Protein 6Z6F (pdb70)

Radius of gyration: 52.32 Å; Cα contacts (8 Å, |Δi|>4): 3720; chains: 4; bounding box: 107×127×201 Å

B-factor: mean 136.45, std 52.04, range [83.24, 354.69]

Organism: Saccharomyces cerevisiae (strain ATCC 204508 / S288c) (NCBI:txid559292)

Foldseek 3Di:
DDPPDDDDDDDDQAPVFAAEEADAPVLADWAADDDDPVCVVDLRFFHRVLLLLLVVLCCVVPLFPDDPSHDDQCGDDHYGYFDWDFDDPVLQVLFAPPVLLVVVVVLLDDDDVVQVVVCVPAANEHGDNPCNRSQRGLQRRLLRQLVCLQVSNHQEYEYSHDAAALQQARHGGHDHHRGHRPLSNVSCCCVPDVPQFQAEEEEEEAQADRPRSCNRCQADQRYAYEYEHAACQPDPPPRDPCLDQQSQGDHNNGNRYGHFHDPDAAEELVLLVCCCVPPVLVVLQVSQGRAYEYADEQCQDDPHDRRNYHYYLLSLLVSLLSVCVRHVRYYYYYYHGDRDSVRSSSNSVSSVVSNSPDHGDDDPDPDDPDDPVSVVSSVVSLQVSVLPDPVSDQQQARPNDDDDPCVVVDDPCQCVQLVVVVVVCCVVQVWDFDDLPPDPDDRRFKTWHPPLLPFAEEEEEEEEGFDKAWPADRRHDDTDPVPIDTPDQCPVVVVVCVVVPHIYMYGYFYADPPDPDRPVSLVVLLVVLLSCCPPPDVPSDRYAEYEYEYEAPSCLNVLNCLAVDPDVVGYFAYEYEHFADDFHFHDHDPDCVSLVSQLVHYEYEYEQPYPPPCPPDSRRHDYDYDPHHDRRVSCVVCVVVVVVSSVVRPD/DDDVDDDDDDDDDDDDDDDDDPDQAPVAAAEEEDAPCLQVDDFDPPDDPPVVDGDLQHSCLLLLLLVLCCVVLVFVDPVSHDDACGDDHYGYFYWDFDDPCLLCLQAPPVLVVVLVVLLADDDVVQVVVCVPAANEHDDNHDNRSQRGLLRQLLRQLVCLQVRNHQEYEYSHDDFAQQQARYGGYDHHRGRRVLSNVSVCCVVPVPQFQAEEEEEEPAADRVRSCNRCQQPQRYAYEYEYAAQQQDAPPRDPCQDQQSQGDHVNGNRYGYQHDDDAAEELVLLVVCCVPPVQVVLLQSQGRAYEYSDAQQQDPPHDSRNYHYYLLSLLVSLVSVCVRHVRYYYYYYHYDRDNVRSSSNSVSSVCSNSPDHGDDDPDPPDPDDPVSVVSSVVSLQVSVLPDPVSALQQQAQQDRVVFPADDDPSGPHHFPVVVVLVVVCVVCCVPQNWAWDAPPPDDDDGSFKIK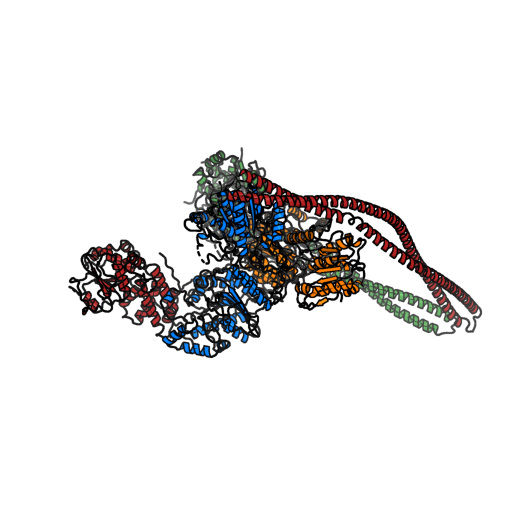HPPLLPFLEEEEEAEEDWDKDFDQDRRHRDTDPVGIDTDPLSCVVVVVCVVVVGMYMYGYQYPPRVHPNPDDSLVVLLVVLVSCCPPPPVDRDNYAEYEYEYEEPSVLSVLSVVQEDVPVPHYQAYEYQHEQPDFHQRHHDPDDCSQVSQQVGYYYEYALPRPDSSRHHYDHADDGRVVSSVPCVVVVVVSSVVSVD/DQEAEDAWFAAPVLLVVLQVLCVVCVVLVLCVAPHDDDDPPVNVVSLVVSLVVQLQSQLPVCSPVPVVDDPDLPDDCLLVVRLVHGTLSVLVLLVVLLQQVAAEEAEEEDADDVVVVSVCSNVVPNFEAEDELQPDDDDDDDDGHYHYYYAHQPDRPCVVRPDDRVDAHAEYEYEGLPHDCVDDVNCCNCPPPPVPHHYYYHAYPLALRLLLVQLCPVDPDDDPVSSVQSSQSHQVSSQVGGDDDPVCVVCVVVSNPVCSVCVVPVVDDDDDDHRDDDDGDHSVVSVVSVVDDHDDDDVCVVVVVLVVVLVVLVVVLVVLVVVLVVLVVVLVCLLPPQLPPDQVVVLCVVVVVLVVVLVVLVVCLVVLVVVLVVLVVVLVVVVVVLVVLLVVLVVLLVVLVVLVVQLVPDPDDDPRHDVVVVVSVVSNVVSVVSNVVSVVVSVVSVVVSVVSNVVSVVSVVVSVVSVVVVVVVVVVVVVSVVVSVVRVVVSVVSSVVSVVVSVVSVVVSVVSVVVSVVSVVVSVVVVVVVVVPD/DEAEAEFEWDQLLLQLLLLLLLVQLQVLCVVPCVFPDVVVSLVCNQVLNVCSQQQVLSNFPDADPLPLLLQADLCLLPLRHRLSVVVVVQVVLVFPADDVADQAEEEEEEADVRSLSNVCSNCVLDQAAEDEPDPDDRPDDDDDDDVCCPDPPDDDPPVPVVVVVVDDDGRHHYYYYYYLVVPQVDAPPDVVPLHAEYEYQDQPSPCDGRNVVSNCVNDDAHHYYYYYDHNQGLVLVVVLVVVPVVCVVVSSSVSVVFCLWCSPPPDDDDDQDRNVVVVCNRVPHDDDSHDDCSDDDGVPRSARDRDDADPQDDGRPSPNDGGHDVRSLVSSQVVLVVVLVSLVVSLVPLVVVLVVLVVVLVVLVVVLVVLVVVLVVLVVVLVVLVVVLVVLVVVLVVLVVVLVVLVVLLVVLVVVVVVCPVVHPDDCSVVVSVVSVVVSVVSVVVSVVSVVVSVVSVVVSVVSVVVSVVSVVVSVVSVVVSVVSVVVSVVSVVVSVVSVSVSVSSLVSQARSHGPDVPPHPPPSNSPPPDDCDVVSNVPD

CATH classification: 3.40.800.20

InterPro domains:
  IPR000286 Histone deacetylase HDAC [PR01270] (202-225)
  IPR000286 Histone deacetylase HDAC [PR01270] (238-253)
  IPR000286 Histone deacetylase HDAC [PR01270] (328-338)
  IPR017321 Histone deacetylase class II, yeast [PIRSF037919] (17-706)
  IPR019154 Arb2-like domain [PF09757] (456-702)
  IPR023696 Ureohydrolase domain superfamily [SSF52768] (55-432)
  IPR023801 Histone deacetylase domain [PF00850] (83-393)
  IPR037138 Histone deacetylase domain superfamily [G3DSA:3.40.800.20] (52-450)

Solvent-accessible surface area: 109582 Å² total; per-residue (Å²): 218,126,94,71,13,92,92,44,137,61,122,32,128,16,47,87,73,71,2,0,1,0,10,26,30,60,5,24,10,2,11,70,16,62,78,48,44,105,33,6,76,75,55,33,56,8,11,8,64,0,8,19,34,3,4,20,32,2,4,76,20,8,3,6,64,4,47,28,9,24,48,39,126,116,6,32,118,48,2,65,41,9,98,21,77,36,3,81,47,116,33,0,64,67,23,10,54,146,126,4,18,112,76,0,87,53,0,71,174,36,61,76,111,84,0,52,128,30,22,130,150,32,91,41,10,6,6,13,13,39,0,33,21,2,4,54,3,2,0,0,1,1,5,33,0,0,63,1,6,29,91,45,121,5,21,0,0,13,0,4,2,1,6,13,0,6,15,1,40,25,104,48,18,5,3,54,0,2,5,1,3,1,0,0,1,0,65,4,4,32,119,78,50,76,154,70,4,151,70,0,0,0,0,0,2,2,0,20,4,0,21,0,2,5,76,22,6,41,117,29,56,73,0,0,4,0,0,0,1,21,38,64,104,69,200,37,81,36,24,57,104,65,4,52,52,63,40,15,11,80,49,161,1,68,5,47,4,0,2,0,4,0,56,63,19,21,0,14,23,15,11,2,14,24,0,0,11,19,1,0,9,22,0,0,44,22,15,85,4,22,0,0,1,0,2,0,0,4,2,1,3,65,48,10,99,61,0,106,1,103,1,25,43,16,0,3,0,4,0,0,7,31,1,16,13,14,4,97,1,39,0,0,7,2,12,0,14,4,48,48,23,73,2,0,8,121,1,5,29,17,2,2,60,4,2,15,25,8,5,2,65,45,20,100,79,27,88,62,32,3,68,29,60,0,6,71,19,4,49,90,1,10,149,54,2,2,131,85,26,27,6,1,76,135,31,46,17,28,95,71,188,80,66,134,89,35,58,111,88,43,23,68,11,21,120,2,6,11,53,34,10,27,53,29,2,24,79,105,44,84,1,0,6,6,25,20,47,89,69,146,63,52,90,28,9,1,0,0,23,35,105,1,9,116,28,90,18,2,1,0,0,3,7,16,12,7,39,1,2,0,37,92,32,22,91,66,36,81,20,35,12,3,3,4,2,8,2,5,9,1,6,44,2,2,68,41,0,34,118,107,168,32,2,0,2,0,2,13,1,56,36,40,81,99,64,137,82,16,135,49,5,46,69,34,1,44,85,0,5,34,34,1,19,34,29,7,6,122,37,8,77,43,50,39,67,2,0,3,0,0,6,0,7,0,3,12,0,0,6,45,0,2,0,76,82,85,4,80,99,26,2,72,1,0,0,1,0,2,1,87,84,120,36,19,64,8,84,43,128,79,52,123,83,4,34,83,49,2,11,125,37,0,0,4,0,2,13,55,57,6,115,33,72,196,212,20,157,97,82,34,0,18,11,24,130,4,90,53,30,32,29,8,45,0,0,75,67,11,53,71,6,0,13,58,28,1,59,114,36,24,193,238,51,47,5,47,68,79,37,196,75,165,81,63,103,33,17,93,91,52,123,41,137,16,71,13,52,75,35,74,1,0,1,0,1,7,6,46,0,9,10,5,13,57,44,54,69,92,137,73,55,31,68,105,65,41,51,6,22,24,68,2,0,23,68,4,2,59,27,3,4,72,21,6,3,4,57,3,41,18,1,1,3,22,105,122,3,27,127,52,3,68,33,2,73,16,52,20,4,74,58,108,22,2,53,56,17,9,60,143,134,7,13,119,66,2,92,63,1,67,182,45,56,147,87,72,8,48,123,49,26,123,162,33,87,53,8,9,8,4,69,20,2,39,37,1,4,55,4,1,0,0,0,1,9,23,1,1,34,0,3,6,13,4,55,6,21,0,1,10,2,1,2,0,6,8,0,5,22,1,40,24,90,47,22,5,4,45,0,3,4,1,2,2,0,0,1,0,60,8,4,18,39,40,3,11,19,6,4,56,63,0,0,0,0,1,3,2,0,18,4,0,23,0,1,6,82,19,3,47,107,36,54,52,0,0,2,0,0,0,0,19,31,62,119,42,163,33,84,42,28,42,96,71,2,50,30,52,42,18,15,77,47,162,1,81,4,48,3,1,3,0,14,0,55,68,25,22,0,12,20,19,10,3,10,33,0,0,19,17,0,0,9,21,0,0,35,17,15,63,1,2,0,0,1,0,1,1,0,4,0,1,3,65,53,22,107,70,0,109,4,108,0,25,48,16,0,3,1,8,0,0,8,29,1,13,8,7,1,45,2,22,0,2,2,4,7,1,1,0,45,53,36,81,1,0,4,121,1,6,30,21,1,0,61,5,2,15,29,14,18,3,95,49,22,87,76,31,107,50,51,5,70,63,66,0,11,68,9,5,32,79,3,7,22,38,5,2,54,67,27,39,10,1,74,35,41,55,11,5,16,5,8,33,23,81,47,89,37,71,82,43,23,145,1,31,1,7,18,4,26,56,2,27,11,57,39,14,34,54,76,2,43,111,92,70,101,7,35,7,4,6,23,51,103,64,142,43,52,75,21,11,0,0,1,25,53,116,8,42,110,20,87,3,0,4,5,0,0,4,23,31,25,32,4,75,26,144,49,65,51,21,18,0,32,14,68,14,14,40,7,8,6,23,21,10,3,28,42,12,2,76,44,0,38,97,98,170,50,4,0,4,2,0,8,6,13,39,54,38,57,115,57,70,127,42,38,13,75,101,23,0,43,95,2,4,34,33,6,26,35,28,6,15,87,48,22,111,58,38,41,83,5,0,6,2,0,5,12,24,6,1,14,0,0,13,43,2,8,1,57,77,77,4,80,92,37,10,54,0,0,1,0,0,2,6,100,93,132,18,17,79,9,78,32,126,96,57,122,74,10,21,91,42,2,57,143,40,0,17,0,0,2,23,45,101,41,158,126,143,97,77,1,116,55,55,154,0,101,64,54,51,18,64,1,6,112,77,66,41,122,74,2,25,60,47,8,56,94,41,12,185,146,26,76,43,16,2,8,1,52,10,37,74,72,1,26,68,2,3,27,65,0,5,21,37,10,10,5,27,0,1,7,16,38,8,11,64,142,64,106,85,96,19,13,28,81,15,0,94,34,0,9,88,13,0,2,34,0,5,4,0,0,16,23,16,0,62,102,116,54,35,199,49,18,56,78,178,94,11,14,54,80,1,2,130,26,4,6,2,6,34,13,0,74,32,9,5,60,28,16,30,134,75,135,42,22,6,2,0,1,0,49,56,48,82,11,4,40,0,0,12,1,0,0,64,36,17,144,12,81,41,78,24,4,69,41,128,65,55,84,103,212,185,120,87,54,3,34,0,3,0,3,15,23,129,46,15,88,60,131,137,54,98,21,101,24,160,47,142,16,52,13,6,3,5,3,4,45,61,15,70,32,97,93,158,22,8,55,102,9,14,88,48,90,230,194,185,15,14,14,1,49,5,2,1,4,24,3,5,4,1,0,62,39,16,3,23,130,125,51,107,155,101,46,102,89,36,18,69,17,3,1,3,1,6,0,10,1,15,56,128,7,3,66,20,27,119,98,7,123,75,28,34,83,102,121,5,100,127,2,62,96,12,29,96,72,72,130,58,111,31,46,8,58,121,50,72,111,34,140,123,33,84,35,16,29,1,11,76,1,16,8,39,78,30,161,37,166,198,125,52,51,60,7,48,151,26,15,45,62,11,26,118,18,18,98,93,33,40,65,44,28,87,74,78,87,93,48,35,54,89,43,14,81,44,43,36,91,42,30,38,23,131,38,32,66,35,32,48,110,88,41,50,69,35,78,84,105,36,87,94,16,91,71,48,17,122,132,61,46,81,72,12,73,59,102,32,101,104,11,103,85,48,7,85,93,23,89,60,59,58,99,84,27,84,130,42,59,89,72,9,96,38,33,77,124,48,40,57,128,61,139,64,192,111,142,34,12,38,91,123,19,74,94,12,57,86,69,56,62,111,11,86,132,41,32,91,55,97,62,46,82,3,80,116,46,22,70,93,30,95,148,33,43,64,50,9,112,106,44,39,71,75,6,81,115,4,38,106,102,67,91,32,21,80,63,65,43,122,95,32,106,109,89,22,89,82,29,64,109,104,34,92,101,88,56,30,120,16,89,132,53,14,123,111,20,72,83,86,32,132,120,19,84,38,104,29,57,126,22,30,94,53,19,59,118,49,10,79,67,38,82,198,95,173,107,55,16,38,3,23,4,39,51,42,74,21,2,98,18,15,10,18,5,0,1,0,11,6,2,80,31,12,61,68,44,52,146,165,78,50,57,87,146,85,15,11,107,54,3,7,57,29,10,93,23,4,18,26,22,2,21,23,34,21,118,132,122,47,86,83,80,60,23,83,53,55,6,24,70,47,31,19,33,9,0,56,6,3,73,17,2,21,68,3,4,17,17,7,23,103,41,138,98,152,92,86,54,24,33,2,3,3,2,0,71,30,70,61,21,0,13,14,2,10,18,13,6,26,13,23,57,14,36,27,59,31,26,11,58,103,44,5,69,91,27,126,29,173,37,98,178,56,112,55,44,84,197,44,129,58,69,28,49,88,104,76,81,117,146,137,160,173,119,78,52,36,9,4,3,3,1,2,5,19,117,67,2,99,152,72,109,153,37,5,26,110,32,80,9,49,3,4,6,0,8,18,14,72,5,107,58,141,7,64,2,20,106,40,4,111,123,86,28,151,132,85,10,9,6,2,8,0,8,12,15,20,9,3,17,3,75,54,6,17,70,92,47,110,177,116,129,87,44,103,95,38,62,51,1,0,61,18,14,2,86,7,62,139,21,116,107,60,62,84,146,42,47,32,117,123,3,8,116,17,3,41,89,34,123,105,11,129,52,30,35,120,50,87,61,36,153,132,126,56,55,20,94,17,135,40,46,175,19,133,110,28,111,68,149,33,99,57,87,95,32,118,30,34,68,118,58,15,33,33,32,18,7,90,14,16,12,105,21,10,125,27,8,79,75,9,75,72,96,13,76,88,65,28,109,100,85,59,27,82,6,4,78,36,18,43,102,11,32,105,8,60,82,33,0,3,114,27,26,89,121,36,79,100,37,78,122,49,30,79,62,15,75,128,120,30,124,112,8,92,86,77,4,67,133,37,99,87,109,51,66,112,38,82,110,32,72,119,56,14,96,93,154,88,148,121,52,76,49,21,105,47,0,77,75,74,45,103,80,4,70,41,92,44,76,113,29,114,77,98,59,89,124,22,55,71,31,108,107,135,21,102,113,24,66,118,38,2,54,91,43,37,147,71,13,92,99,21,58,60,114,1,72,98,67,12,66,136,13,33,108,32,22,81,78,16,52,107,33,50,76,26,25,95,18,22,46,62,36,12,85,30,35,47,29,103,126,88,80,90,68,153,62,73,50,86,21,6,47,29,99,10,28,18,98,100,20,15,96,85,179

Structure (mmCIF, N/CA/C/O backbone):
data_6Z6F
#
_entry.id   6Z6F
#
_cell.length_a   1.00
_cell.length_b   1.00
_cell.length_c   1.00
_cell.angle_alpha   90.00
_cell.angle_beta   90.00
_cell.angle_gamma   90.00
#
_symmetry.space_group_name_H-M   'P 1'
#
loop_
_entity.id
_entity.type
_entity.pdbx_description
1 polymer 'Histone deacetylase HDA1'
2 polymer 'Histone deacetylase HDA1'
3 polymer 'HDA1 complex subunit 3,HDA1 complex subunit 3'
4 polymer 'HDA1 complex subunit 2'
5 non-polymer 'ZINC ION'
#
loop_
_atom_site.group_PDB
_atom_site.id
_atom_site.type_symbol
_atom_site.label_atom_id
_atom_site.label_alt_id
_atom_site.label_comp_id
_atom_site.label_asym_id
_atom_site.label_entity_id
_atom_site.label_seq_id
_atom_site.pdbx_PDB_ins_code
_atom_site.Cartn_x
_atom_site.Cartn_y
_atom_site.Cartn_z
_atom_site.occupancy
_atom_site.B_iso_or_equiv
_atom_site.auth_seq_id
_atom_site.auth_comp_id
_atom_site.auth_asym_id
_atom_site.auth_atom_id
_atom_site.pdbx_PDB_model_num
ATOM 1 N N . ARG A 1 1 ? 188.10800 121.04300 183.10800 1.000 137.81270 40 ARG A N 1
ATOM 2 C CA . ARG A 1 1 ? 189.17200 120.42300 183.88500 1.000 137.81270 40 ARG A CA 1
ATOM 3 C C . ARG A 1 1 ? 190.50000 121.13100 183.66600 1.000 137.81270 40 ARG A C 1
ATOM 4 O O . ARG A 1 1 ? 191.39100 121.06200 184.51300 1.000 137.81270 40 ARG A O 1
ATOM 12 N N . GLN A 1 2 ? 190.62700 121.77800 182.50800 1.000 134.19718 41 GLN A N 1
ATOM 13 C CA . GLN A 1 2 ? 191.87900 122.39800 182.08200 1.000 134.19718 41 GLN A CA 1
ATOM 14 C C . GLN A 1 2 ? 192.22700 123.56600 182.99500 1.000 134.19718 41 GLN A C 1
ATOM 15 O O . GLN A 1 2 ? 191.57100 124.61100 182.96000 1.000 134.19718 41 GLN A O 1
ATOM 21 N N . VAL A 1 3 ? 193.26400 123.39200 183.81100 1.000 124.89596 42 VAL A N 1
ATOM 22 C CA . VAL A 1 3 ? 193.73600 124.45000 184.69200 1.000 124.89596 42 VAL A CA 1
ATOM 23 C C . VAL A 1 3 ? 194.48600 125.46800 183.84800 1.000 124.89596 42 VAL A C 1
ATOM 24 O O . VAL A 1 3 ? 195.65200 125.26200 183.49900 1.000 124.89596 42 VAL A O 1
ATOM 28 N N . ILE A 1 4 ? 193.81900 126.56800 183.50700 1.000 118.68333 43 ILE A N 1
ATOM 29 C CA . ILE A 1 4 ? 194.42400 127.55000 182.61700 1.000 118.68333 43 ILE A CA 1
ATOM 30 C C . ILE A 1 4 ? 195.41200 128.42700 183.37300 1.000 118.68333 43 ILE A C 1
ATOM 31 O O . ILE A 1 4 ? 196.53600 128.66200 182.91600 1.000 118.68333 43 ILE A O 1
ATOM 36 N N . VAL A 1 5 ? 195.02200 128.90700 184.54500 1.000 115.36947 44 VAL A N 1
ATOM 37 C CA . VAL A 1 5 ? 195.83500 129.80800 185.34700 1.000 115.36947 44 VAL A CA 1
ATOM 38 C C . VAL A 1 5 ? 196.05400 129.16900 186.71100 1.000 115.36947 44 VAL A C 1
ATOM 39 O O . VAL A 1 5 ? 195.14600 129.13200 187.54100 1.000 115.36947 44 VAL A O 1
ATOM 43 N N . PRO A 1 6 ? 197.23700 128.60800 186.95900 1.000 118.57741 45 PRO A N 1
ATOM 44 C CA . PRO A 1 6 ? 197.50900 127.98900 188.26200 1.000 118.57741 45 PRO A CA 1
ATOM 45 C C . PRO A 1 6 ? 197.53000 129.01100 189.38900 1.000 118.57741 45 PRO A C 1
ATOM 46 O O . PRO A 1 6 ? 197.79900 130.19500 189.18000 1.000 118.57741 45 PRO A O 1
ATOM 50 N N . VAL A 1 7 ? 197.20800 128.53200 190.59400 1.000 121.00092 46 VAL A N 1
ATOM 51 C CA . VAL A 1 7 ? 197.11600 129.39400 191.76600 1.000 121.00092 46 VAL A CA 1
ATOM 52 C C . VAL A 1 7 ? 198.50000 129.91800 192.13800 1.000 121.00092 46 VAL A C 1
ATOM 53 O O . VAL A 1 7 ? 199.52500 129.26800 191.89700 1.000 121.00092 46 VAL A O 1
ATOM 57 N N . CYS A 1 8 ? 198.53400 131.11000 192.73100 1.000 124.22826 47 CYS A N 1
ATOM 58 C CA . CYS A 1 8 ? 199.76900 131.71300 193.20800 1.000 124.22826 47 CYS A CA 1
ATOM 59 C C . CYS A 1 8 ? 199.44800 132.57600 194.42200 1.000 124.22826 47 CYS A C 1
ATOM 60 O O . CYS A 1 8 ? 198.30500 132.63900 194.88000 1.000 124.22826 47 CYS A O 1
ATOM 63 N N . MET A 1 9 ? 200.46700 133.23800 194.94400 1.000 125.00494 48 MET A N 1
ATOM 64 C CA . MET A 1 9 ? 200.27800 134.16500 196.04500 1.000 125.00494 48 MET A CA 1
ATOM 65 C C . MET A 1 9 ? 200.21500 135.59300 195.50800 1.000 125.00494 48 MET A C 1
ATOM 66 O O . MET A 1 9 ? 200.76300 135.86500 194.43500 1.000 125.00494 48 MET A O 1
ATOM 71 N N . PRO A 1 10 ? 199.48100 136.50000 196.17600 1.000 114.43318 49 PRO A N 1
ATOM 72 C CA . PRO A 1 10 ? 199.30400 137.86000 195.64100 1.000 114.43318 49 PRO A CA 1
ATOM 73 C C . PRO A 1 10 ? 200.60800 138.62700 195.49000 1.000 114.43318 49 PRO A C 1
ATOM 74 O O . PRO A 1 10 ? 201.57100 138.41200 196.22700 1.000 114.43318 49 PRO A O 1
ATOM 78 N N . LYS A 1 11 ? 200.63000 139.52800 194.51300 1.000 109.94682 50 LYS A N 1
ATOM 79 C CA . LYS A 1 11 ? 201.81000 140.32700 194.21000 1.000 109.94682 50 LYS A CA 1
ATOM 80 C C . LYS A 1 11 ? 201.50800 141.77800 194.56700 1.000 109.94682 50 LYS A C 1
ATOM 81 O O . LYS A 1 11 ? 201.15700 142.59200 193.71500 1.000 109.94682 50 LYS A O 1
ATOM 87 N N . ILE A 1 12 ? 201.68900 142.10000 195.84800 1.000 109.62471 51 ILE A N 1
ATOM 88 C CA . ILE A 1 12 ? 201.57000 143.44800 196.39200 1.000 109.62471 51 ILE A CA 1
ATOM 89 C C . ILE A 1 12 ? 202.59700 143.57200 197.51000 1.000 109.62471 51 ILE A C 1
ATOM 90 O O . ILE A 1 12 ? 203.18200 142.58400 197.95500 1.000 109.62471 51 ILE A O 1
ATOM 95 N N . HIS A 1 13 ? 202.82000 144.79800 197.97300 1.000 110.87381 52 HIS A N 1
ATOM 96 C CA . HIS A 1 13 ? 203.76500 145.01300 199.06000 1.000 110.87381 52 HIS A CA 1
ATOM 97 C C . HIS A 1 13 ? 203.13200 145.85000 200.15800 1.000 110.87381 52 HIS A C 1
ATOM 98 O O . HIS A 1 13 ? 203.52300 145.75800 201.32500 1.000 110.87381 52 HIS A O 1
ATOM 105 N N . TYR A 1 14 ? 202.15300 146.66800 199.79600 1.000 101.77678 53 TYR A N 1
ATOM 106 C CA . TYR A 1 14 ? 201.46400 147.52000 200.75200 1.000 101.77678 53 TYR A CA 1
ATOM 107 C C . TYR A 1 14 ? 200.23900 146.77500 201.25600 1.000 101.77678 53 TYR A C 1
ATOM 108 O O . TYR A 1 14 ? 199.50500 146.17500 200.46900 1.000 101.77678 53 TYR A O 1
ATOM 117 N N . SER A 1 15 ? 200.07700 146.74300 202.57100 1.000 100.67021 54 SER A N 1
ATOM 118 C CA . SER A 1 15 ? 199.02400 146.07300 203.33400 1.000 100.67021 54 SER A CA 1
ATOM 119 C C . SER A 1 15 ? 198.86100 144.55600 203.18200 1.000 100.67021 54 SER A C 1
ATOM 120 O O . SER A 1 15 ? 197.72400 144.08300 203.07800 1.000 100.67021 54 SER A O 1
ATOM 123 N N . PRO A 1 16 ? 199.94000 143.75200 203.14900 1.000 100.88336 55 PRO A N 1
ATOM 124 C CA . PRO A 1 16 ? 199.89400 142.49900 203.90600 1.000 100.88336 55 PRO A CA 1
ATOM 125 C C . PRO A 1 16 ? 200.60800 142.72800 205.22400 1.000 100.88336 55 PRO A C 1
ATOM 126 O O . PRO A 1 16 ? 200.61200 141.87300 206.11300 1.000 100.88336 55 PRO A O 1
ATOM 130 N N . LEU A 1 17 ? 201.22400 143.90500 205.34100 1.000 96.54293 56 LEU A N 1
ATOM 131 C CA . LEU A 1 17 ? 202.06900 144.27400 206.46000 1.000 96.54293 56 LEU A CA 1
ATOM 132 C C . LEU A 1 17 ? 201.26800 145.06600 207.48600 1.000 96.54293 56 LEU A C 1
ATOM 133 O O . LEU A 1 17 ? 200.06000 145.26400 207.35900 1.000 96.54293 56 LEU A O 1
ATOM 138 N N . LYS A 1 18 ? 201.96300 145.53200 208.51400 1.000 94.98607 57 LYS A N 1
ATOM 139 C CA . LYS A 1 18 ? 201.37200 146.28000 209.60900 1.000 94.98607 57 LYS A CA 1
ATOM 140 C C . LYS A 1 18 ? 202.03400 147.64700 209.71100 1.000 94.98607 57 LYS A C 1
ATOM 141 O O . LYS A 1 18 ? 203.01800 147.93200 209.03200 1.000 94.98607 57 LYS A O 1
ATOM 147 N N . THR A 1 19 ? 201.46900 148.50900 210.54900 1.000 91.18324 58 THR A N 1
ATOM 148 C CA . THR A 1 19 ? 201.94600 149.87600 210.72200 1.000 91.18324 58 THR A CA 1
ATOM 149 C C . THR A 1 19 ? 202.87100 149.94800 211.92800 1.000 91.18324 58 THR A C 1
ATOM 150 O O . THR A 1 19 ? 202.50200 149.52100 213.02100 1.000 91.18324 58 THR A O 1
ATOM 154 N N . GLY A 1 20 ? 204.07200 150.48600 211.73000 1.000 91.12581 59 GLY A N 1
ATOM 155 C CA . GLY A 1 20 ? 205.02000 150.58700 212.82400 1.000 91.12581 59 GLY A CA 1
ATOM 156 C C . GLY A 1 20 ? 204.65100 151.70400 213.78100 1.000 91.12581 59 GLY A C 1
ATOM 157 O O . GLY A 1 20 ? 204.30900 152.81400 213.36000 1.000 91.12581 59 GLY A O 1
ATOM 158 N N . LEU A 1 21 ? 204.71300 151.40900 215.07600 1.000 93.63466 60 LEU A N 1
ATOM 159 C CA . LEU A 1 21 ? 204.45600 152.38600 216.12400 1.000 93.63466 60 LEU A CA 1
ATOM 160 C C . LEU A 1 21 ? 205.64300 152.42000 217.07000 1.000 93.63466 60 LEU A C 1
ATOM 161 O O . LEU A 1 21 ? 206.09300 151.37300 217.54100 1.000 93.63466 60 LEU A O 1
ATOM 166 N N . CYS A 1 22 ? 206.13800 153.62100 217.35100 1.000 99.61275 61 CYS A N 1
ATOM 167 C CA . CYS A 1 22 ? 207.30200 153.82000 218.20600 1.000 99.61275 61 CYS A CA 1
ATOM 168 C C . CYS A 1 22 ? 206.88300 154.58600 219.45300 1.000 99.61275 61 CYS A C 1
ATOM 169 O O . CYS A 1 22 ? 206.37500 155.70600 219.35200 1.000 99.61275 61 CYS A O 1
ATOM 172 N N . TYR A 1 23 ? 207.12200 153.99500 220.62300 1.000 98.17680 62 TYR A N 1
ATOM 173 C CA . TYR A 1 23 ? 206.73900 154.59800 221.89200 1.000 98.17680 62 TYR A CA 1
ATOM 174 C C . TYR A 1 23 ? 207.53900 153.93300 223.00000 1.000 98.17680 62 TYR A C 1
ATOM 175 O O . TYR A 1 23 ? 207.87400 152.75100 222.91200 1.000 98.17680 62 TYR A O 1
ATOM 184 N N . ASP A 1 24 ? 207.83200 154.70300 224.04600 1.000 100.64002 63 ASP A N 1
ATOM 185 C CA . ASP A 1 24 ? 208.57200 154.18300 225.18600 1.000 100.64002 63 ASP A CA 1
ATOM 186 C C . ASP A 1 24 ? 208.24200 155.03500 226.40100 1.000 100.64002 63 ASP A C 1
ATOM 187 O O . ASP A 1 24 ? 208.03000 156.24300 226.28800 1.000 100.64002 63 ASP A O 1
ATOM 192 N N . VAL A 1 25 ? 208.20500 154.38700 227.57000 1.000 100.60765 64 VAL A N 1
ATOM 193 C CA . VAL A 1 25 ? 207.84100 155.07300 228.80300 1.000 100.60765 64 VAL A CA 1
ATOM 194 C C . VAL A 1 25 ? 209.03100 155.72000 229.48800 1.000 100.60765 64 VAL A C 1
ATOM 195 O O . VAL A 1 25 ? 208.86200 156.34000 230.54600 1.000 100.60765 64 VAL A O 1
ATOM 199 N N . ARG A 1 26 ? 210.22700 155.60400 228.92400 1.000 98.18903 65 ARG A N 1
ATOM 200 C CA . ARG A 1 26 ? 211.39800 156.27100 229.46900 1.000 98.18903 65 ARG A CA 1
ATOM 201 C C . ARG A 1 26 ? 211.53600 157.70000 228.97900 1.000 98.18903 65 ARG A C 1
ATOM 202 O O . ARG A 1 26 ? 212.51400 158.36700 229.32200 1.000 98.18903 65 ARG A O 1
ATOM 210 N N . MET A 1 27 ? 210.58400 158.18400 228.19000 1.000 98.45473 66 MET A N 1
ATOM 211 C CA . MET A 1 27 ? 210.63600 159.51100 227.59000 1.000 98.45473 66 MET A CA 1
ATOM 212 C C . MET A 1 27 ? 209.77500 160.50800 228.34700 1.000 98.45473 66 MET A C 1
ATOM 213 O O . MET A 1 27 ? 209.14900 161.37400 227.74500 1.000 98.45473 66 MET A O 1
ATOM 218 N N . ARG A 1 28 ? 209.70600 160.40400 229.67100 1.000 97.56147 67 ARG A N 1
ATOM 219 C CA . ARG A 1 28 ? 208.78100 161.24500 230.41800 1.000 97.56147 67 ARG A CA 1
ATOM 220 C C . ARG A 1 28 ? 209.41600 161.85400 231.66000 1.000 97.56147 67 ARG A C 1
ATOM 221 O O . ARG A 1 28 ? 208.69400 162.26800 232.57200 1.000 97.56147 67 ARG A O 1
ATOM 229 N N . TYR A 1 29 ? 210.73500 161.99300 231.69700 1.000 96.38105 68 TYR A N 1
ATOM 230 C CA . TYR A 1 29 ? 211.39200 162.51400 232.88100 1.000 96.38105 68 TYR A CA 1
ATOM 231 C C . TYR A 1 29 ? 212.11100 163.83600 232.66500 1.000 96.38105 68 TYR A C 1
ATOM 232 O O . TYR A 1 29 ? 212.50700 164.46700 233.64900 1.000 96.38105 68 TYR A O 1
ATOM 241 N N . HIS A 1 30 ? 212.29700 164.26800 231.42600 1.000 96.57725 69 HIS A N 1
ATOM 242 C CA . HIS A 1 30 ? 212.86300 165.58000 231.12700 1.000 96.57725 69 HIS A CA 1
ATOM 243 C C . HIS A 1 30 ? 211.80900 166.64200 231.41500 1.000 96.57725 69 HIS A C 1
ATOM 244 O O . HIS A 1 30 ? 210.89300 166.85600 230.61900 1.000 96.57725 69 HIS A O 1
ATOM 251 N N . ALA A 1 31 ? 211.92000 167.30000 232.57000 1.000 97.63804 70 ALA A N 1
ATOM 252 C CA . ALA A 1 31 ? 210.90500 168.23900 233.02800 1.000 97.63804 70 ALA A CA 1
ATOM 253 C C . ALA A 1 31 ? 211.55700 169.44800 233.68300 1.000 97.63804 70 ALA A C 1
ATOM 254 O O . ALA A 1 31 ? 212.72900 169.42000 234.06100 1.000 97.63804 70 ALA A O 1
ATOM 256 N N . LYS A 1 32 ? 210.76400 170.50900 233.83100 1.000 100.19662 71 LYS A N 1
ATOM 257 C CA . LYS A 1 32 ? 211.23800 171.79200 234.33300 1.000 100.19662 71 LYS A CA 1
ATOM 258 C C . LYS A 1 32 ? 211.46600 171.72200 235.84700 1.000 100.19662 71 LYS A C 1
ATOM 259 O O . LYS A 1 32 ? 211.24200 170.69800 236.49500 1.000 100.19662 71 LYS A O 1
ATOM 265 N N . ILE A 1 33 ? 211.91000 172.83900 236.42000 1.000 100.20511 72 ILE A N 1
ATOM 266 C CA . ILE A 1 33 ? 212.07300 173.01500 237.85600 1.000 100.20511 72 ILE A CA 1
ATOM 267 C C . ILE A 1 33 ? 211.15500 174.15400 238.27500 1.000 100.20511 72 ILE A C 1
ATOM 268 O O . ILE A 1 33 ? 210.97300 175.11600 237.52100 1.000 100.20511 72 ILE A O 1
ATOM 273 N N . PHE A 1 34 ? 210.56300 174.04200 239.46400 1.000 106.43868 73 PHE A N 1
ATOM 274 C CA . PHE A 1 34 ? 209.55300 174.99800 239.89900 1.000 106.43868 73 PHE A CA 1
ATOM 275 C C . PHE A 1 34 ? 210.18000 176.34500 240.24100 1.000 106.43868 73 PHE A C 1
ATOM 276 O O . PHE A 1 34 ? 211.11200 176.42200 241.04700 1.000 106.43868 73 PHE A O 1
ATOM 284 N N . THR A 1 35 ? 209.65900 177.41000 239.63000 1.000 109.15829 74 THR A N 1
ATOM 285 C CA . THR A 1 35 ? 210.14500 178.76800 239.84300 1.000 109.15829 74 THR A CA 1
ATOM 286 C C . THR A 1 35 ? 209.11700 179.67500 240.50000 1.000 109.15829 74 THR A C 1
ATOM 287 O O . THR A 1 35 ? 209.40800 180.28300 241.53600 1.000 109.15829 74 THR A O 1
ATOM 291 N N . SER A 1 36 ? 207.92100 179.79200 239.92700 1.000 110.89496 75 SER A N 1
ATOM 292 C CA . SER A 1 36 ? 206.90000 180.69700 240.43400 1.000 110.89496 75 SER A CA 1
ATOM 293 C C . SER A 1 36 ? 205.53100 180.05500 240.28800 1.000 110.89496 75 SER A C 1
ATOM 294 O O . SER A 1 36 ? 205.35000 179.10700 239.52000 1.000 110.89496 75 SER A O 1
ATOM 297 N N . TYR A 1 37 ? 204.56200 180.59200 241.04200 1.000 110.57438 76 TYR A N 1
ATOM 298 C CA . TYR A 1 37 ? 203.19400 180.07300 241.03600 1.000 110.57438 76 TYR A CA 1
ATOM 299 C C . TYR A 1 37 ? 202.51800 180.19300 239.67600 1.000 110.57438 76 TYR A C 1
ATOM 300 O O . TYR A 1 37 ? 201.58700 179.42800 239.39400 1.000 110.57438 76 TYR A O 1
ATOM 309 N N . PHE A 1 38 ? 202.98100 181.12100 238.82500 1.000 111.49591 77 PHE A N 1
ATOM 310 C CA . PHE A 1 38 ? 202.40600 181.34900 237.50100 1.000 111.49591 77 PHE A CA 1
ATOM 311 C C . PHE A 1 38 ? 202.42500 180.11700 236.60600 1.000 111.49591 77 PHE A C 1
ATOM 312 O O . PHE A 1 38 ? 201.67800 180.07100 235.62700 1.000 111.49591 77 PHE A O 1
ATOM 320 N N . GLU A 1 39 ? 203.22700 179.10500 236.93600 1.000 110.37466 78 GLU A N 1
ATOM 321 C CA . GLU A 1 39 ? 203.28900 177.89300 236.13900 1.000 110.37466 78 GLU A CA 1
ATOM 322 C C . GLU A 1 39 ? 202.03600 177.04800 236.30200 1.000 110.37466 78 GLU A C 1
ATOM 323 O O . GLU A 1 39 ? 201.77200 176.18700 235.45700 1.000 110.37466 78 GLU A O 1
ATOM 329 N N . TYR A 1 40 ? 201.25900 177.27100 237.36500 1.000 107.44493 79 TYR A N 1
ATOM 330 C CA . TYR A 1 40 ? 200.07700 176.45700 237.60100 1.000 107.44493 79 TYR A CA 1
ATOM 331 C C . TYR A 1 40 ? 198.89700 176.84500 236.72300 1.000 107.44493 79 TYR A C 1
ATOM 332 O O . TYR A 1 40 ? 197.98200 176.03500 236.55700 1.000 107.44493 79 TYR A O 1
ATOM 341 N N . ILE A 1 41 ? 198.88500 178.05500 236.16200 1.000 109.01942 80 ILE A N 1
ATOM 342 C CA . ILE A 1 41 ? 197.73300 178.54900 235.41900 1.000 109.01942 80 ILE A CA 1
ATOM 343 C C . ILE A 1 41 ? 198.08900 178.82100 233.95500 1.000 109.01942 80 ILE A C 1
ATOM 344 O O . ILE A 1 41 ? 197.38500 179.54300 233.26200 1.000 109.01942 80 ILE A O 1
ATOM 349 N N . ASP A 1 42 ? 199.17600 178.24400 233.46900 1.000 111.39702 81 ASP A N 1
ATOM 350 C CA . ASP A 1 42 ? 199.64400 178.46600 232.11300 1.000 111.39702 81 ASP A CA 1
ATOM 351 C C . ASP A 1 42 ? 199.74000 177.13200 231.37900 1.000 111.39702 81 ASP A C 1
ATOM 352 O O . ASP A 1 42 ? 199.78800 176.07500 232.01900 1.000 111.39702 81 ASP A O 1
ATOM 357 N N . PRO A 1 43 ? 199.75000 177.13200 230.03700 1.000 113.12826 82 PRO A N 1
ATOM 358 C CA . PRO A 1 43 ? 199.67700 175.85800 229.30300 1.000 113.12826 82 PRO A CA 1
ATOM 359 C C . PRO A 1 43 ? 200.89100 174.93500 229.40200 1.000 113.12826 82 PRO A C 1
ATOM 360 O O . PRO A 1 43 ? 200.84900 173.89100 228.74000 1.000 113.12826 82 PRO A O 1
ATOM 364 N N . HIS A 1 44 ? 201.93700 175.24600 230.21700 1.000 107.98459 83 HIS A N 1
ATOM 365 C CA . HIS A 1 44 ? 203.11600 174.40100 230.44600 1.000 107.98459 83 HIS A CA 1
ATOM 366 C C . HIS A 1 44 ? 203.78800 174.02100 229.13100 1.000 107.98459 83 HIS A C 1
ATOM 367 O O . HIS A 1 44 ? 203.54400 172.90700 228.65200 1.000 107.98459 83 HIS A O 1
ATOM 374 N N . PRO A 1 45 ? 204.63900 174.93100 228.54400 1.000 105.88397 84 PRO A N 1
ATOM 375 C CA . PRO A 1 45 ? 205.09000 174.88100 227.13100 1.000 105.88397 84 PRO A CA 1
ATOM 376 C C . PRO A 1 45 ? 205.28600 173.52500 226.46700 1.000 105.88397 84 PRO A C 1
ATOM 377 O O . PRO A 1 45 ? 204.91100 173.33300 225.30700 1.000 105.88397 84 PRO A O 1
ATOM 381 N N . GLU A 1 46 ? 205.88300 172.58100 227.18600 1.000 105.44302 85 GLU A N 1
ATOM 382 C CA . GLU A 1 46 ? 206.01100 171.22600 226.66800 1.000 105.44302 85 GLU A CA 1
ATOM 383 C C . GLU A 1 46 ? 206.01000 170.31500 227.88700 1.000 105.44302 85 GLU A C 1
ATOM 384 O O . GLU A 1 46 ? 206.97600 170.31200 228.65500 1.000 105.44302 85 GLU A O 1
ATOM 390 N N . ASP A 1 47 ? 204.92800 169.54000 228.06300 1.000 105.64853 86 ASP A N 1
ATOM 391 C CA . ASP A 1 47 ? 204.69600 168.70000 229.23300 1.000 105.64853 86 ASP A CA 1
ATOM 392 C C . ASP A 1 47 ? 204.72900 167.22000 228.85800 1.000 105.64853 86 ASP A C 1
ATOM 393 O O . ASP A 1 47 ? 204.41800 166.86900 227.71800 1.000 105.64853 86 ASP A O 1
ATOM 398 N N . PRO A 1 48 ? 205.12100 166.33100 229.78400 1.000 97.53240 87 PRO A N 1
ATOM 399 C CA . PRO A 1 48 ? 205.28100 164.91400 229.40800 1.000 97.53240 87 PRO A CA 1
ATOM 400 C C . PRO A 1 48 ? 203.98600 164.20400 229.06100 1.000 97.53240 87 PRO A C 1
ATOM 401 O O . PRO A 1 48 ? 203.94900 163.46500 228.05900 1.000 97.53240 87 PRO A O 1
ATOM 405 N N . ARG A 1 49 ? 202.92700 164.43000 229.85400 1.000 101.17179 88 ARG A N 1
ATOM 406 C CA . ARG A 1 49 ? 201.65400 163.70700 229.84900 1.000 101.17179 88 ARG A CA 1
ATOM 407 C C . ARG A 1 49 ? 201.07100 163.43900 228.47000 1.000 101.17179 88 ARG A C 1
ATOM 408 O O . ARG A 1 49 ? 200.42200 162.39800 228.29600 1.000 101.17179 88 ARG A O 1
ATOM 416 N N . ARG A 1 50 ? 201.30200 164.38300 227.53200 1.000 99.61569 89 ARG A N 1
ATOM 417 C CA . ARG A 1 50 ? 200.89500 164.32400 226.12600 1.000 99.61569 89 ARG A CA 1
ATOM 418 C C . ARG A 1 50 ? 201.02300 162.91600 225.58700 1.000 99.61569 89 ARG A C 1
ATOM 419 O O . ARG A 1 50 ? 200.02200 162.31900 225.15600 1.000 99.61569 89 ARG A O 1
ATOM 427 N N . ILE A 1 51 ? 202.25100 162.37500 225.72700 1.000 95.32912 90 ILE A N 1
ATOM 428 C CA . ILE A 1 51 ? 202.62400 161.06400 225.18500 1.000 95.32912 90 ILE A CA 1
ATOM 429 C C . ILE A 1 51 ? 201.61500 160.00300 225.60500 1.000 95.32912 90 ILE A C 1
ATOM 430 O O . ILE A 1 51 ? 200.95600 159.39800 224.74600 1.000 95.32912 90 ILE A O 1
ATOM 435 N N . TYR A 1 52 ? 201.43100 159.82500 226.93500 1.000 95.58988 91 TYR A N 1
ATOM 436 C CA . TYR A 1 52 ? 200.62400 158.71000 227.42600 1.000 95.58988 91 TYR A CA 1
ATOM 437 C C . TYR A 1 52 ? 199.19200 158.83700 226.94600 1.000 95.58988 91 TYR A C 1
ATOM 438 O O . TYR A 1 52 ? 198.56600 157.82300 226.59900 1.000 95.58988 91 TYR A O 1
ATOM 447 N N . ARG A 1 53 ? 198.70000 160.08800 226.85900 1.000 95.95310 92 ARG A N 1
ATOM 448 C CA . ARG A 1 53 ? 197.34300 160.36700 226.40300 1.000 95.95310 92 ARG A CA 1
ATOM 449 C C . ARG A 1 53 ? 197.10900 159.75100 225.04100 1.000 95.95310 92 ARG A C 1
ATOM 450 O O . ARG A 1 53 ? 196.15000 158.98700 224.85800 1.000 95.95310 92 ARG A O 1
ATOM 458 N N . ILE A 1 54 ? 198.02900 160.03300 224.10200 1.000 92.06171 93 ILE A N 1
ATOM 459 C CA . ILE A 1 54 ? 197.95600 159.49000 222.74600 1.000 92.06171 93 ILE A CA 1
ATOM 460 C C . ILE A 1 54 ? 197.88800 157.97400 222.79300 1.000 92.06171 93 ILE A C 1
ATOM 461 O O . ILE A 1 54 ? 197.01100 157.35800 222.17400 1.000 92.06171 93 ILE A O 1
ATOM 466 N N . TYR A 1 55 ? 198.79700 157.36700 223.56900 1.000 98.03793 94 TYR A N 1
ATOM 467 C CA . TYR A 1 55 ? 198.82700 155.91700 223.71700 1.000 98.03793 94 TYR A CA 1
ATOM 468 C C . TYR A 1 55 ? 197.48000 155.40700 224.20100 1.000 98.03793 94 TYR A C 1
ATOM 469 O O . TYR A 1 55 ? 196.89100 154.50600 223.58500 1.000 98.03793 94 TYR A O 1
ATOM 478 N N . LYS A 1 56 ? 196.94500 156.04800 225.25300 1.000 93.35948 95 LYS A N 1
ATOM 479 C CA . LYS A 1 56 ? 195.66300 155.64200 225.81200 1.000 93.35948 95 LYS A CA 1
ATOM 480 C C . LYS A 1 56 ? 194.53700 155.72800 224.79200 1.000 93.35948 95 LYS A C 1
ATOM 481 O O . LYS A 1 56 ? 193.73300 154.79000 224.69100 1.000 93.35948 95 LYS A O 1
ATOM 487 N N . ILE A 1 57 ? 194.48800 156.81600 223.99700 1.000 91.10700 96 ILE A N 1
ATOM 488 C CA . ILE A 1 57 ? 193.37000 156.99000 223.05900 1.000 91.10700 96 ILE A CA 1
ATOM 489 C C . ILE A 1 57 ? 193.40400 155.88800 221.99800 1.000 91.10700 96 ILE A C 1
ATOM 490 O O . ILE A 1 57 ? 192.36000 155.49800 221.46500 1.000 91.10700 96 ILE A O 1
ATOM 495 N N . LEU A 1 58 ? 194.58100 155.30100 221.75000 1.000 91.04705 97 LEU A N 1
ATOM 496 C CA . LEU A 1 58 ? 194.63100 154.19400 220.80700 1.000 91.04705 97 LEU A CA 1
ATOM 497 C C . LEU A 1 58 ? 194.07300 152.93500 221.45100 1.000 91.04705 97 LEU A C 1
ATOM 498 O O . LEU A 1 58 ? 193.28900 152.21400 220.82200 1.000 91.04705 97 LEU A O 1
ATOM 503 N N . ALA A 1 59 ? 194.47100 152.66300 222.70300 1.000 97.07275 98 ALA A N 1
ATOM 504 C CA . ALA A 1 59 ? 194.07100 151.43200 223.38200 1.000 97.07275 98 ALA A CA 1
ATOM 505 C C . ALA A 1 59 ? 192.56200 151.35200 223.54800 1.000 97.07275 98 ALA A C 1
ATOM 506 O O . ALA A 1 59 ? 191.98500 150.26300 223.47500 1.000 97.07275 98 ALA A O 1
ATOM 508 N N . GLU A 1 60 ? 191.90900 152.49500 223.76300 1.000 102.86101 99 GLU A N 1
ATOM 509 C CA . GLU A 1 60 ? 190.46300 152.54100 223.92300 1.000 102.86101 99 GLU A CA 1
ATOM 510 C C . GLU A 1 60 ? 189.71200 152.31700 222.62000 1.000 102.86101 99 GLU A C 1
ATOM 511 O O . GLU A 1 60 ? 188.48100 152.23100 222.65000 1.000 102.86101 99 GLU A O 1
ATOM 517 N N . ASN A 1 61 ? 190.40000 152.23900 221.48000 1.000 98.68095 100 ASN A N 1
ATOM 518 C CA . ASN A 1 61 ? 189.73000 152.07600 220.19700 1.000 98.68095 100 ASN A CA 1
ATOM 519 C C . ASN A 1 61 ? 190.10500 150.78000 219.49800 1.000 98.68095 100 ASN A C 1
ATOM 520 O O . ASN A 1 61 ? 189.79500 150.61700 218.31400 1.000 98.68095 100 ASN A O 1
ATOM 525 N N . GLY A 1 62 ? 190.76600 149.85700 220.18800 1.000 100.08726 101 GLY A N 1
ATOM 526 C CA . GLY A 1 62 ? 191.03000 148.55100 219.63400 1.000 100.08726 101 GLY A CA 1
ATOM 527 C C . GLY A 1 62 ? 192.19700 148.45000 218.68000 1.000 100.08726 101 GLY A C 1
ATOM 528 O O . GLY A 1 62 ? 192.58500 147.32800 218.33100 1.000 100.08726 101 GLY A O 1
ATOM 529 N N . LEU A 1 63 ? 192.78300 149.56800 218.24300 1.000 91.08081 102 LEU A N 1
ATOM 530 C CA . LEU A 1 63 ? 193.96500 149.53000 217.38200 1.000 91.08081 102 LEU A CA 1
ATOM 531 C C . LEU A 1 63 ? 195.22400 149.02200 218.08500 1.000 91.08081 102 LEU A C 1
ATOM 532 O O . LEU A 1 63 ? 196.26500 148.92100 217.43500 1.000 91.08081 102 LEU A O 1
ATOM 537 N N . ILE A 1 64 ? 195.14600 148.67700 219.36600 1.000 102.00603 103 ILE A N 1
ATOM 538 C CA . ILE A 1 64 ? 196.26500 148.20800 220.17000 1.000 102.00603 103 ILE A CA 1
ATOM 539 C C . ILE A 1 64 ? 195.69500 147.22000 221.18000 1.000 102.00603 103 ILE A C 1
ATOM 540 O O . ILE A 1 64 ? 194.60800 147.43300 221.72000 1.000 102.00603 103 ILE A O 1
ATOM 545 N N . ASN A 1 65 ? 196.41400 146.13100 221.42900 1.000 109.99129 104 ASN A N 1
ATOM 546 C CA . ASN A 1 65 ? 196.00400 145.13300 222.41100 1.000 109.99129 104 ASN A CA 1
ATOM 547 C C . ASN A 1 65 ? 196.91700 145.28500 223.62000 1.000 109.99129 104 ASN A C 1
ATOM 548 O O . ASN A 1 65 ? 197.94400 144.61600 223.73200 1.000 109.99129 104 ASN A O 1
ATOM 553 N N . ASP A 1 66 ? 196.52900 146.16900 224.52900 1.000 113.51708 105 ASP A N 1
ATOM 554 C CA . ASP A 1 66 ? 197.31800 146.44400 225.72800 1.000 113.51708 105 ASP A CA 1
ATOM 555 C C . ASP A 1 66 ? 196.37900 146.82800 226.85500 1.000 113.51708 105 ASP A C 1
ATOM 556 O O . ASP A 1 66 ? 195.86000 147.95400 226.88900 1.000 113.51708 105 ASP A O 1
ATOM 561 N N . PRO A 1 67 ? 196.12800 145.92500 227.79300 1.000 111.71658 106 PRO A N 1
ATOM 562 C CA . PRO A 1 67 ? 195.20300 146.24100 228.88500 1.000 111.71658 106 PRO A CA 1
ATOM 563 C C . PRO A 1 67 ? 195.80700 147.10700 229.97600 1.000 111.71658 106 PRO A C 1
ATOM 564 O O . PRO A 1 67 ? 195.09500 147.89900 230.59900 1.000 111.71658 106 PRO A O 1
ATOM 568 N N . THR A 1 68 ? 197.10600 146.97600 230.22400 1.000 110.52234 107 THR A N 1
ATOM 569 C CA . THR A 1 68 ? 197.73000 147.62500 231.36700 1.000 110.52234 107 THR A CA 1
ATOM 570 C C . THR A 1 68 ? 198.53800 148.86200 231.00900 1.000 110.52234 107 THR A C 1
ATOM 571 O O . THR A 1 68 ? 199.14900 149.45300 231.90500 1.000 110.52234 107 THR A O 1
ATOM 575 N N . LEU A 1 69 ? 198.49800 149.28900 229.74600 1.000 107.71430 108 LEU A N 1
ATOM 576 C CA . LEU A 1 69 ? 199.16700 150.48500 229.21600 1.000 107.71430 108 LEU A CA 1
ATOM 577 C C . LEU A 1 69 ? 200.64500 150.56700 229.61200 1.000 107.71430 108 LEU A C 1
ATOM 578 O O . LEU A 1 69 ? 201.08600 151.47300 230.31700 1.000 107.71430 108 LEU A O 1
ATOM 583 N N . SER A 1 70 ? 201.40300 149.57600 229.15100 1.000 111.58328 109 SER A N 1
ATOM 584 C CA . SER A 1 70 ? 202.85000 149.54400 229.29800 1.000 111.58328 109 SER A CA 1
ATOM 585 C C . SER A 1 70 ? 203.43600 148.93900 228.03500 1.000 111.58328 109 SER A C 1
ATOM 586 O O . SER A 1 70 ? 202.76600 148.17000 227.34500 1.000 111.58328 109 SER A O 1
ATOM 589 N N . GLY A 1 71 ? 204.67700 149.30900 227.72400 1.000 116.67235 110 GLY A N 1
ATOM 590 C CA . GLY A 1 71 ? 205.34000 148.83200 226.52200 1.000 116.67235 110 GLY A CA 1
ATOM 591 C C . GLY A 1 71 ? 205.49200 147.32500 226.43000 1.000 116.67235 110 GLY A C 1
ATOM 592 O O . GLY A 1 71 ? 206.32600 146.72900 227.11700 1.000 116.67235 110 GLY A O 1
ATOM 593 N N . VAL A 1 72 ? 204.68600 146.70300 225.57100 1.000 120.83205 111 VAL A N 1
ATOM 594 C CA . VAL A 1 72 ? 204.71600 145.25900 225.37400 1.000 120.83205 111 VAL A CA 1
ATOM 595 C C . VAL A 1 72 ? 205.13300 144.97200 223.94300 1.000 120.83205 111 VAL A C 1
ATOM 596 O O . VAL A 1 72 ? 205.33200 145.89600 223.14800 1.000 120.83205 111 VAL A O 1
ATOM 600 N N . ASP A 1 73 ? 205.26600 143.69500 223.60200 1.000 126.07239 112 ASP A N 1
ATOM 601 C CA . ASP A 1 73 ? 205.67300 143.30800 222.25900 1.000 126.07239 112 ASP A CA 1
ATOM 602 C C . ASP A 1 73 ? 204.52600 142.78500 221.40800 1.000 126.07239 112 ASP A C 1
ATOM 603 O O . ASP A 1 73 ? 204.45900 143.09500 220.21500 1.000 126.07239 112 ASP A O 1
ATOM 608 N N . ASP A 1 74 ? 203.61700 142.00100 221.98600 1.000 127.63191 113 ASP A N 1
ATOM 609 C CA . ASP A 1 74 ? 202.45100 141.49100 221.26100 1.000 127.63191 113 ASP A CA 1
ATOM 610 C C . ASP A 1 74 ? 201.38700 142.58000 221.08600 1.000 127.63191 113 ASP A C 1
ATOM 611 O O . ASP A 1 74 ? 200.30000 142.55600 221.66500 1.000 127.63191 113 ASP A O 1
ATOM 616 N N . LEU A 1 75 ? 201.68800 143.52400 220.19500 1.000 114.04600 114 LEU A N 1
ATOM 617 C CA . LEU A 1 75 ? 200.86200 144.71300 220.01100 1.000 114.04600 114 LEU A CA 1
ATOM 618 C C . LEU A 1 75 ? 199.58100 144.45400 219.21700 1.000 114.04600 114 LEU A C 1
ATOM 619 O O . LEU A 1 75 ? 198.92700 145.41200 218.79700 1.000 114.04600 114 LEU A O 1
ATOM 624 N N . GLY A 1 76 ? 199.19800 143.20400 218.99100 1.000 110.19024 115 GLY A N 1
ATOM 625 C CA . GLY A 1 76 ? 197.92500 142.93600 218.36200 1.000 110.19024 115 GLY A CA 1
ATOM 626 C C . GLY A 1 76 ? 198.07300 142.44700 216.94200 1.000 110.19024 115 GLY A C 1
ATOM 627 O O . GLY A 1 76 ? 198.89200 141.57000 216.65400 1.000 110.19024 115 GLY A O 1
ATOM 628 N N . ASP A 1 77 ? 197.28000 143.01600 216.04300 1.000 107.16837 116 ASP A N 1
ATOM 629 C CA . ASP A 1 77 ? 197.22400 142.56600 214.66300 1.000 107.16837 116 ASP A CA 1
ATOM 630 C C . ASP A 1 77 ? 197.31900 143.72500 213.68600 1.000 107.16837 116 ASP A C 1
ATOM 631 O O . ASP A 1 77 ? 197.75000 143.51500 212.54800 1.000 107.16837 116 ASP A O 1
ATOM 636 N N . LEU A 1 78 ? 197.07000 144.95200 214.12700 1.000 96.67821 117 LEU A N 1
ATOM 637 C CA . LEU A 1 78 ? 197.05100 146.10500 213.24600 1.000 96.67821 117 LEU A CA 1
ATOM 638 C C . LEU A 1 78 ? 198.32300 146.93200 213.30900 1.000 96.67821 117 LEU A C 1
ATOM 639 O O . LEU A 1 78 ? 198.49600 147.82500 212.47600 1.000 96.67821 117 LEU A O 1
ATOM 644 N N . MET A 1 79 ? 199.21700 146.66500 214.25900 1.000 97.79306 118 MET A N 1
ATOM 645 C CA . MET A 1 79 ? 200.41100 147.47600 214.44000 1.000 97.79306 118 MET A CA 1
ATOM 646 C C . MET A 1 79 ? 201.59000 146.58000 214.78900 1.000 97.79306 118 MET A C 1
ATOM 647 O O . MET A 1 79 ? 201.44400 145.37200 214.97800 1.000 97.79306 118 MET A O 1
ATOM 652 N N . LEU A 1 80 ? 202.77000 147.18700 214.88900 1.000 95.12435 119 LEU A N 1
ATOM 653 C CA . LEU A 1 80 ? 204.00100 146.44700 215.13200 1.000 95.12435 119 LEU A CA 1
ATOM 654 C C . LEU A 1 80 ? 204.95000 147.30400 215.95300 1.000 95.12435 119 LEU A C 1
ATOM 655 O O . LEU A 1 80 ? 205.21000 148.45500 215.59700 1.000 95.12435 119 LEU A O 1
ATOM 660 N N . LYS A 1 81 ? 205.46600 146.74100 217.04000 1.000 97.55853 120 LYS A N 1
ATOM 661 C CA . LYS A 1 81 ? 206.34800 147.47500 217.93300 1.000 97.55853 120 LYS A CA 1
ATOM 662 C C . LYS A 1 81 ? 207.73400 147.62500 217.32200 1.000 97.55853 120 LYS A C 1
ATOM 663 O O . LYS A 1 81 ? 208.30000 146.67100 216.78600 1.000 97.55853 120 LYS A O 1
ATOM 669 N N . ILE A 1 82 ? 208.28000 148.83300 217.41900 1.000 99.68720 121 ILE A N 1
ATOM 670 C CA . ILE A 1 82 ? 209.64200 149.12800 216.98400 1.000 99.68720 121 ILE A CA 1
ATOM 671 C C . ILE A 1 82 ? 210.44200 149.56000 218.20600 1.000 99.68720 121 ILE A C 1
ATOM 672 O O . ILE A 1 82 ? 210.18700 150.64200 218.75400 1.000 99.68720 121 ILE A O 1
ATOM 677 N N . PRO A 1 83 ? 211.37700 148.74500 218.69000 1.000 102.56691 122 PRO A N 1
ATOM 678 C CA . PRO A 1 83 ? 212.10600 149.09700 219.91200 1.000 102.56691 122 PRO A CA 1
ATOM 679 C C . PRO A 1 83 ? 213.06100 150.25800 219.69400 1.000 102.56691 122 PRO A C 1
ATOM 680 O O . PRO A 1 83 ? 213.60600 150.45000 218.60600 1.000 102.56691 122 PRO A O 1
ATOM 684 N N . VAL A 1 84 ? 213.25800 151.03900 220.75100 1.000 103.02897 123 VAL A N 1
ATOM 685 C CA . VAL A 1 84 ? 214.10800 152.21400 220.69100 1.000 103.02897 123 VAL A CA 1
ATOM 686 C C . VAL A 1 84 ? 215.43900 151.90800 221.36200 1.000 103.02897 123 VAL A C 1
ATOM 687 O O . VAL A 1 84 ? 215.58900 150.93300 222.10300 1.000 103.02897 123 VAL A O 1
ATOM 691 N N . ARG A 1 85 ? 216.42300 152.75900 221.08800 1.000 102.37160 124 ARG A N 1
ATOM 692 C CA . ARG A 1 85 ? 217.74400 152.65100 221.68200 1.000 102.37160 124 ARG A CA 1
ATOM 693 C C . ARG A 1 85 ? 218.41700 154.00800 221.57400 1.000 102.37160 124 ARG A C 1
ATOM 694 O O . ARG A 1 85 ? 218.19200 154.73400 220.60300 1.000 102.37160 124 ARG A O 1
ATOM 702 N N . ALA A 1 86 ? 219.19000 154.36000 222.60100 1.000 102.91924 125 ALA A N 1
ATOM 703 C CA . ALA A 1 86 ? 219.86900 155.64900 222.64600 1.000 102.91924 125 ALA A CA 1
ATOM 704 C C . ALA A 1 86 ? 220.87500 155.75800 221.51100 1.000 102.91924 125 ALA A C 1
ATOM 705 O O . ALA A 1 86 ? 221.65400 154.83300 221.26800 1.000 102.91924 125 ALA A O 1
ATOM 707 N N . ALA A 1 87 ? 220.84800 156.88600 220.80900 1.000 104.26183 126 ALA A N 1
ATOM 708 C CA . ALA A 1 87 ? 221.69100 157.05200 219.63600 1.000 104.26183 126 ALA A CA 1
ATOM 709 C C . ALA A 1 87 ? 223.15500 157.22500 220.02100 1.000 104.26183 126 ALA A C 1
ATOM 710 O O . ALA A 1 87 ? 223.48800 157.74800 221.08600 1.000 104.26183 126 ALA A O 1
ATOM 712 N N . THR A 1 88 ? 224.03300 156.77400 219.13100 1.000 108.57276 127 THR A N 1
ATOM 713 C CA . THR A 1 88 ? 225.46600 156.88500 219.32900 1.000 108.57276 127 THR A CA 1
ATOM 714 C C . THR A 1 88 ? 225.89300 158.31200 218.99700 1.000 108.57276 127 THR A C 1
ATOM 715 O O . THR A 1 88 ? 225.16400 159.05800 218.33900 1.000 108.57276 127 THR A O 1
ATOM 719 N N . SER A 1 89 ? 227.07600 158.69700 219.49000 1.000 110.14409 128 SER A N 1
ATOM 720 C CA . SER A 1 89 ? 227.56300 160.06400 219.33000 1.000 110.14409 128 SER A CA 1
ATOM 721 C C . SER A 1 89 ? 227.80800 160.43800 217.87200 1.000 110.14409 128 SER A C 1
ATOM 722 O O . SER A 1 89 ? 227.71200 161.61500 217.52100 1.000 110.14409 128 SER A O 1
ATOM 725 N N . GLU A 1 90 ? 228.08900 159.46000 217.00700 1.000 111.20183 129 GLU A N 1
ATOM 726 C CA . GLU A 1 90 ? 228.37000 159.76700 215.60500 1.000 111.20183 129 GLU A CA 1
ATOM 727 C C . GLU A 1 90 ? 227.11900 160.24100 214.87700 1.000 111.20183 129 GLU A C 1
ATOM 728 O O . GLU A 1 90 ? 227.18200 161.19500 214.08500 1.000 111.20183 129 GLU A O 1
ATOM 734 N N . GLU A 1 91 ? 225.98800 159.56000 215.10700 1.000 106.68878 130 GLU A N 1
ATOM 735 C CA . GLU A 1 91 ? 224.71300 159.97000 214.52500 1.000 106.68878 130 GLU A CA 1
ATOM 736 C C . GLU A 1 91 ? 224.32900 161.38500 214.93700 1.000 106.68878 130 GLU A C 1
ATOM 737 O O . GLU A 1 91 ? 223.69200 162.10500 214.16200 1.000 106.68878 130 GLU A O 1
ATOM 743 N N . ILE A 1 92 ? 224.71300 161.80000 216.14300 1.000 104.12510 131 ILE A N 1
ATOM 744 C CA . ILE A 1 92 ? 224.39100 163.14200 216.60400 1.000 104.12510 131 ILE A CA 1
ATOM 745 C C . ILE A 1 92 ? 225.35100 164.15800 215.99500 1.000 104.12510 131 ILE A C 1
ATOM 746 O O . ILE A 1 92 ? 224.92200 165.19200 215.47200 1.000 104.12510 131 ILE A O 1
ATOM 751 N N . LEU A 1 93 ? 226.66600 163.88100 216.04200 1.000 103.87120 132 LEU A N 1
ATOM 752 C CA . LEU A 1 93 ? 227.67600 164.74500 215.41600 1.000 103.87120 132 LEU A CA 1
ATOM 753 C C . LEU A 1 93 ? 227.52200 164.88600 213.90600 1.000 103.87120 132 LEU A C 1
ATOM 754 O O . LEU A 1 93 ? 228.19200 165.74500 213.32300 1.000 103.87120 132 LEU A O 1
ATOM 759 N N . GLU A 1 94 ? 226.70800 164.04800 213.25400 1.000 104.38848 133 GLU A N 1
ATOM 760 C CA . GLU A 1 94 ? 226.39800 164.22600 211.83800 1.000 104.38848 133 GLU A CA 1
ATOM 761 C C . GLU A 1 94 ? 225.74500 165.57100 211.51900 1.000 104.38848 133 GLU A C 1
ATOM 762 O O . GLU A 1 94 ? 225.76700 165.98800 210.35800 1.000 104.38848 133 GLU A O 1
ATOM 768 N N . VAL A 1 95 ? 225.15800 166.25500 212.50500 1.000 101.52913 134 VAL A N 1
ATOM 769 C CA . VAL A 1 95 ? 224.48900 167.53500 212.30200 1.000 101.52913 134 VAL A CA 1
ATOM 770 C C . VAL A 1 95 ? 225.06100 168.61100 213.21800 1.000 101.52913 134 VAL A C 1
ATOM 771 O O . VAL A 1 95 ? 225.47700 169.67800 212.75800 1.000 101.52913 134 VAL A O 1
ATOM 775 N N . HIS A 1 96 ? 225.09000 168.34700 214.52100 1.000 101.88492 135 HIS A N 1
ATOM 776 C CA . HIS A 1 96 ? 225.50500 169.33900 215.50000 1.000 101.88492 135 HIS A CA 1
ATOM 777 C C . HIS A 1 96 ? 227.01500 169.56700 215.44400 1.000 101.88492 135 HIS A C 1
ATOM 778 O O . HIS A 1 96 ? 227.75600 168.87600 214.74300 1.000 101.88492 135 HIS A O 1
ATOM 785 N N . THR A 1 97 ? 227.47100 170.55800 216.20400 1.000 105.07480 136 THR A N 1
ATOM 786 C CA . THR A 1 97 ? 228.89600 170.80600 216.36500 1.000 105.07480 136 THR A CA 1
ATOM 787 C C . THR A 1 97 ? 229.45600 169.86400 217.42400 1.000 105.07480 136 THR A C 1
ATOM 788 O O . THR A 1 97 ? 228.79800 168.92400 217.87100 1.000 105.07480 136 THR A O 1
ATOM 792 N N . LYS A 1 98 ? 230.68500 170.11500 217.85500 1.000 108.10938 137 LYS A N 1
ATOM 793 C CA . LYS A 1 98 ? 231.29400 169.31500 218.90300 1.000 108.10938 137 LYS A CA 1
ATOM 794 C C . LYS A 1 98 ? 231.29000 170.01600 220.25600 1.000 108.10938 137 LYS A C 1
ATOM 795 O O . LYS A 1 98 ? 231.65400 169.39800 221.25900 1.000 108.10938 137 LYS A O 1
ATOM 801 N N . GLU A 1 99 ? 230.86600 171.27600 220.31300 1.000 111.47040 138 GLU A N 1
ATOM 802 C CA . GLU A 1 99 ? 230.73800 171.98100 221.58300 1.000 111.47040 138 GLU A CA 1
ATOM 803 C C . GLU A 1 99 ? 229.35400 171.84100 222.19000 1.000 111.47040 138 GLU A C 1
ATOM 804 O O . GLU A 1 99 ? 229.21700 171.91900 223.41800 1.000 111.47040 138 GLU A O 1
ATOM 810 N N . HIS A 1 100 ? 228.32900 171.67700 221.35000 1.000 108.87988 139 HIS A N 1
ATOM 811 C CA . HIS A 1 100 ? 226.98100 171.39500 221.83200 1.000 108.87988 139 HIS A CA 1
ATOM 812 C C . HIS A 1 100 ? 226.94200 170.10400 222.63900 1.000 108.87988 139 HIS A C 1
ATOM 813 O O . HIS A 1 100 ? 226.28900 170.03700 223.69100 1.000 108.87988 139 HIS A O 1
ATOM 820 N N . LEU A 1 101 ? 227.62000 169.06500 222.14300 1.000 108.28053 140 LEU A N 1
ATOM 821 C CA . LEU A 1 101 ? 227.68400 167.78200 222.83800 1.000 108.28053 140 LEU A CA 1
ATOM 822 C C . LEU A 1 101 ? 228.33900 167.93000 224.20000 1.000 108.28053 140 LEU A C 1
ATOM 823 O O . LEU A 1 101 ? 227.87400 167.34700 225.18500 1.000 108.28053 140 LEU A O 1
ATOM 828 N N . GLU A 1 102 ? 229.42400 168.70500 224.26900 1.000 111.24087 141 GLU A N 1
ATOM 829 C CA . GLU A 1 102 ? 230.09400 168.95400 225.53900 1.000 111.24087 141 GLU A CA 1
ATOM 830 C C . GLU A 1 102 ? 229.20100 169.74900 226.47900 1.000 111.24087 141 GLU A C 1
ATOM 831 O O . GLU A 1 102 ? 229.24600 169.54700 227.69700 1.000 111.24087 141 GLU A O 1
ATOM 837 N N . PHE A 1 103 ? 228.41400 170.68000 225.92800 1.000 106.62244 142 PHE A N 1
ATOM 838 C CA . PHE A 1 103 ? 227.46700 171.45200 226.72800 1.000 106.62244 142 PHE A CA 1
ATOM 839 C C . PHE A 1 103 ? 226.44500 170.53600 227.40300 1.000 106.62244 142 PHE A C 1
ATOM 840 O O . PHE A 1 103 ? 226.20500 170.64600 228.61100 1.000 106.62244 142 PHE A O 1
ATOM 848 N N . ILE A 1 104 ? 225.82900 169.63200 226.63300 1.000 104.65031 143 ILE A N 1
ATOM 849 C CA . ILE A 1 104 ? 224.84000 168.72000 227.21600 1.000 104.65031 143 ILE A CA 1
ATOM 850 C C . ILE A 1 104 ? 225.50600 167.73900 228.18400 1.000 104.65031 143 ILE A C 1
ATOM 851 O O . ILE A 1 104 ? 224.92600 167.37100 229.21800 1.000 104.65031 143 ILE A O 1
ATOM 856 N N . GLU A 1 105 ? 226.72200 167.28800 227.86000 1.000 110.24880 144 GLU A N 1
ATOM 857 C CA . GLU A 1 105 ? 227.45300 166.39300 228.75200 1.000 110.24880 144 GLU A CA 1
ATOM 858 C C . GLU A 1 105 ? 227.78200 167.07300 230.07600 1.000 110.24880 144 GLU A C 1
ATOM 859 O O . GLU A 1 105 ? 227.78600 166.42300 231.12700 1.000 110.24880 144 GLU A O 1
ATOM 865 N N . SER A 1 106 ? 228.03700 168.38100 230.04900 1.000 106.66723 145 SER A N 1
ATOM 866 C CA . SER A 1 106 ? 228.21600 169.12500 231.28900 1.000 106.66723 145 SER A CA 1
ATOM 867 C C . SER A 1 106 ? 226.90000 169.26500 232.03900 1.000 106.66723 145 SER A C 1
ATOM 868 O O . SER A 1 106 ? 226.87600 169.12100 233.26600 1.000 106.66723 145 SER A O 1
ATOM 871 N N . THR A 1 107 ? 225.81700 169.59800 231.31100 1.000 106.21756 146 THR A N 1
ATOM 872 C CA . THR A 1 107 ? 224.45100 169.67600 231.85200 1.000 106.21756 146 THR A CA 1
ATOM 873 C C . THR A 1 107 ? 224.07300 168.44100 232.66700 1.000 106.21756 146 THR A C 1
ATOM 874 O O . THR A 1 107 ? 223.42900 168.55700 233.71800 1.000 106.21756 146 THR A O 1
ATOM 878 N N . GLU A 1 108 ? 224.49500 167.26000 232.19800 1.000 110.85081 147 GLU A N 1
ATOM 879 C CA . GLU A 1 108 ? 224.29400 165.98300 232.89300 1.000 110.85081 147 GLU A CA 1
ATOM 880 C C . GLU A 1 108 ? 224.71500 165.99700 234.36900 1.000 110.85081 147 GLU A C 1
ATOM 881 O O . GLU A 1 108 ? 224.07000 165.35400 235.20400 1.000 110.85081 147 GLU A O 1
ATOM 887 N N . LYS A 1 109 ? 225.73800 166.77500 234.72700 1.000 114.07261 148 LYS A N 1
ATOM 888 C CA . LYS A 1 109 ? 226.39700 166.62500 236.02100 1.000 114.07261 148 LYS A CA 1
ATOM 889 C C . LYS A 1 109 ? 226.37300 167.89000 236.88400 1.000 114.07261 148 LYS A C 1
ATOM 890 O O . LYS A 1 109 ? 227.08500 167.95000 237.89300 1.000 114.07261 148 LYS A O 1
ATOM 896 N N . MET A 1 110 ? 225.57000 168.89500 236.53800 1.000 114.15054 149 MET A N 1
ATOM 897 C CA . MET A 1 110 ? 225.58300 170.15800 237.27000 1.000 114.15054 149 MET A CA 1
ATOM 898 C C . MET A 1 110 ? 224.89700 170.02800 238.62900 1.000 114.15054 149 MET A C 1
ATOM 899 O O . MET A 1 110 ? 224.33400 168.99200 238.99000 1.000 114.15054 149 MET A O 1
ATOM 904 N N . SER A 1 111 ? 224.95600 171.11700 239.38800 1.000 116.70163 150 SER A N 1
ATOM 905 C CA . SER A 1 111 ? 224.24800 171.25500 240.64900 1.000 116.70163 150 SER A CA 1
ATOM 906 C C . SER A 1 111 ? 222.89500 171.90600 240.37600 1.000 116.70163 150 SER A C 1
ATOM 907 O O . SER A 1 111 ? 222.47300 172.03100 239.22800 1.000 116.70163 150 SER A O 1
ATOM 910 N N . ARG A 1 112 ? 222.21200 172.36000 241.42300 1.000 115.78935 151 ARG A N 1
ATOM 911 C CA . ARG A 1 112 ? 220.85200 172.86700 241.26900 1.000 115.78935 151 ARG A CA 1
ATOM 912 C C . ARG A 1 112 ? 220.82700 174.32600 240.81400 1.000 115.78935 151 ARG A C 1
ATOM 913 O O . ARG A 1 112 ? 220.10800 174.67800 239.86500 1.000 115.78935 151 ARG A O 1
ATOM 921 N N . GLU A 1 113 ? 221.58100 175.18900 241.50600 1.000 118.88636 152 GLU A N 1
ATOM 922 C CA . GLU A 1 113 ? 221.65300 176.60600 241.15000 1.000 118.88636 152 GLU A CA 1
ATOM 923 C C . GLU A 1 113 ? 222.21100 176.81400 239.74700 1.000 118.88636 152 GLU A C 1
ATOM 924 O O . GLU A 1 113 ? 221.77200 177.72200 239.02700 1.000 118.88636 152 GLU A O 1
ATOM 930 N N . GLU A 1 114 ? 223.19400 176.00000 239.35200 1.000 117.48099 153 GLU A N 1
ATOM 931 C CA . GLU A 1 114 ? 223.72100 176.07900 237.99500 1.000 117.48099 153 GLU A CA 1
ATOM 932 C C . GLU A 1 114 ? 222.66200 175.70900 236.96700 1.000 117.48099 153 GLU A C 1
ATOM 933 O O . GLU A 1 114 ? 222.59400 176.32400 235.89500 1.000 117.48099 153 GLU A O 1
ATOM 939 N N . LEU A 1 115 ? 221.82900 174.70700 237.27900 1.000 113.64340 154 LEU A N 1
ATOM 940 C CA . LEU A 1 115 ? 220.71000 174.36000 236.40500 1.000 113.64340 154 LEU A CA 1
ATOM 941 C C . LEU A 1 115 ? 219.74800 175.52700 236.25800 1.000 113.64340 154 LEU A C 1
ATOM 942 O O . LEU A 1 115 ? 219.28100 175.81000 235.14800 1.000 113.64340 154 LEU A O 1
ATOM 947 N N . LEU A 1 116 ? 219.45000 176.21400 237.36800 1.000 114.02703 155 LEU A N 1
ATOM 948 C CA . LEU A 1 116 ? 218.55900 177.37400 237.31500 1.000 114.02703 155 LEU A CA 1
ATOM 949 C C . LEU A 1 116 ? 219.14700 178.48900 236.45500 1.000 114.02703 155 LEU A C 1
ATOM 950 O O . LEU A 1 116 ? 218.42300 179.12400 235.67400 1.000 114.02703 155 LEU A O 1
ATOM 955 N N . LYS A 1 117 ? 220.45000 178.75700 236.61300 1.000 115.01484 156 LYS A N 1
ATOM 956 C CA . LYS A 1 117 ? 221.13800 179.74100 235.77800 1.000 115.01484 156 LYS A CA 1
ATOM 957 C C . LYS A 1 117 ? 221.04400 179.38200 234.29900 1.000 115.01484 156 LYS A C 1
ATOM 958 O O . LYS A 1 117 ? 220.84600 180.26400 233.45400 1.000 115.01484 156 LYS A O 1
ATOM 964 N N . GLU A 1 118 ? 221.23400 178.09700 233.97000 1.000 117.04210 157 GLU A N 1
ATOM 965 C CA . GLU A 1 118 ? 221.14300 177.65200 232.57900 1.000 117.04210 157 GLU A CA 1
ATOM 966 C C . GLU A 1 118 ? 219.74500 177.87300 232.01500 1.000 117.04210 157 GLU A C 1
ATOM 967 O O . GLU A 1 118 ? 219.59800 178.33100 230.87700 1.000 117.04210 157 GLU A O 1
ATOM 973 N N . THR A 1 119 ? 218.70800 177.48200 232.77000 1.000 114.87176 158 THR A N 1
ATOM 974 C CA . THR A 1 119 ? 217.33500 177.71500 232.31500 1.000 114.87176 158 THR A CA 1
ATOM 975 C C . THR A 1 119 ? 217.02600 179.19800 232.16600 1.000 114.87176 158 THR A C 1
ATOM 976 O O . THR A 1 119 ? 216.21900 179.57800 231.31100 1.000 114.87176 158 THR A O 1
ATOM 980 N N . GLU A 1 120 ? 217.65500 180.04800 232.97700 1.000 120.35760 159 GLU A N 1
ATOM 981 C CA . GLU A 1 120 ? 217.35200 181.47200 232.90700 1.000 120.35760 159 GLU A CA 1
ATOM 982 C C . GLU A 1 120 ? 218.05600 182.14500 231.73200 1.000 120.35760 159 GLU A C 1
ATOM 983 O O . GLU A 1 120 ? 217.46700 183.01200 231.07700 1.000 120.35760 159 GLU A O 1
ATOM 989 N N . LYS A 1 121 ? 219.31600 181.78200 231.47000 1.000 118.55464 160 LYS A N 1
ATOM 990 C CA . LYS A 1 121 ? 220.08400 182.42100 230.40000 1.000 118.55464 160 LYS A CA 1
ATOM 991 C C . LYS A 1 121 ? 219.51400 182.11500 229.01900 1.000 118.55464 160 LYS A C 1
ATOM 992 O O . LYS A 1 121 ? 219.22000 183.03000 228.24400 1.000 118.55464 160 LYS A O 1
ATOM 998 N N . GLY A 1 122 ? 219.38700 180.82700 228.68800 1.000 115.58876 161 GLY A N 1
ATOM 999 C CA . GLY A 1 122 ? 219.06800 180.35100 227.35100 1.000 115.58876 161 GLY A CA 1
ATOM 1000 C C . GLY A 1 122 ? 217.82100 180.87500 226.66600 1.000 115.58876 161 GLY A C 1
ATOM 1001 O O . GLY A 1 122 ? 216.92700 181.42900 227.31200 1.000 115.58876 161 GLY A O 1
ATOM 1002 N N . ASP A 1 123 ? 217.75400 180.69600 225.34600 1.000 111.65531 162 ASP A N 1
ATOM 1003 C CA . ASP A 1 123 ? 216.64400 181.18600 224.52900 1.000 111.65531 162 ASP A CA 1
ATOM 1004 C C . ASP A 1 123 ? 215.45500 180.24200 224.70400 1.000 111.65531 162 ASP A C 1
ATOM 1005 O O . ASP A 1 123 ? 215.16200 179.40500 223.84500 1.000 111.65531 162 ASP A O 1
ATOM 1010 N N . SER A 1 124 ? 214.77300 180.38600 225.84700 1.000 104.06934 163 SER A N 1
ATOM 1011 C CA . SER A 1 124 ? 213.54600 179.65500 226.19400 1.000 104.06934 163 SER A CA 1
ATOM 1012 C C . SER A 1 124 ? 213.75100 178.13800 226.16400 1.000 104.06934 163 SER A C 1
ATOM 1013 O O . SER A 1 124 ? 213.13600 177.41600 225.38000 1.000 104.06934 163 SER A O 1
ATOM 1016 N N . VAL A 1 125 ? 214.64700 177.66400 227.02700 1.000 102.00149 164 VAL A N 1
ATOM 1017 C CA . VAL A 1 125 ? 214.86700 176.24100 227.23600 1.000 102.00149 164 VAL A CA 1
ATOM 1018 C C . VAL A 1 125 ? 214.84700 175.96700 228.72800 1.000 102.00149 164 VAL A C 1
ATOM 1019 O O . VAL A 1 125 ? 214.92100 176.87600 229.55300 1.000 102.00149 164 VAL A O 1
ATOM 1023 N N . TYR A 1 126 ? 214.74700 174.68800 229.06700 1.000 99.21961 165 TYR A N 1
ATOM 1024 C CA . TYR A 1 126 ? 214.84800 174.27100 230.45400 1.000 99.21961 165 TYR A CA 1
ATOM 1025 C C . TYR A 1 126 ? 215.57500 172.94400 230.52900 1.000 99.21961 165 TYR A C 1
ATOM 1026 O O . TYR A 1 126 ? 215.28200 172.02300 229.76400 1.000 99.21961 165 TYR A O 1
ATOM 1035 N N . PHE A 1 127 ? 216.55500 172.87300 231.41500 1.000 102.81651 166 PHE A N 1
ATOM 1036 C CA . PHE A 1 127 ? 217.35300 171.68000 231.59100 1.000 102.81651 166 PHE A CA 1
ATOM 1037 C C . PHE A 1 127 ? 216.92700 170.98300 232.87200 1.000 102.81651 166 PHE A C 1
ATOM 1038 O O . PHE A 1 127 ? 216.08800 171.47500 233.62600 1.000 102.81651 166 PHE A O 1
ATOM 1046 N N . ASN A 1 128 ? 217.56100 169.84900 233.13900 1.000 102.52059 167 ASN A N 1
ATOM 1047 C CA . ASN A 1 128 ? 217.25200 168.97600 234.26000 1.000 102.52059 167 ASN A CA 1
ATOM 1048 C C . ASN A 1 128 ? 218.36900 167.94700 234.28400 1.000 102.52059 167 ASN A C 1
ATOM 1049 O O . ASN A 1 128 ? 219.09000 167.79300 233.29700 1.000 102.52059 167 ASN A O 1
ATOM 1054 N N . ASN A 1 129 ? 218.56000 167.31200 235.44200 1.000 106.58849 168 ASN A N 1
ATOM 1055 C CA . ASN A 1 129 ? 219.65000 166.35400 235.60800 1.000 106.58849 168 ASN A CA 1
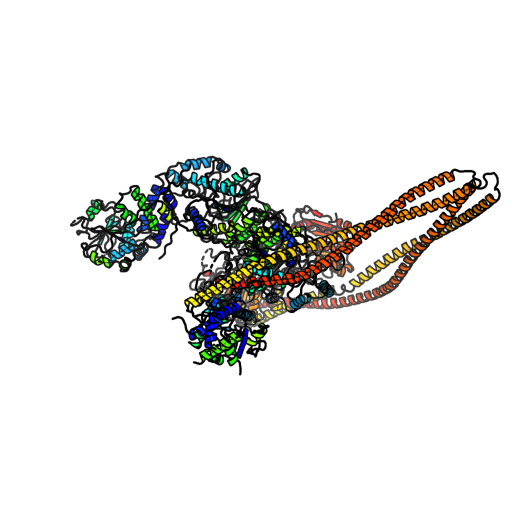ATOM 1056 C C . ASN A 1 129 ? 219.51800 165.17500 234.64900 1.000 106.58849 168 ASN A C 1
ATOM 1057 O O . ASN A 1 129 ? 220.52200 164.65600 234.15200 1.000 106.58849 168 ASN A O 1
ATOM 1062 N N . ASP A 1 130 ? 218.29400 164.73700 234.38200 1.000 108.37782 169 ASP A N 1
ATOM 1063 C CA . ASP A 1 130 ? 218.03200 163.66800 233.41700 1.000 108.37782 169 ASP A CA 1
ATOM 1064 C C . ASP A 1 130 ? 217.68400 164.22000 232.04000 1.000 108.37782 169 ASP A C 1
ATOM 1065 O O . ASP A 1 130 ? 216.65000 163.88400 231.47500 1.000 108.37782 169 ASP A O 1
ATOM 1070 N N . SER A 1 131 ? 218.53000 165.08000 231.47900 1.000 105.15957 170 SER A N 1
ATOM 1071 C CA . SER A 1 131 ? 218.28100 165.65500 230.16300 1.000 105.15957 170 SER A CA 1
ATOM 1072 C C . SER A 1 131 ? 219.31900 165.24200 229.13600 1.000 105.15957 170 SER A C 1
ATOM 1073 O O . SER A 1 131 ? 219.37800 165.84200 228.06000 1.000 105.15957 170 SER A O 1
ATOM 1076 N N . TYR A 1 132 ? 220.16900 164.27300 229.45400 1.000 106.46215 171 TYR A N 1
ATOM 1077 C CA . TYR A 1 132 ? 221.13200 163.75000 228.49800 1.000 106.46215 171 TYR A CA 1
ATOM 1078 C C . TYR A 1 132 ? 220.57500 162.50900 227.80600 1.000 106.46215 171 TYR A C 1
ATOM 1079 O O . TYR A 1 132 ? 220.42600 162.48700 226.57900 1.000 106.46215 171 TYR A O 1
ATOM 1088 N N . ALA A 1 133 ? 220.24900 161.47500 228.58800 1.000 103.21734 172 ALA A N 1
ATOM 1089 C CA . ALA A 1 133 ? 219.71500 160.23800 228.02800 1.000 103.21734 172 ALA A CA 1
ATOM 1090 C C . ALA A 1 133 ? 218.33300 160.44700 227.42400 1.000 103.21734 172 ALA A C 1
ATOM 1091 O O . ALA A 1 133 ? 218.03400 159.91700 226.34400 1.000 103.21734 172 ALA A O 1
ATOM 1093 N N . SER A 1 134 ? 217.47500 161.20800 228.10700 1.000 101.88041 173 SER A N 1
ATOM 1094 C CA . SER A 1 134 ? 216.14900 161.50700 227.57900 1.000 101.88041 173 SER A CA 1
ATOM 1095 C C . SER A 1 134 ? 216.20300 162.40500 226.35300 1.000 101.88041 173 SER A C 1
ATOM 1096 O O . SER A 1 134 ? 215.19700 162.53700 225.65500 1.000 101.88041 173 SER A O 1
ATOM 1099 N N . ALA A 1 135 ? 217.33600 163.04900 226.10000 1.000 100.31602 174 ALA A N 1
ATOM 1100 C CA . ALA A 1 135 ? 217.54800 163.76200 224.85400 1.000 100.31602 174 ALA A CA 1
ATOM 1101 C C . ALA A 1 135 ? 218.09600 162.84900 223.77400 1.000 100.31602 174 ALA A C 1
ATOM 1102 O O . ALA A 1 135 ? 217.83300 163.07700 222.58900 1.000 100.31602 174 ALA A O 1
ATOM 1104 N N . ARG A 1 136 ? 218.86600 161.82500 224.15600 1.000 102.55870 175 ARG A N 1
ATOM 1105 C CA . ARG A 1 136 ? 219.41100 160.91600 223.15400 1.000 102.55870 175 ARG A CA 1
ATOM 1106 C C . ARG A 1 136 ? 218.35900 159.95800 222.61400 1.000 102.55870 175 ARG A C 1
ATOM 1107 O O . ARG A 1 136 ? 218.46200 159.54000 221.45600 1.000 102.55870 175 ARG A O 1
ATOM 1115 N N . LEU A 1 137 ? 217.38700 159.56600 223.44500 1.000 98.49190 176 LEU A N 1
ATOM 1116 C CA . LEU A 1 137 ? 216.36400 158.60400 223.01500 1.000 98.49190 176 LEU A CA 1
ATOM 1117 C C . LEU A 1 137 ? 215.52600 159.01900 221.79200 1.000 98.49190 176 LEU A C 1
ATOM 1118 O O . LEU A 1 137 ? 215.24900 158.13000 220.96500 1.000 98.49190 176 LEU A O 1
ATOM 1123 N N . PRO A 1 138 ? 215.03100 160.27600 221.64400 1.000 95.50553 177 PRO A N 1
ATOM 1124 C CA . PRO A 1 138 ? 214.23500 160.60700 220.44500 1.000 95.50553 177 PRO A CA 1
ATOM 1125 C C . PRO A 1 138 ? 214.93900 160.40600 219.12000 1.000 95.50553 177 PRO A C 1
ATOM 1126 O O . PRO A 1 138 ? 214.30200 159.97200 218.15000 1.000 95.50553 177 PRO A O 1
ATOM 1130 N N . CYS A 1 139 ? 216.23100 160.73500 219.05400 1.000 99.94522 178 CYS A N 1
ATOM 1131 C CA . CYS A 1 139 ? 216.98400 160.60600 217.81200 1.000 99.94522 178 CYS A CA 1
ATOM 1132 C C . CYS A 1 139 ? 217.07800 159.14900 217.38000 1.000 99.94522 178 CYS A C 1
ATOM 1133 O O . CYS A 1 139 ? 216.80700 158.81800 216.22000 1.000 99.94522 178 CYS A O 1
ATOM 1136 N N . GLY A 1 140 ? 217.43700 158.26500 218.31600 1.000 96.89288 179 GLY A N 1
ATOM 1137 C CA . GLY A 1 140 ? 217.50000 156.84300 218.01600 1.000 96.89288 179 GLY A CA 1
ATOM 1138 C C . GLY A 1 140 ? 216.15100 156.26100 217.64800 1.000 96.89288 179 GLY A C 1
ATOM 1139 O O . GLY A 1 140 ? 216.05500 155.41500 216.75400 1.000 96.89288 179 GLY A O 1
ATOM 1140 N N . GLY A 1 141 ? 215.09400 156.70600 218.33700 1.000 96.79139 180 GLY A N 1
ATOM 1141 C CA . GLY A 1 141 ? 213.75000 156.24300 218.01700 1.000 96.79139 180 GLY A CA 1
ATOM 1142 C C . GLY A 1 141 ? 213.33100 156.60900 216.60700 1.000 96.79139 180 GLY A C 1
ATOM 1143 O O . GLY A 1 141 ? 212.79600 155.77500 215.86500 1.000 96.79139 180 GLY A O 1
ATOM 1144 N N . ALA A 1 142 ? 213.56000 157.87100 216.22800 1.000 93.59665 181 ALA A N 1
ATOM 1145 C CA . ALA A 1 142 ? 213.25400 158.32100 214.87500 1.000 93.59665 181 ALA A CA 1
ATOM 1146 C C . ALA A 1 142 ? 214.07300 157.56300 213.83700 1.000 93.59665 181 ALA A C 1
ATOM 1147 O O . ALA A 1 142 ? 213.53500 157.17200 212.79100 1.000 93.59665 181 ALA A O 1
ATOM 1149 N N . ILE A 1 143 ? 215.37200 157.35500 214.10800 1.000 92.82380 182 ILE A N 1
ATOM 1150 C CA . ILE A 1 143 ? 216.24700 156.62300 213.18700 1.000 92.82380 182 ILE A CA 1
ATOM 1151 C C . ILE A 1 143 ? 215.71800 155.21200 212.95200 1.000 92.82380 182 ILE A C 1
ATOM 1152 O O . ILE A 1 143 ? 215.62200 154.75600 211.80800 1.000 92.82380 182 ILE A O 1
ATOM 1157 N N . GLU A 1 144 ? 215.31800 154.52500 214.02900 1.000 97.45078 183 GLU A N 1
ATOM 1158 C CA . GLU A 1 144 ? 214.82800 153.15600 213.89100 1.000 97.45078 183 GLU A CA 1
ATOM 1159 C C . GLU A 1 144 ? 213.49700 153.09900 213.15100 1.000 97.45078 183 GLU A C 1
ATOM 1160 O O . GLU A 1 144 ? 213.27900 152.18400 212.34700 1.000 97.45078 183 GLU A O 1
ATOM 1166 N N . ALA A 1 145 ? 212.58800 154.04600 213.42600 1.000 93.64678 184 ALA A N 1
ATOM 1167 C CA . ALA A 1 145 ? 211.29700 154.06400 212.73400 1.000 93.64678 184 ALA A CA 1
ATOM 1168 C C . ALA A 1 145 ? 211.46700 154.26800 211.23200 1.000 93.64678 184 ALA A C 1
ATOM 1169 O O . ALA A 1 145 ? 210.89300 153.52400 210.42100 1.000 93.64678 184 ALA A O 1
ATOM 1171 N N . CYS A 1 146 ? 212.27100 155.26100 210.84300 1.000 95.89252 185 CYS A N 1
ATOM 1172 C CA . CYS A 1 146 ? 212.48600 155.50800 209.41900 1.000 95.89252 185 CYS A CA 1
ATOM 1173 C C . CYS A 1 146 ? 213.27000 154.37400 208.75800 1.000 95.89252 185 CYS A C 1
ATOM 1174 O O . CYS A 1 146 ? 213.02900 154.05800 207.58500 1.000 95.89252 185 CYS A O 1
ATOM 1177 N N . LYS A 1 147 ? 214.21500 153.76400 209.48800 1.000 96.52243 186 LYS A N 1
ATOM 1178 C CA . LYS A 1 147 ? 214.91600 152.57000 209.01400 1.000 96.52243 186 LYS A CA 1
ATOM 1179 C C . LYS A 1 147 ? 213.94000 151.45200 208.67800 1.000 96.52243 186 LYS A C 1
ATOM 1180 O O . LYS A 1 147 ? 214.03900 150.83000 207.61200 1.000 96.52243 186 LYS A O 1
ATOM 1186 N N . ALA A 1 148 ? 213.04700 151.13400 209.62700 1.000 94.76458 187 ALA A N 1
ATOM 1187 C CA . ALA A 1 148 ? 212.01900 150.11600 209.42100 1.000 94.76458 187 ALA A CA 1
ATOM 1188 C C . ALA A 1 148 ? 211.16700 150.42100 208.19700 1.000 94.76458 187 ALA A C 1
ATOM 1189 O O . ALA A 1 148 ? 210.78600 149.50300 207.46200 1.000 94.76458 187 ALA A O 1
ATOM 1191 N N . VAL A 1 149 ? 210.80500 151.69500 208.00100 1.000 92.58556 188 VAL A N 1
ATOM 1192 C CA . VAL A 1 149 ? 210.01000 152.06900 206.82900 1.000 92.58556 188 VAL A CA 1
ATOM 1193 C C . VAL A 1 149 ? 210.78300 151.79900 205.54400 1.000 92.58556 188 VAL A C 1
ATOM 1194 O O . VAL A 1 149 ? 210.23900 151.23100 204.58900 1.000 92.58556 188 VAL A O 1
ATOM 1198 N N . VAL A 1 150 ? 212.07000 152.16800 205.51200 1.000 94.69395 189 VAL A N 1
ATOM 1199 C CA . VAL A 1 150 ? 212.84700 152.05100 204.27600 1.000 94.69395 189 VAL A CA 1
ATOM 1200 C C . VAL A 1 150 ? 213.11200 150.58700 203.93200 1.000 94.69395 189 VAL A C 1
ATOM 1201 O O . VAL A 1 150 ? 212.94800 150.16900 202.77900 1.000 94.69395 189 VAL A O 1
ATOM 1205 N N . GLU A 1 151 ? 213.47200 149.77000 204.92200 1.000 98.66280 190 GLU A N 1
ATOM 1206 C CA . GLU A 1 151 ? 213.79800 148.37700 204.63300 1.000 98.66280 190 GLU A CA 1
ATOM 1207 C C . GLU A 1 151 ? 212.57300 147.48600 204.47200 1.000 98.66280 190 GLU A C 1
ATOM 1208 O O . GLU A 1 151 ? 212.73200 146.26900 204.34800 1.000 98.66280 190 GLU A O 1
ATOM 1214 N N . GLY A 1 152 ? 211.36900 148.04700 204.47700 1.000 95.93192 191 GLY A N 1
ATOM 1215 C CA . GLY A 1 152 ? 210.18100 147.28700 204.14500 1.000 95.93192 191 GLY A CA 1
ATOM 1216 C C . GLY A 1 152 ? 209.69900 146.33000 205.20800 1.000 95.93192 191 GLY A C 1
ATOM 1217 O O . GLY A 1 152 ? 209.03900 145.34100 204.88100 1.000 95.93192 191 GLY A O 1
ATOM 1218 N N . ARG A 1 153 ? 210.00100 146.59100 206.47500 1.000 95.56776 192 ARG A N 1
ATOM 1219 C CA . ARG A 1 153 ? 209.42400 145.76800 207.52700 1.000 95.56776 192 ARG A CA 1
ATOM 1220 C C . ARG A 1 153 ? 207.99200 146.17000 207.83200 1.000 95.56776 192 ARG A C 1
ATOM 1221 O O . ARG A 1 153 ? 207.20600 145.33900 208.29500 1.000 95.56776 192 ARG A O 1
ATOM 1229 N N . VAL A 1 154 ? 207.63500 147.43200 207.58200 1.000 91.47720 193 VAL A N 1
ATOM 1230 C CA . VAL A 1 154 ? 206.29100 147.95600 207.80300 1.000 91.47720 193 VAL A CA 1
ATOM 1231 C C . VAL A 1 154 ? 205.90600 148.79900 206.59300 1.000 91.47720 193 VAL A C 1
ATOM 1232 O O . VAL A 1 154 ? 206.71300 149.04800 205.69900 1.000 91.47720 193 VAL A O 1
ATOM 1236 N N . LYS A 1 155 ? 204.64900 149.23900 206.57200 1.000 92.82143 194 LYS A N 1
ATOM 1237 C CA . LYS A 1 155 ? 204.18300 150.10300 205.49400 1.000 92.82143 194 LYS A CA 1
ATOM 1238 C C . LYS A 1 155 ? 204.55500 151.55300 205.75500 1.000 92.82143 194 LYS A C 1
ATOM 1239 O O . LYS A 1 155 ? 205.27900 152.17700 204.97500 1.000 92.82143 194 LYS A O 1
ATOM 1245 N N . ASN A 1 156 ? 204.04300 152.10200 206.85100 1.000 93.78191 195 ASN A N 1
ATOM 1246 C CA . ASN A 1 156 ? 204.31200 153.45900 207.29100 1.000 93.78191 195 ASN A CA 1
ATOM 1247 C C . ASN A 1 156 ? 204.35400 153.49600 208.81300 1.000 93.78191 195 ASN A C 1
ATOM 1248 O O . ASN A 1 156 ? 203.81500 152.61300 209.47900 1.000 93.78191 195 ASN A O 1
ATOM 1253 N N . SER A 1 157 ? 205.01500 154.50700 209.37000 1.000 92.29835 196 SER A N 1
ATOM 1254 C CA . SER A 1 157 ? 205.27900 154.50800 210.80200 1.000 92.29835 196 SER A CA 1
ATOM 1255 C C . SER A 1 157 ? 204.81400 155.78800 211.47700 1.000 92.29835 196 SER A C 1
ATOM 1256 O O . SER A 1 157 ? 204.75700 156.85800 210.86700 1.000 92.29835 196 SER A O 1
ATOM 1259 N N . LEU A 1 158 ? 204.51600 155.66000 212.76600 1.000 89.21934 197 LEU A N 1
ATOM 1260 C CA . LEU A 1 158 ? 204.13800 156.77600 213.62000 1.000 89.21934 197 LEU A CA 1
ATOM 1261 C C . LEU A 1 158 ? 204.92800 156.66100 214.91200 1.000 89.21934 197 LEU A C 1
ATOM 1262 O O . LEU A 1 158 ? 205.00300 155.57700 215.49800 1.000 89.21934 197 LEU A O 1
ATOM 1267 N N . ALA A 1 159 ? 205.52900 157.76400 215.35000 1.000 91.29011 198 ALA A N 1
ATOM 1268 C CA . ALA A 1 159 ? 206.44000 157.75900 216.49200 1.000 91.29011 198 ALA A CA 1
ATOM 1269 C C . ALA A 1 159 ? 205.98800 158.78600 217.52700 1.000 91.29011 198 ALA A C 1
ATOM 1270 O O . ALA A 1 159 ? 206.24800 159.98100 217.37300 1.000 91.29011 198 ALA A O 1
ATOM 1272 N N . VAL A 1 160 ? 205.32200 158.32600 218.58200 1.000 92.34794 199 VAL A N 1
ATOM 1273 C CA . VAL A 1 160 ? 204.95600 159.19200 219.69800 1.000 92.34794 199 VAL A CA 1
ATOM 1274 C C . VAL A 1 160 ? 206.22200 159.40400 220.52000 1.000 92.34794 199 VAL A C 1
ATOM 1275 O O . VAL A 1 160 ? 206.67600 158.49400 221.21600 1.000 92.34794 199 VAL A O 1
ATOM 1279 N N . VAL A 1 161 ? 206.80200 160.60300 220.44100 1.000 90.73672 200 VAL A N 1
ATOM 1280 C CA . VAL A 1 161 ? 208.16400 160.87900 220.90800 1.000 90.73672 200 VAL A CA 1
ATOM 1281 C C . VAL A 1 161 ? 208.22500 162.30800 221.45400 1.000 90.73672 200 VAL A C 1
ATOM 1282 O O . VAL A 1 161 ? 207.62200 163.22200 220.88800 1.000 90.73672 200 VAL A O 1
ATOM 1286 N N . ARG A 1 162 ? 208.96600 162.50400 222.54700 1.000 92.16686 201 ARG A N 1
ATOM 1287 C CA . ARG A 1 162 ? 209.25300 163.81600 223.11200 1.000 92.16686 201 ARG A CA 1
ATOM 1288 C C . ARG A 1 162 ? 210.64900 163.75400 223.72200 1.000 92.16686 201 ARG A C 1
ATOM 1289 O O . ARG A 1 162 ? 211.14000 162.66400 224.03400 1.000 92.16686 201 ARG A O 1
ATOM 1297 N N . PRO A 1 163 ? 211.34300 164.90200 223.85900 1.000 90.05276 202 PRO A N 1
ATOM 1298 C CA . PRO A 1 163 ? 211.06300 166.30500 223.53500 1.000 90.05276 202 PRO A CA 1
ATOM 1299 C C . PRO A 1 163 ? 211.15800 166.58000 222.03900 1.000 90.05276 202 PRO A C 1
ATOM 1300 O O . PRO A 1 163 ? 211.80700 165.80900 221.34400 1.000 90.05276 202 PRO A O 1
ATOM 1304 N N . PRO A 1 164 ? 210.50900 167.65100 221.54800 1.000 93.69723 203 PRO A N 1
ATOM 1305 C CA . PRO A 1 164 ? 210.56600 167.95600 220.11300 1.000 93.69723 203 PRO A CA 1
ATOM 1306 C C . PRO A 1 164 ? 211.94400 168.34600 219.60600 1.000 93.69723 203 PRO A C 1
ATOM 1307 O O . PRO A 1 164 ? 212.89500 168.45000 220.38500 1.000 93.69723 203 PRO A O 1
ATOM 1311 N N . GLY A 1 165 ? 212.07700 168.54700 218.29900 1.000 102.11896 204 GLY A N 1
ATOM 1312 C CA . GLY A 1 165 ? 213.38600 168.85200 217.76200 1.000 102.11896 204 GLY A CA 1
ATOM 1313 C C . GLY A 1 165 ? 213.43300 169.81000 216.59000 1.000 102.11896 204 GLY A C 1
ATOM 1314 O O . GLY A 1 165 ? 214.50100 169.99800 216.00400 1.000 102.11896 204 GLY A O 1
ATOM 1315 N N . HIS A 1 166 ? 212.31600 170.43400 216.22200 1.000 98.84683 205 HIS A N 1
ATOM 1316 C CA . HIS A 1 166 ? 212.32600 171.33100 215.07600 1.000 98.84683 205 HIS A CA 1
ATOM 1317 C C . HIS A 1 166 ? 212.67300 172.76900 215.44700 1.000 98.84683 205 HIS A C 1
ATOM 1318 O O . HIS A 1 166 ? 212.40800 173.68000 214.66500 1.000 98.84683 205 HIS A O 1
ATOM 1325 N N . HIS A 1 167 ? 213.28700 172.99200 216.60300 1.000 100.17287 206 HIS A N 1
ATOM 1326 C CA . HIS A 1 167 ? 213.69400 174.32400 217.01900 1.000 100.17287 206 HIS A CA 1
ATOM 1327 C C . HIS A 1 167 ? 215.17800 174.44100 217.30600 1.000 100.17287 206 HIS A C 1
ATOM 1328 O O . HIS A 1 167 ? 215.69900 175.55900 217.30400 1.000 100.17287 206 HIS A O 1
ATOM 1335 N N . ALA A 1 168 ? 215.86500 173.33400 217.56600 1.000 102.51346 207 ALA A N 1
ATOM 1336 C CA . ALA A 1 168 ? 217.26400 173.37600 217.95800 1.000 102.51346 207 ALA A CA 1
ATOM 1337 C C . ALA A 1 168 ? 218.14200 173.62900 216.74600 1.000 102.51346 207 ALA A C 1
ATOM 1338 O O . ALA A 1 168 ? 217.99600 172.96900 215.71500 1.000 102.51346 207 ALA A O 1
ATOM 1340 N N . GLU A 1 169 ? 219.05700 174.56000 216.88000 1.000 107.67337 208 GLU A N 1
ATOM 1341 C CA . GLU A 1 169 ? 219.98400 174.92200 215.82500 1.000 107.67337 208 GLU A CA 1
ATOM 1342 C C . GLU A 1 169 ? 221.28000 174.14000 215.97800 1.000 107.67337 208 GLU A C 1
ATOM 1343 O O . GLU A 1 169 ? 221.53100 173.56200 217.04000 1.000 107.67337 208 GLU A O 1
ATOM 1349 N N . PRO A 1 170 ? 222.07400 174.01600 214.89800 1.000 103.36148 209 PRO A N 1
ATOM 1350 C CA . PRO A 1 170 ? 223.39800 173.37400 215.02000 1.000 103.36148 209 PRO A CA 1
ATOM 1351 C C . PRO A 1 170 ? 224.30700 173.96700 216.08700 1.000 103.36148 209 PRO A C 1
ATOM 1352 O O . PRO A 1 170 ? 224.92400 173.21000 216.84500 1.000 103.36148 209 PRO A O 1
ATOM 1356 N N . GLN A 1 171 ? 224.43000 175.29700 216.13700 1.000 107.25098 210 GLN A N 1
ATOM 1357 C CA . GLN A 1 171 ? 225.30500 175.95500 217.10400 1.000 107.25098 210 GLN A CA 1
ATOM 1358 C C . GLN A 1 171 ? 224.86600 175.67400 218.53500 1.000 107.25098 210 GLN A C 1
ATOM 1359 O O . GLN A 1 171 ? 225.60700 175.07600 219.32000 1.000 107.25098 210 GLN A O 1
ATOM 1365 N N . ALA A 1 172 ? 223.65700 176.09400 218.89000 1.000 106.53706 211 ALA A N 1
ATOM 1366 C CA . ALA A 1 172 ? 223.16500 175.92800 220.24700 1.000 106.53706 211 ALA A CA 1
ATOM 1367 C C . ALA A 1 172 ? 221.67600 175.63100 220.21100 1.000 106.53706 211 ALA A C 1
ATOM 1368 O O . ALA A 1 172 ? 221.00100 175.84900 219.20300 1.000 106.53706 211 ALA A O 1
ATOM 1370 N N . ALA A 1 173 ? 221.17100 175.13100 221.33200 1.000 104.37720 212 ALA A N 1
ATOM 1371 C CA . ALA A 1 173 ? 219.76600 174.78700 221.43600 1.000 104.37720 212 ALA A CA 1
ATOM 1372 C C . ALA A 1 173 ? 218.93700 176.02400 221.74700 1.000 104.37720 212 ALA A C 1
ATOM 1373 O O . ALA A 1 173 ? 219.43700 177.03200 222.24900 1.000 104.37720 212 ALA A O 1
ATOM 1375 N N . GLY A 1 174 ? 217.64900 175.93400 221.44100 1.000 103.01168 213 GLY A N 1
ATOM 1376 C CA . GLY A 1 174 ? 216.74100 177.02800 221.70700 1.000 103.01168 213 GLY A CA 1
ATOM 1377 C C . GLY A 1 174 ? 215.31200 176.67600 221.36900 1.000 103.01168 213 GLY A C 1
ATOM 1378 O O . GLY A 1 174 ? 215.05900 176.10000 220.31200 1.000 103.01168 213 GLY A O 1
ATOM 1379 N N . GLY A 1 175 ? 214.37300 177.00100 222.24900 1.000 98.88021 214 GLY A N 1
ATOM 1380 C CA . GLY A 1 175 ? 212.97400 176.75000 222.00100 1.000 98.88021 214 GLY A CA 1
ATOM 1381 C C . GLY A 1 175 ? 212.39500 175.51000 222.63300 1.000 98.88021 214 GLY A C 1
ATOM 1382 O O . GLY A 1 175 ? 211.56100 174.85800 221.99400 1.000 98.88021 214 GLY A O 1
ATOM 1383 N N . PHE A 1 176 ? 212.86200 175.13000 223.82900 1.000 96.96851 215 PHE A N 1
ATOM 1384 C CA . PHE A 1 176 ? 212.47700 173.96700 224.63600 1.000 96.96851 215 PHE A CA 1
ATOM 1385 C C . PHE A 1 176 ? 212.94500 172.65700 224.02100 1.000 96.96851 215 PHE A C 1
ATOM 1386 O O . PHE A 1 176 ? 212.57900 171.58600 224.50900 1.000 96.96851 215 PHE A O 1
ATOM 1394 N N . CYS A 1 177 ? 213.73800 172.72200 222.96100 1.000 101.59358 216 CYS A N 1
ATOM 1395 C CA . CYS A 1 177 ? 214.33600 171.58400 222.28800 1.000 101.59358 216 CYS A CA 1
ATOM 1396 C C . CYS A 1 177 ? 215.76700 171.39700 222.77400 1.000 101.59358 216 CYS A C 1
ATOM 1397 O O . CYS A 1 177 ? 216.39900 172.33000 223.27000 1.000 101.59358 216 CYS A O 1
ATOM 1400 N N . LEU A 1 178 ? 216.28000 170.18100 222.62700 1.000 96.31526 217 LEU A N 1
ATOM 1401 C CA . LEU A 1 178 ? 217.67200 169.91600 222.96400 1.000 96.31526 217 LEU A CA 1
ATOM 1402 C C . LEU A 1 178 ? 218.48500 169.47800 221.75900 1.000 96.31526 217 LEU A C 1
ATOM 1403 O O . LEU A 1 178 ? 219.50300 170.10200 221.44700 1.000 96.31526 217 LEU A O 1
ATOM 1408 N N . PHE A 1 179 ? 218.05100 168.43400 221.06000 1.000 96.75346 218 PHE A N 1
ATOM 1409 C CA . PHE A 1 179 ? 218.66600 167.96800 219.82700 1.000 96.75346 218 PHE A CA 1
ATOM 1410 C C . PHE A 1 179 ? 217.62600 167.95200 218.72000 1.000 96.75346 218 PHE A C 1
ATOM 1411 O O . PHE A 1 179 ? 216.44500 167.70300 218.96400 1.000 96.75346 218 PHE A O 1
ATOM 1419 N N . SER A 1 180 ? 218.06700 168.23900 217.50400 1.000 97.90356 219 SER A N 1
ATOM 1420 C CA . SER A 1 180 ? 217.18900 168.09900 216.35500 1.000 97.90356 219 SER A CA 1
ATOM 1421 C C . SER A 1 180 ? 216.98800 166.62100 216.04500 1.000 97.90356 219 SER A C 1
ATOM 1422 O O . SER A 1 180 ? 217.94900 165.85100 216.01200 1.000 97.90356 219 SER A O 1
ATOM 1425 N N . ASN A 1 181 ? 215.73600 166.22000 215.83400 1.000 98.97347 220 ASN A N 1
ATOM 1426 C CA . ASN A 1 181 ? 215.39000 164.83100 215.55400 1.000 98.97347 220 ASN A CA 1
ATOM 1427 C C . ASN A 1 181 ? 215.28300 164.54200 214.06500 1.000 98.97347 220 ASN A C 1
ATOM 1428 O O . ASN A 1 181 ? 215.91100 163.59800 213.56400 1.000 98.97347 220 ASN A O 1
ATOM 1433 N N . VAL A 1 182 ? 214.47300 165.33700 213.36200 1.000 93.85495 221 VAL A N 1
ATOM 1434 C CA . VAL A 1 182 ? 214.19300 165.10900 211.94800 1.000 93.85495 221 VAL A CA 1
ATOM 1435 C C . VAL A 1 182 ? 215.45400 165.25300 211.10600 1.000 93.85495 221 VAL A C 1
ATOM 1436 O O . VAL A 1 182 ? 215.69500 164.45600 210.19000 1.000 93.85495 221 VAL A O 1
ATOM 1440 N N . ALA A 1 183 ? 216.26700 166.27400 211.39700 1.000 93.47021 222 ALA A N 1
ATOM 1441 C CA . ALA A 1 183 ? 217.49600 166.50000 210.64100 1.000 93.47021 222 ALA A CA 1
ATOM 1442 C C . ALA A 1 183 ? 218.47800 165.35100 210.82200 1.000 93.47021 222 ALA A C 1
ATOM 1443 O O . ALA A 1 183 ? 219.10500 164.90600 209.85200 1.000 93.47021 222 ALA A O 1
ATOM 1445 N N . VAL A 1 184 ? 218.63000 164.87700 212.06100 1.000 91.92726 223 VAL A N 1
ATOM 1446 C CA . VAL A 1 184 ? 219.55100 163.78300 212.35800 1.000 91.92726 223 VAL A CA 1
ATOM 1447 C C . VAL A 1 184 ? 219.11000 162.51200 211.64100 1.000 91.92726 223 VAL A C 1
ATOM 1448 O O . VAL A 1 184 ? 219.92800 161.81900 211.01600 1.000 91.92726 223 VAL A O 1
ATOM 1452 N N . ALA A 1 185 ? 217.80600 162.20100 211.70900 1.000 91.57077 224 ALA A N 1
ATOM 1453 C CA . ALA A 1 185 ? 217.28000 161.01300 211.03800 1.000 91.57077 224 ALA A CA 1
ATOM 1454 C C . ALA A 1 185 ? 217.47900 161.08700 209.52900 1.000 91.57077 224 ALA A C 1
ATOM 1455 O O . ALA A 1 185 ? 217.90700 160.10400 208.90600 1.000 91.57077 224 ALA A O 1
ATOM 1457 N N . ALA A 1 186 ? 217.18300 162.24800 208.93200 1.000 90.68080 225 ALA A N 1
ATOM 1458 C CA . ALA A 1 186 ? 217.32300 162.41400 207.48900 1.000 90.68080 225 ALA A CA 1
ATOM 1459 C C . ALA A 1 186 ? 218.77700 162.29400 207.04500 1.000 90.68080 225 ALA A C 1
ATOM 1460 O O . ALA A 1 186 ? 219.06800 161.66200 206.02200 1.000 90.68080 225 ALA A O 1
ATOM 1462 N N . LYS A 1 187 ? 219.70800 162.87300 207.81400 0.940 92.12639 226 LYS A N 1
ATOM 1463 C CA . LYS A 1 187 ? 221.11500 162.81300 207.43400 0.940 92.12639 226 LYS A CA 1
ATOM 1464 C C . LYS A 1 187 ? 221.67200 161.40300 207.56500 0.940 92.12639 226 LYS A C 1
ATOM 1465 O O . LYS A 1 187 ? 222.41300 160.94400 206.68400 0.940 92.12639 226 LYS A O 1
ATOM 1471 N N . ASN A 1 188 ? 221.30800 160.68700 208.63400 1.000 95.91897 227 ASN A N 1
ATOM 1472 C CA . ASN A 1 188 ? 221.81600 159.32900 208.79100 1.000 95.91897 227 ASN A CA 1
ATOM 1473 C C . ASN A 1 188 ? 221.21900 158.37000 207.77200 1.000 95.91897 227 ASN A C 1
ATOM 1474 O O . ASN A 1 188 ? 221.90700 157.43200 207.34700 1.000 95.91897 227 ASN A O 1
ATOM 1479 N N . ILE A 1 189 ? 219.96600 158.57800 207.35800 1.000 92.06742 228 ILE A N 1
ATOM 1480 C CA . ILE A 1 189 ? 219.43300 157.78700 206.25100 1.000 92.06742 228 ILE A CA 1
ATOM 1481 C C . ILE A 1 189 ? 220.18800 158.09600 204.96700 1.000 92.06742 228 ILE A C 1
ATOM 1482 O O . ILE A 1 189 ? 220.71500 157.18500 204.31900 1.000 92.06742 228 ILE A O 1
ATOM 1487 N N . LEU A 1 190 ? 220.22500 159.37700 204.56700 1.000 93.09076 229 LEU A N 1
ATOM 1488 C CA . LEU A 1 190 ? 220.83700 159.77800 203.30100 1.000 93.09076 229 LEU A CA 1
ATOM 1489 C C . LEU A 1 190 ? 222.31500 159.40700 203.20400 1.000 93.09076 229 LEU A C 1
ATOM 1490 O O . LEU A 1 190 ? 222.84100 159.30200 202.09200 1.000 93.09076 229 LEU A O 1
ATOM 1495 N N . LYS A 1 191 ? 222.99200 159.20700 204.33600 1.000 93.14121 230 LYS A N 1
ATOM 1496 C CA . LYS A 1 191 ? 224.35400 158.69700 204.32800 1.000 93.14121 230 LYS A CA 1
ATOM 1497 C C . LYS A 1 191 ? 224.40000 157.17400 204.44100 1.000 93.14121 230 LYS A C 1
ATOM 1498 O O . LYS A 1 191 ? 225.40200 156.56300 204.05600 1.000 93.14121 230 LYS A O 1
ATOM 1504 N N . ASN A 1 192 ? 223.31900 156.53600 204.89600 1.000 97.79523 231 ASN A N 1
ATOM 1505 C CA . ASN A 1 192 ? 223.35100 155.09100 205.10100 1.000 97.79523 231 ASN A CA 1
ATOM 1506 C C . ASN A 1 192 ? 222.88100 154.28800 203.89400 1.000 97.79523 231 ASN A C 1
ATOM 1507 O O . ASN A 1 192 ? 223.46600 153.24400 203.59300 1.000 97.79523 231 ASN A O 1
ATOM 1512 N N . TYR A 1 193 ? 221.81700 154.71800 203.21500 1.000 100.61470 232 TYR A N 1
ATOM 1513 C CA . TYR A 1 193 ? 221.22800 153.97900 202.09700 1.000 100.61470 232 TYR A CA 1
ATOM 1514 C C . TYR A 1 193 ? 221.31000 154.80800 200.82000 1.000 100.61470 232 TYR A C 1
ATOM 1515 O O . TYR A 1 193 ? 220.28800 155.33000 200.35800 1.000 100.61470 232 TYR A O 1
ATOM 1524 N N . PRO A 1 194 ? 222.49700 154.95000 200.21100 1.000 107.83218 233 PRO A N 1
ATOM 1525 C CA . PRO A 1 194 ? 222.56600 155.73100 198.97000 1.000 107.83218 233 PRO A CA 1
ATOM 1526 C C . PRO A 1 194 ? 222.23000 154.92300 197.72600 1.000 107.83218 233 PRO A C 1
ATOM 1527 O O . PRO A 1 194 ? 222.89400 155.06900 196.69600 1.000 107.83218 233 PRO A O 1
ATOM 1531 N N . GLU A 1 195 ? 221.21100 154.09000 197.79400 1.000 116.09334 234 GLU A N 1
ATOM 1532 C CA . GLU A 1 195 ? 220.71300 153.35400 196.64000 1.000 116.09334 234 GLU A CA 1
ATOM 1533 C C . GLU A 1 195 ? 219.20800 153.46700 196.48300 1.000 116.09334 234 GLU A C 1
ATOM 1534 O O . GLU A 1 195 ? 218.71800 153.55600 195.35600 1.000 116.09334 234 GLU A O 1
ATOM 1540 N N . SER A 1 196 ? 218.46500 153.46800 197.58500 1.000 111.68381 235 SER A N 1
ATOM 1541 C CA . SER A 1 196 ? 217.01500 153.57200 197.54900 1.000 111.68381 235 SER A CA 1
ATOM 1542 C C . SER A 1 196 ? 216.51600 154.95600 197.92700 1.000 111.68381 235 SER A C 1
ATOM 1543 O O . SER A 1 196 ? 215.59500 155.47100 197.29000 1.000 111.68381 235 SER A O 1
ATOM 1546 N N . VAL A 1 197 ? 217.10900 155.57400 198.94000 1.000 105.21536 236 VAL A N 1
ATOM 1547 C CA . VAL A 1 197 ? 216.72000 156.90100 199.39200 1.000 105.21536 236 VAL A CA 1
ATOM 1548 C C . VAL A 1 197 ? 217.72800 157.89400 198.84200 1.000 105.21536 236 VAL A C 1
ATOM 1549 O O . VAL A 1 197 ? 218.88500 157.91600 199.27000 1.000 105.21536 236 VAL A O 1
ATOM 1553 N N . ARG A 1 198 ? 217.29800 158.72100 197.89400 1.000 107.61088 237 ARG A N 1
ATOM 1554 C CA . ARG A 1 198 ? 218.15600 159.75300 197.34400 1.000 107.61088 237 ARG A CA 1
ATOM 1555 C C . ARG A 1 198 ? 217.56700 161.15000 197.44600 1.000 107.61088 237 ARG A C 1
ATOM 1556 O O . ARG A 1 198 ? 218.29800 162.12100 197.22900 1.000 107.61088 237 ARG A O 1
ATOM 1564 N N . ARG A 1 199 ? 216.28500 161.27900 197.77500 1.000 95.88562 238 ARG A N 1
ATOM 1565 C CA . ARG A 1 199 ? 215.63400 162.56000 198.00500 1.000 95.88562 238 ARG A CA 1
ATOM 1566 C C . ARG A 1 199 ? 214.62000 162.37900 199.12100 1.000 95.88562 238 ARG A C 1
ATOM 1567 O O . ARG A 1 199 ? 213.93500 161.35700 199.17800 1.000 95.88562 238 ARG A O 1
ATOM 1575 N N . ILE A 1 200 ? 214.52400 163.36800 200.00900 1.000 89.45948 239 ILE A N 1
ATOM 1576 C CA . ILE A 1 200 ? 213.64800 163.31000 201.17300 1.000 89.45948 239 ILE A CA 1
ATOM 1577 C C . ILE A 1 200 ? 212.85800 164.61300 201.22300 1.000 89.45948 239 ILE A C 1
ATOM 1578 O O . ILE A 1 200 ? 213.39000 165.68400 200.90100 1.000 89.45948 239 ILE A O 1
ATOM 1583 N N . MET A 1 201 ? 211.58800 164.52800 201.62100 1.000 89.21269 240 MET A N 1
ATOM 1584 C CA . MET A 1 201 ? 210.70800 165.69000 201.68400 1.000 89.21269 240 MET A CA 1
ATOM 1585 C C . MET A 1 201 ? 210.20100 165.84900 203.10900 1.000 89.21269 240 MET A C 1
ATOM 1586 O O . MET A 1 201 ? 209.45000 165.00100 203.60100 1.000 89.21269 240 MET A O 1
ATOM 1591 N N . ILE A 1 202 ? 210.59800 166.93300 203.76800 1.000 84.91169 241 ILE A N 1
ATOM 1592 C CA . ILE A 1 202 ? 210.18800 167.22100 205.13600 1.000 84.91169 241 ILE A CA 1
ATOM 1593 C C . ILE A 1 202 ? 209.08500 168.26500 205.10800 1.000 84.91169 241 ILE A C 1
ATOM 1594 O O . ILE A 1 202 ? 209.21500 169.30300 204.44400 1.000 84.91169 241 ILE A O 1
ATOM 1599 N N . LEU A 1 203 ? 208.00000 167.99200 205.82800 1.000 87.26326 242 LEU A N 1
ATOM 1600 C CA . LEU A 1 203 ? 206.85700 168.89000 205.89900 1.000 87.26326 242 LEU A CA 1
ATOM 1601 C C . LEU A 1 203 ? 206.57300 169.22100 207.35700 1.000 87.26326 242 LEU A C 1
ATOM 1602 O O . LEU A 1 203 ? 206.60200 168.33900 208.21600 1.000 87.26326 242 LEU A O 1
ATOM 1607 N N . ASP A 1 204 ? 206.30000 170.49300 207.63400 1.000 93.24130 243 ASP A N 1
ATOM 1608 C CA . ASP A 1 204 ? 206.08500 170.96500 208.99700 1.000 93.24130 243 ASP A CA 1
ATOM 1609 C C . ASP A 1 204 ? 204.78500 171.75400 209.02200 1.000 93.24130 243 ASP A C 1
ATOM 1610 O O . ASP A 1 204 ? 204.66000 172.77200 208.32800 1.000 93.24130 243 ASP A O 1
ATOM 1615 N N . TRP A 1 205 ? 203.82300 171.29100 209.82500 1.000 91.29797 244 TRP A N 1
ATOM 1616 C CA . TRP A 1 205 ? 202.54200 171.97300 209.95600 1.000 91.29797 244 TRP A CA 1
ATOM 1617 C C . TRP A 1 205 ? 202.26000 172.47200 211.36800 1.000 91.29797 244 TRP A C 1
ATOM 1618 O O . TRP A 1 205 ? 201.12900 172.88300 211.64500 1.000 91.29797 244 TRP A O 1
ATOM 1629 N N . ASP A 1 206 ? 203.23200 172.39600 212.27600 1.000 96.97776 245 ASP A N 1
ATOM 1630 C CA . ASP A 1 206 ? 203.12800 173.07900 213.55800 1.000 96.97776 245 ASP A CA 1
ATOM 1631 C C . ASP A 1 206 ? 203.03500 174.57900 213.30600 1.000 96.97776 245 ASP A C 1
ATOM 1632 O O . ASP A 1 206 ? 203.58200 175.10000 212.33300 1.000 96.97776 245 ASP A O 1
ATOM 1637 N N . ILE A 1 207 ? 202.35600 175.28400 214.21100 1.000 95.26531 246 ILE A N 1
ATOM 1638 C CA . ILE A 1 207 ? 202.06600 176.69400 213.97400 1.000 95.26531 246 ILE A CA 1
ATOM 1639 C C . ILE A 1 207 ? 203.28400 177.58500 214.19900 1.000 95.26531 246 ILE A C 1
ATOM 1640 O O . ILE A 1 207 ? 203.28300 178.73800 213.76000 1.000 95.26531 246 ILE A O 1
ATOM 1645 N N . HIS A 1 208 ? 204.31800 177.10100 214.87800 1.000 97.41098 247 HIS A N 1
ATOM 1646 C CA . HIS A 1 208 ? 205.56700 177.83700 214.95300 1.000 97.41098 247 HIS A CA 1
ATOM 1647 C C . HIS A 1 208 ? 206.43000 177.50000 213.74100 1.000 97.41098 247 HIS A C 1
ATOM 1648 O O . HIS A 1 208 ? 206.06100 176.68900 212.89200 1.000 97.41098 247 HIS A O 1
ATOM 1655 N N . HIS A 1 209 ? 207.60600 178.11000 213.66200 1.000 95.15683 248 HIS A N 1
ATOM 1656 C CA . HIS A 1 209 ? 208.48700 177.95900 212.51400 1.000 95.15683 248 HIS A CA 1
ATOM 1657 C C . HIS A 1 209 ? 209.66500 177.07100 212.88000 1.000 95.15683 248 HIS A C 1
ATOM 1658 O O . HIS A 1 209 ? 210.22100 177.18400 213.97300 1.000 95.15683 248 HIS A O 1
ATOM 1665 N N . GLY A 1 210 ? 210.05200 176.19900 211.95700 1.000 97.63785 249 GLY A N 1
ATOM 1666 C CA . GLY A 1 210 ? 211.16100 175.29900 212.18500 1.000 97.63785 249 GLY A CA 1
ATOM 1667 C C . GLY A 1 210 ? 212.50800 175.82500 211.73900 1.000 97.63785 249 GLY A C 1
ATOM 1668 O O . GLY A 1 210 ? 213.03400 175.37100 210.72000 1.000 97.63785 249 GLY A O 1
ATOM 1669 N N . ASN A 1 211 ? 213.05500 176.80400 212.46900 1.000 95.22408 250 ASN A N 1
ATOM 1670 C CA . ASN A 1 211 ? 214.32800 177.41600 212.09200 1.000 95.22408 250 ASN A CA 1
ATOM 1671 C C . ASN A 1 211 ? 215.48500 176.42500 212.11600 1.000 95.22408 250 ASN A C 1
ATOM 1672 O O . ASN A 1 211 ? 216.40400 176.53500 211.29600 1.000 95.22408 250 ASN A O 1
ATOM 1677 N N . GLY A 1 212 ? 215.46400 175.46900 213.04100 1.000 92.29126 251 GLY A N 1
ATOM 1678 C CA . GLY A 1 212 ? 216.52900 174.49400 213.18500 1.000 92.29126 251 GLY A CA 1
ATOM 1679 C C . GLY A 1 212 ? 216.71900 173.60600 211.97500 1.000 92.29126 251 GLY A C 1
ATOM 1680 O O . GLY A 1 212 ? 217.82100 173.52900 211.41500 1.000 92.29126 251 GLY A O 1
ATOM 1681 N N . THR A 1 213 ? 215.64500 172.90800 211.59200 1.000 91.83393 252 THR A N 1
ATOM 1682 C CA . THR A 1 213 ? 215.68900 172.02000 210.43500 1.000 91.83393 252 THR A CA 1
ATOM 1683 C C . THR A 1 213 ? 215.98600 172.79000 209.15700 1.000 91.83393 252 THR A C 1
ATOM 1684 O O . THR A 1 213 ? 216.67200 172.27600 208.26700 1.000 91.83393 252 THR A O 1
ATOM 1688 N N . GLN A 1 214 ? 215.42400 173.99700 209.02400 1.000 89.87730 253 GLN A N 1
ATOM 1689 C CA . GLN A 1 214 ? 215.68300 174.82900 207.85200 1.000 89.87730 253 GLN A CA 1
ATOM 1690 C C . GLN A 1 214 ? 217.16000 175.18500 207.74900 1.000 89.87730 253 GLN A C 1
ATOM 1691 O O . GLN A 1 214 ? 217.75800 175.07900 206.67200 1.000 89.87730 253 GLN A O 1
ATOM 1697 N N . LYS A 1 215 ? 217.76400 175.61200 208.86400 1.000 90.05068 254 LYS A N 1
ATOM 1698 C CA . LYS A 1 215 ? 219.18600 175.94200 208.87000 1.000 90.05068 254 LYS A CA 1
ATOM 1699 C C . LYS A 1 215 ? 220.04800 174.71500 208.59800 1.000 90.05068 254 LYS A C 1
ATOM 1700 O O . LYS A 1 215 ? 221.12600 174.83700 208.00200 1.000 90.05068 254 LYS A O 1
ATOM 1706 N N . SER A 1 216 ? 219.58900 173.53100 209.01800 1.000 88.84623 255 SER A N 1
ATOM 1707 C CA . SER A 1 216 ? 220.33600 172.30000 208.76700 1.000 88.84623 255 SER A CA 1
ATOM 1708 C C . SER A 1 216 ? 220.46800 172.01700 207.27300 1.000 88.84623 255 SER A C 1
ATOM 1709 O O . SER A 1 216 ? 221.55700 171.70000 206.78500 1.000 88.84623 255 SER A O 1
ATOM 1712 N N . PHE A 1 217 ? 219.37000 172.13000 206.53200 1.000 92.47216 256 PHE A N 1
ATOM 1713 C CA . PHE A 1 217 ? 219.33400 171.82900 205.10500 1.000 92.47216 256 PHE A CA 1
ATOM 1714 C C . PHE A 1 217 ? 219.14500 173.08400 204.26200 1.000 92.47216 256 PHE A C 1
ATOM 1715 O O . PHE A 1 217 ? 218.44400 173.06800 203.25000 1.000 92.47216 256 PHE A O 1
ATOM 1723 N N . TYR A 1 218 ? 219.76200 174.18800 204.67100 1.000 96.13124 257 TYR A N 1
ATOM 1724 C CA . TYR A 1 218 ? 219.62900 175.41600 203.90300 1.000 96.13124 257 TYR A CA 1
ATOM 1725 C C . TYR A 1 218 ? 220.48800 175.39900 202.65200 1.000 96.13124 257 TYR A C 1
ATOM 1726 O O . TYR A 1 218 ? 220.12300 176.01700 201.64800 1.000 96.13124 257 TYR A O 1
ATOM 1735 N N . GLN A 1 219 ? 221.61500 174.70000 202.68600 1.000 98.68298 258 GLN A N 1
ATOM 1736 C CA . GLN A 1 219 ? 222.55700 174.64600 201.57700 1.000 98.68298 258 GLN A CA 1
ATOM 1737 C C . GLN A 1 219 ? 222.65400 173.23500 201.02000 1.000 98.68298 258 GLN A C 1
ATOM 1738 O O . GLN A 1 219 ? 223.74300 172.73200 200.74300 1.000 98.68298 258 GLN A O 1
ATOM 1744 N N . ASP A 1 220 ? 221.51200 172.57700 200.85100 1.000 103.70183 259 ASP A N 1
ATOM 1745 C CA . ASP A 1 220 ? 221.47600 171.19900 200.39000 1.000 103.70183 259 ASP A CA 1
ATOM 1746 C C . ASP A 1 220 ? 220.32300 171.05200 199.41300 1.000 103.70183 259 ASP A C 1
ATOM 1747 O O . ASP A 1 220 ? 219.27400 171.67600 199.58300 1.000 103.70183 259 ASP A O 1
ATOM 1752 N N . ASP A 1 221 ? 220.51800 170.22100 198.39300 1.000 102.85026 260 ASP A N 1
ATOM 1753 C CA . ASP A 1 221 ? 219.51600 170.02300 197.35600 1.000 102.85026 260 ASP A CA 1
ATOM 1754 C C . ASP A 1 221 ? 218.92500 168.62300 197.36700 1.000 102.85026 260 ASP A C 1
ATOM 1755 O O . ASP A 1 221 ? 218.23700 168.24300 196.41500 1.000 102.85026 260 ASP A O 1
ATOM 1760 N N . GLN A 1 222 ? 219.16800 167.85000 198.41700 1.000 94.32826 261 GLN A N 1
ATOM 1761 C CA . GLN A 1 222 ? 218.59800 166.52100 198.54200 1.000 94.32826 261 GLN A CA 1
ATOM 1762 C C . GLN A 1 222 ? 217.48100 166.45200 199.56600 1.000 94.32826 261 GLN A C 1
ATOM 1763 O O . GLN A 1 222 ? 216.93100 165.37100 199.78200 1.000 94.32826 261 GLN A O 1
ATOM 1769 N N . VAL A 1 223 ? 217.13600 167.56400 200.21100 1.000 86.48307 262 VAL A N 1
ATOM 1770 C CA . VAL A 1 223 ? 216.10100 167.59900 201.24000 1.000 86.48307 262 VAL A CA 1
ATOM 1771 C C . VAL A 1 223 ? 215.24800 168.82900 200.98600 1.000 86.48307 262 VAL A C 1
ATOM 1772 O O . VAL A 1 223 ? 215.72800 169.95700 201.12900 1.000 86.48307 262 VAL A O 1
ATOM 1776 N N . LEU A 1 224 ? 213.99200 168.62000 200.61300 1.000 85.34417 263 LEU A N 1
ATOM 1777 C CA . LEU A 1 224 ? 213.07000 169.72200 200.36200 1.000 85.34417 263 LEU A CA 1
ATOM 1778 C C . LEU A 1 224 ? 212.25000 169.99000 201.61600 1.000 85.34417 263 LEU A C 1
ATOM 1779 O O . LEU A 1 224 ? 211.53700 169.10300 202.09200 1.000 85.34417 263 LEU A O 1
ATOM 1784 N N . TYR A 1 225 ? 212.34800 171.20300 202.14800 1.000 86.91008 264 TYR A N 1
ATOM 1785 C CA . TYR A 1 225 ? 211.69300 171.56400 203.39700 1.000 86.91008 264 TYR A CA 1
ATOM 1786 C C . TYR A 1 225 ? 210.54200 172.51700 203.10900 1.000 86.91008 264 TYR A C 1
ATOM 1787 O O . TYR A 1 225 ? 210.74600 173.57400 202.50100 1.000 86.91008 264 TYR A O 1
ATOM 1796 N N . VAL A 1 226 ? 209.34000 172.15100 203.55600 1.000 86.28915 265 VAL A N 1
ATOM 1797 C CA . VAL A 1 226 ? 208.15200 172.98600 203.41600 1.000 86.28915 265 VAL A CA 1
ATOM 1798 C C . VAL A 1 226 ? 207.55900 173.20200 204.80100 1.000 86.28915 265 VAL A C 1
ATOM 1799 O O . VAL A 1 226 ? 207.45400 172.25600 205.59000 1.000 86.28915 265 VAL A O 1
ATOM 1803 N N . SER A 1 227 ? 207.16000 174.43800 205.09900 1.000 86.31252 266 SER A N 1
ATOM 1804 C CA . SER A 1 227 ? 206.65200 174.75400 206.42500 1.000 86.31252 266 SER A CA 1
ATOM 1805 C C . SER A 1 227 ? 205.50200 175.74100 206.33400 1.000 86.31252 266 SER A C 1
ATOM 1806 O O . SER A 1 227 ? 205.54400 176.68100 205.53600 1.000 86.31252 266 SER A O 1
ATOM 1809 N N . LEU A 1 228 ? 204.48400 175.52800 207.16500 1.000 88.61907 267 LEU A N 1
ATOM 1810 C CA . LEU A 1 228 ? 203.36300 176.45300 207.28600 1.000 88.61907 267 LEU A CA 1
ATOM 1811 C C . LEU A 1 228 ? 203.30400 176.95300 208.71800 1.000 88.61907 267 LEU A C 1
ATOM 1812 O O . LEU A 1 228 ? 203.30700 176.14400 209.64800 1.000 88.61907 267 LEU A O 1
ATOM 1817 N N . HIS A 1 229 ? 203.21000 178.26900 208.89800 1.000 88.89506 268 HIS A N 1
ATOM 1818 C CA . HIS A 1 229 ? 203.22400 178.83400 210.24500 1.000 88.89506 268 HIS A CA 1
ATOM 1819 C C . HIS A 1 229 ? 202.63300 180.23800 210.22400 1.000 88.89506 268 HIS A C 1
ATOM 1820 O O . HIS A 1 229 ? 202.07000 180.68000 209.22000 1.000 88.89506 268 HIS A O 1
ATOM 1827 N N . ARG A 1 230 ? 202.75400 180.93300 211.35200 1.000 97.90679 269 ARG A N 1
ATOM 1828 C CA . ARG A 1 230 ? 202.33900 182.32000 211.51000 1.000 97.90679 269 ARG A CA 1
ATOM 1829 C C . ARG A 1 230 ? 203.58700 183.16700 211.66700 1.000 97.90679 269 ARG A C 1
ATOM 1830 O O . ARG A 1 230 ? 204.46700 182.82300 212.46000 1.000 97.90679 269 ARG A O 1
ATOM 1838 N N . PHE A 1 231 ? 203.67200 184.27400 210.93400 1.000 105.58465 270 PHE A N 1
ATOM 1839 C CA . PHE A 1 231 ? 204.92200 185.03500 210.95400 1.000 105.58465 270 PHE A CA 1
ATOM 1840 C C . PHE A 1 231 ? 204.87600 186.12600 212.01800 1.000 105.58465 270 PHE A C 1
ATOM 1841 O O . PHE A 1 231 ? 205.50100 185.96800 213.07100 1.000 105.58465 270 PHE A O 1
ATOM 1849 N N . GLU A 1 232 ? 204.02500 187.13800 211.80900 1.000 110.85917 271 GLU A N 1
ATOM 1850 C CA . GLU A 1 232 ? 203.82700 188.30900 212.68300 1.000 110.85917 271 GLU A CA 1
ATOM 1851 C C . GLU A 1 232 ? 205.14000 188.82600 213.27700 1.000 110.85917 271 GLU A C 1
ATOM 1852 O O . GLU A 1 232 ? 205.34700 188.80200 214.48900 1.000 110.85917 271 GLU A O 1
ATOM 1858 N N . MET A 1 233 ? 206.01600 189.28800 212.37200 1.000 113.71852 272 MET A N 1
ATOM 1859 C CA . MET A 1 233 ? 207.45900 189.52400 212.51700 1.000 113.71852 272 MET A CA 1
ATOM 1860 C C . MET A 1 233 ? 207.93500 190.03300 213.87500 1.000 113.71852 272 MET A C 1
ATOM 1861 O O . MET A 1 233 ? 208.94000 189.54700 214.40700 1.000 113.71852 272 MET A O 1
ATOM 1866 N N . GLY A 1 234 ? 207.21800 191.00500 214.43600 1.000 116.19592 273 GLY A N 1
ATOM 1867 C CA . GLY A 1 234 ? 207.65700 191.62300 215.67600 1.000 116.19592 273 GLY A CA 1
ATOM 1868 C C . GLY A 1 234 ? 207.60700 190.68500 216.87000 1.000 116.19592 273 GLY A C 1
ATOM 1869 O O . GLY A 1 234 ? 208.61400 190.47800 217.55200 1.000 116.19592 273 GLY A O 1
ATOM 1870 N N . LYS A 1 235 ? 206.44500 190.08900 217.12600 1.000 116.97898 274 LYS A N 1
ATOM 1871 C CA . LYS A 1 235 ? 206.16100 189.48700 218.42400 1.000 116.97898 274 LYS A CA 1
ATOM 1872 C C . LYS A 1 235 ? 206.09100 187.96800 218.43200 1.000 116.97898 274 LYS A C 1
ATOM 1873 O O . LYS A 1 235 ? 206.59300 187.35600 219.37600 1.000 116.97898 274 LYS A O 1
ATOM 1879 N N . TYR A 1 236 ? 205.43700 187.34800 217.44500 1.000 107.35815 275 TYR A N 1
ATOM 1880 C CA . TYR A 1 236 ? 205.17500 185.91100 217.48400 1.000 107.35815 275 TYR A CA 1
ATOM 1881 C C . TYR A 1 236 ? 206.47100 185.11600 217.38700 1.000 107.35815 275 TYR A C 1
ATOM 1882 O O . TYR A 1 236 ? 207.28200 185.35800 216.48800 1.000 107.35815 275 TYR A O 1
ATOM 1891 N N . TYR A 1 237 ? 206.67400 184.20900 218.34800 1.000 104.86585 276 TYR A N 1
ATOM 1892 C CA . TYR A 1 237 ? 207.89400 183.41300 218.43100 1.000 104.86585 276 TYR A CA 1
ATOM 1893 C C . TYR A 1 237 ? 208.07700 182.57400 217.16500 1.000 104.86585 276 TYR A C 1
ATOM 1894 O O . TYR A 1 237 ? 207.10100 182.02600 216.64300 1.000 104.86585 276 TYR A O 1
ATOM 1903 N N . PRO A 1 238 ? 209.31300 182.43700 216.64700 1.000 101.45338 277 PRO A N 1
ATOM 1904 C CA . PRO A 1 238 ? 210.59100 182.98900 217.11400 1.000 101.45338 277 PRO A CA 1
ATOM 1905 C C . PRO A 1 238 ? 210.83800 184.44700 216.74900 1.000 101.45338 277 PRO A C 1
ATOM 1906 O O . PRO A 1 238 ? 211.69900 185.06700 217.36900 1.000 101.45338 277 PRO A O 1
ATOM 1910 N N . GLY A 1 239 ? 210.08300 184.97900 215.78900 1.000 103.26875 278 GLY A N 1
ATOM 1911 C CA . GLY A 1 239 ? 210.19600 186.36800 215.38800 1.000 103.26875 278 GLY A CA 1
ATOM 1912 C C . GLY A 1 239 ? 211.55100 186.76600 214.84600 1.000 103.26875 278 GLY A C 1
ATOM 1913 O O . GLY A 1 239 ? 212.21400 187.64100 215.40800 1.000 103.26875 278 GLY A O 1
ATOM 1914 N N . THR A 1 240 ? 211.97800 186.13300 213.76000 1.000 103.96963 279 THR A N 1
ATOM 1915 C CA . THR A 1 240 ? 213.21400 186.48700 213.08400 1.000 103.96963 279 THR A CA 1
ATOM 1916 C C . THR A 1 240 ? 212.92200 186.68900 211.60600 1.000 103.96963 279 THR A C 1
ATOM 1917 O O . THR A 1 240 ? 211.78000 186.59400 211.16000 1.000 103.96963 279 THR A O 1
ATOM 1921 N N . ILE A 1 241 ? 213.97300 186.96700 210.83600 1.000 105.01597 280 ILE A N 1
ATOM 1922 C CA . ILE A 1 241 ? 213.81200 187.22900 209.41100 1.000 105.01597 280 ILE A CA 1
ATOM 1923 C C . ILE A 1 241 ? 213.86800 185.93800 208.60200 1.000 105.01597 280 ILE A C 1
ATOM 1924 O O . ILE A 1 241 ? 213.47200 185.93000 207.42600 1.000 105.01597 280 ILE A O 1
ATOM 1929 N N . GLN A 1 242 ? 214.31900 184.83500 209.20600 1.000 103.65357 281 GLN A N 1
ATOM 1930 C CA . GLN A 1 242 ? 214.40600 183.56500 208.49300 1.000 103.65357 281 GLN A CA 1
ATOM 1931 C C . GLN A 1 242 ? 213.02900 183.01600 208.14700 1.000 103.65357 281 GLN A C 1
ATOM 1932 O O . GLN A 1 242 ? 212.82700 182.48400 207.05200 1.000 103.65357 281 GLN A O 1
ATOM 1938 N N . GLY A 1 243 ? 212.07200 183.12500 209.06800 1.000 99.98536 282 GLY A N 1
ATOM 1939 C CA . GLY A 1 243 ? 210.72200 182.63000 208.84300 1.000 99.98536 282 GLY A CA 1
ATOM 1940 C C . GLY A 1 243 ? 209.92400 183.35700 207.77800 1.000 99.98536 282 GLY A C 1
ATOM 1941 O O . GLY A 1 243 ? 208.81900 182.90700 207.45900 1.000 99.98536 282 GLY A O 1
ATOM 1942 N N . GLN A 1 244 ? 210.43200 184.47200 207.25500 1.000 104.77640 283 GLN A N 1
ATOM 1943 C CA . GLN A 1 244 ? 209.76300 185.26000 206.23000 1.000 104.77640 283 GLN A CA 1
ATOM 1944 C C . GLN A 1 244 ? 209.56800 184.43100 204.95700 1.000 104.77640 283 GLN A C 1
ATOM 1945 O O . GLN A 1 244 ? 210.24400 183.42800 204.73000 1.000 104.77640 283 GLN A O 1
ATOM 1951 N N . TYR A 1 245 ? 208.64100 184.87000 204.10900 1.000 105.29288 284 TYR A N 1
ATOM 1952 C CA . TYR A 1 245 ? 208.25300 184.07000 202.95800 1.000 105.29288 284 TYR A CA 1
ATOM 1953 C C . TYR A 1 245 ? 209.21300 184.18900 201.78400 1.000 105.29288 284 TYR A C 1
ATOM 1954 O O . TYR A 1 245 ? 209.06300 183.44000 200.81600 1.000 105.29288 284 TYR A O 1
ATOM 1963 N N . ASP A 1 246 ? 210.19300 185.08700 201.83500 1.000 108.19535 285 ASP A N 1
ATOM 1964 C CA . ASP A 1 246 ? 211.09600 185.29400 200.70900 1.000 108.19535 285 ASP A CA 1
ATOM 1965 C C . ASP A 1 246 ? 212.40000 184.51800 200.81600 1.000 108.19535 285 ASP A C 1
ATOM 1966 O O . ASP A 1 246 ? 213.25600 184.65900 199.93900 1.000 108.19535 285 ASP A O 1
ATOM 1971 N N . GLN A 1 247 ? 212.58000 183.71600 201.85900 1.000 104.73981 286 GLN A N 1
ATOM 1972 C CA . GLN A 1 247 ? 213.79400 182.91900 202.01800 1.000 104.73981 286 GLN A CA 1
ATOM 1973 C C . GLN A 1 247 ? 213.61000 181.62100 201.24500 1.000 104.73981 286 GLN A C 1
ATOM 1974 O O . GLN A 1 247 ? 212.91400 180.71200 201.69500 1.000 104.73981 286 GLN A O 1
ATOM 1980 N N . THR A 1 248 ? 214.24200 181.53200 200.07400 1.000 100.44546 287 THR A N 1
ATOM 1981 C CA . THR A 1 248 ? 214.05500 180.38900 199.18700 1.000 100.44546 287 THR A CA 1
ATOM 1982 C C . THR A 1 248 ? 215.36100 179.66500 198.90100 1.000 100.44546 287 THR A C 1
ATOM 1983 O O . THR A 1 248 ? 215.64200 179.32800 197.74900 1.000 100.44546 287 THR A O 1
ATOM 1987 N N . GLY A 1 249 ? 216.15800 179.41100 199.92600 1.000 99.94181 288 GLY A N 1
ATOM 1988 C CA . GLY A 1 249 ? 217.40100 178.68400 199.76200 1.000 99.94181 288 GLY A CA 1
ATOM 1989 C C . GLY A 1 249 ? 218.59200 179.61500 199.66800 1.000 99.94181 288 GLY A C 1
ATOM 1990 O O . GLY A 1 249 ? 218.46900 180.84300 199.63900 1.000 99.94181 288 GLY A O 1
ATOM 1991 N N . GLU A 1 250 ? 219.77100 178.99700 199.59600 1.000 102.61749 289 GLU A N 1
ATOM 1992 C CA . GLU A 1 250 ? 221.03000 179.72800 199.52100 1.000 102.61749 289 GLU A CA 1
ATOM 1993 C C . GLU A 1 250 ? 222.10900 178.78300 199.02100 1.000 102.61749 289 GLU A C 1
ATOM 1994 O O . GLU A 1 250 ? 222.24500 177.67400 199.54100 1.000 102.61749 289 GLU A O 1
ATOM 2000 N N . GLY A 1 251 ? 222.87800 179.22600 198.03100 1.000 102.29772 290 GLY A N 1
ATOM 2001 C CA . GLY A 1 251 ? 223.96300 178.40500 197.53100 1.000 102.29772 290 GLY A CA 1
ATOM 2002 C C . GLY A 1 251 ? 223.46800 177.34200 196.56700 1.000 102.29772 290 GLY A C 1
ATOM 2003 O O . GLY A 1 251 ? 222.54700 177.56000 195.78500 1.000 102.29772 290 GLY A O 1
ATOM 2004 N N . LYS A 1 252 ? 224.12700 176.17900 196.60700 1.000 105.76252 291 LYS A N 1
ATOM 2005 C CA . LYS A 1 252 ? 223.77800 175.06700 195.72700 1.000 105.76252 291 LYS A CA 1
ATOM 2006 C C . LYS A 1 252 ? 222.37200 174.51700 195.97200 1.000 105.76252 291 LYS A C 1
ATOM 2007 O O . LYS A 1 252 ? 221.81200 173.86100 195.08600 1.000 105.76252 291 LYS A O 1
ATOM 2013 N N . GLY A 1 253 ? 221.75600 174.83500 197.10500 1.000 101.04221 292 GLY A N 1
ATOM 2014 C CA . GLY A 1 253 ? 220.42000 174.36800 197.39700 1.000 101.04221 292 GLY A CA 1
ATOM 2015 C C . GLY A 1 253 ? 219.36000 175.44000 197.26700 1.000 101.04221 292 GLY A C 1
ATOM 2016 O O . GLY A 1 253 ? 218.44900 175.50800 198.09600 1.000 101.04221 292 GLY A O 1
ATOM 2017 N N . GLU A 1 254 ? 219.47200 176.29400 196.25400 1.000 99.99291 293 GLU A N 1
ATOM 2018 C CA . GLU A 1 254 ? 218.46400 177.32000 196.03400 1.000 99.99291 293 GLU A CA 1
ATOM 2019 C C . GLU A 1 254 ? 217.17200 176.69600 195.52900 1.000 99.99291 293 GLU A C 1
ATOM 2020 O O . GLU A 1 254 ? 217.17900 175.69700 194.80900 1.000 99.99291 293 GLU A O 1
ATOM 2026 N N . GLY A 1 255 ? 216.05300 177.30300 195.90900 1.000 96.38935 294 GLY A N 1
ATOM 2027 C CA . GLY A 1 255 ? 214.76400 176.81200 195.47500 1.000 96.38935 294 GLY A CA 1
ATOM 2028 C C . GLY A 1 255 ? 214.29900 175.54600 196.14900 1.000 96.38935 294 GLY A C 1
ATOM 2029 O O . GLY A 1 255 ? 213.34400 174.92600 195.67800 1.000 96.38935 294 GLY A O 1
ATOM 2030 N N . PHE A 1 256 ? 214.94200 175.14200 197.24100 1.000 91.83928 295 PHE A N 1
ATOM 2031 C CA . PHE A 1 256 ? 214.56400 173.93400 197.95800 1.000 91.83928 295 PHE A CA 1
ATOM 2032 C C . PHE A 1 256 ? 214.17500 174.27900 199.38300 1.000 91.83928 295 PHE A C 1
ATOM 2033 O O . PHE A 1 256 ? 214.61900 173.62700 200.33100 1.000 91.83928 295 PHE A O 1
ATOM 2041 N N . ASN A 1 257 ? 213.36200 175.31900 199.53500 1.000 91.60313 296 ASN A N 1
ATOM 2042 C CA . ASN A 1 257 ? 212.86700 175.75000 200.83100 1.000 91.60313 296 ASN A CA 1
ATOM 2043 C C . ASN A 1 257 ? 211.59000 176.52500 200.55200 1.000 91.60313 296 ASN A C 1
ATOM 2044 O O . ASN A 1 257 ? 211.54100 177.32000 199.61300 1.000 91.60313 296 ASN A O 1
ATOM 2049 N N . CYS A 1 258 ? 210.55900 176.28400 201.35700 1.000 91.28221 297 CYS A N 1
ATOM 2050 C CA . CYS A 1 258 ? 209.26400 176.91400 201.12700 1.000 91.28221 297 CYS A CA 1
ATOM 2051 C C . CYS A 1 258 ? 208.63500 177.26800 202.46300 1.000 91.28221 297 CYS A C 1
ATOM 2052 O O . CYS A 1 258 ? 208.46800 176.39700 203.32300 1.000 91.28221 297 CYS A O 1
ATOM 2055 N N . ASN A 1 259 ? 208.28400 178.53700 202.63200 1.000 89.60702 298 ASN A N 1
ATOM 2056 C CA . ASN A 1 259 ? 207.60500 179.01600 203.82400 1.000 89.60702 298 ASN A CA 1
ATOM 2057 C C . ASN A 1 259 ? 206.23800 179.55300 203.43800 1.000 89.60702 298 ASN A C 1
ATOM 2058 O O . ASN A 1 259 ? 206.08300 180.16500 202.37900 1.000 89.60702 298 ASN A O 1
ATOM 2063 N N . ILE A 1 260 ? 205.24500 179.32600 204.29400 1.000 87.85193 299 ILE A N 1
ATOM 2064 C CA . ILE A 1 260 ? 203.88400 179.80300 204.06900 1.000 87.85193 299 ILE A CA 1
ATOM 2065 C C . ILE A 1 260 ? 203.41700 180.44400 205.36600 1.000 87.85193 299 ILE A C 1
ATOM 2066 O O . ILE A 1 260 ? 203.16100 179.74400 206.35400 1.000 87.85193 299 ILE A O 1
ATOM 2071 N N . THR A 1 261 ? 203.27200 181.76300 205.35500 1.000 89.88285 300 THR A N 1
ATOM 2072 C CA . THR A 1 261 ? 203.03000 182.54500 206.55600 1.000 89.88285 300 THR A CA 1
ATOM 2073 C C . THR A 1 261 ? 201.59200 183.03400 206.58500 1.000 89.88285 300 THR A C 1
ATOM 2074 O O . THR A 1 261 ? 201.11300 183.60900 205.60700 1.000 89.88285 300 THR A O 1
ATOM 2078 N N . TRP A 1 262 ? 200.91300 182.82200 207.70100 1.000 94.90081 301 TRP A N 1
ATOM 2079 C CA . TRP A 1 262 ? 199.58900 183.39600 207.88500 1.000 94.90081 301 TRP A CA 1
ATOM 2080 C C . TRP A 1 262 ? 199.72200 184.81600 208.41400 1.000 94.90081 301 TRP A C 1
ATOM 2081 O O . TRP A 1 262 ? 200.34800 185.01800 209.45800 1.000 94.90081 301 TRP A O 1
ATOM 2092 N N . PRO A 1 263 ? 199.16700 185.82000 207.73000 1.000 98.97471 302 PRO A N 1
ATOM 2093 C CA . PRO A 1 263 ? 199.30100 187.20500 208.20500 1.000 98.97471 302 PRO A CA 1
ATOM 2094 C C . PRO A 1 263 ? 198.52400 187.50700 209.47400 1.000 98.97471 302 PRO A C 1
ATOM 2095 O O . PRO A 1 263 ? 198.79400 188.53800 210.10200 1.000 98.97471 302 PRO A O 1
ATOM 2099 N N . VAL A 1 264 ? 197.58900 186.65000 209.88200 1.000 102.07697 303 VAL A N 1
ATOM 2100 C CA . VAL A 1 264 ? 196.77300 186.90500 211.06100 1.000 102.07697 303 VAL A CA 1
ATOM 2101 C C . VAL A 1 264 ? 196.28600 185.56300 211.58700 1.000 102.07697 303 VAL A C 1
ATOM 2102 O O . VAL A 1 264 ? 196.10300 184.61100 210.82500 1.000 102.07697 303 VAL A O 1
ATOM 2106 N N . GLY A 1 265 ? 196.14100 185.46900 212.90700 1.000 105.21639 304 GLY A N 1
ATOM 2107 C CA . GLY A 1 265 ? 195.65700 184.25100 213.51500 1.000 105.21639 304 GLY A CA 1
ATOM 2108 C C . GLY A 1 265 ? 194.16800 184.06400 213.33400 1.000 105.21639 304 GLY A C 1
ATOM 2109 O O . GLY A 1 265 ? 193.43400 184.97200 212.94900 1.000 105.21639 304 GLY A O 1
ATOM 2110 N N . GLY A 1 266 ? 193.71800 182.85300 213.62200 1.000 104.41074 305 GLY A N 1
ATOM 2111 C CA . GLY A 1 266 ? 192.32700 182.50100 213.49200 1.000 104.41074 305 GLY A CA 1
ATOM 2112 C C . GLY A 1 266 ? 191.94800 181.79600 212.21100 1.000 104.41074 305 GLY A C 1
ATOM 2113 O O . GLY A 1 266 ? 190.78400 181.87400 211.80800 1.000 104.41074 305 GLY A O 1
ATOM 2114 N N . VAL A 1 267 ? 192.87900 181.11300 211.56400 1.000 103.78379 306 VAL A N 1
ATOM 2115 C CA . VAL A 1 267 ? 192.58200 180.38800 210.33500 1.000 103.78379 306 VAL A CA 1
ATOM 2116 C C . VAL A 1 267 ? 192.10700 178.99000 210.69900 1.000 103.78379 306 VAL A C 1
ATOM 2117 O O . VAL A 1 267 ? 192.42300 178.46000 211.76700 1.000 103.78379 306 VAL A O 1
ATOM 2121 N N . GLY A 1 268 ? 191.32100 178.39200 209.81300 1.000 104.26020 307 GLY A N 1
ATOM 2122 C CA . GLY A 1 268 ? 190.69300 177.11200 210.07500 1.000 104.26020 307 GLY A CA 1
ATOM 2123 C C . GLY A 1 268 ? 191.01800 176.10000 208.99400 1.000 104.26020 307 GLY A C 1
ATOM 2124 O O . GLY A 1 268 ? 192.14300 176.00100 208.51900 1.000 104.26020 307 GLY A O 1
ATOM 2125 N N . ASP A 1 269 ? 189.99400 175.34300 208.60400 1.000 103.31016 308 ASP A N 1
ATOM 2126 C CA . ASP A 1 269 ? 190.18600 174.22300 207.69100 1.000 103.31016 308 ASP A CA 1
ATOM 2127 C C . ASP A 1 269 ? 190.36100 174.66300 206.24600 1.000 103.31016 308 ASP A C 1
ATOM 2128 O O . ASP A 1 269 ? 191.17500 174.07900 205.52000 1.000 103.31016 308 ASP A O 1
ATOM 2133 N N . ALA A 1 270 ? 189.57900 175.65800 205.81300 1.000 102.49832 309 ALA A N 1
ATOM 2134 C CA . ALA A 1 270 ? 189.56200 176.06800 204.41100 1.000 102.49832 309 ALA A CA 1
ATOM 2135 C C . ALA A 1 270 ? 190.91400 176.59400 203.95300 1.000 102.49832 309 ALA A C 1
ATOM 2136 O O . ALA A 1 270 ? 191.33800 176.32100 202.82500 1.000 102.49832 309 ALA A O 1
ATOM 2138 N N . GLU A 1 271 ? 191.59400 177.35600 204.81300 1.000 102.46050 310 GLU A N 1
ATOM 2139 C CA . GLU A 1 271 ? 192.90800 177.89900 204.48200 1.000 102.46050 310 GLU A CA 1
ATOM 2140 C C . GLU A 1 271 ? 193.92200 176.78600 204.26300 1.000 102.46050 310 GLU A C 1
ATOM 2141 O O . GLU A 1 271 ? 194.69500 176.81800 203.29900 1.000 102.46050 310 GLU A O 1
ATOM 2147 N N . TYR A 1 272 ? 193.94700 175.80200 205.16800 1.000 93.53953 311 TYR A N 1
ATOM 2148 C CA . TYR A 1 272 ? 194.88900 174.69500 205.04600 1.000 93.53953 311 TYR A CA 1
ATOM 2149 C C . TYR A 1 272 ? 194.59700 173.84700 203.81800 1.000 93.53953 311 TYR A C 1
ATOM 2150 O O . TYR A 1 272 ? 195.52800 173.41900 203.12800 1.000 93.53953 311 TYR A O 1
ATOM 2159 N N . MET A 1 273 ? 193.31400 173.58800 203.53800 1.000 97.11623 312 MET A N 1
ATOM 2160 C CA . MET A 1 273 ? 192.95700 172.81700 202.34900 1.000 97.11623 312 MET A CA 1
ATOM 2161 C C . MET A 1 273 ? 193.34500 173.55400 201.07600 1.000 97.11623 312 MET A C 1
ATOM 2162 O O . MET A 1 273 ? 193.83800 172.93800 200.12600 1.000 97.11623 312 MET A O 1
ATOM 2167 N N . TRP A 1 274 ? 193.12700 174.87100 201.04400 1.000 94.90771 313 TRP A N 1
ATOM 2168 C CA . TRP A 1 274 ? 193.50500 175.68400 199.89200 1.000 94.90771 313 TRP A CA 1
ATOM 2169 C C . TRP A 1 274 ? 195.01500 175.67300 199.68300 1.000 94.90771 313 TRP A C 1
ATOM 2170 O O . TRP A 1 274 ? 195.49500 175.51100 198.55300 1.000 94.90771 313 TRP A O 1
ATOM 2181 N N . ALA A 1 275 ? 195.77500 175.86100 200.77000 1.000 92.73480 314 ALA A N 1
ATOM 2182 C CA . ALA A 1 275 ? 197.23400 175.86000 200.69500 1.000 92.73480 314 ALA A CA 1
ATOM 2183 C C . ALA A 1 275 ? 197.77100 174.51400 200.22800 1.000 92.73480 314 ALA A C 1
ATOM 2184 O O . ALA A 1 275 ? 198.69600 174.46100 199.41200 1.000 92.73480 314 ALA A O 1
ATOM 2186 N N . PHE A 1 276 ? 197.22200 173.41800 200.75700 1.000 94.63485 315 PHE A N 1
ATOM 2187 C CA . PHE A 1 276 ? 197.68100 172.09000 200.36300 1.000 94.63485 315 PHE A CA 1
ATOM 2188 C C . PHE A 1 276 ? 197.31900 171.77600 198.92100 1.000 94.63485 315 PHE A C 1
ATOM 2189 O O . PHE A 1 276 ? 198.13300 171.21600 198.18200 1.000 94.63485 315 PHE A O 1
ATOM 2197 N N . GLU A 1 277 ? 196.10700 172.12300 198.50100 1.000 99.05966 316 GLU A N 1
ATOM 2198 C CA . GLU A 1 277 ? 195.66900 171.79600 197.15800 1.000 99.05966 316 GLU A CA 1
ATOM 2199 C C . GLU A 1 277 ? 196.30600 172.69000 196.10900 1.000 99.05966 316 GLU A C 1
ATOM 2200 O O . GLU A 1 277 ? 196.34200 172.31500 194.93400 1.000 99.05966 316 GLU A O 1
ATOM 2206 N N . GLN A 1 278 ? 196.82600 173.85000 196.50200 1.000 96.74912 317 GLN A N 1
ATOM 2207 C CA . GLN A 1 278 ? 197.34000 174.80000 195.52800 1.000 96.74912 317 GLN A CA 1
ATOM 2208 C C . GLN A 1 278 ? 198.85800 174.86400 195.45900 1.000 96.74912 317 GLN A C 1
ATOM 2209 O O . GLN A 1 278 ? 199.39500 175.19000 194.39900 1.000 96.74912 317 GLN A O 1
ATOM 2215 N N . VAL A 1 279 ? 199.57000 174.56300 196.54400 1.000 93.97164 318 VAL A N 1
ATOM 2216 C CA . VAL A 1 279 ? 201.00700 174.79300 196.63100 1.000 93.97164 318 VAL A CA 1
ATOM 2217 C C . VAL A 1 279 ? 201.77500 173.50700 196.91300 1.000 93.97164 318 VAL A C 1
ATOM 2218 O O . VAL A 1 279 ? 202.73200 173.18000 196.20600 1.000 93.97164 318 VAL A O 1
ATOM 2222 N N . VAL A 1 280 ? 201.36800 172.76000 197.94200 1.000 92.31405 319 VAL A N 1
ATOM 2223 C CA . VAL A 1 280 ? 202.20100 171.66800 198.44200 1.000 92.31405 319 VAL A CA 1
ATOM 2224 C C . VAL A 1 280 ? 202.19100 170.48200 197.48400 1.000 92.31405 319 VAL A C 1
ATOM 2225 O O . VAL A 1 280 ? 203.24500 169.91200 197.18100 1.000 92.31405 319 VAL A O 1
ATOM 2229 N N . MET A 1 281 ? 201.01000 170.10300 196.98200 1.000 98.38237 320 MET A N 1
ATOM 2230 C CA . MET A 1 281 ? 200.90500 168.88300 196.17800 1.000 98.38237 320 MET A CA 1
ATOM 2231 C C . MET A 1 281 ? 201.60900 168.96400 194.82000 1.000 98.38237 320 MET A C 1
ATOM 2232 O O . MET A 1 281 ? 202.29100 167.98600 194.46400 1.000 98.38237 320 MET A O 1
ATOM 2237 N N . PRO A 1 282 ? 201.46700 170.03300 193.99500 1.000 95.68089 321 PRO A N 1
ATOM 2238 C CA . PRO A 1 282 ? 202.22100 170.04400 192.72400 1.000 95.68089 321 PRO A CA 1
ATOM 2239 C C . PRO A 1 282 ? 203.72600 170.07700 192.91300 1.000 95.68089 321 PRO A C 1
ATOM 2240 O O . PRO A 1 282 ? 204.45600 169.40300 192.17300 1.000 95.68089 321 PRO A O 1
ATOM 2244 N N . MET A 1 283 ? 204.19900 170.89100 193.86100 1.000 95.52205 322 MET A N 1
ATOM 2245 C CA . MET A 1 283 ? 205.61700 170.93800 194.20500 1.000 95.52205 322 MET A CA 1
ATOM 2246 C C . MET A 1 283 ? 206.12200 169.57100 194.64600 1.000 95.52205 322 MET A C 1
ATOM 2247 O O . MET A 1 283 ? 207.21300 169.14400 194.24600 1.000 95.52205 322 MET A O 1
ATOM 2252 N N . GLY A 1 284 ? 205.33400 168.87000 195.46500 1.000 94.86485 323 GLY A N 1
ATOM 2253 C CA . GLY A 1 284 ? 205.72700 167.54800 195.92100 1.000 94.86485 323 GLY A CA 1
ATOM 2254 C C . GLY A 1 284 ? 205.78700 166.53900 194.79200 1.000 94.86485 323 GLY A C 1
ATOM 2255 O O . GLY A 1 284 ? 206.68900 165.70000 194.75100 1.000 94.86485 323 GLY A O 1
ATOM 2256 N N . ARG A 1 285 ? 204.81000 166.58300 193.88200 1.000 97.93265 324 ARG A N 1
ATOM 2257 C CA . ARG A 1 285 ? 204.81800 165.66200 192.75000 1.000 97.93265 324 ARG A CA 1
ATOM 2258 C C . ARG A 1 285 ? 205.96400 165.95300 191.79200 1.000 97.93265 324 ARG A C 1
ATOM 2259 O O . ARG A 1 285 ? 206.51000 165.02600 191.18900 1.000 97.93265 324 ARG A O 1
ATOM 2267 N N . GLU A 1 286 ? 206.36200 167.22000 191.66000 1.000 98.39927 325 GLU A N 1
ATOM 2268 C CA . GLU A 1 286 ? 207.46300 167.54300 190.75800 1.000 98.39927 325 GLU A CA 1
ATOM 2269 C C . GLU A 1 286 ? 208.81100 167.18100 191.36500 1.000 98.39927 325 GLU A C 1
ATOM 2270 O O . GLU A 1 286 ? 209.69400 166.68500 190.65400 1.000 98.39927 325 GLU A O 1
ATOM 2276 N N . PHE A 1 287 ? 208.97400 167.38600 192.67800 1.000 91.29912 326 PHE A N 1
ATOM 2277 C CA . PHE A 1 287 ? 210.24400 167.07900 193.33400 1.000 91.29912 326 PHE A CA 1
ATOM 2278 C C . PHE A 1 287 ? 210.56600 165.59000 193.29300 1.000 91.29912 326 PHE A C 1
ATOM 2279 O O . PHE A 1 287 ? 211.74500 165.21900 193.27300 1.000 91.29912 326 PHE A O 1
ATOM 2287 N N . LYS A 1 288 ? 209.53200 164.73500 193.24700 1.000 94.35488 327 LYS A N 1
ATOM 2288 C CA . LYS A 1 288 ? 209.59400 163.28000 193.10700 1.000 94.35488 327 LYS A CA 1
ATOM 2289 C C . LYS A 1 288 ? 210.42500 162.68100 194.24300 1.000 94.35488 327 LYS A C 1
ATOM 2290 O O . LYS A 1 288 ? 211.56100 162.24600 194.02200 1.000 94.35488 327 LYS A O 1
ATOM 2296 N N . PRO A 1 289 ? 209.94000 162.70700 195.48100 1.000 90.50423 328 PRO A N 1
ATOM 2297 C CA . PRO A 1 289 ? 210.74900 162.22100 196.59700 1.000 90.50423 328 PRO A CA 1
ATOM 2298 C C . PRO A 1 289 ? 210.68000 160.70700 196.71500 1.000 90.50423 328 PRO A C 1
ATOM 2299 O O . PRO A 1 289 ? 209.93000 160.03200 196.01500 1.000 90.50423 328 PRO A O 1
ATOM 2303 N N . ASP A 1 290 ? 211.49500 160.18200 197.62900 1.000 99.03221 329 ASP A N 1
ATOM 2304 C CA . ASP A 1 290 ? 211.52300 158.76100 197.94300 1.000 99.03221 329 ASP A CA 1
ATOM 2305 C C . ASP A 1 290 ? 211.19600 158.46600 199.39600 1.000 99.03221 329 ASP A C 1
ATOM 2306 O O . ASP A 1 290 ? 211.16100 157.29100 199.77500 1.000 99.03221 329 ASP A O 1
ATOM 2311 N N . LEU A 1 291 ? 210.93200 159.49300 200.20600 1.000 90.49068 330 LEU A N 1
ATOM 2312 C CA . LEU A 1 291 ? 210.51100 159.35300 201.59500 1.000 90.49068 330 LEU A CA 1
ATOM 2313 C C . LEU A 1 291 ? 209.96900 160.68200 202.09700 1.000 90.49068 330 LEU A C 1
ATOM 2314 O O . LEU A 1 291 ? 210.62200 161.72300 201.95200 1.000 90.49068 330 LEU A O 1
ATOM 2319 N N . VAL A 1 292 ? 208.78100 160.65500 202.69100 1.000 87.80266 331 VAL A N 1
ATOM 2320 C CA . VAL A 1 292 ? 208.10100 161.84900 203.17300 1.000 87.80266 331 VAL A CA 1
ATOM 2321 C C . VAL A 1 292 ? 208.08000 161.79600 204.68900 1.000 87.80266 331 VAL A C 1
ATOM 2322 O O . VAL A 1 292 ? 207.54400 160.84900 205.27300 1.000 87.80266 331 VAL A O 1
ATOM 2326 N N . ILE A 1 293 ? 208.65600 162.80500 205.32700 1.000 87.52538 332 ILE A N 1
ATOM 2327 C CA . ILE A 1 293 ? 208.69800 162.89300 206.77900 1.000 87.52538 332 ILE A CA 1
ATOM 2328 C C . ILE A 1 293 ? 207.84200 164.07500 207.20900 1.000 87.52538 332 ILE A C 1
ATOM 2329 O O . ILE A 1 293 ? 207.86400 165.13500 206.57000 1.000 87.52538 332 ILE A O 1
ATOM 2334 N N . ILE A 1 294 ? 207.08400 163.89300 208.28600 1.000 88.96967 333 ILE A N 1
ATOM 2335 C CA . ILE A 1 294 ? 206.16200 164.90100 208.78500 1.000 88.96967 333 ILE A CA 1
ATOM 2336 C C . ILE A 1 294 ? 206.60200 165.26900 210.18700 1.000 88.96967 333 ILE A C 1
ATOM 2337 O O . ILE A 1 294 ? 206.68600 164.40300 211.06400 1.000 88.96967 333 ILE A O 1
ATOM 2342 N N . SER A 1 295 ? 206.86900 166.55100 210.40300 1.000 93.49538 334 SER A N 1
ATOM 2343 C CA . SER A 1 295 ? 207.17100 167.05500 211.73600 1.000 93.49538 334 SER A CA 1
ATOM 2344 C C . SER A 1 295 ? 205.87600 167.57700 212.35200 1.000 93.49538 334 SER A C 1
ATOM 2345 O O . SER A 1 295 ? 205.63700 168.77900 212.45300 1.000 93.49538 334 SER A O 1
ATOM 2348 N N . SER A 1 296 ? 205.02000 166.62100 212.71600 1.000 93.11087 335 SER A N 1
ATOM 2349 C CA . SER A 1 296 ? 203.67000 166.91200 213.18300 1.000 93.11087 335 SER A CA 1
ATOM 2350 C C . SER A 1 296 ? 203.66800 167.74600 214.45600 1.000 93.11087 335 SER A C 1
ATOM 2351 O O . SER A 1 296 ? 204.60100 167.70900 215.25700 1.000 93.11087 335 SER A O 1
ATOM 2354 N N . GLY A 1 297 ? 202.58800 168.48800 214.64000 1.000 97.89249 336 GLY A N 1
ATOM 2355 C CA . GLY A 1 297 ? 202.41100 169.32600 215.80200 1.000 97.89249 336 GLY A CA 1
ATOM 2356 C C . GLY A 1 297 ? 200.97400 169.77700 215.87800 1.000 97.89249 336 GLY A C 1
ATOM 2357 O O . GLY A 1 297 ? 200.41000 170.24000 214.88400 1.000 97.89249 336 GLY A O 1
ATOM 2358 N N . PHE A 1 298 ? 200.36300 169.64400 217.04300 1.000 98.63061 337 PHE A N 1
ATOM 2359 C CA . PHE A 1 298 ? 198.93600 169.86600 217.19300 1.000 98.63061 337 PHE A CA 1
ATOM 2360 C C . PHE A 1 298 ? 198.66200 171.03700 218.12300 1.000 98.63061 337 PHE A C 1
ATOM 2361 O O . PHE A 1 298 ? 197.74100 171.00900 218.93900 1.000 98.63061 337 PHE A O 1
ATOM 2369 N N . ASP A 1 299 ? 199.47100 172.08500 218.00700 1.000 101.79452 338 ASP A N 1
ATOM 2370 C CA . ASP A 1 299 ? 199.19700 173.34700 218.67200 1.000 101.79452 338 ASP A CA 1
ATOM 2371 C C . ASP A 1 299 ? 198.41000 174.30100 217.78900 1.000 101.79452 338 ASP A C 1
ATOM 2372 O O . ASP A 1 299 ? 198.31200 175.48800 218.10900 1.000 101.79452 338 ASP A O 1
ATOM 2377 N N . ALA A 1 300 ? 197.85100 173.80400 216.68700 1.000 103.15677 339 ALA A N 1
ATOM 2378 C CA . ALA A 1 300 ? 196.99300 174.59100 215.81300 1.000 103.15677 339 ALA A CA 1
ATOM 2379 C C . ALA A 1 300 ? 195.59500 173.99900 215.71900 1.000 103.15677 339 ALA A C 1
ATOM 2380 O O . ALA A 1 300 ? 194.83500 174.35600 214.81900 1.000 103.15677 339 ALA A O 1
ATOM 2382 N N . ALA A 1 301 ? 195.24000 173.10500 216.63300 1.000 103.46893 340 ALA A N 1
ATOM 2383 C CA . ALA A 1 301 ? 193.94400 172.45500 216.58500 1.000 103.46893 340 ALA A CA 1
ATOM 2384 C C . ALA A 1 301 ? 192.88400 173.33100 217.23800 1.000 103.46893 340 ALA A C 1
ATOM 2385 O O . ALA A 1 301 ? 193.18600 174.24200 218.01300 1.000 103.46893 340 ALA A O 1
ATOM 2387 N N . ASP A 1 302 ? 191.63200 173.06400 216.86900 1.000 109.24239 341 ASP A N 1
ATOM 2388 C CA . ASP A 1 302 ? 190.48400 173.80600 217.37600 1.000 109.24239 341 ASP A CA 1
ATOM 2389 C C . ASP A 1 302 ? 190.37300 173.60700 218.88300 1.000 109.24239 341 ASP A C 1
ATOM 2390 O O . ASP A 1 302 ? 190.14100 172.49200 219.35600 1.000 109.24239 341 ASP A O 1
ATOM 2395 N N . GLY A 1 303 ? 190.54000 174.69000 219.63200 1.000 106.55393 342 GLY A N 1
ATOM 2396 C CA . GLY A 1 303 ? 190.46800 174.61800 221.07500 1.000 106.55393 342 GLY A CA 1
ATOM 2397 C C . GLY A 1 303 ? 191.80900 174.84500 221.73600 1.000 106.55393 342 GLY A C 1
ATOM 2398 O O . GLY A 1 303 ? 192.05200 174.37000 222.84800 1.000 106.55393 342 GLY A O 1
ATOM 2399 N N . ASP A 1 304 ? 192.68900 175.57200 221.05900 1.000 109.80136 343 ASP A N 1
ATOM 2400 C CA . ASP A 1 304 ? 194.01000 175.89000 221.57600 1.000 109.80136 343 ASP A CA 1
ATOM 2401 C C . ASP A 1 304 ? 194.09500 177.36900 221.92400 1.000 109.80136 343 ASP A C 1
ATOM 2402 O O . ASP A 1 304 ? 193.55600 178.21600 221.20600 1.000 109.80136 343 ASP A O 1
ATOM 2407 N N . THR A 1 305 ? 194.77400 177.67800 223.02700 1.000 109.03197 344 THR A N 1
ATOM 2408 C CA . THR A 1 305 ? 194.86300 179.04500 223.51900 1.000 109.03197 344 THR A CA 1
ATOM 2409 C C . THR A 1 305 ? 196.19900 179.70500 223.21500 1.000 109.03197 344 THR A C 1
ATOM 2410 O O . THR A 1 305 ? 196.46400 180.79900 223.72000 1.000 109.03197 344 THR A O 1
ATOM 2414 N N . ILE A 1 306 ? 197.04500 179.07400 222.40300 1.000 107.87700 345 ILE A N 1
ATOM 2415 C CA . ILE A 1 306 ? 198.32000 179.64400 221.98700 1.000 107.87700 345 ILE A CA 1
ATOM 2416 C C . ILE A 1 306 ? 198.36400 179.85400 220.47900 1.000 107.87700 345 ILE A C 1
ATOM 2417 O O . ILE A 1 306 ? 198.75600 180.92100 219.99800 1.000 107.87700 345 ILE A O 1
ATOM 2422 N N . GLY A 1 307 ? 197.93700 178.85600 219.71800 1.000 105.56568 346 GLY A N 1
ATOM 2423 C CA . GLY A 1 307 ? 197.83700 179.00700 218.28500 1.000 105.56568 346 GLY A CA 1
ATOM 2424 C C . GLY A 1 307 ? 196.63400 179.83700 217.90200 1.000 105.56568 346 GLY A C 1
ATOM 2425 O O . GLY A 1 307 ? 196.70300 180.62500 216.95300 1.000 105.56568 346 GLY A O 1
ATOM 2426 N N . GLN A 1 308 ? 195.53000 179.63400 218.63100 1.000 108.09625 347 GLN A N 1
ATOM 2427 C CA . GLN A 1 308 ? 194.26000 180.34600 218.44500 1.000 108.09625 347 GLN A CA 1
ATOM 2428 C C . GLN A 1 308 ? 193.69600 180.11900 217.04600 1.000 108.09625 347 GLN A C 1
ATOM 2429 O O . GLN A 1 308 ? 193.29100 181.05300 216.35500 1.000 108.09625 347 GLN A O 1
ATOM 2435 N N . CYS A 1 309 ? 193.67600 178.86000 216.63000 1.000 110.14550 348 CYS A N 1
ATOM 2436 C CA . CYS A 1 309 ? 193.15100 178.46800 215.33200 1.000 110.14550 348 CYS A CA 1
ATOM 2437 C C . CYS A 1 309 ? 191.98600 177.50600 215.52500 1.000 110.14550 348 CYS A C 1
ATOM 2438 O O . CYS A 1 309 ? 191.62900 177.15000 216.64800 1.000 110.14550 348 CYS A O 1
ATOM 2441 N N . HIS A 1 310 ? 191.38100 177.08800 214.41600 1.000 109.85649 349 HIS A N 1
ATOM 2442 C CA . HIS A 1 310 ? 190.16900 176.27800 214.46700 1.000 109.85649 349 HIS A CA 1
ATOM 2443 C C . HIS A 1 310 ? 190.24500 175.11300 213.48900 1.000 109.85649 349 HIS A C 1
ATOM 2444 O O . HIS A 1 310 ? 189.31000 174.85000 212.73400 1.000 109.85649 349 HIS A O 1
ATOM 2451 N N . VAL A 1 311 ? 191.35900 174.39300 213.48500 1.000 101.43104 350 VAL A N 1
ATOM 2452 C CA . VAL A 1 311 ? 191.51400 173.24500 212.60000 1.000 101.43104 350 VAL A CA 1
ATOM 2453 C C . VAL A 1 311 ? 190.90600 172.02400 213.27700 1.000 101.43104 350 VAL A C 1
ATOM 2454 O O . VAL A 1 311 ? 191.30900 1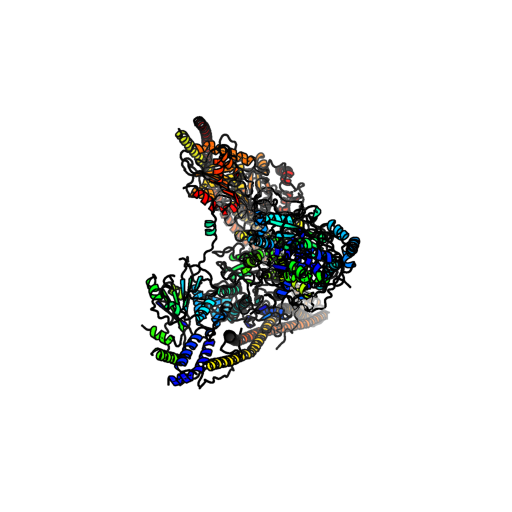71.65100 214.38200 1.000 101.43104 350 VAL A O 1
ATOM 2458 N N . THR A 1 312 ? 189.93700 171.39600 212.60700 1.000 99.15157 351 THR A N 1
ATOM 2459 C CA . THR A 1 312 ? 189.16900 170.24100 213.03900 1.000 99.15157 351 THR A CA 1
ATOM 2460 C C . THR A 1 312 ? 189.91900 168.95800 212.70100 1.000 99.15157 351 THR A C 1
ATOM 2461 O O . THR A 1 312 ? 190.69400 168.92900 211.74200 1.000 99.15157 351 THR A O 1
ATOM 2465 N N . PRO A 1 313 ? 189.72200 167.86300 213.47000 1.000 94.63498 352 PRO A N 1
ATOM 2466 C CA . PRO A 1 313 ? 190.46300 166.61600 213.20700 1.000 94.63498 352 PRO A CA 1
ATOM 2467 C C . PRO A 1 313 ? 190.20200 165.91700 211.87300 1.000 94.63498 352 PRO A C 1
ATOM 2468 O O . PRO A 1 313 ? 190.77900 164.85700 211.62600 1.000 94.63498 352 PRO A O 1
ATOM 2472 N N . SER A 1 314 ? 189.36000 166.46900 211.00500 1.000 100.05027 353 SER A N 1
ATOM 2473 C CA . SER A 1 314 ? 189.14600 165.88600 209.68900 1.000 100.05027 353 SER A CA 1
ATOM 2474 C C . SER A 1 314 ? 190.08900 166.46500 208.64400 1.000 100.05027 353 SER A C 1
ATOM 2475 O O . SER A 1 314 ? 190.44300 165.77000 207.67800 1.000 100.05027 353 SER A O 1
ATOM 2478 N N . CYS A 1 315 ? 190.50400 167.72200 208.82000 1.000 98.43835 354 CYS A N 1
ATOM 2479 C CA . CYS A 1 315 ? 191.48600 168.31300 207.91900 1.000 98.43835 354 CYS A CA 1
ATOM 2480 C C . CYS A 1 315 ? 192.83200 167.61300 208.03400 1.000 98.43835 354 CYS A C 1
ATOM 2481 O O . CYS A 1 315 ? 193.52500 167.43600 207.02700 1.000 98.43835 354 CYS A O 1
ATOM 2484 N N . TYR A 1 316 ? 193.20900 167.20700 209.25300 1.000 92.61712 355 TYR A N 1
ATOM 2485 C CA . TYR A 1 316 ? 194.41900 166.41200 209.45500 1.000 92.61712 355 TYR A CA 1
ATOM 2486 C C . TYR A 1 316 ? 194.35400 165.10000 208.68600 1.000 92.61712 355 TYR A C 1
ATOM 2487 O O . TYR A 1 316 ? 195.34500 164.67900 208.07600 1.000 92.61712 355 TYR A O 1
ATOM 2496 N N . GLY A 1 317 ? 193.19100 164.44700 208.70900 1.000 92.65027 356 GLY A N 1
ATOM 2497 C CA . GLY A 1 317 ? 193.01700 163.21600 207.95700 1.000 92.65027 356 GLY A CA 1
ATOM 2498 C C . GLY A 1 317 ? 193.14100 163.42500 206.46100 1.000 92.65027 356 GLY A C 1
ATOM 2499 O O . GLY A 1 317 ? 193.76300 162.61700 205.76600 1.000 92.65027 356 GLY A O 1
ATOM 2500 N N . HIS A 1 318 ? 192.53800 164.50300 205.94700 1.000 94.06389 357 HIS A N 1
ATOM 2501 C CA . HIS A 1 318 ? 192.63300 164.80300 204.51700 1.000 94.06389 357 HIS A CA 1
ATOM 2502 C C . HIS A 1 318 ? 194.07500 165.07300 204.08800 1.000 94.06389 357 HIS A C 1
ATOM 2503 O O . HIS A 1 318 ? 194.52200 164.58900 203.03400 1.000 94.06389 357 HIS A O 1
ATOM 2510 N N . MET A 1 319 ? 194.81300 165.84900 204.89100 1.000 96.32125 358 MET A N 1
ATOM 2511 C CA . MET A 1 319 ? 196.21100 166.13600 204.57800 1.000 96.32125 358 MET A CA 1
ATOM 2512 C C . MET A 1 319 ? 197.06300 164.87300 204.61500 1.000 96.32125 358 MET A C 1
ATOM 2513 O O . MET A 1 319 ? 197.93200 164.67900 203.75400 1.000 96.32125 358 MET A O 1
ATOM 2518 N N . THR A 1 320 ? 196.82900 164.00700 205.60900 1.000 90.17564 359 THR A N 1
ATOM 2519 C CA . THR A 1 320 ? 197.56100 162.74700 205.69400 1.000 90.17564 359 THR A CA 1
ATOM 2520 C C . THR A 1 320 ? 197.25600 161.84600 204.50600 1.000 90.17564 359 THR A C 1
ATOM 2521 O O . THR A 1 320 ? 198.14400 161.14600 204.01000 1.000 90.17564 359 THR A O 1
ATOM 2525 N N . HIS A 1 321 ? 196.00500 161.86100 204.03700 1.000 90.67747 360 HIS A N 1
ATOM 2526 C CA . HIS A 1 321 ? 195.62200 161.09000 202.85700 1.000 90.67747 360 HIS A CA 1
ATOM 2527 C C . HIS A 1 321 ? 196.38700 161.54800 201.61900 1.000 90.67747 360 HIS A C 1
ATOM 2528 O O . HIS A 1 321 ? 196.93000 160.72200 200.86900 1.000 90.67747 360 HIS A O 1
ATOM 2535 N N . MET A 1 322 ? 196.41000 162.86500 201.37400 1.000 94.04593 361 MET A N 1
ATOM 2536 C CA . MET A 1 322 ? 197.14600 163.40900 200.22700 1.000 94.04593 361 MET A CA 1
ATOM 2537 C C . MET A 1 322 ? 198.63600 163.07400 200.30500 1.000 94.04593 361 MET A C 1
ATOM 2538 O O . MET A 1 322 ? 199.25800 162.69300 199.30100 1.000 94.04593 361 MET A O 1
ATOM 2543 N N . LEU A 1 323 ? 199.23300 163.25600 201.48500 1.000 90.25574 362 LEU A N 1
ATOM 2544 C CA . LEU A 1 323 ? 200.65700 162.98400 201.64300 1.000 90.25574 362 LEU A CA 1
ATOM 2545 C C . LEU A 1 323 ? 200.96900 161.50400 201.46400 1.000 90.25574 362 LEU A C 1
ATOM 2546 O O . LEU A 1 323 ? 202.05100 161.15800 200.98200 1.000 90.25574 362 LEU A O 1
ATOM 2551 N N . LYS A 1 324 ? 200.05400 160.62200 201.87900 1.000 92.29931 363 LYS A N 1
ATOM 2552 C CA . LYS A 1 324 ? 200.18800 159.20300 201.56900 1.000 92.29931 363 LYS A CA 1
ATOM 2553 C C . LYS A 1 324 ? 200.14100 158.96000 200.06600 1.000 92.29931 363 LYS A C 1
ATOM 2554 O O . LYS A 1 324 ? 200.82300 158.06700 199.55200 1.000 92.29931 363 LYS A O 1
ATOM 2560 N N . SER A 1 325 ? 199.33400 159.74200 199.34500 1.000 92.41845 364 SER A N 1
ATOM 2561 C CA . SER A 1 325 ? 199.30900 159.61500 197.88900 1.000 92.41845 364 SER A CA 1
ATOM 2562 C C . SER A 1 325 ? 200.61100 160.05900 197.23700 1.000 92.41845 364 SER A C 1
ATOM 2563 O O . SER A 1 325 ? 200.93500 159.57900 196.14600 1.000 92.41845 364 SER A O 1
ATOM 2566 N N . LEU A 1 326 ? 201.33700 160.99300 197.86200 1.000 95.38913 365 LEU A N 1
ATOM 2567 C CA . LEU A 1 326 ? 202.50200 161.63500 197.24200 1.000 95.38913 365 LEU A CA 1
ATOM 2568 C C . LEU A 1 326 ? 203.62900 160.69400 196.82900 1.000 95.38913 365 LEU A C 1
ATOM 2569 O O . LEU A 1 326 ? 203.89900 160.53400 195.63700 1.000 95.38913 365 LEU A O 1
ATOM 2574 N N . ALA A 1 327 ? 204.28700 160.06500 197.79400 1.000 98.55535 366 ALA A N 1
ATOM 2575 C CA . ALA A 1 327 ? 205.41000 159.17900 197.51700 1.000 98.55535 366 ALA A CA 1
ATOM 2576 C C . ALA A 1 327 ? 204.87100 157.80100 197.15100 1.000 98.55535 366 ALA A C 1
ATOM 2577 O O . ALA A 1 327 ? 203.67900 157.62000 196.89100 1.000 98.55535 366 ALA A O 1
ATOM 2579 N N . ARG A 1 328 ? 205.74200 156.80300 197.12500 1.000 104.05189 367 ARG A N 1
ATOM 2580 C CA . ARG A 1 328 ? 205.27300 155.43800 196.88100 1.000 104.05189 367 ARG A CA 1
ATOM 2581 C C . ARG A 1 328 ? 204.52700 154.82100 198.08600 1.000 104.05189 367 ARG A C 1
ATOM 2582 O O . ARG A 1 328 ? 204.19400 153.63700 198.04500 1.000 104.05189 367 ARG A O 1
ATOM 2590 N N . GLY A 1 329 ? 204.24400 155.56300 199.15100 1.000 97.61528 368 GLY A N 1
ATOM 2591 C CA . GLY A 1 329 ? 203.59100 155.04400 200.33300 1.000 97.61528 368 GLY A CA 1
ATOM 2592 C C . GLY A 1 329 ? 204.41000 155.17400 201.59700 1.000 97.61528 368 GLY A C 1
ATOM 2593 O O . GLY A 1 329 ? 203.83400 155.13100 202.69300 1.000 97.61528 368 GLY A O 1
ATOM 2594 N N . ASN A 1 330 ? 205.73900 155.26500 201.48100 1.000 95.42996 369 ASN A N 1
ATOM 2595 C CA . ASN A 1 330 ? 206.60800 155.46600 202.63500 1.000 95.42996 369 ASN A CA 1
ATOM 2596 C C . ASN A 1 330 ? 206.26200 156.77300 203.33000 1.000 95.42996 369 ASN A C 1
ATOM 2597 O O . ASN A 1 330 ? 206.18600 157.82100 202.68700 1.000 95.42996 369 ASN A O 1
ATOM 2602 N N . LEU A 1 331 ? 206.08100 156.71600 204.64600 1.000 92.33470 370 LEU A N 1
ATOM 2603 C CA . LEU A 1 331 ? 205.64500 157.89300 205.38900 1.000 92.33470 370 LEU A CA 1
ATOM 2604 C C . LEU A 1 331 ? 205.94400 157.65500 206.85900 1.000 92.33470 370 LEU A C 1
ATOM 2605 O O . LEU A 1 331 ? 205.50500 156.65000 207.42400 1.000 92.33470 370 LEU A O 1
ATOM 2610 N N . CYS A 1 332 ? 206.68500 158.56500 207.47700 1.000 93.64628 371 CYS A N 1
ATOM 2611 C CA . CYS A 1 332 ? 207.00900 158.47900 208.89400 1.000 93.64628 371 CYS A CA 1
ATOM 2612 C C . CYS A 1 332 ? 206.54300 159.75200 209.58300 1.000 93.64628 371 CYS A C 1
ATOM 2613 O O . CYS A 1 332 ? 206.91500 160.85200 209.16700 1.000 93.64628 371 CYS A O 1
ATOM 2616 N N . VAL A 1 333 ? 205.73000 159.60800 210.62500 1.000 88.34983 372 VAL A N 1
ATOM 2617 C CA . VAL A 1 333 ? 205.14400 160.74900 211.32100 1.000 88.34983 372 VAL A CA 1
ATOM 2618 C C . VAL A 1 333 ? 205.80400 160.85700 212.68600 1.000 88.34983 372 VAL A C 1
ATOM 2619 O O . VAL A 1 333 ? 205.57000 160.02000 213.56400 1.000 88.34983 372 VAL A O 1
ATOM 2623 N N . VAL A 1 334 ? 206.61400 161.89100 212.87700 1.000 92.42963 373 VAL A N 1
ATOM 2624 C CA . VAL A 1 334 ? 207.17400 162.20500 214.17800 1.000 92.42963 373 VAL A CA 1
ATOM 2625 C C . VAL A 1 334 ? 206.29800 163.29400 214.78600 1.000 92.42963 373 VAL A C 1
ATOM 2626 O O . VAL A 1 334 ? 205.64800 164.05900 214.07700 1.000 92.42963 373 VAL A O 1
ATOM 2630 N N . LEU A 1 335 ? 206.28500 163.38500 216.11400 1.000 98.41462 374 LEU A N 1
ATOM 2631 C CA . LEU A 1 335 ? 205.40300 164.29800 216.83100 1.000 98.41462 374 LEU A CA 1
ATOM 2632 C C . LEU A 1 335 ? 206.22100 165.30200 217.62900 1.000 98.41462 374 LEU A C 1
ATOM 2633 O O . LEU A 1 335 ? 207.15200 164.91700 218.34100 1.000 98.41462 374 LEU A O 1
ATOM 2638 N N . GLU A 1 336 ? 205.87800 166.58900 217.51100 1.000 103.90707 375 GLU A N 1
ATOM 2639 C CA . GLU A 1 336 ? 206.66100 167.63700 218.15900 1.000 103.90707 375 GLU A CA 1
ATOM 2640 C C . GLU A 1 336 ? 205.90000 168.40400 219.23400 1.000 103.90707 375 GLU A C 1
ATOM 2641 O O . GLU A 1 336 ? 206.34200 168.42500 220.38600 1.000 103.90707 375 GLU A O 1
ATOM 2647 N N . GLY A 1 337 ? 204.76500 169.02200 218.91500 1.000 101.53587 376 GLY A N 1
ATOM 2648 C CA . GLY A 1 337 ? 204.20200 170.01300 219.81700 1.000 101.53587 376 GLY A CA 1
ATOM 2649 C C . GLY A 1 337 ? 202.86500 169.69500 220.45300 1.000 101.53587 376 GLY A C 1
ATOM 2650 O O . GLY A 1 337 ? 202.52300 168.52700 220.64800 1.000 101.53587 376 GLY A O 1
ATOM 2651 N N . GLY A 1 338 ? 202.10300 170.73500 220.78900 1.000 102.87099 377 GLY A N 1
ATOM 2652 C CA . GLY A 1 338 ? 200.80600 170.56700 221.41800 1.000 102.87099 377 GLY A CA 1
ATOM 2653 C C . GLY A 1 338 ? 200.67100 171.31300 222.73100 1.000 102.87099 377 GLY A C 1
ATOM 2654 O O . GLY A 1 338 ? 201.63400 171.40200 223.49600 1.000 102.87099 377 GLY A O 1
ATOM 2655 N N . TYR A 1 339 ? 199.48300 171.85700 223.00700 1.000 101.87042 378 TYR A N 1
ATOM 2656 C CA . TYR A 1 339 ? 199.24000 172.59900 224.24000 1.000 101.87042 378 TYR A CA 1
ATOM 2657 C C . TYR A 1 339 ? 197.97200 172.20800 224.98000 1.000 101.87042 378 TYR A C 1
ATOM 2658 O O . TYR A 1 339 ? 197.89900 172.44400 226.19100 1.000 101.87042 378 TYR A O 1
ATOM 2667 N N . ASN A 1 340 ? 196.97900 171.62900 224.31400 1.000 101.84492 379 ASN A N 1
ATOM 2668 C CA . ASN A 1 340 ? 195.71800 171.24500 224.94000 1.000 101.84492 379 ASN A CA 1
ATOM 2669 C C . ASN A 1 340 ? 195.50300 169.77000 224.64300 1.000 101.84492 379 ASN A C 1
ATOM 2670 O O . ASN A 1 340 ? 195.28800 169.40400 223.48500 1.000 101.84492 379 ASN A O 1
ATOM 2675 N N . LEU A 1 341 ? 195.53800 168.94400 225.69700 1.000 100.38945 380 LEU A N 1
ATOM 2676 C CA . LEU A 1 341 ? 195.69600 167.49400 225.56200 1.000 100.38945 380 LEU A CA 1
ATOM 2677 C C . LEU A 1 341 ? 194.55400 166.83500 224.79000 1.000 100.38945 380 LEU A C 1
ATOM 2678 O O . LEU A 1 341 ? 194.78200 165.87900 224.03700 1.000 100.38945 380 LEU A O 1
ATOM 2683 N N . ASP A 1 342 ? 193.32200 167.32000 224.97300 1.000 105.14663 381 ASP A N 1
ATOM 2684 C CA . ASP A 1 342 ? 192.16500 166.69800 224.33100 1.000 105.14663 381 ASP A CA 1
ATOM 2685 C C . ASP A 1 342 ? 192.21300 166.85000 222.81700 1.000 105.14663 381 ASP A C 1
ATOM 2686 O O . ASP A 1 342 ? 191.92300 165.89400 222.08200 1.000 105.14663 381 ASP A O 1
ATOM 2691 N N . ALA A 1 343 ? 192.56300 168.04800 222.33800 1.000 99.15037 382 ALA A N 1
ATOM 2692 C CA . ALA A 1 343 ? 192.62400 168.30100 220.90200 1.000 99.15037 382 ALA A CA 1
ATOM 2693 C C . ALA A 1 343 ? 193.71600 167.47300 220.23800 1.000 99.15037 382 ALA A C 1
ATOM 2694 O O . ALA A 1 343 ? 193.50400 166.91900 219.15100 1.000 99.15037 382 ALA A O 1
ATOM 2696 N N . ILE A 1 344 ? 194.88600 167.37400 220.87800 1.000 95.65125 383 ILE A N 1
ATOM 2697 C CA . ILE A 1 344 ? 195.96300 166.57800 220.30200 1.000 95.65125 383 ILE A CA 1
ATOM 2698 C C . ILE A 1 344 ? 195.61200 165.09500 220.35200 1.000 95.65125 383 ILE A C 1
ATOM 2699 O O . ILE A 1 344 ? 196.01600 164.34000 219.46200 1.000 95.65125 383 ILE A O 1
ATOM 2704 N N . ALA A 1 345 ? 194.83500 164.65900 221.35500 1.000 95.77228 384 ALA A N 1
ATOM 2705 C CA . ALA A 1 345 ? 194.38800 163.27000 221.40300 1.000 95.77228 384 ALA A CA 1
ATOM 2706 C C . ALA A 1 345 ? 193.46800 162.94500 220.23300 1.000 95.77228 384 ALA A C 1
ATOM 2707 O O . ALA A 1 345 ? 193.66800 161.93800 219.54000 1.000 95.77228 384 ALA A O 1
ATOM 2709 N N . ARG A 1 346 ? 192.44700 163.78700 220.01300 1.000 98.77890 385 ARG A N 1
ATOM 2710 C CA . ARG A 1 346 ? 191.53200 163.59900 218.88400 1.000 98.77890 385 ARG A CA 1
ATOM 2711 C C . ARG A 1 346 ? 192.26900 163.62500 217.55300 1.000 98.77890 385 ARG A C 1
ATOM 2712 O O . ARG A 1 346 ? 192.01900 162.78700 216.67300 1.000 98.77890 385 ARG A O 1
ATOM 2720 N N . SER A 1 347 ? 193.19000 164.57800 217.39600 1.000 92.98118 386 SER A N 1
ATOM 2721 C CA . SER A 1 347 ? 193.90900 164.72700 216.13900 1.000 92.98118 386 SER A CA 1
ATOM 2722 C C . SER A 1 347 ? 194.83700 163.54700 215.87800 1.000 92.98118 386 SER A C 1
ATOM 2723 O O . SER A 1 347 ? 194.91500 163.05400 214.74600 1.000 92.98118 386 SER A O 1
ATOM 2726 N N . ALA A 1 348 ? 195.53200 163.07200 216.91800 1.000 89.49612 387 ALA A N 1
ATOM 2727 C CA . ALA A 1 348 ? 196.40800 161.91600 216.77700 1.000 89.49612 387 ALA A CA 1
ATOM 2728 C C . ALA A 1 348 ? 195.61500 160.66300 216.44500 1.000 89.49612 387 ALA A C 1
ATOM 2729 O O . ALA A 1 348 ? 196.07300 159.82700 215.65700 1.000 89.49612 387 ALA A O 1
ATOM 2731 N N . LEU A 1 349 ? 194.43000 160.51500 217.04900 1.000 86.90739 388 LEU A N 1
ATOM 2732 C CA . LEU A 1 349 ? 193.54700 159.40100 216.71700 1.000 86.90739 388 LEU A CA 1
ATOM 2733 C C . LEU A 1 349 ? 193.15000 159.43100 215.24700 1.000 86.90739 388 LEU A C 1
ATOM 2734 O O . LEU A 1 349 ? 193.15100 158.38900 214.57700 1.000 86.90739 388 LEU A O 1
ATOM 2739 N N . SER A 1 350 ? 192.79700 160.61600 214.73900 1.000 86.65721 389 SER A N 1
ATOM 2740 C CA . SER A 1 350 ? 192.41900 160.74100 213.33300 1.000 86.65721 389 SER A CA 1
ATOM 2741 C C . SER A 1 350 ? 193.57600 160.39400 212.40000 1.000 86.65721 389 SER A C 1
ATOM 2742 O O . SER A 1 350 ? 193.38600 159.67100 211.41100 1.000 86.65721 389 SER A O 1
ATOM 2745 N N . VAL A 1 351 ? 194.77800 160.90300 212.69900 1.000 83.68757 390 VAL A N 1
ATOM 2746 C CA . VAL A 1 351 ? 195.95000 160.62400 211.86200 1.000 83.68757 390 VAL A CA 1
ATOM 2747 C C . VAL A 1 351 ? 196.28500 159.13600 211.88300 1.000 83.68757 390 VAL A C 1
ATOM 2748 O O . VAL A 1 351 ? 196.62400 158.54900 210.84700 1.000 83.68757 390 VAL A O 1
ATOM 2752 N N . ALA A 1 352 ? 196.16200 158.49900 213.05300 1.000 83.24265 391 ALA A N 1
ATOM 2753 C CA . ALA A 1 352 ? 196.42300 157.06600 213.16200 1.000 83.24265 391 ALA A CA 1
ATOM 2754 C C . ALA A 1 352 ? 195.43200 156.25500 212.33700 1.000 83.24265 391 ALA A C 1
ATOM 2755 O O . ALA A 1 352 ? 195.82700 155.31400 211.63600 1.000 83.24265 391 ALA A O 1
ATOM 2757 N N . LYS A 1 353 ? 194.13800 156.59500 212.43000 1.000 86.17328 392 LYS A N 1
ATOM 2758 C CA . LYS A 1 353 ? 193.11300 155.91000 211.63900 1.000 86.17328 392 LYS A CA 1
ATOM 2759 C C . LYS A 1 353 ? 193.37700 156.03500 210.14500 1.000 86.17328 392 LYS A C 1
ATOM 2760 O O . LYS A 1 353 ? 193.16700 155.07800 209.39300 1.000 86.17328 392 LYS A O 1
ATOM 2766 N N . VAL A 1 354 ? 193.80600 157.21500 209.68900 1.000 86.68053 393 VAL A N 1
ATOM 2767 C CA . VAL A 1 354 ? 194.10100 157.36500 208.26500 1.000 86.68053 393 VAL A CA 1
ATOM 2768 C C . VAL A 1 354 ? 195.36400 156.58800 207.89200 1.000 86.68053 393 VAL A C 1
ATOM 2769 O O . VAL A 1 354 ? 195.46900 156.05400 206.78000 1.000 86.68053 393 VAL A O 1
ATOM 2773 N N . LEU A 1 355 ? 196.31700 156.46000 208.82200 1.000 87.94615 394 LEU A N 1
ATOM 2774 C CA . LEU A 1 355 ? 197.52300 155.68500 208.53300 1.000 87.94615 394 LEU A CA 1
ATOM 2775 C C . LEU A 1 355 ? 197.23200 154.19400 208.43200 1.000 87.94615 394 LEU A C 1
ATOM 2776 O O . LEU A 1 355 ? 197.94000 153.47900 207.71700 1.000 87.94615 394 LEU A O 1
ATOM 2781 N N . ILE A 1 356 ? 196.22000 153.70100 209.14900 1.000 88.57249 395 ILE A N 1
ATOM 2782 C CA . ILE A 1 356 ? 195.94200 152.26600 209.12100 1.000 88.57249 395 ILE A CA 1
ATOM 2783 C C . ILE A 1 356 ? 195.30100 151.86800 207.79000 1.000 88.57249 395 ILE A C 1
ATOM 2784 O O . ILE A 1 356 ? 195.55300 150.77300 207.27200 1.000 88.57249 395 ILE A O 1
ATOM 2789 N N . GLY A 1 357 ? 194.56900 152.77700 207.15200 1.000 93.07478 396 GLY A N 1
ATOM 2790 C CA . GLY A 1 357 ? 193.97500 152.44800 205.87100 1.000 93.07478 396 GLY A CA 1
ATOM 2791 C C . GLY A 1 357 ? 192.61700 153.05400 205.58700 1.000 93.07478 396 GLY A C 1
ATOM 2792 O O . GLY A 1 357 ? 192.12200 152.94400 204.46400 1.000 93.07478 396 GLY A O 1
ATOM 2793 N N . GLU A 1 358 ? 191.99500 153.67000 206.58900 1.000 97.63705 397 GLU A N 1
ATOM 2794 C CA . GLU A 1 358 ? 190.69300 154.29400 206.41400 1.000 97.63705 397 GLU A CA 1
ATOM 2795 C C . GLU A 1 358 ? 190.74500 155.49100 205.47000 1.000 97.63705 397 GLU A C 1
ATOM 2796 O O . GLU A 1 358 ? 191.80800 156.06500 205.23400 1.000 97.63705 397 GLU A O 1
ATOM 2802 N N . PRO A 1 359 ? 189.60400 155.87900 204.91100 1.000 93.64852 398 PRO A N 1
ATOM 2803 C CA . PRO A 1 359 ? 189.51900 157.16300 204.24000 1.000 93.64852 398 PRO A CA 1
ATOM 2804 C C . PRO A 1 359 ? 189.10500 158.22900 205.23500 1.000 93.64852 398 PRO A C 1
ATOM 2805 O O . PRO A 1 359 ? 188.46000 157.91600 206.24600 1.000 93.64852 398 PRO A O 1
ATOM 2809 N N . PRO A 1 360 ? 189.48400 159.48400 205.01500 1.000 96.13144 399 PRO A N 1
ATOM 2810 C CA . PRO A 1 360 ? 189.17300 160.52900 205.99200 1.000 96.13144 399 PRO A CA 1
ATOM 2811 C C . PRO A 1 360 ? 187.68900 160.84900 206.02500 1.000 96.13144 399 PRO A C 1
ATOM 2812 O O . PRO A 1 360 ? 186.95300 160.62800 205.06300 1.000 96.13144 399 PRO A O 1
ATOM 2816 N N . ASP A 1 361 ? 187.25200 161.37200 207.16600 1.000 107.19267 400 ASP A N 1
ATOM 2817 C CA . ASP A 1 361 ? 185.86100 161.76200 207.33200 1.000 107.19267 400 ASP A CA 1
ATOM 2818 C C . ASP A 1 361 ? 185.57500 163.05800 206.57800 1.000 107.19267 400 ASP A C 1
ATOM 2819 O O . ASP A 1 361 ? 186.43800 163.63800 205.91600 1.000 107.19267 400 ASP A O 1
ATOM 2824 N N . GLU A 1 362 ? 184.34400 163.53300 206.69900 1.000 111.16963 401 GLU A N 1
ATOM 2825 C CA . GLU A 1 362 ? 183.94800 164.76000 206.03300 1.000 111.16963 401 GLU A CA 1
ATOM 2826 C C . GLU A 1 362 ? 184.15100 165.95400 206.95200 1.000 111.16963 401 GLU A C 1
ATOM 2827 O O . GLU A 1 362 ? 184.03500 165.85100 208.17500 1.000 111.16963 401 GLU A O 1
ATOM 2833 N N . LEU A 1 363 ? 184.46800 167.09300 206.34500 1.000 107.33453 402 LEU A N 1
ATOM 2834 C CA . LEU A 1 363 ? 184.66500 168.31600 207.09800 1.000 107.33453 402 LEU A CA 1
ATOM 2835 C C . LEU A 1 363 ? 183.31800 168.83500 207.59700 1.000 107.33453 402 LEU A C 1
ATOM 2836 O O . LEU A 1 363 ? 182.28700 168.60500 206.96300 1.000 107.33453 402 LEU A O 1
ATOM 2841 N N . PRO A 1 364 ? 183.29300 169.52000 208.74400 1.000 109.96217 403 PRO A N 1
ATOM 2842 C CA . PRO A 1 364 ? 182.00700 169.98900 209.27800 1.000 109.96217 403 PRO A CA 1
ATOM 2843 C C . PRO A 1 364 ? 181.38800 171.12700 208.49000 1.000 109.96217 403 PRO A C 1
ATOM 2844 O O . PRO A 1 364 ? 180.18400 171.36600 208.64100 1.000 109.96217 403 PRO A O 1
ATOM 2848 N N . ASP A 1 365 ? 182.14900 171.83100 207.65400 1.000 115.15350 404 ASP A N 1
ATOM 2849 C CA . ASP A 1 365 ? 181.56200 172.93300 206.90700 1.000 115.15350 404 ASP A CA 1
ATOM 2850 C C . ASP A 1 365 ? 182.35500 173.08300 205.61300 1.000 115.15350 404 ASP A C 1
ATOM 2851 O O . ASP A 1 365 ? 183.48500 173.58500 205.63100 1.000 115.15350 404 ASP A O 1
ATOM 2856 N N . PRO A 1 366 ? 181.79700 172.67500 204.47400 1.000 111.67042 405 PRO A N 1
ATOM 2857 C CA . PRO A 1 366 ? 182.48900 172.83300 203.19100 1.000 111.67042 405 PRO A CA 1
ATOM 2858 C C . PRO A 1 366 ? 182.30000 174.19000 202.53100 1.000 111.67042 405 PRO A C 1
ATOM 2859 O O . PRO A 1 366 ? 182.74800 174.36700 201.39500 1.000 111.67042 405 PRO A O 1
ATOM 2863 N N . LEU A 1 367 ? 181.65700 175.14400 203.19800 1.000 112.54828 406 LEU A N 1
ATOM 2864 C CA . LEU A 1 367 ? 181.42600 176.48800 202.67000 1.000 112.54828 406 LEU A CA 1
ATOM 2865 C C . LEU A 1 367 ? 182.03100 177.45500 203.67700 1.000 112.54828 406 LEU A C 1
ATOM 2866 O O . LEU A 1 367 ? 181.36700 177.87100 204.62800 1.000 112.54828 406 LEU A O 1
ATOM 2871 N N . SER A 1 368 ? 183.28900 177.82900 203.46600 1.000 116.15547 407 SER A N 1
ATOM 2872 C CA . SER A 1 368 ? 183.94500 178.67500 204.45100 1.000 116.15547 407 SER A CA 1
ATOM 2873 C C . SER A 1 368 ? 184.54400 179.93800 203.84800 1.000 116.15547 407 SER A C 1
ATOM 2874 O O . SER A 1 368 ? 184.54500 180.97500 204.52000 1.000 116.15547 407 SER A O 1
ATOM 2877 N N . ASP A 1 369 ? 185.01400 179.87100 202.57900 1.000 113.55497 408 ASP A N 1
ATOM 2878 C CA . ASP A 1 369 ? 185.55800 181.00300 201.82100 1.000 113.55497 408 ASP A CA 1
ATOM 2879 C C . ASP A 1 369 ? 186.66700 181.74100 202.56300 1.000 113.55497 408 ASP A C 1
ATOM 2880 O O . ASP A 1 369 ? 186.37500 182.75900 203.20300 1.000 113.55497 408 ASP A O 1
ATOM 2885 N N . PRO A 1 370 ? 187.89300 181.18700 202.58700 1.000 107.47111 409 PRO A N 1
ATOM 2886 C CA . PRO A 1 370 ? 188.99000 181.71600 203.42400 1.000 107.47111 409 PRO A CA 1
ATOM 2887 C C . PRO A 1 370 ? 189.23300 183.21700 203.32000 1.000 107.47111 409 PRO A C 1
ATOM 2888 O O . PRO A 1 370 ? 188.90600 183.85000 202.31400 1.000 107.47111 409 PRO A O 1
ATOM 2892 N N . LYS A 1 371 ? 189.80600 183.77200 204.39800 1.000 107.39440 410 LYS A N 1
ATOM 2893 C CA . LYS A 1 371 ? 190.09700 185.18400 204.62700 1.000 107.39440 410 LYS A CA 1
ATOM 2894 C C . LYS A 1 371 ? 190.84200 185.81900 203.46000 1.000 107.39440 410 LYS A C 1
ATOM 2895 O O . LYS A 1 371 ? 191.62600 185.13500 202.79100 1.000 107.39440 410 LYS A O 1
ATOM 2901 N N . PRO A 1 372 ? 190.60500 187.10200 203.16400 1.000 104.43850 411 PRO A N 1
ATOM 2902 C CA . PRO A 1 372 ? 191.24500 187.71600 201.98900 1.000 104.43850 411 PRO A CA 1
ATOM 2903 C C . PRO A 1 372 ? 192.75700 187.84100 202.08000 1.000 104.43850 411 PRO A C 1
ATOM 2904 O O . PRO A 1 372 ? 193.40100 187.98400 201.03500 1.000 104.43850 411 PRO A O 1
ATOM 2908 N N . GLU A 1 373 ? 193.34300 187.80100 203.28000 1.000 106.95376 412 GLU A N 1
ATOM 2909 C CA . GLU A 1 373 ? 194.79400 187.92200 203.39800 1.000 106.95376 412 GLU A CA 1
ATOM 2910 C C . GLU A 1 373 ? 195.50400 186.68700 202.86400 1.000 106.95376 412 GLU A C 1
ATOM 2911 O O . GLU A 1 373 ? 196.56600 186.80100 202.23300 1.000 106.95376 412 GLU A O 1
ATOM 2917 N N . VAL A 1 374 ? 194.94100 185.50500 203.14000 1.000 102.89987 413 VAL A N 1
ATOM 2918 C CA . VAL A 1 374 ? 195.56800 184.23400 202.78400 1.000 102.89987 413 VAL A CA 1
ATOM 2919 C C . VAL A 1 374 ? 195.71600 184.10400 201.27400 1.000 102.89987 413 VAL A C 1
ATOM 2920 O O . VAL A 1 374 ? 196.72800 183.59500 200.77500 1.000 102.89987 413 VAL A O 1
ATOM 2924 N N . ILE A 1 375 ? 194.74100 184.61700 200.52400 1.000 101.22016 414 ILE A N 1
ATOM 2925 C CA . ILE A 1 375 ? 194.76100 184.48900 199.07100 1.000 101.22016 414 ILE A CA 1
ATOM 2926 C C . ILE A 1 375 ? 195.87100 185.34000 198.45600 1.000 101.22016 414 ILE A C 1
ATOM 2927 O O . ILE A 1 375 ? 196.61100 184.87500 197.57300 1.000 101.22016 414 ILE A O 1
ATOM 2932 N N . GLU A 1 376 ? 196.01100 186.59100 198.91600 1.000 106.72922 415 GLU A N 1
ATOM 2933 C CA . GLU A 1 376 ? 197.11000 187.43300 198.45100 1.000 106.72922 415 GLU A CA 1
ATOM 2934 C C . GLU A 1 376 ? 198.45600 186.85500 198.85800 1.000 106.72922 415 GLU A C 1
ATOM 2935 O O . GLU A 1 376 ? 199.42200 186.91500 198.08500 1.000 106.72922 415 GLU A O 1
ATOM 2941 N N . MET A 1 377 ? 198.53400 186.30900 200.07800 1.000 103.01829 416 MET A N 1
ATOM 2942 C CA . MET A 1 377 ? 199.76100 185.67400 200.54900 1.000 103.01829 416 MET A CA 1
ATOM 2943 C C . MET A 1 377 ? 200.15900 184.50500 199.66000 1.000 103.01829 416 MET A C 1
ATOM 2944 O O . MET A 1 377 ? 201.33400 184.35800 199.29800 1.000 103.01829 416 MET A O 1
ATOM 2949 N N . ILE A 1 378 ? 199.18100 183.69100 199.26500 1.000 98.30029 417 ILE A N 1
ATOM 2950 C CA . ILE A 1 378 ? 199.46200 182.51700 198.45100 1.000 98.30029 417 ILE A CA 1
ATOM 2951 C C . ILE A 1 378 ? 199.88800 182.93200 197.04900 1.000 98.30029 417 ILE A C 1
ATOM 2952 O O . ILE A 1 378 ? 200.80200 182.33100 196.47100 1.000 98.30029 417 ILE A O 1
ATOM 2957 N N . ASP A 1 379 ? 199.29300 184.00400 196.51200 1.000 104.20051 418 ASP A N 1
ATOM 2958 C CA . ASP A 1 379 ? 199.72800 184.52500 195.21300 1.000 104.20051 418 ASP A CA 1
ATOM 2959 C C . ASP A 1 379 ? 201.17400 185.01300 195.25900 1.000 104.20051 418 ASP A C 1
ATOM 2960 O O . ASP A 1 379 ? 201.96800 184.73100 194.34500 1.000 104.20051 418 ASP A O 1
ATOM 2965 N N . LYS A 1 380 ? 201.51700 185.77800 196.30100 1.000 101.36070 419 LYS A N 1
ATOM 2966 C CA . LYS A 1 380 ? 202.89000 186.24900 196.47500 1.000 101.36070 419 LYS A CA 1
ATOM 2967 C C . LYS A 1 380 ? 203.87000 185.08500 196.58200 1.000 101.36070 419 LYS A C 1
ATOM 2968 O O . LYS A 1 380 ? 204.98100 185.15900 196.04600 1.000 101.36070 419 LYS A O 1
ATOM 2974 N N . VAL A 1 381 ? 203.49000 184.02300 197.30100 1.000 97.51619 420 VAL A N 1
ATOM 2975 C CA . VAL A 1 381 ? 204.34800 182.84100 197.41700 1.000 97.51619 420 VAL A CA 1
ATOM 2976 C C . VAL A 1 381 ? 204.53700 182.17500 196.05500 1.000 97.51619 420 VAL A C 1
ATOM 2977 O O . VAL A 1 381 ? 205.66500 181.81800 195.67200 1.000 97.51619 420 VAL A O 1
ATOM 2981 N N . ILE A 1 382 ? 203.44000 182.03000 195.29800 1.000 98.51271 421 ILE A N 1
ATOM 2982 C CA . ILE A 1 382 ? 203.46300 181.39800 193.97900 1.000 98.51271 421 ILE A CA 1
ATOM 2983 C C . ILE A 1 382 ? 204.35700 182.17000 193.01000 1.000 98.51271 421 ILE A C 1
ATOM 2984 O O . ILE A 1 382 ? 204.98400 181.56500 192.13600 1.000 98.51271 421 ILE A O 1
ATOM 2989 N N . ARG A 1 383 ? 204.49000 183.49000 193.19500 1.000 101.85872 422 ARG A N 1
ATOM 2990 C CA . ARG A 1 383 ? 205.39800 184.29500 192.36600 1.000 101.85872 422 ARG A CA 1
ATOM 2991 C C . ARG A 1 383 ? 206.85300 183.81100 192.45400 1.000 101.85872 422 ARG A C 1
ATOM 2992 O O . ARG A 1 383 ? 207.46500 183.44200 191.43700 1.000 101.85872 422 ARG A O 1
ATOM 3000 N N . LEU A 1 384 ? 207.42900 183.84200 193.66500 1.000 96.86046 423 LEU A N 1
ATOM 3001 C CA . LEU A 1 384 ? 208.80700 183.39400 193.87500 1.000 96.86046 423 LEU A CA 1
ATOM 3002 C C . LEU A 1 384 ? 208.97700 181.93000 193.48900 1.000 96.86046 423 LEU A C 1
ATOM 3003 O O . LEU A 1 384 ? 209.95700 181.55000 192.82600 1.000 96.86046 423 LEU A O 1
ATOM 3008 N N . GLN A 1 385 ? 208.06400 181.07600 193.95600 1.000 97.36449 424 GLN A N 1
ATOM 3009 C CA . GLN A 1 385 ? 208.19700 179.66100 193.64500 1.000 97.36449 424 GLN A CA 1
ATOM 3010 C C . GLN A 1 385 ? 208.02300 179.37900 192.15300 1.000 97.36449 424 GLN A C 1
ATOM 3011 O O . GLN A 1 385 ? 208.53600 178.37200 191.66800 1.000 97.36449 424 GLN A O 1
ATOM 3017 N N . SER A 1 386 ? 207.36200 180.27000 191.40800 1.000 100.16123 425 SER A N 1
ATOM 3018 C CA . SER A 1 386 ? 207.33700 180.15900 189.95900 1.000 100.16123 425 SER A CA 1
ATOM 3019 C C . SER A 1 386 ? 208.66200 180.55500 189.35300 1.000 100.16123 425 SER A C 1
ATOM 3020 O O . SER A 1 386 ? 209.01700 180.04600 188.28400 1.000 100.16123 425 SER A O 1
ATOM 3023 N N . LYS A 1 387 ? 209.34100 181.53700 189.95000 1.000 98.26651 426 LYS A N 1
ATOM 3024 C CA . LYS A 1 387 ? 210.71300 181.82600 189.53000 1.000 98.26651 426 LYS A CA 1
ATOM 3025 C C . LYS A 1 387 ? 211.59200 180.58200 189.64700 1.000 98.26651 426 LYS A C 1
ATOM 3026 O O . LYS A 1 387 ? 212.38500 180.28600 188.74500 1.000 98.26651 426 LYS A O 1
ATOM 3032 N N . TYR A 1 388 ? 211.41900 179.80200 190.71700 1.000 99.58708 427 TYR A N 1
ATOM 3033 C CA . TYR A 1 388 ? 212.31000 178.65600 190.91200 1.000 99.58708 427 TYR A CA 1
ATOM 3034 C C . TYR A 1 388 ? 211.77500 177.32100 190.39300 1.000 99.58708 427 TYR A C 1
ATOM 3035 O O . TYR A 1 388 ? 212.55500 176.53100 189.85800 1.000 99.58708 427 TYR A O 1
ATOM 3044 N N . TRP A 1 389 ? 210.48600 177.02500 190.53800 1.000 99.54447 428 TRP A N 1
ATOM 3045 C CA . TRP A 1 389 ? 209.93800 175.74800 190.09900 1.000 99.54447 428 TRP A CA 1
ATOM 3046 C C . TRP A 1 389 ? 209.34900 175.88000 188.69900 1.000 99.54447 428 TRP A C 1
ATOM 3047 O O . TRP A 1 389 ? 209.47900 176.91200 188.04300 1.000 99.54447 428 TRP A O 1
ATOM 3058 N N . ASN A 1 390 ? 208.67900 174.82900 188.23800 1.000 103.00618 429 ASN A N 1
ATOM 3059 C CA . ASN A 1 390 ? 208.09600 174.80700 186.90400 1.000 103.00618 429 ASN A CA 1
ATOM 3060 C C . ASN A 1 390 ? 206.59000 174.61600 186.90700 1.000 103.00618 429 ASN A C 1
ATOM 3061 O O . ASN A 1 390 ? 205.91100 175.16500 186.03700 1.000 103.00618 429 ASN A O 1
ATOM 3066 N N . CYS A 1 391 ? 206.03800 173.90900 187.89300 1.000 102.52845 430 CYS A N 1
ATOM 3067 C CA . CYS A 1 391 ? 204.59700 173.69300 188.00700 1.000 102.52845 430 CYS A CA 1
ATOM 3068 C C . CYS A 1 391 ? 203.80600 174.94800 188.36900 1.000 102.52845 430 CYS A C 1
ATOM 3069 O O . CYS A 1 391 ? 202.58800 174.85000 188.53700 1.000 102.52845 430 CYS A O 1
ATOM 3072 N N . PHE A 1 392 ? 204.44600 176.10700 188.49700 1.000 99.14347 431 PHE A N 1
ATOM 3073 C CA . PHE A 1 392 ? 203.77100 177.36500 188.75400 1.000 99.14347 431 PHE A CA 1
ATOM 3074 C C . PHE A 1 392 ? 203.88700 178.34100 187.59600 1.000 99.14347 431 PHE A C 1
ATOM 3075 O O . PHE A 1 392 ? 203.25100 179.39700 187.63300 1.000 99.14347 431 PHE A O 1
ATOM 3083 N N . ARG A 1 393 ? 204.68500 178.02500 186.58300 1.000 105.99385 432 ARG A N 1
ATOM 3084 C CA . ARG A 1 393 ? 204.73400 178.82200 185.37200 1.000 105.99385 432 ARG A CA 1
ATOM 3085 C C . ARG A 1 393 ? 203.71700 178.25600 184.39800 1.000 105.99385 432 ARG A C 1
ATOM 3086 O O . ARG A 1 393 ? 203.32400 177.09200 184.50900 1.000 105.99385 432 ARG A O 1
ATOM 3094 N N . ARG A 1 394 ? 203.21000 179.12500 183.51100 1.000 112.88822 433 ARG A N 1
ATOM 3095 C CA . ARG A 1 394 ? 202.35100 178.79900 182.36600 1.000 112.88822 433 ARG A CA 1
ATOM 3096 C C . ARG A 1 394 ? 200.95900 178.30600 182.79400 1.000 112.88822 433 ARG A C 1
ATOM 3097 O O . ARG A 1 394 ? 200.04300 178.20200 181.97200 1.000 112.88822 433 ARG A O 1
ATOM 3105 N N . ARG A 1 395 ? 200.73500 178.12900 184.09000 1.000 109.01693 434 ARG A N 1
ATOM 3106 C CA . ARG A 1 395 ? 199.44200 177.74300 184.63100 1.000 109.01693 434 ARG A CA 1
ATOM 3107 C C . ARG A 1 395 ? 198.81300 178.83200 185.47500 1.000 109.01693 434 ARG A C 1
ATOM 3108 O O . ARG A 1 395 ? 197.59900 179.02600 185.41800 1.000 109.01693 434 ARG A O 1
ATOM 3116 N N . HIS A 1 396 ? 199.61400 179.54700 186.25900 1.000 108.55834 435 HIS A N 1
ATOM 3117 C CA . HIS A 1 396 ? 199.14700 180.71700 186.98100 1.000 108.55834 435 HIS A CA 1
ATOM 3118 C C . HIS A 1 396 ? 199.56100 182.01300 186.30000 1.000 108.55834 435 HIS A C 1
ATOM 3119 O O . HIS A 1 396 ? 199.49500 183.07400 186.93000 1.000 108.55834 435 HIS A O 1
ATOM 3126 N N . ALA A 1 397 ? 199.97900 181.93200 185.03000 1.000 112.40776 436 ALA A N 1
ATOM 3127 C CA . ALA A 1 397 ? 200.34200 183.07000 184.17600 1.000 112.40776 436 ALA A CA 1
ATOM 3128 C C . ALA A 1 397 ? 201.44800 183.92400 184.80000 1.000 112.40776 436 ALA A C 1
ATOM 3129 O O . ALA A 1 397 ? 201.26100 185.10100 185.10600 1.000 112.40776 436 ALA A O 1
ATOM 3131 N N . ASN A 1 398 ? 202.61000 183.30800 184.99500 1.000 117.07532 437 ASN A N 1
ATOM 3132 C CA . ASN A 1 398 ? 203.74700 184.01200 185.57400 1.000 117.07532 437 ASN A CA 1
ATOM 3133 C C . ASN A 1 398 ? 204.91100 184.15000 184.60800 1.000 117.07532 437 ASN A C 1
ATOM 3134 O O . ASN A 1 398 ? 205.37800 185.27300 184.37900 1.000 117.07532 437 ASN A O 1
ATOM 3139 N N . SER A 1 399 ? 205.35600 183.04300 184.00700 1.000 124.27580 438 SER A N 1
ATOM 3140 C CA . SER A 1 399 ? 206.43900 182.97300 183.01200 1.000 124.27580 438 SER A CA 1
ATOM 3141 C C . SER A 1 399 ? 207.72600 183.62500 183.52400 1.000 124.27580 438 SER A C 1
ATOM 3142 O O . SER A 1 399 ? 208.22200 184.61100 182.97600 1.000 124.27580 438 SER A O 1
ATOM 3145 N N . GLY A 1 400 ? 208.25800 183.05400 184.59900 1.000 124.83330 439 GLY A N 1
ATOM 3146 C CA . GLY A 1 400 ? 209.49300 183.53900 185.18700 1.000 124.83330 439 GLY A CA 1
ATOM 3147 C C . GLY A 1 400 ? 209.30800 184.75000 186.08000 1.000 124.83330 439 GLY A C 1
ATOM 3148 O O . GLY A 1 400 ? 210.27700 185.30400 186.59900 1.000 124.83330 439 GLY A O 1
ATOM 3149 N N . PRO A 1 406 ? 206.45800 200.18400 187.26500 1.000 160.10479 445 PRO A N 1
ATOM 3150 C CA . PRO A 1 406 ? 207.20300 200.97400 186.27900 1.000 160.10479 445 PRO A CA 1
ATOM 3151 C C . PRO A 1 406 ? 206.38100 201.29200 185.03100 1.000 160.10479 445 PRO A C 1
ATOM 3152 O O . PRO A 1 406 ? 206.61300 200.71100 183.97000 1.000 160.10479 445 PRO A O 1
ATOM 3156 N N . ILE A 1 407 ? 205.43400 202.22000 185.15100 1.000 156.36438 446 ILE A N 1
ATOM 3157 C CA . ILE A 1 407 ? 204.54300 202.49800 184.03300 1.000 156.36438 446 ILE A CA 1
ATOM 3158 C C . ILE A 1 407 ? 205.12000 203.64700 183.21500 1.000 156.36438 446 ILE A C 1
ATOM 3159 O O . ILE A 1 407 ? 205.61900 203.42200 182.10500 1.000 156.36438 446 ILE A O 1
ATOM 3164 N N . ASN A 1 408 ? 205.12200 204.85600 183.79000 1.000 159.07051 447 ASN A N 1
ATOM 3165 C CA . ASN A 1 408 ? 205.70400 206.09900 183.28100 1.000 159.07051 447 ASN A CA 1
ATOM 3166 C C . ASN A 1 408 ? 205.36400 207.17000 184.31300 1.000 159.07051 447 ASN A C 1
ATOM 3167 O O . ASN A 1 408 ? 204.63400 206.91500 185.27500 1.000 159.07051 447 ASN A O 1
ATOM 3172 N N . ASP A 1 409 ? 205.90200 208.37400 184.10400 1.000 159.49319 448 ASP A N 1
ATOM 3173 C CA . ASP A 1 409 ? 205.41600 209.54400 184.82400 1.000 159.49319 448 ASP A CA 1
ATOM 3174 C C . ASP A 1 409 ? 205.37100 210.78400 183.93800 1.000 159.49319 448 ASP A C 1
ATOM 3175 O O . ASP A 1 409 ? 205.15900 211.88900 184.45500 1.000 159.49319 448 ASP A O 1
ATOM 3180 N N . SER A 1 410 ? 205.55400 210.63900 182.62600 1.000 155.14493 449 SER A N 1
ATOM 3181 C CA . SER A 1 410 ? 205.54000 211.76100 181.69900 1.000 155.14493 449 SER A CA 1
ATOM 3182 C C . SER A 1 410 ? 204.38600 211.72100 180.70900 1.000 155.14493 449 SER A C 1
ATOM 3183 O O . SER A 1 410 ? 204.15100 212.71800 180.01800 1.000 155.14493 449 SER A O 1
ATOM 3186 N N . ILE A 1 411 ? 203.66000 210.60600 180.62400 1.000 147.43780 450 ILE A N 1
ATOM 3187 C CA . ILE A 1 411 ? 202.59700 210.44200 179.64300 1.000 147.43780 450 ILE A CA 1
ATOM 3188 C C . ILE A 1 411 ? 201.21400 210.63900 180.27000 1.000 147.43780 450 ILE A C 1
ATOM 3189 O O . ILE A 1 411 ? 200.19100 210.47500 179.59400 1.000 147.43780 450 ILE A O 1
ATOM 3194 N N . ILE A 1 412 ? 201.16400 211.04800 181.54100 1.000 140.35302 451 ILE A N 1
ATOM 3195 C CA . ILE A 1 412 ? 199.91600 211.26400 182.27000 1.000 140.35302 451 ILE A CA 1
ATOM 3196 C C . ILE A 1 412 ? 199.05300 212.38300 181.67600 1.000 140.35302 451 ILE A C 1
ATOM 3197 O O . ILE A 1 412 ? 197.84600 212.43700 181.93300 1.000 140.35302 451 ILE A O 1
ATOM 3202 N N . SER A 1 413 ? 199.61800 213.23000 180.81500 1.000 138.84343 452 SER A N 1
ATOM 3203 C CA . SER A 1 413 ? 198.81300 214.24200 180.14500 1.000 138.84343 452 SER A CA 1
ATOM 3204 C C . SER A 1 413 ? 198.08500 213.67500 178.93300 1.000 138.84343 452 SER A C 1
ATOM 3205 O O . SER A 1 413 ? 197.03900 214.20000 178.53900 1.000 138.84343 452 SER A O 1
ATOM 3208 N N . LYS A 1 414 ? 198.62000 212.61600 178.33400 1.000 134.21271 453 LYS A N 1
ATOM 3209 C CA . LYS A 1 414 ? 197.96800 211.90900 177.23500 1.000 134.21271 453 LYS A CA 1
ATOM 3210 C C . LYS A 1 414 ? 197.29400 210.69200 177.85500 1.000 134.21271 453 LYS A C 1
ATOM 3211 O O . LYS A 1 414 ? 197.85900 209.60100 177.89400 1.000 134.21271 453 LYS A O 1
ATOM 3217 N N . ASN A 1 415 ? 196.07600 210.88400 178.34800 1.000 124.49946 454 ASN A N 1
ATOM 3218 C CA . ASN A 1 415 ? 195.37800 209.83100 179.06900 1.000 124.49946 454 ASN A CA 1
ATOM 3219 C C . ASN A 1 415 ? 193.92400 209.81000 178.62900 1.000 124.49946 454 ASN A C 1
ATOM 3220 O O . ASN A 1 415 ? 193.27200 210.85600 178.56900 1.000 124.49946 454 ASN A O 1
ATOM 3225 N N . PHE A 1 416 ? 193.43900 208.62100 178.30900 1.000 117.45990 455 PHE A N 1
ATOM 3226 C CA . PHE A 1 416 ? 192.02800 208.40200 178.02100 1.000 117.45990 455 PHE A CA 1
ATOM 3227 C C . PHE A 1 416 ? 191.23500 208.63800 179.29800 1.000 117.45990 455 PHE A C 1
ATOM 3228 O O . PHE A 1 416 ? 191.51600 207.98400 180.31100 1.000 117.45990 455 PHE A O 1
ATOM 3236 N N . PRO A 1 417 ? 190.28100 209.58900 179.31400 1.000 115.50301 456 PRO A N 1
ATOM 3237 C CA . PRO A 1 417 ? 189.57100 209.94400 180.55700 1.000 115.50301 456 PRO A CA 1
ATOM 3238 C C . PRO A 1 417 ? 188.78300 208.81800 181.21800 1.000 115.50301 456 PRO A C 1
ATOM 3239 O O . PRO A 1 417 ? 188.98900 208.52400 182.40000 1.000 115.50301 456 PRO A O 1
ATOM 3243 N N . LEU A 1 418 ? 187.82700 208.26600 180.47000 1.000 109.61509 457 LEU A N 1
ATOM 3244 C CA . LEU A 1 418 ? 186.98100 207.10000 180.72900 1.000 109.61509 457 LEU A CA 1
ATOM 3245 C C . LEU A 1 418 ? 185.91500 207.30800 181.80100 1.000 109.61509 457 LEU A C 1
ATOM 3246 O O . LEU A 1 418 ? 184.81000 206.77000 181.64800 1.000 109.61509 457 LEU A O 1
ATOM 3251 N N . GLN A 1 419 ? 186.12000 208.27600 182.70000 1.000 104.06664 458 GLN A N 1
ATOM 3252 C CA . GLN A 1 419 ? 185.17700 208.52200 183.78800 1.000 104.06664 458 GLN A CA 1
ATOM 3253 C C . GLN A 1 419 ? 183.87400 209.05700 183.23700 1.000 104.06664 458 GLN A C 1
ATOM 3254 O O . GLN A 1 419 ? 182.83200 208.38400 183.32100 1.000 104.06664 458 GLN A O 1
ATOM 3260 N N . LYS A 1 420 ? 183.95200 210.25100 182.62200 1.000 103.21259 459 LYS A N 1
ATOM 3261 C CA . LYS A 1 420 ? 182.91300 210.84000 181.78100 1.000 103.21259 459 LYS A CA 1
ATOM 3262 C C . LYS A 1 420 ? 182.23900 209.80600 180.89900 1.000 103.21259 459 LYS A C 1
ATOM 3263 O O . LYS A 1 420 ? 181.00100 209.73800 180.86600 1.000 103.21259 459 LYS A O 1
ATOM 3269 N N . ALA A 1 421 ? 183.07100 208.95100 180.26100 1.000 102.18207 460 ALA A N 1
ATOM 3270 C CA . ALA A 1 421 ? 182.63800 207.92500 179.31500 1.000 102.18207 460 ALA A CA 1
ATOM 3271 C C . ALA A 1 421 ? 181.51500 207.10400 179.91200 1.000 102.18207 460 ALA A C 1
ATOM 3272 O O . ALA A 1 421 ? 180.39600 207.09300 179.37600 1.000 102.18207 460 ALA A O 1
ATOM 3274 N N . ILE A 1 422 ? 181.80900 206.48500 181.07200 1.000 98.65122 461 ILE A N 1
ATOM 3275 C CA . ILE A 1 422 ? 180.84600 205.67800 181.82600 1.000 98.65122 461 ILE A CA 1
ATOM 3276 C C . ILE A 1 422 ? 179.55800 206.46100 182.02100 1.000 98.65122 461 ILE A C 1
ATOM 3277 O O . ILE A 1 422 ? 178.49700 206.06200 181.51500 1.000 98.65122 461 ILE A O 1
ATOM 3282 N N . ARG A 1 423 ? 179.67900 207.63000 182.68300 1.000 100.78627 462 ARG A N 1
ATOM 3283 C CA . ARG A 1 423 ? 178.53600 208.47200 183.02300 1.000 100.78627 462 ARG A CA 1
ATOM 3284 C C . ARG A 1 423 ? 177.73700 208.80900 181.78200 1.000 100.78627 462 ARG A C 1
ATOM 3285 O O . ARG A 1 423 ? 176.50100 208.71500 181.80400 1.000 100.78627 462 ARG A O 1
ATOM 3293 N N . GLN A 1 424 ? 178.44800 209.12800 180.68400 1.000 101.30234 463 GLN A N 1
ATOM 3294 C CA . GLN A 1 424 ? 177.83200 209.48300 179.41000 1.000 101.30234 463 GLN A CA 1
ATOM 3295 C C . GLN A 1 424 ? 176.85800 208.40000 178.99500 1.000 101.30234 463 GLN A C 1
ATOM 3296 O O . GLN A 1 424 ? 175.64700 208.65600 178.88300 1.000 101.30234 463 GLN A O 1
ATOM 3302 N N . GLN A 1 425 ? 177.39500 207.17100 178.85300 1.000 101.97356 464 GLN A N 1
ATOM 3303 C CA . GLN A 1 425 ? 176.62900 205.97000 178.52100 1.000 101.97356 464 GLN A CA 1
ATOM 3304 C C . GLN A 1 425 ? 175.39800 205.87200 179.39400 1.000 101.97356 464 GLN A C 1
ATOM 3305 O O . GLN A 1 425 ? 174.26800 205.80400 178.88100 1.000 101.97356 464 GLN A O 1
ATOM 3311 N N . GLN A 1 426 ? 175.63000 205.97700 180.71800 1.000 101.51160 465 GLN A N 1
ATOM 3312 C CA . GLN A 1 426 ? 174.60900 205.90700 181.75900 1.000 101.51160 465 GLN A CA 1
ATOM 3313 C C . GLN A 1 426 ? 173.43100 206.78900 181.40900 1.000 101.51160 465 GLN A C 1
ATOM 3314 O O . GLN A 1 426 ? 172.32300 206.27700 181.16100 1.000 101.51160 465 GLN A O 1
ATOM 3320 N N . GLN A 1 427 ? 173.72200 208.10400 181.28300 1.000 105.35245 466 GLN A N 1
ATOM 3321 C CA . GLN A 1 427 ? 172.73500 209.15600 181.04300 1.000 105.35245 466 GLN A CA 1
ATOM 3322 C C . GLN A 1 427 ? 171.79100 208.74900 179.93400 1.000 105.35245 466 GLN A C 1
ATOM 3323 O O . GLN A 1 427 ? 170.56500 208.73300 180.13600 1.000 105.35245 466 GLN A O 1
ATOM 3329 N N . HIS A 1 428 ? 172.38900 208.29400 178.80900 1.000 104.37934 467 HIS A N 1
ATOM 3330 C CA . HIS A 1 428 ? 171.68300 207.94000 177.57900 1.000 104.37934 467 HIS A CA 1
ATOM 3331 C C . HIS A 1 428 ? 170.51200 207.03100 177.87700 1.000 104.37934 467 HIS A C 1
ATOM 3332 O O . HIS A 1 428 ? 169.35100 207.43800 177.71200 1.000 104.37934 467 HIS A O 1
ATOM 3339 N N . TYR A 1 429 ? 170.81400 205.84100 178.43100 1.000 102.09953 468 TYR A N 1
ATOM 3340 C CA . TYR A 1 429 ? 169.77500 204.82900 178.58300 1.000 102.09953 468 TYR A CA 1
ATOM 3341 C C . TYR A 1 429 ? 168.69400 205.31000 179.53500 1.000 102.09953 468 TYR A C 1
ATOM 3342 O O . TYR A 1 429 ? 167.50100 205.12700 179.24300 1.000 102.09953 468 TYR A O 1
ATOM 3351 N N . LEU A 1 430 ? 169.10800 206.01500 180.61000 1.000 102.39605 469 LEU A N 1
ATOM 3352 C CA . LEU A 1 430 ? 168.19200 206.61500 181.57800 1.000 102.39605 469 LEU A CA 1
ATOM 3353 C C . LEU A 1 430 ? 167.15400 207.45100 180.86000 1.000 102.39605 469 LEU A C 1
ATOM 3354 O O . LEU A 1 430 ? 165.94900 207.16000 180.94300 1.000 102.39605 469 LEU A O 1
ATOM 3359 N N . SER A 1 431 ? 167.64500 208.44000 180.09100 1.000 108.32879 470 SER A N 1
ATOM 3360 C CA . SER A 1 431 ? 166.81200 209.30300 179.26000 1.000 108.32879 470 SER A CA 1
ATOM 3361 C C . SER A 1 431 ? 165.86400 208.46100 178.42500 1.000 108.32879 470 SER A C 1
ATOM 3362 O O . SER A 1 431 ? 164.64200 208.50000 178.62800 1.000 108.32879 470 SER A O 1
ATOM 3365 N N . ASP A 1 432 ? 166.43600 207.56100 177.61000 1.000 112.48713 471 ASP A N 1
ATOM 3366 C CA . ASP A 1 432 ? 165.67000 206.84300 176.59800 1.000 112.48713 471 ASP A CA 1
ATOM 3367 C C . ASP A 1 432 ? 164.62000 205.90800 177.18100 1.000 112.48713 471 ASP A C 1
ATOM 3368 O O . ASP A 1 432 ? 163.81600 205.36800 176.41700 1.000 112.48713 471 ASP A O 1
ATOM 3373 N N . GLU A 1 433 ? 164.58600 205.71500 178.50900 1.000 110.94916 472 GLU A N 1
ATOM 3374 C CA . GLU A 1 433 ? 163.52800 204.92400 179.10600 1.000 110.94916 472 GLU A CA 1
ATOM 3375 C C . GLU A 1 433 ? 162.81600 205.62200 180.24400 1.000 110.94916 472 GLU A C 1
ATOM 3376 O O . GLU A 1 433 ? 161.73200 205.17200 180.62400 1.000 110.94916 472 GLU A O 1
ATOM 3382 N N . PHE A 1 434 ? 163.35200 206.72100 180.77300 1.000 106.50643 473 PHE A N 1
ATOM 3383 C CA . PHE A 1 434 ? 162.69700 207.38800 181.88800 1.000 106.50643 473 PHE A CA 1
ATOM 3384 C C . PHE A 1 434 ? 162.52500 208.88100 181.69500 1.000 106.50643 473 PHE A C 1
ATOM 3385 O O . PHE A 1 434 ? 161.89400 209.51300 182.54900 1.000 106.50643 473 PHE A O 1
ATOM 3393 N N . ASN A 1 435 ? 163.08800 209.45700 180.62600 1.000 110.45789 474 ASN A N 1
ATOM 3394 C CA . ASN A 1 435 ? 162.93500 210.86600 180.25700 1.000 110.45789 474 ASN A CA 1
ATOM 3395 C C . ASN A 1 435 ? 163.45800 211.80300 181.33900 1.000 110.45789 474 ASN A C 1
ATOM 3396 O O . ASN A 1 435 ? 162.82700 212.80700 181.65700 1.000 110.45789 474 ASN A O 1
ATOM 3401 N N . PHE A 1 436 ? 164.63200 211.48700 181.88900 1.000 106.76861 475 PHE A N 1
ATOM 3402 C CA . PHE A 1 436 ? 165.26900 212.36600 182.86200 1.000 106.76861 475 PHE A CA 1
ATOM 3403 C C . PHE A 1 436 ? 165.68100 213.68700 182.21400 1.000 106.76861 475 PHE A C 1
ATOM 3404 O O . PHE A 1 436 ? 165.73600 213.82900 180.99000 1.000 106.76861 475 PHE A O 1
ATOM 3412 N N . VAL A 1 437 ? 165.99800 214.66600 183.06100 1.000 111.30943 476 VAL A N 1
ATOM 3413 C CA . VAL A 1 437 ? 166.30400 216.02300 182.62500 1.000 111.30943 476 VAL A CA 1
ATOM 3414 C C . VAL A 1 437 ? 167.54800 216.47900 183.36400 1.000 111.30943 476 VAL A C 1
ATOM 3415 O O . VAL A 1 437 ? 167.73800 216.15200 184.53800 1.000 111.30943 476 VAL A O 1
ATOM 3419 N N . THR A 1 438 ? 168.39100 217.23800 182.67500 1.000 116.27969 477 THR A N 1
ATOM 3420 C CA . THR A 1 438 ? 169.56300 217.82800 183.29700 1.000 116.27969 477 THR A CA 1
ATOM 3421 C C . THR A 1 438 ? 169.13500 218.95000 184.24000 1.000 116.27969 477 THR A C 1
ATOM 3422 O O . THR A 1 438 ? 168.24200 219.73800 183.92300 1.000 116.27969 477 THR A O 1
ATOM 3426 N N . LEU A 1 439 ? 169.76900 219.01700 185.41200 1.000 116.16799 478 LEU A N 1
ATOM 3427 C CA . LEU A 1 439 ? 169.47800 220.05500 186.38900 1.000 116.16799 478 LEU A CA 1
ATOM 3428 C C . LEU A 1 439 ? 170.69700 220.95700 186.50000 1.000 116.16799 478 LEU A C 1
ATOM 3429 O O . LEU A 1 439 ? 171.79100 220.46600 186.80400 1.000 116.16799 478 LEU A O 1
ATOM 3434 N N . PRO A 1 440 ? 170.58200 222.24600 186.23900 1.000 114.81429 479 PRO A N 1
ATOM 3435 C CA . PRO A 1 440 ? 171.78400 223.08500 186.17500 1.000 114.81429 479 PRO A CA 1
ATOM 3436 C C . PRO A 1 440 ? 172.26300 223.64200 187.50800 1.000 114.81429 479 PRO A C 1
ATOM 3437 O O . PRO A 1 440 ? 171.51500 224.31100 188.22600 1.000 114.81429 479 PRO A O 1
ATOM 3441 N N . LEU A 1 441 ? 173.51800 223.35800 187.85800 1.000 118.57929 480 LEU A N 1
ATOM 3442 C CA . LEU A 1 441 ? 174.16600 223.96400 189.02200 1.000 118.57929 480 LEU A CA 1
ATOM 3443 C C . LEU A 1 441 ? 175.06100 225.11300 188.56600 1.000 118.57929 480 LEU A C 1
ATOM 3444 O O . LEU A 1 441 ? 176.28200 224.98600 188.49500 1.000 118.57929 480 LEU A O 1
ATOM 3449 N N . VAL A 1 442 ? 174.43500 226.24800 188.23500 1.000 123.38990 481 VAL A N 1
ATOM 3450 C CA . VAL A 1 442 ? 175.12500 227.40900 187.66400 1.000 123.38990 481 VAL A CA 1
ATOM 3451 C C . VAL A 1 442 ? 176.09500 228.01100 188.68100 1.000 123.38990 481 VAL A C 1
ATOM 3452 O O . VAL A 1 442 ? 176.03700 227.67800 189.87100 1.000 123.38990 481 VAL A O 1
ATOM 3456 N N . SER A 1 443 ? 177.00200 228.87800 188.20400 1.000 124.07395 482 SER A N 1
ATOM 3457 C CA . SER A 1 443 ? 178.08800 229.48700 188.98600 1.000 124.07395 482 SER A CA 1
ATOM 3458 C C . SER A 1 443 ? 179.03700 228.43200 189.54600 1.000 124.07395 482 SER A C 1
ATOM 3459 O O . SER A 1 443 ? 179.60100 228.59900 190.62900 1.000 124.07395 482 SER A O 1
ATOM 3462 N N . MET A 1 444 ? 179.22000 227.35100 188.78900 1.000 126.51350 483 MET A N 1
ATOM 3463 C CA . MET A 1 444 ? 180.10600 226.24900 189.14200 1.000 126.51350 483 MET A CA 1
ATOM 3464 C C . MET A 1 444 ? 180.60500 225.63500 187.84500 1.000 126.51350 483 MET A C 1
ATOM 3465 O O . MET A 1 444 ? 179.80400 225.32300 186.96100 1.000 126.51350 483 MET A O 1
ATOM 3470 N N . ASP A 1 445 ? 181.91900 225.45800 187.73400 1.000 130.42883 484 ASP A N 1
ATOM 3471 C CA . ASP A 1 445 ? 182.52200 224.85400 186.54700 1.000 130.42883 484 ASP A CA 1
ATOM 3472 C C . ASP A 1 445 ? 182.57800 223.35600 186.81300 1.000 130.42883 484 ASP A C 1
ATOM 3473 O O . ASP A 1 445 ? 183.46400 222.87600 187.52300 1.000 130.42883 484 ASP A O 1
ATOM 3478 N N . LEU A 1 446 ? 181.67000 222.61500 186.18600 1.000 120.58009 485 LEU A N 1
ATOM 3479 C CA . LEU A 1 446 ? 181.55400 221.17200 186.34800 1.000 120.58009 485 LEU A CA 1
ATOM 3480 C C . LEU A 1 446 ? 180.87500 220.61000 185.10300 1.000 120.58009 485 LEU A C 1
ATOM 3481 O O . LEU A 1 446 ? 180.27800 221.37500 184.33500 1.000 120.58009 485 LEU A O 1
ATOM 3486 N N . PRO A 1 447 ? 181.01900 219.30100 184.82700 1.000 113.98000 486 PRO A N 1
ATOM 3487 C CA . PRO A 1 447 ? 180.30000 218.71200 183.69000 1.000 113.98000 486 PRO A CA 1
ATOM 3488 C C . PRO A 1 447 ? 178.79600 218.82900 183.85900 1.000 113.98000 486 PRO A C 1
ATOM 3489 O O . PRO A 1 447 ? 178.27800 218.74400 184.97300 1.000 113.98000 486 PRO A O 1
ATOM 3493 N N . ASP A 1 448 ? 178.11900 219.10700 182.74200 1.000 114.47229 487 ASP A N 1
ATOM 3494 C CA . ASP A 1 448 ? 176.68600 219.39000 182.74400 1.000 114.47229 487 ASP A CA 1
ATOM 3495 C C . ASP A 1 448 ? 175.86800 218.23300 183.30800 1.000 114.47229 487 ASP A C 1
ATOM 3496 O O . ASP A 1 448 ? 174.92400 218.45100 184.07500 1.000 114.47229 487 ASP A O 1
ATOM 3501 N N . ASN A 1 449 ? 176.21500 216.99900 182.95200 1.000 107.38976 488 ASN A N 1
ATOM 3502 C CA . ASN A 1 449 ? 175.47700 215.83700 183.43600 1.000 107.38976 488 ASN A CA 1
ATOM 3503 C C . ASN A 1 449 ? 175.93600 215.38700 184.81800 1.000 107.38976 488 ASN A C 1
ATOM 3504 O O . ASN A 1 449 ? 176.27800 214.21800 185.01100 1.000 107.38976 488 ASN A O 1
ATOM 3509 N N . THR A 1 450 ? 175.93300 216.29700 185.78700 1.000 107.07401 489 THR A N 1
ATOM 3510 C CA . THR A 1 450 ? 176.25500 215.95600 187.16400 1.000 107.07401 489 THR A CA 1
ATOM 3511 C C . THR A 1 450 ? 175.01900 215.59500 187.97700 1.000 107.07401 489 THR A C 1
ATOM 3512 O O . THR A 1 450 ? 175.12100 214.81500 188.93200 1.000 107.07401 489 THR A O 1
ATOM 3516 N N . VAL A 1 451 ? 173.84600 216.08600 187.58800 1.000 107.75649 490 VAL A N 1
ATOM 3517 C CA . VAL A 1 451 ? 172.60800 215.77500 188.29500 1.000 107.75649 490 VAL A CA 1
ATOM 3518 C C . VAL A 1 451 ? 171.45400 215.72500 187.29800 1.000 107.75649 490 VAL A C 1
ATOM 3519 O O . VAL A 1 451 ? 171.30100 216.61700 186.46000 1.000 107.75649 490 VAL A O 1
ATOM 3523 N N . LEU A 1 452 ? 170.66100 214.65600 187.37100 1.000 108.30264 491 LEU A N 1
ATOM 3524 C CA . LEU A 1 452 ? 169.49900 214.47400 186.50900 1.000 108.30264 491 LEU A CA 1
ATOM 3525 C C . LEU A 1 452 ? 168.27300 214.17400 187.35600 1.000 108.30264 491 LEU A C 1
ATOM 3526 O O . LEU A 1 452 ? 168.32400 213.35400 188.27500 1.000 108.30264 491 LEU A O 1
ATOM 3531 N N . CYS A 1 453 ? 167.16900 214.83200 187.02600 1.000 111.50907 492 CYS A N 1
ATOM 3532 C CA . CYS A 1 453 ? 165.93300 214.73600 187.78300 1.000 111.50907 492 CYS A CA 1
ATOM 3533 C C . CYS A 1 453 ? 164.78500 214.26900 186.90000 1.000 111.50907 492 CYS A C 1
ATOM 3534 O O . CYS A 1 453 ? 164.83200 214.37400 185.67400 1.000 111.50907 492 CYS A O 1
ATOM 3537 N N . THR A 1 454 ? 163.76000 213.72700 187.55300 1.000 107.22139 493 THR A N 1
ATOM 3538 C CA . THR A 1 454 ? 162.56400 213.28000 186.86100 1.000 107.22139 493 THR A CA 1
ATOM 3539 C C . THR A 1 454 ? 161.80900 214.49500 186.31300 1.000 107.22139 493 THR A C 1
ATOM 3540 O O . THR A 1 454 ? 161.83500 215.56300 186.92900 1.000 107.22139 493 THR A O 1
ATOM 3544 N N . PRO A 1 455 ? 161.16500 214.38300 185.14100 1.000 109.20412 494 PRO A N 1
ATOM 3545 C CA . PRO A 1 455 ? 160.42800 215.53500 184.61200 1.000 109.20412 494 PRO A CA 1
ATOM 3546 C C . PRO A 1 455 ? 159.20200 215.82400 185.45600 1.000 109.20412 494 PRO A C 1
ATOM 3547 O O . PRO A 1 455 ? 158.53200 214.90200 185.93100 1.000 109.20412 494 PRO A O 1
ATOM 3551 N N . ASN A 1 456 ? 158.93700 217.11800 185.65200 1.000 116.45914 495 ASN A N 1
ATOM 3552 C CA . ASN A 1 456 ? 157.93600 217.62700 186.59400 1.000 116.45914 495 ASN A CA 1
ATOM 3553 C C . ASN A 1 456 ? 158.23700 217.12400 188.00800 1.000 116.45914 495 ASN A C 1
ATOM 3554 O O . ASN A 1 456 ? 157.45100 216.41900 188.64300 1.000 116.45914 495 ASN A O 1
ATOM 3559 N N . ILE A 1 457 ? 159.43500 217.48700 188.47500 1.000 113.21646 496 ILE A N 1
ATOM 3560 C CA . ILE A 1 457 ? 159.82600 217.25000 189.85900 1.000 113.21646 496 ILE A CA 1
ATOM 3561 C C . ILE A 1 457 ? 159.22400 218.30100 190.77400 1.000 113.21646 496 ILE A C 1
ATOM 3562 O O . ILE A 1 457 ? 159.17500 218.10300 191.99300 1.000 113.21646 496 ILE A O 1
ATOM 3567 N N . SER A 1 458 ? 158.70900 219.39500 190.21400 1.000 114.05546 497 SER A N 1
ATOM 3568 C CA . SER A 1 458 ? 158.12400 220.47700 190.98900 1.000 114.05546 497 SER A CA 1
ATOM 3569 C C . SER A 1 458 ? 156.67000 220.22300 191.36300 1.000 114.05546 497 SER A C 1
ATOM 3570 O O . SER A 1 458 ? 155.96400 221.16900 191.72400 1.000 114.05546 497 SER A O 1
ATOM 3573 N N . GLU A 1 459 ? 156.19900 218.98300 191.27400 1.000 119.78364 498 GLU A N 1
ATOM 3574 C CA . GLU A 1 459 ? 154.83100 218.66600 191.64700 1.000 119.78364 498 GLU A CA 1
ATOM 3575 C C . GLU A 1 459 ? 154.72000 217.37800 192.45300 1.000 119.78364 498 GLU A C 1
ATOM 3576 O O . GLU A 1 459 ? 153.62500 217.05700 192.92300 1.000 119.78364 498 GLU A O 1
ATOM 3582 N N . SER A 1 460 ? 155.80900 216.65200 192.65900 1.000 118.94492 499 SER A N 1
ATOM 3583 C CA . SER A 1 460 ? 155.75800 215.41900 193.42500 1.000 118.94492 499 SER A CA 1
ATOM 3584 C C . SER A 1 460 ? 155.88800 215.71300 194.90900 1.000 118.94492 499 SER A C 1
ATOM 3585 O O . SER A 1 460 ? 156.53400 216.68000 195.31700 1.000 118.94492 499 SER A O 1
ATOM 3588 N N . ASN A 1 461 ? 155.25600 214.86700 195.72000 1.000 118.51411 500 ASN A N 1
ATOM 3589 C CA . ASN A 1 461 ? 155.42000 214.98700 197.16100 1.000 118.51411 500 ASN A CA 1
ATOM 3590 C C . ASN A 1 461 ? 156.72700 214.35600 197.61100 1.000 118.51411 500 ASN A C 1
ATOM 3591 O O . ASN A 1 461 ? 157.64900 215.05500 198.03500 1.000 118.51411 500 ASN A O 1
ATOM 3596 N N . THR A 1 462 ? 156.85900 213.05000 197.42100 1.000 114.21988 501 THR A N 1
ATOM 3597 C CA . THR A 1 462 ? 158.03900 212.32700 197.86500 1.000 114.21988 501 THR A CA 1
ATOM 3598 C C . THR A 1 462 ? 159.18300 212.50700 196.88100 1.000 114.21988 501 THR A C 1
ATOM 3599 O O . THR A 1 462 ? 158.96900 212.58300 195.66900 1.000 114.21988 501 THR A O 1
ATOM 3603 N N . ILE A 1 463 ? 160.40800 212.57600 197.40500 1.000 105.56731 502 ILE A N 1
ATOM 3604 C CA . ILE A 1 463 ? 161.61300 212.74000 196.59500 1.000 105.56731 502 ILE A CA 1
ATOM 3605 C C . ILE A 1 463 ? 162.69200 211.82200 197.15800 1.000 105.56731 502 ILE A C 1
ATOM 3606 O O . ILE A 1 463 ? 162.92400 211.79100 198.37300 1.000 105.56731 502 ILE A O 1
ATOM 3611 N N . ILE A 1 464 ? 163.34500 211.07600 196.26900 1.000 104.52975 503 ILE A N 1
ATOM 3612 C CA . ILE A 1 464 ? 164.47200 210.21200 196.58900 1.000 104.52975 503 ILE A CA 1
ATOM 3613 C C . ILE A 1 464 ? 165.69500 210.79700 195.90000 1.000 104.52975 503 ILE A C 1
ATOM 3614 O O . ILE A 1 464 ? 165.70200 210.97200 194.67300 1.000 104.52975 503 ILE A O 1
ATOM 3619 N N . ILE A 1 465 ? 166.72900 211.09200 196.67900 1.000 99.54172 504 ILE A N 1
ATOM 3620 C CA . ILE A 1 465 ? 167.95100 211.70200 196.17100 1.000 99.54172 504 ILE A CA 1
ATOM 3621 C C . ILE A 1 465 ? 169.07200 210.68500 196.29400 1.000 99.54172 504 ILE A C 1
ATOM 3622 O O . ILE A 1 465 ? 169.49300 210.34500 197.40500 1.000 99.54172 504 ILE A O 1
ATOM 3627 N N . VAL A 1 466 ? 169.56600 210.20500 195.15700 1.000 100.64949 505 VAL A N 1
ATOM 3628 C CA . VAL A 1 466 ? 170.57800 209.15600 195.11400 1.000 100.64949 505 VAL A CA 1
ATOM 3629 C C . VAL A 1 466 ? 171.90100 209.78600 194.70600 1.000 100.64949 505 VAL A C 1
ATOM 3630 O O . VAL A 1 466 ? 172.07100 210.20300 193.55400 1.000 100.64949 505 VAL A O 1
ATOM 3634 N N . VAL A 1 467 ? 172.84000 209.85000 195.64500 1.000 101.82104 506 VAL A N 1
ATOM 3635 C CA . VAL A 1 467 ? 174.17300 210.39100 195.41100 1.000 101.82104 506 VAL A CA 1
ATOM 3636 C C . VAL A 1 467 ? 175.15400 209.23200 195.35700 1.000 101.82104 506 VAL A C 1
ATOM 3637 O O . VAL A 1 467 ? 175.19700 208.41200 196.28400 1.000 101.82104 506 VAL A O 1
ATOM 3641 N N . HIS A 1 468 ? 175.94900 209.16100 194.28900 1.000 103.05956 507 HIS A N 1
ATOM 3642 C CA . HIS A 1 468 ? 176.87300 208.04200 194.17700 1.000 103.05956 507 HIS A CA 1
ATOM 3643 C C . HIS A 1 468 ? 178.08300 208.45900 193.35700 1.000 103.05956 507 HIS A C 1
ATOM 3644 O O . HIS A 1 468 ? 178.04600 209.44100 192.61400 1.000 103.05956 507 HIS A O 1
ATOM 3651 N N . ASP A 1 469 ? 179.16500 207.70000 193.51300 1.000 109.96879 508 ASP A N 1
ATOM 3652 C CA . ASP A 1 469 ? 180.38800 207.90000 192.75100 1.000 109.96879 508 ASP A CA 1
ATOM 3653 C C . ASP A 1 469 ? 180.30700 207.10600 191.45100 1.000 109.96879 508 ASP A C 1
ATOM 3654 O O . ASP A 1 469 ? 179.24200 206.62900 191.06400 1.000 109.96879 508 ASP A O 1
ATOM 3659 N N . THR A 1 470 ? 181.42300 206.97000 190.74600 1.000 109.04230 509 THR A N 1
ATOM 3660 C CA . THR A 1 470 ? 181.40500 206.26900 189.47100 1.000 109.04230 509 THR A CA 1
ATOM 3661 C C . THR A 1 470 ? 181.25000 204.76900 189.71500 1.000 109.04230 509 THR A C 1
ATOM 3662 O O . THR A 1 470 ? 181.81200 204.22500 190.66900 1.000 109.04230 509 THR A O 1
ATOM 3666 N N . SER A 1 471 ? 180.44800 204.11400 188.87100 1.000 109.17023 510 SER A N 1
ATOM 3667 C CA . SER A 1 471 ? 180.16900 202.68900 188.98200 1.000 109.17023 510 SER A CA 1
ATOM 3668 C C . SER A 1 471 ? 181.43800 201.86300 188.79900 1.000 109.17023 510 SER A C 1
ATOM 3669 O O . SER A 1 471 ? 182.42800 202.31400 188.22000 1.000 109.17023 510 SER A O 1
ATOM 3672 N N . ASP A 1 472 ? 181.39100 200.62400 189.27800 1.000 107.02995 511 ASP A N 1
ATOM 3673 C CA . ASP A 1 472 ? 182.58100 199.79200 189.31500 1.000 107.02995 511 ASP A CA 1
ATOM 3674 C C . ASP A 1 472 ? 182.87900 199.19200 187.94500 1.000 107.02995 511 ASP A C 1
ATOM 3675 O O . ASP A 1 472 ? 182.16200 199.40200 186.96400 1.000 107.02995 511 ASP A O 1
ATOM 3680 N N . ILE A 1 473 ? 183.97300 198.43700 187.88600 1.000 98.68042 512 ILE A N 1
ATOM 3681 C CA . ILE A 1 473 ? 184.42600 197.73200 186.69300 1.000 98.68042 512 ILE A CA 1
ATOM 3682 C C . ILE A 1 473 ? 184.87600 196.35200 187.13400 1.000 98.68042 512 ILE A C 1
ATOM 3683 O O . ILE A 1 473 ? 185.52900 196.21500 188.16900 1.000 98.68042 512 ILE A O 1
ATOM 3688 N N . TRP A 1 474 ? 184.52700 195.32400 186.36700 1.000 97.34441 513 TRP A N 1
ATOM 3689 C CA . TRP A 1 474 ? 185.06500 193.98700 186.57500 1.000 97.34441 513 TRP A CA 1
ATOM 3690 C C . TRP A 1 474 ? 185.81700 193.59400 185.31700 1.000 97.34441 513 TRP A C 1
ATOM 3691 O O . TRP A 1 474 ? 185.23700 193.57100 184.22600 1.000 97.34441 513 TRP A O 1
ATOM 3702 N N . ALA A 1 475 ? 187.10300 193.29900 185.46500 1.000 99.60720 514 ALA A N 1
ATOM 3703 C CA . ALA A 1 475 ? 187.98200 193.06100 184.33300 1.000 99.60720 514 ALA A CA 1
ATOM 3704 C C . ALA A 1 475 ? 188.47200 191.62300 184.32200 1.000 99.60720 514 ALA A C 1
ATOM 3705 O O . ALA A 1 475 ? 188.96000 191.12200 185.33700 1.000 99.60720 514 ALA A O 1
ATOM 3707 N N . LYS A 1 476 ? 188.35900 190.97400 183.16800 1.000 104.92426 515 LYS A N 1
ATOM 3708 C CA . LYS A 1 476 ? 188.80700 189.60000 183.01200 1.000 104.92426 515 LYS A CA 1
ATOM 3709 C C . LYS A 1 476 ? 190.28800 189.57600 182.66000 1.000 104.92426 515 LYS A C 1
ATOM 3710 O O . LYS A 1 476 ? 190.73700 190.31700 181.78100 1.000 104.92426 515 LYS A O 1
ATOM 3716 N N . ARG A 1 477 ? 191.04300 188.74600 183.36900 1.000 111.45379 516 ARG A N 1
ATOM 3717 C CA . ARG A 1 477 ? 192.47500 188.58800 183.15300 1.000 111.45379 516 ARG A CA 1
ATOM 3718 C C . ARG A 1 477 ? 192.69300 187.34400 182.30300 1.000 111.45379 516 ARG A C 1
ATOM 3719 O O . ARG A 1 477 ? 192.40500 186.23300 182.75700 1.000 111.45379 516 ARG A O 1
ATOM 3727 N N . ASN A 1 478 ? 193.14500 187.53300 181.05900 1.000 113.49658 517 ASN A N 1
ATOM 3728 C CA . ASN A 1 478 ? 193.41200 186.40100 180.17500 1.000 113.49658 517 ASN A CA 1
ATOM 3729 C C . ASN A 1 478 ? 194.51800 185.51900 180.75000 1.000 113.49658 517 ASN A C 1
ATOM 3730 O O . ASN A 1 478 ? 195.53000 186.01100 181.25600 1.000 113.49658 517 ASN A O 1
ATOM 3735 N N . VAL A 1 479 ? 194.28400 184.20700 180.72700 1.000 114.03899 518 VAL A N 1
ATOM 3736 C CA . VAL A 1 479 ? 195.08500 183.28200 181.51900 1.000 114.03899 518 VAL A CA 1
ATOM 3737 C C . VAL A 1 479 ? 196.36000 182.82900 180.81000 1.000 114.03899 518 VAL A C 1
ATOM 3738 O O . VAL A 1 479 ? 197.32800 182.45100 181.48600 1.000 114.03899 518 VAL A O 1
ATOM 3742 N N . ILE A 1 480 ? 196.39900 182.87600 179.47400 1.000 115.86222 519 ILE A N 1
ATOM 3743 C CA . ILE A 1 480 ? 197.54800 182.35600 178.73300 1.000 115.86222 519 ILE A CA 1
ATOM 3744 C C . ILE A 1 480 ? 198.80000 183.19200 179.00000 1.000 115.86222 519 ILE A C 1
ATOM 3745 O O . ILE A 1 480 ? 199.89100 182.64600 179.20300 1.000 115.86222 519 ILE A O 1
ATOM 3750 N N . SER A 1 481 ? 198.66100 184.51700 179.07200 1.000 115.54517 520 SER A N 1
ATOM 3751 C CA . SER A 1 481 ? 199.83000 185.37100 179.27100 1.000 115.54517 520 SER A CA 1
ATOM 3752 C C . SER A 1 481 ? 199.40800 186.66600 179.95700 1.000 115.54517 520 SER A C 1
ATOM 3753 O O . SER A 1 481 ? 198.94400 187.59400 179.29100 1.000 115.54517 520 SER A O 1
ATOM 3756 N N . GLY A 1 482 ? 199.58700 186.72200 181.27600 1.000 113.41773 521 GLY A N 1
ATOM 3757 C CA . GLY A 1 482 ? 199.70000 187.98800 181.97600 1.000 113.41773 521 GLY A CA 1
ATOM 3758 C C . GLY A 1 482 ? 198.51300 188.93100 182.02300 1.000 113.41773 521 GLY A C 1
ATOM 3759 O O . GLY A 1 482 ? 197.57200 188.72900 182.79300 1.000 113.41773 521 GLY A O 1
ATOM 3760 N N . THR A 1 483 ? 198.61300 189.99600 181.22400 1.000 117.06420 522 THR A N 1
ATOM 3761 C CA . THR A 1 483 ? 197.92500 191.27700 181.36100 1.000 117.06420 522 THR A CA 1
ATOM 3762 C C . THR A 1 483 ? 196.39800 191.16100 181.35700 1.000 117.06420 522 THR A C 1
ATOM 3763 O O . THR A 1 483 ? 195.81300 190.12500 181.05700 1.000 117.06420 522 THR A O 1
ATOM 3767 N N . ILE A 1 484 ? 195.75900 192.27900 181.69000 1.000 112.87591 523 ILE A N 1
ATOM 3768 C CA . ILE A 1 484 ? 194.30600 192.36900 181.73900 1.000 112.87591 523 ILE A CA 1
ATOM 3769 C C . ILE A 1 484 ? 193.76300 192.50100 180.32000 1.000 112.87591 523 ILE A C 1
ATOM 3770 O O . ILE A 1 484 ? 194.39300 193.11300 179.45100 1.000 112.87591 523 ILE A O 1
ATOM 3775 N N . ASP A 1 485 ? 192.58100 191.93100 180.07000 1.000 117.10527 524 ASP A N 1
ATOM 3776 C CA . ASP A 1 485 ? 191.90700 192.03900 178.78000 1.000 117.10527 524 ASP A CA 1
ATOM 3777 C C . ASP A 1 485 ? 190.74700 193.01600 178.92800 1.000 117.10527 524 ASP A C 1
ATOM 3778 O O . ASP A 1 485 ? 189.73600 192.69500 179.55800 1.000 117.10527 524 ASP A O 1
ATOM 3783 N N . LEU A 1 486 ? 190.88800 194.20100 178.34300 1.000 114.11497 525 LEU A N 1
ATOM 3784 C CA . LEU A 1 486 ? 189.87600 195.23400 178.51000 1.000 114.11497 525 LEU A CA 1
ATOM 3785 C C . LEU A 1 486 ? 188.67600 195.06000 177.58700 1.000 114.11497 525 LEU A C 1
ATOM 3786 O O . LEU A 1 486 ? 187.61000 195.61700 177.86300 1.000 114.11497 525 LEU A O 1
ATOM 3791 N N . SER A 1 487 ? 188.79400 194.26500 176.53200 1.000 120.47059 526 SER A N 1
ATOM 3792 C CA . SER A 1 487 ? 187.70400 194.14000 175.57500 1.000 120.47059 526 SER A CA 1
ATOM 3793 C C . SER A 1 487 ? 186.59500 193.21400 176.04200 1.000 120.47059 526 SER A C 1
ATOM 3794 O O . SER A 1 487 ? 185.60900 193.04700 175.31900 1.000 120.47059 526 SER A O 1
ATOM 3797 N N . SER A 1 488 ? 186.72600 192.61200 177.21700 1.000 113.40670 527 SER A N 1
ATOM 3798 C CA . SER A 1 488 ? 185.74500 191.67400 177.73700 1.000 113.40670 527 SER A CA 1
ATOM 3799 C C . SER A 1 488 ? 185.46600 191.97600 179.19800 1.000 113.40670 527 SER A C 1
ATOM 3800 O O . SER A 1 488 ? 185.41800 191.07500 180.03900 1.000 113.40670 527 SER A O 1
ATOM 3803 N N . SER A 1 489 ? 185.29200 193.25100 179.51900 1.000 102.39980 528 SER A N 1
ATOM 3804 C CA . SER A 1 489 ? 185.05100 193.70100 180.87800 1.000 102.39980 528 SER A CA 1
ATOM 3805 C C . SER A 1 489 ? 183.60100 194.13200 181.02800 1.000 102.39980 528 SER A C 1
ATOM 3806 O O . SER A 1 489 ? 182.92500 194.44700 180.04900 1.000 102.39980 528 SER A O 1
ATOM 3809 N N . VAL A 1 490 ? 183.12100 194.15700 182.27000 1.000 96.30895 529 VAL A N 1
ATOM 3810 C CA . VAL A 1 490 ? 181.73000 194.51100 182.53300 1.000 96.30895 529 VAL A CA 1
ATOM 3811 C C . VAL A 1 490 ? 181.67500 195.69700 183.48700 1.000 96.30895 529 VAL A C 1
ATOM 3812 O O . VAL A 1 490 ? 182.61100 195.96000 184.25000 1.000 96.30895 529 VAL A O 1
ATOM 3816 N N . ILE A 1 491 ? 180.57400 196.43900 183.40600 1.000 95.02937 530 ILE A N 1
ATOM 3817 C CA . ILE A 1 491 ? 180.32400 197.61300 184.23300 1.000 95.02937 530 ILE A CA 1
ATOM 3818 C C . ILE A 1 491 ? 179.20700 197.25700 185.20000 1.000 95.02937 530 ILE A C 1
ATOM 3819 O O . ILE A 1 491 ? 178.06600 197.02600 184.78600 1.000 95.02937 530 ILE A O 1
ATOM 3824 N N . ILE A 1 492 ? 179.52500 197.21400 186.49100 1.000 102.45237 531 ILE A N 1
ATOM 3825 C CA . ILE A 1 492 ? 178.55800 196.82700 187.51800 1.000 102.45237 531 ILE A CA 1
ATOM 3826 C C . ILE A 1 492 ? 177.85200 198.10400 187.96300 1.000 102.45237 531 ILE A C 1
ATOM 3827 O O . ILE A 1 492 ? 178.28400 198.77900 188.89600 1.000 102.45237 531 ILE A O 1
ATOM 3832 N N . ASP A 1 493 ? 176.78300 198.46800 187.25600 1.000 109.07631 532 ASP A N 1
ATOM 3833 C CA . ASP A 1 493 ? 175.95600 199.58900 187.68800 1.000 109.07631 532 ASP A CA 1
ATOM 3834 C C . ASP A 1 493 ? 175.28600 199.24200 189.01200 1.000 109.07631 532 ASP A C 1
ATOM 3835 O O . ASP A 1 493 ? 174.63800 198.20200 189.13900 1.000 109.07631 532 ASP A O 1
ATOM 3840 N N . ASN A 1 494 ? 175.43800 200.12300 189.99600 1.000 113.15405 533 ASN A N 1
ATOM 3841 C CA . ASN A 1 494 ? 175.05100 199.81000 191.36100 1.000 113.15405 533 ASN A CA 1
ATOM 3842 C C . ASN A 1 494 ? 173.88800 200.64300 191.87700 1.000 113.15405 533 ASN A C 1
ATOM 3843 O O . ASN A 1 494 ? 173.34300 200.32100 192.93700 1.000 113.15405 533 ASN A O 1
ATOM 3848 N N . SER A 1 495 ? 173.49600 201.69500 191.17000 1.000 113.19028 534 SER A N 1
ATOM 3849 C CA . SER A 1 495 ? 172.40800 202.57200 191.58200 1.000 113.19028 534 SER A CA 1
ATOM 3850 C C . SER A 1 495 ? 171.27100 202.54900 190.57300 1.000 113.19028 534 SER A C 1
ATOM 3851 O O . SER A 1 495 ? 170.66200 203.57500 190.27600 1.000 113.19028 534 SER A O 1
ATOM 3854 N N . LEU A 1 496 ? 170.97800 201.37600 190.02300 1.000 111.70652 535 LEU A N 1
ATOM 3855 C CA . LEU A 1 496 ? 169.88200 201.22000 189.07700 1.000 111.70652 535 LEU A CA 1
ATOM 3856 C C . LEU A 1 496 ? 168.62400 200.65700 189.71700 1.000 111.70652 535 LEU A C 1
ATOM 3857 O O . LEU A 1 496 ? 167.51500 201.09300 189.38100 1.000 111.70652 535 LEU A O 1
ATOM 3862 N N . ASP A 1 497 ? 168.78000 199.69400 190.63000 1.000 117.33916 536 ASP A N 1
ATOM 3863 C CA . ASP A 1 497 ? 167.63100 199.05800 191.26600 1.000 117.33916 536 ASP A CA 1
ATOM 3864 C C . ASP A 1 497 ? 166.84400 200.03300 192.13400 1.000 117.33916 536 ASP A C 1
ATOM 3865 O O . ASP A 1 497 ? 165.61100 199.96000 192.18100 1.000 117.33916 536 ASP A O 1
ATOM 3870 N N . PHE A 1 498 ? 167.53400 200.93900 192.83500 1.000 109.13391 537 PHE A N 1
ATOM 3871 C CA . PHE A 1 498 ? 166.83600 201.94800 193.62700 1.000 109.13391 537 PHE A CA 1
ATOM 3872 C C . PHE A 1 498 ? 166.03500 202.89000 192.74300 1.000 109.13391 537 PHE A C 1
ATOM 3873 O O . PHE A 1 498 ? 164.91300 203.26700 193.09500 1.000 109.13391 537 PHE A O 1
ATOM 3881 N N . ILE A 1 499 ? 166.60300 203.28700 191.60100 1.000 108.10840 538 ILE A N 1
ATOM 3882 C CA . ILE A 1 499 ? 165.90400 204.16200 190.66300 1.000 108.10840 538 ILE A CA 1
ATOM 3883 C C . ILE A 1 499 ? 164.65600 203.47500 190.12400 1.000 108.10840 538 ILE A C 1
ATOM 3884 O O . ILE A 1 499 ? 163.57600 204.08100 190.05400 1.000 108.10840 538 ILE A O 1
ATOM 3889 N N . LYS A 1 500 ? 164.77400 202.19000 189.76800 1.000 108.77401 539 LYS A N 1
ATOM 3890 C CA . LYS A 1 500 ? 163.62000 201.46100 189.24900 1.000 108.77401 539 LYS A CA 1
ATOM 3891 C C . LYS A 1 500 ? 162.55100 201.27700 190.32000 1.000 108.77401 539 LYS A C 1
ATOM 3892 O O . LYS A 1 500 ? 161.35700 201.45300 190.03900 1.000 108.77401 539 LYS A O 1
ATOM 3898 N N . TRP A 1 501 ? 162.95700 200.90400 191.54200 1.000 111.21183 540 TRP A N 1
ATOM 3899 C CA . TRP A 1 501 ? 162.00300 200.74400 192.63700 1.000 111.21183 540 TRP A CA 1
ATOM 3900 C C . TRP A 1 501 ? 161.30100 202.05600 192.96000 1.000 111.21183 540 TRP A C 1
ATOM 3901 O O . TRP A 1 501 ? 160.10800 202.06700 193.28100 1.000 111.21183 540 TRP A O 1
ATOM 3912 N N . GLY A 1 502 ? 162.01800 203.17400 192.87300 1.000 111.86527 541 GLY A N 1
ATOM 3913 C CA . GLY A 1 502 ? 161.39100 204.44400 193.15900 1.000 111.86527 541 GLY A CA 1
ATOM 3914 C C . GLY A 1 502 ? 160.51800 204.95500 192.04600 1.000 111.86527 541 GLY A C 1
ATOM 3915 O O . GLY A 1 502 ? 159.60500 205.74400 192.30300 1.000 111.86527 541 GLY A O 1
ATOM 3916 N N . LEU A 1 503 ? 160.76800 204.52600 190.81600 1.000 110.80694 542 LEU A N 1
ATOM 3917 C CA . LEU A 1 503 ? 159.90000 204.94000 189.73000 1.000 110.80694 542 LEU A CA 1
ATOM 3918 C C . LEU A 1 503 ? 158.67900 204.04800 189.57200 1.000 110.80694 542 LEU A C 1
ATOM 3919 O O . LEU A 1 503 ? 157.68600 204.48800 188.98500 1.000 110.80694 542 LEU A O 1
ATOM 3924 N N . ASP A 1 504 ? 158.71900 202.81500 190.07200 1.000 115.43076 543 ASP A N 1
ATOM 3925 C CA . ASP A 1 504 ? 157.52600 201.97800 190.01200 1.000 115.43076 543 ASP A CA 1
ATOM 3926 C C . ASP A 1 504 ? 156.51900 202.27500 191.11600 1.000 115.43076 543 ASP A C 1
ATOM 3927 O O . ASP A 1 504 ? 155.43300 201.68900 191.10600 1.000 115.43076 543 ASP A O 1
ATOM 3932 N N . ARG A 1 505 ? 156.83600 203.16100 192.06000 1.000 111.86884 544 ARG A N 1
ATOM 3933 C CA . ARG A 1 505 ? 155.88100 203.57000 193.08300 1.000 111.86884 544 ARG A CA 1
ATOM 3934 C C . ARG A 1 505 ? 155.52400 205.04500 192.98700 1.000 111.86884 544 ARG A C 1
ATOM 3935 O O . ARG A 1 505 ? 154.94500 205.58700 193.93600 1.000 111.86884 544 ARG A O 1
ATOM 3943 N N . LYS A 1 506 ? 155.87400 205.69400 191.87200 1.000 115.10955 545 LYS A N 1
ATOM 3944 C CA . LYS A 1 506 ? 155.57000 207.09700 191.57100 1.000 115.10955 545 LYS A CA 1
ATOM 3945 C C . LYS A 1 506 ? 156.15000 208.04100 192.62600 1.000 115.10955 545 LYS A C 1
ATOM 3946 O O . LYS A 1 506 ? 155.43700 208.77700 193.30900 1.000 115.10955 545 LYS A O 1
ATOM 3952 N N . TYR A 1 507 ? 157.47100 208.00500 192.74300 1.000 111.19177 546 TYR A N 1
ATOM 3953 C CA . TYR A 1 507 ? 158.22000 208.93600 193.56900 1.000 111.19177 546 TYR A CA 1
ATOM 3954 C C . TYR A 1 507 ? 159.04600 209.84400 192.67200 1.000 111.19177 546 TYR A C 1
ATOM 3955 O O . TYR A 1 507 ? 159.44900 209.45200 191.57600 1.000 111.19177 546 TYR A O 1
ATOM 3964 N N . GLY A 1 508 ? 159.28200 211.06600 193.13400 1.000 107.86052 547 GLY A N 1
ATOM 3965 C CA . GLY A 1 508 ? 160.24400 211.91900 192.46200 1.000 107.86052 547 GLY A CA 1
ATOM 3966 C C . GLY A 1 508 ? 161.65500 211.39900 192.66500 1.000 107.86052 547 GLY A C 1
ATOM 3967 O O . GLY A 1 508 ? 162.00900 210.91700 193.74000 1.000 107.86052 547 GLY A O 1
ATOM 3968 N N . ILE A 1 509 ? 162.46900 211.48500 191.61600 1.000 105.92337 548 ILE A N 1
ATOM 3969 C CA . ILE A 1 509 ? 163.81400 210.92200 191.63000 1.000 105.92337 548 ILE A CA 1
ATOM 3970 C C . ILE A 1 509 ? 164.78600 212.01800 191.21400 1.000 105.92337 548 ILE A C 1
ATOM 3971 O O . ILE A 1 509 ? 164.54000 212.73200 190.23400 1.000 105.92337 548 ILE A O 1
ATOM 3976 N N . ILE A 1 510 ? 165.88600 212.15100 191.95900 1.000 104.90246 549 ILE A N 1
ATOM 3977 C CA . ILE A 1 510 ? 167.00200 213.01400 191.58900 1.000 104.90246 549 ILE A CA 1
ATOM 3978 C C . ILE A 1 510 ? 168.26900 212.19300 191.77600 1.000 104.90246 549 ILE A C 1
ATOM 3979 O O . ILE A 1 510 ? 168.42400 211.51100 192.79600 1.000 104.90246 549 ILE A O 1
ATOM 3984 N N . ASP A 1 511 ? 169.16800 212.25400 190.79600 1.000 108.42294 550 ASP A N 1
ATOM 3985 C CA . ASP A 1 511 ? 170.38200 211.46000 190.78300 1.000 108.42294 550 ASP A CA 1
ATOM 3986 C C . ASP A 1 511 ? 171.56800 212.40300 190.64700 1.000 108.42294 550 ASP A C 1
ATOM 3987 O O . ASP A 1 511 ? 171.55100 213.32200 189.82200 1.000 108.42294 550 ASP A O 1
ATOM 3992 N N . VAL A 1 512 ? 172.60300 212.14500 191.44700 1.000 103.57115 551 VAL A N 1
ATOM 3993 C CA . VAL A 1 512 ? 173.79500 212.98000 191.52400 1.000 103.57115 551 VAL A CA 1
ATOM 3994 C C . VAL A 1 512 ? 175.02200 212.08300 191.40100 1.000 103.57115 551 VAL A C 1
ATOM 3995 O O . VAL A 1 512 ? 175.16600 211.10800 192.15300 1.000 103.57115 551 VAL A O 1
ATOM 3999 N N . ASN A 1 513 ? 175.89400 212.40600 190.44700 1.000 105.00188 552 ASN A N 1
ATOM 4000 C CA . ASN A 1 513 ? 177.13600 211.68400 190.21100 1.000 105.00188 552 ASN A CA 1
ATOM 4001 C C . ASN A 1 513 ? 178.27700 212.58800 190.64200 1.000 105.00188 552 ASN A C 1
ATOM 4002 O O . ASN A 1 513 ? 178.23000 213.80100 190.43100 1.000 105.00188 552 ASN A O 1
ATOM 4007 N N . ILE A 1 514 ? 179.31300 211.99000 191.21900 1.000 105.09768 553 ILE A N 1
ATOM 4008 C CA . ILE A 1 514 ? 180.44200 212.74600 191.75200 1.000 105.09768 553 ILE A CA 1
ATOM 4009 C C . ILE A 1 514 ? 181.70400 211.94600 191.45300 1.000 105.09768 553 ILE A C 1
ATOM 4010 O O . ILE A 1 514 ? 181.80400 210.77700 191.84900 1.000 105.09768 553 ILE A O 1
ATOM 4015 N N . PRO A 1 515 ? 182.66600 212.51200 190.73100 1.000 104.71868 554 PRO A N 1
ATOM 4016 C CA . PRO A 1 515 ? 183.78600 211.70700 190.22700 1.000 104.71868 554 PRO A CA 1
ATOM 4017 C C . PRO A 1 515 ? 184.80400 211.32800 191.28800 1.000 104.71868 554 PRO A C 1
ATOM 4018 O O . PRO A 1 515 ? 184.65800 211.67300 192.46200 1.000 104.71868 554 PRO A O 1
ATOM 4022 N N . LEU A 1 516 ? 185.84400 210.61300 190.87300 1.000 115.22164 555 LEU A N 1
ATOM 4023 C CA . LEU A 1 516 ? 186.94800 210.23700 191.74100 1.000 115.22164 555 LEU A CA 1
ATOM 4024 C C . LEU A 1 516 ? 188.20200 210.96800 191.28500 1.000 115.22164 555 LEU A C 1
ATOM 4025 O O . LEU A 1 516 ? 188.48300 211.04300 190.08500 1.000 115.22164 555 LEU A O 1
ATOM 4030 N N . THR A 1 517 ? 188.95300 211.50800 192.23900 1.000 121.85123 556 THR A N 1
ATOM 4031 C CA . THR A 1 517 ? 190.16600 212.23900 191.90300 1.000 121.85123 556 THR A CA 1
ATOM 4032 C C . THR A 1 517 ? 191.27200 211.26700 191.51700 1.000 121.85123 556 THR A C 1
ATOM 4033 O O . THR A 1 517 ? 191.58200 210.34100 192.27100 1.000 121.85123 556 THR A O 1
ATOM 4037 N N . LEU A 1 518 ? 191.85000 211.46600 190.33300 1.000 125.79040 557 LEU A N 1
ATOM 4038 C CA . LEU A 1 518 ? 192.87600 210.55800 189.83900 1.000 125.79040 557 LEU A CA 1
ATOM 4039 C C . LEU A 1 518 ? 194.16400 210.72600 190.63200 1.000 125.79040 557 LEU A C 1
ATOM 4040 O O . LEU A 1 518 ? 194.52400 211.84200 191.01800 1.000 125.79040 557 LEU A O 1
ATOM 4045 N N . PHE A 1 519 ? 194.85600 209.60200 190.85000 1.000 129.58094 558 PHE A N 1
ATOM 4046 C CA . PHE A 1 519 ? 196.14600 209.52300 191.54500 1.000 129.58094 558 PHE A CA 1
ATOM 4047 C C . PHE A 1 519 ? 196.06400 210.12500 192.94700 1.000 129.58094 558 PHE A C 1
ATOM 4048 O O . PHE A 1 519 ? 196.72800 211.10700 193.27900 1.000 129.58094 558 PHE A O 1
ATOM 4056 N N . GLU A 1 520 ? 195.22400 209.50400 193.77000 1.000 134.97466 559 GLU A N 1
ATOM 4057 C CA . GLU A 1 520 ? 195.01100 209.92300 195.13100 1.000 134.97466 559 GLU A CA 1
ATOM 4058 C C . GLU A 1 520 ? 194.66500 208.68700 195.94100 1.000 134.97466 559 GLU A C 1
ATOM 4059 O O . GLU A 1 520 ? 193.89500 207.84300 195.46100 1.000 134.97466 559 GLU A O 1
ATOM 4065 N N . PRO A 1 521 ? 195.23800 208.53000 197.13400 1.000 138.36022 560 PRO A N 1
ATOM 4066 C CA . PRO A 1 521 ? 194.84500 207.41600 198.00500 1.000 138.36022 560 PRO A CA 1
ATOM 4067 C C . PRO A 1 521 ? 193.41300 207.56600 198.48400 1.000 138.36022 560 PRO A C 1
ATOM 4068 O O . PRO A 1 521 ? 192.61600 206.62700 198.40500 1.000 138.36022 560 PRO A O 1
ATOM 4072 N N . ASP A 1 522 ? 193.08100 208.75300 198.98100 1.000 137.81856 561 ASP A N 1
ATOM 4073 C CA . ASP A 1 522 ? 191.74300 209.06800 199.45200 1.000 137.81856 561 ASP A CA 1
ATOM 4074 C C . ASP A 1 522 ? 191.16100 210.19300 198.60900 1.000 137.81856 561 ASP A C 1
ATOM 4075 O O . ASP A 1 522 ? 191.86100 211.14300 198.24600 1.000 137.81856 561 ASP A O 1
ATOM 4080 N N . ASN A 1 523 ? 189.87800 210.06800 198.27900 1.000 127.47090 562 ASN A N 1
ATOM 4081 C CA . ASN A 1 523 ? 189.18700 211.00600 197.39400 1.000 127.47090 562 ASN A CA 1
ATOM 4082 C C . ASN A 1 523 ? 188.81800 212.29800 198.13000 1.000 127.47090 562 ASN A C 1
ATOM 4083 O O . ASN A 1 523 ? 187.64700 212.62500 198.31700 1.000 127.47090 562 ASN A O 1
ATOM 4088 N N . TYR A 1 524 ? 189.85400 213.02800 198.55800 1.000 127.63504 563 TYR A N 1
ATOM 4089 C CA . TYR A 1 524 ? 189.67200 214.23600 199.36100 1.000 127.63504 563 TYR A CA 1
ATOM 4090 C C . TYR A 1 524 ? 188.96000 215.33800 198.57700 1.000 127.63504 563 TYR A C 1
ATOM 4091 O O . TYR A 1 524 ? 187.92600 215.86900 199.02100 1.000 127.63504 563 TYR A O 1
ATOM 4100 N N . SER A 1 525 ? 189.53100 215.72700 197.42800 1.000 121.18506 564 SER A N 1
ATOM 4101 C CA . SER A 1 525 ? 188.90000 216.71300 196.55200 1.000 121.18506 564 SER A CA 1
ATOM 4102 C C . SER A 1 525 ? 187.51400 216.26700 196.09800 1.000 121.18506 564 SER A C 1
ATOM 4103 O O . SER A 1 525 ? 186.63500 217.10900 195.87300 1.000 121.18506 564 SER A O 1
ATOM 4106 N N . GLY A 1 526 ? 187.31000 214.95200 195.96100 1.000 119.48825 565 GLY A N 1
ATOM 4107 C CA . GLY A 1 526 ? 185.98300 214.42900 195.68500 1.000 119.48825 565 GLY A CA 1
ATOM 4108 C C . GLY A 1 526 ? 184.99300 214.74700 196.78800 1.000 119.48825 565 GLY A C 1
ATOM 4109 O O . GLY A 1 526 ? 183.85100 215.11900 196.51500 1.000 119.48825 565 GLY A O 1
ATOM 4110 N N . MET A 1 527 ? 185.41700 214.58800 198.04800 1.000 119.99877 566 MET A N 1
ATOM 4111 C CA . MET A 1 527 ? 184.56100 214.93300 199.18200 1.000 119.99877 566 MET A CA 1
ATOM 4112 C C . MET A 1 527 ? 184.23700 216.42000 199.20000 1.000 119.99877 566 MET A C 1
ATOM 4113 O O . MET A 1 527 ? 183.10400 216.81000 199.51300 1.000 119.99877 566 MET A O 1
ATOM 4118 N N . ILE A 1 528 ? 185.21500 217.26100 198.85000 1.000 117.85158 567 ILE A N 1
ATOM 4119 C CA . ILE A 1 528 ? 184.97900 218.70800 198.83400 1.000 117.85158 567 ILE A CA 1
ATOM 4120 C C . ILE A 1 528 ? 183.97200 219.07400 197.74200 1.000 117.85158 567 ILE A C 1
ATOM 4121 O O . ILE A 1 528 ? 183.03500 219.85900 197.97700 1.000 117.85158 567 ILE A O 1
ATOM 4126 N N . THR A 1 529 ? 184.13800 218.49400 196.54300 1.000 114.97301 568 THR A N 1
ATOM 4127 C CA . THR A 1 529 ? 183.20100 218.71000 195.44300 1.000 114.97301 568 THR A CA 1
ATOM 4128 C C . THR A 1 529 ? 181.80400 218.21700 195.80800 1.000 114.97301 568 THR A C 1
ATOM 4129 O O . THR A 1 529 ? 180.80000 218.87100 195.48800 1.000 114.97301 568 THR A O 1
ATOM 4133 N N . SER A 1 530 ? 181.73300 217.09500 196.53100 1.000 114.30883 569 SER A N 1
ATOM 4134 C CA . SER A 1 530 ? 180.45600 216.53600 196.96200 1.000 114.30883 569 SER A CA 1
ATOM 4135 C C . SER A 1 530 ? 179.71100 217.47300 197.90400 1.000 114.30883 569 SER A C 1
ATOM 4136 O O . SER A 1 530 ? 178.51000 217.72600 197.71900 1.000 114.30883 569 SER A O 1
ATOM 4139 N N . GLN A 1 531 ? 180.41300 217.98400 198.92800 1.000 111.76263 570 GLN A N 1
ATOM 4140 C CA . GLN A 1 531 ? 179.80300 218.92500 199.86700 1.000 111.76263 570 GLN A CA 1
ATOM 4141 C C . GLN A 1 531 ? 179.31100 220.18200 199.16700 1.000 111.76263 570 GLN A C 1
ATOM 4142 O O . GLN A 1 531 ? 178.18800 220.63900 199.42500 1.000 111.76263 570 GLN A O 1
ATOM 4148 N N . GLU A 1 532 ? 180.13600 220.74000 198.27000 1.000 116.76387 571 GLU A N 1
ATOM 4149 C CA . GLU A 1 532 ? 179.75100 221.94100 197.52800 1.000 116.76387 571 GLU A CA 1
ATOM 4150 C C . GLU A 1 532 ? 178.49900 221.72100 196.68200 1.000 116.76387 571 GLU A C 1
ATOM 4151 O O . GLU A 1 532 ? 177.55500 222.52300 196.74000 1.000 116.76387 571 GLU A O 1
ATOM 4157 N N . VAL A 1 533 ? 178.48300 220.64300 195.88400 1.000 112.73198 572 VAL A N 1
ATOM 4158 C CA . VAL A 1 533 ? 177.36400 220.38300 194.97900 1.000 112.73198 572 VAL A CA 1
ATOM 4159 C C . VAL A 1 533 ? 176.07100 220.13800 195.74100 1.000 112.73198 572 VAL A C 1
ATOM 4160 O O . VAL A 1 533 ? 175.01900 220.68700 195.38300 1.000 112.73198 572 VAL A O 1
ATOM 4164 N N . LEU A 1 534 ? 176.13000 219.34400 196.81800 1.000 115.03346 573 LEU A N 1
ATOM 4165 C CA . LEU A 1 534 ? 174.91900 219.04500 197.58000 1.000 115.03346 573 LEU A CA 1
ATOM 4166 C C . LEU A 1 534 ? 174.37500 220.30200 198.26500 1.000 115.03346 573 LEU A C 1
ATOM 4167 O O . LEU A 1 534 ? 173.16000 220.55000 198.24400 1.000 115.03346 573 LEU A O 1
ATOM 4172 N N . ILE A 1 535 ? 175.26100 221.07400 198.92000 1.000 111.22599 574 ILE A N 1
ATOM 4173 C CA . ILE A 1 535 ? 174.87100 222.31600 199.59000 1.000 111.22599 574 ILE A CA 1
ATOM 4174 C C . ILE A 1 535 ? 174.20500 223.26200 198.59800 1.000 111.22599 574 ILE A C 1
ATOM 4175 O O . ILE A 1 535 ? 173.16500 223.86400 198.90200 1.000 111.22599 574 ILE A O 1
ATOM 4180 N N . TYR A 1 536 ? 174.78100 223.39300 197.39600 1.000 114.85951 575 TYR A N 1
ATOM 4181 C CA . TYR A 1 536 ? 174.21800 224.28800 196.38700 1.000 114.85951 575 TYR A CA 1
ATOM 4182 C C . TYR A 1 536 ? 172.84300 223.79200 195.94700 1.000 114.85951 575 TYR A C 1
ATOM 4183 O O . TYR A 1 536 ? 171.90400 224.58900 195.79700 1.000 114.85951 575 TYR A O 1
ATOM 4192 N N . LEU A 1 537 ? 172.73600 222.48400 195.68200 1.000 112.84755 576 LEU A N 1
ATOM 4193 C CA . LEU A 1 537 ? 171.48900 221.88200 195.21800 1.000 112.84755 576 LEU A CA 1
ATOM 4194 C C . LEU A 1 537 ? 170.37800 222.05600 196.24000 1.000 112.84755 576 LEU A C 1
ATOM 4195 O O . LEU A 1 537 ? 169.20900 222.22100 195.87400 1.000 112.84755 576 LEU A O 1
ATOM 4200 N N . TRP A 1 538 ? 170.72200 222.00400 197.52700 1.000 109.48128 577 TRP A N 1
ATOM 4201 C CA . TRP A 1 538 ? 169.73300 222.28600 198.56000 1.000 109.48128 577 TRP A CA 1
ATOM 4202 C C . TRP A 1 538 ? 169.36100 223.76000 198.57300 1.000 109.48128 577 TRP A C 1
ATOM 4203 O O . TRP A 1 538 ? 168.17700 224.10100 198.66600 1.000 109.48128 577 TRP A O 1
ATOM 4214 N N . ASP A 1 539 ? 170.35600 224.64700 198.47800 1.000 111.28890 578 ASP A N 1
ATOM 4215 C CA . ASP A 1 539 ? 170.10600 226.06400 198.71400 1.000 111.28890 578 ASP A CA 1
ATOM 4216 C C . ASP A 1 539 ? 169.30500 226.70900 197.59600 1.000 111.28890 578 ASP A C 1
ATOM 4217 O O . ASP A 1 539 ? 168.51000 227.61600 197.85700 1.000 111.28890 578 ASP A O 1
ATOM 4222 N N . ASN A 1 540 ? 169.49100 226.27400 196.35400 1.000 114.43267 579 ASN A N 1
ATOM 4223 C CA . ASN A 1 540 ? 168.88500 227.00100 195.24700 1.000 114.43267 579 ASN A CA 1
ATOM 4224 C C . ASN A 1 540 ? 167.64400 226.33400 194.67100 1.000 114.43267 579 ASN A C 1
ATOM 4225 O O . ASN A 1 540 ? 166.91700 226.97800 193.90900 1.000 114.43267 579 ASN A O 1
ATOM 4230 N N . TYR A 1 541 ? 167.37800 225.07400 195.00100 1.000 116.76180 580 TYR A N 1
ATOM 4231 C CA . TYR A 1 541 ? 166.26800 224.37100 194.37800 1.000 116.76180 580 TYR A CA 1
ATOM 4232 C C . TYR A 1 541 ? 165.25100 223.81600 195.36100 1.000 116.76180 580 TYR A C 1
ATOM 4233 O O . TYR A 1 541 ? 164.04700 223.97300 195.13300 1.000 116.76180 580 TYR A O 1
ATOM 4242 N N . ILE A 1 542 ? 165.69000 223.17100 196.44800 1.000 113.12832 581 ILE A N 1
ATOM 4243 C CA . ILE A 1 542 ? 164.77000 222.34300 197.22700 1.000 113.12832 581 ILE A CA 1
ATOM 4244 C C . ILE A 1 542 ? 163.82500 223.19800 198.06500 1.000 113.12832 581 ILE A C 1
ATOM 4245 O O . ILE A 1 542 ? 162.63300 222.88700 198.18000 1.000 113.12832 581 ILE A O 1
ATOM 4250 N N . LYS A 1 543 ? 164.32300 224.29800 198.64300 1.000 114.19785 582 LYS A N 1
ATOM 4251 C CA . LYS A 1 543 ? 163.49900 225.17300 199.48300 1.000 114.19785 582 LYS A CA 1
ATOM 4252 C C . LYS A 1 543 ? 162.35800 225.86400 198.74200 1.000 114.19785 582 LYS A C 1
ATOM 4253 O O . LYS A 1 543 ? 161.54100 226.52300 199.39200 1.000 114.19785 582 LYS A O 1
ATOM 4259 N N . TYR A 1 544 ? 162.27700 225.74000 197.41600 1.000 121.61657 583 TYR A N 1
ATOM 4260 C CA . TYR A 1 544 ? 161.36800 226.53800 196.61300 1.000 121.61657 583 TYR A CA 1
ATOM 4261 C C . TYR A 1 544 ? 160.25600 225.74200 195.95300 1.000 121.61657 583 TYR A C 1
ATOM 4262 O O . TYR A 1 544 ? 159.28300 226.35300 195.50100 1.000 121.61657 583 TYR A O 1
ATOM 4271 N N . PHE A 1 545 ? 160.40600 224.42400 195.82000 1.000 116.05103 584 PHE A N 1
ATOM 4272 C CA . PHE A 1 545 ? 159.31500 223.57400 195.34800 1.000 116.05103 584 PHE A CA 1
ATOM 4273 C C . PHE A 1 545 ? 158.15600 223.69600 196.33000 1.000 116.05103 584 PHE A C 1
ATOM 4274 O O . PHE A 1 545 ? 158.35300 223.45600 197.53100 1.000 116.05103 584 PHE A O 1
ATOM 4282 N N . PRO A 1 546 ? 156.96900 224.11600 195.88600 1.000 120.14586 585 PRO A N 1
ATOM 4283 C CA . PRO A 1 546 ? 155.85300 224.34700 196.81600 1.000 120.14586 585 PRO A CA 1
ATOM 4284 C C . PRO A 1 546 ? 155.36400 223.10500 197.55600 1.000 120.14586 585 PRO A C 1
ATOM 4285 O O . PRO A 1 546 ? 155.35200 223.08700 198.79100 1.000 120.14586 585 PRO A O 1
ATOM 4289 N N . SER A 1 547 ? 154.98500 222.05900 196.82500 1.000 124.06683 586 SER A N 1
ATOM 4290 C CA . SER A 1 547 ? 154.47800 220.83000 197.42600 1.000 124.06683 586 SER A CA 1
ATOM 4291 C C . SER A 1 547 ? 155.65700 219.90100 197.68500 1.000 124.06683 586 SER A C 1
ATOM 4292 O O . SER A 1 547 ? 156.21700 219.32500 196.74600 1.000 124.06683 586 SER A O 1
ATOM 4295 N N . VAL A 1 548 ? 156.02600 219.74500 198.95400 1.000 115.73954 587 VAL A N 1
ATOM 4296 C CA . VAL A 1 548 ? 157.18800 218.94200 199.31500 1.000 115.73954 587 VAL A CA 1
ATOM 4297 C C . VAL A 1 548 ? 156.97200 218.36900 200.70900 1.000 115.73954 587 VAL A C 1
ATOM 4298 O O . VAL A 1 548 ? 156.45900 219.04900 201.60200 1.000 115.73954 587 VAL A O 1
ATOM 4302 N N . ALA A 1 549 ? 157.35700 217.10400 200.87600 1.000 112.45231 588 ALA A N 1
ATOM 4303 C CA . ALA A 1 549 ? 157.29800 216.33500 202.11200 1.000 112.45231 588 ALA A CA 1
ATOM 4304 C C . ALA A 1 549 ? 158.01500 215.01800 201.87600 1.000 112.45231 588 ALA A C 1
ATOM 4305 O O . ALA A 1 549 ? 158.02900 214.51000 200.75500 1.000 112.45231 588 ALA A O 1
ATOM 4307 N N . LYS A 1 550 ? 158.60500 214.47900 202.94700 1.000 118.75215 589 LYS A N 1
ATOM 4308 C CA . LYS A 1 550 ? 159.19200 213.13500 202.99000 1.000 118.75215 589 LYS A CA 1
ATOM 4309 C C . LYS A 1 550 ? 160.31300 212.95200 201.95700 1.000 118.75215 589 LYS A C 1
ATOM 4310 O O . LYS A 1 550 ? 160.19000 212.19500 200.99900 1.000 118.75215 589 LYS A O 1
ATOM 4316 N N . ILE A 1 551 ? 161.40000 213.68000 202.15500 1.000 112.85612 590 ILE A N 1
ATOM 4317 C CA . ILE A 1 551 ? 162.57800 213.48700 201.31500 1.000 112.85612 590 ILE A CA 1
ATOM 4318 C C . ILE A 1 551 ? 163.47600 212.42700 201.94500 1.000 112.85612 590 ILE A C 1
ATOM 4319 O O . ILE A 1 551 ? 163.57800 212.31000 203.17500 1.000 112.85612 590 ILE A O 1
ATOM 4324 N N . ALA A 1 552 ? 164.12900 211.63100 201.09300 1.000 108.39299 591 ALA A N 1
ATOM 4325 C CA . ALA A 1 552 ? 164.98100 210.53800 201.55100 1.000 108.39299 591 ALA A CA 1
ATOM 4326 C C . ALA A 1 552 ? 166.25300 210.47300 200.71800 1.000 108.39299 591 ALA A C 1
ATOM 4327 O O . ALA A 1 552 ? 166.19000 210.44300 199.48400 1.000 108.39299 591 ALA A O 1
ATOM 4329 N N . PHE A 1 553 ? 167.40000 210.43700 201.39500 1.000 105.09761 592 PHE A N 1
ATOM 4330 C CA . PHE A 1 553 ? 168.70600 210.38100 200.75600 1.000 105.09761 592 PHE A CA 1
ATOM 4331 C C . PHE A 1 553 ? 169.22100 208.95000 200.71700 1.000 105.09761 592 PHE A C 1
ATOM 4332 O O . PHE A 1 553 ? 168.92400 208.14600 201.60200 1.000 105.09761 592 PHE A O 1
ATOM 4340 N N . ILE A 1 554 ? 170.02500 208.64600 199.69600 1.000 100.02018 593 ILE A N 1
ATOM 4341 C CA . ILE A 1 554 ? 170.70500 207.35700 199.56600 1.000 100.02018 593 ILE A CA 1
ATOM 4342 C C . ILE A 1 554 ? 172.09700 207.63700 199.01300 1.000 100.02018 593 ILE A C 1
ATOM 4343 O O . ILE A 1 554 ? 172.23300 208.05800 197.85900 1.000 100.02018 593 ILE A O 1
ATOM 4348 N N . GLY A 1 555 ? 173.12300 207.42700 199.83200 1.000 106.16970 594 GLY A N 1
ATOM 4349 C CA . GLY A 1 555 ? 174.48700 207.64600 199.39000 1.000 106.16970 594 GLY A CA 1
ATOM 4350 C C . GLY A 1 555 ? 175.25800 206.35500 199.21500 1.000 106.16970 594 GLY A C 1
ATOM 4351 O O . GLY A 1 555 ? 175.37800 205.57200 200.15600 1.000 106.16970 594 GLY A O 1
ATOM 4352 N N . ILE A 1 556 ? 175.79900 206.11900 198.02700 1.000 107.73978 595 ILE A N 1
ATOM 4353 C CA . ILE A 1 556 ? 176.45100 204.85300 197.70500 1.000 107.73978 595 ILE A CA 1
ATOM 4354 C C . ILE A 1 556 ? 177.96000 205.04600 197.74600 1.000 107.73978 595 ILE A C 1
ATOM 4355 O O . ILE A 1 556 ? 178.49600 205.90700 197.04200 1.000 107.73978 595 ILE A O 1
ATOM 4360 N N . GLY A 1 557 ? 178.63900 204.25900 198.58100 1.000 114.49379 596 GLY A N 1
ATOM 4361 C CA . GLY A 1 557 ? 180.09600 204.32300 198.64800 1.000 114.49379 596 GLY A CA 1
ATOM 4362 C C . GLY A 1 557 ? 180.54100 205.59600 199.33000 1.000 114.49379 596 GLY A C 1
ATOM 4363 O O . GLY A 1 557 ? 180.08300 205.92500 200.42800 1.000 114.49379 596 GLY A O 1
ATOM 4364 N N . ASP A 1 558 ? 181.43900 206.33400 198.68400 1.000 115.59784 597 ASP A N 1
ATOM 4365 C CA . ASP A 1 558 ? 181.80700 207.66000 199.16200 1.000 115.59784 597 ASP A CA 1
ATOM 4366 C C . ASP A 1 558 ? 180.72300 208.65600 198.74400 1.000 115.59784 597 ASP A C 1
ATOM 4367 O O . ASP A 1 558 ? 179.60600 208.27700 198.38000 1.000 115.59784 597 ASP A O 1
ATOM 4372 N N . SER A 1 559 ? 181.02500 209.95200 198.86000 1.000 112.26587 598 SER A N 1
ATOM 4373 C CA . SER A 1 559 ? 180.11600 211.07800 198.63700 1.000 112.26587 598 SER A CA 1
ATOM 4374 C C . SER A 1 559 ? 178.93300 211.08400 199.60200 1.000 112.26587 598 SER A C 1
ATOM 4375 O O . SER A 1 559 ? 177.96000 211.80800 199.37500 1.000 112.26587 598 SER A O 1
ATOM 4378 N N . TYR A 1 560 ? 178.98400 210.27400 200.66100 1.000 112.92328 599 TYR A N 1
ATOM 4379 C CA . TYR A 1 560 ? 178.07600 210.38800 201.79000 1.000 112.92328 599 TYR A CA 1
ATOM 4380 C C . TYR A 1 560 ? 178.48900 211.52000 202.72000 1.000 112.92328 599 TYR A C 1
ATOM 4381 O O . TYR A 1 560 ? 177.65800 212.00500 203.50500 1.000 112.92328 599 TYR A O 1
ATOM 4390 N N . SER A 1 561 ? 179.75800 211.94100 202.63700 1.000 110.96899 600 SER A N 1
ATOM 4391 C CA . SER A 1 561 ? 180.24600 213.08100 203.40600 1.000 110.96899 600 SER A CA 1
ATOM 4392 C C . SER A 1 561 ? 179.46700 214.34100 203.06700 1.000 110.96899 600 SER A C 1
ATOM 4393 O O . SER A 1 561 ? 179.22900 215.18500 203.93700 1.000 110.96899 600 SER A O 1
ATOM 4396 N N . GLY A 1 562 ? 179.08500 214.48600 201.79700 1.000 107.11592 601 GLY A N 1
ATOM 4397 C CA . GLY A 1 562 ? 178.23800 215.59400 201.39400 1.000 107.11592 601 GLY A CA 1
ATOM 4398 C C . GLY A 1 562 ? 176.89800 215.58400 202.10200 1.000 107.11592 601 GLY A C 1
ATOM 4399 O O . GLY A 1 562 ? 176.41000 216.63100 202.53600 1.000 107.11592 601 GLY A O 1
ATOM 4400 N N . ILE A 1 563 ? 176.29700 214.39600 202.23700 1.000 106.41807 602 ILE A N 1
ATOM 4401 C CA . ILE A 1 563 ? 175.02100 214.24800 202.93700 1.000 106.41807 602 ILE A CA 1
ATOM 4402 C C . ILE A 1 563 ? 175.17300 214.63200 204.39900 1.000 106.41807 602 ILE A C 1
ATOM 4403 O O . ILE A 1 563 ? 174.35300 215.37900 204.95100 1.000 106.41807 602 ILE A O 1
ATOM 4408 N N . VAL A 1 564 ? 176.22700 214.11800 205.04200 1.000 106.38441 603 VAL A N 1
ATOM 4409 C CA . VAL A 1 564 ? 176.49400 214.41300 206.45000 1.000 106.38441 603 VAL A CA 1
ATOM 4410 C C . VAL A 1 564 ? 176.72000 215.91300 206.65200 1.000 106.38441 603 VAL A C 1
ATOM 4411 O O . VAL A 1 564 ? 176.26000 216.50500 207.64000 1.000 106.38441 603 VAL A O 1
ATOM 4415 N N . HIS A 1 565 ? 177.34700 216.56700 205.67100 1.000 105.71496 604 HIS A N 1
ATOM 4416 C CA . HIS A 1 565 ? 177.63200 217.99200 205.77700 1.000 105.71496 604 HIS A CA 1
ATOM 4417 C C . HIS A 1 565 ? 176.37600 218.82900 205.56700 1.000 105.71496 604 HIS A C 1
ATOM 4418 O O . HIS A 1 565 ? 176.22500 219.88600 206.19400 1.000 105.71496 604 HIS A O 1
ATOM 4425 N N . LEU A 1 566 ? 175.48900 218.39300 204.66800 1.000 105.70197 605 LEU A N 1
ATOM 4426 C CA . LEU A 1 566 ? 174.19000 219.04600 204.53200 1.000 105.70197 605 LEU A CA 1
ATOM 4427 C C . LEU A 1 566 ? 173.37100 218.90400 205.80600 1.000 105.70197 605 LEU A C 1
ATOM 4428 O O . LEU A 1 566 ? 172.65700 219.83400 206.20100 1.000 105.70197 605 LEU A O 1
ATOM 4433 N N . LEU A 1 567 ? 173.48000 217.75200 206.47300 1.000 107.77194 606 LEU A N 1
ATOM 4434 C CA . LEU A 1 567 ? 172.77000 217.55100 207.73400 1.000 107.77194 606 LEU A CA 1
ATOM 4435 C C . LEU A 1 567 ? 173.31600 218.46400 208.82300 1.000 107.77194 606 LEU A C 1
ATOM 4436 O O . LEU A 1 567 ? 172.55000 219.11000 209.54600 1.000 107.77194 606 LEU A O 1
ATOM 4441 N N . GLY A 1 568 ? 174.63500 218.51700 208.95900 1.000 108.25554 607 GLY A N 1
ATOM 4442 C CA . GLY A 1 568 ? 175.28400 219.36100 209.94200 1.000 108.25554 607 GLY A CA 1
ATOM 4443 C C . GLY A 1 568 ? 175.06400 220.84800 209.74900 1.000 108.25554 607 GLY A C 1
ATOM 4444 O O . GLY A 1 568 ? 174.41300 221.49300 210.57400 1.000 108.25554 607 GLY A O 1
ATOM 4445 N N . HIS A 1 569 ? 175.57800 221.40400 208.65100 1.000 113.34409 608 HIS A N 1
ATOM 4446 C CA . HIS A 1 569 ? 175.63200 222.85300 208.47500 1.000 113.34409 608 HIS A CA 1
ATOM 4447 C C . HIS A 1 569 ? 174.30100 223.49200 208.09000 1.000 113.34409 608 HIS A C 1
ATOM 4448 O O . HIS A 1 569 ? 174.28800 224.68600 207.78200 1.000 113.34409 608 HIS A O 1
ATOM 4455 N N . ARG A 1 570 ? 173.19200 222.75500 208.10000 1.000 115.63107 609 ARG A N 1
ATOM 4456 C CA . ARG A 1 570 ? 171.86500 223.31800 207.88800 1.000 115.63107 609 ARG A CA 1
ATOM 4457 C C . ARG A 1 570 ? 170.91900 222.68300 208.89500 1.000 115.63107 609 ARG A C 1
ATOM 4458 O O . ARG A 1 570 ? 171.33200 221.91000 209.76500 1.000 115.63107 609 ARG A O 1
ATOM 4466 N N . ASP A 1 571 ? 169.63700 223.01700 208.77700 1.000 125.74666 610 ASP A N 1
ATOM 4467 C CA . ASP A 1 571 ? 168.58300 222.40100 209.57600 1.000 125.74666 610 ASP A CA 1
ATOM 4468 C C . ASP A 1 571 ? 167.52500 221.94100 208.58600 1.000 125.74666 610 ASP A C 1
ATOM 4469 O O . ASP A 1 571 ? 166.82900 222.76600 207.98600 1.000 125.74666 610 ASP A O 1
ATOM 4474 N N . THR A 1 572 ? 167.41400 220.62900 208.41100 1.000 124.21090 611 THR A N 1
ATOM 4475 C CA . THR A 1 572 ? 166.55200 220.06900 207.38900 1.000 124.21090 611 THR A CA 1
ATOM 4476 C C . THR A 1 572 ? 165.64500 218.95200 207.88300 1.000 124.21090 611 THR A C 1
ATOM 4477 O O . THR A 1 572 ? 164.89200 218.39400 207.07600 1.000 124.21090 611 THR A O 1
ATOM 4481 N N . ARG A 1 573 ? 165.65200 218.63800 209.18500 1.000 126.26837 612 ARG A N 1
ATOM 4482 C CA . ARG A 1 573 ? 164.80600 217.58300 209.74600 1.000 126.26837 612 ARG A CA 1
ATOM 4483 C C . ARG A 1 573 ? 163.31000 217.89100 209.69500 1.000 126.26837 612 ARG A C 1
ATOM 4484 O O . ARG A 1 573 ? 162.51800 217.04600 210.12300 1.000 126.26837 612 ARG A O 1
ATOM 4492 N N . ALA A 1 574 ? 162.90000 219.06000 209.20400 1.000 119.12334 613 ALA A N 1
ATOM 4493 C CA . ALA A 1 574 ? 161.48400 219.35500 209.06800 1.000 119.12334 613 ALA A CA 1
ATOM 4494 C C . ALA A 1 574 ? 160.86200 218.57000 207.92400 1.000 119.12334 613 ALA A C 1
ATOM 4495 O O . ALA A 1 574 ? 159.67000 218.25300 207.97000 1.000 119.12334 613 ALA A O 1
ATOM 4497 N N . VAL A 1 575 ? 161.64400 218.25200 206.88900 1.000 115.81881 614 VAL A N 1
ATOM 4498 C CA . VAL A 1 575 ? 161.12500 217.61100 205.69100 1.000 115.81881 614 VAL A CA 1
ATOM 4499 C C . VAL A 1 575 ? 161.77100 216.25200 205.42100 1.000 115.81881 614 VAL A C 1
ATOM 4500 O O . VAL A 1 575 ? 161.07900 215.31300 205.01300 1.000 115.81881 614 VAL A O 1
ATOM 4504 N N . THR A 1 576 ? 163.07900 216.10300 205.64100 1.000 117.25068 615 THR A N 1
ATOM 4505 C CA . THR A 1 576 ? 163.72500 214.82900 205.36000 1.000 117.25068 615 THR A CA 1
ATOM 4506 C C . THR A 1 576 ? 163.43600 213.82500 206.47400 1.000 117.25068 615 THR A C 1
ATOM 4507 O O . THR A 1 576 ? 163.09200 214.19500 207.60000 1.000 117.25068 615 THR A O 1
ATOM 4511 N N . LYS A 1 577 ? 163.53600 212.52900 206.14200 1.000 114.21504 616 LYS A N 1
ATOM 4512 C CA . LYS A 1 577 ? 163.16600 211.52100 207.13100 1.000 114.21504 616 LYS A CA 1
ATOM 4513 C C . LYS A 1 577 ? 164.04800 210.28000 207.24100 1.000 114.21504 616 LYS A C 1
ATOM 4514 O O . LYS A 1 577 ? 163.80700 209.48800 208.15800 1.000 114.21504 616 LYS A O 1
ATOM 4520 N N . THR A 1 578 ? 165.08400 210.10600 206.41200 1.000 111.90773 617 THR A N 1
ATOM 4521 C CA . THR A 1 578 ? 165.90600 208.89500 206.43700 1.000 111.90773 617 THR A CA 1
ATOM 4522 C C . THR A 1 578 ? 167.17800 209.11500 205.62900 1.000 111.90773 617 THR A C 1
ATOM 4523 O O . THR A 1 578 ? 167.13400 209.71900 204.55700 1.000 111.90773 617 THR A O 1
ATOM 4527 N N . VAL A 1 579 ? 168.30600 208.61400 206.14900 1.000 108.72683 618 VAL A N 1
ATOM 4528 C CA . VAL A 1 579 ? 169.57500 208.57200 205.43300 1.000 108.72683 618 VAL A CA 1
ATOM 4529 C C . VAL A 1 579 ? 170.07000 207.12600 205.42500 1.000 108.72683 618 VAL A C 1
ATOM 4530 O O . VAL A 1 579 ? 169.97700 206.41300 206.43300 1.000 108.72683 618 VAL A O 1
ATOM 4534 N N . ILE A 1 580 ? 170.51100 206.66600 204.25600 1.000 107.33894 619 ILE A N 1
ATOM 4535 C CA . ILE A 1 580 ? 171.00100 205.30700 204.05600 1.000 107.33894 619 ILE A CA 1
ATOM 4536 C C . ILE A 1 580 ? 172.33000 205.39500 203.32400 1.000 107.33894 619 ILE A C 1
ATOM 4537 O O . ILE A 1 580 ? 172.47500 206.18100 202.38300 1.000 107.33894 619 ILE A O 1
ATOM 4542 N N . ASN A 1 581 ? 173.30000 204.58900 203.74900 1.000 113.32626 620 ASN A N 1
ATOM 4543 C CA . ASN A 1 581 ? 174.63500 204.66400 203.17700 1.000 113.32626 620 ASN A CA 1
ATOM 4544 C C . ASN A 1 581 ? 175.24200 203.27300 203.13200 1.000 113.32626 620 ASN A C 1
ATOM 4545 O O . ASN A 1 581 ? 175.42100 202.63500 204.17400 1.000 113.32626 620 ASN A O 1
ATOM 4550 N N . PHE A 1 582 ? 175.57100 202.82400 201.92500 1.000 113.95778 621 PHE A N 1
ATOM 4551 C CA . PHE A 1 582 ? 176.29900 201.57800 201.70500 1.000 113.95778 621 PHE A CA 1
ATOM 4552 C C . PHE A 1 582 ? 177.76900 201.94000 201.58800 1.000 113.95778 621 PHE A C 1
ATOM 4553 O O . PHE A 1 582 ? 178.23700 202.34600 200.52600 1.000 113.95778 621 PHE A O 1
ATOM 4561 N N . LEU A 1 583 ? 178.49100 201.84500 202.70800 1.000 119.54236 622 LEU A N 1
ATOM 4562 C CA . LEU A 1 583 ? 179.89900 202.23000 202.74000 1.000 119.54236 622 LEU A CA 1
ATOM 4563 C C . LEU A 1 583 ? 180.74500 201.34500 201.83800 1.000 119.54236 622 LEU A C 1
ATOM 4564 O O . LEU A 1 583 ? 181.37000 201.81800 200.88400 1.000 119.54236 622 LEU A O 1
ATOM 4569 N N . GLY A 1 584 ? 180.76800 200.05200 202.12100 1.000 122.66366 623 GLY A N 1
ATOM 4570 C CA . GLY A 1 584 ? 181.67500 199.16300 201.43500 1.000 122.66366 623 GLY A CA 1
ATOM 4571 C C . GLY A 1 584 ? 182.91500 198.93200 202.26800 1.000 122.66366 623 GLY A C 1
ATOM 4572 O O . GLY A 1 584 ? 182.87100 198.19000 203.24800 1.000 122.66366 623 GLY A O 1
ATOM 4573 N N . ASP A 1 585 ? 184.00900 199.61200 201.93900 1.000 129.28049 624 ASP A N 1
ATOM 4574 C CA . ASP A 1 585 ? 185.24800 199.45500 202.68500 1.000 129.28049 624 ASP A CA 1
ATOM 4575 C C . ASP A 1 585 ? 185.90600 200.75800 203.10700 1.000 129.28049 624 ASP A C 1
ATOM 4576 O O . ASP A 1 585 ? 186.88700 200.70800 203.85600 1.000 129.28049 624 ASP A O 1
ATOM 4581 N N . LYS A 1 586 ? 185.41800 201.91100 202.64900 1.000 125.82910 625 LYS A N 1
ATOM 4582 C CA . LYS A 1 586 ? 186.01800 203.19900 202.97300 1.000 125.82910 625 LYS A CA 1
ATOM 4583 C C . LYS A 1 586 ? 185.85200 203.53100 204.45700 1.000 125.82910 625 LYS A C 1
ATOM 4584 O O . LYS A 1 586 ? 185.19000 202.82400 205.22100 1.000 125.82910 625 LYS A O 1
ATOM 4590 N N . GLN A 1 587 ? 186.44700 204.64600 204.86400 1.000 124.92035 626 GLN A N 1
ATOM 4591 C CA . GLN A 1 587 ? 186.38000 205.05900 206.25500 1.000 124.92035 626 GLN A CA 1
ATOM 4592 C C . GLN A 1 587 ? 185.05700 205.75200 206.55700 1.000 124.92035 626 GLN A C 1
ATOM 4593 O O . GLN A 1 587 ? 184.39100 206.29600 205.67300 1.000 124.92035 626 GLN A O 1
ATOM 4599 N N . LEU A 1 588 ? 184.68200 205.71700 207.83100 1.000 117.98959 627 LEU A N 1
ATOM 4600 C CA . LEU A 1 588 ? 183.42500 206.29600 208.27400 1.000 117.98959 627 LEU A CA 1
ATOM 4601 C C . LEU A 1 588 ? 183.48700 207.81700 208.22200 1.000 117.98959 627 LEU A C 1
ATOM 4602 O O . LEU A 1 588 ? 184.54300 208.42500 208.40900 1.000 117.98959 627 LEU A O 1
ATOM 4607 N N . LYS A 1 589 ? 182.33500 208.43200 207.97000 1.000 118.52032 628 LYS A N 1
ATOM 4608 C CA . LYS A 1 589 ? 182.24800 209.88200 207.90900 1.000 118.52032 628 LYS A CA 1
ATOM 4609 C C . LYS A 1 589 ? 181.62000 210.40800 209.18600 1.000 118.52032 628 LYS A C 1
ATOM 4610 O O . LYS A 1 589 ? 180.50400 209.99100 209.52900 1.000 118.52032 628 LYS A O 1
ATOM 4616 N N . PRO A 1 590 ? 182.27100 211.31200 209.91100 1.000 115.23509 629 PRO A N 1
ATOM 4617 C CA . PRO A 1 590 ? 181.70300 211.80900 211.16300 1.000 115.23509 629 PRO A CA 1
ATOM 4618 C C . PRO A 1 590 ? 180.77900 212.99500 210.95200 1.000 115.23509 629 PRO A C 1
ATOM 4619 O O . PRO A 1 590 ? 180.93600 213.78900 210.02500 1.000 115.23509 629 PRO A O 1
ATOM 4623 N N . LEU A 1 591 ? 179.82100 213.12400 211.86300 1.000 118.52566 630 LEU A N 1
ATOM 4624 C CA . LEU A 1 591 ? 178.90700 214.25500 211.87000 1.000 118.52566 630 LEU A CA 1
ATOM 4625 C C . LEU A 1 591 ? 179.44300 215.34100 212.79100 1.000 118.52566 630 LEU A C 1
ATOM 4626 O O . LEU A 1 591 ? 179.92300 215.06000 213.89100 1.000 118.52566 630 LEU A O 1
ATOM 4631 N N . VAL A 1 592 ? 179.35800 216.58400 212.33200 1.000 123.27405 631 VAL A N 1
ATOM 4632 C CA . VAL A 1 592 ? 179.75100 217.73600 213.13400 1.000 123.27405 631 VAL A CA 1
ATOM 4633 C C . VAL A 1 592 ? 178.58100 218.71700 213.16200 1.000 123.27405 631 VAL A C 1
ATOM 4634 O O . VAL A 1 592 ? 178.29400 219.40300 212.16900 1.000 123.27405 631 VAL A O 1
ATOM 4638 N N . PRO A 1 593 ? 177.84700 218.78400 214.27100 1.000 125.14326 632 PRO A N 1
ATOM 4639 C CA . PRO A 1 593 ? 176.67500 219.65900 214.33800 1.000 125.14326 632 PRO A CA 1
ATOM 4640 C C . PRO A 1 593 ? 177.00100 221.04600 214.86700 1.000 125.14326 632 PRO A C 1
ATOM 4641 O O . PRO A 1 593 ? 177.84000 221.23400 215.75100 1.000 125.14326 632 PRO A O 1
ATOM 4645 N N . LEU A 1 594 ? 176.32700 222.03600 214.28900 1.000 128.73758 633 LEU A N 1
ATOM 4646 C CA . LEU A 1 594 ? 176.46700 223.42300 214.70800 1.000 128.73758 633 LEU A CA 1
ATOM 4647 C C . LEU A 1 594 ? 175.12500 224.05300 215.04700 1.000 128.73758 633 LEU A C 1
ATOM 4648 O O . LEU A 1 594 ? 175.04500 224.91200 215.93000 1.000 128.73758 633 LEU A O 1
ATOM 4653 N N . VAL A 1 595 ? 174.07100 223.64800 214.33500 1.000 134.19099 634 VAL A N 1
ATOM 4654 C CA . VAL A 1 595 ? 172.75100 224.22500 214.56800 1.000 134.19099 634 VAL A CA 1
ATOM 4655 C C . VAL A 1 595 ? 172.17700 223.78900 215.91100 1.000 134.19099 634 VAL A C 1
ATOM 4656 O O . VAL A 1 595 ? 171.67500 224.62800 216.67100 1.000 134.19099 634 VAL A O 1
ATOM 4660 N N . ASP A 1 596 ? 172.32200 222.51100 216.26900 1.000 136.86388 635 ASP A N 1
ATOM 4661 C CA . ASP A 1 596 ? 171.82200 221.98500 217.54100 1.000 136.86388 635 ASP A CA 1
ATOM 4662 C C . ASP A 1 596 ? 172.42600 220.58800 217.71500 1.000 136.86388 635 ASP A C 1
ATOM 4663 O O . ASP A 1 596 ? 173.13000 220.09100 216.83200 1.000 136.86388 635 ASP A O 1
ATOM 4668 N N . GLU A 1 597 ? 172.13600 219.95000 218.85400 1.000 133.90780 636 GLU A N 1
ATOM 4669 C CA . GLU A 1 597 ? 172.59200 218.60300 219.18100 1.000 133.90780 636 GLU A CA 1
ATOM 4670 C C . GLU A 1 597 ? 171.47300 217.57100 219.19000 1.000 133.90780 636 GLU A C 1
ATOM 4671 O O . GLU A 1 597 ? 171.74200 216.37600 218.98900 1.000 133.90780 636 GLU A O 1
ATOM 4677 N N . THR A 1 598 ? 170.23000 217.98800 219.47200 1.000 132.52809 637 THR A N 1
ATOM 4678 C CA . THR A 1 598 ? 169.06600 217.16700 219.13100 1.000 132.52809 637 THR A CA 1
ATOM 4679 C C . THR A 1 598 ? 169.07800 216.73100 217.66700 1.000 132.52809 637 THR A C 1
ATOM 4680 O O . THR A 1 598 ? 168.55100 215.66500 217.34000 1.000 132.52809 637 THR A O 1
ATOM 4684 N N . LEU A 1 599 ? 169.65800 217.54800 216.77900 1.000 128.28847 638 LEU A N 1
ATOM 4685 C CA . LEU A 1 599 ? 169.92800 217.12400 215.41100 1.000 128.28847 638 LEU A CA 1
ATOM 4686 C C . LEU A 1 599 ? 170.85000 215.90800 215.37300 1.000 128.28847 638 LEU A C 1
ATOM 4687 O O . LEU A 1 599 ? 170.63500 214.99100 214.57300 1.000 128.28847 638 LEU A O 1
ATOM 4692 N N . SER A 1 600 ? 171.89500 215.89400 216.21300 1.000 125.93116 639 SER A N 1
ATOM 4693 C CA . SER A 1 600 ? 172.80200 214.74600 216.26600 1.000 125.93116 639 SER A CA 1
ATOM 4694 C C . SER A 1 600 ? 172.07800 213.49300 216.74100 1.000 125.93116 639 SER A C 1
ATOM 4695 O O . SER A 1 600 ? 172.28200 212.39800 216.19300 1.000 125.93116 639 SER A O 1
ATOM 4698 N N . GLU A 1 601 ? 171.23200 213.63500 217.76500 1.000 124.02394 640 GLU A N 1
ATOM 4699 C CA . GLU A 1 601 ? 170.48300 212.47700 218.25200 1.000 124.02394 640 GLU A CA 1
ATOM 4700 C C . GLU A 1 601 ? 169.47400 211.98800 217.21600 1.000 124.02394 640 GLU A C 1
ATOM 4701 O O . GLU A 1 601 ? 169.28600 210.77300 217.04600 1.000 124.02394 640 GLU A O 1
ATOM 4707 N N . TRP A 1 602 ? 168.78900 212.93000 216.55400 1.000 121.09659 641 TRP A N 1
ATOM 4708 C CA . TRP A 1 602 ? 167.89300 212.62300 215.44500 1.000 121.09659 641 TRP A CA 1
ATOM 4709 C C . TRP A 1 602 ? 168.61800 211.85300 214.35500 1.000 121.09659 641 TRP A C 1
ATOM 4710 O O . TRP A 1 602 ? 168.05500 210.92600 213.76300 1.000 121.09659 641 TRP A O 1
ATOM 4721 N N . TYR A 1 603 ? 169.85500 212.25500 214.04900 1.000 118.52110 642 TYR A N 1
ATOM 4722 C CA . TYR A 1 603 ? 170.63800 211.55200 213.04200 1.000 118.52110 642 TYR A CA 1
ATOM 4723 C C . TYR A 1 603 ? 170.97300 210.14200 213.49300 1.000 118.52110 642 TYR A C 1
ATOM 4724 O O . TYR A 1 603 ? 170.99500 209.22500 212.67000 1.000 118.52110 642 TYR A O 1
ATOM 4733 N N . PHE A 1 604 ? 171.29000 209.95500 214.77900 1.000 120.94267 643 PHE A N 1
ATOM 4734 C CA . PHE A 1 604 ? 171.53900 208.59400 215.25700 1.000 120.94267 643 PHE A CA 1
ATOM 4735 C C . PHE A 1 604 ? 170.28200 207.74000 215.16200 1.000 120.94267 643 PHE A C 1
ATOM 4736 O O . PHE A 1 604 ? 170.37600 206.52700 214.94600 1.000 120.94267 643 PHE A O 1
ATOM 4744 N N . LYS A 1 605 ? 169.10400 208.34100 215.33300 1.000 119.42453 644 LYS A N 1
ATOM 4745 C CA . LYS A 1 605 ? 167.87700 207.54900 215.31800 1.000 119.42453 644 LYS A CA 1
ATOM 4746 C C . LYS A 1 605 ? 167.54100 207.06500 213.91000 1.000 119.42453 644 LYS A C 1
ATOM 4747 O O . LYS A 1 605 ? 167.46700 205.85800 213.66100 1.000 119.42453 644 LYS A O 1
ATOM 4753 N N . ASN A 1 606 ? 167.33100 207.98800 212.97400 1.000 115.98180 645 ASN A N 1
ATOM 4754 C CA . ASN A 1 606 ? 166.95100 207.63600 211.60500 1.000 115.98180 645 ASN A CA 1
ATOM 4755 C C . ASN A 1 606 ? 168.19600 207.63700 210.72700 1.000 115.98180 645 ASN A C 1
ATOM 4756 O O . ASN A 1 606 ? 168.54800 208.65400 210.13200 1.000 115.98180 645 ASN A O 1
ATOM 4761 N N . SER A 1 607 ? 168.84000 206.47700 210.61300 1.000 111.77248 646 SER A N 1
ATOM 4762 C CA . SER A 1 607 ? 170.02900 206.30700 209.78700 1.000 111.77248 646 SER A CA 1
ATOM 4763 C C . SER A 1 607 ? 170.32600 204.82900 209.62600 1.000 111.77248 646 SER A C 1
ATOM 4764 O O . SER A 1 607 ? 170.04200 204.02600 210.51600 1.000 111.77248 646 SER A O 1
ATOM 4767 N N . LEU A 1 608 ? 170.91100 204.48600 208.48400 1.000 111.85814 647 LEU A N 1
ATOM 4768 C CA . LEU A 1 608 ? 171.37400 203.12600 208.24800 1.000 111.85814 647 LEU A CA 1
ATOM 4769 C C . LEU A 1 608 ? 172.69200 203.18800 207.49900 1.000 111.85814 647 LEU A C 1
ATOM 4770 O O . LEU A 1 608 ? 172.79300 203.87200 206.47900 1.000 111.85814 647 LEU A O 1
ATOM 4775 N N . ILE A 1 609 ? 173.70100 202.49200 208.01400 1.000 113.10733 648 ILE A N 1
ATOM 4776 C CA . ILE A 1 609 ? 175.01300 202.40400 207.38500 1.000 113.10733 648 ILE A CA 1
ATOM 4777 C C . ILE A 1 609 ? 175.37300 200.92900 207.30200 1.000 113.10733 648 ILE A C 1
ATOM 4778 O O . ILE A 1 609 ? 175.32600 200.22300 208.31200 1.000 113.10733 648 ILE A O 1
ATOM 4783 N N . PHE A 1 610 ? 175.71900 200.46200 206.10500 1.000 119.26366 649 PHE A N 1
ATOM 4784 C CA . PHE A 1 610 ? 176.07400 199.06600 205.87800 1.000 119.26366 649 PHE A CA 1
ATOM 4785 C C . PHE A 1 610 ? 177.53000 198.97800 205.45600 1.000 119.26366 649 PHE A C 1
ATOM 4786 O O . PHE A 1 610 ? 177.92400 199.59700 204.46300 1.000 119.26366 649 PHE A O 1
ATOM 4794 N N . SER A 1 611 ? 178.32400 198.20600 206.19200 1.000 123.90001 650 SER A N 1
ATOM 4795 C CA . SER A 1 611 ? 179.74300 198.07500 205.90000 1.000 123.90001 650 SER A CA 1
ATOM 4796 C C . SER A 1 611 ? 180.10700 196.61200 205.67300 1.000 123.90001 650 SER A C 1
ATOM 4797 O O . SER A 1 611 ? 179.30000 195.70700 205.88500 1.000 123.90001 650 SER A O 1
ATOM 4800 N N . ASN A 1 612 ? 181.34300 196.39000 205.22500 1.000 127.03605 651 ASN A N 1
ATOM 4801 C CA . ASN A 1 612 ? 181.83900 195.04600 204.95300 1.000 127.03605 651 ASN A CA 1
ATOM 4802 C C . ASN A 1 612 ? 182.06600 194.27400 206.24800 1.000 127.03605 651 ASN A C 1
ATOM 4803 O O . ASN A 1 612 ? 181.91500 194.78800 207.35800 1.000 127.03605 651 ASN A O 1
ATOM 4808 N N . ASN A 1 613 ? 182.46400 193.01600 206.09400 1.000 127.50052 652 ASN A N 1
ATOM 4809 C CA . ASN A 1 613 ? 182.87400 192.21300 207.23400 1.000 127.50052 652 ASN A CA 1
ATOM 4810 C C . ASN A 1 613 ? 184.36500 192.35800 207.49800 1.000 127.50052 652 ASN A C 1
ATOM 4811 O O . ASN A 1 613 ? 184.81000 192.22000 208.64200 1.000 127.50052 652 ASN A O 1
ATOM 4816 N N . SER A 1 614 ? 185.14200 192.68100 206.46500 1.000 128.05167 653 SER A N 1
ATOM 4817 C CA . SER A 1 614 ? 186.58400 192.85000 206.57900 1.000 128.05167 653 SER A CA 1
ATOM 4818 C C . SER A 1 614 ? 186.98200 194.30800 206.76600 1.000 128.05167 653 SER A C 1
ATOM 4819 O O . SER A 1 614 ? 188.06000 194.71700 206.32700 1.000 128.05167 653 SER A O 1
ATOM 4822 N N . HIS A 1 615 ? 186.12600 195.10200 207.39600 1.000 130.14907 654 HIS A N 1
ATOM 4823 C CA . HIS A 1 615 ? 186.42400 196.50700 207.60400 1.000 130.14907 654 HIS A CA 1
ATOM 4824 C C . HIS A 1 615 ? 187.41000 196.67000 208.75500 1.000 130.14907 654 HIS A C 1
ATOM 4825 O O . HIS A 1 615 ? 187.63500 195.74900 209.54500 1.000 130.14907 654 HIS A O 1
ATOM 4832 N N . GLN A 1 616 ? 188.03000 197.85500 208.81600 1.000 134.59418 655 GLN A N 1
ATOM 4833 C CA . GLN A 1 616 ? 189.03600 198.13900 209.83700 1.000 134.59418 655 GLN A CA 1
ATOM 4834 C C . GLN A 1 616 ? 188.45300 198.11400 211.24400 1.000 134.59418 655 GLN A C 1
ATOM 4835 O O . GLN A 1 616 ? 189.17600 197.83600 212.20700 1.000 134.59418 655 GLN A O 1
ATOM 4841 N N . CYS A 1 617 ? 187.16300 198.41400 211.38500 1.000 132.23128 656 CYS A N 1
ATOM 4842 C CA . CYS A 1 617 ? 186.50600 198.43900 212.68300 1.000 132.23128 656 CYS A CA 1
ATOM 4843 C C . CYS A 1 617 ? 186.37700 197.02600 213.25700 1.000 132.23128 656 CYS A C 1
ATOM 4844 O O . CYS A 1 617 ? 186.68900 196.02300 212.60700 1.000 132.23128 656 CYS A O 1
ATOM 4847 N N . TRP A 1 618 ? 185.87700 196.97300 214.49900 1.000 132.23498 657 TRP A N 1
ATOM 4848 C CA . TRP A 1 618 ? 185.71000 195.74900 215.29700 1.000 132.23498 657 TRP A CA 1
ATOM 4849 C C . TRP A 1 618 ? 187.01500 194.96900 215.43900 1.000 132.23498 657 TRP A C 1
ATOM 4850 O O . TRP A 1 618 ? 187.02200 193.73700 215.42300 1.000 132.23498 657 TRP A O 1
ATOM 4861 N N . LYS A 1 619 ? 188.12700 195.68400 215.57000 1.000 130.80449 658 LYS A N 1
ATOM 4862 C CA . LYS A 1 619 ? 189.43000 195.06400 215.76000 1.000 130.80449 658 LYS A CA 1
ATOM 4863 C C . LYS A 1 619 ? 190.16400 195.73500 216.91300 1.000 130.80449 658 LYS A C 1
ATOM 4864 O O . LYS A 1 619 ? 190.13600 196.95900 217.04600 1.000 130.80449 658 LYS A O 1
ATOM 4870 N N . LYS A 1 625 ? 180.13200 199.33300 219.00100 1.000 129.68835 664 LYS A N 1
ATOM 4871 C CA . LYS A 1 625 ? 181.46200 199.80700 219.38700 1.000 129.68835 664 LYS A CA 1
ATOM 4872 C C . LYS A 1 625 ? 182.00200 201.06700 218.65900 1.000 129.68835 664 LYS A C 1
ATOM 4873 O O . LYS A 1 625 ? 182.76300 201.81100 219.27600 1.000 129.68835 664 LYS A O 1
ATOM 4879 N N . PRO A 1 626 ? 181.66300 201.31900 217.38300 1.000 130.84913 665 PRO A N 1
ATOM 4880 C CA . PRO A 1 626 ? 181.87500 202.67300 216.85800 1.000 130.84913 665 PRO A CA 1
ATOM 4881 C C . PRO A 1 626 ? 180.99200 203.68200 217.57500 1.000 130.84913 665 PRO A C 1
ATOM 4882 O O . PRO A 1 626 ? 179.89000 203.36000 218.02200 1.000 130.84913 665 PRO A O 1
ATOM 4886 N N . ARG A 1 627 ? 181.49400 204.91000 217.68800 1.000 132.33079 666 ARG A N 1
ATOM 4887 C CA . ARG A 1 627 ? 180.82600 205.92700 218.48500 1.000 132.33079 666 ARG A CA 1
ATOM 4888 C C . ARG A 1 627 ? 179.55200 206.41600 217.80300 1.000 132.33079 666 ARG A C 1
ATOM 4889 O O . ARG A 1 627 ? 179.30000 206.15300 216.62500 1.000 132.33079 666 ARG A O 1
ATOM 4897 N N . LYS A 1 628 ? 178.74200 207.14700 218.57000 1.000 129.38013 667 LYS A N 1
ATOM 4898 C CA . LYS A 1 628 ? 177.41100 207.51100 218.10900 1.000 129.38013 667 LYS A CA 1
ATOM 4899 C C . LYS A 1 628 ? 177.41300 208.64800 217.10000 1.000 129.38013 667 LYS A C 1
ATOM 4900 O O . LYS A 1 628 ? 176.36600 208.91700 216.50200 1.000 129.38013 667 LYS A O 1
ATOM 4906 N N . LYS A 1 629 ? 178.54300 209.31700 216.88200 1.000 125.07030 668 LYS A N 1
ATOM 4907 C CA . LYS A 1 629 ? 178.61100 210.35800 215.86300 1.000 125.07030 668 LYS A CA 1
ATOM 4908 C C . LYS A 1 629 ? 178.70100 209.80600 214.43800 1.000 125.07030 668 LYS A C 1
ATOM 4909 O O . LYS A 1 629 ? 178.83400 210.59300 213.49500 1.000 125.07030 668 LYS A O 1
ATOM 4915 N N . PHE A 1 630 ? 178.60300 208.48700 214.25400 1.000 121.64230 669 PHE A N 1
ATOM 4916 C CA . PHE A 1 630 ? 178.52200 207.88400 212.93300 1.000 121.64230 669 PHE A CA 1
ATOM 4917 C C . PHE A 1 630 ? 177.14300 207.32900 212.61400 1.000 121.64230 669 PHE A C 1
ATOM 4918 O O . PHE A 1 630 ? 176.83700 207.13300 211.43500 1.000 121.64230 669 PHE A O 1
ATOM 4926 N N . GLY A 1 631 ? 176.30600 207.08600 213.62100 1.000 121.72555 670 GLY A N 1
ATOM 4927 C CA . GLY A 1 631 ? 174.91400 206.76300 213.37700 1.000 121.72555 670 GLY A CA 1
ATOM 4928 C C . GLY A 1 631 ? 174.54300 205.34500 212.98900 1.000 121.72555 670 GLY A C 1
ATOM 4929 O O . GLY A 1 631 ? 174.07300 205.13000 211.86900 1.000 121.72555 670 GLY A O 1
ATOM 4930 N N . ARG A 1 632 ? 174.75200 204.38700 213.89800 1.000 120.10048 671 ARG A N 1
ATOM 4931 C CA . ARG A 1 632 ? 174.21300 203.02100 213.81500 1.000 120.10048 671 ARG A CA 1
ATOM 4932 C C . ARG A 1 632 ? 174.74300 202.26400 212.59300 1.000 120.10048 671 ARG A C 1
ATOM 4933 O O . ARG A 1 632 ? 174.00800 201.91800 211.66700 1.000 120.10048 671 ARG A O 1
ATOM 4941 N N . VAL A 1 633 ? 176.05900 202.05500 212.58100 1.000 116.32352 672 VAL A N 1
ATOM 4942 C CA . VAL A 1 633 ? 176.64500 201.21800 211.54400 1.000 116.32352 672 VAL A CA 1
ATOM 4943 C C . VAL A 1 633 ? 176.27500 199.75700 211.78000 1.000 116.32352 672 VAL A C 1
ATOM 4944 O O . VAL A 1 633 ? 175.94000 199.33300 212.89200 1.000 116.32352 672 VAL A O 1
ATOM 4948 N N . LEU A 1 634 ? 176.30200 198.98100 210.69900 1.000 117.84902 673 LEU A N 1
ATOM 4949 C CA . LEU A 1 634 ? 175.96600 197.56700 210.74100 1.000 117.84902 673 LEU A CA 1
ATOM 4950 C C . LEU A 1 634 ? 176.96800 196.79500 209.90100 1.000 117.84902 673 LEU A C 1
ATOM 4951 O O . LEU A 1 634 ? 177.51500 197.30700 208.91700 1.000 117.84902 673 LEU A O 1
ATOM 4956 N N . ARG A 1 635 ? 177.17700 195.54500 210.29400 1.000 126.32563 674 ARG A N 1
ATOM 4957 C CA . ARG A 1 635 ? 178.23800 194.69900 209.76800 1.000 126.32563 674 ARG A CA 1
ATOM 4958 C C . ARG A 1 635 ? 177.60300 193.55100 209.00100 1.000 126.32563 674 ARG A C 1
ATOM 4959 O O . ARG A 1 635 ? 176.89200 192.72500 209.58000 1.000 126.32563 674 ARG A O 1
ATOM 4967 N N . CYS A 1 636 ? 177.83200 193.52300 207.69300 1.000 133.50910 675 CYS A N 1
ATOM 4968 C CA . CYS A 1 636 ? 177.32300 192.45500 206.85100 1.000 133.50910 675 CYS A CA 1
ATOM 4969 C C . CYS A 1 636 ? 178.08000 191.15300 207.10800 1.000 133.50910 675 CYS A C 1
ATOM 4970 O O . CYS A 1 636 ? 179.01700 191.08100 207.90700 1.000 133.50910 675 CYS A O 1
ATOM 4973 N N . ASP A 1 637 ? 177.67800 190.10900 206.39100 1.000 133.27931 676 ASP A N 1
ATOM 4974 C CA . ASP A 1 637 ? 178.36900 188.83000 206.42800 1.000 133.27931 676 ASP A CA 1
ATOM 4975 C C . ASP A 1 637 ? 179.14600 188.54100 205.15100 1.000 133.27931 676 ASP A C 1
ATOM 4976 O O . ASP A 1 637 ? 179.70000 187.44700 205.01200 1.000 133.27931 676 ASP A O 1
ATOM 4981 N N . THR A 1 638 ? 179.19400 189.48800 204.21800 1.000 128.08353 677 THR A N 1
ATOM 4982 C CA . THR A 1 638 ? 179.91700 189.35100 202.96500 1.000 128.08353 677 THR A CA 1
ATOM 4983 C C . THR A 1 638 ? 180.72200 190.61900 202.72000 1.000 128.08353 677 THR A C 1
ATOM 4984 O O . THR A 1 638 ? 180.68400 191.56600 203.50700 1.000 128.08353 677 THR A O 1
ATOM 4988 N N . ASP A 1 639 ? 181.46300 190.63500 201.61500 1.000 127.61814 678 ASP A N 1
ATOM 4989 C CA . ASP A 1 639 ? 182.31600 191.75200 201.24200 1.000 127.61814 678 ASP A CA 1
ATOM 4990 C C . ASP A 1 639 ? 181.91300 192.28400 199.87400 1.000 127.61814 678 ASP A C 1
ATOM 4991 O O . ASP A 1 639 ? 181.20900 191.62200 199.10900 1.000 127.61814 678 ASP A O 1
ATOM 4996 N N . GLY A 1 640 ? 182.37600 193.48600 199.57300 1.000 118.14057 679 GLY A N 1
ATOM 4997 C CA . GLY A 1 640 ? 182.10200 194.10300 198.28400 1.000 118.14057 679 GLY A CA 1
ATOM 4998 C C . GLY A 1 640 ? 180.79100 194.85900 198.27600 1.000 118.14057 679 GLY A C 1
ATOM 4999 O O . GLY A 1 640 ? 179.86800 194.56700 199.03000 1.000 118.14057 679 GLY A O 1
ATOM 5000 N N . LEU A 1 641 ? 180.71500 195.85900 197.39500 1.000 112.94152 680 LEU A N 1
ATOM 5001 C CA . LEU A 1 641 ? 179.51900 196.69100 197.29700 1.000 112.94152 680 LEU A CA 1
ATOM 5002 C C . LEU A 1 641 ? 178.34500 195.91700 196.71600 1.000 112.94152 680 LEU A C 1
ATOM 5003 O O . LEU A 1 641 ? 177.22300 195.99500 197.23700 1.000 112.94152 680 LEU A O 1
ATOM 5008 N N . ASN A 1 642 ? 178.58800 195.20400 195.61000 1.000 113.02187 681 ASN A N 1
ATOM 5009 C CA . ASN A 1 642 ? 177.54100 194.48100 194.89300 1.000 113.02187 681 ASN A CA 1
ATOM 5010 C C . ASN A 1 642 ? 176.85400 193.46000 195.78800 1.000 113.02187 681 ASN A C 1
ATOM 5011 O O . ASN A 1 642 ? 175.62000 193.37200 195.80500 1.000 113.02187 681 ASN A O 1
ATOM 5016 N N . ASN A 1 643 ? 177.63900 192.70200 196.55500 1.000 114.71346 682 ASN A N 1
ATOM 5017 C CA . ASN A 1 643 ? 177.08700 191.63100 197.37700 1.000 114.71346 682 ASN A CA 1
ATOM 5018 C C . ASN A 1 643 ? 176.22300 192.18200 198.50500 1.000 114.71346 682 ASN A C 1
ATOM 5019 O O . ASN A 1 643 ? 175.11000 191.69300 198.73400 1.000 114.71346 682 ASN A O 1
ATOM 5024 N N . ILE A 1 644 ? 176.72900 193.18200 199.23900 1.000 113.53474 683 ILE A N 1
ATOM 5025 C CA . ILE A 1 644 ? 175.96500 193.72800 200.35800 1.000 113.53474 683 ILE A CA 1
ATOM 5026 C C . ILE A 1 644 ? 174.71300 194.44500 199.86000 1.000 113.53474 683 ILE A C 1
ATOM 5027 O O . ILE A 1 644 ? 173.67700 194.42100 200.53900 1.000 113.53474 683 ILE A O 1
ATOM 5032 N N . ILE A 1 645 ? 174.77000 195.06800 198.67300 1.000 113.41309 684 ILE A N 1
ATOM 5033 C CA . ILE A 1 645 ? 173.57700 195.69400 198.10800 1.000 113.41309 684 ILE A CA 1
ATOM 5034 C C . ILE A 1 645 ? 172.53500 194.63600 197.76800 1.000 113.41309 684 ILE A C 1
ATOM 5035 O O . ILE A 1 645 ? 171.38000 194.73600 198.19900 1.000 113.41309 684 ILE A O 1
ATOM 5040 N N . GLU A 1 646 ? 172.92200 193.61400 196.98600 1.000 115.53547 685 GLU A N 1
ATOM 5041 C CA . GLU A 1 646 ? 171.99700 192.53500 196.63200 1.000 115.53547 685 GLU A CA 1
ATOM 5042 C C . GLU A 1 646 ? 171.47400 191.77800 197.84900 1.000 115.53547 685 GLU A C 1
ATOM 5043 O O . GLU A 1 646 ? 170.41000 191.15700 197.76600 1.000 115.53547 685 GLU A O 1
ATOM 5049 N N . GLU A 1 647 ? 172.19600 191.81200 198.97000 1.000 122.10253 686 GLU A N 1
ATOM 5050 C CA . GLU A 1 647 ? 171.74100 191.12600 200.17000 1.000 122.10253 686 GLU A CA 1
ATOM 5051 C C . GLU A 1 647 ? 170.72900 191.97100 200.94000 1.000 122.10253 686 GLU A C 1
ATOM 5052 O O . GLU A 1 647 ? 169.60800 191.52600 201.20100 1.000 122.10253 686 GLU A O 1
ATOM 5058 N N . ARG A 1 648 ? 171.10300 193.19700 201.31300 1.000 121.72986 687 ARG A N 1
ATOM 5059 C CA . ARG A 1 648 ? 170.29600 194.00000 202.22300 1.000 121.72986 687 ARG A CA 1
ATOM 5060 C C . ARG A 1 648 ? 169.45000 195.05900 201.53600 1.000 121.72986 687 ARG A C 1
ATOM 5061 O O . ARG A 1 648 ? 168.99200 195.99000 202.21500 1.000 121.72986 687 ARG A O 1
ATOM 5069 N N . PHE A 1 649 ? 169.27100 194.96600 200.21000 1.000 117.37140 688 PHE A N 1
ATOM 5070 C CA . PHE A 1 649 ? 168.36000 195.86100 199.50100 1.000 117.37140 688 PHE A CA 1
ATOM 5071 C C . PHE A 1 649 ? 166.95700 195.79500 200.08600 1.000 117.37140 688 PHE A C 1
ATOM 5072 O O . PHE A 1 649 ? 166.26800 196.81700 200.17300 1.000 117.37140 688 PHE A O 1
ATOM 5080 N N . GLU A 1 650 ? 166.52700 194.59800 200.49200 1.000 125.70182 689 GLU A N 1
ATOM 5081 C CA . GLU A 1 650 ? 165.18700 194.40500 201.03500 1.000 125.70182 689 GLU A CA 1
ATOM 5082 C C . GLU A 1 650 ? 165.00900 195.15900 202.34500 1.000 125.70182 689 GLU A C 1
ATOM 5083 O O . GLU A 1 650 ? 164.00800 195.85600 202.54100 1.000 125.70182 689 GLU A O 1
ATOM 5089 N N . GLU A 1 651 ? 165.95300 194.98700 203.27300 1.000 127.34608 690 GLU A N 1
ATOM 5090 C CA . GLU A 1 651 ? 165.87800 195.67500 204.55800 1.000 127.34608 690 GLU A CA 1
ATOM 5091 C C . GLU A 1 651 ? 165.97500 197.18600 204.38200 1.000 127.34608 690 GLU A C 1
ATOM 5092 O O . GLU A 1 651 ? 165.27300 197.94200 205.07000 1.000 127.34608 690 GLU A O 1
ATOM 5098 N N . ALA A 1 652 ? 166.81500 197.63900 203.44200 1.000 120.68047 691 ALA A N 1
ATOM 5099 C CA . ALA A 1 652 ? 166.94400 199.06900 203.17000 1.000 120.68047 691 ALA A CA 1
ATOM 5100 C C . ALA A 1 652 ? 165.63200 199.65700 202.66300 1.000 120.68047 691 ALA A C 1
ATOM 5101 O O . ALA A 1 652 ? 165.15400 200.67900 203.17800 1.000 120.68047 691 ALA A O 1
ATOM 5103 N N . THR A 1 653 ? 165.04100 199.02700 201.64200 1.000 116.69569 692 THR A N 1
ATOM 5104 C CA . THR A 1 653 ? 163.79500 199.53600 201.08700 1.000 116.69569 692 THR A CA 1
ATOM 5105 C C . THR A 1 653 ? 162.64300 199.40900 202.07800 1.000 116.69569 692 THR A C 1
ATOM 5106 O O . THR A 1 653 ? 161.72100 200.23200 202.05500 1.000 116.69569 692 THR A O 1
ATOM 5110 N N . ASP A 1 654 ? 162.69900 198.42700 202.98500 1.000 122.02482 693 ASP A N 1
ATOM 5111 C CA . ASP A 1 654 ? 161.67300 198.30900 204.01100 1.000 122.02482 693 ASP A CA 1
ATOM 5112 C C . ASP A 1 654 ? 161.77200 199.43800 205.02600 1.000 122.02482 693 ASP A C 1
ATOM 5113 O O . ASP A 1 654 ? 160.74600 199.98000 205.44900 1.000 122.02482 693 ASP A O 1
ATOM 5118 N N . PHE A 1 655 ? 162.99600 199.77200 205.45400 1.000 114.38277 694 PHE A N 1
ATOM 5119 C CA . PHE A 1 655 ? 163.21600 200.92200 206.33200 1.000 114.38277 694 PHE A CA 1
ATOM 5120 C C . PHE A 1 655 ? 162.71000 202.21100 205.69200 1.000 114.38277 694 PHE A C 1
ATOM 5121 O O . PHE A 1 655 ? 162.08300 203.04200 206.36600 1.000 114.38277 694 PHE A O 1
ATOM 5129 N N . ILE A 1 656 ? 163.02900 202.41200 204.40500 1.000 115.88247 695 ILE A N 1
ATOM 5130 C CA . ILE A 1 656 ? 162.55000 203.58600 203.67000 1.000 115.88247 695 ILE A CA 1
ATOM 5131 C C . ILE A 1 656 ? 161.02500 203.63900 203.68400 1.000 115.88247 695 ILE A C 1
ATOM 5132 O O . ILE A 1 656 ? 160.43000 204.65300 204.06900 1.000 115.88247 695 ILE A O 1
ATOM 5137 N N . LEU A 1 657 ? 160.37400 202.55200 203.23700 1.000 116.41300 696 LEU A N 1
ATOM 5138 C CA . LEU A 1 657 ? 158.91600 202.51200 203.15500 1.000 116.41300 696 LEU A CA 1
ATOM 5139 C C . LEU A 1 657 ? 158.25300 202.64600 204.52000 1.000 116.41300 696 LEU A C 1
ATOM 5140 O O . LEU A 1 657 ? 157.12200 203.13300 204.61300 1.000 116.41300 696 LEU A O 1
ATOM 5145 N N . ASP A 1 658 ? 158.93600 202.22100 205.58400 1.000 120.88142 697 ASP A N 1
ATOM 5146 C CA . ASP A 1 658 ? 158.39000 202.35100 206.92800 1.000 120.88142 697 ASP A CA 1
ATOM 5147 C C . ASP A 1 658 ? 158.52500 203.77600 207.44300 1.000 120.88142 697 ASP A C 1
ATOM 5148 O O . ASP A 1 658 ? 157.70700 204.21100 208.26300 1.000 120.88142 697 ASP A O 1
ATOM 5153 N N . SER A 1 659 ? 159.55500 204.50200 206.99100 1.000 115.92925 698 SER A N 1
ATOM 5154 C CA . SER A 1 659 ? 159.73200 205.89300 207.40200 1.000 115.92925 698 SER A CA 1
ATOM 5155 C C . SER A 1 659 ? 158.58300 206.78400 206.95300 1.000 115.92925 698 SER A C 1
ATOM 5156 O O . SER A 1 659 ? 158.25600 207.76300 207.63100 1.000 115.92925 698 SER A O 1
ATOM 5159 N N . PHE A 1 660 ? 157.96700 206.47200 205.82000 1.000 119.74443 699 PHE A N 1
ATOM 5160 C CA . PHE A 1 660 ? 156.82200 207.22900 205.33600 1.000 119.74443 699 PHE A CA 1
ATOM 5161 C C . PHE A 1 660 ? 155.55900 206.72500 206.03100 1.000 119.74443 699 PHE A C 1
ATOM 5162 O O . PHE A 1 660 ? 155.61000 205.96200 206.99900 1.000 119.74443 699 PHE A O 1
ATOM 5170 N N . GLU A 1 661 ? 154.40100 207.14900 205.54400 1.000 131.69030 700 GLU A N 1
ATOM 5171 C CA . GLU A 1 661 ? 153.14000 206.69000 206.10800 1.000 131.69030 700 GLU A CA 1
ATOM 5172 C C . GLU A 1 661 ? 152.78100 205.30400 205.58700 1.000 131.69030 700 GLU A C 1
ATOM 5173 O O . GLU A 1 661 ? 153.49800 204.33400 205.82400 1.000 131.69030 700 GLU A O 1
ATOM 5179 N N . GLU B 2 1 ? 222.50500 149.47200 231.08700 1.000 144.00753 29 GLU B N 1
ATOM 5180 C CA . GLU B 2 1 ? 223.23400 150.59600 230.51300 1.000 144.00753 29 GLU B CA 1
ATOM 5181 C C . GLU B 2 1 ? 222.74600 151.92700 231.06300 1.000 144.00753 29 GLU B C 1
ATOM 5182 O O . GLU B 2 1 ? 223.51700 152.69000 231.64300 1.000 144.00753 29 GLU B O 1
ATOM 5188 N N . ASN B 2 2 ? 221.45900 152.20100 230.87500 1.000 134.23128 30 ASN B N 1
ATOM 5189 C CA . ASN B 2 2 ? 220.89300 153.49500 231.22600 1.000 134.23128 30 ASN B CA 1
ATOM 5190 C C . ASN B 2 2 ? 220.49400 153.49700 232.70100 1.000 134.23128 30 ASN B C 1
ATOM 5191 O O . ASN B 2 2 ? 220.68600 152.51800 233.42500 1.000 134.23128 30 ASN B O 1
ATOM 5196 N N . SER B 2 3 ? 219.92800 154.61000 233.16500 1.000 123.07762 31 SER B N 1
ATOM 5197 C CA . SER B 2 3 ? 219.49000 154.73600 234.54400 1.000 123.07762 31 SER B CA 1
ATOM 5198 C C . SER B 2 3 ? 218.00300 154.98700 234.70200 1.000 123.07762 31 SER B C 1
ATOM 5199 O O . SER B 2 3 ? 217.52800 155.01600 235.84200 1.000 123.07762 31 SER B O 1
ATOM 5202 N N . LEU B 2 4 ? 217.26800 155.21100 233.61000 1.000 117.83381 32 LEU B N 1
ATOM 5203 C CA . LEU B 2 4 ? 215.83100 155.45300 233.67500 1.000 117.83381 32 LEU B CA 1
ATOM 5204 C C . LEU B 2 4 ? 215.09800 154.22000 234.19200 1.000 117.83381 32 LEU B C 1
ATOM 5205 O O . LEU B 2 4 ? 214.47900 154.29300 235.25700 1.000 117.83381 32 LEU B O 1
ATOM 5210 N N . SER B 2 5 ? 215.12500 153.12000 233.42100 1.000 122.66461 33 SER B N 1
ATOM 5211 C CA . SER B 2 5 ? 215.16000 151.73200 233.89600 1.000 122.66461 33 SER B CA 1
ATOM 5212 C C . SER B 2 5 ? 214.21900 151.37000 235.04100 1.000 122.66461 33 SER B C 1
ATOM 5213 O O . SER B 2 5 ? 214.69100 151.18000 236.16500 1.000 122.66461 33 SER B O 1
ATOM 5216 N N . THR B 2 6 ? 212.90500 151.35000 234.79700 1.000 120.60842 34 THR B N 1
ATOM 5217 C CA . THR B 2 6 ? 211.91300 151.15400 235.85400 1.000 120.60842 34 THR B CA 1
ATOM 5218 C C . THR B 2 6 ? 212.05700 149.82500 236.58300 1.000 120.60842 34 THR B C 1
ATOM 5219 O O . THR B 2 6 ? 211.74300 148.76600 236.03600 1.000 120.60842 34 THR B O 1
ATOM 5223 N N . THR B 2 7 ? 212.51900 149.88300 237.82700 1.000 129.94455 35 THR B N 1
ATOM 5224 C CA . THR B 2 7 ? 212.78200 148.70100 238.64200 1.000 129.94455 35 THR B CA 1
ATOM 5225 C C . THR B 2 7 ? 211.72700 148.62000 239.74200 1.000 129.94455 35 THR B C 1
ATOM 5226 O O . THR B 2 7 ? 211.92400 149.11500 240.85200 1.000 129.94455 35 THR B O 1
ATOM 5230 N N . SER B 2 8 ? 210.60800 147.97800 239.42500 1.000 137.62013 36 SER B N 1
ATOM 5231 C CA . SER B 2 8 ? 209.56300 147.71300 240.40600 1.000 137.62013 36 SER B CA 1
ATOM 5232 C C . SER B 2 8 ? 208.98100 146.34600 240.09400 1.000 137.62013 36 SER B C 1
ATOM 5233 O O . SER B 2 8 ? 208.49600 146.11900 238.98100 1.000 137.62013 36 SER B O 1
ATOM 5236 N N . LYS B 2 9 ? 209.03000 145.44200 241.06700 1.000 141.74616 37 LYS B N 1
ATOM 5237 C CA . LYS B 2 9 ? 208.63600 144.05000 240.86000 1.000 141.74616 37 LYS B CA 1
ATOM 5238 C C . LYS B 2 9 ? 207.26400 143.84900 241.49500 1.000 141.74616 37 LYS B C 1
ATOM 5239 O O . LYS B 2 9 ? 207.14500 143.44000 242.65000 1.000 141.74616 37 LYS B O 1
ATOM 5245 N N . SER B 2 10 ? 206.22100 144.14300 240.72400 1.000 137.02990 38 SER B N 1
ATOM 5246 C CA . SER B 2 10 ? 204.84800 143.95600 241.16900 1.000 137.02990 38 SER B CA 1
ATOM 5247 C C . SER B 2 10 ? 203.97000 143.76700 239.94400 1.000 137.02990 38 SER B C 1
ATOM 5248 O O . SER B 2 10 ? 204.36200 144.09200 238.82100 1.000 137.02990 38 SER B O 1
ATOM 5251 N N . LYS B 2 11 ? 202.77500 143.23500 240.17500 1.000 128.72782 39 LYS B N 1
ATOM 5252 C CA . LYS B 2 11 ? 201.82000 142.98200 239.10500 1.000 128.72782 39 LYS B CA 1
ATOM 5253 C C . LYS B 2 11 ? 201.03400 144.25400 238.81900 1.000 128.72782 39 LYS B C 1
ATOM 5254 O O . LYS B 2 11 ? 200.51600 144.89100 239.74200 1.000 128.72782 39 LYS B O 1
ATOM 5260 N N . ARG B 2 12 ? 200.95000 144.62400 237.54700 1.000 115.74604 40 ARG B N 1
ATOM 5261 C CA . ARG B 2 12 ? 200.24800 145.83900 237.17800 1.000 115.74604 40 ARG B CA 1
ATOM 5262 C C . ARG B 2 12 ? 198.74400 145.58900 237.11700 1.000 115.74604 40 ARG B C 1
ATOM 5263 O O . ARG B 2 12 ? 198.26700 144.45600 237.21700 1.000 115.74604 40 ARG B O 1
ATOM 5271 N N . GLN B 2 13 ? 197.99100 146.67100 236.94700 1.000 113.39815 41 GLN B N 1
ATOM 5272 C CA . GLN B 2 13 ? 196.53700 146.63100 236.98500 1.000 113.39815 41 GLN B CA 1
ATOM 5273 C C . GLN B 2 13 ? 195.96400 147.00800 235.62800 1.000 113.39815 41 GLN B C 1
ATOM 5274 O O . GLN B 2 13 ? 196.50500 147.87700 234.93700 1.000 113.39815 41 GLN B O 1
ATOM 5280 N N . VAL B 2 14 ? 194.88400 146.32300 235.24500 1.000 110.11003 42 VAL B N 1
ATOM 5281 C CA . VAL B 2 14 ? 194.20000 146.59800 233.98700 1.000 110.11003 42 VAL B CA 1
ATOM 5282 C C . VAL B 2 14 ? 193.59600 147.99400 234.03900 1.000 110.11003 42 VAL B C 1
ATOM 5283 O O . VAL B 2 14 ? 193.03100 148.40700 235.05900 1.000 110.11003 42 VAL B O 1
ATOM 5287 N N . ILE B 2 15 ? 193.71900 148.73700 232.93800 1.000 109.18195 43 ILE B N 1
ATOM 5288 C CA . ILE B 2 15 ? 193.21400 150.10000 232.84100 1.000 109.18195 43 ILE B CA 1
ATOM 5289 C C . ILE B 2 15 ? 192.21300 150.24100 231.70300 1.000 109.18195 43 ILE B C 1
ATOM 5290 O O . ILE B 2 15 ? 191.12600 150.79900 231.87900 1.000 109.18195 43 ILE B O 1
ATOM 5295 N N . VAL B 2 16 ? 192.54800 149.71000 230.53200 1.000 110.15323 44 VAL B N 1
ATOM 5296 C CA . VAL B 2 16 ? 191.67800 149.77200 229.36100 1.000 110.15323 44 VAL B CA 1
ATOM 5297 C C . VAL B 2 16 ? 191.47900 148.35600 228.83800 1.000 110.15323 44 VAL B C 1
ATOM 5298 O O . VAL B 2 16 ? 192.38400 147.81900 228.18400 1.000 110.15323 44 VAL B O 1
ATOM 5302 N N . PRO B 2 17 ? 190.36400 147.69500 229.16800 1.000 111.25125 45 PRO B N 1
ATOM 5303 C CA . PRO B 2 17 ? 190.14000 146.31600 228.70900 1.000 111.25125 45 PRO B CA 1
ATOM 5304 C C . PRO B 2 17 ? 190.08400 146.21000 227.19200 1.000 111.25125 45 PRO B C 1
ATOM 5305 O O . PRO B 2 17 ? 189.73600 147.16600 226.49600 1.000 111.25125 45 PRO B O 1
ATOM 5309 N N . VAL B 2 18 ? 190.47900 145.03400 226.69000 1.000 112.80923 46 VAL B N 1
ATOM 5310 C CA . VAL B 2 18 ? 190.54400 144.79400 225.25400 1.000 112.80923 46 VAL B CA 1
ATOM 5311 C C . VAL B 2 18 ? 189.14000 144.86200 224.64800 1.000 112.80923 46 VAL B C 1
ATOM 5312 O O . VAL B 2 18 ? 188.15000 144.45600 225.26800 1.000 112.80923 46 VAL B O 1
ATOM 5316 N N . CYS B 2 19 ? 189.05400 145.37700 223.42300 1.000 118.88027 47 CYS B N 1
ATOM 5317 C CA . CYS B 2 19 ? 187.78400 145.48700 222.72500 1.000 118.88027 47 CYS B CA 1
ATOM 5318 C C . CYS B 2 19 ? 188.01800 145.26700 221.23900 1.000 118.88027 47 CYS B C 1
ATOM 5319 O O . CYS B 2 19 ? 189.15600 145.18600 220.77300 1.000 118.88027 47 CYS B O 1
ATOM 5322 N N . MET B 2 20 ? 186.92700 145.17300 220.50000 1.000 118.71351 48 MET B N 1
ATOM 5323 C CA . MET B 2 20 ? 187.04400 145.01600 219.06100 1.000 118.71351 48 MET B CA 1
ATOM 5324 C C . MET B 2 20 ? 187.35500 146.37800 218.44100 1.000 118.71351 48 MET B C 1
ATOM 5325 O O . MET B 2 20 ? 186.82000 147.39000 218.90000 1.000 118.71351 48 MET B O 1
ATOM 5330 N N . PRO B 2 21 ? 188.26000 146.43600 217.45800 1.000 108.43625 49 PRO B N 1
ATOM 5331 C CA . PRO B 2 21 ? 188.64000 147.72600 216.86300 1.000 108.43625 49 PRO B CA 1
ATOM 5332 C C . PRO B 2 21 ? 187.47700 148.42800 216.17900 1.000 108.43625 49 PRO B C 1
ATOM 5333 O O . PRO B 2 21 ? 186.76300 147.84000 215.36600 1.000 108.43625 49 PRO B O 1
ATOM 5337 N N . LYS B 2 22 ? 187.29900 149.70600 216.51700 1.000 107.83197 50 LYS B N 1
ATOM 5338 C CA . LYS B 2 22 ? 186.19700 150.51900 216.00300 1.000 107.83197 50 LYS B CA 1
ATOM 5339 C C . LYS B 2 22 ? 186.55000 151.11300 214.63900 1.000 107.83197 50 LYS B C 1
ATOM 5340 O O . LYS B 2 22 ? 186.59800 152.32400 214.43500 1.000 107.83197 50 LYS B O 1
ATOM 5346 N N . ILE B 2 23 ? 186.79500 150.21700 213.69200 1.000 105.52326 51 ILE B N 1
ATOM 5347 C CA . ILE B 2 23 ? 187.15100 150.57600 212.33100 1.000 105.52326 51 ILE B CA 1
ATOM 5348 C C . ILE B 2 23 ? 186.08800 150.03100 211.39000 1.000 105.52326 51 ILE B C 1
ATOM 5349 O O . ILE B 2 23 ? 185.57400 148.92600 211.59200 1.000 105.52326 51 ILE B O 1
ATOM 5354 N N . HIS B 2 24 ? 185.74200 150.81700 210.37200 1.000 107.64548 52 HIS B N 1
ATOM 5355 C CA . HIS B 2 24 ? 184.65700 150.46200 209.46900 1.000 107.64548 52 HIS B CA 1
ATOM 5356 C C . HIS B 2 24 ? 185.12400 150.22300 208.04000 1.000 107.64548 52 HIS B C 1
ATOM 5357 O O . HIS B 2 24 ? 184.28800 150.11200 207.13800 1.000 107.64548 52 HIS B O 1
ATOM 5364 N N . TYR B 2 25 ? 186.42700 150.10400 207.81000 1.000 100.64692 53 TYR B N 1
ATOM 5365 C CA . TYR B 2 25 ? 186.95200 150.03100 206.45500 1.000 100.64692 53 TYR B CA 1
ATOM 5366 C C . TYR B 2 25 ? 188.23500 149.22200 206.53300 1.000 100.64692 53 TYR B C 1
ATOM 5367 O O . TYR B 2 25 ? 189.08700 149.49000 207.38300 1.000 100.64692 53 TYR B O 1
ATOM 5376 N N . SER B 2 26 ? 188.33200 148.20700 205.68500 1.000 101.56697 54 SER B N 1
ATOM 5377 C CA . SER B 2 26 ? 189.35400 147.16100 205.61000 1.000 101.56697 54 SER B CA 1
ATOM 5378 C C . SER B 2 26 ? 189.55000 146.26000 206.83400 1.000 101.56697 54 SER B C 1
ATOM 5379 O O . SER B 2 26 ? 190.69900 145.97400 207.19300 1.000 101.56697 54 SER B O 1
ATOM 5382 N N . PRO B 2 27 ? 188.48400 145.79800 207.52100 1.000 100.16911 55 PRO B N 1
ATOM 5383 C CA . PRO B 2 27 ? 188.47400 144.39300 207.92600 1.000 100.16911 55 PRO B CA 1
ATOM 5384 C C . PRO B 2 27 ? 187.65900 143.62300 206.90400 1.000 100.16911 55 PRO B C 1
ATOM 5385 O O . PRO B 2 27 ? 187.58800 142.39200 206.93100 1.000 100.16911 55 PRO B O 1
ATOM 5389 N N . LEU B 2 28 ? 187.03500 144.37100 205.99300 1.000 96.42185 56 LEU B N 1
ATOM 5390 C CA . LEU B 2 28 ? 186.12200 143.83000 205.00200 1.000 96.42185 56 LEU B CA 1
ATOM 5391 C C . LEU B 2 28 ? 186.88300 143.45500 203.73600 1.000 96.42185 56 LEU B C 1
ATOM 5392 O O . LEU B 2 28 ? 188.11200 143.51700 203.68000 1.000 96.42185 56 LEU B O 1
ATOM 5397 N N . LYS B 2 29 ? 186.14900 143.06500 202.70200 1.000 97.54629 57 LYS B N 1
ATOM 5398 C CA . LYS B 2 29 ? 186.70400 142.70100 201.40700 1.000 97.54629 57 LYS B CA 1
ATOM 5399 C C . LYS B 2 29 ? 186.14000 143.62200 200.32900 1.000 97.54629 57 LYS B C 1
ATOM 5400 O O . LYS B 2 29 ? 185.41700 144.57600 200.61400 1.000 97.54629 57 LYS B O 1
ATOM 5406 N N . THR B 2 30 ? 186.47600 143.32400 199.07900 1.000 97.81058 58 THR B N 1
ATOM 5407 C CA . THR B 2 30 ? 186.02800 144.09600 197.93100 1.000 97.81058 58 THR B CA 1
ATOM 5408 C C . THR B 2 30 ? 185.15300 143.21000 197.06000 1.000 97.81058 58 THR B C 1
ATOM 5409 O O . THR B 2 30 ? 185.52100 142.07200 196.76800 1.000 97.81058 58 THR B O 1
ATOM 5413 N N . GLY B 2 31 ? 184.00200 143.72700 196.64100 1.000 96.06165 59 GLY B N 1
ATOM 5414 C CA . GLY B 2 31 ? 183.09700 142.93800 195.83400 1.000 96.06165 59 GLY B CA 1
ATOM 5415 C C . GLY B 2 31 ? 183.48700 142.92500 194.36900 1.000 96.06165 59 GLY B C 1
ATOM 5416 O O . GLY B 2 31 ? 184.02800 143.88900 193.83200 1.000 96.06165 59 GLY B O 1
ATOM 5417 N N . LEU B 2 32 ? 183.19400 141.80600 193.71300 1.000 94.61173 60 LEU B N 1
ATOM 5418 C CA . LEU B 2 32 ? 183.50800 141.62500 192.30100 1.000 94.61173 60 LEU B CA 1
ATOM 5419 C C . LEU B 2 32 ? 182.35400 140.90500 191.63000 1.000 94.61173 60 LEU B C 1
ATOM 5420 O O . LEU B 2 32 ? 182.01600 139.78300 192.01300 1.000 94.61173 60 LEU B O 1
ATOM 5425 N N . CYS B 2 33 ? 181.75600 141.54600 190.63400 1.000 102.75649 61 CYS B N 1
ATOM 5426 C CA . CYS B 2 33 ? 180.64200 140.96400 189.89700 1.000 102.75649 61 CYS B CA 1
ATOM 5427 C C . CYS B 2 33 ? 181.15100 140.36600 188.59500 1.000 102.75649 61 CYS B C 1
ATOM 5428 O O . CYS B 2 33 ? 181.86300 141.03600 187.84200 1.000 102.75649 61 CYS B O 1
ATOM 5431 N N . TYR B 2 34 ? 180.75900 139.12300 188.32100 1.000 104.60615 62 TYR B N 1
ATOM 5432 C CA . TYR B 2 34 ? 181.14900 138.43100 187.10000 1.000 104.60615 62 TYR B CA 1
ATOM 5433 C C . TYR B 2 34 ? 180.23600 137.23000 186.92600 1.000 104.60615 62 TYR B C 1
ATOM 5434 O O . TYR B 2 34 ? 179.87700 136.57000 187.90300 1.000 104.60615 62 TYR B O 1
ATOM 5443 N N . ASP B 2 35 ? 179.87300 136.95700 185.67700 1.000 106.84306 63 ASP B N 1
ATOM 5444 C CA . ASP B 2 35 ? 179.07900 135.78900 185.33400 1.000 106.84306 63 ASP B CA 1
ATOM 5445 C C . ASP B 2 35 ? 179.38100 135.43300 183.89000 1.000 106.84306 63 ASP B C 1
ATOM 5446 O O . ASP B 2 35 ? 179.51600 136.31900 183.04500 1.000 106.84306 63 ASP B O 1
ATOM 5451 N N . VAL B 2 36 ? 179.47400 134.13100 183.61100 1.000 104.35215 64 VAL B N 1
ATOM 5452 C CA . VAL B 2 36 ? 179.85600 133.67200 182.28100 1.000 104.35215 64 VAL B CA 1
ATOM 5453 C C . VAL B 2 36 ? 178.75400 133.86100 181.24700 1.000 104.35215 64 VAL B C 1
ATOM 5454 O O . VAL B 2 36 ? 179.02300 133.77000 180.04600 1.000 104.35215 64 VAL B O 1
ATOM 5458 N N . ARG B 2 37 ? 177.52100 134.14300 181.67500 1.000 104.92975 65 ARG B N 1
ATOM 5459 C CA . ARG B 2 37 ? 176.43500 134.34500 180.72500 1.000 104.92975 65 ARG B CA 1
ATOM 5460 C C . ARG B 2 37 ? 176.52500 135.68100 180.00600 1.000 104.92975 65 ARG B C 1
ATOM 5461 O O . ARG B 2 37 ? 175.85000 135.86500 178.99200 1.000 104.92975 65 ARG B O 1
ATOM 5469 N N . MET B 2 38 ? 177.32900 136.62000 180.50700 1.000 108.17071 66 MET B N 1
ATOM 5470 C CA . MET B 2 38 ? 177.45300 137.92200 179.86400 1.000 108.17071 66 MET B CA 1
ATOM 5471 C C . MET B 2 38 ? 178.26200 137.88400 178.57500 1.000 108.17071 66 MET B C 1
ATOM 5472 O O . MET B 2 38 ? 178.34600 138.90800 177.89300 1.000 108.17071 66 MET B O 1
ATOM 5477 N N . ARG B 2 39 ? 178.84800 136.74500 178.22300 1.000 109.04906 67 ARG B N 1
ATOM 5478 C CA . ARG B 2 39 ? 179.58200 136.58700 176.98000 1.000 109.04906 67 ARG B CA 1
ATOM 5479 C C . ARG B 2 39 ? 178.69400 136.09900 175.84800 1.000 109.04906 67 ARG B C 1
ATOM 5480 O O . ARG B 2 39 ? 179.20200 135.76400 174.77600 1.000 109.04906 67 ARG B O 1
ATOM 5488 N N . TYR B 2 40 ? 177.38300 136.06000 176.06200 1.000 112.89771 68 TYR B N 1
ATOM 5489 C CA . TYR B 2 40 ? 176.47000 135.53600 175.05700 1.000 112.89771 68 TYR B CA 1
ATOM 5490 C C . TYR B 2 40 ? 176.24200 136.52200 173.91900 1.000 112.89771 68 TYR B C 1
ATOM 5491 O O . TYR B 2 40 ? 176.23100 136.12800 172.74900 1.000 112.89771 68 TYR B O 1
ATOM 5500 N N . HIS B 2 41 ? 176.00200 137.79000 174.25000 1.000 116.25384 69 HIS B N 1
ATOM 5501 C CA . HIS B 2 41 ? 175.70100 138.81800 173.25900 1.000 116.25384 69 HIS B CA 1
ATOM 5502 C C . HIS B 2 41 ? 176.88400 139.03400 172.32400 1.000 116.25384 69 HIS B C 1
ATOM 5503 O O . HIS B 2 41 ? 177.97500 139.40200 172.76800 1.000 116.25384 69 HIS B O 1
ATOM 5510 N N . ALA B 2 42 ? 176.66900 138.80600 171.03100 1.000 117.85835 70 ALA B N 1
ATOM 5511 C CA . ALA B 2 42 ? 177.71300 138.98800 170.03400 1.000 117.85835 70 ALA B CA 1
ATOM 5512 C C . ALA B 2 42 ? 177.07200 139.39800 168.71900 1.000 117.85835 70 ALA B C 1
ATOM 5513 O O . ALA B 2 42 ? 175.87200 139.22000 168.51400 1.000 117.85835 70 ALA B O 1
ATOM 5515 N N . LYS B 2 43 ? 177.88700 139.95000 167.82300 1.000 120.22426 71 LYS B N 1
ATOM 5516 C CA . LYS B 2 43 ? 177.38400 140.43000 166.54300 1.000 120.22426 71 LYS B CA 1
ATOM 5517 C C . LYS B 2 43 ? 177.08100 139.25000 165.61000 1.000 120.22426 71 LYS B C 1
ATOM 5518 O O . LYS B 2 43 ? 177.29000 138.08100 165.94200 1.000 120.22426 71 LYS B O 1
ATOM 5524 N N . ILE B 2 44 ? 176.59600 139.56800 164.41400 1.000 126.15402 72 ILE B N 1
ATOM 5525 C CA . ILE B 2 44 ? 176.30300 138.59800 163.36700 1.000 126.15402 72 ILE B CA 1
ATOM 5526 C C . ILE B 2 44 ? 177.12000 139.01800 162.15500 1.000 126.15402 72 ILE B C 1
ATOM 5527 O O . ILE B 2 44 ? 176.79200 140.00900 161.49100 1.000 126.15402 72 ILE B O 1
ATOM 5532 N N . PHE B 2 45 ? 178.22500 138.31300 161.91100 1.000 133.06042 73 PHE B N 1
ATOM 5533 C CA . PHE B 2 45 ? 179.11700 138.59800 160.79100 1.000 133.06042 73 PHE B CA 1
ATOM 5534 C C . PHE B 2 45 ? 178.37200 138.38000 159.48300 1.000 133.06042 73 PHE B C 1
ATOM 5535 O O . PHE B 2 45 ? 178.06700 137.24100 159.11700 1.000 133.06042 73 PHE B O 1
ATOM 5543 N N . THR B 2 46 ? 178.07700 139.46500 158.77300 1.000 141.38885 74 THR B N 1
ATOM 5544 C CA . THR B 2 46 ? 177.09900 139.43100 157.69400 1.000 141.38885 74 THR B CA 1
ATOM 5545 C C . THR B 2 46 ? 177.67900 139.70900 156.31500 1.000 141.38885 74 THR B C 1
ATOM 5546 O O . THR B 2 46 ? 177.40100 138.94100 155.38600 1.000 141.38885 74 THR B O 1
ATOM 5550 N N . SER B 2 47 ? 178.41400 140.81500 156.13900 1.000 148.64673 75 SER B N 1
ATOM 5551 C CA . SER B 2 47 ? 178.86000 141.25700 154.81700 1.000 148.64673 75 SER B CA 1
ATOM 5552 C C . SER B 2 47 ? 179.78000 140.23200 154.16300 1.000 148.64673 75 SER B C 1
ATOM 5553 O O . SER B 2 47 ? 179.43800 139.63600 153.13500 1.000 148.64673 75 SER B O 1
ATOM 5556 N N . TYR B 2 48 ? 180.93900 139.99700 154.76700 1.000 146.78468 76 TYR B N 1
ATOM 5557 C CA . TYR B 2 48 ? 181.87600 138.98000 154.31200 1.000 146.78468 76 TYR B CA 1
ATOM 5558 C C . TYR B 2 48 ? 182.74300 138.59900 155.50400 1.000 146.78468 76 TYR B C 1
ATOM 5559 O O . TYR B 2 48 ? 182.43200 138.93800 156.65000 1.000 146.78468 76 TYR B O 1
ATOM 5568 N N . PHE B 2 49 ? 183.83500 137.89200 155.23700 1.000 139.21083 77 PHE B N 1
ATOM 5569 C CA . PHE B 2 49 ? 184.72600 137.40500 156.28000 1.000 139.21083 77 PHE B CA 1
ATOM 5570 C C . PHE B 2 49 ? 185.55400 138.53600 156.87700 1.000 139.21083 77 PHE B C 1
ATOM 5571 O O . PHE B 2 49 ? 186.77200 138.59000 156.68700 1.000 139.21083 77 PHE B O 1
ATOM 5579 N N . GLU B 2 50 ? 184.89900 139.44900 157.59700 1.000 136.19855 78 GLU B N 1
ATOM 5580 C CA . GLU B 2 50 ? 185.55700 140.48900 158.37300 1.000 136.19855 78 GLU B CA 1
ATOM 5581 C C . GLU B 2 50 ? 186.07900 139.99700 159.72000 1.000 136.19855 78 GLU B C 1
ATOM 5582 O O . GLU B 2 50 ? 186.36000 140.82600 160.59200 1.000 136.19855 78 GLU B O 1
ATOM 5588 N N . TYR B 2 51 ? 186.17800 138.67500 159.91100 1.000 130.40362 79 TYR B N 1
ATOM 5589 C CA . TYR B 2 51 ? 186.75400 138.05600 161.10400 1.000 130.40362 79 TYR B CA 1
ATOM 5590 C C . TYR B 2 51 ? 188.15100 138.56300 161.45900 1.000 130.40362 79 TYR B C 1
ATOM 5591 O O . TYR B 2 51 ? 188.56200 138.41300 162.61600 1.000 130.40362 79 TYR B O 1
ATOM 5600 N N . ILE B 2 52 ? 188.90900 139.07100 160.47500 1.000 133.63667 80 ILE B N 1
ATOM 5601 C CA . ILE B 2 52 ? 190.26100 139.58800 160.70300 1.000 133.63667 80 ILE B CA 1
ATOM 5602 C C . ILE B 2 52 ? 190.24300 140.70700 161.73700 1.000 133.63667 80 ILE B C 1
ATOM 5603 O O . ILE B 2 52 ? 190.88800 140.62000 162.78800 1.000 133.63667 80 ILE B O 1
ATOM 5608 N N . ASP B 2 53 ? 189.50900 141.77900 161.44600 1.000 137.84878 81 ASP B N 1
ATOM 5609 C CA . ASP B 2 53 ? 189.28200 142.83700 162.41700 1.000 137.84878 81 ASP B CA 1
ATOM 5610 C C . ASP B 2 53 ? 187.85800 142.73400 162.97600 1.000 137.84878 81 ASP B C 1
ATOM 5611 O O . ASP B 2 53 ? 186.88800 143.08000 162.28800 1.000 137.84878 81 ASP B O 1
ATOM 5616 N N . PRO B 2 54 ? 187.67200 142.19300 164.17400 1.000 133.24094 82 PRO B N 1
ATOM 5617 C CA . PRO B 2 54 ? 186.31000 142.05000 164.70300 1.000 133.24094 82 PRO B CA 1
ATOM 5618 C C . PRO B 2 54 ? 185.70100 143.36700 165.14600 1.000 133.24094 82 PRO B C 1
ATOM 5619 O O . PRO B 2 54 ? 186.32000 144.43000 165.02900 1.000 133.24094 82 PRO B O 1
ATOM 5623 N N . HIS B 2 55 ? 184.47400 143.29800 165.64200 1.000 124.48058 83 HIS B N 1
ATOM 5624 C CA . HIS B 2 55 ? 183.83000 144.47800 166.18300 1.000 124.48058 83 HIS B CA 1
ATOM 5625 C C . HIS B 2 55 ? 184.52600 144.88100 167.48200 1.000 124.48058 83 HIS B C 1
ATOM 5626 O O . HIS B 2 55 ? 184.95600 144.00600 168.24100 1.000 124.48058 83 HIS B O 1
ATOM 5633 N N . PRO B 2 56 ? 184.71600 146.18400 167.72800 1.000 123.95594 84 PRO B N 1
ATOM 5634 C CA . PRO B 2 56 ? 185.43900 146.61500 168.94000 1.000 123.95594 84 PRO B CA 1
ATOM 5635 C C . PRO B 2 56 ? 184.79100 146.20600 170.25300 1.000 123.95594 84 PRO B C 1
ATOM 5636 O O . PRO B 2 56 ? 185.50400 146.06700 171.25300 1.000 123.95594 84 PRO B O 1
ATOM 5640 N N . GLU B 2 57 ? 183.48500 145.96300 170.27900 1.000 119.57140 85 GLU B N 1
ATOM 5641 C CA . GLU B 2 57 ? 182.80500 145.53100 171.49600 1.000 119.57140 85 GLU B CA 1
ATOM 5642 C C . GLU B 2 57 ? 182.78000 144.01000 171.44200 1.000 119.57140 85 GLU B C 1
ATOM 5643 O O . GLU B 2 57 ? 181.96200 143.41000 170.74300 1.000 119.57140 85 GLU B O 1
ATOM 5649 N N . ASP B 2 58 ? 183.67900 143.38800 172.19700 1.000 116.39612 86 ASP B N 1
ATOM 5650 C CA . ASP B 2 58 ? 183.98000 141.97600 172.11500 1.000 116.39612 86 ASP B CA 1
ATOM 5651 C C . ASP B 2 58 ? 183.77000 141.31400 173.47200 1.000 116.39612 86 ASP B C 1
ATOM 5652 O O . ASP B 2 58 ? 184.00500 141.94900 174.50300 1.000 116.39612 86 ASP B O 1
ATOM 5657 N N . PRO B 2 59 ? 183.27800 140.06800 173.50300 1.000 110.47035 87 PRO B N 1
ATOM 5658 C CA . PRO B 2 59 ? 183.14500 139.35700 174.79000 1.000 110.47035 87 PRO B CA 1
ATOM 5659 C C . PRO B 2 59 ? 184.44600 139.15800 175.56200 1.000 110.47035 87 PRO B C 1
ATOM 5660 O O . PRO B 2 59 ? 184.45300 139.43200 176.78000 1.000 110.47035 87 PRO B O 1
ATOM 5664 N N . ARG B 2 60 ? 185.54500 138.73500 174.88100 1.000 110.25053 88 ARG B N 1
ATOM 5665 C CA . ARG B 2 60 ? 186.82600 138.37200 175.52100 1.000 110.25053 88 ARG B CA 1
ATOM 5666 C C . ARG B 2 60 ? 187.32100 139.37100 176.55000 1.000 110.25053 88 ARG B C 1
ATOM 5667 O O . ARG B 2 60 ? 188.02500 138.96800 177.48800 1.000 110.25053 88 ARG B O 1
ATOM 5675 N N . ARG B 2 61 ? 186.93300 140.65000 176.38500 1.000 107.85341 89 ARG B N 1
ATOM 5676 C CA . ARG B 2 61 ? 187.21900 141.77700 177.26400 1.000 107.85341 89 ARG B CA 1
ATOM 5677 C C . ARG B 2 61 ? 187.09000 141.37300 178.71500 1.000 107.85341 89 ARG B C 1
ATOM 5678 O O . ARG B 2 61 ? 188.10300 141.37500 179.43400 1.000 107.85341 89 ARG B O 1
ATOM 5686 N N . ILE B 2 62 ? 185.86700 140.94900 179.10600 1.000 104.06115 90 ILE B N 1
ATOM 5687 C CA . ILE B 2 62 ? 185.57800 140.51700 180.48300 1.000 104.06115 90 ILE B CA 1
ATOM 5688 C C . ILE B 2 62 ? 186.60600 139.49400 180.93000 1.000 104.06115 90 ILE B C 1
ATOM 5689 O O . ILE B 2 62 ? 187.32900 139.70500 181.91700 1.000 104.06115 90 ILE B O 1
ATOM 5694 N N . TYR B 2 63 ? 186.69800 138.40600 180.14500 1.000 104.61728 91 TYR B N 1
ATOM 5695 C CA . TYR B 2 63 ? 187.62700 137.29300 180.30000 1.000 104.61728 91 TYR B CA 1
ATOM 5696 C C . TYR B 2 63 ? 189.01800 137.79200 180.62600 1.000 104.61728 91 TYR B C 1
ATOM 5697 O O . TYR B 2 63 ? 189.55800 137.48000 181.69800 1.000 104.61728 91 TYR B O 1
ATOM 5706 N N . ARG B 2 64 ? 189.54400 138.64100 179.72000 1.000 103.26996 92 ARG B N 1
ATOM 5707 C CA . ARG B 2 64 ? 190.90800 139.15200 179.82000 1.000 103.26996 92 ARG B CA 1
ATOM 5708 C C . ARG B 2 64 ? 191.12900 139.82000 181.16000 1.000 103.26996 92 ARG B C 1
ATOM 5709 O O . ARG B 2 64 ? 192.07400 139.46700 181.87800 1.000 103.26996 92 ARG B O 1
ATOM 5717 N N . ILE B 2 65 ? 190.20500 140.72600 181.52800 1.000 99.05976 93 ILE B N 1
ATOM 5718 C CA . ILE B 2 65 ? 190.24100 141.43300 182.81000 1.000 99.05976 93 ILE B CA 1
ATOM 5719 C C . ILE B 2 65 ? 190.34400 140.43500 183.94600 1.000 99.05976 93 ILE B C 1
ATOM 5720 O O . ILE B 2 65 ? 191.29600 140.47400 184.74000 1.000 99.05976 93 ILE B O 1
ATOM 5725 N N . TYR B 2 66 ? 189.37600 139.50200 183.98400 1.000 101.61180 94 TYR B N 1
ATOM 5726 C CA . TYR B 2 66 ? 189.32700 138.43200 184.97600 1.000 101.61180 94 TYR B CA 1
ATOM 5727 C C . TYR B 2 66 ? 190.65000 137.69100 185.02900 1.000 101.61180 94 TYR B C 1
ATOM 5728 O O . TYR B 2 66 ? 191.23300 137.51700 186.11000 1.000 101.61180 94 TYR B O 1
ATOM 5737 N N . LYS B 2 67 ? 191.16000 137.31600 183.84300 1.000 98.62917 95 LYS B N 1
ATOM 5738 C CA . LYS B 2 67 ? 192.38200 136.52900 183.74400 1.000 98.62917 95 LYS B CA 1
ATOM 5739 C C . LYS B 2 67 ? 193.55400 137.25800 184.37500 1.000 98.62917 95 LYS B C 1
ATOM 5740 O O . LYS B 2 67 ? 194.34200 136.64000 185.10100 1.000 98.62917 95 LYS B O 1
ATOM 5746 N N . ILE B 2 68 ? 193.64000 138.58300 184.15300 1.000 98.15496 96 ILE B N 1
ATOM 5747 C CA . ILE B 2 68 ? 194.73200 139.38800 184.70400 1.000 98.15496 96 ILE B CA 1
ATOM 5748 C C . ILE B 2 68 ? 194.73600 139.30100 186.21800 1.000 98.15496 96 ILE B C 1
ATOM 5749 O O . ILE B 2 68 ? 195.79700 139.13200 186.83700 1.000 98.15496 96 ILE B O 1
ATOM 5754 N N . LEU B 2 69 ? 193.54000 139.36800 186.82400 1.000 96.98699 97 LEU B N 1
ATOM 5755 C CA . LEU B 2 69 ? 193.41600 139.22800 188.27000 1.000 96.98699 97 LEU B CA 1
ATOM 5756 C C . LEU B 2 69 ? 193.95900 137.88300 188.72100 1.000 96.98699 97 LEU B C 1
ATOM 5757 O O . LEU B 2 69 ? 194.76000 137.81500 189.66300 1.000 96.98699 97 LEU B O 1
ATOM 5762 N N . ALA B 2 70 ? 193.60000 136.81200 188.00300 1.000 98.16928 98 ALA B N 1
ATOM 5763 C CA . ALA B 2 70 ? 194.07500 135.48100 188.35200 1.000 98.16928 98 ALA B CA 1
ATOM 5764 C C . ALA B 2 70 ? 195.58000 135.32000 188.17500 1.000 98.16928 98 ALA B C 1
ATOM 5765 O O . ALA B 2 70 ? 196.14400 134.36400 188.71200 1.000 98.16928 98 ALA B O 1
ATOM 5767 N N . GLU B 2 71 ? 196.24700 136.23700 187.47300 1.000 104.45551 99 GLU B N 1
ATOM 5768 C CA . GLU B 2 71 ? 197.69000 136.16000 187.32800 1.000 104.45551 99 GLU B CA 1
ATOM 5769 C C . GLU B 2 71 ? 198.42200 136.98900 188.36400 1.000 104.45551 99 GLU B C 1
ATOM 5770 O O . GLU B 2 71 ? 199.65100 136.90300 188.44500 1.000 104.45551 99 GLU B O 1
ATOM 5776 N N . ASN B 2 72 ? 197.71100 137.79500 189.15100 1.000 102.48478 100 ASN B N 1
ATOM 5777 C CA . ASN B 2 72 ? 198.35500 138.58300 190.18900 1.000 102.48478 100 ASN B CA 1
ATOM 5778 C C . ASN B 2 72 ? 197.94200 138.13600 191.58000 1.000 102.48478 100 ASN B C 1
ATOM 5779 O O . ASN B 2 72 ? 198.06900 138.90200 192.53800 1.000 102.48478 100 ASN B O 1
ATOM 5784 N N . GLY B 2 73 ? 197.44700 136.90900 191.70900 1.000 105.42671 101 GLY B N 1
ATOM 5785 C CA . GLY B 2 73 ? 197.09300 136.35200 192.99500 1.000 105.42671 101 GLY B CA 1
ATOM 5786 C C . GLY B 2 73 ? 195.89200 136.95600 193.68400 1.000 105.42671 101 GLY B C 1
ATOM 5787 O O . GLY B 2 73 ? 195.56900 136.53100 194.79800 1.000 105.42671 101 GLY B O 1
ATOM 5788 N N . LEU B 2 74 ? 195.21600 137.93000 193.07700 1.000 99.98304 102 LEU B N 1
ATOM 5789 C CA . LEU B 2 74 ? 194.02100 138.49900 193.68400 1.000 99.98304 102 LEU B CA 1
ATOM 5790 C C . LEU B 2 74 ? 192.82200 137.55800 193.65000 1.000 99.98304 102 LEU B C 1
ATOM 5791 O O . LEU B 2 74 ? 191.84000 137.81800 194.35100 1.000 99.98304 102 LEU B O 1
ATOM 5796 N N . ILE B 2 75 ? 192.88500 136.46900 192.88500 1.000 103.32310 103 ILE B N 1
ATOM 5797 C CA . ILE B 2 75 ? 191.79000 135.51700 192.72600 1.000 103.32310 103 ILE B CA 1
ATOM 5798 C C . ILE B 2 75 ? 192.41400 134.13000 192.60400 1.000 103.32310 103 ILE B C 1
ATOM 5799 O O . ILE B 2 75 ? 193.44500 133.96300 191.94600 1.000 103.32310 103 ILE B O 1
ATOM 5804 N N . ASN B 2 76 ? 191.79200 133.13100 193.23400 1.000 109.61928 104 ASN B N 1
ATOM 5805 C CA . ASN B 2 76 ? 192.28100 131.75700 193.22700 1.000 109.61928 104 ASN B CA 1
ATOM 5806 C C . ASN B 2 76 ? 191.32300 130.83700 192.48100 1.000 109.61928 104 ASN B C 1
ATOM 5807 O O . ASN B 2 76 ? 191.02600 129.73000 192.93000 1.000 109.61928 104 ASN B O 1
ATOM 5812 N N . ASP B 2 77 ? 190.81800 131.29100 191.33800 1.000 114.29815 105 ASP B N 1
ATOM 5813 C CA . ASP B 2 77 ? 189.91600 130.49200 190.52200 1.000 114.29815 105 ASP B CA 1
ATOM 5814 C C . ASP B 2 77 ? 190.68000 129.96600 189.31000 1.000 114.29815 105 ASP B C 1
ATOM 5815 O O . ASP B 2 77 ? 190.94100 130.72800 188.36800 1.000 114.29815 105 ASP B O 1
ATOM 5820 N N . PRO B 2 78 ? 191.11200 128.70100 189.31200 1.000 113.79120 106 PRO B N 1
ATOM 5821 C CA . PRO B 2 78 ? 192.00700 128.23200 188.24300 1.000 113.79120 106 PRO B CA 1
ATOM 5822 C C . PRO B 2 78 ? 191.33100 128.03700 186.89900 1.000 113.79120 106 PRO B C 1
ATOM 5823 O O . PRO B 2 78 ? 191.90000 128.42100 185.87100 1.000 113.79120 106 PRO B O 1
ATOM 5827 N N . THR B 2 79 ? 190.13700 127.44700 186.86500 1.000 113.28743 107 THR B N 1
ATOM 5828 C CA . THR B 2 79 ? 189.48700 127.12100 185.59700 1.000 113.28743 107 THR B CA 1
ATOM 5829 C C . THR B 2 79 ? 188.90100 128.32500 184.87100 1.000 113.28743 107 THR B C 1
ATOM 5830 O O . THR B 2 79 ? 188.34900 128.12900 183.78300 1.000 113.28743 107 THR B O 1
ATOM 5834 N N . LEU B 2 80 ? 189.01900 129.53100 185.43500 1.000 112.01490 108 LEU B N 1
ATOM 5835 C CA . LEU B 2 80 ? 188.50300 130.78500 184.87300 1.000 112.01490 108 LEU B CA 1
ATOM 5836 C C . LEU B 2 80 ? 187.00500 130.71500 184.58300 1.000 112.01490 108 LEU B C 1
ATOM 5837 O O . LEU B 2 80 ? 186.52700 131.18100 183.54800 1.000 112.01490 108 LEU B O 1
ATOM 5842 N N . SER B 2 81 ? 186.26500 130.11300 185.50800 1.000 114.15209 109 SER B N 1
ATOM 5843 C CA . SER B 2 81 ? 184.81100 130.11300 185.51400 1.000 114.15209 109 SER B CA 1
ATOM 5844 C C . SER B 2 81 ? 184.37000 130.60500 186.88100 1.000 114.15209 109 SER B C 1
ATOM 5845 O O . SER B 2 81 ? 184.99800 130.26400 187.88600 1.000 114.15209 109 SER B O 1
ATOM 5848 N N . GLY B 2 82 ? 183.32800 131.43600 186.90600 1.000 114.07959 110 GLY B N 1
ATOM 5849 C CA . GLY B 2 82 ? 182.84200 132.06800 188.12200 1.000 114.07959 110 GLY B CA 1
ATOM 5850 C C . GLY B 2 82 ? 182.50000 131.12100 189.25400 1.000 114.07959 110 GLY B C 1
ATOM 5851 O O . GLY B 2 82 ? 181.51100 130.39000 189.18900 1.000 114.07959 110 GLY B O 1
ATOM 5852 N N . VAL B 2 83 ? 183.31700 131.12900 190.30300 1.000 117.19935 111 VAL B N 1
ATOM 5853 C CA . VAL B 2 83 ? 183.08100 130.30400 191.48100 1.000 117.19935 111 VAL B CA 1
ATOM 5854 C C . VAL B 2 83 ? 182.89300 131.21800 192.67900 1.000 117.19935 111 VAL B C 1
ATOM 5855 O O . VAL B 2 83 ? 182.94200 132.44400 192.54900 1.000 117.19935 111 VAL B O 1
ATOM 5859 N N . ASP B 2 84 ? 182.65700 130.63300 193.84900 1.000 122.41522 112 ASP B N 1
ATOM 5860 C CA . ASP B 2 84 ? 182.35500 131.42600 195.03100 1.000 122.41522 112 ASP B CA 1
ATOM 5861 C C . ASP B 2 84 ? 183.60000 131.71700 195.86000 1.000 122.41522 112 ASP B C 1
ATOM 5862 O O . ASP B 2 84 ? 183.85100 132.86900 196.22200 1.000 122.41522 112 ASP B O 1
ATOM 5867 N N . ASP B 2 85 ? 184.38600 130.68900 196.16900 1.000 122.68995 113 ASP B N 1
ATOM 5868 C CA . ASP B 2 85 ? 185.55700 130.82500 197.03700 1.000 122.68995 113 ASP B CA 1
ATOM 5869 C C . ASP B 2 85 ? 186.73000 131.44800 196.27200 1.000 122.68995 113 ASP B C 1
ATOM 5870 O O . ASP B 2 85 ? 187.71100 130.79700 195.90900 1.000 122.68995 113 ASP B O 1
ATOM 5875 N N . LEU B 2 86 ? 186.59800 132.75400 196.01700 1.000 110.74023 114 LEU B N 1
ATOM 5876 C CA . LEU B 2 86 ? 187.63600 133.50500 195.31400 1.000 110.74023 114 LEU B CA 1
ATOM 5877 C C . LEU B 2 86 ? 188.93700 133.53900 196.10700 1.000 110.74023 114 LEU B C 1
ATOM 5878 O O . LEU B 2 86 ? 189.95500 132.99200 195.67600 1.000 110.74023 114 LEU B O 1
ATOM 5883 N N . GLY B 2 87 ? 188.92400 134.17300 197.27200 1.000 111.34191 115 GLY B N 1
ATOM 5884 C CA . GLY B 2 87 ? 190.13700 134.23000 198.06100 1.000 111.34191 115 GLY B CA 1
ATOM 5885 C C . GLY B 2 87 ? 189.99700 134.98500 199.36200 1.000 111.34191 115 GLY B C 1
ATOM 5886 O O . GLY B 2 87 ? 188.93200 134.97700 199.98400 1.000 111.34191 115 GLY B O 1
ATOM 5887 N N . ASP B 2 88 ? 191.07500 135.63900 199.78400 1.000 109.89626 116 ASP B N 1
ATOM 5888 C CA . ASP B 2 88 ? 191.07500 136.42300 201.00700 1.000 109.89626 116 ASP B CA 1
ATOM 5889 C C . ASP B 2 88 ? 190.98400 137.91700 200.74900 1.000 109.89626 116 ASP B C 1
ATOM 5890 O O . ASP B 2 88 ? 190.84300 138.68600 201.70500 1.000 109.89626 116 ASP B O 1
ATOM 5895 N N . LEU B 2 89 ? 191.06000 138.34500 199.49000 1.000 99.35316 117 LEU B N 1
ATOM 5896 C CA . LEU B 2 89 ? 191.01600 139.75700 199.15600 1.000 99.35316 117 LEU B CA 1
ATOM 5897 C C . LEU B 2 89 ? 189.71000 140.20100 198.52300 1.000 99.35316 117 LEU B C 1
ATOM 5898 O O . LEU B 2 89 ? 189.43200 141.40100 198.51300 1.000 99.35316 117 LEU B O 1
ATOM 5903 N N . MET B 2 90 ? 188.90800 139.28100 197.99000 1.000 96.99520 118 MET B N 1
ATOM 5904 C CA . MET B 2 90 ? 187.67200 139.64500 197.31600 1.000 96.99520 118 MET B CA 1
ATOM 5905 C C . MET B 2 90 ? 186.54800 138.72500 197.76600 1.000 96.99520 118 MET B C 1
ATOM 5906 O O . MET B 2 90 ? 186.76600 137.73600 198.46800 1.000 96.99520 118 MET B O 1
ATOM 5911 N N . LEU B 2 91 ? 185.33200 139.06200 197.34900 1.000 95.75666 119 LEU B N 1
ATOM 5912 C CA . LEU B 2 91 ? 184.14200 138.31000 197.73300 1.000 95.75666 119 LEU B CA 1
ATOM 5913 C C . LEU B 2 91 ? 183.14800 138.36800 196.58700 1.000 95.75666 119 LEU B C 1
ATOM 5914 O O . LEU B 2 91 ? 182.73200 139.46000 196.19700 1.000 95.75666 119 LEU B O 1
ATOM 5919 N N . LYS B 2 92 ? 182.78500 137.20700 196.04500 1.000 102.00996 120 LYS B N 1
ATOM 5920 C CA . LYS B 2 92 ? 181.92700 137.16700 194.86900 1.000 102.00996 120 LYS B CA 1
ATOM 5921 C C . LYS B 2 92 ? 180.50800 137.59600 195.20700 1.000 102.00996 120 LYS B C 1
ATOM 5922 O O . LYS B 2 92 ? 179.94600 137.20100 196.23000 1.000 102.00996 120 LYS B O 1
ATOM 5928 N N . ILE B 2 93 ? 179.92900 138.40200 194.32900 1.000 104.83802 121 ILE B N 1
ATOM 5929 C CA . ILE B 2 93 ? 178.57100 138.91600 194.46400 1.000 104.83802 121 ILE B CA 1
ATOM 5930 C C . ILE B 2 93 ? 177.72800 138.29100 193.35900 1.000 104.83802 121 ILE B C 1
ATOM 5931 O O . ILE B 2 93 ? 178.09100 138.40400 192.18100 1.000 104.83802 121 ILE B O 1
ATOM 5936 N N . PRO B 2 94 ? 176.63700 137.60100 193.68300 1.000 106.03290 122 PRO B N 1
ATOM 5937 C CA . PRO B 2 94 ? 175.85100 136.92600 192.64700 1.000 106.03290 122 PRO B CA 1
ATOM 5938 C C . PRO B 2 94 ? 175.13200 137.90800 191.73700 1.000 106.03290 122 PRO B C 1
ATOM 5939 O O . PRO B 2 94 ? 174.71100 138.98900 192.15300 1.000 106.03290 122 PRO B O 1
ATOM 5943 N N . VAL B 2 95 ? 175.00400 137.51900 190.47400 1.000 110.78703 123 VAL B N 1
ATOM 5944 C CA . VAL B 2 95 ? 174.34500 138.32400 189.45600 1.000 110.78703 123 VAL B CA 1
ATOM 5945 C C . VAL B 2 95 ? 172.98600 137.70400 189.17300 1.000 110.78703 123 VAL B C 1
ATOM 5946 O O . VAL B 2 95 ? 172.89300 136.51000 188.86800 1.000 110.78703 123 VAL B O 1
ATOM 5950 N N . ARG B 2 96 ? 171.93600 138.50900 189.28500 1.000 113.64850 124 ARG B N 1
ATOM 5951 C CA . ARG B 2 96 ? 170.58100 138.07400 189.00300 1.000 113.64850 124 ARG B CA 1
ATOM 5952 C C . ARG B 2 96 ? 169.98600 138.96900 187.92500 1.000 113.64850 124 ARG B C 1
ATOM 5953 O O . ARG B 2 96 ? 170.42600 140.10400 187.72600 1.000 113.64850 124 ARG B O 1
ATOM 5961 N N . ALA B 2 97 ? 169.02900 138.42500 187.18400 1.000 116.70554 125 ALA B N 1
ATOM 5962 C CA . ALA B 2 97 ? 168.37700 139.20000 186.14200 1.000 116.70554 125 ALA B CA 1
ATOM 5963 C C . ALA B 2 97 ? 167.46700 140.25400 186.75500 1.000 116.70554 125 ALA B C 1
ATOM 5964 O O . ALA B 2 97 ? 166.77900 140.00100 187.74600 1.000 116.70554 125 ALA B O 1
ATOM 5966 N N . ALA B 2 98 ? 167.47500 141.44500 186.16800 1.000 118.32360 126 ALA B N 1
ATOM 5967 C CA . ALA B 2 98 ? 166.61500 142.51300 186.65100 1.000 118.32360 126 ALA B CA 1
ATOM 5968 C C . ALA B 2 98 ? 165.17100 142.26600 186.23300 1.000 118.32360 126 ALA B C 1
ATOM 5969 O O . ALA B 2 98 ? 164.89400 141.73800 185.15300 1.000 118.32360 126 ALA B O 1
ATOM 5971 N N . THR B 2 99 ? 164.24400 142.65700 187.10200 1.000 119.79048 127 THR B N 1
ATOM 5972 C CA . THR B 2 99 ? 162.82100 142.46200 186.85900 1.000 119.79048 127 THR B CA 1
ATOM 5973 C C . THR B 2 99 ? 162.30000 143.55300 185.92600 1.000 119.79048 127 THR B C 1
ATOM 5974 O O . THR B 2 99 ? 163.06000 144.33400 185.34900 1.000 119.79048 127 THR B O 1
ATOM 5978 N N . SER B 2 100 ? 160.98100 143.62500 185.77500 1.000 117.95139 128 SER B N 1
ATOM 5979 C CA . SER B 2 100 ? 160.39600 144.63600 184.90500 1.000 117.95139 128 SER B CA 1
ATOM 5980 C C . SER B 2 100 ? 160.20800 145.96900 185.61400 1.000 117.95139 128 SER B C 1
ATOM 5981 O O . SER B 2 100 ? 160.23300 147.01600 184.95900 1.000 117.95139 128 SER B O 1
ATOM 5984 N N . GLU B 2 101 ? 160.01100 145.94900 186.93500 1.000 122.15265 129 GLU B N 1
ATOM 5985 C CA . GLU B 2 101 ? 159.83400 147.18500 187.69700 1.000 122.15265 129 GLU B CA 1
ATOM 5986 C C . GLU B 2 101 ? 161.09200 148.04300 187.68200 1.000 122.15265 129 GLU B C 1
ATOM 5987 O O . GLU B 2 101 ? 161.02900 149.24100 187.37400 1.000 122.15265 129 GLU B O 1
ATOM 5993 N N . GLU B 2 102 ? 162.23200 147.45300 188.06700 1.000 116.12721 130 GLU B N 1
ATOM 5994 C CA . GLU B 2 102 ? 163.49700 148.18400 188.11400 1.000 116.12721 130 GLU B CA 1
ATOM 5995 C C . GLU B 2 102 ? 163.88700 148.71800 186.74300 1.000 116.12721 130 GLU B C 1
ATOM 5996 O O . GLU B 2 102 ? 164.42600 149.82300 186.62700 1.000 116.12721 130 GLU B O 1
ATOM 6002 N N . ILE B 2 103 ? 163.61000 147.94900 185.69300 1.000 110.89164 131 ILE B N 1
ATOM 6003 C CA . ILE B 2 103 ? 163.98800 148.35900 184.34900 1.000 110.89164 131 ILE B CA 1
ATOM 6004 C C . ILE B 2 103 ? 162.97700 149.32600 183.74800 1.000 110.89164 131 ILE B C 1
ATOM 6005 O O . ILE B 2 103 ? 163.29900 150.02200 182.78000 1.000 110.89164 131 ILE B O 1
ATOM 6010 N N . LEU B 2 104 ? 161.76600 149.39900 184.29800 1.000 110.95390 132 LEU B N 1
ATOM 6011 C CA . LEU B 2 104 ? 160.77700 150.37800 183.87800 1.000 110.95390 132 LEU B CA 1
ATOM 6012 C C . LEU B 2 104 ? 160.76800 151.61600 184.75400 1.000 110.95390 132 LEU B C 1
ATOM 6013 O O . LEU B 2 104 ? 159.95200 152.51200 184.52100 1.000 110.95390 132 LEU B O 1
ATOM 6018 N N . GLU B 2 105 ? 161.61500 151.65700 185.78700 1.000 112.45986 133 GLU B N 1
ATOM 6019 C CA . GLU B 2 105 ? 161.73900 152.85300 186.61700 1.000 112.45986 133 GLU B CA 1
ATOM 6020 C C . GLU B 2 105 ? 162.20900 154.06400 185.82000 1.000 112.45986 133 GLU B C 1
ATOM 6021 O O . GLU B 2 105 ? 161.79200 155.19200 186.10300 1.000 112.45986 133 GLU B O 1
ATOM 6027 N N . VAL B 2 106 ? 163.05700 153.85500 184.81200 1.000 107.42204 134 VAL B N 1
ATOM 6028 C CA . VAL B 2 106 ? 163.59200 154.93800 184.00000 1.000 107.42204 134 VAL B CA 1
ATOM 6029 C C . VAL B 2 106 ? 163.17200 154.81300 182.53900 1.000 107.42204 134 VAL B C 1
ATOM 6030 O O . VAL B 2 106 ? 162.87700 155.82200 181.89000 1.000 107.42204 134 VAL B O 1
ATOM 6034 N N . HIS B 2 107 ? 163.10600 153.59500 182.00700 1.000 109.02264 135 HIS B N 1
ATOM 6035 C CA . HIS B 2 107 ? 162.75000 153.42500 180.61000 1.000 109.02264 135 HIS B CA 1
ATOM 6036 C C . HIS B 2 107 ? 161.23500 153.46000 180.44200 1.000 109.02264 135 HIS B C 1
ATOM 6037 O O . HIS B 2 107 ? 160.47400 153.55000 181.40800 1.000 109.02264 135 HIS B O 1
ATOM 6044 N N . THR B 2 108 ? 160.78900 153.38100 179.19500 1.000 113.17831 136 THR B N 1
ATOM 6045 C CA . THR B 2 108 ? 159.37500 153.36600 178.86400 1.000 113.17831 136 THR B CA 1
ATOM 6046 C C . THR B 2 108 ? 158.97900 151.97600 178.39200 1.000 113.17831 136 THR B C 1
ATOM 6047 O O . THR B 2 108 ? 159.83100 151.13900 178.08700 1.000 113.17831 136 THR B O 1
ATOM 6051 N N . LYS B 2 109 ? 157.66500 151.73300 178.36400 1.000 117.11388 137 LYS B N 1
ATOM 6052 C CA . LYS B 2 109 ? 157.15000 150.40300 178.05100 1.000 117.11388 137 LYS B CA 1
ATOM 6053 C C . LYS B 2 109 ? 157.43500 149.99200 176.61400 1.000 117.11388 137 LYS B C 1
ATOM 6054 O O . LYS B 2 109 ? 157.63200 148.79900 176.35100 1.000 117.11388 137 LYS B O 1
ATOM 6060 N N . GLU B 2 110 ? 157.46000 150.95500 175.68700 1.000 121.03809 138 GLU B N 1
ATOM 6061 C CA . GLU B 2 110 ? 157.68600 150.65200 174.27500 1.000 121.03809 138 GLU B CA 1
ATOM 6062 C C . GLU B 2 110 ? 159.07100 150.05200 174.05300 1.000 121.03809 138 GLU B C 1
ATOM 6063 O O . GLU B 2 110 ? 159.23600 149.13700 173.23600 1.000 121.03809 138 GLU B O 1
ATOM 6069 N N . HIS B 2 111 ? 160.06800 150.53900 174.79700 1.000 117.29082 139 HIS B N 1
ATOM 6070 C CA . HIS B 2 111 ? 161.42600 150.00800 174.70800 1.000 117.29082 139 HIS B CA 1
ATOM 6071 C C . HIS B 2 111 ? 161.48000 148.55400 175.16300 1.000 117.29082 139 HIS B C 1
ATOM 6072 O O . HIS B 2 111 ? 162.12400 147.71200 174.51900 1.000 117.29082 139 HIS B O 1
ATOM 6079 N N . LEU B 2 112 ? 160.84500 148.26200 176.30400 1.000 115.97875 140 LEU B N 1
ATOM 6080 C CA . LEU B 2 112 ? 160.77200 146.90000 176.82500 1.000 115.97875 140 LEU B CA 1
ATOM 6081 C C . LEU B 2 112 ? 160.09700 145.96500 175.83400 1.000 115.97875 140 LEU B C 1
ATOM 6082 O O . LEU B 2 112 ? 160.56400 144.83900 175.61800 1.000 115.97875 140 LEU B O 1
ATOM 6087 N N . GLU B 2 113 ? 158.97300 146.40600 175.25200 1.000 123.84288 141 GLU B N 1
ATOM 6088 C CA . GLU B 2 113 ? 158.27300 145.60300 174.25100 1.000 123.84288 141 GLU B CA 1
ATOM 6089 C C . GLU B 2 113 ? 159.16100 145.33500 173.04400 1.000 123.84288 141 GLU B C 1
ATOM 6090 O O . GLU B 2 113 ? 159.20100 144.21000 172.53700 1.000 123.84288 141 GLU B O 1
ATOM 6096 N N . PHE B 2 114 ? 159.84800 146.37700 172.55400 1.000 122.20811 142 PHE B N 1
ATOM 6097 C CA . PHE B 2 114 ? 160.74300 146.25300 171.40400 1.000 122.20811 142 PHE B CA 1
ATOM 6098 C C . PHE B 2 114 ? 161.83400 145.21500 171.64800 1.000 122.20811 142 PHE B C 1
ATOM 6099 O O . PHE B 2 114 ? 162.06300 144.33500 170.80900 1.000 122.20811 142 PHE B O 1
ATOM 6107 N N . ILE B 2 115 ? 162.52200 145.30900 172.79100 1.000 120.26526 143 ILE B N 1
ATOM 6108 C CA . ILE B 2 115 ? 163.62800 144.39500 173.08700 1.000 120.26526 143 ILE B CA 1
ATOM 6109 C C . ILE B 2 115 ? 163.11000 142.97200 173.29300 1.000 120.26526 143 ILE B C 1
ATOM 6110 O O . ILE B 2 115 ? 163.63100 142.00800 172.71200 1.000 120.26526 143 ILE B O 1
ATOM 6115 N N . GLU B 2 116 ? 162.10800 142.81000 174.16600 1.000 126.90333 144 GLU B N 1
ATOM 6116 C CA . GLU B 2 116 ? 161.54100 141.49400 174.43700 1.000 126.90333 144 GLU B CA 1
ATOM 6117 C C . GLU B 2 116 ? 160.90100 140.86900 173.19600 1.000 126.90333 144 GLU B C 1
ATOM 6118 O O . GLU B 2 116 ? 160.77100 139.64300 173.12800 1.000 126.90333 144 GLU B O 1
ATOM 6124 N N . SER B 2 117 ? 160.52400 141.67800 172.20200 1.000 128.16832 145 SER B N 1
ATOM 6125 C CA . SER B 2 117 ? 160.03400 141.13300 170.94700 1.000 128.16832 145 SER B CA 1
ATOM 6126 C C . SER B 2 117 ? 161.17900 140.72400 170.03400 1.000 128.16832 145 SER B C 1
ATOM 6127 O O . SER B 2 117 ? 161.11400 139.66300 169.40500 1.000 128.16832 145 SER B O 1
ATOM 6130 N N . THR B 2 118 ? 162.23000 141.55500 169.92900 1.000 132.06426 146 THR B N 1
ATOM 6131 C CA . THR B 2 118 ? 163.40400 141.18400 169.13300 1.000 132.06426 146 THR B CA 1
ATOM 6132 C C . THR B 2 118 ? 164.15200 139.97400 169.68600 1.000 132.06426 146 THR B C 1
ATOM 6133 O O . THR B 2 118 ? 165.03500 139.45400 168.99000 1.000 132.06426 146 THR B O 1
ATOM 6137 N N . GLU B 2 119 ? 163.85300 139.56900 170.92900 1.000 132.59623 147 GLU B N 1
ATOM 6138 C CA . GLU B 2 119 ? 164.33800 138.31100 171.50800 1.000 132.59623 147 GLU B CA 1
ATOM 6139 C C . GLU B 2 119 ? 164.18000 137.10700 170.57100 1.000 132.59623 147 GLU B C 1
ATOM 6140 O O . GLU B 2 119 ? 165.06700 136.25000 170.50400 1.000 132.59623 147 GLU B O 1
ATOM 6146 N N . LYS B 2 120 ? 163.07900 137.03100 169.82200 1.000 135.79178 148 LYS B N 1
ATOM 6147 C CA . LYS B 2 120 ? 162.79500 135.83600 169.02900 1.000 135.79178 148 LYS B CA 1
ATOM 6148 C C . LYS B 2 120 ? 162.37800 136.22800 167.59500 1.000 135.79178 148 LYS B C 1
ATOM 6149 O O . LYS B 2 120 ? 161.37900 135.77000 167.03600 1.000 135.79178 148 LYS B O 1
ATOM 6155 N N . MET B 2 121 ? 163.12200 137.15200 166.99400 1.000 138.95090 149 MET B N 1
ATOM 6156 C CA . MET B 2 121 ? 162.91900 137.46200 165.58600 1.000 138.95090 149 MET B CA 1
ATOM 6157 C C . MET B 2 121 ? 163.62600 136.43900 164.70200 1.000 138.95090 149 MET B C 1
ATOM 6158 O O . MET B 2 121 ? 164.26800 135.49800 165.17400 1.000 138.95090 149 MET B O 1
ATOM 6163 N N . SER B 2 122 ? 163.50600 136.63700 163.39400 1.000 140.90722 150 SER B N 1
ATOM 6164 C CA . SER B 2 122 ? 164.20400 135.82600 162.41000 1.000 140.90722 150 SER B CA 1
ATOM 6165 C C . SER B 2 122 ? 165.59800 136.41000 162.18300 1.000 140.90722 150 SER B C 1
ATOM 6166 O O . SER B 2 122 ? 166.05100 137.28700 162.92000 1.000 140.90722 150 SER B O 1
ATOM 6169 N N . ARG B 2 123 ? 166.29200 135.94200 161.14700 1.000 139.32966 151 ARG B N 1
ATOM 6170 C CA . ARG B 2 123 ? 167.64900 136.41600 160.88800 1.000 139.32966 151 ARG B CA 1
ATOM 6171 C C . ARG B 2 123 ? 167.65300 137.78300 160.21200 1.000 139.32966 151 ARG B C 1
ATOM 6172 O O . ARG B 2 123 ? 168.29400 138.72500 160.69600 1.000 139.32966 151 ARG B O 1
ATOM 6180 N N . GLU B 2 124 ? 166.97400 137.88900 159.06400 1.000 141.39835 152 GLU B N 1
ATOM 6181 C CA . GLU B 2 124 ? 166.93800 139.14000 158.30900 1.000 141.39835 152 GLU B CA 1
ATOM 6182 C C . GLU B 2 124 ? 166.28000 140.27800 159.08700 1.000 141.39835 152 GLU B C 1
ATOM 6183 O O . GLU B 2 124 ? 166.64600 141.44500 158.89300 1.000 141.39835 152 GLU B O 1
ATOM 6189 N N . GLU B 2 125 ? 165.31700 139.96500 159.96100 1.000 139.96089 153 GLU B N 1
ATOM 6190 C CA . GLU B 2 125 ? 164.74100 140.98000 160.83800 1.000 139.96089 153 GLU B CA 1
ATOM 6191 C C . GLU B 2 125 ? 165.79500 141.54800 161.77800 1.000 139.96089 153 GLU B C 1
ATOM 6192 O O . GLU B 2 125 ? 165.84800 142.76400 162.00200 1.000 139.96089 153 GLU B O 1
ATOM 6198 N N . LEU B 2 126 ? 166.63600 140.67200 162.33700 1.000 134.12548 154 LEU B N 1
ATOM 6199 C CA . LEU B 2 126 ? 167.73000 141.11300 163.19500 1.000 134.12548 154 LEU B CA 1
ATOM 6200 C C . LEU B 2 126 ? 168.72400 141.95800 162.41300 1.000 134.12548 154 LEU B C 1
ATOM 6201 O O . LEU B 2 126 ? 169.24200 142.95300 162.93200 1.000 134.12548 154 LEU B O 1
ATOM 6206 N N . LEU B 2 127 ? 169.00800 141.56300 161.16600 1.000 134.13283 155 LEU B N 1
ATOM 6207 C CA . LEU B 2 127 ? 169.91400 142.33700 160.31700 1.000 134.13283 155 LEU B CA 1
ATOM 6208 C C . LEU B 2 127 ? 169.37100 143.73900 160.05200 1.000 134.13283 155 LEU B C 1
ATOM 6209 O O . LEU B 2 127 ? 170.12500 144.72000 160.09700 1.000 134.13283 155 LEU B O 1
ATOM 6214 N N . LYS B 2 128 ? 168.06500 143.85000 159.78500 1.000 132.80590 156 LYS B N 1
ATOM 6215 C CA . LYS B 2 128 ? 167.46100 145.15600 159.52800 1.000 132.80590 156 LYS B CA 1
ATOM 6216 C C . LYS B 2 128 ? 167.47000 146.02200 160.78300 1.000 132.80590 156 LYS B C 1
ATOM 6217 O O . LYS B 2 128 ? 167.83500 147.20400 160.72900 1.000 132.80590 156 LYS B O 1
ATOM 6223 N N . GLU B 2 129 ? 167.04800 145.45500 161.92100 1.000 132.23884 157 GLU B N 1
ATOM 6224 C CA . GLU B 2 129 ? 167.07700 146.19100 163.18300 1.000 132.23884 157 GLU B CA 1
ATOM 6225 C C . GLU B 2 129 ? 168.49200 146.55000 163.61900 1.000 132.23884 157 GLU B C 1
ATOM 6226 O O . GLU B 2 129 ? 168.66500 147.47700 164.41500 1.000 132.23884 157 GLU B O 1
ATOM 6232 N N . THR B 2 130 ? 169.50400 145.84000 163.12000 1.000 129.15237 158 THR B N 1
ATOM 6233 C CA . THR B 2 130 ? 170.87900 146.21500 163.40700 1.000 129.15237 158 THR B CA 1
ATOM 6234 C C . THR B 2 130 ? 171.30900 147.38200 162.52800 1.000 129.15237 158 THR B C 1
ATOM 6235 O O . THR B 2 130 ? 171.84700 148.37600 163.02600 1.000 129.15237 158 THR B O 1
ATOM 6239 N N . GLU B 2 131 ? 171.05200 147.29300 161.21900 1.000 131.68772 159 GLU B N 1
ATOM 6240 C CA . GLU B 2 131 ? 171.46800 148.35700 160.30900 1.000 131.68772 159 GLU B CA 1
ATOM 6241 C C . GLU B 2 131 ? 170.63600 149.63000 160.44100 1.000 131.68772 159 GLU B C 1
ATOM 6242 O O . GLU B 2 131 ? 171.02200 150.65300 159.86700 1.000 131.68772 159 GLU B O 1
ATOM 6248 N N . LYS B 2 132 ? 169.51100 149.59900 161.15600 1.000 129.11098 160 LYS B N 1
ATOM 6249 C CA . LYS B 2 132 ? 168.69700 150.80300 161.28900 1.000 129.11098 160 LYS B CA 1
ATOM 6250 C C . LYS B 2 132 ? 169.13500 151.69000 162.45100 1.000 129.11098 160 LYS B C 1
ATOM 6251 O O . LYS B 2 132 ? 169.21900 152.91100 162.29100 1.000 129.11098 160 LYS B O 1
ATOM 6257 N N . GLY B 2 133 ? 169.36500 151.10400 163.62700 1.000 127.04021 161 GLY B N 1
ATOM 6258 C CA . GLY B 2 133 ? 169.77500 151.88300 164.77800 1.000 127.04021 161 GLY B CA 1
ATOM 6259 C C . GLY B 2 133 ? 171.14400 152.51400 164.61100 1.000 127.04021 161 GLY B C 1
ATOM 6260 O O . GLY B 2 133 ? 171.95300 152.11400 163.77400 1.000 127.04021 161 GLY B O 1
ATOM 6261 N N . ASP B 2 134 ? 171.41100 153.52200 165.43600 1.000 124.22600 162 ASP B N 1
ATOM 6262 C CA . ASP B 2 134 ? 172.68000 154.24400 165.37500 1.000 124.22600 162 ASP B CA 1
ATOM 6263 C C . ASP B 2 134 ? 173.74600 153.49500 166.17400 1.000 124.22600 162 ASP B C 1
ATOM 6264 O O . ASP B 2 134 ? 173.86500 153.65100 167.39300 1.000 124.22600 162 ASP B O 1
ATOM 6269 N N . SER B 2 135 ? 174.52900 152.67500 165.46000 1.000 121.38141 163 SER B N 1
ATOM 6270 C CA . SER B 2 135 ? 175.64800 151.89000 165.99700 1.000 121.38141 163 SER B CA 1
ATOM 6271 C C . SER B 2 135 ? 175.19700 150.98200 167.14400 1.000 121.38141 163 SER B C 1
ATOM 6272 O O . SER B 2 135 ? 175.65500 151.09900 168.27900 1.000 121.38141 163 SER B O 1
ATOM 6275 N N . VAL B 2 136 ? 174.28400 150.07300 166.81400 1.000 119.07112 164 VAL B N 1
ATOM 6276 C CA . VAL B 2 136 ? 173.75100 149.07300 167.73700 1.000 119.07112 164 VAL B CA 1
ATOM 6277 C C . VAL B 2 136 ? 173.43500 147.82500 166.92600 1.000 119.07112 164 VAL B C 1
ATOM 6278 O O . VAL B 2 136 ? 172.84000 147.90900 165.84800 1.000 119.07112 164 VAL B O 1
ATOM 6282 N N . TYR B 2 137 ? 173.84700 146.66900 167.43800 1.000 120.47167 165 TYR B N 1
ATOM 6283 C CA . TYR B 2 137 ? 173.61700 145.39200 166.78700 1.000 120.47167 165 TYR B CA 1
ATOM 6284 C C . TYR B 2 137 ? 172.78100 144.49700 167.68700 1.000 120.47167 165 TYR B C 1
ATOM 6285 O O . TYR B 2 137 ? 173.00000 144.43800 168.90000 1.000 120.47167 165 TYR B O 1
ATOM 6294 N N . PHE B 2 138 ? 171.81000 143.82000 167.08800 1.000 123.09404 166 PHE B N 1
ATOM 6295 C CA . PHE B 2 138 ? 170.95600 142.88600 167.80100 1.000 123.09404 166 PHE B CA 1
ATOM 6296 C C . PHE B 2 138 ? 171.21400 141.47300 167.30600 1.000 123.09404 166 PHE B C 1
ATOM 6297 O O . PHE B 2 138 ? 171.58900 141.25700 166.15300 1.000 123.09404 166 PHE B O 1
ATOM 6305 N N . ASN B 2 139 ? 171.00400 140.51500 168.19900 1.000 125.57638 167 ASN B N 1
ATOM 6306 C CA . ASN B 2 139 ? 171.20900 139.11200 167.89300 1.000 125.57638 167 ASN B CA 1
ATOM 6307 C C . ASN B 2 139 ? 170.14600 138.31700 168.63700 1.000 125.57638 167 ASN B C 1
ATOM 6308 O O . ASN B 2 139 ? 169.51400 138.82900 169.56300 1.000 125.57638 167 ASN B O 1
ATOM 6313 N N . ASN B 2 140 ? 169.90000 137.09200 168.14800 1.000 124.80600 168 ASN B N 1
ATOM 6314 C CA . ASN B 2 140 ? 168.84600 136.21300 168.66000 1.000 124.80600 168 ASN B CA 1
ATOM 6315 C C . ASN B 2 140 ? 168.93800 136.00800 170.16900 1.000 124.80600 168 ASN B C 1
ATOM 6316 O O . ASN B 2 140 ? 167.91600 135.94100 170.85900 1.000 124.80600 168 ASN B O 1
ATOM 6321 N N . ASP B 2 141 ? 170.14800 135.93300 170.70300 1.000 128.47422 169 ASP B N 1
ATOM 6322 C CA . ASP B 2 141 ? 170.35800 135.78400 172.13600 1.000 128.47422 169 ASP B CA 1
ATOM 6323 C C . ASP B 2 141 ? 170.86800 137.14200 172.61200 1.000 128.47422 169 ASP B C 1
ATOM 6324 O O . ASP B 2 141 ? 172.07300 137.37600 172.69300 1.000 128.47422 169 ASP B O 1
ATOM 6329 N N . SER B 2 142 ? 169.93600 138.03800 172.92500 1.000 122.68950 170 SER B N 1
ATOM 6330 C CA . SER B 2 142 ? 170.29200 139.35600 173.43200 1.000 122.68950 170 SER B CA 1
ATOM 6331 C C . SER B 2 142 ? 169.44500 139.80700 174.60500 1.000 122.68950 170 SER B C 1
ATOM 6332 O O . SER B 2 142 ? 169.77200 140.83200 175.20300 1.000 122.68950 170 SER B O 1
ATOM 6335 N N . TYR B 2 143 ? 168.37400 139.09900 174.95300 1.000 119.85419 171 TYR B N 1
ATOM 6336 C CA . TYR B 2 143 ? 167.48300 139.55500 176.01200 1.000 119.85419 171 TYR B CA 1
ATOM 6337 C C . TYR B 2 143 ? 168.09900 139.33700 177.38900 1.000 119.85419 171 TYR B C 1
ATOM 6338 O O . TYR B 2 143 ? 168.23200 140.28300 178.17500 1.000 119.85419 171 TYR B O 1
ATOM 6347 N N . ALA B 2 144 ? 168.44600 138.08300 177.70700 1.000 119.14659 172 ALA B N 1
ATOM 6348 C CA . ALA B 2 144 ? 168.98300 137.75300 179.02600 1.000 119.14659 172 ALA B CA 1
ATOM 6349 C C . ALA B 2 144 ? 170.33400 138.41500 179.25600 1.000 119.14659 172 ALA B C 1
ATOM 6350 O O . ALA B 2 144 ? 170.61100 138.91600 180.35500 1.000 119.14659 172 ALA B O 1
ATOM 6352 N N . SER B 2 145 ? 171.18400 138.42800 178.22600 1.000 117.74630 173 SER B N 1
ATOM 6353 C CA . SER B 2 145 ? 172.49600 139.05200 178.32900 1.000 117.74630 173 SER B CA 1
ATOM 6354 C C . SER B 2 145 ? 172.41900 140.56800 178.47900 1.000 117.74630 173 SER B C 1
ATOM 6355 O O . SER B 2 145 ? 173.41900 141.18700 178.84900 1.000 117.74630 173 SER B O 1
ATOM 6358 N N . ALA B 2 146 ? 171.27400 141.18000 178.17700 1.000 113.84729 174 ALA B N 1
ATOM 6359 C CA . ALA B 2 146 ? 171.07100 142.59900 178.43100 1.000 113.84729 174 ALA B CA 1
ATOM 6360 C C . ALA B 2 146 ? 170.38800 142.84600 179.76100 1.000 113.84729 174 ALA B C 1
ATOM 6361 O O . ALA B 2 146 ? 170.56100 143.91900 180.34500 1.000 113.84729 174 ALA B O 1
ATOM 6363 N N . ARG B 2 147 ? 169.58800 141.89100 180.23800 1.000 114.36801 175 ARG B N 1
ATOM 6364 C CA . ARG B 2 147 ? 168.99600 142.05100 181.55900 1.000 114.36801 175 ARG B CA 1
ATOM 6365 C C . ARG B 2 147 ? 170.03100 141.87300 182.65500 1.000 114.36801 175 ARG B C 1
ATOM 6366 O O . ARG B 2 147 ? 169.89000 142.46600 183.72800 1.000 114.36801 175 ARG B O 1
ATOM 6374 N N . LEU B 2 148 ? 171.05100 141.04800 182.41500 1.000 110.02685 176 LEU B N 1
ATOM 6375 C CA . LEU B 2 148 ? 172.05000 140.77600 183.45200 1.000 110.02685 176 LEU B CA 1
ATOM 6376 C C . LEU B 2 148 ? 172.86900 141.98200 183.94700 1.000 110.02685 176 LEU B C 1
ATOM 6377 O O . LEU B 2 148 ? 173.12600 142.02900 185.16500 1.000 110.02685 176 LEU B O 1
ATOM 6382 N N . PRO B 2 149 ? 173.36100 142.92800 183.10400 1.000 108.06765 177 PRO B N 1
ATOM 6383 C CA . PRO B 2 149 ? 174.18700 144.02800 183.65100 1.000 108.06765 177 PRO B CA 1
ATOM 6384 C C . PRO B 2 149 ? 173.49800 144.91900 184.67000 1.000 108.06765 177 PRO B C 1
ATOM 6385 O O . PRO B 2 149 ? 174.14100 145.32700 185.64700 1.000 108.06765 177 PRO B O 1
ATOM 6389 N N . CYS B 2 150 ? 172.23200 145.27700 184.42900 1.000 109.02775 178 CYS B N 1
ATOM 6390 C CA . CYS B 2 150 ? 171.49000 146.11000 185.37000 1.000 109.02775 178 CYS B CA 1
ATOM 6391 C C . CYS B 2 150 ? 171.35900 145.42300 186.71900 1.000 109.02775 178 CYS B C 1
ATOM 6392 O O . CYS B 2 150 ? 171.56300 146.05400 187.76300 1.000 109.02775 178 CYS B O 1
ATOM 6395 N N . GLY B 2 151 ? 171.02600 144.12800 186.70900 1.000 111.15850 179 GLY B N 1
ATOM 6396 C CA . GLY B 2 151 ? 170.95100 143.36500 187.94500 1.000 111.15850 179 GLY B CA 1
ATOM 6397 C C . GLY B 2 151 ? 172.28000 143.30900 188.67200 1.000 111.15850 179 GLY B C 1
ATOM 6398 O O . GLY B 2 151 ? 172.33100 143.44200 189.89900 1.000 111.15850 179 GLY B O 1
ATOM 6399 N N . GLY B 2 152 ? 173.36800 143.10400 187.92000 1.000 110.30299 180 GLY B N 1
ATOM 6400 C CA . GLY B 2 152 ? 174.69400 143.08100 188.52300 1.000 110.30299 180 GLY B CA 1
ATOM 6401 C C . GLY B 2 152 ? 175.06900 144.39900 189.17600 1.000 110.30299 180 GLY B C 1
ATOM 6402 O O . GLY B 2 152 ? 175.60400 144.41900 190.29100 1.000 110.30299 180 GLY B O 1
ATOM 6403 N N . ALA B 2 153 ? 174.79400 145.51300 188.48900 1.000 104.56318 181 ALA B N 1
ATOM 6404 C CA . ALA B 2 153 ? 175.10000 146.83400 189.03200 1.000 104.56318 181 ALA B CA 1
ATOM 6405 C C . ALA B 2 153 ? 174.28500 147.12700 190.28500 1.000 104.56318 181 ALA B C 1
ATOM 6406 O O . ALA B 2 153 ? 174.82500 147.65600 191.26900 1.000 104.56318 181 ALA B O 1
ATOM 6408 N N . ILE B 2 154 ? 172.98000 146.81400 190.25600 1.000 105.74752 182 ILE B N 1
ATOM 6409 C CA . ILE B 2 154 ? 172.11900 147.01100 191.42400 1.000 105.74752 182 ILE B CA 1
ATOM 6410 C C . ILE B 2 154 ? 172.61600 146.18600 192.60300 1.000 105.74752 182 ILE B C 1
ATOM 6411 O O . ILE B 2 154 ? 172.68100 146.68100 193.73500 1.000 105.74752 182 ILE B O 1
ATOM 6416 N N . GLU B 2 155 ? 173.00800 144.93000 192.35200 1.000 109.66855 183 GLU B N 1
ATOM 6417 C CA . GLU B 2 155 ? 173.47000 144.06200 193.43200 1.000 109.66855 183 GLU B CA 1
ATOM 6418 C C . GLU B 2 155 ? 174.77900 144.55800 194.03500 1.000 109.66855 183 GLU B C 1
ATOM 6419 O O . GLU B 2 155 ? 174.94200 144.54100 195.26300 1.000 109.66855 183 GLU B O 1
ATOM 6425 N N . ALA B 2 156 ? 175.71600 145.00000 193.18800 1.000 104.80101 184 ALA B N 1
ATOM 6426 C CA . ALA B 2 156 ? 176.98800 145.53600 193.67300 1.000 104.80101 184 ALA B CA 1
ATOM 6427 C C . ALA B 2 156 ? 176.77600 146.78200 194.52500 1.000 104.80101 184 ALA B C 1
ATOM 6428 O O . ALA B 2 156 ? 177.34300 146.90900 195.62100 1.000 104.80101 184 ALA B O 1
ATOM 6430 N N . CYS B 2 157 ? 175.95200 147.71200 194.03200 1.000 104.31397 185 CYS B N 1
ATOM 6431 C CA . CYS B 2 157 ? 175.70200 148.95300 194.75500 1.000 104.31397 185 CYS B CA 1
ATOM 6432 C C . CYS B 2 157 ? 174.96100 148.70000 196.06100 1.000 104.31397 185 CYS B C 1
ATOM 6433 O O . CYS B 2 157 ? 175.22000 149.37100 197.06800 1.000 104.31397 185 CYS B O 1
ATOM 6436 N N . LYS B 2 158 ? 174.04500 147.72700 196.06400 1.000 103.65225 186 LYS B N 1
ATOM 6437 C CA . LYS B 2 158 ? 173.34400 147.35700 197.28600 1.000 103.65225 186 LYS B CA 1
ATOM 6438 C C . LYS B 2 158 ? 174.30300 146.77200 198.30900 1.000 103.65225 186 LYS B C 1
ATOM 6439 O O . LYS B 2 158 ? 174.18400 147.05900 199.50500 1.000 103.65225 186 LYS B O 1
ATOM 6445 N N . ALA B 2 159 ? 175.23900 145.93100 197.85600 1.000 100.93732 187 ALA B N 1
ATOM 6446 C CA . ALA B 2 159 ? 176.25200 145.38300 198.75200 1.000 100.93732 187 ALA B CA 1
ATOM 6447 C C . ALA B 2 159 ? 177.11500 146.48300 199.35400 1.000 100.93732 187 ALA B C 1
ATOM 6448 O O . ALA B 2 159 ? 177.53400 146.38100 200.51200 1.000 100.93732 187 ALA B O 1
ATOM 6450 N N . VAL B 2 160 ? 177.42900 147.51800 198.56600 1.000 98.88075 188 VAL B N 1
ATOM 6451 C CA . VAL B 2 160 ? 178.19000 148.65300 199.09500 1.000 98.88075 188 VAL B CA 1
ATOM 6452 C C . VAL B 2 160 ? 177.39700 149.38000 200.17500 1.000 98.88075 188 VAL B C 1
ATOM 6453 O O . VAL B 2 160 ? 177.91300 149.64800 201.26600 1.000 98.88075 188 VAL B O 1
ATOM 6457 N N . VAL B 2 161 ? 176.14100 149.73700 199.86800 1.000 100.96930 189 VAL B N 1
ATOM 6458 C CA . VAL B 2 161 ? 175.33800 150.55400 200.78200 1.000 100.96930 189 VAL B CA 1
ATOM 6459 C C . VAL B 2 161 ? 175.05300 149.80900 202.08100 1.000 100.96930 189 VAL B C 1
ATOM 6460 O O . VAL B 2 161 ? 175.19400 150.37200 203.17200 1.000 100.96930 189 VAL B O 1
ATOM 6464 N N . GLU B 2 162 ? 174.66900 148.53000 201.99200 1.000 111.44961 190 GLU B N 1
ATOM 6465 C CA . GLU B 2 162 ? 174.33500 147.77200 203.19700 1.000 111.44961 190 GLU B CA 1
ATOM 6466 C C . GLU B 2 162 ? 175.54600 147.49700 204.07800 1.000 111.44961 190 GLU B C 1
ATOM 6467 O O . GLU B 2 162 ? 175.38000 147.24700 205.27400 1.000 111.44961 190 GLU B O 1
ATOM 6473 N N . GLY B 2 163 ? 176.75100 147.53400 203.52100 1.000 109.18340 191 GLY B N 1
ATOM 6474 C CA . GLY B 2 163 ? 177.94900 147.35200 204.31300 1.000 109.18340 191 GLY B CA 1
ATOM 6475 C C . GLY B 2 163 ? 178.45600 145.92900 204.35800 1.000 109.18340 191 GLY B C 1
ATOM 6476 O O . GLY B 2 163 ? 178.96600 145.48400 205.38800 1.000 109.18340 191 GLY B O 1
ATOM 6477 N N . ARG B 2 164 ? 178.34900 145.20600 203.24900 1.000 107.10663 192 ARG B N 1
ATOM 6478 C CA . ARG B 2 164 ? 178.92600 143.87600 203.16100 1.000 107.10663 192 ARG B CA 1
ATOM 6479 C C . ARG B 2 164 ? 180.27200 143.85800 202.45900 1.000 107.10663 192 ARG B C 1
ATOM 6480 O O . ARG B 2 164 ? 180.94300 142.82300 202.47900 1.000 107.10663 192 ARG B O 1
ATOM 6488 N N . VAL B 2 165 ? 180.68900 144.97400 201.86400 1.000 95.12191 193 VAL B N 1
ATOM 6489 C CA . VAL B 2 165 ? 181.97200 145.10400 201.18600 1.000 95.12191 193 VAL B CA 1
ATOM 6490 C C . VAL B 2 165 ? 182.46800 146.52700 201.40300 1.000 95.12191 193 VAL B C 1
ATOM 6491 O O . VAL B 2 165 ? 181.77100 147.36900 201.96600 1.000 95.12191 193 VAL B O 1
ATOM 6495 N N . LYS B 2 166 ? 183.69000 146.80000 200.95300 1.000 94.40692 194 LYS B N 1
ATOM 6496 C CA . LYS B 2 166 ? 184.23400 148.15100 201.01600 1.000 94.40692 194 LYS B CA 1
ATOM 6497 C C . LYS B 2 166 ? 183.83900 148.95800 199.78700 1.000 94.40692 194 LYS B C 1
ATOM 6498 O O . LYS B 2 166 ? 183.16400 149.98400 199.89200 1.000 94.40692 194 LYS B O 1
ATOM 6504 N N . ASN B 2 167 ? 184.26000 148.49500 198.61600 1.000 94.60500 195 ASN B N 1
ATOM 6505 C CA . ASN B 2 167 ? 183.89900 149.09400 197.34200 1.000 94.60500 195 ASN B CA 1
ATOM 6506 C C . ASN B 2 167 ? 183.51500 147.94700 196.42500 1.000 94.60500 195 ASN B C 1
ATOM 6507 O O . ASN B 2 167 ? 183.37900 146.81700 196.89800 1.000 94.60500 195 ASN B O 1
ATOM 6512 N N . SER B 2 168 ? 183.33100 148.19100 195.13000 1.000 94.97003 196 SER B N 1
ATOM 6513 C CA . SER B 2 168 ? 183.05300 147.07000 194.24000 1.000 94.97003 196 SER B CA 1
ATOM 6514 C C . SER B 2 168 ? 183.53300 147.34700 192.83000 1.000 94.97003 196 SER B C 1
ATOM 6515 O O . SER B 2 168 ? 183.53400 148.48700 192.36300 1.000 94.97003 196 SER B O 1
ATOM 6518 N N . LEU B 2 169 ? 183.93100 146.27000 192.16500 1.000 94.56221 197 LEU B N 1
ATOM 6519 C CA . LEU B 2 169 ? 184.23300 146.25000 190.74300 1.000 94.56221 197 LEU B CA 1
ATOM 6520 C C . LEU B 2 169 ? 183.17200 145.41000 190.05200 1.000 94.56221 197 LEU B C 1
ATOM 6521 O O . LEU B 2 169 ? 182.98300 144.23600 190.39300 1.000 94.56221 197 LEU B O 1
ATOM 6526 N N . ALA B 2 170 ? 182.47700 146.00400 189.09600 1.000 97.24903 198 ALA B N 1
ATOM 6527 C CA . ALA B 2 170 ? 181.44100 145.30500 188.35600 1.000 97.24903 198 ALA B CA 1
ATOM 6528 C C . ALA B 2 170 ? 181.95600 145.13600 186.93400 1.000 97.24903 198 ALA B C 1
ATOM 6529 O O . ALA B 2 170 ? 181.68300 145.95800 186.06000 1.000 97.24903 198 ALA B O 1
ATOM 6531 N N . VAL B 2 171 ? 182.72500 144.07200 186.71400 1.000 100.72795 199 VAL B N 1
ATOM 6532 C CA . VAL B 2 171 ? 183.18900 143.73200 185.37400 1.000 100.72795 199 VAL B CA 1
ATOM 6533 C C . VAL B 2 171 ? 181.96400 143.26200 184.59700 1.000 100.72795 199 VAL B C 1
ATOM 6534 O O . VAL B 2 171 ? 181.45000 142.16800 184.83800 1.000 100.72795 199 VAL B O 1
ATOM 6538 N N . VAL B 2 172 ? 181.49600 144.08500 183.66300 1.000 101.28957 200 VAL B N 1
ATOM 6539 C CA . VAL B 2 172 ? 180.14000 143.97800 183.13600 1.000 101.28957 200 VAL B CA 1
ATOM 6540 C C . VAL B 2 172 ? 180.11200 144.44100 181.68300 1.000 101.28957 200 VAL B C 1
ATOM 6541 O O . VAL B 2 172 ? 180.74000 145.44100 181.32600 1.000 101.28957 200 VAL B O 1
ATOM 6545 N N . ARG B 2 173 ? 179.37800 143.71000 180.84800 1.000 106.72093 201 ARG B N 1
ATOM 6546 C CA . ARG B 2 173 ? 179.11600 144.10900 179.47300 1.000 106.72093 201 ARG B CA 1
ATOM 6547 C C . ARG B 2 173 ? 177.71200 143.64200 179.12100 1.000 106.72093 201 ARG B C 1
ATOM 6548 O O . ARG B 2 173 ? 177.18900 142.72000 179.75800 1.000 106.72093 201 ARG B O 1
ATOM 6556 N N . PRO B 2 174 ? 177.04900 144.28200 178.13500 1.000 102.43606 202 PRO B N 1
ATOM 6557 C CA . PRO B 2 174 ? 177.35700 145.43300 177.27400 1.000 102.43606 202 PRO B CA 1
ATOM 6558 C C . PRO B 2 174 ? 177.36900 146.75200 178.05200 1.000 102.43606 202 PRO B C 1
ATOM 6559 O O . PRO B 2 174 ? 176.80700 146.77800 179.14300 1.000 102.43606 202 PRO B O 1
ATOM 6563 N N . PRO B 2 175 ? 178.02200 147.79300 177.52700 1.000 105.89806 203 PRO B N 1
ATOM 6564 C CA . PRO B 2 175 ? 178.03800 149.09500 178.21100 1.000 105.89806 203 PRO B CA 1
ATOM 6565 C C . PRO B 2 175 ? 176.65100 149.70300 178.36200 1.000 105.89806 203 PRO B C 1
ATOM 6566 O O . PRO B 2 175 ? 175.66900 149.26400 177.76200 1.000 105.89806 203 PRO B O 1
ATOM 6570 N N . GLY B 2 176 ? 176.57200 150.74600 179.18400 1.000 106.55538 204 GLY B N 1
ATOM 6571 C CA . GLY B 2 176 ? 175.26900 151.28600 179.50700 1.000 106.55538 204 GLY B CA 1
ATOM 6572 C C . GLY B 2 176 ? 175.14000 152.78900 179.65900 1.000 106.55538 204 GLY B C 1
ATOM 6573 O O . GLY B 2 176 ? 174.28500 153.24000 180.42200 1.000 106.55538 204 GLY B O 1
ATOM 6574 N N . HIS B 2 177 ? 175.96900 153.59100 178.99600 1.000 103.41766 205 HIS B N 1
ATOM 6575 C CA . HIS B 2 177 ? 175.86800 155.03600 179.16900 1.000 103.41766 205 HIS B CA 1
ATOM 6576 C C . HIS B 2 177 ? 175.59100 155.76500 177.85600 1.000 103.41766 205 HIS B C 1
ATOM 6577 O O . HIS B 2 177 ? 175.90100 156.94700 177.71800 1.000 103.41766 205 HIS B O 1
ATOM 6584 N N . HIS B 2 178 ? 174.97700 155.08800 176.89400 1.000 103.97863 206 HIS B N 1
ATOM 6585 C CA . HIS B 2 178 ? 174.56200 155.74100 175.66600 1.000 103.97863 206 HIS B CA 1
ATOM 6586 C C . HIS B 2 178 ? 173.10000 155.49400 175.35000 1.000 103.97863 206 HIS B C 1
ATOM 6587 O O . HIS B 2 178 ? 172.63500 155.92100 174.28900 1.000 103.97863 206 HIS B O 1
ATOM 6594 N N . ALA B 2 179 ? 172.36800 154.81300 176.22200 1.000 106.05271 207 ALA B N 1
ATOM 6595 C CA . ALA B 2 179 ? 170.98400 154.46400 175.95200 1.000 106.05271 207 ALA B CA 1
ATOM 6596 C C . ALA B 2 179 ? 170.07500 155.51900 176.56000 1.000 106.05271 207 ALA B C 1
ATOM 6597 O O . ALA B 2 179 ? 170.09400 155.73900 177.77400 1.000 106.05271 207 ALA B O 1
ATOM 6599 N N . GLU B 2 180 ? 169.27900 156.15600 175.72100 1.000 111.49647 208 GLU B N 1
ATOM 6600 C CA . GLU B 2 180 ? 168.31300 157.13100 176.17900 1.000 111.49647 208 GLU B CA 1
ATOM 6601 C C . GLU B 2 180 ? 167.05100 156.41300 176.64400 1.000 111.49647 208 GLU B C 1
ATOM 6602 O O . GLU B 2 180 ? 166.80600 155.27400 176.24500 1.000 111.49647 208 GLU B O 1
ATOM 6608 N N . PRO B 2 181 ? 166.23200 157.05100 177.52800 1.000 107.71465 209 PRO B N 1
ATOM 6609 C CA . PRO B 2 181 ? 165.05300 156.36400 178.08600 1.000 107.71465 209 PRO B CA 1
ATOM 6610 C C . PRO B 2 181 ? 163.98100 155.89500 177.10600 1.000 107.71465 209 PRO B C 1
ATOM 6611 O O . PRO B 2 181 ? 163.01800 155.25200 177.53000 1.000 107.71465 209 PRO B O 1
ATOM 6615 N N . GLN B 2 182 ? 164.11100 156.19300 175.81400 1.000 111.62106 210 GLN B N 1
ATOM 6616 C CA . GLN B 2 182 ? 163.11800 155.78300 174.83600 1.000 111.62106 210 GLN B CA 1
ATOM 6617 C C . GLN B 2 182 ? 163.69800 155.10900 173.60400 1.000 111.62106 210 GLN B C 1
ATOM 6618 O O . GLN B 2 182 ? 162.92100 154.61100 172.78300 1.000 111.62106 210 GLN B O 1
ATOM 6624 N N . ALA B 2 183 ? 165.02000 155.05300 173.45400 1.000 112.39681 211 ALA B N 1
ATOM 6625 C CA . ALA B 2 183 ? 165.62900 154.44400 172.28000 1.000 112.39681 211 ALA B CA 1
ATOM 6626 C C . ALA B 2 183 ? 167.05000 154.02100 172.61400 1.000 112.39681 211 ALA B C 1
ATOM 6627 O O . ALA B 2 183 ? 167.72000 154.64900 173.43600 1.000 112.39681 211 ALA B O 1
ATOM 6629 N N . ALA B 2 184 ? 167.49600 152.95300 171.96600 1.000 112.97733 212 ALA B N 1
ATOM 6630 C CA . ALA B 2 184 ? 168.85000 152.45100 172.13100 1.000 112.97733 212 ALA B CA 1
ATOM 6631 C C . ALA B 2 184 ? 169.80100 153.15300 171.17000 1.000 112.97733 212 ALA B C 1
ATOM 6632 O O . ALA B 2 184 ? 169.38900 153.76200 170.18100 1.000 112.97733 212 ALA B O 1
ATOM 6634 N N . GLY B 2 185 ? 171.09000 153.05900 171.47300 1.000 111.76169 213 GLY B N 1
ATOM 6635 C CA . GLY B 2 185 ? 172.10400 153.69300 170.65500 1.000 111.76169 213 GLY B CA 1
ATOM 6636 C C . GLY B 2 185 ? 173.48800 153.54200 171.24600 1.000 111.76169 213 GLY B C 1
ATOM 6637 O O . GLY B 2 185 ? 173.62100 153.42400 172.46400 1.000 111.76169 213 GLY B O 1
ATOM 6638 N N . GLY B 2 186 ? 174.51800 153.52100 170.39900 1.000 112.32879 214 GLY B N 1
ATOM 6639 C CA . GLY B 2 186 ? 175.89800 153.46900 170.85200 1.000 112.32879 214 GLY B CA 1
ATOM 6640 C C . GLY B 2 186 ? 176.31100 152.22100 171.60300 1.000 112.32879 214 GLY B C 1
ATOM 6641 O O . GLY B 2 186 ? 176.82300 152.32800 172.72100 1.000 112.32879 214 GLY B O 1
ATOM 6642 N N . PHE B 2 187 ? 176.04600 151.04100 171.02800 1.000 113.18971 215 PHE B N 1
ATOM 6643 C CA . PHE B 2 187 ? 176.37300 149.71000 171.55300 1.000 113.18971 215 PHE B CA 1
ATOM 6644 C C . PHE B 2 187 ? 175.67300 149.39100 172.87200 1.000 113.18971 215 PHE B C 1
ATOM 6645 O O . PHE B 2 187 ? 175.96500 148.36000 173.48400 1.000 113.18971 215 PHE B O 1
ATOM 6653 N N . CYS B 2 188 ? 174.76200 150.24100 173.32600 1.000 112.65286 216 CYS B N 1
ATOM 6654 C CA . CYS B 2 188 ? 174.08500 150.09900 174.59900 1.000 112.65286 216 CYS B CA 1
ATOM 6655 C C . CYS B 2 188 ? 172.65000 149.65000 174.37600 1.000 112.65286 216 CYS B C 1
ATOM 6656 O O . CYS B 2 188 ? 172.01900 150.01300 173.38100 1.000 112.65286 216 CYS B O 1
ATOM 6659 N N . LEU B 2 189 ? 172.13300 148.86000 175.30900 1.000 107.46702 217 LEU B N 1
ATOM 6660 C CA . LEU B 2 189 ? 170.75600 148.39100 175.22800 1.000 107.46702 217 LEU B CA 1
ATOM 6661 C C . LEU B 2 189 ? 169.90600 148.92000 176.37100 1.000 107.46702 217 LEU B C 1
ATOM 6662 O O . LEU B 2 189 ? 168.83700 149.48700 176.13000 1.000 107.46702 217 LEU B O 1
ATOM 6667 N N . PHE B 2 190 ? 170.35600 148.75800 177.60800 1.000 106.34089 218 PHE B N 1
ATOM 6668 C CA . PHE B 2 190 ? 169.67400 149.28900 178.77800 1.000 106.34089 218 PHE B CA 1
ATOM 6669 C C . PHE B 2 190 ? 170.68000 150.08900 179.58400 1.000 106.34089 218 PHE B C 1
ATOM 6670 O O . PHE B 2 190 ? 171.78100 149.60500 179.85300 1.000 106.34089 218 PHE B O 1
ATOM 6678 N N . SER B 2 191 ? 170.31600 151.31900 179.93500 1.000 104.13497 219 SER B N 1
ATOM 6679 C CA . SER B 2 191 ? 171.19500 152.19300 180.70300 1.000 104.13497 219 SER B CA 1
ATOM 6680 C C . SER B 2 191 ? 171.36100 151.63700 182.11100 1.000 104.13497 219 SER B C 1
ATOM 6681 O O . SER B 2 191 ? 170.43400 151.70300 182.91900 1.000 104.13497 219 SER B O 1
ATOM 6684 N N . ASN B 2 192 ? 172.54400 151.09900 182.41100 1.000 104.21352 220 ASN B N 1
ATOM 6685 C CA . ASN B 2 192 ? 172.76000 150.41100 183.68100 1.000 104.21352 220 ASN B CA 1
ATOM 6686 C C . ASN B 2 192 ? 172.83500 151.38100 184.85200 1.000 104.21352 220 ASN B C 1
ATOM 6687 O O . ASN B 2 192 ? 172.21100 151.15300 185.89700 1.000 104.21352 220 ASN B O 1
ATOM 6692 N N . VAL B 2 193 ? 173.62100 152.44900 184.70300 1.000 96.94480 221 VAL B N 1
ATOM 6693 C CA . VAL B 2 193 ? 173.91800 153.34900 185.81400 1.000 96.94480 221 VAL B CA 1
ATOM 6694 C C . VAL B 2 193 ? 172.67000 154.09200 186.27600 1.000 96.94480 221 VAL B C 1
ATOM 6695 O O . VAL B 2 193 ? 172.46200 154.27800 187.48100 1.000 96.94480 221 VAL B O 1
ATOM 6699 N N . ALA B 2 194 ? 171.83800 154.54500 185.33300 1.000 96.57801 222 ALA B N 1
ATOM 6700 C CA . ALA B 2 194 ? 170.61400 155.25900 185.69000 1.000 96.57801 222 ALA B CA 1
ATOM 6701 C C . ALA B 2 194 ? 169.64600 154.35400 186.43900 1.000 96.57801 222 ALA B C 1
ATOM 6702 O O . ALA B 2 194 ? 169.03400 154.78100 187.42700 1.000 96.57801 222 ALA B O 1
ATOM 6704 N N . VAL B 2 195 ? 169.47400 153.11700 185.95300 1.000 94.75169 223 VAL B N 1
ATOM 6705 C CA . VAL B 2 195 ? 168.61100 152.13400 186.60800 1.000 94.75169 223 VAL B CA 1
ATOM 6706 C C . VAL B 2 195 ? 169.08400 151.88500 188.03100 1.000 94.75169 223 VAL B C 1
ATOM 6707 O O . VAL B 2 195 ? 168.28600 151.91000 188.98200 1.000 94.75169 223 VAL B O 1
ATOM 6711 N N . ALA B 2 196 ? 170.39300 151.64400 188.18600 1.000 93.49360 224 ALA B N 1
ATOM 6712 C CA . ALA B 2 196 ? 170.98800 151.40800 189.49900 1.000 93.49360 224 ALA B CA 1
ATOM 6713 C C . ALA B 2 196 ? 170.74300 152.57900 190.44400 1.000 93.49360 224 ALA B C 1
ATOM 6714 O O . ALA B 2 196 ? 170.25000 152.38600 191.56100 1.000 93.49360 224 ALA B O 1
ATOM 6716 N N . ALA B 2 197 ? 171.07000 153.79900 189.99800 1.000 92.16501 225 ALA B N 1
ATOM 6717 C CA . ALA B 2 197 ? 170.94300 154.99000 190.83600 1.000 92.16501 225 ALA B CA 1
ATOM 6718 C C . ALA B 2 197 ? 169.50100 155.24800 191.25600 1.000 92.16501 225 ALA B C 1
ATOM 6719 O O . ALA B 2 197 ? 169.23600 155.57300 192.42100 1.000 92.16501 225 ALA B O 1
ATOM 6721 N N . LYS B 2 198 ? 168.55300 155.09400 190.32500 0.940 93.13068 226 LYS B N 1
ATOM 6722 C CA . LYS B 2 198 ? 167.15500 155.34200 190.66000 0.940 93.13068 226 LYS B CA 1
ATOM 6723 C C . LYS B 2 198 ? 166.61500 154.28800 191.61300 0.940 93.13068 226 LYS B C 1
ATOM 6724 O O . LYS B 2 198 ? 165.83200 154.60900 192.51500 0.940 93.13068 226 LYS B O 1
ATOM 6730 N N . ASN B 2 199 ? 167.05000 153.03400 191.46500 1.000 97.39863 227 ASN B N 1
ATOM 6731 C CA . ASN B 2 199 ? 166.59100 152.01300 192.39700 1.000 97.39863 227 ASN B CA 1
ATOM 6732 C C . ASN B 2 199 ? 167.19200 152.18600 193.78400 1.000 97.39863 227 ASN B C 1
ATOM 6733 O O . ASN B 2 199 ? 166.52600 151.86900 194.77600 1.000 97.39863 227 ASN B O 1
ATOM 6738 N N . ILE B 2 200 ? 168.43000 152.67800 193.88100 1.000 94.53326 228 ILE B N 1
ATOM 6739 C CA . ILE B 2 200 ? 168.99600 152.96100 195.20000 1.000 94.53326 228 ILE B CA 1
ATOM 6740 C C . ILE B 2 200 ? 168.24200 154.10800 195.85400 1.000 94.53326 228 ILE B C 1
ATOM 6741 O O . ILE B 2 200 ? 167.89000 154.04300 197.03800 1.000 94.53326 228 ILE B O 1
ATOM 6746 N N . LEU B 2 201 ? 167.99100 155.17800 195.09000 1.000 94.85589 229 LEU B N 1
ATOM 6747 C CA . LEU B 2 201 ? 167.29300 156.33800 195.63300 1.000 94.85589 229 LEU B CA 1
ATOM 6748 C C . LEU B 2 201 ? 165.86100 156.00500 196.03200 1.000 94.85589 229 LEU B C 1
ATOM 6749 O O . LEU B 2 201 ? 165.31600 156.62400 196.95100 1.000 94.85589 229 LEU B O 1
ATOM 6754 N N . LYS B 2 202 ? 165.23600 155.03400 195.36300 1.000 99.03526 230 LYS B N 1
ATOM 6755 C CA . LYS B 2 202 ? 163.86800 154.69100 195.72600 1.000 99.03526 230 LYS B CA 1
ATOM 6756 C C . LYS B 2 202 ? 163.82600 153.72700 196.90600 1.000 99.03526 230 LYS B C 1
ATOM 6757 O O . LYS B 2 202 ? 163.02700 153.91300 197.82800 1.000 99.03526 230 LYS B O 1
ATOM 6763 N N . ASN B 2 203 ? 164.68800 152.71200 196.91700 1.000 101.41362 231 ASN B N 1
ATOM 6764 C CA . ASN B 2 203 ? 164.59000 151.65700 197.91600 1.000 101.41362 231 ASN B CA 1
ATOM 6765 C C . ASN B 2 203 ? 165.44400 151.89500 199.14700 1.000 101.41362 231 ASN B C 1
ATOM 6766 O O . ASN B 2 203 ? 165.49400 151.02300 200.01600 1.000 101.41362 231 ASN B O 1
ATOM 6771 N N . TYR B 2 204 ? 166.11300 153.02900 199.25100 1.000 103.07955 232 TYR B N 1
ATOM 6772 C CA . TYR B 2 204 ? 166.90700 153.28300 200.44700 1.000 103.07955 232 TYR B CA 1
ATOM 6773 C C . TYR B 2 204 ? 166.85400 154.73700 200.90800 1.000 103.07955 232 TYR B C 1
ATOM 6774 O O . TYR B 2 204 ? 167.91600 155.34700 201.07200 1.000 103.07955 232 TYR B O 1
ATOM 6783 N N . PRO B 2 205 ? 165.67400 155.34700 201.15400 1.000 103.53276 233 PRO B N 1
ATOM 6784 C CA . PRO B 2 205 ? 165.68200 156.77400 201.49100 1.000 103.53276 233 PRO B CA 1
ATOM 6785 C C . PRO B 2 205 ? 165.97900 157.06500 202.95100 1.000 103.53276 233 PRO B C 1
ATOM 6786 O O . PRO B 2 205 ? 165.36000 157.95700 203.52800 1.000 103.53276 233 PRO B O 1
ATOM 6790 N N . GLU B 2 206 ? 166.94700 156.38100 203.54700 1.000 110.20394 234 GLU B N 1
ATOM 6791 C CA . GLU B 2 206 ? 167.38200 156.71200 204.89600 1.000 110.20394 234 GLU B CA 1
ATOM 6792 C C . GLU B 2 206 ? 168.88700 156.70400 205.04700 1.000 110.20394 234 GLU B C 1
ATOM 6793 O O . GLU B 2 206 ? 169.38200 157.14600 206.08500 1.000 110.20394 234 GLU B O 1
ATOM 6799 N N . SER B 2 207 ? 169.62800 156.20400 204.06600 1.000 108.77047 235 SER B N 1
ATOM 6800 C CA . SER B 2 207 ? 171.07200 156.30300 204.06900 1.000 108.77047 235 SER B CA 1
ATOM 6801 C C . SER B 2 207 ? 171.62400 156.90900 202.79400 1.000 108.77047 235 SER B C 1
ATOM 6802 O O . SER B 2 207 ? 172.82600 157.18300 202.73900 1.000 108.77047 235 SER B O 1
ATOM 6805 N N . VAL B 2 208 ? 170.79700 157.13500 201.77500 1.000 100.28275 236 VAL B N 1
ATOM 6806 C CA . VAL B 2 208 ? 171.24300 157.64100 200.48300 1.000 100.28275 236 VAL B CA 1
ATOM 6807 C C . VAL B 2 208 ? 170.18700 158.60800 199.96700 1.000 100.28275 236 VAL B C 1
ATOM 6808 O O . VAL B 2 208 ? 169.03600 158.21500 199.75600 1.000 100.28275 236 VAL B O 1
ATOM 6812 N N . ARG B 2 209 ? 170.56200 159.87300 199.79700 1.000 102.62069 237 ARG B N 1
ATOM 6813 C CA . ARG B 2 209 ? 169.69800 160.84900 199.14400 1.000 102.62069 237 ARG B CA 1
ATOM 6814 C C . ARG B 2 209 ? 170.38000 161.63400 198.04000 1.000 102.62069 237 ARG B C 1
ATOM 6815 O O . ARG B 2 209 ? 169.68000 162.15800 197.16800 1.000 102.62069 237 ARG B O 1
ATOM 6823 N N . ARG B 2 210 ? 171.70500 161.73700 198.04200 1.000 93.36258 238 ARG B N 1
ATOM 6824 C CA . ARG B 2 210 ? 172.44900 162.42800 197.00000 1.000 93.36258 238 ARG B CA 1
ATOM 6825 C C . ARG B 2 210 ? 173.53500 161.49800 196.49100 1.000 93.36258 238 ARG B C 1
ATOM 6826 O O . ARG B 2 210 ? 174.24700 160.88000 197.28500 1.000 93.36258 238 ARG B O 1
ATOM 6834 N N . ILE B 2 211 ? 173.66100 161.40100 195.17100 1.000 90.18139 239 ILE B N 1
ATOM 6835 C CA . ILE B 2 211 ? 174.59100 160.48500 194.52400 1.000 90.18139 239 ILE B CA 1
ATOM 6836 C C . ILE B 2 211 ? 175.38900 161.27700 193.49800 1.000 90.18139 239 ILE B C 1
ATOM 6837 O O . ILE B 2 211 ? 174.83600 162.13700 192.80200 1.000 90.18139 239 ILE B O 1
ATOM 6842 N N . MET B 2 212 ? 176.68600 160.99300 193.40100 1.000 91.36369 240 MET B N 1
ATOM 6843 C CA . MET B 2 212 ? 177.56500 161.67600 192.46300 1.000 91.36369 240 MET B CA 1
ATOM 6844 C C . MET B 2 212 ? 178.05900 160.66900 191.43600 1.000 91.36369 240 MET B C 1
ATOM 6845 O O . MET B 2 212 ? 178.71800 159.68700 191.79200 1.000 91.36369 240 MET B O 1
ATOM 6850 N N . ILE B 2 213 ? 177.74600 160.91500 190.16800 1.000 88.92038 241 ILE B N 1
ATOM 6851 C CA . ILE B 2 213 ? 178.12900 160.03500 189.07200 1.000 88.92038 241 ILE B CA 1
ATOM 6852 C C . ILE B 2 213 ? 179.22300 160.72300 188.27200 1.000 88.92038 241 ILE B C 1
ATOM 6853 O O . ILE B 2 213 ? 179.00700 161.80800 187.71600 1.000 88.92038 241 ILE B O 1
ATOM 6858 N N . LEU B 2 214 ? 180.38900 160.09100 188.20600 1.000 91.91677 242 LEU B N 1
ATOM 6859 C CA . LEU B 2 214 ? 181.53700 160.61600 187.48100 1.000 91.91677 242 LEU B CA 1
ATOM 6860 C C . LEU B 2 214 ? 181.78700 159.73400 186.26700 1.000 91.91677 242 LEU B C 1
ATOM 6861 O O . LEU B 2 214 ? 181.87900 158.51100 186.39400 1.000 91.91677 242 LEU B O 1
ATOM 6866 N N . ASP B 2 215 ? 181.90000 160.35200 185.09700 1.000 99.62741 243 ASP B N 1
ATOM 6867 C CA . ASP B 2 215 ? 182.08100 159.62100 183.84400 1.000 99.62741 243 ASP B CA 1
ATOM 6868 C C . ASP B 2 215 ? 183.38800 160.09800 183.21900 1.000 99.62741 243 ASP B C 1
ATOM 6869 O O . ASP B 2 215 ? 183.44500 161.18500 182.63000 1.000 99.62741 243 ASP B O 1
ATOM 6874 N N . TRP B 2 216 ? 184.43800 159.28700 183.35100 1.000 98.50561 244 TRP B N 1
ATOM 6875 C CA . TRP B 2 216 ? 185.73000 159.60800 182.76500 1.000 98.50561 244 TRP B CA 1
ATOM 6876 C C . TRP B 2 216 ? 185.98800 158.89600 181.44500 1.000 98.50561 244 TRP B C 1
ATOM 6877 O O . TRP B 2 216 ? 187.09500 159.00700 180.91300 1.000 98.50561 244 TRP B O 1
ATOM 6888 N N . ASP B 2 217 ? 185.02800 158.11700 180.94700 1.000 104.78662 245 ASP B N 1
ATOM 6889 C CA . ASP B 2 217 ? 185.10100 157.61100 179.58300 1.000 104.78662 245 ASP B CA 1
ATOM 6890 C C . ASP B 2 217 ? 185.12900 158.79300 178.61900 1.000 104.78662 245 ASP B C 1
ATOM 6891 O O . ASP B 2 217 ? 184.51800 159.83600 178.85700 1.000 104.78662 245 ASP B O 1
ATOM 6896 N N . ILE B 2 218 ? 185.83200 158.60000 177.50300 1.000 105.54108 246 ILE B N 1
ATOM 6897 C CA . ILE B 2 218 ? 186.18300 159.71600 176.63600 1.000 105.54108 246 ILE B CA 1
ATOM 6898 C C . ILE B 2 218 ? 185.01600 160.19500 175.77700 1.000 105.54108 246 ILE B C 1
ATOM 6899 O O . ILE B 2 218 ? 185.08600 161.29000 175.21200 1.000 105.54108 246 ILE B O 1
ATOM 6904 N N . HIS B 2 219 ? 183.94500 159.41900 175.65200 1.000 103.92729 247 HIS B N 1
ATOM 6905 C CA . HIS B 2 219 ? 182.76000 159.90500 174.96700 1.000 103.92729 247 HIS B CA 1
ATOM 6906 C C . HIS B 2 219 ? 181.81800 160.55000 175.97600 1.000 103.92729 247 HIS B C 1
ATOM 6907 O O . HIS B 2 219 ? 182.08500 160.58300 177.17800 1.000 103.92729 247 HIS B O 1
ATOM 6914 N N . HIS B 2 220 ? 180.69700 161.07000 175.49300 1.000 101.46755 248 HIS B N 1
ATOM 6915 C CA . HIS B 2 220 ? 179.75000 161.73600 176.37100 1.000 101.46755 248 HIS B CA 1
ATOM 6916 C C . HIS B 2 220 ? 178.69200 160.75300 176.84500 1.000 101.46755 248 HIS B C 1
ATOM 6917 O O . HIS B 2 220 ? 178.18500 159.94800 176.06700 1.000 101.46755 248 HIS B O 1
ATOM 6924 N N . GLY B 2 221 ? 178.32700 160.86200 178.11300 1.000 102.57044 249 GLY B N 1
ATOM 6925 C CA . GLY B 2 221 ? 177.28600 160.04000 178.69000 1.000 102.57044 249 GLY B CA 1
ATOM 6926 C C . GLY B 2 221 ? 175.90200 160.57800 178.41000 1.000 102.57044 249 GLY B C 1
ATOM 6927 O O . GLY B 2 221 ? 175.31300 161.22700 179.27600 1.000 102.57044 249 GLY B O 1
ATOM 6928 N N . ASN B 2 222 ? 175.41600 160.35200 177.18600 1.000 103.69154 250 ASN B N 1
ATOM 6929 C CA . ASN B 2 222 ? 174.14800 160.90400 176.71200 1.000 103.69154 250 ASN B CA 1
ATOM 6930 C C . ASN B 2 222 ? 172.97800 160.48800 177.59700 1.000 103.69154 250 ASN B C 1
ATOM 6931 O O . ASN B 2 222 ? 172.27300 161.33800 178.15900 1.000 103.69154 250 ASN B O 1
ATOM 6936 N N . GLY B 2 223 ? 172.74500 159.17700 177.70000 1.000 102.46401 251 GLY B N 1
ATOM 6937 C CA . GLY B 2 223 ? 171.56700 158.67300 178.39100 1.000 102.46401 251 GLY B CA 1
ATOM 6938 C C . GLY B 2 223 ? 171.58700 158.99100 179.87200 1.000 102.46401 251 GLY B C 1
ATOM 6939 O O . GLY B 2 223 ? 170.58600 159.44300 180.43800 1.000 102.46401 251 GLY B O 1
ATOM 6940 N N . THR B 2 224 ? 172.72700 158.73900 180.52300 1.000 100.04708 252 THR B N 1
ATOM 6941 C CA . THR B 2 224 ? 172.87700 158.98100 181.95300 1.000 100.04708 252 THR B CA 1
ATOM 6942 C C . THR B 2 224 ? 172.78400 160.47200 182.29600 1.000 100.04708 252 THR B C 1
ATOM 6943 O O . THR B 2 224 ? 172.40700 160.82200 183.41900 1.000 100.04708 252 THR B O 1
ATOM 6947 N N . GLN B 2 225 ? 172.97600 161.36100 181.32000 1.000 98.93349 253 GLN B N 1
ATOM 6948 C CA . GLN B 2 225 ? 172.74200 162.77700 181.57300 1.000 98.93349 253 GLN B CA 1
ATOM 6949 C C . GLN B 2 225 ? 171.27300 163.12400 181.39200 1.000 98.93349 253 GLN B C 1
ATOM 6950 O O . GLN B 2 225 ? 170.68900 163.81100 182.23800 1.000 98.93349 253 GLN B O 1
ATOM 6956 N N . LYS B 2 226 ? 170.66900 162.66300 180.28600 1.000 99.30691 254 LYS B N 1
ATOM 6957 C CA . LYS B 2 226 ? 169.25800 162.93900 180.01500 1.000 99.30691 254 LYS B CA 1
ATOM 6958 C C . LYS B 2 226 ? 168.33500 162.38400 181.09700 1.000 99.30691 254 LYS B C 1
ATOM 6959 O O . LYS B 2 226 ? 167.27800 162.96600 181.36600 1.000 99.30691 254 LYS B O 1
ATOM 6965 N N . SER B 2 227 ? 168.73800 161.30400 181.77100 1.000 97.21072 255 SER B N 1
ATOM 6966 C CA . SER B 2 227 ? 167.86600 160.70900 182.77900 1.000 97.21072 255 SER B CA 1
ATOM 6967 C C . SER B 2 227 ? 167.78500 161.56000 184.04100 1.000 97.21072 255 SER B C 1
ATOM 6968 O O . SER B 2 227 ? 166.76000 161.54500 184.72700 1.000 97.21072 255 SER B O 1
ATOM 6971 N N . PHE B 2 228 ? 168.84100 162.30200 184.36300 1.000 97.68248 256 PHE B N 1
ATOM 6972 C CA . PHE B 2 228 ? 168.91600 163.09200 185.58700 1.000 97.68248 256 PHE B CA 1
ATOM 6973 C C . PHE B 2 228 ? 169.09400 164.57100 185.28200 1.000 97.68248 256 PHE B C 1
ATOM 6974 O O . PHE B 2 228 ? 169.82800 165.27900 185.97000 1.000 97.68248 256 PHE B O 1
ATOM 6982 N N . TYR B 2 229 ? 168.42700 165.05900 184.24100 1.000 103.77940 257 TYR B N 1
ATOM 6983 C CA . TYR B 2 229 ? 168.53900 166.47200 183.90800 1.000 103.77940 257 TYR B CA 1
ATOM 6984 C C . TYR B 2 229 ? 167.66400 167.32500 184.81700 1.000 103.77940 257 TYR B C 1
ATOM 6985 O O . TYR B 2 229 ? 168.13200 168.31100 185.39200 1.000 103.77940 257 TYR B O 1
ATOM 6994 N N . GLN B 2 230 ? 166.39400 166.95500 184.96700 1.000 108.92749 258 GLN B N 1
ATOM 6995 C CA . GLN B 2 230 ? 165.44400 167.68700 185.79500 1.000 108.92749 258 GLN B CA 1
ATOM 6996 C C . GLN B 2 230 ? 165.51200 167.31200 187.26400 1.000 108.92749 258 GLN B C 1
ATOM 6997 O O . GLN B 2 230 ? 164.58100 167.63800 188.00600 1.000 108.92749 258 GLN B O 1
ATOM 7003 N N . ASP B 2 231 ? 166.57000 166.65000 187.71200 1.000 108.24535 259 ASP B N 1
ATOM 7004 C CA . ASP B 2 231 ? 166.65000 166.12800 189.06700 1.000 108.24535 259 ASP B CA 1
ATOM 7005 C C . ASP B 2 231 ? 167.84400 166.75700 189.76500 1.000 108.24535 259 ASP B C 1
ATOM 7006 O O . ASP B 2 231 ? 168.89600 166.96200 189.15400 1.000 108.24535 259 ASP B O 1
ATOM 7011 N N . ASP B 2 232 ? 167.67500 167.05000 191.05300 1.000 107.30618 260 ASP B N 1
ATOM 7012 C CA . ASP B 2 232 ? 168.70500 167.69300 191.85600 1.000 107.30618 260 ASP B CA 1
ATOM 7013 C C . ASP B 2 232 ? 169.23900 166.78000 192.95100 1.000 107.30618 260 ASP B C 1
ATOM 7014 O O . ASP B 2 232 ? 169.89300 167.25200 193.88400 1.000 107.30618 260 ASP B O 1
ATOM 7019 N N . GLN B 2 233 ? 168.96900 165.48300 192.85800 1.000 97.71389 261 GLN B N 1
ATOM 7020 C CA . GLN B 2 233 ? 169.51700 164.51600 193.79300 1.000 97.71389 261 GLN B CA 1
ATOM 7021 C C . GLN B 2 233 ? 170.69500 163.75000 193.22300 1.000 97.71389 261 GLN B C 1
ATOM 7022 O O . GLN B 2 233 ? 171.31900 162.97800 193.95200 1.000 97.71389 261 GLN B O 1
ATOM 7028 N N . VAL B 2 234 ? 171.00800 163.92900 191.94500 1.000 90.74989 262 VAL B N 1
ATOM 7029 C CA . VAL B 2 234 ? 172.10500 163.22400 191.29900 1.000 90.74989 262 VAL B CA 1
ATOM 7030 C C . VAL B 2 234 ? 172.95100 164.25800 190.57900 1.000 90.74989 262 VAL B C 1
ATOM 7031 O O . VAL B 2 234 ? 172.46300 164.94000 189.67100 1.000 90.74989 262 VAL B O 1
ATOM 7035 N N . LEU B 2 235 ? 174.20400 164.38700 190.99100 1.000 89.94378 263 LEU B N 1
ATOM 7036 C CA . LEU B 2 235 ? 175.13000 165.32300 190.37000 1.000 89.94378 263 LEU B CA 1
ATOM 7037 C C . LEU B 2 235 ? 175.99000 164.55100 189.38400 1.000 89.94378 263 LEU B C 1
ATOM 7038 O O . LEU B 2 235 ? 176.68300 163.60500 189.77000 1.000 89.94378 263 LEU B O 1
ATOM 7043 N N . TYR B 2 236 ? 175.95100 164.95600 188.12600 1.000 90.87592 264 TYR B N 1
ATOM 7044 C CA . TYR B 2 236 ? 176.59800 164.22200 187.04900 1.000 90.87592 264 TYR B CA 1
ATOM 7045 C C . TYR B 2 236 ? 177.74900 165.05900 186.51200 1.000 90.87592 264 TYR B C 1
ATOM 7046 O O . TYR B 2 236 ? 177.52800 166.10700 185.89700 1.000 90.87592 264 TYR B O 1
ATOM 7055 N N . VAL B 2 237 ? 178.97300 164.58100 186.72100 1.000 90.51215 265 VAL B N 1
ATOM 7056 C CA . VAL B 2 237 ? 180.17700 165.22400 186.21100 1.000 90.51215 265 VAL B CA 1
ATOM 7057 C C . VAL B 2 237 ? 180.76000 164.33100 185.12600 1.000 90.51215 265 VAL B C 1
ATOM 7058 O O . VAL B 2 237 ? 180.87600 163.11400 185.31500 1.000 90.51215 265 VAL B O 1
ATOM 7062 N N . SER B 2 238 ? 181.13100 164.92600 183.99500 1.000 94.16893 266 SER B N 1
ATOM 7063 C CA . SER B 2 238 ? 181.64600 164.12900 182.89400 1.000 94.16893 266 SER B CA 1
ATOM 7064 C C . SER B 2 238 ? 182.83300 164.82200 182.24800 1.000 94.16893 266 SER B C 1
ATOM 7065 O O . SER B 2 238 ? 182.86000 166.05200 182.14300 1.000 94.16893 266 SER B O 1
ATOM 7068 N N . LEU B 2 239 ? 183.80700 164.02600 181.80900 1.000 95.17886 267 LEU B N 1
ATOM 7069 C CA . LEU B 2 239 ? 184.96900 164.52100 181.07800 1.000 95.17886 267 LEU B CA 1
ATOM 7070 C C . LEU B 2 239 ? 185.00600 163.83000 179.72600 1.000 95.17886 267 LEU B C 1
ATOM 7071 O O . LEU B 2 239 ? 184.92500 162.60000 179.66700 1.000 95.17886 267 LEU B O 1
ATOM 7076 N N . HIS B 2 240 ? 185.17600 164.60100 178.65200 1.000 100.09176 268 HIS B N 1
ATOM 7077 C CA . HIS B 2 240 ? 185.08400 164.00600 177.32000 1.000 100.09176 268 HIS B CA 1
ATOM 7078 C C . HIS B 2 240 ? 185.65500 164.95300 176.27700 1.000 100.09176 268 HIS B C 1
ATOM 7079 O O . HIS B 2 240 ? 185.90600 166.12700 176.54300 1.000 100.09176 268 HIS B O 1
ATOM 7086 N N . ARG B 2 241 ? 185.86600 164.41100 175.08300 1.000 109.65213 269 ARG B N 1
ATOM 7087 C CA . ARG B 2 241 ? 186.05500 165.21300 173.88600 1.000 109.65213 269 ARG B CA 1
ATOM 7088 C C . ARG B 2 241 ? 184.70400 165.69600 173.38900 1.000 109.65213 269 ARG B C 1
ATOM 7089 O O . ARG B 2 241 ? 183.69200 165.00900 173.53800 1.000 109.65213 269 ARG B O 1
ATOM 7097 N N . PHE B 2 242 ? 184.67800 166.89300 172.80500 1.000 110.87606 270 PHE B N 1
ATOM 7098 C CA . PHE B 2 242 ? 183.42900 167.38000 172.23400 1.000 110.87606 270 PHE B CA 1
ATOM 7099 C C . PHE B 2 242 ? 183.48500 167.57200 170.72600 1.000 110.87606 270 PHE B C 1
ATOM 7100 O O . PHE B 2 242 ? 182.73500 166.90500 170.00800 1.000 110.87606 270 PHE B O 1
ATOM 7108 N N . GLU B 2 243 ? 184.33500 168.47300 170.22700 1.000 120.72330 271 GLU B N 1
ATOM 7109 C CA . GLU B 2 243 ? 184.62500 168.69100 168.80600 1.000 120.72330 271 GLU B CA 1
ATOM 7110 C C . GLU B 2 243 ? 183.44000 169.00200 167.88000 1.000 120.72330 271 GLU B C 1
ATOM 7111 O O . GLU B 2 243 ? 183.65100 169.12800 166.67000 1.000 120.72330 271 GLU B O 1
ATOM 7117 N N . MET B 2 244 ? 182.23300 169.15600 168.44200 1.000 123.48824 272 MET B N 1
ATOM 7118 C CA . MET B 2 244 ? 181.00300 169.68700 167.82600 1.000 123.48824 272 MET B CA 1
ATOM 7119 C C . MET B 2 244 ? 180.71500 169.07900 166.44500 1.000 123.48824 272 MET B C 1
ATOM 7120 O O . MET B 2 244 ? 180.81000 169.72300 165.40100 1.000 123.48824 272 MET B O 1
ATOM 7125 N N . GLY B 2 245 ? 180.41700 167.78500 166.46300 1.000 121.23107 273 GLY B N 1
ATOM 7126 C CA . GLY B 2 245 ? 179.84100 167.10300 165.32100 1.000 121.23107 273 GLY B CA 1
ATOM 7127 C C . GLY B 2 245 ? 180.69800 165.99400 164.75400 1.000 121.23107 273 GLY B C 1
ATOM 7128 O O . GLY B 2 245 ? 180.16700 165.09100 164.09400 1.000 121.23107 273 GLY B O 1
ATOM 7129 N N . LYS B 2 246 ? 182.00900 166.03000 164.98200 1.000 120.93349 274 LYS B N 1
ATOM 7130 C CA . LYS B 2 246 ? 182.90300 165.01200 164.44300 1.000 120.93349 274 LYS B CA 1
ATOM 7131 C C . LYS B 2 246 ? 182.96100 163.79300 165.35600 1.000 120.93349 274 LYS B C 1
ATOM 7132 O O . LYS B 2 246 ? 182.68900 162.67100 164.92000 1.000 120.93349 274 LYS B O 1
ATOM 7138 N N . TYR B 2 247 ? 183.33100 164.00000 166.61500 1.000 114.57056 275 TYR B N 1
ATOM 7139 C CA . TYR B 2 247 ? 183.39200 162.91700 167.57900 1.000 114.57056 275 TYR B CA 1
ATOM 7140 C C . TYR B 2 247 ? 181.98900 162.40900 167.90100 1.000 114.57056 275 TYR B C 1
ATOM 7141 O O . TYR B 2 247 ? 180.99400 163.11800 167.74900 1.000 114.57056 275 TYR B O 1
ATOM 7150 N N . TYR B 2 248 ? 181.91600 161.16100 168.32900 1.000 112.07780 276 TYR B N 1
ATOM 7151 C CA . TYR B 2 248 ? 180.62800 160.60100 168.71200 1.000 112.07780 276 TYR B CA 1
ATOM 7152 C C . TYR B 2 248 ? 180.26500 161.05200 170.12700 1.000 112.07780 276 TYR B C 1
ATOM 7153 O O . TYR B 2 248 ? 181.13100 161.09300 171.00200 1.000 112.07780 276 TYR B O 1
ATOM 7162 N N . PRO B 2 249 ? 178.99000 161.39000 170.39300 1.000 112.16748 277 PRO B N 1
ATOM 7163 C CA . PRO B 2 249 ? 177.82500 161.40900 169.50200 1.000 112.16748 277 PRO B CA 1
ATOM 7164 C C . PRO B 2 249 ? 177.70400 162.65500 168.62900 1.000 112.16748 277 PRO B C 1
ATOM 7165 O O . PRO B 2 249 ? 177.00700 162.61500 167.61700 1.000 112.16748 277 PRO B O 1
ATOM 7169 N N . GLY B 2 250 ? 178.38400 163.73300 169.00800 1.000 113.75128 278 GLY B N 1
ATOM 7170 C CA . GLY B 2 250 ? 178.33300 164.96600 168.24800 1.000 113.75128 278 GLY B CA 1
ATOM 7171 C C . GLY B 2 250 ? 176.98100 165.63800 168.29900 1.000 113.75128 278 GLY B C 1
ATOM 7172 O O . GLY B 2 250 ? 176.27800 165.70800 167.28800 1.000 113.75128 278 GLY B O 1
ATOM 7173 N N . THR B 2 251 ? 176.60400 166.13500 169.47200 1.000 112.18390 279 THR B N 1
ATOM 7174 C CA . THR B 2 251 ? 175.33100 166.81200 169.64800 1.000 112.18390 279 THR B CA 1
ATOM 7175 C C . THR B 2 251 ? 175.51100 167.93900 170.65100 1.000 112.18390 279 THR B C 1
ATOM 7176 O O . THR B 2 251 ? 176.48200 167.96800 171.41000 1.000 112.18390 279 THR B O 1
ATOM 7180 N N . ILE B 2 252 ? 174.56900 168.88800 170.62000 1.000 107.71921 280 ILE B N 1
ATOM 7181 C CA . ILE B 2 252 ? 174.65100 170.09100 171.44600 1.000 107.71921 280 ILE B CA 1
ATOM 7182 C C . ILE B 2 252 ? 174.56800 169.75500 172.93600 1.000 107.71921 280 ILE B C 1
ATOM 7183 O O . ILE B 2 252 ? 175.13000 170.47500 173.77100 1.000 107.71921 280 ILE B O 1
ATOM 7188 N N . GLN B 2 253 ? 173.92600 168.63200 173.29000 1.000 107.67941 281 GLN B N 1
ATOM 7189 C CA . GLN B 2 253 ? 173.75800 168.20100 174.68000 1.000 107.67941 281 GLN B CA 1
ATOM 7190 C C . GLN B 2 253 ? 175.06700 167.94700 175.42200 1.000 107.67941 281 GLN B C 1
ATOM 7191 O O . GLN B 2 253 ? 175.04400 167.83300 176.65000 1.000 107.67941 281 GLN B O 1
ATOM 7197 N N . GLY B 2 254 ? 176.19200 167.85100 174.72500 1.000 105.21948 282 GLY B N 1
ATOM 7198 C CA . GLY B 2 254 ? 177.47700 167.63900 175.34100 1.000 105.21948 282 GLY B CA 1
ATOM 7199 C C . GLY B 2 254 ? 178.31300 168.87700 175.52800 1.000 105.21948 282 GLY B C 1
ATOM 7200 O O . GLY B 2 254 ? 179.46000 168.76500 175.96800 1.000 105.21948 282 GLY B O 1
ATOM 7201 N N . GLN B 2 255 ? 177.79200 170.05100 175.18100 1.000 106.97497 283 GLN B N 1
ATOM 7202 C CA . GLN B 2 255 ? 178.52800 171.29800 175.31000 1.000 106.97497 283 GLN B CA 1
ATOM 7203 C C . GLN B 2 255 ? 178.79700 171.61300 176.78500 1.000 106.97497 283 GLN B C 1
ATOM 7204 O O . GLN B 2 255 ? 178.21600 171.01900 177.69500 1.000 106.97497 283 GLN B O 1
ATOM 7210 N N . TYR B 2 256 ? 179.67200 172.58200 177.02100 1.000 109.81342 284 TYR B N 1
ATOM 7211 C CA . TYR B 2 256 ? 180.12000 172.87100 178.37400 1.000 109.81342 284 TYR B CA 1
ATOM 7212 C C . TYR B 2 256 ? 179.17900 173.79400 179.13200 1.000 109.81342 284 TYR B C 1
ATOM 7213 O O . TYR B 2 256 ? 179.39100 174.01300 180.32700 1.000 109.81342 284 TYR B O 1
ATOM 7222 N N . ASP B 2 257 ? 178.13200 174.31000 178.49400 1.000 109.01865 285 ASP B N 1
ATOM 7223 C CA . ASP B 2 257 ? 177.21800 175.22600 179.15900 1.000 109.01865 285 ASP B CA 1
ATOM 7224 C C . ASP B 2 257 ? 175.84900 174.61500 179.42000 1.000 109.01865 285 ASP B C 1
ATOM 7225 O O . ASP B 2 257 ? 174.93100 175.33500 179.82000 1.000 109.01865 285 ASP B O 1
ATOM 7230 N N . GLN B 2 258 ? 175.68200 173.31200 179.19600 1.000 106.28788 286 GLN B N 1
ATOM 7231 C CA . GLN B 2 258 ? 174.45300 172.61500 179.57300 1.000 106.28788 286 GLN B CA 1
ATOM 7232 C C . GLN B 2 258 ? 174.50700 172.35300 181.07500 1.000 106.28788 286 GLN B C 1
ATOM 7233 O O . GLN B 2 258 ? 174.78100 171.24700 181.54100 1.000 106.28788 286 GLN B O 1
ATOM 7239 N N . THR B 2 259 ? 174.24400 173.40400 181.84700 1.000 106.95072 287 THR B N 1
ATOM 7240 C CA . THR B 2 259 ? 174.48000 173.39700 183.28400 1.000 106.95072 287 THR B CA 1
ATOM 7241 C C . THR B 2 259 ? 173.21800 173.12400 184.09300 1.000 106.95072 287 THR B C 1
ATOM 7242 O O . THR B 2 259 ? 173.09300 173.59900 185.22400 1.000 106.95072 287 THR B O 1
ATOM 7246 N N . GLY B 2 260 ? 172.28800 172.36500 183.54700 1.000 109.96120 288 GLY B N 1
ATOM 7247 C CA . GLY B 2 260 ? 171.09400 171.95700 184.25600 1.000 109.96120 288 GLY B CA 1
ATOM 7248 C C . GLY B 2 260 ? 169.85300 172.52300 183.60600 1.000 109.96120 288 GLY B C 1
ATOM 7249 O O . GLY B 2 260 ? 169.91000 173.18000 182.56200 1.000 109.96120 288 GLY B O 1
ATOM 7250 N N . GLU B 2 261 ? 168.72100 172.31200 184.27700 1.000 117.39879 289 GLU B N 1
ATOM 7251 C CA . GLU B 2 261 ? 167.40100 172.73100 183.82100 1.000 117.39879 289 GLU B CA 1
ATOM 7252 C C . GLU B 2 261 ? 166.43100 172.46300 184.96000 1.000 117.39879 289 GLU B C 1
ATOM 7253 O O . GLU B 2 261 ? 166.68200 171.60500 185.80900 1.000 117.39879 289 GLU B O 1
ATOM 7259 N N . GLY B 2 262 ? 165.30200 173.17400 184.93800 1.000 113.78530 290 GLY B N 1
ATOM 7260 C CA . GLY B 2 262 ? 164.26900 173.03300 185.95500 1.000 113.78530 290 GLY B CA 1
ATOM 7261 C C . GLY B 2 262 ? 164.78200 173.36800 187.33800 1.000 113.78530 290 GLY B C 1
ATOM 7262 O O . GLY B 2 262 ? 165.50800 174.34600 187.53900 1.000 113.78530 290 GLY B O 1
ATOM 7263 N N . LYS B 2 263 ? 164.39900 172.55100 188.31500 1.000 113.98606 291 LYS B N 1
ATOM 7264 C CA . LYS B 2 263 ? 164.96500 172.68400 189.64900 1.000 113.98606 291 LYS B CA 1
ATOM 7265 C C . LYS B 2 263 ? 166.29800 171.96700 189.78600 1.000 113.98606 291 LYS B C 1
ATOM 7266 O O . LYS B 2 263 ? 166.89600 172.00100 190.86500 1.000 113.98606 291 LYS B O 1
ATOM 7272 N N . GLY B 2 264 ? 166.77900 171.33900 188.71900 1.000 111.88289 292 GLY B N 1
ATOM 7273 C CA . GLY B 2 264 ? 168.06600 170.68200 188.72800 1.000 111.88289 292 GLY B CA 1
ATOM 7274 C C . GLY B 2 264 ? 169.13000 171.52400 188.06100 1.000 111.88289 292 GLY B C 1
ATOM 7275 O O . GLY B 2 264 ? 169.96200 171.00700 187.31100 1.000 111.88289 292 GLY B O 1
ATOM 7276 N N . GLU B 2 265 ? 169.10200 172.82900 188.30800 1.000 111.40629 293 GLU B N 1
ATOM 7277 C CA . GLU B 2 265 ? 170.11500 173.71700 187.76300 1.000 111.40629 293 GLU B CA 1
ATOM 7278 C C . GLU B 2 265 ? 171.35400 173.70400 188.64100 1.000 111.40629 293 GLU B C 1
ATOM 7279 O O . GLU B 2 265 ? 171.26400 173.70600 189.87000 1.000 111.40629 293 GLU B O 1
ATOM 7285 N N . GLY B 2 266 ? 172.51700 173.70300 188.00200 1.000 103.27358 294 GLY B N 1
ATOM 7286 C CA . GLY B 2 266 ? 173.75700 173.61000 188.73800 1.000 103.27358 294 GLY B CA 1
ATOM 7287 C C . GLY B 2 266 ? 174.08400 172.22800 189.23900 1.000 103.27358 294 GLY B C 1
ATOM 7288 O O . GLY B 2 266 ? 174.94400 172.08700 190.10900 1.000 103.27358 294 GLY B O 1
ATOM 7289 N N . PHE B 2 267 ? 173.42400 171.20200 188.71900 1.000 99.30541 295 PHE B N 1
ATOM 7290 C CA . PHE B 2 267 ? 173.65100 169.81800 189.11100 1.000 99.30541 295 PHE B CA 1
ATOM 7291 C C . PHE B 2 267 ? 173.96200 168.97400 187.88900 1.000 99.30541 295 PHE B C 1
ATOM 7292 O O . PHE B 2 267 ? 173.42000 167.88500 187.69600 1.000 99.30541 295 PHE B O 1
ATOM 7300 N N . ASN B 2 268 ? 174.86300 169.48500 187.05300 1.000 97.70038 296 ASN B N 1
ATOM 7301 C CA . ASN B 2 268 ? 175.33700 168.83400 185.84300 1.000 97.70038 296 ASN B CA 1
ATOM 7302 C C . ASN B 2 268 ? 176.56800 169.60100 185.39800 1.000 97.70038 296 ASN B C 1
ATOM 7303 O O . ASN B 2 268 ? 176.58700 170.82900 185.47400 1.000 97.70038 296 ASN B O 1
ATOM 7308 N N . CYS B 2 269 ? 177.58800 168.88400 184.93700 1.000 97.52211 297 CYS B N 1
ATOM 7309 C CA . CYS B 2 269 ? 178.83000 169.54700 184.56400 1.000 97.52211 297 CYS B CA 1
ATOM 7310 C C . CYS B 2 269 ? 179.55500 168.74000 183.50100 1.000 97.52211 297 CYS B C 1
ATOM 7311 O O . CYS B 2 269 ? 179.76700 167.53400 183.66400 1.000 97.52211 297 CYS B O 1
ATOM 7314 N N . ASN B 2 270 ? 179.93600 169.41300 182.42100 1.000 97.56002 298 ASN B N 1
ATOM 7315 C CA . ASN B 2 270 ? 180.73700 168.82600 181.36200 1.000 97.56002 298 ASN B CA 1
ATOM 7316 C C . ASN B 2 270 ? 182.09300 169.51100 181.30800 1.000 97.56002 298 ASN B C 1
ATOM 7317 O O . ASN B 2 270 ? 182.21000 170.71100 181.55900 1.000 97.56002 298 ASN B O 1
ATOM 7322 N N . ILE B 2 271 ? 183.12200 168.73500 180.97800 1.000 96.73739 299 ILE B N 1
ATOM 7323 C CA . ILE B 2 271 ? 184.47700 169.24300 180.79900 1.000 96.73739 299 ILE B CA 1
ATOM 7324 C C . ILE B 2 271 ? 184.97700 168.68600 179.47600 1.000 96.73739 299 ILE B C 1
ATOM 7325 O O . ILE B 2 271 ? 185.23500 167.48000 179.36000 1.000 96.73739 299 ILE B O 1
ATOM 7330 N N . THR B 2 272 ? 185.12600 169.56000 178.48500 1.000 99.76419 300 THR B N 1
ATOM 7331 C CA . THR B 2 272 ? 185.34500 169.16300 177.10100 1.000 99.76419 300 THR B CA 1
ATOM 7332 C C . THR B 2 272 ? 186.76300 169.50200 176.66700 1.000 99.76419 300 THR B C 1
ATOM 7333 O O . THR B 2 272 ? 187.14100 170.67500 176.63800 1.000 99.76419 300 THR B O 1
ATOM 7337 N N . TRP B 2 273 ? 187.52200 168.48600 176.29700 1.000 102.98846 301 TRP B N 1
ATOM 7338 C CA . TRP B 2 273 ? 188.81600 168.71500 175.67500 1.000 102.98846 301 TRP B CA 1
ATOM 7339 C C . TRP B 2 273 ? 188.61300 169.20500 174.24800 1.000 102.98846 301 TRP B C 1
ATOM 7340 O O . TRP B 2 273 ? 187.89500 168.56000 173.47800 1.000 102.98846 301 TRP B O 1
ATOM 7351 N N . PRO B 2 274 ? 189.18800 170.34300 173.87100 1.000 107.86660 302 PRO B N 1
ATOM 7352 C CA . PRO B 2 274 ? 188.99900 170.86000 172.51000 1.000 107.86660 302 PRO B CA 1
ATOM 7353 C C . PRO B 2 274 ? 189.64800 170.00000 171.43800 1.000 107.86660 302 PRO B C 1
ATOM 7354 O O . PRO B 2 274 ? 189.01300 169.66300 170.43600 1.000 107.86660 302 PRO B O 1
ATOM 7358 N N . VAL B 2 275 ? 190.91200 169.64100 171.63900 1.000 113.35759 303 VAL B N 1
ATOM 7359 C CA . VAL B 2 275 ? 191.68400 168.88100 170.66500 1.000 113.35759 303 VAL B CA 1
ATOM 7360 C C . VAL B 2 275 ? 192.13500 167.57600 171.31100 1.000 113.35759 303 VAL B C 1
ATOM 7361 O O . VAL B 2 275 ? 192.44200 167.53500 172.50700 1.000 113.35759 303 VAL B O 1
ATOM 7365 N N . GLY B 2 276 ? 192.12000 166.49600 170.53100 1.000 117.57157 304 GLY B N 1
ATOM 7366 C CA . GLY B 2 276 ? 192.52100 165.20700 171.05000 1.000 117.57157 304 GLY B CA 1
ATOM 7367 C C . GLY B 2 276 ? 194.02800 165.07300 171.16500 1.000 117.57157 304 GLY B C 1
ATOM 7368 O O . GLY B 2 276 ? 194.79100 165.61500 170.36900 1.000 117.57157 304 GLY B O 1
ATOM 7369 N N . GLY B 2 277 ? 194.45500 164.32800 172.18100 1.000 118.09548 305 GLY B N 1
ATOM 7370 C CA . GLY B 2 277 ? 195.86800 164.12500 172.42400 1.000 118.09548 305 GLY B CA 1
ATOM 7371 C C . GLY B 2 277 ? 196.28500 164.48800 173.83300 1.000 118.09548 305 GLY B C 1
ATOM 7372 O O . GLY B 2 277 ? 197.47200 164.68700 174.10500 1.000 118.09548 305 GLY B O 1
ATOM 7373 N N . VAL B 2 278 ? 195.31400 164.57800 174.73800 1.000 110.73193 306 VAL B N 1
ATOM 7374 C CA . VAL B 2 278 ? 195.57000 164.94800 176.12500 1.000 110.73193 306 VAL B CA 1
ATOM 7375 C C . VAL B 2 278 ? 196.25100 163.79900 176.85400 1.000 110.73193 306 VAL B C 1
ATOM 7376 O O . VAL B 2 278 ? 196.29300 162.67000 176.35600 1.000 110.73193 306 VAL B O 1
ATOM 7380 N N . GLY B 2 279 ? 196.78800 164.07600 178.03700 1.000 109.63715 307 GLY B N 1
ATOM 7381 C CA . GLY B 2 279 ? 197.49300 163.05600 178.78500 1.000 109.63715 307 GLY B CA 1
ATOM 7382 C C . GLY B 2 279 ? 197.25900 163.09800 180.27800 1.000 109.63715 307 GLY B C 1
ATOM 7383 O O . GLY B 2 279 ? 196.13900 163.34300 180.72700 1.000 109.63715 307 GLY B O 1
ATOM 7384 N N . ASP B 2 280 ? 198.31400 162.84800 181.05500 1.000 109.27862 308 ASP B N 1
ATOM 7385 C CA . ASP B 2 280 ? 198.17600 162.79600 182.50700 1.000 109.27862 308 ASP B CA 1
ATOM 7386 C C . ASP B 2 280 ? 197.96300 164.18200 183.09400 1.000 109.27862 308 ASP B C 1
ATOM 7387 O O . ASP B 2 280 ? 197.19900 164.34700 184.05600 1.000 109.27862 308 ASP B O 1
ATOM 7392 N N . ALA B 2 281 ? 198.64200 165.18000 182.52100 1.000 106.44240 309 ALA B N 1
ATOM 7393 C CA . ALA B 2 281 ? 198.65700 166.53400 183.06300 1.000 106.44240 309 ALA B CA 1
ATOM 7394 C C . ALA B 2 281 ? 197.27100 167.16300 183.05800 1.000 106.44240 309 ALA B C 1
ATOM 7395 O O . ALA B 2 281 ? 196.85600 167.77800 184.04700 1.000 106.44240 309 ALA B O 1
ATOM 7397 N N . GLU B 2 282 ? 196.55300 167.03000 181.93900 1.000 107.33672 310 GLU B N 1
ATOM 7398 C CA . GLU B 2 282 ? 195.22700 167.62500 181.80700 1.000 107.33672 310 GLU B CA 1
ATOM 7399 C C . GLU B 2 282 ? 194.24700 167.01400 182.79700 1.000 107.33672 310 GLU B C 1
ATOM 7400 O O . GLU B 2 282 ? 193.44200 167.73000 183.40500 1.000 107.33672 310 GLU B O 1
ATOM 7406 N N . TYR B 2 283 ? 194.29600 165.68900 182.96100 1.000 100.33726 311 TYR B N 1
ATOM 7407 C CA . TYR B 2 283 ? 193.40100 165.01600 183.89400 1.000 100.33726 311 TYR B CA 1
ATOM 7408 C C . TYR B 2 283 ? 193.69400 165.41700 185.33100 1.000 100.33726 311 TYR B C 1
ATOM 7409 O O . TYR B 2 283 ? 192.76200 165.68100 186.09900 1.000 100.33726 311 TYR B O 1
ATOM 7418 N N . MET B 2 284 ? 194.97700 165.46200 185.71300 1.000 101.97255 312 MET B N 1
ATOM 7419 C CA . MET B 2 284 ? 195.32600 165.87800 187.07100 1.000 101.97255 312 MET B CA 1
ATOM 7420 C C . MET B 2 284 ? 194.93100 167.32700 187.33100 1.000 101.97255 312 MET B C 1
ATOM 7421 O O . MET B 2 284 ? 194.47600 167.66400 188.43100 1.000 101.97255 312 MET B O 1
ATOM 7426 N N . TRP B 2 285 ? 195.08300 168.19200 186.32400 1.000 99.08448 313 TRP B N 1
ATOM 7427 C CA . TRP B 2 285 ? 194.71000 169.59500 186.46600 1.000 99.08448 313 TRP B CA 1
ATOM 7428 C C . TRP B 2 285 ? 193.20500 169.74800 186.64800 1.000 99.08448 313 TRP B C 1
ATOM 7429 O O . TRP B 2 285 ? 192.74900 170.43300 187.57300 1.000 99.08448 313 TRP B O 1
ATOM 7440 N N . ALA B 2 286 ? 192.41800 169.11300 185.77200 1.000 95.47316 314 ALA B N 1
ATOM 7441 C CA . ALA B 2 286 ? 190.96500 169.19000 185.86600 1.000 95.47316 314 ALA B CA 1
ATOM 7442 C C . ALA B 2 286 ? 190.42800 168.52300 187.12100 1.000 95.47316 314 ALA B C 1
ATOM 7443 O O . ALA B 2 286 ? 189.34200 168.88300 187.57900 1.000 95.47316 314 ALA B O 1
ATOM 7445 N N . PHE B 2 287 ? 191.15800 167.56400 187.68800 1.000 97.44031 315 PHE B N 1
ATOM 7446 C CA . PHE B 2 287 ? 190.69200 166.92900 188.91100 1.000 97.44031 315 PHE B CA 1
ATOM 7447 C C . PHE B 2 287 ? 191.04400 167.74800 190.14200 1.000 97.44031 315 PHE B C 1
ATOM 7448 O O . PHE B 2 287 ? 190.26800 167.78600 191.10000 1.000 97.44031 315 PHE B O 1
ATOM 7456 N N . GLU B 2 288 ? 192.20100 168.40500 190.14600 1.000 101.09877 316 GLU B N 1
ATOM 7457 C CA . GLU B 2 288 ? 192.54800 169.22000 191.29900 1.000 101.09877 316 GLU B CA 1
ATOM 7458 C C . GLU B 2 288 ? 191.77200 170.52800 191.32200 1.000 101.09877 316 GLU B C 1
ATOM 7459 O O . GLU B 2 288 ? 191.46000 171.03400 192.40300 1.000 101.09877 316 GLU B O 1
ATOM 7465 N N . GLN B 2 289 ? 191.44700 171.08700 190.15800 1.000 97.59016 317 GLN B N 1
ATOM 7466 C CA . GLN B 2 289 ? 190.84400 172.41300 190.12300 1.000 97.59016 317 GLN B CA 1
ATOM 7467 C C . GLN B 2 289 ? 189.32300 172.40000 190.14000 1.000 97.59016 317 GLN B C 1
ATOM 7468 O O . GLN B 2 289 ? 188.71900 173.32800 190.68500 1.000 97.59016 317 GLN B O 1
ATOM 7474 N N . VAL B 2 290 ? 188.67800 171.38400 189.56600 1.000 92.53513 318 VAL B N 1
ATOM 7475 C CA . VAL B 2 290 ? 187.23100 171.43600 189.38200 1.000 92.53513 318 VAL B CA 1
ATOM 7476 C C . VAL B 2 290 ? 186.50500 170.36300 190.18300 1.000 92.53513 318 VAL B C 1
ATOM 7477 O O . VAL B 2 290 ? 185.64000 170.69000 191.00300 1.000 92.53513 318 VAL B O 1
ATOM 7481 N N . VAL B 2 291 ? 186.82200 169.08900 189.91900 1.000 93.95867 319 VAL B N 1
ATOM 7482 C CA . VAL B 2 291 ? 186.00500 167.96800 190.39100 1.000 93.95867 319 VAL B CA 1
ATOM 7483 C C . VAL B 2 291 ? 185.99400 167.89000 191.91300 1.000 93.95867 319 VAL B C 1
ATOM 7484 O O . VAL B 2 291 ? 184.93800 167.71000 192.52900 1.000 93.95867 319 VAL B O 1
ATOM 7488 N N . MET B 2 292 ? 187.14700 168.05300 192.54000 1.000 98.87297 320 MET B N 1
ATOM 7489 C CA . MET B 2 292 ? 187.25900 167.83400 193.97900 1.000 98.87297 320 MET B CA 1
ATOM 7490 C C . MET B 2 292 ? 186.58900 168.92500 194.83100 1.000 98.87297 320 MET B C 1
ATOM 7491 O O . MET B 2 292 ? 185.94600 168.56000 195.82700 1.000 98.87297 320 MET B O 1
ATOM 7496 N N . PRO B 2 293 ? 186.71700 170.24500 194.54300 1.000 95.35781 321 PRO B N 1
ATOM 7497 C CA . PRO B 2 293 ? 185.94000 171.21200 195.34300 1.000 95.35781 321 PRO B CA 1
ATOM 7498 C C . PRO B 2 293 ? 184.43900 171.05500 195.19200 1.000 95.35781 321 PRO B C 1
ATOM 7499 O O . PRO B 2 293 ? 183.71400 171.14500 196.19100 1.000 95.35781 321 PRO B O 1
ATOM 7503 N N . MET B 2 294 ? 183.95900 170.86000 193.95800 1.000 96.20717 322 MET B N 1
ATOM 7504 C CA . MET B 2 294 ? 182.53900 170.61800 193.71200 1.000 96.20717 322 MET B CA 1
ATOM 7505 C C . MET B 2 294 ? 182.05300 169.37700 194.44900 1.000 96.20717 322 MET B C 1
ATOM 7506 O O . MET B 2 294 ? 180.94600 169.36600 195.00000 1.000 96.20717 322 MET B O 1
ATOM 7511 N N . GLY B 2 295 ? 182.87000 168.32100 194.45700 1.000 94.89949 323 GLY B N 1
ATOM 7512 C CA . GLY B 2 295 ? 182.50600 167.11000 195.17300 1.000 94.89949 323 GLY B CA 1
ATOM 7513 C C . GLY B 2 295 ? 182.41700 167.32700 196.67000 1.000 94.89949 323 GLY B C 1
ATOM 7514 O O . GLY B 2 295 ? 181.47100 166.87600 197.31500 1.000 94.89949 323 GLY B O 1
ATOM 7515 N N . ARG B 2 296 ? 183.42900 167.98700 197.24700 1.000 97.87151 324 ARG B N 1
ATOM 7516 C CA . ARG B 2 296 ? 183.41800 168.26600 198.68200 1.000 97.87151 324 ARG B CA 1
ATOM 7517 C C . ARG B 2 296 ? 182.28700 169.20800 199.07300 1.000 97.87151 324 ARG B C 1
ATOM 7518 O O . ARG B 2 296 ? 181.81500 169.16900 200.21300 1.000 97.87151 324 ARG B O 1
ATOM 7526 N N . GLU B 2 297 ? 181.84000 170.05100 198.14400 1.000 100.05608 325 GLU B N 1
ATOM 7527 C CA . GLU B 2 297 ? 180.74300 170.97000 198.41500 1.000 100.05608 325 GLU B CA 1
ATOM 7528 C C . GLU B 2 297 ? 179.39000 170.27300 198.33100 1.000 100.05608 325 GLU B C 1
ATOM 7529 O O . GLU B 2 297 ? 178.48500 170.57600 199.11500 1.000 100.05608 325 GLU B O 1
ATOM 7535 N N . PHE B 2 298 ? 179.24100 169.33100 197.39500 1.000 93.68286 326 PHE B N 1
ATOM 7536 C CA . PHE B 2 298 ? 177.95700 168.66400 197.19300 1.000 93.68286 326 PHE B CA 1
ATOM 7537 C C . PHE B 2 298 ? 177.58500 167.75300 198.35500 1.000 93.68286 326 PHE B C 1
ATOM 7538 O O . PHE B 2 298 ? 176.39400 167.57600 198.63100 1.000 93.68286 326 PHE B O 1
ATOM 7546 N N . LYS B 2 299 ? 178.58300 167.17200 199.03600 1.000 97.83656 327 LYS B N 1
ATOM 7547 C CA . LYS B 2 299 ? 178.46300 166.22800 200.15000 1.000 97.83656 327 LYS B CA 1
ATOM 7548 C C . LYS B 2 299 ? 177.65800 164.99300 199.75600 1.000 97.83656 327 LYS B C 1
ATOM 7549 O O . LYS B 2 299 ? 176.56300 164.78800 200.29200 1.000 97.83656 327 LYS B O 1
ATOM 7555 N N . PRO B 2 300 ? 178.14600 164.14700 198.85000 1.000 95.86864 328 PRO B N 1
ATOM 7556 C CA . PRO B 2 300 ? 177.35400 162.99800 198.40800 1.000 95.86864 328 PRO B CA 1
ATOM 7557 C C . PRO B 2 300 ? 177.36300 161.87800 199.43800 1.000 95.86864 328 PRO B C 1
ATOM 7558 O O . PRO B 2 300 ? 178.14900 161.86700 200.38200 1.000 95.86864 328 PRO B O 1
ATOM 7562 N N . ASP B 2 301 ? 176.45500 160.92400 199.23600 1.000 101.91728 329 ASP B N 1
ATOM 7563 C CA . ASP B 2 301 ? 176.38200 159.72400 200.05800 1.000 101.91728 329 ASP B CA 1
ATOM 7564 C C . ASP B 2 301 ? 176.79200 158.46900 199.30900 1.000 101.91728 329 ASP B C 1
ATOM 7565 O O . ASP B 2 301 ? 176.87400 157.40200 199.92300 1.000 101.91728 329 ASP B O 1
ATOM 7570 N N . LEU B 2 302 ? 177.07600 158.57300 198.01300 1.000 94.62126 330 LEU B N 1
ATOM 7571 C CA . LEU B 2 302 ? 177.50200 157.44400 197.20200 1.000 94.62126 330 LEU B CA 1
ATOM 7572 C C . LEU B 2 302 ? 178.11200 157.98700 195.92200 1.000 94.62126 330 LEU B C 1
ATOM 7573 O O . LEU B 2 302 ? 177.55700 158.90300 195.30600 1.000 94.62126 330 LEU B O 1
ATOM 7578 N N . VAL B 2 303 ? 179.25000 157.42300 195.53400 1.000 90.85410 331 VAL B N 1
ATOM 7579 C CA . VAL B 2 303 ? 180.01000 157.87600 194.37800 1.000 90.85410 331 VAL B CA 1
ATOM 7580 C C . VAL B 2 303 ? 180.09600 156.72300 193.39500 1.000 90.85410 331 VAL B C 1
ATOM 7581 O O . VAL B 2 303 ? 180.68900 155.68400 193.70400 1.000 90.85410 331 VAL B O 1
ATOM 7585 N N . ILE B 2 304 ? 179.51200 156.89900 192.21800 1.000 90.62381 332 ILE B N 1
ATOM 7586 C CA . ILE B 2 304 ? 179.55400 155.89200 191.16700 1.000 90.62381 332 ILE B CA 1
ATOM 7587 C C . ILE B 2 304 ? 180.48900 156.39200 190.07700 1.000 90.62381 332 ILE B C 1
ATOM 7588 O O . ILE B 2 304 ? 180.47700 157.58000 189.73500 1.000 90.62381 332 ILE B O 1
ATOM 7593 N N . ILE B 2 305 ? 181.30900 155.49200 189.54200 1.000 92.36230 333 ILE B N 1
ATOM 7594 C CA . ILE B 2 305 ? 182.27100 155.81100 188.49800 1.000 92.36230 333 ILE B CA 1
ATOM 7595 C C . ILE B 2 305 ? 181.87500 155.01400 187.27100 1.000 92.36230 333 ILE B C 1
ATOM 7596 O O . ILE B 2 305 ? 182.04500 153.79100 187.23800 1.000 92.36230 333 ILE B O 1
ATOM 7601 N N . SER B 2 306 ? 181.35100 155.69500 186.25600 1.000 98.67086 334 SER B N 1
ATOM 7602 C CA . SER B 2 306 ? 181.02700 155.06200 184.97900 1.000 98.67086 334 SER B CA 1
ATOM 7603 C C . SER B 2 306 ? 182.28500 154.92100 184.11600 1.000 98.67086 334 SER B C 1
ATOM 7604 O O . SER B 2 306 ? 182.38400 155.46500 183.01800 1.000 98.67086 334 SER B O 1
ATOM 7607 N N . SER B 2 307 ? 183.26200 154.19100 184.65900 1.000 101.43545 335 SER B N 1
ATOM 7608 C CA . SER B 2 307 ? 184.61000 154.11000 184.11500 1.000 101.43545 335 SER B CA 1
ATOM 7609 C C . SER B 2 307 ? 184.64000 153.47100 182.73300 1.000 101.43545 335 SER B C 1
ATOM 7610 O O . SER B 2 307 ? 183.74800 152.72100 182.33900 1.000 101.43545 335 SER B O 1
ATOM 7613 N N . GLY B 2 308 ? 185.71300 153.75900 182.00900 1.000 106.62961 336 GLY B N 1
ATOM 7614 C CA . GLY B 2 308 ? 185.93800 153.21300 180.69000 1.000 106.62961 336 GLY B CA 1
ATOM 7615 C C . GLY B 2 308 ? 187.35600 153.50500 180.25800 1.000 106.62961 336 GLY B C 1
ATOM 7616 O O . GLY B 2 308 ? 187.81300 154.64600 180.34800 1.000 106.62961 336 GLY B O 1
ATOM 7617 N N . PHE B 2 309 ? 188.06800 152.48800 179.78700 1.000 107.04496 337 PHE B N 1
ATOM 7618 C CA . PHE B 2 309 ? 189.49800 152.61000 179.53000 1.000 107.04496 337 PHE B CA 1
ATOM 7619 C C . PHE B 2 309 ? 189.81800 152.71400 178.05000 1.000 107.04496 337 PHE B C 1
ATOM 7620 O O . PHE B 2 309 ? 190.82700 152.17700 177.59200 1.000 107.04496 337 PHE B O 1
ATOM 7628 N N . ASP B 2 310 ? 188.98500 153.39700 177.27500 1.000 113.88894 338 ASP B N 1
ATOM 7629 C CA . ASP B 2 310 ? 189.30300 153.65000 175.87800 1.000 113.88894 338 ASP B CA 1
ATOM 7630 C C . ASP B 2 310 ? 190.11500 154.92000 175.68000 1.000 113.88894 338 ASP B C 1
ATOM 7631 O O . ASP B 2 310 ? 190.39100 155.29200 174.53700 1.000 113.88894 338 ASP B O 1
ATOM 7636 N N . ALA B 2 311 ? 190.49800 155.58900 176.76100 1.000 111.77859 339 ALA B N 1
ATOM 7637 C CA . ALA B 2 311 ? 191.38300 156.73700 176.69800 1.000 111.77859 339 ALA B CA 1
ATOM 7638 C C . ALA B 2 311 ? 192.79900 156.39800 177.12300 1.000 111.77859 339 ALA B C 1
ATOM 7639 O O . ALA B 2 311 ? 193.64600 157.29100 177.16300 1.000 111.77859 339 ALA B O 1
ATOM 7641 N N . ALA B 2 312 ? 193.07000 155.13800 177.44800 1.000 112.79541 340 ALA B N 1
ATOM 7642 C CA . ALA B 2 312 ? 194.38900 154.73300 177.89900 1.000 112.79541 340 ALA B CA 1
ATOM 7643 C C . ALA B 2 312 ? 195.37200 154.75400 176.73300 1.000 112.79541 340 ALA B C 1
ATOM 7644 O O . ALA B 2 312 ? 194.99200 154.86900 175.56500 1.000 112.79541 340 ALA B O 1
ATOM 7646 N N . ASP B 2 313 ? 196.65600 154.65800 177.07000 1.000 120.57912 341 ASP B N 1
ATOM 7647 C CA . ASP B 2 313 ? 197.71400 154.71100 176.07200 1.000 120.57912 341 ASP B CA 1
ATOM 7648 C C . ASP B 2 313 ? 197.65900 153.49100 175.15900 1.000 120.57912 341 ASP B C 1
ATOM 7649 O O . ASP B 2 313 ? 197.17700 152.42200 175.53700 1.000 120.57912 341 ASP B O 1
ATOM 7654 N N . GLY B 2 314 ? 198.16900 153.66300 173.94400 1.000 123.31878 342 GLY B N 1
ATOM 7655 C CA . GLY B 2 314 ? 198.17300 152.59800 172.96400 1.000 123.31878 342 GLY B CA 1
ATOM 7656 C C . GLY B 2 314 ? 196.83600 152.28300 172.33700 1.000 123.31878 342 GLY B C 1
ATOM 7657 O O . GLY B 2 314 ? 196.74400 151.32400 171.56600 1.000 123.31878 342 GLY B O 1
ATOM 7658 N N . ASP B 2 315 ? 195.79300 153.05200 172.63700 1.000 126.11625 343 ASP B N 1
ATOM 7659 C CA . ASP B 2 315 ? 194.48100 152.78900 172.07300 1.000 126.11625 343 ASP B CA 1
ATOM 7660 C C . ASP B 2 315 ? 194.38000 153.42800 170.68600 1.000 126.11625 343 ASP B C 1
ATOM 7661 O O . ASP B 2 315 ? 195.28900 154.11900 170.22100 1.000 126.11625 343 ASP B O 1
ATOM 7666 N N . THR B 2 316 ? 193.25900 153.19500 170.01400 1.000 125.81489 344 THR B N 1
ATOM 7667 C CA . THR B 2 316 ? 193.02400 153.69000 168.66500 1.000 125.81489 344 THR B CA 1
ATOM 7668 C C . THR B 2 316 ? 191.76000 154.52700 168.54700 1.000 125.81489 344 THR B C 1
ATOM 7669 O O . THR B 2 316 ? 191.75200 155.53400 167.83500 1.000 125.81489 344 THR B O 1
ATOM 7673 N N . ILE B 2 317 ? 190.70100 154.16200 169.26500 1.000 123.50665 345 ILE B N 1
ATOM 7674 C CA . ILE B 2 317 ? 189.45200 154.90900 169.18400 1.000 123.50665 345 ILE B CA 1
ATOM 7675 C C . ILE B 2 317 ? 189.53900 156.20600 169.98200 1.000 123.50665 345 ILE B C 1
ATOM 7676 O O . ILE B 2 317 ? 189.01600 157.24300 169.56200 1.000 123.50665 345 ILE B O 1
ATOM 7681 N N . GLY B 2 318 ? 190.24600 156.19200 171.10600 1.000 121.25759 346 GLY B N 1
ATOM 7682 C CA . GLY B 2 318 ? 190.31000 157.36400 171.95500 1.000 121.25759 346 GLY B CA 1
ATOM 7683 C C . GLY B 2 318 ? 191.39300 158.35600 171.59200 1.000 121.25759 346 GLY B C 1
ATOM 7684 O O . GLY B 2 318 ? 191.15600 159.56700 171.65300 1.000 121.25759 346 GLY B O 1
ATOM 7685 N N . GLN B 2 319 ? 192.57500 157.84600 171.22900 1.000 122.81010 347 GLN B N 1
ATOM 7686 C CA . GLN B 2 319 ? 193.75700 158.63200 170.85000 1.000 122.81010 347 GLN B CA 1
ATOM 7687 C C . GLN B 2 319 ? 194.17700 159.59000 171.96700 1.000 122.81010 347 GLN B C 1
ATOM 7688 O O . GLN B 2 319 ? 194.14500 160.81100 171.82200 1.000 122.81010 347 GLN B O 1
ATOM 7694 N N . CYS B 2 320 ? 194.57200 159.01100 173.09300 1.000 116.93082 348 CYS B N 1
ATOM 7695 C CA . CYS B 2 320 ? 195.06500 159.79500 174.21200 1.000 116.93082 348 CYS B CA 1
ATOM 7696 C C . CYS B 2 320 ? 196.30400 159.10500 174.76000 1.000 116.93082 348 CYS B C 1
ATOM 7697 O O . CYS B 2 320 ? 196.80100 158.13300 174.18600 1.000 116.93082 348 CYS B O 1
ATOM 7700 N N . HIS B 2 321 ? 196.81400 159.61000 175.87800 1.000 114.06882 349 HIS B N 1
ATOM 7701 C CA . HIS B 2 321 ? 198.07100 159.12500 176.42900 1.000 114.06882 349 HIS B CA 1
ATOM 7702 C C . HIS B 2 321 ? 197.97200 158.96400 177.93300 1.000 114.06882 349 HIS B C 1
ATOM 7703 O O . HIS B 2 321 ? 198.92200 159.24500 178.66900 1.000 114.06882 349 HIS B O 1
ATOM 7710 N N . VAL B 2 322 ? 196.82500 158.51700 178.41300 1.000 106.67012 350 VAL B N 1
ATOM 7711 C CA . VAL B 2 322 ? 196.65600 158.28300 179.83800 1.000 106.67012 350 VAL B CA 1
ATOM 7712 C C . VAL B 2 322 ? 197.35600 156.98400 180.20100 1.000 106.67012 350 VAL B C 1
ATOM 7713 O O . VAL B 2 322 ? 197.23000 155.97400 179.50200 1.000 106.67012 350 VAL B O 1
ATOM 7717 N N . THR B 2 323 ? 198.09100 157.00700 181.29600 1.000 104.24058 351 THR B N 1
ATOM 7718 C CA . THR B 2 323 ? 198.89100 155.89500 181.76800 1.000 104.24058 351 THR B CA 1
ATOM 7719 C C . THR B 2 323 ? 198.24500 155.26500 182.99600 1.000 104.24058 351 THR B C 1
ATOM 7720 O O . THR B 2 323 ? 197.46600 155.92500 183.69100 1.000 104.24058 351 THR B O 1
ATOM 7724 N N . PRO B 2 324 ? 198.52600 153.96100 183.29300 1.000 102.42989 352 PRO B N 1
ATOM 7725 C CA . PRO B 2 324 ? 197.84900 153.28400 184.41400 1.000 102.42989 352 PRO B CA 1
ATOM 7726 C C . PRO B 2 324 ? 198.05700 153.85800 185.81400 1.000 102.42989 352 PRO B C 1
ATOM 7727 O O . PRO B 2 324 ? 197.44100 153.37000 186.76400 1.000 102.42989 352 PRO B O 1
ATOM 7731 N N . SER B 2 325 ? 198.89800 154.87400 185.97500 1.000 103.61627 353 SER B N 1
ATOM 7732 C CA . SER B 2 325 ? 199.06400 155.51100 187.27300 1.000 103.61627 353 SER B CA 1
ATOM 7733 C C . SER B 2 325 ? 198.09900 156.66800 187.46700 1.000 103.61627 353 SER B C 1
ATOM 7734 O O . SER B 2 325 ? 197.72900 156.97600 188.60800 1.000 103.61627 353 SER B O 1
ATOM 7737 N N . CYS B 2 326 ? 197.67600 157.30300 186.37100 1.000 105.98518 354 CYS B N 1
ATOM 7738 C CA . CYS B 2 326 ? 196.68300 158.36800 186.45500 1.000 105.98518 354 CYS B CA 1
ATOM 7739 C C . CYS B 2 326 ? 195.34500 157.84300 186.94500 1.000 105.98518 354 CYS B C 1
ATOM 7740 O O . CYS B 2 326 ? 194.67400 158.50900 187.74100 1.000 105.98518 354 CYS B O 1
ATOM 7743 N N . TYR B 2 327 ? 194.93800 156.66300 186.46600 1.000 99.89214 355 TYR B N 1
ATOM 7744 C CA . TYR B 2 327 ? 193.70700 156.03900 186.93900 1.000 99.89214 355 TYR B CA 1
ATOM 7745 C C . TYR B 2 327 ? 193.78300 155.75300 188.42900 1.000 99.89214 355 TYR B C 1
ATOM 7746 O O . TYR B 2 327 ? 192.79900 155.94000 189.15500 1.000 99.89214 355 TYR B O 1
ATOM 7755 N N . GLY B 2 328 ? 194.94900 155.30700 188.89600 1.000 96.65207 356 GLY B N 1
ATOM 7756 C CA . GLY B 2 328 ? 195.14300 155.09200 190.31900 1.000 96.65207 356 GLY B CA 1
ATOM 7757 C C . GLY B 2 328 ? 195.02600 156.37000 191.12500 1.000 96.65207 356 GLY B C 1
ATOM 7758 O O . GLY B 2 328 ? 194.42900 156.37800 192.20300 1.000 96.65207 356 GLY B O 1
ATOM 7759 N N . HIS B 2 329 ? 195.60600 157.46400 190.61700 1.000 97.53095 357 HIS B N 1
ATOM 7760 C CA . HIS B 2 329 ? 195.52400 158.74500 191.31900 1.000 97.53095 357 HIS B CA 1
ATOM 7761 C C . HIS B 2 329 ? 194.08700 159.25500 191.39900 1.000 97.53095 357 HIS B C 1
ATOM 7762 O O . HIS B 2 329 ? 193.65000 159.74100 192.45500 1.000 97.53095 357 HIS B O 1
ATOM 7769 N N . MET B 2 330 ? 193.34600 159.16300 190.28900 1.000 101.35614 358 MET B N 1
ATOM 7770 C CA . MET B 2 330 ? 191.94500 159.58100 190.28300 1.000 101.35614 358 MET B CA 1
ATOM 7771 C C . MET B 2 330 ? 191.10600 158.73000 191.22900 1.000 101.35614 358 MET B C 1
ATOM 7772 O O . MET B 2 330 ? 190.24900 159.25700 191.95100 1.000 101.35614 358 MET B O 1
ATOM 7777 N N . THR B 2 331 ? 191.34400 157.41300 191.23700 1.000 95.67816 359 THR B N 1
ATOM 7778 C CA . THR B 2 331 ? 190.63800 156.51900 192.15000 1.000 95.67816 359 THR B CA 1
ATOM 7779 C C . THR B 2 331 ? 190.95300 156.85300 193.60200 1.000 95.67816 359 THR B C 1
ATOM 7780 O O . THR B 2 331 ? 190.06700 156.79600 194.46200 1.000 95.67816 359 THR B O 1
ATOM 7784 N N . HIS B 2 332 ? 192.20800 157.21600 193.88500 1.000 91.71636 360 HIS B N 1
ATOM 7785 C CA . HIS B 2 332 ? 192.60700 157.61600 195.23200 1.000 91.71636 360 HIS B CA 1
ATOM 7786 C C . HIS B 2 332 ? 191.85000 158.85700 195.69400 1.000 91.71636 360 HIS B C 1
ATOM 7787 O O . HIS B 2 332 ? 191.32900 158.90000 196.82000 1.000 91.71636 360 HIS B O 1
ATOM 7794 N N . MET B 2 333 ? 191.82300 159.89500 194.84700 1.000 98.22290 361 MET B N 1
ATOM 7795 C CA . MET B 2 333 ? 191.09100 161.12300 195.16800 1.000 98.22290 361 MET B CA 1
ATOM 7796 C C . MET B 2 333 ? 189.61000 160.84400 195.41000 1.000 98.22290 361 MET B C 1
ATOM 7797 O O . MET B 2 333 ? 189.00400 161.37800 196.35000 1.000 98.22290 361 MET B O 1
ATOM 7802 N N . LEU B 2 334 ? 188.99900 160.04300 194.53700 1.000 94.99448 362 LEU B N 1
ATOM 7803 C CA . LEU B 2 334 ? 187.57800 159.75500 194.68100 1.000 94.99448 362 LEU B CA 1
ATOM 7804 C C . LEU B 2 334 ? 187.29300 158.93300 195.93000 1.000 94.99448 362 LEU B C 1
ATOM 7805 O O . LEU B 2 334 ? 186.21700 159.07100 196.52000 1.000 94.99448 362 LEU B O 1
ATOM 7810 N N . LYS B 2 335 ? 188.21300 158.04200 196.31400 1.000 95.89269 363 LYS B N 1
ATOM 7811 C CA . LYS B 2 335 ? 188.12400 157.38300 197.61400 1.000 95.89269 363 LYS B CA 1
ATOM 7812 C C . LYS B 2 335 ? 188.15200 158.39500 198.74800 1.000 95.89269 363 LYS B C 1
ATOM 7813 O O . LYS B 2 335 ? 187.47700 158.21500 199.76600 1.000 95.89269 363 LYS B O 1
ATOM 7819 N N . SER B 2 336 ? 188.97000 159.44200 198.60800 1.000 97.69863 364 SER B N 1
ATOM 7820 C CA . SER B 2 336 ? 188.99800 160.49500 199.62300 1.000 97.69863 364 SER B CA 1
ATOM 7821 C C . SER B 2 336 ? 187.68300 161.25300 199.71000 1.000 97.69863 364 SER B C 1
ATOM 7822 O O . SER B 2 336 ? 187.33700 161.75200 200.78600 1.000 97.69863 364 SER B O 1
ATOM 7825 N N . LEU B 2 337 ? 186.96500 161.38200 198.58800 1.000 97.99857 365 LEU B N 1
ATOM 7826 C CA . LEU B 2 337 ? 185.78100 162.24200 198.49100 1.000 97.99857 365 LEU B CA 1
ATOM 7827 C C . LEU B 2 337 ? 184.65500 161.90500 199.46400 1.000 97.99857 365 LEU B C 1
ATOM 7828 O O . LEU B 2 337 ? 184.35700 162.69500 200.36400 1.000 97.99857 365 LEU B O 1
ATOM 7833 N N . ALA B 2 338 ? 184.02900 160.74600 199.30500 1.000 100.90890 366 ALA B N 1
ATOM 7834 C CA . ALA B 2 338 ? 182.97900 160.30700 200.21500 1.000 100.90890 366 ALA B CA 1
ATOM 7835 C C . ALA B 2 338 ? 183.63500 159.64500 201.42000 1.000 100.90890 366 ALA B C 1
ATOM 7836 O O . ALA B 2 338 ? 184.84700 159.74100 201.62700 1.000 100.90890 366 ALA B O 1
ATOM 7838 N N . ARG B 2 339 ? 182.85400 158.95200 202.23700 1.000 106.03074 367 ARG B N 1
ATOM 7839 C CA . ARG B 2 339 ? 183.45500 158.23600 203.35300 1.000 106.03074 367 ARG B CA 1
ATOM 7840 C C . ARG B 2 339 ? 184.00700 156.86500 202.96100 1.000 106.03074 367 ARG B C 1
ATOM 7841 O O . ARG B 2 339 ? 184.23200 156.02900 203.83800 1.000 106.03074 367 ARG B O 1
ATOM 7849 N N . GLY B 2 340 ? 184.23600 156.60000 201.67300 1.000 99.68832 368 GLY B N 1
ATOM 7850 C CA . GLY B 2 340 ? 184.83300 155.35900 201.21600 1.000 99.68832 368 GLY B CA 1
ATOM 7851 C C . GLY B 2 340 ? 183.99000 154.59300 200.21600 1.000 99.68832 368 GLY B C 1
ATOM 7852 O O . GLY B 2 340 ? 184.53000 153.75500 199.48600 1.000 99.68832 368 GLY B O 1
ATOM 7853 N N . ASN B 2 341 ? 182.66800 154.80100 200.23400 1.000 100.40633 369 ASN B N 1
ATOM 7854 C CA . ASN B 2 341 ? 181.74300 154.11900 199.32900 1.000 100.40633 369 ASN B CA 1
ATOM 7855 C C . ASN B 2 341 ? 182.12500 154.35800 197.87500 1.000 100.40633 369 ASN B C 1
ATOM 7856 O O . ASN B 2 341 ? 182.36800 155.49600 197.47000 1.000 100.40633 369 ASN B O 1
ATOM 7861 N N . LEU B 2 342 ? 182.15000 153.28400 197.08600 1.000 96.89488 370 LEU B N 1
ATOM 7862 C CA . LEU B 2 342 ? 182.62100 153.37300 195.71000 1.000 96.89488 370 LEU B CA 1
ATOM 7863 C C . LEU B 2 342 ? 182.18300 152.15500 194.91300 1.000 96.89488 370 LEU B C 1
ATOM 7864 O O . LEU B 2 342 ? 182.41000 151.01500 195.33200 1.000 96.89488 370 LEU B O 1
ATOM 7869 N N . CYS B 2 343 ? 181.55600 152.39400 193.77100 1.000 99.00097 371 CYS B N 1
ATOM 7870 C CA . CYS B 2 343 ? 181.23700 151.34100 192.82300 1.000 99.00097 371 CYS B CA 1
ATOM 7871 C C . CYS B 2 343 ? 181.85200 151.71600 191.48800 1.000 99.00097 371 CYS B C 1
ATOM 7872 O O . CYS B 2 343 ? 181.69800 152.85200 191.03400 1.000 99.00097 371 CYS B O 1
ATOM 7875 N N . VAL B 2 344 ? 182.54800 150.77600 190.86200 1.000 93.51565 372 VAL B N 1
ATOM 7876 C CA . VAL B 2 344 ? 183.21000 151.02000 189.59000 1.000 93.51565 372 VAL B CA 1
ATOM 7877 C C . VAL B 2 344 ? 182.58500 150.08200 188.57200 1.000 93.51565 372 VAL B C 1
ATOM 7878 O O . VAL B 2 344 ? 182.82100 148.86800 188.60800 1.000 93.51565 372 VAL B O 1
ATOM 7882 N N . VAL B 2 345 ? 181.79700 150.64200 187.66500 1.000 94.23204 373 VAL B N 1
ATOM 7883 C CA . VAL B 2 345 ? 181.14600 149.89300 186.60000 1.000 94.23204 373 VAL B CA 1
ATOM 7884 C C . VAL B 2 345 ? 181.94500 150.10000 185.32300 1.000 94.23204 373 VAL B C 1
ATOM 7885 O O . VAL B 2 345 ? 182.36700 151.22200 185.02300 1.000 94.23204 373 VAL B O 1
ATOM 7889 N N . LEU B 2 346 ? 182.16400 149.02400 184.57100 1.000 102.95017 374 LEU B N 1
ATOM 7890 C CA . LEU B 2 346 ? 182.97600 149.07300 183.36400 1.000 102.95017 374 LEU B CA 1
ATOM 7891 C C . LEU B 2 346 ? 182.12100 149.36200 182.13700 1.000 102.95017 374 LEU B C 1
ATOM 7892 O O . LEU B 2 346 ? 181.11300 148.68900 181.90700 1.000 102.95017 374 LEU B O 1
ATOM 7897 N N . GLU B 2 347 ? 182.52000 150.36500 181.35400 1.000 108.32874 375 GLU B N 1
ATOM 7898 C CA . GLU B 2 347 ? 181.78300 150.73000 180.14800 1.000 108.32874 375 GLU B CA 1
ATOM 7899 C C . GLU B 2 347 ? 182.59800 150.53800 178.87700 1.000 108.32874 375 GLU B C 1
ATOM 7900 O O . GLU B 2 347 ? 182.15500 149.82300 177.97500 1.000 108.32874 375 GLU B O 1
ATOM 7906 N N . GLY B 2 348 ? 183.78200 151.14200 178.77400 1.000 112.09594 376 GLY B N 1
ATOM 7907 C CA . GLY B 2 348 ? 184.52300 151.18000 177.54100 1.000 112.09594 376 GLY B CA 1
ATOM 7908 C C . GLY B 2 348 ? 185.73000 150.26500 177.53300 1.000 112.09594 376 GLY B C 1
ATOM 7909 O O . GLY B 2 348 ? 185.83800 149.31600 178.32000 1.000 112.09594 376 GLY B O 1
ATOM 7910 N N . GLY B 2 349 ? 186.65200 150.55200 176.61700 1.000 114.92005 377 GLY B N 1
ATOM 7911 C CA . GLY B 2 349 ? 187.85300 149.75800 176.44900 1.000 114.92005 377 GLY B CA 1
ATOM 7912 C C . GLY B 2 349 ? 187.76800 148.87900 175.22100 1.000 114.92005 377 GLY B C 1
ATOM 7913 O O . GLY B 2 349 ? 186.88900 148.01900 175.13800 1.000 114.92005 377 GLY B O 1
ATOM 7914 N N . TYR B 2 350 ? 188.66700 149.07900 174.25000 1.000 116.55614 378 TYR B N 1
ATOM 7915 C CA . TYR B 2 350 ? 188.60000 148.30300 173.01700 1.000 116.55614 378 TYR B CA 1
ATOM 7916 C C . TYR B 2 350 ? 189.97700 147.84400 172.54600 1.000 116.55614 378 TYR B C 1
ATOM 7917 O O . TYR B 2 350 ? 190.12900 147.46800 171.37900 1.000 116.55614 378 TYR B O 1
ATOM 7926 N N . ASN B 2 351 ? 190.97800 147.86800 173.41900 1.000 115.43462 379 ASN B N 1
ATOM 7927 C CA . ASN B 2 351 ? 192.30400 147.32800 173.13400 1.000 115.43462 379 ASN B CA 1
ATOM 7928 C C . ASN B 2 351 ? 192.70900 146.53800 174.36800 1.000 115.43462 379 ASN B C 1
ATOM 7929 O O . ASN B 2 351 ? 192.96000 147.14400 175.41300 1.000 115.43462 379 ASN B O 1
ATOM 7934 N N . LEU B 2 352 ? 192.78800 145.20500 174.22200 1.000 108.82003 380 LEU B N 1
ATOM 7935 C CA . LEU B 2 352 ? 192.79000 144.26600 175.35000 1.000 108.82003 380 LEU B CA 1
ATOM 7936 C C . LEU B 2 352 ? 193.92300 144.51800 176.34200 1.000 108.82003 380 LEU B C 1
ATOM 7937 O O . LEU B 2 352 ? 193.72700 144.39900 177.56000 1.000 108.82003 380 LEU B O 1
ATOM 7942 N N . ASP B 2 353 ? 195.10100 144.89700 175.84900 1.000 111.36593 381 ASP B N 1
ATOM 7943 C CA . ASP B 2 353 ? 196.25700 145.04900 176.72700 1.000 111.36593 381 ASP B CA 1
ATOM 7944 C C . ASP B 2 353 ? 196.12200 146.28600 177.60500 1.000 111.36593 381 ASP B C 1
ATOM 7945 O O . ASP B 2 353 ? 196.39000 146.23500 178.81400 1.000 111.36593 381 ASP B O 1
ATOM 7950 N N . ALA B 2 354 ? 195.74300 147.41400 176.99600 1.000 106.64400 382 ALA B N 1
ATOM 7951 C CA . ALA B 2 354 ? 195.57700 148.66800 177.72500 1.000 106.64400 382 ALA B CA 1
ATOM 7952 C C . ALA B 2 354 ? 194.50200 148.55500 178.79800 1.000 106.64400 382 ALA B C 1
ATOM 7953 O O . ALA B 2 354 ? 194.71100 148.98000 179.94300 1.000 106.64400 382 ALA B O 1
ATOM 7955 N N . ILE B 2 355 ? 193.34200 147.99200 178.44100 1.000 104.28881 383 ILE B N 1
ATOM 7956 C CA . ILE B 2 355 ? 192.25200 147.86300 179.40300 1.000 104.28881 383 ILE B CA 1
ATOM 7957 C C . ILE B 2 355 ? 192.64000 146.88100 180.50500 1.000 104.28881 383 ILE B C 1
ATOM 7958 O O . ILE B 2 355 ? 192.31000 147.09600 181.67700 1.000 104.28881 383 ILE B O 1
ATOM 7963 N N . ALA B 2 356 ? 193.37600 145.81600 180.15000 1.000 100.07155 384 ALA B N 1
ATOM 7964 C CA . ALA B 2 356 ? 193.87000 144.85700 181.13700 1.000 100.07155 384 ALA B CA 1
ATOM 7965 C C . ALA B 2 356 ? 194.76000 145.52500 182.18200 1.000 100.07155 384 ALA B C 1
ATOM 7966 O O . ALA B 2 356 ? 194.52000 145.39300 183.39100 1.000 100.07155 384 ALA B O 1
ATOM 7968 N N . ARG B 2 357 ? 195.78800 146.25400 181.72800 1.000 102.78362 385 ARG B N 1
ATOM 7969 C CA . ARG B 2 357 ? 196.72000 146.90600 182.65000 1.000 102.78362 385 ARG B CA 1
ATOM 7970 C C . ARG B 2 357 ? 196.03100 147.97500 183.49300 1.000 102.78362 385 ARG B C 1
ATOM 7971 O O . ARG B 2 357 ? 196.28000 148.08000 184.70400 1.000 102.78362 385 ARG B O 1
ATOM 7979 N N . SER B 2 358 ? 195.17300 148.78600 182.86100 1.000 99.26626 386 SER B N 1
ATOM 7980 C CA . SER B 2 358 ? 194.46600 149.85200 183.56400 1.000 99.26626 386 SER B CA 1
ATOM 7981 C C . SER B 2 358 ? 193.54400 149.29400 184.64300 1.000 99.26626 386 SER B C 1
ATOM 7982 O O . SER B 2 358 ? 193.50200 149.81400 185.76600 1.000 99.26626 386 SER B O 1
ATOM 7985 N N . ALA B 2 359 ? 192.77600 148.25200 184.30400 1.000 94.35516 387 ALA B N 1
ATOM 7986 C CA . ALA B 2 359 ? 191.89200 147.61400 185.27100 1.000 94.35516 387 ALA B CA 1
ATOM 7987 C C . ALA B 2 359 ? 192.68000 146.99400 186.41200 1.000 94.35516 387 ALA B C 1
ATOM 7988 O O . ALA B 2 359 ? 192.22100 147.00600 187.56000 1.000 94.35516 387 ALA B O 1
ATOM 7990 N N . LEU B 2 360 ? 193.85500 146.42600 186.10800 1.000 91.72512 388 LEU B N 1
ATOM 7991 C CA . LEU B 2 360 ? 194.71600 145.87500 187.15200 1.000 91.72512 388 LEU B CA 1
ATOM 7992 C C . LEU B 2 360 ? 195.13900 146.95500 188.14100 1.000 91.72512 388 LEU B C 1
ATOM 7993 O O . LEU B 2 360 ? 195.09800 146.74800 189.36200 1.000 91.72512 388 LEU B O 1
ATOM 7998 N N . SER B 2 361 ? 195.55300 148.11400 187.62300 1.000 90.48699 389 SER B N 1
ATOM 7999 C CA . SER B 2 361 ? 195.96500 149.21900 188.48900 1.000 90.48699 389 SER B CA 1
ATOM 8000 C C . SER B 2 361 ? 194.80700 149.73400 189.33800 1.000 90.48699 389 SER B C 1
ATOM 8001 O O . SER B 2 361 ? 194.97700 149.99900 190.53800 1.000 90.48699 389 SER B O 1
ATOM 8004 N N . VAL B 2 362 ? 193.63000 149.90000 188.72400 1.000 87.97062 390 VAL B N 1
ATOM 8005 C CA . VAL B 2 362 ? 192.44600 150.38200 189.43700 1.000 87.97062 390 VAL B CA 1
ATOM 8006 C C . VAL B 2 362 ? 192.05600 149.40900 190.54500 1.000 87.97062 390 VAL B C 1
ATOM 8007 O O . VAL B 2 362 ? 191.73300 149.82000 191.66800 1.000 87.97062 390 VAL B O 1
ATOM 8011 N N . ALA B 2 363 ? 192.12700 148.10400 190.26000 1.000 88.10330 391 ALA B N 1
ATOM 8012 C CA . ALA B 2 363 ? 191.79200 147.09800 191.26200 1.000 88.10330 391 ALA B CA 1
ATOM 8013 C C . ALA B 2 363 ? 192.80000 147.09200 192.40300 1.000 88.10330 391 ALA B C 1
ATOM 8014 O O . ALA B 2 363 ? 192.42300 146.88400 193.56400 1.000 88.10330 391 ALA B O 1
ATOM 8016 N N . LYS B 2 364 ? 194.08700 147.27900 192.08300 1.000 87.76344 392 LYS B N 1
ATOM 8017 C CA . LYS B 2 364 ? 195.11300 147.37400 193.11900 1.000 87.76344 392 LYS B CA 1
ATOM 8018 C C . LYS B 2 364 ? 194.85700 148.55200 194.04700 1.000 87.76344 392 LYS B C 1
ATOM 8019 O O . LYS B 2 364 ? 195.01000 148.43000 195.26500 1.000 87.76344 392 LYS B O 1
ATOM 8025 N N . VAL B 2 365 ? 194.45800 149.69600 193.49000 1.000 87.58548 393 VAL B N 1
ATOM 8026 C CA . VAL B 2 365 ? 194.17100 150.86000 194.32800 1.000 87.58548 393 VAL B CA 1
ATOM 8027 C C . VAL B 2 365 ? 192.92500 150.61800 195.17200 1.000 87.58548 393 VAL B C 1
ATOM 8028 O O . VAL B 2 365 ? 192.87300 151.00500 196.34500 1.000 87.58548 393 VAL B O 1
ATOM 8032 N N . LEU B 2 366 ? 191.90900 149.96600 194.59300 1.000 86.81013 394 LEU B N 1
ATOM 8033 C CA . LEU B 2 366 ? 190.69500 149.64800 195.34200 1.000 86.81013 394 LEU B CA 1
ATOM 8034 C C . LEU B 2 366 ? 190.97400 148.70000 196.50000 1.000 86.81013 394 LEU B C 1
ATOM 8035 O O . LEU B 2 366 ? 190.30900 148.78500 197.53700 1.000 86.81013 394 LEU B O 1
ATOM 8040 N N . ILE B 2 367 ? 191.92600 147.77800 196.33000 1.000 89.56841 395 ILE B N 1
ATOM 8041 C CA . ILE B 2 367 ? 192.20000 146.78000 197.36200 1.000 89.56841 395 ILE B CA 1
ATOM 8042 C C . ILE B 2 367 ? 192.82800 147.43200 198.59300 1.000 89.56841 395 ILE B C 1
ATOM 8043 O O . ILE B 2 367 ? 192.51900 147.05700 199.73100 1.000 89.56841 395 ILE B O 1
ATOM 8048 N N . GLY B 2 368 ? 193.61400 148.48800 198.40100 1.000 94.66409 396 GLY B N 1
ATOM 8049 C CA . GLY B 2 368 ? 194.25900 149.14900 199.51800 1.000 94.66409 396 GLY B CA 1
ATOM 8050 C C . GLY B 2 368 ? 195.64000 149.71600 199.25200 1.000 94.66409 396 GLY B C 1
ATOM 8051 O O . GLY B 2 368 ? 196.19200 150.39800 200.11700 1.000 94.66409 396 GLY B O 1
ATOM 8052 N N . GLU B 2 369 ? 196.21700 149.43300 198.08400 1.000 99.98750 397 GLU B N 1
ATOM 8053 C CA . GLU B 2 369 ? 197.51800 149.98000 197.73300 1.000 99.98750 397 GLU B CA 1
ATOM 8054 C C . GLU B 2 369 ? 197.44000 151.49000 197.52500 1.000 99.98750 397 GLU B C 1
ATOM 8055 O O . GLU B 2 369 ? 196.36700 152.03500 197.26500 1.000 99.98750 397 GLU B O 1
ATOM 8061 N N . PRO B 2 370 ? 198.56400 152.18800 197.63500 1.000 93.52188 398 PRO B N 1
ATOM 8062 C CA . PRO B 2 370 ? 198.61500 153.56900 197.18900 1.000 93.52188 398 PRO B CA 1
ATOM 8063 C C . PRO B 2 370 ? 199.02200 153.61000 195.72800 1.000 93.52188 398 PRO B C 1
ATOM 8064 O O . PRO B 2 370 ? 199.59400 152.63100 195.22800 1.000 93.52188 398 PRO B O 1
ATOM 8068 N N . PRO B 2 371 ? 198.70500 154.67900 194.99800 1.000 91.67542 399 PRO B N 1
ATOM 8069 C CA . PRO B 2 371 ? 199.03300 154.71400 193.57200 1.000 91.67542 399 PRO B CA 1
ATOM 8070 C C . PRO B 2 371 ? 200.53100 154.75700 193.32200 1.000 91.67542 399 PRO B C 1
ATOM 8071 O O . PRO B 2 371 ? 201.33200 155.09900 194.19200 1.000 91.67542 399 PRO B O 1
ATOM 8075 N N . ASP B 2 372 ? 200.89900 154.41000 192.09600 1.000 105.60119 400 ASP B N 1
ATOM 8076 C CA . ASP B 2 372 ? 202.29100 154.40600 191.67000 1.000 105.60119 400 ASP B CA 1
ATOM 8077 C C . ASP B 2 372 ? 202.73400 155.82800 191.33300 1.000 105.60119 400 ASP B C 1
ATOM 8078 O O . ASP B 2 372 ? 202.04100 156.80900 191.61000 1.000 105.60119 400 ASP B O 1
ATOM 8083 N N . GLU B 2 373 ? 203.89900 155.95700 190.71500 1.000 111.76606 401 GLU B N 1
ATOM 8084 C CA . GLU B 2 373 ? 204.43000 157.25900 190.35500 1.000 111.76606 401 GLU B CA 1
ATOM 8085 C C . GLU B 2 373 ? 204.16500 157.56100 188.88800 1.000 111.76606 401 GLU B C 1
ATOM 8086 O O . GLU B 2 373 ? 204.13200 156.66300 188.04400 1.000 111.76606 401 GLU B O 1
ATOM 8092 N N . LEU B 2 374 ? 203.97700 158.84200 188.59800 1.000 111.44320 402 LEU B N 1
ATOM 8093 C CA . LEU B 2 374 ? 203.73500 159.27300 187.23700 1.000 111.44320 402 LEU B CA 1
ATOM 8094 C C . LEU B 2 374 ? 205.03400 159.21800 186.43800 1.000 111.44320 402 LEU B C 1
ATOM 8095 O O . LEU B 2 374 ? 206.11900 159.36700 187.00700 1.000 111.44320 402 LEU B O 1
ATOM 8100 N N . PRO B 2 375 ? 204.95400 158.94400 185.12900 1.000 117.05298 403 PRO B N 1
ATOM 8101 C CA . PRO B 2 375 ? 206.18400 158.86600 184.32200 1.000 117.05298 403 PRO B CA 1
ATOM 8102 C C . PRO B 2 375 ? 206.93000 160.18600 184.22600 1.000 117.05298 403 PRO B C 1
ATOM 8103 O O . PRO B 2 375 ? 208.16700 160.19200 184.21400 1.000 117.05298 403 PRO B O 1
ATOM 8107 N N . ASP B 2 376 ? 206.21500 161.30600 184.16800 1.000 123.51782 404 ASP B N 1
ATOM 8108 C CA . ASP B 2 376 ? 206.85800 162.60700 184.05100 1.000 123.51782 404 ASP B CA 1
ATOM 8109 C C . ASP B 2 376 ? 205.98400 163.69400 184.67300 1.000 123.51782 404 ASP B C 1
ATOM 8110 O O . ASP B 2 376 ? 204.93900 164.06500 184.12400 1.000 123.51782 404 ASP B O 1
ATOM 8115 N N . PRO B 2 377 ? 206.36100 164.20700 185.84400 1.000 119.82751 405 PRO B N 1
ATOM 8116 C CA . PRO B 2 377 ? 205.58600 165.27400 186.48200 1.000 119.82751 405 PRO B CA 1
ATOM 8117 C C . PRO B 2 377 ? 205.88900 166.67300 185.97000 1.000 119.82751 405 PRO B C 1
ATOM 8118 O O . PRO B 2 377 ? 205.46200 167.64300 186.60000 1.000 119.82751 405 PRO B O 1
ATOM 8122 N N . LEU B 2 378 ? 206.61100 166.80600 184.86300 1.000 120.97045 406 LEU B N 1
ATOM 8123 C CA . LEU B 2 378 ? 206.89700 168.08900 184.22700 1.000 120.97045 406 LEU B CA 1
ATOM 8124 C C . LEU B 2 378 ? 206.30100 167.97500 182.83100 1.000 120.97045 406 LEU B C 1
ATOM 8125 O O . LEU B 2 378 ? 206.96600 167.51800 181.90000 1.000 120.97045 406 LEU B O 1
ATOM 8130 N N . SER B 2 379 ? 205.04900 168.39400 182.67900 1.000 122.01724 407 SER B N 1
ATOM 8131 C CA . SER B 2 379 ? 204.37100 168.12600 181.42000 1.000 122.01724 407 SER B CA 1
ATOM 8132 C C . SER B 2 379 ? 203.78100 169.37600 180.78400 1.000 122.01724 407 SER B C 1
ATOM 8133 O O . SER B 2 379 ? 203.66600 169.42500 179.55500 1.000 122.01724 407 SER B O 1
ATOM 8136 N N . ASP B 2 380 ? 203.43600 170.39000 181.60500 1.000 120.00980 408 ASP B N 1
ATOM 8137 C CA . ASP B 2 380 ? 202.92800 171.69300 181.16900 1.000 120.00980 408 ASP B CA 1
ATOM 8138 C C . ASP B 2 380 ? 201.72300 171.60200 180.23800 1.000 120.00980 408 ASP B C 1
ATOM 8139 O O . ASP B 2 380 ? 201.91700 171.64100 179.01600 1.000 120.00980 408 ASP B O 1
ATOM 8144 N N . PRO B 2 381 ? 200.51600 171.34100 180.77600 1.000 113.54029 409 PRO B N 1
ATOM 8145 C CA . PRO B 2 381 ? 199.29900 171.17000 179.95600 1.000 113.54029 409 PRO B CA 1
ATOM 8146 C C . PRO B 2 381 ? 199.08600 172.22300 178.87600 1.000 113.54029 409 PRO B C 1
ATOM 8147 O O . PRO B 2 381 ? 199.52800 173.36700 179.00000 1.000 113.54029 409 PRO B O 1
ATOM 8151 N N . LYS B 2 382 ? 198.42800 171.79400 177.79900 1.000 113.16009 410 LYS B N 1
ATOM 8152 C CA . LYS B 2 382 ? 198.19500 172.62000 176.62300 1.000 113.16009 410 LYS B CA 1
ATOM 8153 C C . LYS B 2 382 ? 197.38800 173.87200 176.97400 1.000 113.16009 410 LYS B C 1
ATOM 8154 O O . LYS B 2 382 ? 196.60900 173.85800 177.93100 1.000 113.16009 410 LYS B O 1
ATOM 8160 N N . PRO B 2 383 ? 197.58400 174.97500 176.23600 1.000 111.89149 411 PRO B N 1
ATOM 8161 C CA . PRO B 2 383 ? 196.88200 176.23000 176.58500 1.000 111.89149 411 PRO B CA 1
ATOM 8162 C C . PRO B 2 383 ? 195.36400 176.16200 176.49500 1.000 111.89149 411 PRO B C 1
ATOM 8163 O O . PRO B 2 383 ? 194.68200 176.69900 177.38600 1.000 111.89149 411 PRO B O 1
ATOM 8167 N N . GLU B 2 384 ? 194.82400 175.60300 175.40000 1.000 112.25760 412 GLU B N 1
ATOM 8168 C CA . GLU B 2 384 ? 193.37600 175.50800 175.19800 1.000 112.25760 412 GLU B CA 1
ATOM 8169 C C . GLU B 2 384 ? 192.67500 174.80100 176.35200 1.000 112.25760 412 GLU B C 1
ATOM 8170 O O . GLU B 2 384 ? 191.54500 175.16100 176.70200 1.000 112.25760 412 GLU B O 1
ATOM 8176 N N . VAL B 2 385 ? 193.33200 173.80000 176.94700 1.000 107.63413 413 VAL B N 1
ATOM 8177 C CA . VAL B 2 385 ? 192.79300 173.12100 178.12000 1.000 107.63413 413 VAL B CA 1
ATOM 8178 C C . VAL B 2 385 ? 192.65600 174.09300 179.28800 1.000 107.63413 413 VAL B C 1
ATOM 8179 O O . VAL B 2 385 ? 191.63400 174.09900 179.99000 1.000 107.63413 413 VAL B O 1
ATOM 8183 N N . ILE B 2 386 ? 193.66000 174.95600 179.48300 1.000 106.56351 414 ILE B N 1
ATOM 8184 C CA . ILE B 2 386 ? 193.62500 175.93400 180.57000 1.000 106.56351 414 ILE B CA 1
ATOM 8185 C C . ILE B 2 386 ? 192.50600 176.94600 180.35000 1.000 106.56351 414 ILE B C 1
ATOM 8186 O O . ILE B 2 386 ? 191.76400 177.28700 181.28400 1.000 106.56351 414 ILE B O 1
ATOM 8191 N N . GLU B 2 387 ? 192.37700 177.44300 179.11500 1.000 110.46574 415 GLU B N 1
ATOM 8192 C CA . GLU B 2 387 ? 191.32800 178.40800 178.79400 1.000 110.46574 415 GLU B CA 1
ATOM 8193 C C . GLU B 2 387 ? 189.94000 177.80600 178.97400 1.000 110.46574 415 GLU B C 1
ATOM 8194 O O . GLU B 2 387 ? 189.03200 178.46400 179.50400 1.000 110.46574 415 GLU B O 1
ATOM 8200 N N . MET B 2 388 ? 189.76100 176.55400 178.54100 1.000 105.28109 416 MET B N 1
ATOM 8201 C CA . MET B 2 388 ? 188.48200 175.87300 178.70000 1.000 105.28109 416 MET B CA 1
ATOM 8202 C C . MET B 2 388 ? 188.14600 175.66600 180.16800 1.000 105.28109 416 MET B C 1
ATOM 8203 O O . MET B 2 388 ? 186.98400 175.81000 180.57000 1.000 105.28109 416 MET B O 1
ATOM 8208 N N . ILE B 2 389 ? 189.14300 175.29800 180.97700 1.000 100.29794 417 ILE B N 1
ATOM 8209 C CA . ILE B 2 389 ? 188.90600 175.07500 182.39800 1.000 100.29794 417 ILE B CA 1
ATOM 8210 C C . ILE B 2 389 ? 188.52100 176.37800 183.09100 1.000 100.29794 417 ILE B C 1
ATOM 8211 O O . ILE B 2 389 ? 187.61900 176.39600 183.94100 1.000 100.29794 417 ILE B O 1
ATOM 8216 N N . ASP B 2 390 ? 189.12900 177.49600 182.67800 1.000 102.10564 418 ASP B N 1
ATOM 8217 C CA . ASP B 2 390 ? 188.75000 178.79900 183.22500 1.000 102.10564 418 ASP B CA 1
ATOM 8218 C C . ASP B 2 390 ? 187.31100 179.15600 182.85400 1.000 102.10564 418 ASP B C 1
ATOM 8219 O O . ASP B 2 390 ? 186.53600 179.64000 183.69800 1.000 102.10564 418 ASP B O 1
ATOM 8224 N N . LYS B 2 391 ? 186.95300 178.94700 181.58000 1.000 101.85590 419 LYS B N 1
ATOM 8225 C CA . LYS B 2 391 ? 185.58600 179.18200 181.11600 1.000 101.85590 419 LYS B CA 1
ATOM 8226 C C . LYS B 2 391 ? 184.57600 178.33300 181.88300 1.000 101.85590 419 LYS B C 1
ATOM 8227 O O . LYS B 2 391 ? 183.44800 178.77200 182.12800 1.000 101.85590 419 LYS B O 1
ATOM 8233 N N . VAL B 2 392 ? 184.96000 177.10800 182.24900 1.000 95.40367 420 VAL B N 1
ATOM 8234 C CA . VAL B 2 392 ? 184.07100 176.23700 183.01500 1.000 95.40367 420 VAL B CA 1
ATOM 8235 C C . VAL B 2 392 ? 183.88900 176.77300 184.43200 1.000 95.40367 420 VAL B C 1
ATOM 8236 O O . VAL B 2 392 ? 182.76100 176.82200 184.95400 1.000 95.40367 420 VAL B O 1
ATOM 8240 N N . ILE B 2 393 ? 184.99900 177.17900 185.06900 1.000 94.19006 421 ILE B N 1
ATOM 8241 C CA . ILE B 2 393 ? 184.97800 177.72600 186.42800 1.000 94.19006 421 ILE B CA 1
ATOM 8242 C C . ILE B 2 393 ? 184.09500 178.96800 186.52100 1.000 94.19006 421 ILE B C 1
ATOM 8243 O O . ILE B 2 393 ? 183.42700 179.17500 187.53900 1.000 94.19006 421 ILE B O 1
ATOM 8248 N N . ARG B 2 394 ? 184.03300 179.77500 185.45400 1.000 96.51566 422 ARG B N 1
ATOM 8249 C CA . ARG B 2 394 ? 183.17100 180.96600 185.44100 1.000 96.51566 422 ARG B CA 1
ATOM 8250 C C . ARG B 2 394 ? 181.69000 180.61700 185.65600 1.000 96.51566 422 ARG B C 1
ATOM 8251 O O . ARG B 2 394 ? 181.04200 181.13600 186.57900 1.000 96.51566 422 ARG B O 1
ATOM 8259 N N . LEU B 2 395 ? 181.13100 179.77100 184.77800 1.000 94.05737 423 LEU B N 1
ATOM 8260 C CA . LEU B 2 395 ? 179.73800 179.33200 184.90300 1.000 94.05737 423 LEU B CA 1
ATOM 8261 C C . LEU B 2 395 ? 179.49300 178.64300 186.23900 1.000 94.05737 423 LEU B C 1
ATOM 8262 O O . LEU B 2 395 ? 178.52000 178.94600 186.95100 1.000 94.05737 423 LEU B O 1
ATOM 8267 N N . GLN B 2 396 ? 180.33500 177.66300 186.56800 1.000 97.05583 424 GLN B N 1
ATOM 8268 C CA . GLN B 2 396 ? 180.13600 176.93000 187.80900 1.000 97.05583 424 GLN B CA 1
ATOM 8269 C C . GLN B 2 396 ? 180.28000 177.82800 189.03900 1.000 97.05583 424 GLN B C 1
ATOM 8270 O O . GLN B 2 396 ? 179.73100 177.50300 190.09000 1.000 97.05583 424 GLN B O 1
ATOM 8276 N N . SER B 2 397 ? 180.96300 178.97100 188.91200 1.000 97.04713 425 SER B N 1
ATOM 8277 C CA . SER B 2 397 ? 180.94700 179.98500 189.95800 1.000 97.04713 425 SER B CA 1
ATOM 8278 C C . SER B 2 397 ? 179.61000 180.69200 190.00300 1.000 97.04713 425 SER B C 1
ATOM 8279 O O . SER B 2 397 ? 179.16600 181.11200 191.07600 1.000 97.04713 425 SER B O 1
ATOM 8282 N N . LYS B 2 398 ? 179.00100 180.92200 188.83500 1.000 95.63410 426 LYS B N 1
ATOM 8283 C CA . LYS B 2 398 ? 177.65900 181.50700 188.83600 1.000 95.63410 426 LYS B CA 1
ATOM 8284 C C . LYS B 2 398 ? 176.64000 180.59800 189.52400 1.000 95.63410 426 LYS B C 1
ATOM 8285 O O . LYS B 2 398 ? 175.62700 181.09600 190.02400 1.000 95.63410 426 LYS B O 1
ATOM 8291 N N . TYR B 2 399 ? 176.90400 179.28900 189.61600 1.000 98.68650 427 TYR B N 1
ATOM 8292 C CA . TYR B 2 399 ? 176.02300 178.41600 190.40200 1.000 98.68650 427 TYR B CA 1
ATOM 8293 C C . TYR B 2 399 ? 176.60000 178.01800 191.76100 1.000 98.68650 427 TYR B C 1
ATOM 8294 O O . TYR B 2 399 ? 175.96000 178.24800 192.78900 1.000 98.68650 427 TYR B O 1
ATOM 8303 N N . TRP B 2 400 ? 177.78800 177.41800 191.79500 1.000 97.77857 428 TRP B N 1
ATOM 8304 C CA . TRP B 2 400 ? 178.36000 176.96100 193.05500 1.000 97.77857 428 TRP B CA 1
ATOM 8305 C C . TRP B 2 400 ? 179.06600 178.10400 193.77800 1.000 97.77857 428 TRP B C 1
ATOM 8306 O O . TRP B 2 400 ? 179.29000 179.18000 193.22700 1.000 97.77857 428 TRP B O 1
ATOM 8317 N N . ASN B 2 401 ? 179.43300 177.85500 195.03400 1.000 98.78967 429 ASN B N 1
ATOM 8318 C CA . ASN B 2 401 ? 180.03200 178.88600 195.87100 1.000 98.78967 429 ASN B CA 1
ATOM 8319 C C . ASN B 2 401 ? 181.54000 178.73600 196.03300 1.000 98.78967 429 ASN B C 1
ATOM 8320 O O . ASN B 2 401 ? 182.22400 179.73200 196.29100 1.000 98.78967 429 ASN B O 1
ATOM 8325 N N . CYS B 2 402 ? 182.09000 177.54600 195.81200 1.000 99.84602 430 CYS B N 1
ATOM 8326 C CA . CYS B 2 402 ? 183.52500 177.33900 195.96600 1.000 99.84602 430 CYS B CA 1
ATOM 8327 C C . CYS B 2 402 ? 184.35100 177.86900 194.80200 1.000 99.84602 430 CYS B C 1
ATOM 8328 O O . CYS B 2 402 ? 185.57500 177.71300 194.82000 1.000 99.84602 430 CYS B O 1
ATOM 8331 N N . PHE B 2 403 ? 183.73500 178.48900 193.79800 1.000 95.73217 431 PHE B N 1
ATOM 8332 C CA . PHE B 2 403 ? 184.45800 178.96400 192.62600 1.000 95.73217 431 PHE B CA 1
ATOM 8333 C C . PHE B 2 403 ? 184.41100 180.47700 192.48300 1.000 95.73217 431 PHE B C 1
ATOM 8334 O O . PHE B 2 403 ? 184.81700 181.00300 191.44300 1.000 95.73217 431 PHE B O 1
ATOM 8342 N N . ARG B 2 404 ? 183.95600 181.19000 193.50400 1.000 100.34912 432 ARG B N 1
ATOM 8343 C CA . ARG B 2 404 ? 184.01900 182.64000 193.54000 1.000 100.34912 432 ARG B CA 1
ATOM 8344 C C . ARG B 2 404 ? 184.60500 183.02200 194.88500 1.000 100.34912 432 ARG B C 1
ATOM 8345 O O . ARG B 2 404 ? 184.52200 182.24800 195.84200 1.000 100.34912 432 ARG B O 1
ATOM 8353 N N . ARG B 2 405 ? 185.26000 184.18800 194.91900 1.000 106.58009 433 ARG B N 1
ATOM 8354 C CA . ARG B 2 405 ? 186.10400 184.73300 195.99000 1.000 106.58009 433 ARG B CA 1
ATOM 8355 C C . ARG B 2 405 ? 187.40300 183.95800 196.16600 1.000 106.58009 433 ARG B C 1
ATOM 8356 O O . ARG B 2 405 ? 188.21800 184.34300 197.00000 1.000 106.58009 433 ARG B O 1
ATOM 8364 N N . ARG B 2 406 ? 187.61500 182.87300 195.42300 1.000 99.43862 434 ARG B N 1
ATOM 8365 C CA . ARG B 2 406 ? 188.89000 182.18600 195.35400 1.000 99.43862 434 ARG B CA 1
ATOM 8366 C C . ARG B 2 406 ? 189.48900 182.20600 193.96200 1.000 99.43862 434 ARG B C 1
ATOM 8367 O O . ARG B 2 406 ? 190.67500 181.89800 193.81400 1.000 99.43862 434 ARG B O 1
ATOM 8375 N N . HIS B 2 407 ? 188.70900 182.55000 192.94000 1.000 98.60932 435 HIS B N 1
ATOM 8376 C CA . HIS B 2 407 ? 189.20900 182.68300 191.57900 1.000 98.60932 435 HIS B CA 1
ATOM 8377 C C . HIS B 2 407 ? 188.94400 184.07000 191.01000 1.000 98.60932 435 HIS B C 1
ATOM 8378 O O . HIS B 2 407 ? 188.94000 184.22900 189.78500 1.000 98.60932 435 HIS B O 1
ATOM 8385 N N . ALA B 2 408 ? 188.67700 185.05000 191.88400 1.000 100.97953 436 ALA B N 1
ATOM 8386 C CA . ALA B 2 408 ? 188.41900 186.45200 191.52700 1.000 100.97953 436 ALA B CA 1
ATOM 8387 C C . ALA B 2 408 ? 187.19200 186.59300 190.62800 1.000 100.97953 436 ALA B C 1
ATOM 8388 O O . ALA B 2 408 ? 187.23800 187.21400 189.56800 1.000 100.97953 436 ALA B O 1
ATOM 8390 N N . ASN B 2 409 ? 186.07400 186.02300 191.07800 1.000 98.08869 437 ASN B N 1
ATOM 8391 C CA . ASN B 2 409 ? 184.80300 186.15200 190.38000 1.000 98.08869 437 ASN B CA 1
ATOM 8392 C C . ASN B 2 409 ? 183.70000 186.67000 191.29000 1.000 98.08869 437 ASN B C 1
ATOM 8393 O O . ASN B 2 409 ? 182.52500 186.59700 190.92200 1.000 98.08869 437 ASN B O 1
ATOM 8398 N N . SER B 2 410 ? 184.04400 187.19000 192.46300 1.000 101.04665 438 SER B N 1
ATOM 8399 C CA . SER B 2 410 ? 183.05400 187.74700 193.37200 1.000 101.04665 438 SER B CA 1
ATOM 8400 C C . SER B 2 410 ? 182.68000 189.18100 193.04100 1.000 101.04665 438 SER B C 1
ATOM 8401 O O . SER B 2 410 ? 181.83600 189.75200 193.73600 1.000 101.04665 438 SER B O 1
ATOM 8404 N N . GLY B 2 411 ? 183.30300 189.77900 192.02900 1.000 98.67769 439 GLY B N 1
ATOM 8405 C CA . GLY B 2 411 ? 183.03100 191.14900 191.64600 1.000 98.67769 439 GLY B CA 1
ATOM 8406 C C . GLY B 2 411 ? 181.62200 191.36700 191.14300 1.000 98.67769 439 GLY B C 1
ATOM 8407 O O . GLY B 2 411 ? 180.86100 192.13100 191.74000 1.000 98.67769 439 GLY B O 1
ATOM 8408 N N . CYS B 2 412 ? 181.25900 190.70600 190.05400 1.000 98.86578 440 CYS B N 1
ATOM 8409 C CA . CYS B 2 412 ? 179.91800 190.80200 189.50700 1.000 98.86578 440 CYS B CA 1
ATOM 8410 C C . CYS B 2 412 ? 179.15400 189.51400 189.76600 1.000 98.86578 440 CYS B C 1
ATOM 8411 O O . CYS B 2 412 ? 179.71500 188.49600 190.17300 1.000 98.86578 440 CYS B O 1
ATOM 8414 N N . ASN B 2 413 ? 177.85600 189.57700 189.52300 1.000 102.35333 441 ASN B N 1
ATOM 8415 C CA . ASN B 2 413 ? 176.95500 188.44600 189.69600 1.000 102.35333 441 ASN B CA 1
ATOM 8416 C C . ASN B 2 413 ? 176.55700 187.98800 188.30100 1.000 102.35333 441 ASN B C 1
ATOM 8417 O O . ASN B 2 413 ? 175.81200 188.67800 187.60300 1.000 102.35333 441 ASN B O 1
ATOM 8422 N N . PHE B 2 414 ? 177.04900 186.81900 187.89800 1.000 102.01575 442 PHE B N 1
ATOM 8423 C CA . PHE B 2 414 ? 176.87100 186.37000 186.52400 1.000 102.01575 442 PHE B CA 1
ATOM 8424 C C . PHE B 2 414 ? 175.48000 185.83400 186.22900 1.000 102.01575 442 PHE B C 1
ATOM 8425 O O . PHE B 2 414 ? 175.24300 185.41700 185.09100 1.000 102.01575 442 PHE B O 1
ATOM 8433 N N . ASN B 2 415 ? 174.56600 185.81300 187.20200 1.000 103.26500 443 ASN B N 1
ATOM 8434 C CA . ASN B 2 415 ? 173.19800 185.40300 186.91300 1.000 103.26500 443 ASN B CA 1
ATOM 8435 C C . ASN B 2 415 ? 172.48500 186.42000 186.03400 1.000 103.26500 443 ASN B C 1
ATOM 8436 O O . ASN B 2 415 ? 171.63700 186.04600 185.21900 1.000 103.26500 443 ASN B O 1
ATOM 8441 N N . GLU B 2 416 ? 172.81100 187.68900 186.18000 1.000 107.65586 444 GLU B N 1
ATOM 8442 C CA . GLU B 2 416 ? 172.28300 188.69600 185.27500 1.000 107.65586 444 GLU B CA 1
ATOM 8443 C C . GLU B 2 416 ? 173.04000 188.64100 183.95500 1.000 107.65586 444 GLU B C 1
ATOM 8444 O O . GLU B 2 416 ? 174.27100 188.71000 183.95400 1.000 107.65586 444 GLU B O 1
ATOM 8450 N N . PRO B 2 417 ? 172.34900 188.50600 182.82500 1.000 103.96430 445 PRO B N 1
ATOM 8451 C CA . PRO B 2 417 ? 173.04200 188.47000 181.53200 1.000 103.96430 445 PRO B CA 1
ATOM 8452 C C . PRO B 2 417 ? 173.57100 189.84600 181.15700 1.000 103.96430 445 PRO B C 1
ATOM 8453 O O . PRO B 2 417 ? 172.86800 190.84700 181.28500 1.000 103.96430 445 PRO B O 1
ATOM 8457 N N . ILE B 2 418 ? 174.83700 189.89100 180.73800 1.000 104.33819 446 ILE B N 1
ATOM 8458 C CA . ILE B 2 418 ? 175.47100 191.12800 180.29100 1.000 104.33819 446 ILE B CA 1
ATOM 8459 C C . ILE B 2 418 ? 174.72300 191.61100 179.05600 1.000 104.33819 446 ILE B C 1
ATOM 8460 O O . ILE B 2 418 ? 174.74500 190.96500 178.00300 1.000 104.33819 446 ILE B O 1
ATOM 8465 N N . ASN B 2 419 ? 174.03600 192.73900 179.19100 1.000 109.89035 447 ASN B N 1
ATOM 8466 C CA . ASN B 2 419 ? 173.09800 193.18900 178.17800 1.000 109.89035 447 ASN B CA 1
ATOM 8467 C C . ASN B 2 419 ? 173.04300 194.70800 178.19700 1.000 109.89035 447 ASN B C 1
ATOM 8468 O O . ASN B 2 419 ? 173.60900 195.35900 179.07600 1.000 109.89035 447 ASN B O 1
ATOM 8473 N N . ASP B 2 420 ? 172.33500 195.27100 177.21800 1.000 112.06012 448 ASP B N 1
ATOM 8474 C CA . ASP B 2 420 ? 172.18100 196.71200 177.09100 1.000 112.06012 448 ASP B CA 1
ATOM 8475 C C . ASP B 2 420 ? 170.85000 197.22800 177.61700 1.000 112.06012 448 ASP B C 1
ATOM 8476 O O . ASP B 2 420 ? 170.68300 198.44500 177.73200 1.000 112.06012 448 ASP B O 1
ATOM 8481 N N . SER B 2 421 ? 169.90100 196.34900 177.92000 1.000 112.32143 449 SER B N 1
ATOM 8482 C CA . SER B 2 421 ? 168.62800 196.77400 178.47500 1.000 112.32143 449 SER B CA 1
ATOM 8483 C C . SER B 2 421 ? 168.77800 197.15900 179.94700 1.000 112.32143 449 SER B C 1
ATOM 8484 O O . SER B 2 421 ? 169.86000 197.09200 180.53300 1.000 112.32143 449 SER B O 1
ATOM 8487 N N . ILE B 2 422 ? 167.66300 197.55100 180.55900 1.000 107.44625 450 ILE B N 1
ATOM 8488 C CA . ILE B 2 422 ? 167.62800 197.94100 181.96500 1.000 107.44625 450 ILE B CA 1
ATOM 8489 C C . ILE B 2 422 ? 167.21500 196.72600 182.79100 1.000 107.44625 450 ILE B C 1
ATOM 8490 O O . ILE B 2 422 ? 167.01200 196.81200 184.00800 1.000 107.44625 450 ILE B O 1
ATOM 8495 N N . ILE B 2 423 ? 167.09100 195.57400 182.13200 1.000 109.68861 451 ILE B N 1
ATOM 8496 C CA . ILE B 2 423 ? 166.71800 194.35600 182.84400 1.000 109.68861 451 ILE B CA 1
ATOM 8497 C C . ILE B 2 423 ? 167.84300 193.92000 183.77300 1.000 109.68861 451 ILE B C 1
ATOM 8498 O O . ILE B 2 423 ? 167.60500 193.51800 184.91700 1.000 109.68861 451 ILE B O 1
ATOM 8503 N N . SER B 2 424 ? 169.07900 194.01100 183.30600 1.000 107.80532 452 SER B N 1
ATOM 8504 C CA . SER B 2 424 ? 170.24600 193.61100 184.07300 1.000 107.80532 452 SER B CA 1
ATOM 8505 C C . SER B 2 424 ? 171.08500 194.82700 184.42800 1.000 107.80532 452 SER B C 1
ATOM 8506 O O . SER B 2 424 ? 171.22600 195.75200 183.62400 1.000 107.80532 452 SER B O 1
ATOM 8509 N N . LYS B 2 425 ? 171.65200 194.81300 185.63300 1.000 103.72159 453 LYS B N 1
ATOM 8510 C CA . LYS B 2 425 ? 172.53600 195.88800 186.05800 1.000 103.72159 453 LYS B CA 1
ATOM 8511 C C . LYS B 2 425 ? 173.87500 195.86800 185.33100 1.000 103.72159 453 LYS B C 1
ATOM 8512 O O . LYS B 2 425 ? 174.58500 196.87600 185.34800 1.000 103.72159 453 LYS B O 1
ATOM 8518 N N . ASN B 2 426 ? 174.23700 194.75700 184.69900 1.000 101.11310 454 ASN B N 1
ATOM 8519 C CA . ASN B 2 426 ? 175.52100 194.63500 184.02800 1.000 101.11310 454 ASN B CA 1
ATOM 8520 C C . ASN B 2 426 ? 175.43400 195.18900 182.61300 1.000 101.11310 454 ASN B C 1
ATOM 8521 O O . ASN B 2 426 ? 174.37900 195.15100 181.97600 1.000 101.11310 454 ASN B O 1
ATOM 8526 N N . PHE B 2 427 ? 176.55900 195.70600 182.12300 1.000 98.67232 455 PHE B N 1
ATOM 8527 C CA . PHE B 2 427 ? 176.66200 196.27900 180.78700 1.000 98.67232 455 PHE B CA 1
ATOM 8528 C C . PHE B 2 427 ? 178.05500 195.99800 180.25300 1.000 98.67232 455 PHE B C 1
ATOM 8529 O O . PHE B 2 427 ? 179.00700 195.92900 181.03700 1.000 98.67232 455 PHE B O 1
ATOM 8537 N N . PRO B 2 428 ? 178.21500 195.83400 178.94100 1.000 98.19611 456 PRO B N 1
ATOM 8538 C CA . PRO B 2 428 ? 179.55300 195.60900 178.39400 1.000 98.19611 456 PRO B CA 1
ATOM 8539 C C . PRO B 2 428 ? 180.34100 196.90500 178.30000 1.000 98.19611 456 PRO B C 1
ATOM 8540 O O . PRO B 2 428 ? 179.79200 197.97800 178.04500 1.000 98.19611 456 PRO B O 1
ATOM 8544 N N . LEU B 2 429 ? 181.64600 196.79500 178.53200 1.000 102.07596 457 LEU B N 1
ATOM 8545 C CA . LEU B 2 429 ? 182.50300 197.97100 178.58000 1.000 102.07596 457 LEU B CA 1
ATOM 8546 C C . LEU B 2 429 ? 182.90500 198.46800 177.20100 1.000 102.07596 457 LEU B C 1
ATOM 8547 O O . LEU B 2 429 ? 183.18900 199.66100 177.05500 1.000 102.07596 457 LEU B O 1
ATOM 8552 N N . GLN B 2 430 ? 182.97500 197.56900 176.21100 1.000 111.99194 458 GLN B N 1
ATOM 8553 C CA . GLN B 2 430 ? 183.42100 197.92400 174.86200 1.000 111.99194 458 GLN B CA 1
ATOM 8554 C C . GLN B 2 430 ? 182.56700 199.02500 174.23900 1.000 111.99194 458 GLN B C 1
ATOM 8555 O O . GLN B 2 430 ? 183.10100 199.95200 173.60900 1.000 111.99194 458 GLN B O 1
ATOM 8561 N N . LYS B 2 431 ? 181.24200 198.92300 174.39500 1.000 112.30839 459 LYS B N 1
ATOM 8562 C CA . LYS B 2 431 ? 180.32000 199.88500 173.79800 1.000 112.30839 459 LYS B CA 1
ATOM 8563 C C . LYS B 2 431 ? 180.54600 201.28800 174.34400 1.000 112.30839 459 LYS B C 1
ATOM 8564 O O . LYS B 2 431 ? 180.43200 202.26800 173.60300 1.000 112.30839 459 LYS B O 1
ATOM 8570 N N . ALA B 2 432 ? 180.85700 201.39900 175.64000 1.000 106.74702 460 ALA B N 1
ATOM 8571 C CA . ALA B 2 432 ? 181.09900 202.69800 176.26300 1.000 106.74702 460 ALA B CA 1
ATOM 8572 C C . ALA B 2 432 ? 182.31100 203.39300 175.65400 1.000 106.74702 460 ALA B C 1
ATOM 8573 O O . ALA B 2 432 ? 182.24900 204.58100 175.30700 1.000 106.74702 460 ALA B O 1
ATOM 8575 N N . ILE B 2 433 ? 183.43000 202.66800 175.54500 1.000 106.96404 461 ILE B N 1
ATOM 8576 C CA . ILE B 2 433 ? 184.65400 203.23300 174.98200 1.000 106.96404 461 ILE B CA 1
ATOM 8577 C C . ILE B 2 433 ? 184.44300 203.60800 173.52500 1.000 106.96404 461 ILE B C 1
ATOM 8578 O O . ILE B 2 433 ? 184.86300 204.68700 173.08100 1.000 106.96404 461 ILE B O 1
ATOM 8583 N N . ARG B 2 434 ? 183.77300 202.73400 172.76500 1.000 111.50115 462 ARG B N 1
ATOM 8584 C CA . ARG B 2 434 ? 183.52300 203.01700 171.35500 1.000 111.50115 462 ARG B CA 1
ATOM 8585 C C . ARG B 2 434 ? 182.61400 204.23100 171.18100 1.000 111.50115 462 ARG B C 1
ATOM 8586 O O . ARG B 2 434 ? 182.81800 205.04000 170.26900 1.000 111.50115 462 ARG B O 1
ATOM 8594 N N . GLN B 2 435 ? 181.62200 204.38600 172.06500 1.000 116.54425 463 GLN B N 1
ATOM 8595 C CA . GLN B 2 435 ? 180.72800 205.53800 172.00400 1.000 116.54425 463 GLN B CA 1
ATOM 8596 C C . GLN B 2 435 ? 181.46000 206.82900 172.33700 1.000 116.54425 463 GLN B C 1
ATOM 8597 O O . GLN B 2 435 ? 181.21200 207.86100 171.70300 1.000 116.54425 463 GLN B O 1
ATOM 8603 N N . GLN B 2 436 ? 182.33400 206.79800 173.35000 1.000 114.65642 464 GLN B N 1
ATOM 8604 C CA . GLN B 2 436 ? 183.13500 207.97400 173.69000 1.000 114.65642 464 GLN B CA 1
ATOM 8605 C C . GLN B 2 436 ? 184.03700 208.37100 172.52700 1.000 114.65642 464 GLN B C 1
ATOM 8606 O O . GLN B 2 436 ? 184.14500 209.56000 172.18900 1.000 114.65642 464 GLN B O 1
ATOM 8612 N N . GLN B 2 437 ? 184.71700 207.38400 171.93000 1.000 114.50699 465 GLN B N 1
ATOM 8613 C CA . GLN B 2 437 ? 185.59200 207.63600 170.78900 1.000 114.50699 465 GLN B CA 1
ATOM 8614 C C . GLN B 2 437 ? 184.81700 208.22000 169.61900 1.000 114.50699 465 GLN B C 1
ATOM 8615 O O . GLN B 2 437 ? 185.28600 209.16000 168.96200 1.000 114.50699 465 GLN B O 1
ATOM 8621 N N . GLN B 2 438 ? 183.62300 207.67800 169.35400 1.000 116.96864 466 GLN B N 1
ATOM 8622 C CA . GLN B 2 438 ? 182.78700 208.17000 168.26600 1.000 116.96864 466 GLN B CA 1
ATOM 8623 C C . GLN B 2 438 ? 182.35100 209.60500 168.51900 1.000 116.96864 466 GLN B C 1
ATOM 8624 O O . GLN B 2 438 ? 182.37100 210.43200 167.60100 1.000 116.96864 466 GLN B O 1
ATOM 8630 N N . HIS B 2 439 ? 181.91300 209.89600 169.75400 1.000 120.77542 467 HIS B N 1
ATOM 8631 C CA . HIS B 2 439 ? 181.53500 211.25000 170.16000 1.000 120.77542 467 HIS B CA 1
ATOM 8632 C C . HIS B 2 439 ? 182.65500 212.24300 169.89900 1.000 120.77542 467 HIS B C 1
ATOM 8633 O O . HIS B 2 439 ? 182.43600 213.28100 169.26000 1.000 120.77542 467 HIS B O 1
ATOM 8640 N N . TYR B 2 440 ? 183.85800 211.93300 170.40400 1.000 120.85330 468 TYR B N 1
ATOM 8641 C CA . TYR B 2 440 ? 184.99900 212.83800 170.27200 1.000 120.85330 468 TYR B CA 1
ATOM 8642 C C . TYR B 2 440 ? 185.35200 213.06800 168.80900 1.000 120.85330 468 TYR B C 1
ATOM 8643 O O . TYR B 2 440 ? 185.48500 214.21800 168.36800 1.000 120.85330 468 TYR B O 1
ATOM 8652 N N . LEU B 2 441 ? 185.52900 211.97600 168.05300 1.000 117.76023 469 LEU B N 1
ATOM 8653 C CA . LEU B 2 441 ? 185.92800 212.07600 166.65200 1.000 117.76023 469 LEU B CA 1
ATOM 8654 C C . LEU B 2 441 ? 184.88400 212.82200 165.83100 1.000 117.76023 469 LEU B C 1
ATOM 8655 O O . LEU B 2 441 ? 185.23600 213.62800 164.96100 1.000 117.76023 469 LEU B O 1
ATOM 8660 N N . SER B 2 442 ? 183.59700 212.56800 166.09500 1.000 120.71886 470 SER B N 1
ATOM 8661 C CA . SER B 2 442 ? 182.53300 213.21700 165.33800 1.000 120.71886 470 SER B CA 1
ATOM 8662 C C . SER B 2 442 ? 182.48100 214.70900 165.62900 1.000 120.71886 470 SER B C 1
ATOM 8663 O O . SER B 2 442 ? 182.44700 215.52200 164.70000 1.000 120.71886 470 SER B O 1
ATOM 8666 N N . ASP B 2 443 ? 182.41200 215.09500 166.91000 1.000 125.91619 471 ASP B N 1
ATOM 8667 C CA . ASP B 2 443 ? 182.34800 216.52300 167.21200 1.000 125.91619 471 ASP B CA 1
ATOM 8668 C C . ASP B 2 443 ? 183.63300 217.27300 166.85600 1.000 125.91619 471 ASP B C 1
ATOM 8669 O O . ASP B 2 443 ? 183.59300 218.49700 166.70700 1.000 125.91619 471 ASP B O 1
ATOM 8674 N N . GLU B 2 444 ? 184.76100 216.57400 166.69500 1.000 126.17806 472 GLU B N 1
ATOM 8675 C CA . GLU B 2 444 ? 185.99500 217.26700 166.34800 1.000 126.17806 472 GLU B CA 1
ATOM 8676 C C . GLU B 2 444 ? 186.22500 217.36800 164.84100 1.000 126.17806 472 GLU B C 1
ATOM 8677 O O . GLU B 2 444 ? 186.43400 218.46800 164.32300 1.000 126.17806 472 GLU B O 1
ATOM 8683 N N . PHE B 2 445 ? 186.19800 216.24100 164.11900 1.000 125.61823 473 PHE B N 1
ATOM 8684 C CA . PHE B 2 445 ? 186.55300 216.25700 162.70300 1.000 125.61823 473 PHE B CA 1
ATOM 8685 C C . PHE B 2 445 ? 185.49100 215.63100 161.80500 1.000 125.61823 473 PHE B C 1
ATOM 8686 O O . PHE B 2 445 ? 185.81000 215.26800 160.66700 1.000 125.61823 473 PHE B O 1
ATOM 8694 N N . ASN B 2 446 ? 184.24500 215.53100 162.28400 1.000 122.77150 474 ASN B N 1
ATOM 8695 C CA . ASN B 2 446 ? 183.09000 215.01100 161.53800 1.000 122.77150 474 ASN B CA 1
ATOM 8696 C C . ASN B 2 446 ? 183.34800 213.60100 161.00200 1.000 122.77150 474 ASN B C 1
ATOM 8697 O O . ASN B 2 446 ? 183.31000 213.35000 159.80200 1.000 122.77150 474 ASN B O 1
ATOM 8702 N N . PHE B 2 447 ? 183.57800 212.67000 161.92000 1.000 122.82499 475 PHE B N 1
ATOM 8703 C CA . PHE B 2 447 ? 183.86100 211.28800 161.55000 1.000 122.82499 475 PHE B CA 1
ATOM 8704 C C . PHE B 2 447 ? 182.55300 210.51300 161.48000 1.000 122.82499 475 PHE B C 1
ATOM 8705 O O . PHE B 2 447 ? 181.90800 210.27000 162.50300 1.000 122.82499 475 PHE B O 1
ATOM 8713 N N . VAL B 2 448 ? 182.16600 210.12500 160.26700 1.000 126.94559 476 VAL B N 1
ATOM 8714 C CA . VAL B 2 448 ? 180.91400 209.41300 160.04500 1.000 126.94559 476 VAL B CA 1
ATOM 8715 C C . VAL B 2 448 ? 181.14000 207.91500 160.19000 1.000 126.94559 476 VAL B C 1
ATOM 8716 O O . VAL B 2 448 ? 182.28400 207.45400 160.24700 1.000 126.94559 476 VAL B O 1
ATOM 8720 N N . THR B 2 449 ? 180.06000 207.14900 160.28500 1.000 133.38451 477 THR B N 1
ATOM 8721 C CA . THR B 2 449 ? 180.15600 205.69800 160.31000 1.000 133.38451 477 THR B CA 1
ATOM 8722 C C . THR B 2 449 ? 180.07500 205.11700 158.90300 1.000 133.38451 477 THR B C 1
ATOM 8723 O O . THR B 2 449 ? 179.59700 205.75700 157.96500 1.000 133.38451 477 THR B O 1
ATOM 8727 N N . LEU B 2 450 ? 180.56200 203.88400 158.76500 1.000 140.63286 478 LEU B N 1
ATOM 8728 C CA . LEU B 2 450 ? 180.45700 203.13500 157.51800 1.000 140.63286 478 LEU B CA 1
ATOM 8729 C C . LEU B 2 450 ? 179.65800 201.86800 157.79800 1.000 140.63286 478 LEU B C 1
ATOM 8730 O O . LEU B 2 450 ? 180.07000 201.06000 158.64800 1.000 140.63286 478 LEU B O 1
ATOM 8735 N N . PRO B 2 451 ? 178.52500 201.64400 157.12900 1.000 149.19411 479 PRO B N 1
ATOM 8736 C CA . PRO B 2 451 ? 177.63600 200.53200 157.49400 1.000 149.19411 479 PRO B CA 1
ATOM 8737 C C . PRO B 2 451 ? 178.05700 199.21100 156.86100 1.000 149.19411 479 PRO B C 1
ATOM 8738 O O . PRO B 2 451 ? 178.18900 199.09800 155.64100 1.000 149.19411 479 PRO B O 1
ATOM 8742 N N . LEU B 2 452 ? 178.29500 198.21300 157.70800 1.000 153.27592 480 LEU B N 1
ATOM 8743 C CA . LEU B 2 452 ? 178.53900 196.84200 157.25500 1.000 153.27592 480 LEU B CA 1
ATOM 8744 C C . LEU B 2 452 ? 177.22400 196.07100 157.18500 1.000 153.27592 480 LEU B C 1
ATOM 8745 O O . LEU B 2 452 ? 176.92800 195.21700 158.02600 1.000 153.27592 480 LEU B O 1
ATOM 8750 N N . VAL B 2 453 ? 176.39300 196.48400 156.21800 1.000 156.78822 481 VAL B N 1
ATOM 8751 C CA . VAL B 2 453 ? 175.05200 195.93200 156.04300 1.000 156.78822 481 VAL B CA 1
ATOM 8752 C C . VAL B 2 453 ? 175.13100 194.41200 155.83100 1.000 156.78822 481 VAL B C 1
ATOM 8753 O O . VAL B 2 453 ? 176.10700 193.89700 155.26800 1.000 156.78822 481 VAL B O 1
ATOM 8757 N N . SER B 2 454 ? 174.13000 193.69000 156.36300 1.000 156.23472 482 SER B N 1
ATOM 8758 C CA . SER B 2 454 ? 173.98400 192.22800 156.26200 1.000 156.23472 482 SER B CA 1
ATOM 8759 C C . SER B 2 454 ? 175.08100 191.50300 157.04200 1.000 156.23472 482 SER B C 1
ATOM 8760 O O . SER B 2 454 ? 175.63000 190.50500 156.57800 1.000 156.23472 482 SER B O 1
ATOM 8763 N N . MET B 2 455 ? 175.39400 192.00300 158.23700 1.000 154.56389 483 MET B N 1
ATOM 8764 C CA . MET B 2 455 ? 176.28300 191.31900 159.16500 1.000 154.56389 483 MET B CA 1
ATOM 8765 C C . MET B 2 455 ? 175.77500 191.53900 160.58100 1.000 154.56389 483 MET B C 1
ATOM 8766 O O . MET B 2 455 ? 174.98400 192.44700 160.84400 1.000 154.56389 483 MET B O 1
ATOM 8771 N N . ASP B 2 456 ? 176.24100 190.69100 161.49600 1.000 149.77618 484 ASP B N 1
ATOM 8772 C CA . ASP B 2 456 ? 175.86000 190.78100 162.90400 1.000 149.77618 484 ASP B CA 1
ATOM 8773 C C . ASP B 2 456 ? 177.06000 191.39800 163.61900 1.000 149.77618 484 ASP B C 1
ATOM 8774 O O . ASP B 2 456 ? 177.89300 190.71100 164.21000 1.000 149.77618 484 ASP B O 1
ATOM 8779 N N . LEU B 2 457 ? 177.13100 192.72500 163.57000 1.000 138.76500 485 LEU B N 1
ATOM 8780 C CA . LEU B 2 457 ? 178.20500 193.48800 164.18800 1.000 138.76500 485 LEU B CA 1
ATOM 8781 C C . LEU B 2 457 ? 177.64800 194.84100 164.58800 1.000 138.76500 485 LEU B C 1
ATOM 8782 O O . LEU B 2 457 ? 176.69100 195.31300 163.96100 1.000 138.76500 485 LEU B O 1
ATOM 8787 N N . PRO B 2 458 ? 178.15500 195.44300 165.67600 1.000 127.83152 486 PRO B N 1
ATOM 8788 C CA . PRO B 2 458 ? 177.69300 196.78100 166.08000 1.000 127.83152 486 PRO B CA 1
ATOM 8789 C C . PRO B 2 458 ? 177.90700 197.81900 164.98800 1.000 127.83152 486 PRO B C 1
ATOM 8790 O O . PRO B 2 458 ? 178.78000 197.67600 164.13000 1.000 127.83152 486 PRO B O 1
ATOM 8794 N N . ASP B 2 459 ? 177.07200 198.86100 165.02200 1.000 125.20919 487 ASP B N 1
ATOM 8795 C CA . ASP B 2 459 ? 177.02900 199.83500 163.93500 1.000 125.20919 487 ASP B CA 1
ATOM 8796 C C . ASP B 2 459 ? 178.32700 200.63800 163.87800 1.000 125.20919 487 ASP B C 1
ATOM 8797 O O . ASP B 2 459 ? 178.92400 200.79500 162.80800 1.000 125.20919 487 ASP B O 1
ATOM 8802 N N . ASN B 2 460 ? 178.78700 201.13800 165.02100 1.000 119.35640 488 ASN B N 1
ATOM 8803 C CA . ASN B 2 460 ? 179.94900 202.01600 165.04400 1.000 119.35640 488 ASN B CA 1
ATOM 8804 C C . ASN B 2 460 ? 181.27000 201.25300 165.07400 1.000 119.35640 488 ASN B C 1
ATOM 8805 O O . ASN B 2 460 ? 182.13300 201.53100 165.91000 1.000 119.35640 488 ASN B O 1
ATOM 8810 N N . THR B 2 461 ? 181.46900 200.32200 164.14200 1.000 117.45296 489 THR B N 1
ATOM 8811 C CA . THR B 2 461 ? 182.73600 199.60100 164.07800 1.000 117.45296 489 THR B CA 1
ATOM 8812 C C . THR B 2 461 ? 183.73800 200.35800 163.21100 1.000 117.45296 489 THR B C 1
ATOM 8813 O O . THR B 2 461 ? 184.83900 200.68100 163.66400 1.000 117.45296 489 THR B O 1
ATOM 8817 N N . VAL B 2 462 ? 183.36400 200.66000 161.97300 1.000 120.41390 490 VAL B N 1
ATOM 8818 C CA . VAL B 2 462 ? 184.23400 201.36000 161.03900 1.000 120.41390 490 VAL B CA 1
ATOM 8819 C C . VAL B 2 462 ? 183.84600 202.82800 161.00800 1.000 120.41390 490 VAL B C 1
ATOM 8820 O O . VAL B 2 462 ? 182.72700 203.18000 160.61500 1.000 120.41390 490 VAL B O 1
ATOM 8824 N N . LEU B 2 463 ? 184.77400 203.67900 161.42100 1.000 118.80924 491 LEU B N 1
ATOM 8825 C CA . LEU B 2 463 ? 184.60900 205.11900 161.34900 1.000 118.80924 491 LEU B CA 1
ATOM 8826 C C . LEU B 2 463 ? 185.45900 205.64200 160.20400 1.000 118.80924 491 LEU B C 1
ATOM 8827 O O . LEU B 2 463 ? 186.50600 205.07500 159.89000 1.000 118.80924 491 LEU B O 1
ATOM 8832 N N . CYS B 2 464 ? 185.00700 206.71500 159.56500 1.000 125.09219 492 CYS B N 1
ATOM 8833 C CA . CYS B 2 464 ? 185.72800 207.20600 158.40400 1.000 125.09219 492 CYS B CA 1
ATOM 8834 C C . CYS B 2 464 ? 185.49500 208.69500 158.21400 1.000 125.09219 492 CYS B C 1
ATOM 8835 O O . CYS B 2 464 ? 184.48700 209.25300 158.66300 1.000 125.09219 492 CYS B O 1
ATOM 8838 N N . THR B 2 465 ? 186.47800 209.33000 157.56200 1.000 126.20227 493 THR B N 1
ATOM 8839 C CA . THR B 2 465 ? 186.38300 210.71600 157.12400 1.000 126.20227 493 THR B CA 1
ATOM 8840 C C . THR B 2 465 ? 185.17600 210.87600 156.18500 1.000 126.20227 493 THR B C 1
ATOM 8841 O O . THR B 2 465 ? 184.78800 209.91900 155.51000 1.000 126.20227 493 THR B O 1
ATOM 8845 N N . PRO B 2 466 ? 184.56900 212.06800 156.09600 1.000 130.78008 494 PRO B N 1
ATOM 8846 C CA . PRO B 2 466 ? 183.43400 212.22300 155.18200 1.000 130.78008 494 PRO B CA 1
ATOM 8847 C C . PRO B 2 466 ? 183.86200 212.26500 153.72700 1.000 130.78008 494 PRO B C 1
ATOM 8848 O O . PRO B 2 466 ? 184.97500 212.68300 153.40000 1.000 130.78008 494 PRO B O 1
ATOM 8852 N N . ASN B 2 467 ? 182.93500 211.82900 152.86200 1.000 139.07529 495 ASN B N 1
ATOM 8853 C CA . ASN B 2 467 ? 183.13200 211.71400 151.41200 1.000 139.07529 495 ASN B CA 1
ATOM 8854 C C . ASN B 2 467 ? 184.33900 210.83500 151.09400 1.000 139.07529 495 ASN B C 1
ATOM 8855 O O . ASN B 2 467 ? 185.21200 211.20000 150.30500 1.000 139.07529 495 ASN B O 1
ATOM 8860 N N . ILE B 2 468 ? 184.38900 209.67300 151.75500 1.000 139.85195 496 ILE B N 1
ATOM 8861 C CA . ILE B 2 468 ? 185.50700 208.74000 151.64500 1.000 139.85195 496 ILE B CA 1
ATOM 8862 C C . ILE B 2 468 ? 185.69700 208.20400 150.22800 1.000 139.85195 496 ILE B C 1
ATOM 8863 O O . ILE B 2 468 ? 186.79200 207.75000 149.88600 1.000 139.85195 496 ILE B O 1
ATOM 8868 N N . SER B 2 469 ? 184.66700 208.26800 149.37900 1.000 150.58536 497 SER B N 1
ATOM 8869 C CA . SER B 2 469 ? 184.79600 207.78200 148.01400 1.000 150.58536 497 SER B CA 1
ATOM 8870 C C . SER B 2 469 ? 185.50800 208.77500 147.10600 1.000 150.58536 497 SER B C 1
ATOM 8871 O O . SER B 2 469 ? 185.79200 208.44000 145.95100 1.000 150.58536 497 SER B O 1
ATOM 8874 N N . GLU B 2 470 ? 185.79700 209.98100 147.59400 1.000 151.69798 498 GLU B N 1
ATOM 8875 C CA . GLU B 2 470 ? 186.50100 210.99700 146.82300 1.000 151.69798 498 GLU B CA 1
ATOM 8876 C C . GLU B 2 470 ? 187.85100 211.33400 147.43700 1.000 151.69798 498 GLU B C 1
ATOM 8877 O O . GLU B 2 470 ? 188.52200 212.26300 146.97300 1.000 151.69798 498 GLU B O 1
ATOM 8883 N N . SER B 2 471 ? 188.26100 210.60500 148.46800 1.000 147.19463 499 SER B N 1
ATOM 8884 C CA . SER B 2 471 ? 189.55100 210.81300 149.10900 1.000 147.19463 499 SER B CA 1
ATOM 8885 C C . SER B 2 471 ? 190.62700 210.18800 148.23600 1.000 147.19463 499 SER B C 1
ATOM 8886 O O . SER B 2 471 ? 190.69700 208.96100 148.11300 1.000 147.19463 499 SER B O 1
ATOM 8889 N N . ASN B 2 472 ? 191.46800 211.02600 147.62000 1.000 147.43438 500 ASN B N 1
ATOM 8890 C CA . ASN B 2 472 ? 192.54300 210.55000 146.75200 1.000 147.43438 500 ASN B CA 1
ATOM 8891 C C . ASN B 2 472 ? 193.63200 209.76500 147.48100 1.000 147.43438 500 ASN B C 1
ATOM 8892 O O . ASN B 2 472 ? 194.51800 209.22300 146.81500 1.000 147.43438 500 ASN B O 1
ATOM 8897 N N . THR B 2 473 ? 193.60800 209.70500 148.81000 1.000 142.58966 501 THR B N 1
ATOM 8898 C CA . THR B 2 473 ? 194.57900 208.93900 149.57700 1.000 142.58966 501 THR B CA 1
ATOM 8899 C C . THR B 2 473 ? 193.88800 208.46700 150.84600 1.000 142.58966 501 THR B C 1
ATOM 8900 O O . THR B 2 473 ? 193.20300 209.25700 151.50100 1.000 142.58966 501 THR B O 1
ATOM 8904 N N . ILE B 2 474 ? 194.06100 207.19400 151.19500 1.000 134.11803 502 ILE B N 1
ATOM 8905 C CA . ILE B 2 474 ? 193.35500 206.58500 152.31300 1.000 134.11803 502 ILE B CA 1
ATOM 8906 C C . ILE B 2 474 ? 194.37700 205.91100 153.21500 1.000 134.11803 502 ILE B C 1
ATOM 8907 O O . ILE B 2 474 ? 195.23400 205.16100 152.73700 1.000 134.11803 502 ILE B O 1
ATOM 8912 N N . ILE B 2 475 ? 194.29100 206.18300 154.50900 1.000 126.49499 503 ILE B N 1
ATOM 8913 C CA . ILE B 2 475 ? 195.00000 205.42100 155.53100 1.000 126.49499 503 ILE B CA 1
ATOM 8914 C C . ILE B 2 475 ? 193.97300 204.51100 156.18500 1.000 126.49499 503 ILE B C 1
ATOM 8915 O O . ILE B 2 475 ? 192.81400 204.90600 156.36600 1.000 126.49499 503 ILE B O 1
ATOM 8920 N N . ILE B 2 476 ? 194.37600 203.28800 156.52200 1.000 121.98207 504 ILE B N 1
ATOM 8921 C CA . ILE B 2 476 ? 193.47000 202.27900 157.06200 1.000 121.98207 504 ILE B CA 1
ATOM 8922 C C . ILE B 2 476 ? 194.11100 201.73600 158.33200 1.000 121.98207 504 ILE B C 1
ATOM 8923 O O . ILE B 2 476 ? 195.09100 200.98800 158.27200 1.000 121.98207 504 ILE B O 1
ATOM 8928 N N . VAL B 2 477 ? 193.59000 202.14000 159.48200 1.000 120.02888 505 VAL B N 1
ATOM 8929 C CA . VAL B 2 477 ? 194.12600 201.72300 160.77000 1.000 120.02888 505 VAL B CA 1
ATOM 8930 C C . VAL B 2 477 ? 193.23100 200.60300 161.28500 1.000 120.02888 505 VAL B C 1
ATOM 8931 O O . VAL B 2 477 ? 192.13900 200.85100 161.80400 1.000 120.02888 505 VAL B O 1
ATOM 8935 N N . VAL B 2 478 ? 193.67900 199.36300 161.11900 1.000 123.72380 506 VAL B N 1
ATOM 8936 C CA . VAL B 2 478 ? 192.98900 198.21200 161.72100 1.000 123.72380 506 VAL B CA 1
ATOM 8937 C C . VAL B 2 478 ? 193.63600 198.02700 163.08900 1.000 123.72380 506 VAL B C 1
ATOM 8938 O O . VAL B 2 478 ? 194.57400 197.25300 163.28600 1.000 123.72380 506 VAL B O 1
ATOM 8942 N N . HIS B 2 479 ? 193.17000 198.81100 164.04300 1.000 125.50436 507 HIS B N 1
ATOM 8943 C CA . HIS B 2 479 ? 193.76800 198.78800 165.36300 1.000 125.50436 507 HIS B CA 1
ATOM 8944 C C . HIS B 2 479 ? 193.02900 197.78000 166.24000 1.000 125.50436 507 HIS B C 1
ATOM 8945 O O . HIS B 2 479 ? 192.20100 197.00100 165.76600 1.000 125.50436 507 HIS B O 1
ATOM 8952 N N . ASP B 2 480 ? 193.33600 197.77500 167.53200 1.000 132.56318 508 ASP B N 1
ATOM 8953 C CA . ASP B 2 480 ? 192.71000 196.88100 168.48800 1.000 132.56318 508 ASP B CA 1
ATOM 8954 C C . ASP B 2 480 ? 192.55600 197.68300 169.77200 1.000 132.56318 508 ASP B C 1
ATOM 8955 O O . ASP B 2 480 ? 193.25000 198.68300 169.97200 1.000 132.56318 508 ASP B O 1
ATOM 8960 N N . THR B 2 481 ? 191.61400 197.25200 170.61800 1.000 132.21017 509 THR B N 1
ATOM 8961 C CA . THR B 2 481 ? 191.32400 197.90600 171.89100 1.000 132.21017 509 THR B CA 1
ATOM 8962 C C . THR B 2 481 ? 192.56500 198.00400 172.76900 1.000 132.21017 509 THR B C 1
ATOM 8963 O O . THR B 2 481 ? 193.44000 197.13400 172.74500 1.000 132.21017 509 THR B O 1
ATOM 8967 N N . SER B 2 482 ? 192.63500 199.08600 173.54200 1.000 131.19109 510 SER B N 1
ATOM 8968 C CA . SER B 2 482 ? 193.84500 199.44400 174.26500 1.000 131.19109 510 SER B CA 1
ATOM 8969 C C . SER B 2 482 ? 194.14200 198.46100 175.39500 1.000 131.19109 510 SER B C 1
ATOM 8970 O O . SER B 2 482 ? 193.38000 197.53500 175.68400 1.000 131.19109 510 SER B O 1
ATOM 8973 N N . ASP B 2 483 ? 195.27000 198.69100 176.05200 1.000 132.37816 511 ASP B N 1
ATOM 8974 C CA . ASP B 2 483 ? 195.70600 197.89100 177.18100 1.000 132.37816 511 ASP B CA 1
ATOM 8975 C C . ASP B 2 483 ? 195.78800 198.77900 178.41100 1.000 132.37816 511 ASP B C 1
ATOM 8976 O O . ASP B 2 483 ? 196.26300 199.91600 178.33900 1.000 132.37816 511 ASP B O 1
ATOM 8981 N N . ILE B 2 484 ? 195.29900 198.27600 179.53000 1.000 127.72288 512 ILE B N 1
ATOM 8982 C CA . ILE B 2 484 ? 195.21300 199.06800 180.73500 1.000 127.72288 512 ILE B CA 1
ATOM 8983 C C . ILE B 2 484 ? 196.38400 198.69600 181.63400 1.000 127.72288 512 ILE B C 1
ATOM 8984 O O . ILE B 2 484 ? 197.01400 197.64600 181.48300 1.000 127.72288 512 ILE B O 1
ATOM 8989 N N . TRP B 2 485 ? 196.70700 199.58800 182.56800 1.000 129.34259 513 TRP B N 1
ATOM 8990 C CA . TRP B 2 485 ? 197.79400 199.39800 183.52500 1.000 129.34259 513 TRP B CA 1
ATOM 8991 C C . TRP B 2 485 ? 197.26400 199.79400 184.89600 1.000 129.34259 513 TRP B C 1
ATOM 8992 O O . TRP B 2 485 ? 197.39200 200.94800 185.30900 1.000 129.34259 513 TRP B O 1
ATOM 9003 N N . ALA B 2 486 ? 196.68000 198.83400 185.60400 1.000 114.08212 514 ALA B N 1
ATOM 9004 C CA . ALA B 2 486 ? 196.08700 199.10100 186.90400 1.000 114.08212 514 ALA B CA 1
ATOM 9005 C C . ALA B 2 486 ? 196.25800 197.87300 187.78100 1.000 114.08212 514 ALA B C 1
ATOM 9006 O O . ALA B 2 486 ? 196.57400 196.78200 187.30300 1.000 114.08212 514 ALA B O 1
ATOM 9008 N N . LYS B 2 487 ? 196.03800 198.05900 189.07800 1.000 113.29866 515 LYS B N 1
ATOM 9009 C CA . LYS B 2 487 ? 196.19100 196.97600 190.04500 1.000 113.29866 515 LYS B CA 1
ATOM 9010 C C . LYS B 2 487 ? 194.85400 196.26800 190.22800 1.000 113.29866 515 LYS B C 1
ATOM 9011 O O . LYS B 2 487 ? 193.97800 196.73400 190.95900 1.000 113.29866 515 LYS B O 1
ATOM 9017 N N . ARG B 2 488 ? 194.69300 195.14300 189.53700 1.000 104.38320 516 ARG B N 1
ATOM 9018 C CA . ARG B 2 488 ? 193.50000 194.31400 189.65700 1.000 104.38320 516 ARG B CA 1
ATOM 9019 C C . ARG B 2 488 ? 193.47000 193.66800 191.03400 1.000 104.38320 516 ARG B C 1
ATOM 9020 O O . ARG B 2 488 ? 194.38500 192.91600 191.38100 1.000 104.38320 516 ARG B O 1
ATOM 9026 N N . ASN B 2 489 ? 192.47600 194.03400 191.84700 1.000 102.64141 517 ASN B N 1
ATOM 9027 C CA . ASN B 2 489 ? 192.24300 193.37600 193.12800 1.000 102.64141 517 ASN B CA 1
ATOM 9028 C C . ASN B 2 489 ? 192.03000 191.88500 192.89100 1.000 102.64141 517 ASN B C 1
ATOM 9029 O O . ASN B 2 489 ? 191.38700 191.48200 191.92200 1.000 102.64141 517 ASN B O 1
ATOM 9034 N N . VAL B 2 490 ? 192.58000 191.06100 193.78200 1.000 104.95259 518 VAL B N 1
ATOM 9035 C CA . VAL B 2 490 ? 192.66000 189.62600 193.53000 1.000 104.95259 518 VAL B CA 1
ATOM 9036 C C . VAL B 2 490 ? 191.56500 188.83400 194.24000 1.000 104.95259 518 VAL B C 1
ATOM 9037 O O . VAL B 2 490 ? 191.38800 187.64100 193.94400 1.000 104.95259 518 VAL B O 1
ATOM 9041 N N . ILE B 2 491 ? 190.79500 189.45900 195.12200 1.000 101.79015 519 ILE B N 1
ATOM 9042 C CA . ILE B 2 491 ? 189.71100 188.75100 195.79200 1.000 101.79015 519 ILE B CA 1
ATOM 9043 C C . ILE B 2 491 ? 188.40200 188.92300 195.03500 1.000 101.79015 519 ILE B C 1
ATOM 9044 O O . ILE B 2 491 ? 187.62500 187.97600 194.89900 1.000 101.79015 519 ILE B O 1
ATOM 9049 N N . SER B 2 492 ? 188.16700 190.09900 194.46500 1.000 102.71721 520 SER B N 1
ATOM 9050 C CA . SER B 2 492 ? 186.93400 190.36300 193.74100 1.000 102.71721 520 SER B CA 1
ATOM 9051 C C . SER B 2 492 ? 187.12100 190.50200 192.24200 1.000 102.71721 520 SER B C 1
ATOM 9052 O O . SER B 2 492 ? 186.21300 190.15400 191.48900 1.000 102.71721 520 SER B O 1
ATOM 9055 N N . GLY B 2 493 ? 188.26500 190.99100 191.78600 1.000 100.59591 521 GLY B N 1
ATOM 9056 C CA . GLY B 2 493 ? 188.49700 191.20900 190.38400 1.000 100.59591 521 GLY B CA 1
ATOM 9057 C C . GLY B 2 493 ? 188.28400 192.63500 189.93600 1.000 100.59591 521 GLY B C 1
ATOM 9058 O O . GLY B 2 493 ? 188.70100 192.99000 188.82900 1.000 100.59591 521 GLY B O 1
ATOM 9059 N N . THR B 2 494 ? 187.63300 193.45000 190.75700 1.000 101.15737 522 THR B N 1
ATOM 9060 C CA . THR B 2 494 ? 187.39600 194.84200 190.40800 1.000 101.15737 522 THR B CA 1
ATOM 9061 C C . THR B 2 494 ? 188.68800 195.64500 190.41500 1.000 101.15737 522 THR B C 1
ATOM 9062 O O . THR B 2 494 ? 189.50900 195.52200 191.32400 1.000 101.15737 522 THR B O 1
ATOM 9066 N N . ILE B 2 495 ? 188.86200 196.47400 189.39800 1.000 105.26957 523 ILE B N 1
ATOM 9067 C CA . ILE B 2 495 ? 190.02100 197.34500 189.32100 1.000 105.26957 523 ILE B CA 1
ATOM 9068 C C . ILE B 2 495 ? 189.71200 198.65500 190.03600 1.000 105.26957 523 ILE B C 1
ATOM 9069 O O . ILE B 2 495 ? 188.55500 199.03900 190.22100 1.000 105.26957 523 ILE B O 1
ATOM 9074 N N . ASP B 2 496 ? 190.76500 199.32600 190.48700 1.000 118.80032 524 ASP B N 1
ATOM 9075 C CA . ASP B 2 496 ? 190.64000 200.59000 191.20000 1.000 118.80032 524 ASP B CA 1
ATOM 9076 C C . ASP B 2 496 ? 190.71300 201.70400 190.16100 1.000 118.80032 524 ASP B C 1
ATOM 9077 O O . ASP B 2 496 ? 191.75300 201.89400 189.52400 1.000 118.80032 524 ASP B O 1
ATOM 9082 N N . LEU B 2 497 ? 189.61900 202.44700 190.00200 1.000 114.64359 525 LEU B N 1
ATOM 9083 C CA . LEU B 2 497 ? 189.51200 203.44600 188.94400 1.000 114.64359 525 LEU B CA 1
ATOM 9084 C C . LEU B 2 497 ? 190.30800 204.71600 189.21700 1.000 114.64359 525 LEU B C 1
ATOM 9085 O O . LEU B 2 497 ? 190.34000 205.60000 188.35700 1.000 114.64359 525 LEU B O 1
ATOM 9090 N N . SER B 2 498 ? 190.94300 204.83400 190.37600 1.000 121.01802 526 SER B N 1
ATOM 9091 C CA . SER B 2 498 ? 191.73300 206.01000 190.71000 1.000 121.01802 526 SER B CA 1
ATOM 9092 C C . SER B 2 498 ? 193.17000 205.90400 190.22700 1.000 121.01802 526 SER B C 1
ATOM 9093 O O . SER B 2 498 ? 193.80900 206.93200 189.98000 1.000 121.01802 526 SER B O 1
ATOM 9096 N N . SER B 2 499 ? 193.68900 204.68800 190.08500 1.000 121.40165 527 SER B N 1
ATOM 9097 C CA . SER B 2 499 ? 195.06900 204.45600 189.68600 1.000 121.40165 527 SER B CA 1
ATOM 9098 C C . SER B 2 499 ? 195.20900 203.88200 188.28600 1.000 121.40165 527 SER B C 1
ATOM 9099 O O . SER B 2 499 ? 196.32300 203.52100 187.89600 1.000 121.40165 527 SER B O 1
ATOM 9102 N N . SER B 2 500 ? 194.11600 203.75000 187.54200 1.000 120.35145 528 SER B N 1
ATOM 9103 C CA . SER B 2 500 ? 194.17900 203.20600 186.19300 1.000 120.35145 528 SER B CA 1
ATOM 9104 C C . SER B 2 500 ? 194.90200 204.17100 185.26700 1.000 120.35145 528 SER B C 1
ATOM 9105 O O . SER B 2 500 ? 194.76000 205.39000 185.38100 1.000 120.35145 528 SER B O 1
ATOM 9108 N N . VAL B 2 501 ? 195.68200 203.61800 184.33900 1.000 123.69159 529 VAL B N 1
ATOM 9109 C CA . VAL B 2 501 ? 196.40600 204.40600 183.34600 1.000 123.69159 529 VAL B CA 1
ATOM 9110 C C . VAL B 2 501 ? 196.21500 203.74800 181.99000 1.000 123.69159 529 VAL B C 1
ATOM 9111 O O . VAL B 2 501 ? 196.78600 202.69000 181.70700 1.000 123.69159 529 VAL B O 1
ATOM 9115 N N . ILE B 2 502 ? 195.38200 204.35500 181.15600 1.000 124.53043 530 ILE B N 1
ATOM 9116 C CA . ILE B 2 502 ? 195.08200 203.86100 179.82200 1.000 124.53043 530 ILE B CA 1
ATOM 9117 C C . ILE B 2 502 ? 195.44600 204.91400 178.78500 1.000 124.53043 530 ILE B C 1
ATOM 9118 O O . ILE B 2 502 ? 195.16300 206.10300 178.96600 1.000 124.53043 530 ILE B O 1
ATOM 9123 N N . ILE B 2 503 ? 196.14000 204.48700 177.73500 1.000 127.10227 531 ILE B N 1
ATOM 9124 C CA . ILE B 2 503 ? 196.59700 205.37900 176.68000 1.000 127.10227 531 ILE B CA 1
ATOM 9125 C C . ILE B 2 503 ? 195.96000 204.91700 175.37700 1.000 127.10227 531 ILE B C 1
ATOM 9126 O O . ILE B 2 503 ? 195.91100 203.71700 175.09100 1.000 127.10227 531 ILE B O 1
ATOM 9131 N N . ASP B 2 504 ? 195.44200 205.86800 174.60400 1.000 130.51139 532 ASP B N 1
ATOM 9132 C CA . ASP B 2 504 ? 194.83000 205.57100 173.31100 1.000 130.51139 532 ASP B CA 1
ATOM 9133 C C . ASP B 2 504 ? 195.93800 205.68400 172.27400 1.000 130.51139 532 ASP B C 1
ATOM 9134 O O . ASP B 2 504 ? 196.13700 206.73600 171.66400 1.000 130.51139 532 ASP B O 1
ATOM 9139 N N . ASN B 2 505 ? 196.68100 204.59000 172.08500 1.000 133.67046 533 ASN B N 1
ATOM 9140 C CA . ASN B 2 505 ? 197.81600 204.60400 171.16900 1.000 133.67046 533 ASN B CA 1
ATOM 9141 C C . ASN B 2 505 ? 197.40200 204.74500 169.71200 1.000 133.67046 533 ASN B C 1
ATOM 9142 O O . ASN B 2 505 ? 198.20600 205.19800 168.89300 1.000 133.67046 533 ASN B O 1
ATOM 9147 N N . SER B 2 506 ? 196.16700 204.38000 169.37500 1.000 129.73223 534 SER B N 1
ATOM 9148 C CA . SER B 2 506 ? 195.69600 204.34800 168.00100 1.000 129.73223 534 SER B CA 1
ATOM 9149 C C . SER B 2 506 ? 195.07700 205.66000 167.55300 1.000 129.73223 534 SER B C 1
ATOM 9150 O O . SER B 2 506 ? 194.29300 205.66200 166.60300 1.000 129.73223 534 SER B O 1
ATOM 9153 N N . LEU B 2 507 ? 195.41100 206.77000 168.20100 1.000 132.13566 535 LEU B N 1
ATOM 9154 C CA . LEU B 2 507 ? 194.83500 208.06400 167.86900 1.000 132.13566 535 LEU B CA 1
ATOM 9155 C C . LEU B 2 507 ? 195.82600 209.02500 167.23800 1.000 132.13566 535 LEU B C 1
ATOM 9156 O O . LEU B 2 507 ? 195.41500 209.88200 166.45000 1.000 132.13566 535 LEU B O 1
ATOM 9161 N N . ASP B 2 508 ? 197.11200 208.89700 167.58800 1.000 135.21046 536 ASP B N 1
ATOM 9162 C CA . ASP B 2 508 ? 198.16400 209.75600 167.05000 1.000 135.21046 536 ASP B CA 1
ATOM 9163 C C . ASP B 2 508 ? 198.23100 209.69400 165.52900 1.000 135.21046 536 ASP B C 1
ATOM 9164 O O . ASP B 2 508 ? 198.45200 210.71800 164.86900 1.000 135.21046 536 ASP B O 1
ATOM 9169 N N . PHE B 2 509 ? 198.07200 208.49300 164.96100 1.000 133.28785 537 PHE B N 1
ATOM 9170 C CA . PHE B 2 509 ? 198.07800 208.33500 163.51000 1.000 133.28785 537 PHE B CA 1
ATOM 9171 C C . PHE B 2 509 ? 196.91100 209.07400 162.86700 1.000 133.28785 537 PHE B C 1
ATOM 9172 O O . PHE B 2 509 ? 197.06900 209.68000 161.80000 1.000 133.28785 537 PHE B O 1
ATOM 9180 N N . ILE B 2 510 ? 195.72700 208.99900 163.48800 1.000 131.86620 538 ILE B N 1
ATOM 9181 C CA . ILE B 2 510 ? 194.54600 209.68200 162.96500 1.000 131.86620 538 ILE B CA 1
ATOM 9182 C C . ILE B 2 510 ? 194.75700 211.18700 162.96700 1.000 131.86620 538 ILE B C 1
ATOM 9183 O O . ILE B 2 510 ? 194.32300 211.88800 162.04700 1.000 131.86620 538 ILE B O 1
ATOM 9188 N N . LYS B 2 511 ? 195.40800 211.70700 164.00800 1.000 133.55149 539 LYS B N 1
ATOM 9189 C CA . LYS B 2 511 ? 195.70400 213.13300 164.04800 1.000 133.55149 539 LYS B CA 1
ATOM 9190 C C . LYS B 2 511 ? 196.72000 213.50800 162.98100 1.000 133.55149 539 LYS B C 1
ATOM 9191 O O . LYS B 2 511 ? 196.56400 214.54000 162.31900 1.000 133.55149 539 LYS B O 1
ATOM 9197 N N . TRP B 2 512 ? 197.77500 212.69700 162.82400 1.000 136.55740 540 TRP B N 1
ATOM 9198 C CA . TRP B 2 512 ? 198.82200 212.99500 161.84800 1.000 136.55740 540 TRP B CA 1
ATOM 9199 C C . TRP B 2 512 ? 198.28500 213.00000 160.42300 1.000 136.55740 540 TRP B C 1
ATOM 9200 O O . TRP B 2 512 ? 198.60600 213.90000 159.63900 1.000 136.55740 540 TRP B O 1
ATOM 9211 N N . GLY B 2 513 ? 197.47300 212.00100 160.07100 1.000 136.91629 541 GLY B N 1
ATOM 9212 C CA . GLY B 2 513 ? 196.96700 211.87600 158.71300 1.000 136.91629 541 GLY B CA 1
ATOM 9213 C C . GLY B 2 513 ? 196.02500 212.98000 158.27900 1.000 136.91629 541 GLY B C 1
ATOM 9214 O O . GLY B 2 513 ? 195.89100 213.22500 157.07600 1.000 136.91629 541 GLY B O 1
ATOM 9215 N N . LEU B 2 514 ? 195.36400 213.64400 159.22800 1.000 136.64237 542 LEU B N 1
ATOM 9216 C CA . LEU B 2 514 ? 194.43100 214.70800 158.87300 1.000 136.64237 542 LEU B CA 1
ATOM 9217 C C . LEU B 2 514 ? 195.15300 215.95200 158.36600 1.000 136.64237 542 LEU B C 1
ATOM 9218 O O . LEU B 2 514 ? 194.64000 216.64300 157.47800 1.000 136.64237 542 LEU B O 1
ATOM 9223 N N . ASP B 2 515 ? 196.31700 216.28100 158.95100 1.000 143.50940 543 ASP B N 1
ATOM 9224 C CA . ASP B 2 515 ? 197.08100 217.44600 158.50000 1.000 143.50940 543 ASP B CA 1
ATOM 9225 C C . ASP B 2 515 ? 197.54600 217.30400 157.05800 1.000 143.50940 543 ASP B C 1
ATOM 9226 O O . ASP B 2 515 ? 197.67700 218.30300 156.34400 1.000 143.50940 543 ASP B O 1
ATOM 9231 N N . ARG B 2 516 ? 197.79400 216.07900 156.61500 1.000 143.06762 544 ARG B N 1
ATOM 9232 C CA . ARG B 2 516 ? 198.21100 215.83900 155.24400 1.000 143.06762 544 ARG B CA 1
ATOM 9233 C C . ARG B 2 516 ? 197.04000 215.75700 154.27300 1.000 143.06762 544 ARG B C 1
ATOM 9234 O O . ARG B 2 516 ? 197.27500 215.48800 153.09000 1.000 143.06762 544 ARG B O 1
ATOM 9242 N N . LYS B 2 517 ? 195.80600 215.97200 154.75500 1.000 141.61304 545 LYS B N 1
ATOM 9243 C CA . LYS B 2 517 ? 194.57600 215.98800 153.94600 1.000 141.61304 545 LYS B CA 1
ATOM 9244 C C . LYS B 2 517 ? 194.33100 214.64100 153.26700 1.000 141.61304 545 LYS 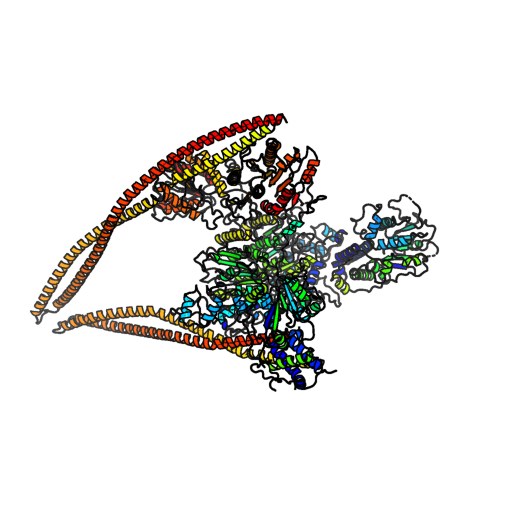B C 1
ATOM 9245 O O . LYS B 2 517 ? 193.90900 214.57300 152.11200 1.000 141.61304 545 LYS B O 1
ATOM 9251 N N . TYR B 2 518 ? 194.59500 213.56100 153.99400 1.000 139.89860 546 TYR B N 1
ATOM 9252 C CA . TYR B 2 518 ? 194.33500 212.20700 153.52800 1.000 139.89860 546 TYR B CA 1
ATOM 9253 C C . TYR B 2 518 ? 193.12200 211.64200 154.25200 1.000 139.89860 546 TYR B C 1
ATOM 9254 O O . TYR B 2 518 ? 192.95700 211.86100 155.45500 1.000 139.89860 546 TYR B O 1
ATOM 9263 N N . GLY B 2 519 ? 192.25600 210.96600 153.50000 1.000 132.06945 547 GLY B N 1
ATOM 9264 C CA . GLY B 2 519 ? 191.13400 210.27200 154.11200 1.000 132.06945 547 GLY B CA 1
ATOM 9265 C C . GLY B 2 519 ? 191.60100 209.19400 155.07500 1.000 132.06945 547 GLY B C 1
ATOM 9266 O O . GLY B 2 519 ? 192.62000 208.53700 154.85500 1.000 132.06945 547 GLY B O 1
ATOM 9267 N N . ILE B 2 520 ? 190.85300 209.02300 156.16200 1.000 122.63656 548 ILE B N 1
ATOM 9268 C CA . ILE B 2 520 ? 191.18600 208.07000 157.21200 1.000 122.63656 548 ILE B CA 1
ATOM 9269 C C . ILE B 2 520 ? 190.01600 207.11200 157.38200 1.000 122.63656 548 ILE B C 1
ATOM 9270 O O . ILE B 2 520 ? 188.85000 207.52300 157.31400 1.000 122.63656 548 ILE B O 1
ATOM 9275 N N . ILE B 2 521 ? 190.33500 205.83600 157.60700 1.000 119.15975 549 ILE B N 1
ATOM 9276 C CA . ILE B 2 521 ? 189.36000 204.79500 157.90900 1.000 119.15975 549 ILE B CA 1
ATOM 9277 C C . ILE B 2 521 ? 189.90300 204.00600 159.09100 1.000 119.15975 549 ILE B C 1
ATOM 9278 O O . ILE B 2 521 ? 190.98500 203.41200 159.00300 1.000 119.15975 549 ILE B O 1
ATOM 9283 N N . ASP B 2 522 ? 189.16700 204.01800 160.19400 1.000 120.91108 550 ASP B N 1
ATOM 9284 C CA . ASP B 2 522 ? 189.54500 203.33800 161.42100 1.000 120.91108 550 ASP B CA 1
ATOM 9285 C C . ASP B 2 522 ? 188.61400 202.15200 161.61100 1.000 120.91108 550 ASP B C 1
ATOM 9286 O O . ASP B 2 522 ? 187.39300 202.28500 161.46600 1.000 120.91108 550 ASP B O 1
ATOM 9291 N N . VAL B 2 523 ? 189.19700 201.00300 161.96000 1.000 119.18233 551 VAL B N 1
ATOM 9292 C CA . VAL B 2 523 ? 188.46000 199.78700 162.27600 1.000 119.18233 551 VAL B CA 1
ATOM 9293 C C . VAL B 2 523 ? 188.83000 199.41000 163.70400 1.000 119.18233 551 VAL B C 1
ATOM 9294 O O . VAL B 2 523 ? 189.90300 199.77400 164.19300 1.000 119.18233 551 VAL B O 1
ATOM 9298 N N . ASN B 2 524 ? 187.93800 198.69000 164.38600 1.000 123.32538 552 ASN B N 1
ATOM 9299 C CA . ASN B 2 524 ? 188.18900 198.30600 165.77400 1.000 123.32538 552 ASN B CA 1
ATOM 9300 C C . ASN B 2 524 ? 187.51700 196.95100 165.97400 1.000 123.32538 552 ASN B C 1
ATOM 9301 O O . ASN B 2 524 ? 186.32100 196.89300 166.26700 1.000 123.32538 552 ASN B O 1
ATOM 9306 N N . ILE B 2 525 ? 188.28800 195.88000 165.84100 1.000 130.47071 553 ILE B N 1
ATOM 9307 C CA . ILE B 2 525 ? 187.79600 194.52700 166.07900 1.000 130.47071 553 ILE B CA 1
ATOM 9308 C C . ILE B 2 525 ? 188.10000 194.17300 167.53100 1.000 130.47071 553 ILE B C 1
ATOM 9309 O O . ILE B 2 525 ? 189.27800 194.16200 167.91500 1.000 130.47071 553 ILE B O 1
ATOM 9314 N N . PRO B 2 526 ? 187.10000 193.88900 168.35300 1.000 132.36974 554 PRO B N 1
ATOM 9315 C CA . PRO B 2 526 ? 187.37500 193.53300 169.74900 1.000 132.36974 554 PRO B CA 1
ATOM 9316 C C . PRO B 2 526 ? 187.93300 192.12600 169.89300 1.000 132.36974 554 PRO B C 1
ATOM 9317 O O . PRO B 2 526 ? 188.11500 191.42000 168.89700 1.000 132.36974 554 PRO B O 1
ATOM 9321 N N . LEU B 2 527 ? 188.20100 191.69700 171.12300 1.000 138.72187 555 LEU B N 1
ATOM 9322 C CA . LEU B 2 527 ? 188.81200 190.39400 171.38900 1.000 138.72187 555 LEU B CA 1
ATOM 9323 C C . LEU B 2 527 ? 187.84600 189.54400 172.21000 1.000 138.72187 555 LEU B C 1
ATOM 9324 O O . LEU B 2 527 ? 187.85600 189.58700 173.44300 1.000 138.72187 555 LEU B O 1
ATOM 9329 N N . THR B 2 528 ? 186.98100 188.81600 171.49500 1.000 149.23519 556 THR B N 1
ATOM 9330 C CA . THR B 2 528 ? 186.07200 187.74400 171.92000 1.000 149.23519 556 THR B CA 1
ATOM 9331 C C . THR B 2 528 ? 184.86700 188.20100 172.73900 1.000 149.23519 556 THR B C 1
ATOM 9332 O O . THR B 2 528 ? 183.95800 187.39800 172.97700 1.000 149.23519 556 THR B O 1
ATOM 9336 N N . LEU B 2 529 ? 184.86400 189.44600 173.22100 1.000 144.47341 557 LEU B N 1
ATOM 9337 C CA . LEU B 2 529 ? 183.69600 190.16800 173.73900 1.000 144.47341 557 LEU B CA 1
ATOM 9338 C C . LEU B 2 529 ? 183.00700 189.58300 174.97300 1.000 144.47341 557 LEU B C 1
ATOM 9339 O O . LEU B 2 529 ? 182.10000 190.22500 175.51400 1.000 144.47341 557 LEU B O 1
ATOM 9344 N N . PHE B 2 530 ? 183.36300 188.35100 175.37200 1.000 140.94584 558 PHE B N 1
ATOM 9345 C CA . PHE B 2 530 ? 182.83800 187.54800 176.48500 1.000 140.94584 558 PHE B CA 1
ATOM 9346 C C . PHE B 2 530 ? 181.35500 187.16500 176.31500 1.000 140.94584 558 PHE B C 1
ATOM 9347 O O . PHE B 2 530 ? 180.85100 186.27900 177.01400 1.000 140.94584 558 PHE B O 1
ATOM 9355 N N . GLU B 2 531 ? 180.66800 187.74200 175.32400 1.000 155.12371 559 GLU B N 1
ATOM 9356 C CA . GLU B 2 531 ? 179.23700 187.57800 175.08400 1.000 155.12371 559 GLU B CA 1
ATOM 9357 C C . GLU B 2 531 ? 178.86000 186.34300 174.25200 1.000 155.12371 559 GLU B C 1
ATOM 9358 O O . GLU B 2 531 ? 177.99100 185.58300 174.69700 1.000 155.12371 559 GLU B O 1
ATOM 9364 N N . PRO B 2 532 ? 179.46100 186.06400 173.04200 1.000 155.73988 560 PRO B N 1
ATOM 9365 C CA . PRO B 2 532 ? 178.85400 185.01900 172.20300 1.000 155.73988 560 PRO B CA 1
ATOM 9366 C C . PRO B 2 532 ? 179.34100 183.61200 172.51400 1.000 155.73988 560 PRO B C 1
ATOM 9367 O O . PRO B 2 532 ? 178.67700 182.64800 172.11500 1.000 155.73988 560 PRO B O 1
ATOM 9371 N N . ASP B 2 533 ? 180.52300 183.50300 173.15000 1.000 152.22240 561 ASP B N 1
ATOM 9372 C CA . ASP B 2 533 ? 181.21500 182.28500 173.60200 1.000 152.22240 561 ASP B CA 1
ATOM 9373 C C . ASP B 2 533 ? 181.80900 181.49500 172.42200 1.000 152.22240 561 ASP B C 1
ATOM 9374 O O . ASP B 2 533 ? 182.62200 180.58400 172.61500 1.000 152.22240 561 ASP B O 1
ATOM 9379 N N . ASN B 2 534 ? 181.52300 181.91200 171.18600 1.000 156.72784 562 ASN B N 1
ATOM 9380 C CA . ASN B 2 534 ? 182.11100 181.28600 170.00700 1.000 156.72784 562 ASN B CA 1
ATOM 9381 C C . ASN B 2 534 ? 182.77300 182.32600 169.11300 1.000 156.72784 562 ASN B C 1
ATOM 9382 O O . ASN B 2 534 ? 183.04400 182.05000 167.94000 1.000 156.72784 562 ASN B O 1
ATOM 9387 N N . TYR B 2 535 ? 183.01900 183.52000 169.64600 1.000 154.34540 563 TYR B N 1
ATOM 9388 C CA . TYR B 2 535 ? 183.62100 184.59300 168.87200 1.000 154.34540 563 TYR B CA 1
ATOM 9389 C C . TYR B 2 535 ? 185.09100 184.29500 168.61300 1.000 154.34540 563 TYR B C 1
ATOM 9390 O O . TYR B 2 535 ? 185.80600 183.79900 169.48800 1.000 154.34540 563 TYR B O 1
ATOM 9399 N N . SER B 2 536 ? 185.54100 184.59900 167.40000 1.000 155.59761 564 SER B N 1
ATOM 9400 C CA . SER B 2 536 ? 186.93800 184.43900 167.01200 1.000 155.59761 564 SER B CA 1
ATOM 9401 C C . SER B 2 536 ? 187.42000 185.76500 166.45000 1.000 155.59761 564 SER B C 1
ATOM 9402 O O . SER B 2 536 ? 186.92400 186.21400 165.41300 1.000 155.59761 564 SER B O 1
ATOM 9405 N N . GLY B 2 537 ? 188.36100 186.39900 167.15700 1.000 155.18800 565 GLY B N 1
ATOM 9406 C CA . GLY B 2 537 ? 188.93300 187.65400 166.69500 1.000 155.18800 565 GLY B CA 1
ATOM 9407 C C . GLY B 2 537 ? 189.63700 187.55300 165.35700 1.000 155.18800 565 GLY B C 1
ATOM 9408 O O . GLY B 2 537 ? 189.64800 188.51400 164.58600 1.000 155.18800 565 GLY B O 1
ATOM 9409 N N . MET B 2 538 ? 190.23900 186.40000 165.06900 1.000 158.77963 566 MET B N 1
ATOM 9410 C CA . MET B 2 538 ? 190.91600 186.20900 163.79100 1.000 158.77963 566 MET B CA 1
ATOM 9411 C C . MET B 2 538 ? 189.91600 186.12000 162.64500 1.000 158.77963 566 MET B C 1
ATOM 9412 O O . MET B 2 538 ? 190.02000 186.86400 161.66000 1.000 158.77963 566 MET B O 1
ATOM 9417 N N . ILE B 2 539 ? 188.94800 185.20000 162.76600 1.000 155.87965 567 ILE B N 1
ATOM 9418 C CA . ILE B 2 539 ? 187.93800 184.95600 161.73200 1.000 155.87965 567 ILE B CA 1
ATOM 9419 C C . ILE B 2 539 ? 187.12900 186.21900 161.45600 1.000 155.87965 567 ILE B C 1
ATOM 9420 O O . ILE B 2 539 ? 186.89100 186.57400 160.29400 1.000 155.87965 567 ILE B O 1
ATOM 9425 N N . THR B 2 540 ? 186.73600 186.93600 162.51400 1.000 154.15242 568 THR B N 1
ATOM 9426 C CA . THR B 2 540 ? 185.90700 188.12700 162.35700 1.000 154.15242 568 THR B CA 1
ATOM 9427 C C . THR B 2 540 ? 186.66600 189.24100 161.65200 1.000 154.15242 568 THR B C 1
ATOM 9428 O O . THR B 2 540 ? 186.11200 189.89600 160.76400 1.000 154.15242 568 THR B O 1
ATOM 9432 N N . SER B 2 541 ? 187.92900 189.46400 162.03600 1.000 153.62862 569 SER B N 1
ATOM 9433 C CA . SER B 2 541 ? 188.75800 190.47600 161.38400 1.000 153.62862 569 SER B CA 1
ATOM 9434 C C . SER B 2 541 ? 188.95600 190.14000 159.91500 1.000 153.62862 569 SER B C 1
ATOM 9435 O O . SER B 2 541 ? 188.92400 191.03600 159.05600 1.000 153.62862 569 SER B O 1
ATOM 9438 N N . GLN B 2 542 ? 189.20400 188.85500 159.62500 1.000 153.29834 570 GLN B N 1
ATOM 9439 C CA . GLN B 2 542 ? 189.31200 188.38500 158.24800 1.000 153.29834 570 GLN B CA 1
ATOM 9440 C C . GLN B 2 542 ? 188.04600 188.71000 157.46400 1.000 153.29834 570 GLN B C 1
ATOM 9441 O O . GLN B 2 542 ? 188.12000 189.21900 156.34200 1.000 153.29834 570 GLN B O 1
ATOM 9447 N N . GLU B 2 543 ? 186.87600 188.43400 158.05600 1.000 152.37145 571 GLU B N 1
ATOM 9448 C CA . GLU B 2 543 ? 185.59700 188.68800 157.39200 1.000 152.37145 571 GLU B CA 1
ATOM 9449 C C . GLU B 2 543 ? 185.40800 190.17000 157.09200 1.000 152.37145 571 GLU B C 1
ATOM 9450 O O . GLU B 2 543 ? 184.99900 190.53300 155.98200 1.000 152.37145 571 GLU B O 1
ATOM 9456 N N . VAL B 2 544 ? 185.65900 191.03200 158.08800 1.000 150.56252 572 VAL B N 1
ATOM 9457 C CA . VAL B 2 544 ? 185.51300 192.47900 157.90200 1.000 150.56252 572 VAL B CA 1
ATOM 9458 C C . VAL B 2 544 ? 186.44000 192.98600 156.80600 1.000 150.56252 572 VAL B C 1
ATOM 9459 O O . VAL B 2 544 ? 186.03800 193.80300 155.97000 1.000 150.56252 572 VAL B O 1
ATOM 9463 N N . LEU B 2 545 ? 187.68100 192.49600 156.76800 1.000 148.84848 573 LEU B N 1
ATOM 9464 C CA . LEU B 2 545 ? 188.61000 193.02200 155.77300 1.000 148.84848 573 LEU B CA 1
ATOM 9465 C C . LEU B 2 545 ? 188.29400 192.51900 154.36400 1.000 148.84848 573 LEU B C 1
ATOM 9466 O O . LEU B 2 545 ? 188.40000 193.29000 153.39900 1.000 148.84848 573 LEU B O 1
ATOM 9471 N N . ILE B 2 546 ? 187.91100 191.24000 154.21900 1.000 154.09727 574 ILE B N 1
ATOM 9472 C CA . ILE B 2 546 ? 187.46100 190.73300 152.91700 1.000 154.09727 574 ILE B CA 1
ATOM 9473 C C . ILE B 2 546 ? 186.22300 191.48800 152.43800 1.000 154.09727 574 ILE B C 1
ATOM 9474 O O . ILE B 2 546 ? 186.11200 191.82900 151.25100 1.000 154.09727 574 ILE B O 1
ATOM 9479 N N . TYR B 2 547 ? 185.28200 191.75800 153.35400 1.000 155.21780 575 TYR B N 1
ATOM 9480 C CA . TYR B 2 547 ? 184.09200 192.55200 153.04600 1.000 155.21780 575 TYR B CA 1
ATOM 9481 C C . TYR B 2 547 ? 184.48300 193.93500 152.53600 1.000 155.21780 575 TYR B C 1
ATOM 9482 O O . TYR B 2 547 ? 184.01900 194.36800 151.47400 1.000 155.21780 575 TYR B O 1
ATOM 9491 N N . LEU B 2 548 ? 185.30900 194.65300 153.30600 1.000 153.96587 576 LEU B N 1
ATOM 9492 C CA . LEU B 2 548 ? 185.69200 196.01600 152.95200 1.000 153.96587 576 LEU B CA 1
ATOM 9493 C C . LEU B 2 548 ? 186.46200 196.06600 151.64300 1.000 153.96587 576 LEU B C 1
ATOM 9494 O O . LEU B 2 548 ? 186.35500 197.04800 150.90300 1.000 153.96587 576 LEU B O 1
ATOM 9499 N N . TRP B 2 549 ? 187.21200 195.01300 151.31900 1.000 160.70564 577 TRP B N 1
ATOM 9500 C CA . TRP B 2 549 ? 187.97000 195.05900 150.07700 1.000 160.70564 577 TRP B CA 1
ATOM 9501 C C . TRP B 2 549 ? 187.11400 194.67400 148.87900 1.000 160.70564 577 TRP B C 1
ATOM 9502 O O . TRP B 2 549 ? 187.25300 195.26700 147.80600 1.000 160.70564 577 TRP B O 1
ATOM 9513 N N . ASP B 2 550 ? 186.21100 193.70300 149.03600 1.000 162.82395 578 ASP B N 1
ATOM 9514 C CA . ASP B 2 550 ? 185.43500 193.23900 147.89100 1.000 162.82395 578 ASP B CA 1
ATOM 9515 C C . ASP B 2 550 ? 184.27600 194.17200 147.56500 1.000 162.82395 578 ASP B C 1
ATOM 9516 O O . ASP B 2 550 ? 183.96000 194.38100 146.38900 1.000 162.82395 578 ASP B O 1
ATOM 9521 N N . ASN B 2 551 ? 183.63000 194.74100 148.58100 1.000 161.39424 579 ASN B N 1
ATOM 9522 C CA . ASN B 2 551 ? 182.42100 195.52600 148.35400 1.000 161.39424 579 ASN B CA 1
ATOM 9523 C C . ASN B 2 551 ? 182.71100 196.99500 148.05000 1.000 161.39424 579 ASN B C 1
ATOM 9524 O O . ASN B 2 551 ? 182.29300 197.50600 147.00800 1.000 161.39424 579 ASN B O 1
ATOM 9529 N N . TYR B 2 552 ? 183.40900 197.69100 148.94600 1.000 160.60890 580 TYR B N 1
ATOM 9530 C CA . TYR B 2 552 ? 183.50000 199.14400 148.82800 1.000 160.60890 580 TYR B CA 1
ATOM 9531 C C . TYR B 2 552 ? 184.73800 199.63400 148.07600 1.000 160.60890 580 TYR B C 1
ATOM 9532 O O . TYR B 2 552 ? 184.60800 200.31300 147.05300 1.000 160.60890 580 TYR B O 1
ATOM 9541 N N . ILE B 2 553 ? 185.93500 199.31200 148.58500 1.000 161.20103 581 ILE B N 1
ATOM 9542 C CA . ILE B 2 553 ? 187.18000 199.94000 148.13100 1.000 161.20103 581 ILE B CA 1
ATOM 9543 C C . ILE B 2 553 ? 187.49200 199.63400 146.66900 1.000 161.20103 581 ILE B C 1
ATOM 9544 O O . ILE B 2 553 ? 188.02500 200.48600 145.94700 1.000 161.20103 581 ILE B O 1
ATOM 9549 N N . LYS B 2 554 ? 187.10000 198.46400 146.18700 1.000 166.90273 582 LYS B N 1
ATOM 9550 C CA . LYS B 2 554 ? 187.47400 197.97300 144.85900 1.000 166.90273 582 LYS B CA 1
ATOM 9551 C C . LYS B 2 554 ? 186.76400 198.74200 143.68400 1.000 166.90273 582 LYS B C 1
ATOM 9552 O O . LYS B 2 554 ? 186.91600 198.36800 142.51600 1.000 166.90273 582 LYS B O 1
ATOM 9558 N N . TYR B 2 555 ? 186.00100 199.80900 143.93500 1.000 172.07303 583 TYR B N 1
ATOM 9559 C CA . TYR B 2 555 ? 185.28200 200.52000 142.88600 1.000 172.07303 583 TYR B CA 1
ATOM 9560 C C . TYR B 2 555 ? 185.44900 202.03000 142.98300 1.000 172.07303 583 TYR B C 1
ATOM 9561 O O . TYR B 2 555 ? 184.76400 202.75900 142.25600 1.000 172.07303 583 TYR B O 1
ATOM 9570 N N . PHE B 2 556 ? 186.30400 202.51400 143.87600 1.000 163.42784 584 PHE B N 1
ATOM 9571 C CA . PHE B 2 556 ? 186.45100 203.95400 144.08200 1.000 163.42784 584 PHE B CA 1
ATOM 9572 C C . PHE B 2 556 ? 187.12000 204.58900 142.86800 1.000 163.42784 584 PHE B C 1
ATOM 9573 O O . PHE B 2 556 ? 188.10900 204.04700 142.36100 1.000 163.42784 584 PHE B O 1
ATOM 9581 N N . PRO B 2 557 ? 186.59900 205.71000 142.35900 1.000 163.12040 585 PRO B N 1
ATOM 9582 C CA . PRO B 2 557 ? 187.13500 206.29300 141.11900 1.000 163.12040 585 PRO B CA 1
ATOM 9583 C C . PRO B 2 557 ? 188.53600 206.86800 141.25000 1.000 163.12040 585 PRO B C 1
ATOM 9584 O O . PRO B 2 557 ? 189.42200 206.53600 140.45800 1.000 163.12040 585 PRO B O 1
ATOM 9588 N N . SER B 2 558 ? 188.75100 207.72700 142.24400 1.000 157.32069 586 SER B N 1
ATOM 9589 C CA . SER B 2 558 ? 190.00700 208.45900 142.38900 1.000 157.32069 586 SER B CA 1
ATOM 9590 C C . SER B 2 558 ? 190.88500 207.87900 143.48600 1.000 157.32069 586 SER B C 1
ATOM 9591 O O . SER B 2 558 ? 191.55900 208.61700 144.20800 1.000 157.32069 586 SER B O 1
ATOM 9594 N N . VAL B 2 559 ? 190.90000 206.56600 143.63400 1.000 157.31398 587 VAL B N 1
ATOM 9595 C CA . VAL B 2 559 ? 191.70300 205.93400 144.67100 1.000 157.31398 587 VAL B CA 1
ATOM 9596 C C . VAL B 2 559 ? 193.14400 205.80000 144.18800 1.000 157.31398 587 VAL B C 1
ATOM 9597 O O . VAL B 2 559 ? 193.40400 205.59400 142.99300 1.000 157.31398 587 VAL B O 1
ATOM 9601 N N . ALA B 2 560 ? 194.08700 205.97500 145.11900 1.000 154.31537 588 ALA B N 1
ATOM 9602 C CA . ALA B 2 560 ? 195.52800 205.88800 144.90500 1.000 154.31537 588 ALA B CA 1
ATOM 9603 C C . ALA B 2 560 ? 196.22700 205.93300 146.25600 1.000 154.31537 588 ALA B C 1
ATOM 9604 O O . ALA B 2 560 ? 195.78300 206.64900 147.15700 1.000 154.31537 588 ALA B O 1
ATOM 9606 N N . LYS B 2 561 ? 197.31200 205.15900 146.37900 1.000 150.48469 589 LYS B N 1
ATOM 9607 C CA . LYS B 2 561 ? 198.22400 205.16700 147.53200 1.000 150.48469 589 LYS B CA 1
ATOM 9608 C C . LYS B 2 561 ? 197.52100 204.85500 148.85800 1.000 150.48469 589 LYS B C 1
ATOM 9609 O O . LYS B 2 561 ? 197.44100 205.69000 149.75900 1.000 150.48469 589 LYS B O 1
ATOM 9615 N N . ILE B 2 562 ? 197.00700 203.63700 148.96600 1.000 141.70007 590 ILE B N 1
ATOM 9616 C CA . ILE B 2 562 ? 196.39300 203.16900 150.20300 1.000 141.70007 590 ILE B CA 1
ATOM 9617 C C . ILE B 2 562 ? 197.45900 202.49300 151.05600 1.000 141.70007 590 ILE B C 1
ATOM 9618 O O . ILE B 2 562 ? 198.11800 201.55100 150.60700 1.000 141.70007 590 ILE B O 1
ATOM 9623 N N . ALA B 2 563 ? 197.64200 202.98200 152.27600 1.000 134.48212 591 ALA B N 1
ATOM 9624 C CA . ALA B 2 563 ? 198.56700 202.37700 153.22000 1.000 134.48212 591 ALA B CA 1
ATOM 9625 C C . ALA B 2 563 ? 197.80200 201.51200 154.21500 1.000 134.48212 591 ALA B C 1
ATOM 9626 O O . ALA B 2 563 ? 196.57300 201.53400 154.27700 1.000 134.48212 591 ALA B O 1
ATOM 9628 N N . PHE B 2 564 ? 198.54800 200.74700 155.00700 1.000 131.22273 592 PHE B N 1
ATOM 9629 C CA . PHE B 2 564 ? 197.97400 199.85600 156.00800 1.000 131.22273 592 PHE B CA 1
ATOM 9630 C C . PHE B 2 564 ? 198.82200 199.93200 157.26400 1.000 131.22273 592 PHE B C 1
ATOM 9631 O O . PHE B 2 564 ? 200.05000 199.82600 157.19200 1.000 131.22273 592 PHE B O 1
ATOM 9639 N N . ILE B 2 565 ? 198.17200 200.09900 158.41200 1.000 124.35419 593 ILE B N 1
ATOM 9640 C CA . ILE B 2 565 ? 198.83700 200.09100 159.70800 1.000 124.35419 593 ILE B CA 1
ATOM 9641 C C . ILE B 2 565 ? 198.11900 199.07500 160.58000 1.000 124.35419 593 ILE B C 1
ATOM 9642 O O . ILE B 2 565 ? 196.88600 199.02000 160.59200 1.000 124.35419 593 ILE B O 1
ATOM 9647 N N . GLY B 2 566 ? 198.87900 198.27100 161.29800 1.000 131.57563 594 GLY B N 1
ATOM 9648 C CA . GLY B 2 566 ? 198.30700 197.24900 162.15600 1.000 131.57563 594 GLY B CA 1
ATOM 9649 C C . GLY B 2 566 ? 198.88400 197.31700 163.55000 1.000 131.57563 594 GLY B C 1
ATOM 9650 O O . GLY B 2 566 ? 200.08700 197.49400 163.73000 1.000 131.57563 594 GLY B O 1
ATOM 9651 N N . ILE B 2 567 ? 198.00500 197.19500 164.53900 1.000 131.13614 595 ILE B N 1
ATOM 9652 C CA . ILE B 2 567 ? 198.38700 197.13100 165.94200 1.000 131.13614 595 ILE B CA 1
ATOM 9653 C C . ILE B 2 567 ? 197.75100 195.87300 166.50800 1.000 131.13614 595 ILE B C 1
ATOM 9654 O O . ILE B 2 567 ? 196.58600 195.57800 166.22000 1.000 131.13614 595 ILE B O 1
ATOM 9659 N N . GLY B 2 568 ? 198.50800 195.13400 167.31500 1.000 142.10189 596 GLY B N 1
ATOM 9660 C CA . GLY B 2 568 ? 198.02300 193.90200 167.90900 1.000 142.10189 596 GLY B CA 1
ATOM 9661 C C . GLY B 2 568 ? 197.74600 192.80400 166.89000 1.000 142.10189 596 GLY B C 1
ATOM 9662 O O . GLY B 2 568 ? 197.97100 192.94100 165.68100 1.000 142.10189 596 GLY B O 1
ATOM 9663 N N . ASP B 2 569 ? 197.23900 191.67800 167.42000 1.000 151.24999 597 ASP B N 1
ATOM 9664 C CA . ASP B 2 569 ? 196.96000 190.47600 166.63100 1.000 151.24999 597 ASP B CA 1
ATOM 9665 C C . ASP B 2 569 ? 196.01700 190.71100 165.45200 1.000 151.24999 597 ASP B C 1
ATOM 9666 O O . ASP B 2 569 ? 196.05000 189.93600 164.48500 1.000 151.24999 597 ASP B O 1
ATOM 9671 N N . SER B 2 570 ? 195.20500 191.77900 165.50500 1.000 147.42970 598 SER B N 1
ATOM 9672 C CA . SER B 2 570 ? 194.31300 192.16200 164.41600 1.000 147.42970 598 SER B CA 1
ATOM 9673 C C . SER B 2 570 ? 195.05200 192.40400 163.10400 1.000 147.42970 598 SER B C 1
ATOM 9674 O O . SER B 2 570 ? 194.41800 192.34300 162.04100 1.000 147.42970 598 SER B O 1
ATOM 9677 N N . TYR B 2 571 ? 196.37400 192.67700 163.16300 1.000 149.77702 599 TYR B N 1
ATOM 9678 C CA . TYR B 2 571 ? 197.20800 192.81500 161.96700 1.000 149.77702 599 TYR B CA 1
ATOM 9679 C C . TYR B 2 571 ? 197.10100 191.59600 161.05800 1.000 149.77702 599 TYR B C 1
ATOM 9680 O O . TYR B 2 571 ? 197.27200 191.72500 159.83800 1.000 149.77702 599 TYR B O 1
ATOM 9689 N N . SER B 2 572 ? 196.84900 190.41000 161.64900 1.000 150.65493 600 SER B N 1
ATOM 9690 C CA . SER B 2 572 ? 196.68600 189.17000 160.89200 1.000 150.65493 600 SER B CA 1
ATOM 9691 C C . SER B 2 572 ? 195.61100 189.31800 159.83000 1.000 150.65493 600 SER B C 1
ATOM 9692 O O . SER B 2 572 ? 195.75600 188.79300 158.71800 1.000 150.65493 600 SER B O 1
ATOM 9695 N N . GLY B 2 573 ? 194.51500 190.01800 160.17700 1.000 150.25612 601 GLY B N 1
ATOM 9696 C CA . GLY B 2 573 ? 193.43600 190.27600 159.23500 1.000 150.25612 601 GLY B CA 1
ATOM 9697 C C . GLY B 2 573 ? 193.91300 190.96800 157.97200 1.000 150.25612 601 GLY B C 1
ATOM 9698 O O . GLY B 2 573 ? 193.35300 190.76000 156.89300 1.000 150.25612 601 GLY B O 1
ATOM 9699 N N . ILE B 2 574 ? 194.93800 191.81400 158.10000 1.000 148.32507 602 ILE B N 1
ATOM 9700 C CA . ILE B 2 574 ? 195.54800 192.46100 156.94700 1.000 148.32507 602 ILE B CA 1
ATOM 9701 C C . ILE B 2 574 ? 196.24000 191.42500 156.07200 1.000 148.32507 602 ILE B C 1
ATOM 9702 O O . ILE B 2 574 ? 196.04000 191.39800 154.84900 1.000 148.32507 602 ILE B O 1
ATOM 9707 N N . VAL B 2 575 ? 197.04000 190.54800 156.70800 1.000 154.08724 603 VAL B N 1
ATOM 9708 C CA . VAL B 2 575 ? 197.85700 189.53900 156.02200 1.000 154.08724 603 VAL B CA 1
ATOM 9709 C C . VAL B 2 575 ? 196.98200 188.66700 155.13300 1.000 154.08724 603 VAL B C 1
ATOM 9710 O O . VAL B 2 575 ? 197.19000 188.59400 153.91300 1.000 154.08724 603 VAL B O 1
ATOM 9714 N N . HIS B 2 576 ? 195.96800 188.02400 155.73700 1.000 152.46501 604 HIS B N 1
ATOM 9715 C CA . HIS B 2 576 ? 195.02200 187.15200 155.04300 1.000 152.46501 604 HIS B CA 1
ATOM 9716 C C . HIS B 2 576 ? 194.32700 187.85300 153.87300 1.000 152.46501 604 HIS B C 1
ATOM 9717 O O . HIS B 2 576 ? 193.85500 187.17900 152.95000 1.000 152.46501 604 HIS B O 1
ATOM 9724 N N . LEU B 2 577 ? 194.29400 189.18800 153.86500 1.000 153.85071 605 LEU B N 1
ATOM 9725 C CA . LEU B 2 577 ? 193.78100 189.90000 152.70400 1.000 153.85071 605 LEU B CA 1
ATOM 9726 C C . LEU B 2 577 ? 194.75400 189.78000 151.54000 1.000 153.85071 605 LEU B C 1
ATOM 9727 O O . LEU B 2 577 ? 194.39700 189.25900 150.47500 1.000 153.85071 605 LEU B O 1
ATOM 9732 N N . LEU B 2 578 ? 195.99600 190.25300 151.73900 1.000 156.37907 606 LEU B N 1
ATOM 9733 C CA . LEU B 2 578 ? 196.97800 190.30500 150.65500 1.000 156.37907 606 LEU B CA 1
ATOM 9734 C C . LEU B 2 578 ? 197.31300 188.91500 150.13400 1.000 156.37907 606 LEU B C 1
ATOM 9735 O O . LEU B 2 578 ? 197.52400 188.72800 148.93100 1.000 156.37907 606 LEU B O 1
ATOM 9740 N N . GLY B 2 579 ? 197.35800 187.92700 151.02500 1.000 163.51031 607 GLY B N 1
ATOM 9741 C CA . GLY B 2 579 ? 197.61700 186.56100 150.62000 1.000 163.51031 607 GLY B CA 1
ATOM 9742 C C . GLY B 2 579 ? 196.49200 185.90500 149.84400 1.000 163.51031 607 GLY B C 1
ATOM 9743 O O . GLY B 2 579 ? 196.69400 184.80500 149.32000 1.000 163.51031 607 GLY B O 1
ATOM 9744 N N . HIS B 2 580 ? 195.31600 186.53900 149.75700 1.000 157.54959 608 HIS B N 1
ATOM 9745 C CA . HIS B 2 580 ? 194.18600 185.95300 149.05200 1.000 157.54959 608 HIS B CA 1
ATOM 9746 C C . HIS B 2 580 ? 193.64700 186.81700 147.92500 1.000 157.54959 608 HIS B C 1
ATOM 9747 O O . HIS B 2 580 ? 192.75100 186.36400 147.20500 1.000 157.54959 608 HIS B O 1
ATOM 9754 N N . ARG B 2 581 ? 194.14700 188.03700 147.75000 1.000 158.45138 609 ARG B N 1
ATOM 9755 C CA . ARG B 2 581 ? 193.71300 188.91000 146.66700 1.000 158.45138 609 ARG B CA 1
ATOM 9756 C C . ARG B 2 581 ? 194.92000 189.63100 146.09300 1.000 158.45138 609 ARG B C 1
ATOM 9757 O O . ARG B 2 581 ? 195.93000 189.82800 146.77100 1.000 158.45138 609 ARG B O 1
ATOM 9765 N N . ASP B 2 582 ? 194.80200 190.04400 144.83300 1.000 167.78312 610 ASP B N 1
ATOM 9766 C CA . ASP B 2 582 ? 195.85200 190.82700 144.18700 1.000 167.78312 610 ASP B CA 1
ATOM 9767 C C . ASP B 2 582 ? 195.54000 192.25800 144.58700 1.000 167.78312 610 ASP B C 1
ATOM 9768 O O . ASP B 2 582 ? 194.63100 192.88700 144.04300 1.000 167.78312 610 ASP B O 1
ATOM 9773 N N . THR B 2 583 ? 196.30300 192.77200 145.54400 1.000 168.35512 611 THR B N 1
ATOM 9774 C CA . THR B 2 583 ? 196.05500 194.08700 146.10000 1.000 168.35512 611 THR B CA 1
ATOM 9775 C C . THR B 2 583 ? 197.20500 195.05700 145.79900 1.000 168.35512 611 THR B C 1
ATOM 9776 O O . THR B 2 583 ? 197.06700 196.26800 146.01800 1.000 168.35512 611 THR B O 1
ATOM 9780 N N . ARG B 2 584 ? 198.28700 194.57400 145.17200 1.000 171.22119 612 ARG B N 1
ATOM 9781 C CA . ARG B 2 584 ? 199.48800 195.36000 144.86900 1.000 171.22119 612 ARG B CA 1
ATOM 9782 C C . ARG B 2 584 ? 199.26300 196.53800 143.92200 1.000 171.22119 612 ARG B C 1
ATOM 9783 O O . ARG B 2 584 ? 200.18800 197.33600 143.73900 1.000 171.22119 612 ARG B O 1
ATOM 9791 N N . ALA B 2 585 ? 198.08600 196.65200 143.30300 1.000 165.54170 613 ALA B N 1
ATOM 9792 C CA . ALA B 2 585 ? 197.83100 197.72300 142.34600 1.000 165.54170 613 ALA B CA 1
ATOM 9793 C C . ALA B 2 585 ? 197.78000 199.09500 143.01000 1.000 165.54170 613 ALA B C 1
ATOM 9794 O O . ALA B 2 585 ? 198.28500 200.07400 142.45100 1.000 165.54170 613 ALA B O 1
ATOM 9796 N N . VAL B 2 586 ? 197.17700 199.19500 144.19700 1.000 161.06623 614 VAL B N 1
ATOM 9797 C CA . VAL B 2 586 ? 196.98700 200.50000 144.82400 1.000 161.06623 614 VAL B CA 1
ATOM 9798 C C . VAL B 2 586 ? 197.73200 200.57100 146.15400 1.000 161.06623 614 VAL B C 1
ATOM 9799 O O . VAL B 2 586 ? 198.17800 201.64800 146.56800 1.000 161.06623 614 VAL B O 1
ATOM 9803 N N . THR B 2 587 ? 197.87800 199.42800 146.82300 1.000 157.20316 615 THR B N 1
ATOM 9804 C CA . THR B 2 587 ? 198.61300 199.36600 148.08200 1.000 157.20316 615 THR B CA 1
ATOM 9805 C C . THR B 2 587 ? 200.08600 199.68800 147.86100 1.000 157.20316 615 THR B C 1
ATOM 9806 O O . THR B 2 587 ? 200.67600 199.31300 146.84500 1.000 157.20316 615 THR B O 1
ATOM 9810 N N . LYS B 2 588 ? 200.67800 200.39900 148.81700 1.000 156.34318 616 LYS B N 1
ATOM 9811 C CA . LYS B 2 588 ? 202.07600 200.78600 148.75900 1.000 156.34318 616 LYS B CA 1
ATOM 9812 C C . LYS B 2 588 ? 202.90600 200.07900 149.81700 1.000 156.34318 616 LYS B C 1
ATOM 9813 O O . LYS B 2 588 ? 203.90300 199.43200 149.48700 1.000 156.34318 616 LYS B O 1
ATOM 9819 N N . THR B 2 589 ? 202.51900 200.17500 151.08700 1.000 151.45645 617 THR B N 1
ATOM 9820 C CA . THR B 2 589 ? 203.28800 199.58300 152.17000 1.000 151.45645 617 THR B CA 1
ATOM 9821 C C . THR B 2 589 ? 202.34200 198.99800 153.21000 1.000 151.45645 617 THR B C 1
ATOM 9822 O O . THR B 2 589 ? 201.12100 199.12000 153.09600 1.000 151.45645 617 THR B O 1
ATOM 9826 N N . VAL B 2 590 ? 202.93000 198.45900 154.28300 1.000 142.80129 618 VAL B N 1
ATOM 9827 C CA . VAL B 2 590 ? 202.24200 197.90500 155.45600 1.000 142.80129 618 VAL B CA 1
ATOM 9828 C C . VAL B 2 590 ? 203.17600 198.03400 156.65800 1.000 142.80129 618 VAL B C 1
ATOM 9829 O O . VAL B 2 590 ? 204.38700 197.78900 156.56900 1.000 142.80129 618 VAL B O 1
ATOM 9833 N N . ILE B 2 591 ? 202.62200 198.54400 157.75200 1.000 138.53102 619 ILE B N 1
ATOM 9834 C CA . ILE B 2 591 ? 203.34500 198.73500 159.00100 1.000 138.53102 619 ILE B CA 1
ATOM 9835 C C . ILE B 2 591 ? 202.66300 197.88200 160.05900 1.000 138.53102 619 ILE B C 1
ATOM 9836 O O . ILE B 2 591 ? 201.44300 197.69400 160.03300 1.000 138.53102 619 ILE B O 1
ATOM 9841 N N . ASN B 2 592 ? 203.44700 197.37800 161.00500 1.000 140.86351 620 ASN B N 1
ATOM 9842 C CA . ASN B 2 592 ? 202.89100 196.56900 162.07500 1.000 140.86351 620 ASN B CA 1
ATOM 9843 C C . ASN B 2 592 ? 203.64400 196.87700 163.35600 1.000 140.86351 620 ASN B C 1
ATOM 9844 O O . ASN B 2 592 ? 204.87700 196.96000 163.36100 1.000 140.86351 620 ASN B O 1
ATOM 9849 N N . PHE B 2 593 ? 202.88900 197.02900 164.43900 1.000 144.22527 621 PHE B N 1
ATOM 9850 C CA . PHE B 2 593 ? 203.43900 197.12000 165.78700 1.000 144.22527 621 PHE B CA 1
ATOM 9851 C C . PHE B 2 593 ? 203.01800 195.83200 166.48700 1.000 144.22527 621 PHE B C 1
ATOM 9852 O O . PHE B 2 593 ? 202.00600 195.79300 167.18600 1.000 144.22527 621 PHE B O 1
ATOM 9860 N N . LEU B 2 594 ? 203.80400 194.77400 166.29300 1.000 158.01907 622 LEU B N 1
ATOM 9861 C CA . LEU B 2 594 ? 203.43600 193.46000 166.80700 1.000 158.01907 622 LEU B CA 1
ATOM 9862 C C . LEU B 2 594 ? 203.54700 193.34600 168.32300 1.000 158.01907 622 LEU B C 1
ATOM 9863 O O . LEU B 2 594 ? 202.89300 192.47400 168.90700 1.000 158.01907 622 LEU B O 1
ATOM 9868 N N . GLY B 2 595 ? 204.29100 194.23800 168.97000 1.000 163.63910 623 GLY B N 1
ATOM 9869 C CA . GLY B 2 595 ? 204.49700 194.14900 170.40800 1.000 163.63910 623 GLY B CA 1
ATOM 9870 C C . GLY B 2 595 ? 205.22000 192.86700 170.78100 1.000 163.63910 623 GLY B C 1
ATOM 9871 O O . GLY B 2 595 ? 206.33600 192.60000 170.32100 1.000 163.63910 623 GLY B O 1
ATOM 9872 N N . ASP B 2 596 ? 204.58200 192.05000 171.61600 1.000 172.12924 624 ASP B N 1
ATOM 9873 C CA . ASP B 2 596 ? 205.14100 190.77100 172.03100 1.000 172.12924 624 ASP B CA 1
ATOM 9874 C C . ASP B 2 596 ? 204.51200 189.57400 171.32600 1.000 172.12924 624 ASP B C 1
ATOM 9875 O O . ASP B 2 596 ? 204.93500 188.44000 171.57300 1.000 172.12924 624 ASP B O 1
ATOM 9880 N N . LYS B 2 597 ? 203.49200 189.79800 170.49700 1.000 170.87211 625 LYS B N 1
ATOM 9881 C CA . LYS B 2 597 ? 202.82200 188.72400 169.77500 1.000 170.87211 625 LYS B CA 1
ATOM 9882 C C . LYS B 2 597 ? 203.77400 188.05900 168.78200 1.000 170.87211 625 LYS B C 1
ATOM 9883 O O . LYS B 2 597 ? 204.75000 188.65400 168.32400 1.000 170.87211 625 LYS B O 1
ATOM 9889 N N . GLN B 2 598 ? 203.47600 186.80600 168.44400 1.000 171.52972 626 GLN B N 1
ATOM 9890 C CA . GLN B 2 598 ? 204.31800 186.08200 167.50400 1.000 171.52972 626 GLN B CA 1
ATOM 9891 C C . GLN B 2 598 ? 204.05600 186.55600 166.07700 1.000 171.52972 626 GLN B C 1
ATOM 9892 O O . GLN B 2 598 ? 203.05300 187.21700 165.79200 1.000 171.52972 626 GLN B O 1
ATOM 9898 N N . LEU B 2 599 ? 204.99600 186.23300 165.18400 1.000 170.40095 627 LEU B N 1
ATOM 9899 C CA . LEU B 2 599 ? 204.96500 186.70900 163.80600 1.000 170.40095 627 LEU B CA 1
ATOM 9900 C C . LEU B 2 599 ? 203.75800 186.16700 163.04100 1.000 170.40095 627 LEU B C 1
ATOM 9901 O O . LEU B 2 599 ? 203.10100 185.20500 163.44900 1.000 170.40095 627 LEU B O 1
ATOM 9906 N N . LYS B 2 600 ? 203.48200 186.79700 161.90300 1.000 171.49808 628 LYS B N 1
ATOM 9907 C CA . LYS B 2 600 ? 202.35700 186.41100 161.06100 1.000 171.49808 628 LYS B CA 1
ATOM 9908 C C . LYS B 2 600 ? 202.86600 185.73600 159.79700 1.000 171.49808 628 LYS B C 1
ATOM 9909 O O . LYS B 2 600 ? 203.50700 186.39800 158.96600 1.000 171.49808 628 LYS B O 1
ATOM 9915 N N . PRO B 2 601 ? 202.61900 184.44300 159.60100 1.000 175.57283 629 PRO B N 1
ATOM 9916 C CA . PRO B 2 601 ? 203.09300 183.76700 158.38500 1.000 175.57283 629 PRO B CA 1
ATOM 9917 C C . PRO B 2 601 ? 202.22100 184.09800 157.18200 1.000 175.57283 629 PRO B C 1
ATOM 9918 O O . PRO B 2 601 ? 201.04300 183.73300 157.12200 1.000 175.57283 629 PRO B O 1
ATOM 9922 N N . LEU B 2 602 ? 202.80100 184.80500 156.21900 1.000 175.64013 630 LEU B N 1
ATOM 9923 C CA . LEU B 2 602 ? 202.08500 185.13600 154.99400 1.000 175.64013 630 LEU B CA 1
ATOM 9924 C C . LEU B 2 602 ? 202.18700 183.97000 154.02000 1.000 175.64013 630 LEU B C 1
ATOM 9925 O O . LEU B 2 602 ? 203.29100 183.52700 153.68700 1.000 175.64013 630 LEU B O 1
ATOM 9930 N N . VAL B 2 603 ? 201.04200 183.47400 153.56300 1.000 180.48970 631 VAL B N 1
ATOM 9931 C CA . VAL B 2 603 ? 200.97300 182.42600 152.55200 1.000 180.48970 631 VAL B CA 1
ATOM 9932 C C . VAL B 2 603 ? 200.11300 182.93800 151.40300 1.000 180.48970 631 VAL B C 1
ATOM 9933 O O . VAL B 2 603 ? 199.09400 183.59000 151.64400 1.000 180.48970 631 VAL B O 1
ATOM 9937 N N . PRO B 2 604 ? 200.56300 182.81900 150.15800 1.000 184.62504 632 PRO B N 1
ATOM 9938 C CA . PRO B 2 604 ? 199.76400 183.28900 149.02500 1.000 184.62504 632 PRO B CA 1
ATOM 9939 C C . PRO B 2 604 ? 198.90100 182.19100 148.41700 1.000 184.62504 632 PRO B C 1
ATOM 9940 O O . PRO B 2 604 ? 199.11900 180.99700 148.62500 1.000 184.62504 632 PRO B O 1
ATOM 9944 N N . LEU B 2 605 ? 197.92300 182.63300 147.62300 1.000 185.29804 633 LEU B N 1
ATOM 9945 C CA . LEU B 2 605 ? 196.99700 181.73800 146.94400 1.000 185.29804 633 LEU B CA 1
ATOM 9946 C C . LEU B 2 605 ? 196.84100 182.02600 145.45700 1.000 185.29804 633 LEU B C 1
ATOM 9947 O O . LEU B 2 605 ? 196.12200 181.28500 144.77900 1.000 185.29804 633 LEU B O 1
ATOM 9952 N N . VAL B 2 606 ? 197.47900 183.07000 144.93000 1.000 192.10902 634 VAL B N 1
ATOM 9953 C CA . VAL B 2 606 ? 197.31000 183.43300 143.52600 1.000 192.10902 634 VAL B CA 1
ATOM 9954 C C . VAL B 2 606 ? 198.65700 183.39600 142.81000 1.000 192.10902 634 VAL B C 1
ATOM 9955 O O . VAL B 2 606 ? 198.82300 182.67900 141.81700 1.000 192.10902 634 VAL B O 1
ATOM 9959 N N . ASP B 2 607 ? 199.62800 184.16300 143.31100 1.000 194.75991 635 ASP B N 1
ATOM 9960 C CA . ASP B 2 607 ? 200.97200 184.23000 142.73900 1.000 194.75991 635 ASP B CA 1
ATOM 9961 C C . ASP B 2 607 ? 202.02900 183.91600 143.78900 1.000 194.75991 635 ASP B C 1
ATOM 9962 O O . ASP B 2 607 ? 201.70400 183.46000 144.88800 1.000 194.75991 635 ASP B O 1
ATOM 9967 N N . GLU B 2 608 ? 203.29900 184.14100 143.45200 1.000 191.04657 636 GLU B N 1
ATOM 9968 C CA . GLU B 2 608 ? 204.39300 183.91300 144.38600 1.000 191.04657 636 GLU B CA 1
ATOM 9969 C C . GLU B 2 608 ? 205.31800 185.10900 144.55700 1.000 191.04657 636 GLU B C 1
ATOM 9970 O O . GLU B 2 608 ? 206.03700 185.16400 145.56200 1.000 191.04657 636 GLU B O 1
ATOM 9976 N N . THR B 2 609 ? 205.32200 186.07000 143.62700 1.000 186.83751 637 THR B N 1
ATOM 9977 C CA . THR B 2 609 ? 206.04100 187.33100 143.80400 1.000 186.83751 637 THR B CA 1
ATOM 9978 C C . THR B 2 609 ? 205.48300 188.19200 144.93600 1.000 186.83751 637 THR B C 1
ATOM 9979 O O . THR B 2 609 ? 206.12300 189.19200 145.29900 1.000 186.83751 637 THR B O 1
ATOM 9983 N N . LEU B 2 610 ? 204.28900 187.85600 145.44800 1.000 182.25257 638 LEU B N 1
ATOM 9984 C CA . LEU B 2 610 ? 203.69900 188.54000 146.59500 1.000 182.25257 638 LEU B CA 1
ATOM 9985 C C . LEU B 2 610 ? 204.62800 188.51200 147.80000 1.000 182.25257 638 LEU B C 1
ATOM 9986 O O . LEU B 2 610 ? 204.71500 189.49700 148.54000 1.000 182.25257 638 LEU B O 1
ATOM 9991 N N . SER B 2 611 ? 205.31600 187.38400 148.01700 1.000 179.15997 639 SER B N 1
ATOM 9992 C CA . SER B 2 611 ? 206.26500 187.26900 149.12200 1.000 179.15997 639 SER B CA 1
ATOM 9993 C C . SER B 2 611 ? 207.41700 188.25500 148.96900 1.000 179.15997 639 SER B C 1
ATOM 9994 O O . SER B 2 611 ? 207.83000 188.89100 149.94600 1.000 179.15997 639 SER B O 1
ATOM 9997 N N . GLU B 2 612 ? 207.94900 188.38200 147.74800 1.000 179.82595 640 GLU B N 1
ATOM 9998 C CA . GLU B 2 612 ? 209.03100 189.32800 147.47900 1.000 179.82595 640 GLU B CA 1
ATOM 9999 C C . GLU B 2 612 ? 208.56900 190.76400 147.70700 1.000 179.82595 640 GLU B C 1
ATOM 10000 O O . GLU B 2 612 ? 209.26200 191.55000 148.36900 1.000 179.82595 640 GLU B O 1
ATOM 10006 N N . TRP B 2 613 ? 207.41600 191.13200 147.12700 1.000 175.66931 641 TRP B N 1
ATOM 10007 C CA . TRP B 2 613 ? 206.89800 192.49100 147.27900 1.000 175.66931 641 TRP B CA 1
ATOM 10008 C C . TRP B 2 613 ? 206.56900 192.80200 148.73400 1.000 175.66931 641 TRP B C 1
ATOM 10009 O O . TRP B 2 613 ? 206.72000 193.94700 149.17700 1.000 175.66931 641 TRP B O 1
ATOM 10020 N N . TYR B 2 614 ? 206.12500 191.79600 149.48900 1.000 171.35268 642 TYR B N 1
ATOM 10021 C CA . TYR B 2 614 ? 205.79600 192.00100 150.89100 1.000 171.35268 642 TYR B CA 1
ATOM 10022 C C . TYR B 2 614 ? 207.06000 192.13600 151.72500 1.000 171.35268 642 TYR B C 1
ATOM 10023 O O . TYR B 2 614 ? 207.07800 192.87900 152.70800 1.000 171.35268 642 TYR B O 1
ATOM 10032 N N . PHE B 2 615 ? 208.11600 191.40400 151.36700 1.000 171.10244 643 PHE B N 1
ATOM 10033 C CA . PHE B 2 615 ? 209.39000 191.57700 152.05500 1.000 171.10244 643 PHE B CA 1
ATOM 10034 C C . PHE B 2 615 ? 209.97800 192.95300 151.78000 1.000 171.10244 643 PHE B C 1
ATOM 10035 O O . PHE B 2 615 ? 210.58400 193.56200 152.66900 1.000 171.10244 643 PHE B O 1
ATOM 10043 N N . LYS B 2 616 ? 209.82700 193.44900 150.55200 1.000 169.61080 644 LYS B N 1
ATOM 10044 C CA . LYS B 2 616 ? 210.42400 194.73300 150.20800 1.000 169.61080 644 LYS B CA 1
ATOM 10045 C C . LYS B 2 616 ? 209.68100 195.89100 150.87200 1.000 169.61080 644 LYS B C 1
ATOM 10046 O O . LYS B 2 616 ? 210.30800 196.86100 151.31300 1.000 169.61080 644 LYS B O 1
ATOM 10052 N N . ASN B 2 617 ? 208.35400 195.80700 150.97000 1.000 163.87747 645 ASN B N 1
ATOM 10053 C CA . ASN B 2 617 ? 207.51800 196.94200 151.35600 1.000 163.87747 645 ASN B CA 1
ATOM 10054 C C . ASN B 2 617 ? 206.79200 196.72400 152.68200 1.000 163.87747 645 ASN B C 1
ATOM 10055 O O . ASN B 2 617 ? 205.60800 197.03600 152.81000 1.000 163.87747 645 ASN B O 1
ATOM 10060 N N . SER B 2 618 ? 207.47300 196.18900 153.69100 1.000 154.37718 646 SER B N 1
ATOM 10061 C CA . SER B 2 618 ? 206.86800 196.04100 155.00700 1.000 154.37718 646 SER B CA 1
ATOM 10062 C C . SER B 2 618 ? 207.81300 196.49800 156.10300 1.000 154.37718 646 SER B C 1
ATOM 10063 O O . SER B 2 618 ? 209.03200 196.35600 155.99600 1.000 154.37718 646 SER B O 1
ATOM 10066 N N . LEU B 2 619 ? 207.22500 197.02500 157.17300 1.000 147.16529 647 LEU B N 1
ATOM 10067 C CA . LEU B 2 619 ? 207.94000 197.28800 158.41800 1.000 147.16529 647 LEU B CA 1
ATOM 10068 C C . LEU B 2 619 ? 207.17200 196.62100 159.54500 1.000 147.16529 647 LEU B C 1
ATOM 10069 O O . LEU B 2 619 ? 205.97500 196.86700 159.70800 1.000 147.16529 647 LEU B O 1
ATOM 10074 N N . ILE B 2 620 ? 207.84900 195.76900 160.30900 1.000 147.06905 648 ILE B N 1
ATOM 10075 C CA . ILE B 2 620 ? 207.22500 195.00100 161.38200 1.000 147.06905 648 ILE B CA 1
ATOM 10076 C C . ILE B 2 620 ? 208.10300 195.20900 162.60600 1.000 147.06905 648 ILE B C 1
ATOM 10077 O O . ILE B 2 620 ? 209.13200 194.54100 162.76100 1.000 147.06905 648 ILE B O 1
ATOM 10082 N N . PHE B 2 621 ? 207.73700 196.16700 163.45200 1.000 148.87553 649 PHE B N 1
ATOM 10083 C CA . PHE B 2 621 ? 208.46500 196.32700 164.69800 1.000 148.87553 649 PHE B CA 1
ATOM 10084 C C . PHE B 2 621 ? 208.12300 195.18500 165.64700 1.000 148.87553 649 PHE B C 1
ATOM 10085 O O . PHE B 2 621 ? 207.06700 194.55800 165.54600 1.000 148.87553 649 PHE B O 1
ATOM 10093 N N . SER B 2 622 ? 209.03400 194.90800 166.57500 1.000 159.28074 650 SER B N 1
ATOM 10094 C CA . SER B 2 622 ? 208.77700 193.85900 167.54900 1.000 159.28074 650 SER B CA 1
ATOM 10095 C C . SER B 2 622 ? 209.52200 194.16600 168.83800 1.000 159.28074 650 SER B C 1
ATOM 10096 O O . SER B 2 622 ? 210.34000 195.08700 168.90600 1.000 159.28074 650 SER B O 1
ATOM 10099 N N . ASN B 2 623 ? 209.18200 193.39900 169.87500 1.000 166.76825 651 ASN B N 1
ATOM 10100 C CA . ASN B 2 623 ? 209.76500 193.56400 171.20000 1.000 166.76825 651 ASN B CA 1
ATOM 10101 C C . ASN B 2 623 ? 211.26900 193.30900 171.17600 1.000 166.76825 651 ASN B C 1
ATOM 10102 O O . ASN B 2 623 ? 211.78000 192.54700 170.35100 1.000 166.76825 651 ASN B O 1
ATOM 10107 N N . ASN B 2 624 ? 211.98400 193.95800 172.09700 1.000 167.98911 652 ASN B N 1
ATOM 10108 C CA . ASN B 2 624 ? 213.41900 193.73500 172.22600 1.000 167.98911 652 ASN B CA 1
ATOM 10109 C C . ASN B 2 624 ? 213.72900 192.45800 172.99500 1.000 167.98911 652 ASN B C 1
ATOM 10110 O O . ASN B 2 624 ? 214.83600 191.92600 172.87700 1.000 167.98911 652 ASN B O 1
ATOM 10115 N N . SER B 2 625 ? 212.77000 191.95000 173.76900 1.000 167.88329 653 SER B N 1
ATOM 10116 C CA . SER B 2 625 ? 212.91100 190.69400 174.49200 1.000 167.88329 653 SER B CA 1
ATOM 10117 C C . SER B 2 625 ? 212.27100 189.53300 173.73900 1.000 167.88329 653 SER B C 1
ATOM 10118 O O . SER B 2 625 ? 211.73900 188.60400 174.35500 1.000 167.88329 653 SER B O 1
ATOM 10121 N N . HIS B 2 626 ? 212.31000 189.57800 172.40800 1.000 170.51514 654 HIS B N 1
ATOM 10122 C CA . HIS B 2 626 ? 211.66500 188.58900 171.55500 1.000 170.51514 654 HIS B CA 1
ATOM 10123 C C . HIS B 2 626 ? 212.62000 187.51100 171.05900 1.000 170.51514 654 HIS B C 1
ATOM 10124 O O . HIS B 2 626 ? 212.30100 186.32200 171.15300 1.000 170.51514 654 HIS B O 1
ATOM 10131 N N . GLN B 2 627 ? 213.75200 187.92000 170.47300 1.000 175.40018 655 GLN B N 1
ATOM 10132 C CA . GLN B 2 627 ? 214.86200 187.12400 169.93300 1.000 175.40018 655 GLN B CA 1
ATOM 10133 C C . GLN B 2 627 ? 214.47300 186.33500 168.67400 1.000 175.40018 655 GLN B C 1
ATOM 10134 O O . GLN B 2 627 ? 215.34400 185.71700 168.05000 1.000 175.40018 655 GLN B O 1
ATOM 10140 N N . CYS B 2 628 ? 213.21800 186.38500 168.23900 1.000 175.65130 656 CYS B N 1
ATOM 10141 C CA . CYS B 2 628 ? 212.79500 185.65600 167.04900 1.000 175.65130 656 CYS B CA 1
ATOM 10142 C C . CYS B 2 628 ? 212.66100 186.59000 165.85200 1.000 175.65130 656 CYS B C 1
ATOM 10143 O O . CYS B 2 628 ? 213.20400 186.32300 164.78000 1.000 175.65130 656 CYS B O 1
ATOM 10146 N N . LYS B 2 639 ? 212.31100 184.68000 155.83600 1.000 171.13763 667 LYS B N 1
ATOM 10147 C CA . LYS B 2 639 ? 212.27000 185.73400 154.83100 1.000 171.13763 667 LYS B CA 1
ATOM 10148 C C . LYS B 2 639 ? 210.81800 186.10700 154.56000 1.000 171.13763 667 LYS B C 1
ATOM 10149 O O . LYS B 2 639 ? 210.49900 187.27200 154.33500 1.000 171.13763 667 LYS B O 1
ATOM 10155 N N . LYS B 2 640 ? 209.93400 185.10800 154.58700 1.000 170.75374 668 LYS B N 1
ATOM 10156 C CA . LYS B 2 640 ? 208.51100 185.30900 154.32100 1.000 170.75374 668 LYS B CA 1
ATOM 10157 C C . LYS B 2 640 ? 207.76600 186.03200 155.44400 1.000 170.75374 668 LYS B C 1
ATOM 10158 O O . LYS B 2 640 ? 206.54800 186.20600 155.33000 1.000 170.75374 668 LYS B O 1
ATOM 10164 N N . PHE B 2 641 ? 208.44300 186.46500 156.50600 1.000 170.41614 669 PHE B N 1
ATOM 10165 C CA . PHE B 2 641 ? 207.79900 187.23900 157.55700 1.000 170.41614 669 PHE B CA 1
ATOM 10166 C C . PHE B 2 641 ? 207.86100 188.74000 157.31000 1.000 170.41614 669 PHE B C 1
ATOM 10167 O O . PHE B 2 641 ? 207.10800 189.48600 157.94100 1.000 170.41614 669 PHE B O 1
ATOM 10175 N N . GLY B 2 642 ? 208.72300 189.19800 156.40600 1.000 165.99066 670 GLY B N 1
ATOM 10176 C CA . GLY B 2 642 ? 208.71000 190.59100 156.00600 1.000 165.99066 670 GLY B CA 1
ATOM 10177 C C . GLY B 2 642 ? 209.39800 191.60400 156.89900 1.000 165.99066 670 GLY B C 1
ATOM 10178 O O . GLY B 2 642 ? 208.73000 192.48000 157.45800 1.000 165.99066 670 GLY B O 1
ATOM 10179 N N . ARG B 2 643 ? 210.72300 191.47800 157.03400 1.000 163.65054 671 ARG B N 1
ATOM 10180 C CA . ARG B 2 643 ? 211.61400 192.50700 157.58900 1.000 163.65054 671 ARG B CA 1
ATOM 10181 C C . ARG B 2 643 ? 211.26500 192.83500 159.04800 1.000 163.65054 671 ARG B C 1
ATOM 10182 O O . ARG B 2 643 ? 210.79700 193.92500 159.38700 1.000 163.65054 671 ARG B O 1
ATOM 10190 N N . VAL B 2 644 ? 211.41000 191.81700 159.89900 1.000 159.87012 672 VAL B N 1
ATOM 10191 C CA . VAL B 2 644 ? 211.24900 192.01100 161.33500 1.000 159.87012 672 VAL B CA 1
ATOM 10192 C C . VAL B 2 644 ? 212.33900 192.94900 161.84200 1.000 159.87012 672 VAL B C 1
ATOM 10193 O O . VAL B 2 644 ? 213.51100 192.82200 161.46800 1.000 159.87012 672 VAL B O 1
ATOM 10197 N N . LEU B 2 645 ? 211.96200 193.89500 162.70200 1.000 160.48291 673 LEU B N 1
ATOM 10198 C CA . LEU B 2 645 ? 212.91000 194.81900 163.30500 1.000 160.48291 673 LEU B CA 1
ATOM 10199 C C . LEU B 2 645 ? 212.83500 194.71800 164.82000 1.000 160.48291 673 LEU B C 1
ATOM 10200 O O . LEU B 2 645 ? 211.74500 194.65000 165.40400 1.000 160.48291 673 LEU B O 1
ATOM 10205 N N . ARG B 2 646 ? 214.00800 194.69300 165.44600 1.000 168.05368 674 ARG B N 1
ATOM 10206 C CA . ARG B 2 646 ? 214.13800 194.57400 166.89600 1.000 168.05368 674 ARG B CA 1
ATOM 10207 C C . ARG B 2 646 ? 214.26700 195.97400 167.47700 1.000 168.05368 674 ARG B C 1
ATOM 10208 O O . ARG B 2 646 ? 215.36700 196.52100 167.58200 1.000 168.05368 674 ARG B O 1
ATOM 10216 N N . CYS B 2 647 ? 213.11900 196.57700 167.79700 1.000 169.02592 675 CYS B N 1
ATOM 10217 C CA . CYS B 2 647 ? 213.06800 197.92400 168.35600 1.000 169.02592 675 CYS B CA 1
ATOM 10218 C C . CYS B 2 647 ? 213.82400 197.99700 169.68000 1.000 169.02592 675 CYS B C 1
ATOM 10219 O O . CYS B 2 647 ? 213.96200 197.00400 170.39800 1.000 169.02592 675 CYS B O 1
ATOM 10222 N N . ASP B 2 648 ? 214.31500 199.19600 169.99900 1.000 172.96509 676 ASP B N 1
ATOM 10223 C CA . ASP B 2 648 ? 215.22700 199.36000 171.12800 1.000 172.96509 676 ASP B CA 1
ATOM 10224 C C . ASP B 2 648 ? 214.49100 199.23600 172.46100 1.000 172.96509 676 ASP B C 1
ATOM 10225 O O . ASP B 2 648 ? 214.84700 198.39900 173.29900 1.000 172.96509 676 ASP B O 1
ATOM 10230 N N . THR B 2 649 ? 213.46800 200.07000 172.67500 1.000 169.05901 677 THR B N 1
ATOM 10231 C CA . THR B 2 649 ? 212.88700 200.32800 173.99300 1.000 169.05901 677 THR B CA 1
ATOM 10232 C C . THR B 2 649 ? 212.28600 199.12600 174.71700 1.000 169.05901 677 THR B C 1
ATOM 10233 O O . THR B 2 649 ? 212.81000 198.70200 175.75100 1.000 169.05901 677 THR B O 1
ATOM 10237 N N . ASP B 2 650 ? 211.20100 198.57000 174.19600 1.000 169.48887 678 ASP B N 1
ATOM 10238 C CA . ASP B 2 650 ? 210.50600 197.51100 174.91900 1.000 169.48887 678 ASP B CA 1
ATOM 10239 C C . ASP B 2 650 ? 211.08800 196.15500 174.56500 1.000 169.48887 678 ASP B C 1
ATOM 10240 O O . ASP B 2 650 ? 210.94700 195.69900 173.43700 1.000 169.48887 678 ASP B O 1
ATOM 10245 N N . LEU B 2 652 ? 204.48200 197.86200 174.99500 1.000 156.00853 680 LEU B N 1
ATOM 10246 C CA . LEU B 2 652 ? 203.93300 198.08500 173.66400 1.000 156.00853 680 LEU B CA 1
ATOM 10247 C C . LEU B 2 652 ? 204.00200 199.56100 173.29600 1.000 156.00853 680 LEU B C 1
ATOM 10248 O O . LEU B 2 652 ? 204.54400 199.90800 172.26200 1.000 156.00853 680 LEU B O 1
ATOM 10253 N N . ASN B 2 653 ? 203.42600 200.40900 174.15500 1.000 152.44269 681 ASN B N 1
ATOM 10254 C CA . ASN B 2 653 ? 203.35700 201.85200 173.91800 1.000 152.44269 681 ASN B CA 1
ATOM 10255 C C . ASN B 2 653 ? 204.72500 202.51200 173.76300 1.000 152.44269 681 ASN B C 1
ATOM 10256 O O . ASN B 2 653 ? 204.82300 203.57500 173.13500 1.000 152.44269 681 ASN B O 1
ATOM 10261 N N . ASN B 2 654 ? 205.77300 201.92800 174.35200 1.000 157.57595 682 ASN B N 1
ATOM 10262 C CA . ASN B 2 654 ? 207.11100 202.50700 174.26700 1.000 157.57595 682 ASN B CA 1
ATOM 10263 C C . ASN B 2 654 ? 207.63100 202.50700 172.83200 1.000 157.57595 682 ASN B C 1
ATOM 10264 O O . ASN B 2 654 ? 208.14300 203.52600 172.35000 1.000 157.57595 682 ASN B O 1
ATOM 10269 N N . ILE B 2 655 ? 207.52000 201.36700 172.13600 1.000 154.36557 683 ILE B N 1
ATOM 10270 C CA . ILE B 2 655 ? 207.96400 201.29300 170.74400 1.000 154.36557 683 ILE B CA 1
ATOM 10271 C C . ILE B 2 655 ? 207.10600 202.17100 169.84000 1.000 154.36557 683 ILE B C 1
ATOM 10272 O O . ILE B 2 655 ? 207.56500 202.58400 168.77000 1.000 154.36557 683 ILE B O 1
ATOM 10277 N N . ILE B 2 656 ? 205.87200 202.47300 170.24400 1.000 154.33598 684 ILE B N 1
ATOM 10278 C CA . ILE B 2 656 ? 205.02900 203.36500 169.46200 1.000 154.33598 684 ILE B CA 1
ATOM 10279 C C . ILE B 2 656 ? 205.48400 204.80200 169.63600 1.000 154.33598 684 ILE B C 1
ATOM 10280 O O . ILE B 2 656 ? 205.67500 205.52100 168.65300 1.000 154.33598 684 ILE B O 1
ATOM 10285 N N . GLU B 2 657 ? 205.63500 205.24500 170.88800 1.000 155.26933 685 GLU B N 1
ATOM 10286 C CA . GLU B 2 657 ? 206.05500 206.61700 171.15900 1.000 155.26933 685 GLU B CA 1
ATOM 10287 C C . GLU B 2 657 ? 207.46900 206.90300 170.65900 1.000 155.26933 685 GLU B C 1
ATOM 10288 O O . GLU B 2 657 ? 207.76800 208.03300 170.25600 1.000 155.26933 685 GLU B O 1
ATOM 10294 N N . GLU B 2 658 ? 208.33100 205.89000 170.61000 1.000 157.59770 686 GLU B N 1
ATOM 10295 C CA . GLU B 2 658 ? 209.70900 206.13500 170.20100 1.000 157.59770 686 GLU B CA 1
ATOM 10296 C C . GLU B 2 658 ? 209.91000 206.01400 168.69200 1.000 157.59770 686 GLU B C 1
ATOM 10297 O O . GLU B 2 658 ? 210.45000 206.93000 168.06500 1.000 157.59770 686 GLU B O 1
ATOM 10303 N N . ARG B 2 659 ? 209.48800 204.90000 168.09300 1.000 152.53243 687 ARG B N 1
ATOM 10304 C CA . ARG B 2 659 ? 209.62600 204.67900 166.65400 1.000 152.53243 687 ARG B CA 1
ATOM 10305 C C . ARG B 2 659 ? 208.51400 205.30200 165.82300 1.000 152.53243 687 ARG B C 1
ATOM 10306 O O . ARG B 2 659 ? 208.34900 204.88700 164.67000 1.000 152.53243 687 ARG B O 1
ATOM 10314 N N . PHE B 2 660 ? 207.71200 206.20400 166.39800 1.000 148.31626 688 PHE B N 1
ATOM 10315 C CA . PHE B 2 660 ? 206.69700 206.92600 165.63100 1.000 148.31626 688 PHE B CA 1
ATOM 10316 C C . PHE B 2 660 ? 207.31200 207.68000 164.46200 1.000 148.31626 688 PHE B C 1
ATOM 10317 O O . PHE B 2 660 ? 206.82600 207.58100 163.32700 1.000 148.31626 688 PHE B O 1
ATOM 10325 N N . GLU B 2 661 ? 208.38200 208.43800 164.73500 1.000 154.35722 689 GLU B N 1
ATOM 10326 C CA . GLU B 2 661 ? 209.00500 209.30300 163.73500 1.000 154.35722 689 GLU B CA 1
ATOM 10327 C C . GLU B 2 661 ? 209.55700 208.50000 162.56500 1.000 154.35722 689 GLU B C 1
ATOM 10328 O O . GLU B 2 661 ? 209.40400 208.90400 161.40800 1.000 154.35722 689 GLU B O 1
ATOM 10334 N N . GLU B 2 662 ? 210.19400 207.36000 162.84600 1.000 156.08954 690 GLU B N 1
ATOM 10335 C CA . GLU B 2 662 ? 210.75200 206.53700 161.77800 1.000 156.08954 690 GLU B CA 1
ATOM 10336 C C . GLU B 2 662 ? 209.65000 205.94100 160.91000 1.000 156.08954 690 GLU B C 1
ATOM 10337 O O . GLU B 2 662 ? 209.78400 205.89000 159.68200 1.000 156.08954 690 GLU B O 1
ATOM 10343 N N . ALA B 2 663 ? 208.55800 205.49000 161.53800 1.000 151.12347 691 ALA B N 1
ATOM 10344 C CA . ALA B 2 663 ? 207.43300 204.92600 160.79800 1.000 151.12347 691 ALA B CA 1
ATOM 10345 C C . ALA B 2 663 ? 206.79600 205.96200 159.87900 1.000 151.12347 691 ALA B C 1
ATOM 10346 O O . ALA B 2 663 ? 206.58400 205.69600 158.68700 1.000 151.12347 691 ALA B O 1
ATOM 10348 N N . THR B 2 664 ? 206.46300 207.14400 160.42000 1.000 152.00037 692 THR B N 1
ATOM 10349 C CA . THR B 2 664 ? 205.84100 208.16600 159.57900 1.000 152.00037 692 THR B CA 1
ATOM 10350 C C . THR B 2 664 ? 206.80800 208.69700 158.52600 1.000 152.00037 692 THR B C 1
ATOM 10351 O O . THR B 2 664 ? 206.37600 209.05100 157.42300 1.000 152.00037 692 THR B O 1
ATOM 10355 N N . ASP B 2 665 ? 208.11300 208.72400 158.82800 1.000 157.08721 693 ASP B N 1
ATOM 10356 C CA . ASP B 2 665 ? 209.10200 209.14800 157.84600 1.000 157.08721 693 ASP B CA 1
ATOM 10357 C C . ASP B 2 665 ? 209.19600 208.14900 156.70100 1.000 157.08721 693 ASP B C 1
ATOM 10358 O O . ASP B 2 665 ? 209.27300 208.54800 155.53300 1.000 157.08721 693 ASP B O 1
ATOM 10363 N N . PHE B 2 666 ? 209.19700 206.84900 157.02100 1.000 152.25546 694 PHE B N 1
ATOM 10364 C CA . PHE B 2 666 ? 209.20500 205.81900 155.98700 1.000 152.25546 694 PHE B CA 1
ATOM 10365 C C . PHE B 2 666 ? 207.94800 205.88300 155.13300 1.000 152.25546 694 PHE B C 1
ATOM 10366 O O . PHE B 2 666 ? 208.01400 205.68900 153.91400 1.000 152.25546 694 PHE B O 1
ATOM 10374 N N . ILE B 2 667 ? 206.79200 206.10400 155.76800 1.000 149.99918 695 ILE B N 1
ATOM 10375 C CA . ILE B 2 667 ? 205.53000 206.19400 155.03500 1.000 149.99918 695 ILE B CA 1
ATOM 10376 C C . ILE B 2 667 ? 205.56500 207.38200 154.08200 1.000 149.99918 695 ILE B C 1
ATOM 10377 O O . ILE B 2 667 ? 205.19200 207.26800 152.90700 1.000 149.99918 695 ILE B O 1
ATOM 10382 N N . LEU B 2 668 ? 206.03500 208.53600 154.57300 1.000 153.63192 696 LEU B N 1
ATOM 10383 C CA . LEU B 2 668 ? 206.11200 209.73200 153.74100 1.000 153.63192 696 LEU B CA 1
ATOM 10384 C C . LEU B 2 668 ? 207.11200 209.55700 152.60200 1.000 153.63192 696 LEU B C 1
ATOM 10385 O O . LEU B 2 668 ? 206.90100 210.08000 151.50100 1.000 153.63192 696 LEU B O 1
ATOM 10390 N N . ASP B 2 669 ? 208.21400 208.84000 152.85400 1.000 156.78623 697 ASP B N 1
ATOM 10391 C CA . ASP B 2 669 ? 209.20000 208.58500 151.80500 1.000 156.78623 697 ASP B CA 1
ATOM 10392 C C . ASP B 2 669 ? 208.64000 207.65800 150.73200 1.000 156.78623 697 ASP B C 1
ATOM 10393 O O . ASP B 2 669 ? 208.82500 207.90300 149.53300 1.000 156.78623 697 ASP B O 1
ATOM 10398 N N . SER B 2 670 ? 208.00000 206.55800 151.15200 1.000 153.34812 698 SER B N 1
ATOM 10399 C CA . SER B 2 670 ? 207.31200 205.65700 150.22900 1.000 153.34812 698 SER B CA 1
ATOM 10400 C C . SER B 2 670 ? 206.22700 206.36800 149.43200 1.000 153.34812 698 SER B C 1
ATOM 10401 O O . SER B 2 670 ? 205.96300 206.00700 148.28000 1.000 153.34812 698 SER B O 1
ATOM 10404 N N . PHE B 2 671 ? 205.58700 207.37400 150.02500 1.000 153.86671 699 PHE B N 1
ATOM 10405 C CA . PHE B 2 671 ? 204.62200 208.17700 149.28900 1.000 153.86671 699 PHE B CA 1
ATOM 10406 C C . PHE B 2 671 ? 205.30400 209.23400 148.43300 1.000 153.86671 699 PHE B C 1
ATOM 10407 O O . PHE B 2 671 ? 204.73600 209.65000 147.41500 1.000 153.86671 699 PHE B O 1
ATOM 10415 N N . GLU B 2 672 ? 206.49700 209.67300 148.84500 1.000 158.60938 700 GLU B N 1
ATOM 10416 C CA . GLU B 2 672 ? 207.31800 210.68900 148.17000 1.000 158.60938 700 GLU B CA 1
ATOM 10417 C C . GLU B 2 672 ? 206.58600 212.01800 147.99600 1.000 158.60938 700 GLU B C 1
ATOM 10418 O O . GLU B 2 672 ? 206.19800 212.65400 148.97500 1.000 158.60938 700 GLU B O 1
ATOM 10424 N N . SER C 3 1 ? 187.98600 162.95300 275.18500 1.000 129.03311 28 SER D N 1
ATOM 10425 C CA . SER C 3 1 ? 189.43600 163.00900 275.05100 1.000 129.03311 28 SER D CA 1
ATOM 10426 C C . SER C 3 1 ? 189.93600 164.44200 275.16500 1.000 129.03311 28 SER D C 1
ATOM 10427 O O . SER C 3 1 ? 190.71400 164.77000 276.06000 1.000 129.03311 28 SER D O 1
ATOM 10430 N N . GLY C 3 2 ? 189.48400 165.29400 274.25000 1.000 121.56715 29 GLY D N 1
ATOM 10431 C CA . GLY C 3 2 ? 189.89600 166.68100 274.24700 1.000 121.56715 29 GLY D CA 1
ATOM 10432 C C . GLY C 3 2 ? 190.62500 167.06300 272.97900 1.000 121.56715 29 GLY D C 1
ATOM 10433 O O . GLY C 3 2 ? 191.39000 168.03000 272.96100 1.000 121.56715 29 GLY D O 1
ATOM 10434 N N . ASP C 3 3 ? 190.39500 166.30700 271.90800 1.000 120.67077 30 ASP D N 1
ATOM 10435 C CA . ASP C 3 3 ? 191.02100 166.58900 270.61900 1.000 120.67077 30 ASP D CA 1
ATOM 10436 C C . ASP C 3 3 ? 190.08600 165.99100 269.57100 1.000 120.67077 30 ASP D C 1
ATOM 10437 O O . ASP C 3 3 ? 190.10100 164.77900 269.34700 1.000 120.67077 30 ASP D O 1
ATOM 10442 N N . TYR C 3 4 ? 189.29600 166.83900 268.93500 1.000 118.58329 31 TYR D N 1
ATOM 10443 C CA . TYR C 3 4 ? 188.32100 166.40600 267.94900 1.000 118.58329 31 TYR D CA 1
ATOM 10444 C C . TYR C 3 4 ? 188.66400 167.01300 266.59700 1.000 118.58329 31 TYR D C 1
ATOM 10445 O O . TYR C 3 4 ? 189.68000 167.68800 266.43400 1.000 118.58329 31 TYR D O 1
ATOM 10454 N N . TRP C 3 5 ? 187.80500 166.76600 265.61600 1.000 114.58580 32 TRP D N 1
ATOM 10455 C CA . TRP C 3 5 ? 187.99200 167.33200 264.29400 1.000 114.58580 32 TRP D CA 1
ATOM 10456 C C . TRP C 3 5 ? 186.65900 167.85300 263.79300 1.000 114.58580 32 TRP D C 1
ATOM 10457 O O . TRP C 3 5 ? 185.63800 167.74900 264.47200 1.000 114.58580 32 TRP D O 1
ATOM 10468 N N . LEU C 3 6 ? 186.66700 168.38000 262.57900 1.000 110.23537 33 LEU D N 1
ATOM 10469 C CA . LEU C 3 6 ? 185.50000 169.06500 262.05000 1.000 110.23537 33 LEU D CA 1
ATOM 10470 C C . LEU C 3 6 ? 185.59500 169.11400 260.53300 1.000 110.23537 33 LEU D C 1
ATOM 10471 O O . LEU C 3 6 ? 186.14400 170.08400 259.99700 1.000 110.23537 33 LEU D O 1
ATOM 10476 N N . PRO C 3 7 ? 185.18300 168.05100 259.83500 1.000 109.54252 34 PRO D N 1
ATOM 10477 C CA . PRO C 3 7 ? 185.30300 168.00000 258.36900 1.000 109.54252 34 PRO D CA 1
ATOM 10478 C C . PRO C 3 7 ? 184.61700 169.15900 257.66500 1.000 109.54252 34 PRO D C 1
ATOM 10479 O O . PRO C 3 7 ? 183.67000 169.75100 258.17800 1.000 109.54252 34 PRO D O 1
ATOM 10483 N N . THR C 3 8 ? 185.12500 169.49900 256.48800 1.000 107.96090 35 THR D N 1
ATOM 10484 C CA . THR C 3 8 ? 184.55300 170.57100 255.68800 1.000 107.96090 35 THR D CA 1
ATOM 10485 C C . THR C 3 8 ? 184.49800 170.10500 254.24000 1.000 107.96090 35 THR D C 1
ATOM 10486 O O . THR C 3 8 ? 184.70500 168.92800 253.93900 1.000 107.96090 35 THR D O 1
ATOM 10490 N N . THR C 3 9 ? 184.20500 171.03000 253.33700 1.000 107.61702 36 THR D N 1
ATOM 10491 C CA . THR C 3 9 ? 184.16400 170.74900 251.91400 1.000 107.61702 36 THR D CA 1
ATOM 10492 C C . THR C 3 9 ? 185.14000 171.67500 251.21300 1.000 107.61702 36 THR D C 1
ATOM 10493 O O . THR C 3 9 ? 185.84900 172.45800 251.84500 1.000 107.61702 36 THR D O 1
ATOM 10497 N N . MET C 3 10 ? 185.15200 171.59600 249.88800 1.000 108.68398 37 MET D N 1
ATOM 10498 C CA . MET C 3 10 ? 186.00400 172.42800 249.05700 1.000 108.68398 37 MET D CA 1
ATOM 10499 C C . MET C 3 10 ? 185.24000 172.75100 247.78600 1.000 108.68398 37 MET D C 1
ATOM 10500 O O . MET C 3 10 ? 184.57200 171.88300 247.22100 1.000 108.68398 37 MET D O 1
ATOM 10505 N N . SER C 3 11 ? 185.33900 173.99700 247.33900 1.000 107.86531 38 SER D N 1
ATOM 10506 C CA . SER C 3 11 ? 184.57100 174.47300 246.19600 1.000 107.86531 38 SER D CA 1
ATOM 10507 C C . SER C 3 11 ? 185.18800 173.96900 244.89700 1.000 107.86531 38 SER D C 1
ATOM 10508 O O . SER C 3 11 ? 186.10300 173.14500 244.88800 1.000 107.86531 38 SER D O 1
ATOM 10511 N N . LEU C 3 12 ? 184.69200 174.48000 243.77100 1.000 111.07927 39 LEU D N 1
ATOM 10512 C CA . LEU C 3 12 ? 185.17700 174.01700 242.47600 1.000 111.07927 39 LEU D CA 1
ATOM 10513 C C . LEU C 3 12 ? 186.56600 174.56500 242.17900 1.000 111.07927 39 LEU D C 1
ATOM 10514 O O . LEU C 3 12 ? 187.40500 173.86200 241.59600 1.000 111.07927 39 LEU D O 1
ATOM 10519 N N . TYR C 3 13 ? 186.81400 175.82300 242.55500 1.000 108.20349 40 TYR D N 1
ATOM 10520 C CA . TYR C 3 13 ? 188.11100 176.44400 242.31300 1.000 108.20349 40 TYR D CA 1
ATOM 10521 C C . TYR C 3 13 ? 189.22200 175.74200 243.08300 1.000 108.20349 40 TYR D C 1
ATOM 10522 O O . TYR C 3 13 ? 190.31400 175.52800 242.54400 1.000 108.20349 40 TYR D O 1
ATOM 10531 N N . GLN C 3 14 ? 188.95900 175.37900 244.34200 1.000 106.40216 41 GLN D N 1
ATOM 10532 C CA . GLN C 3 14 ? 189.95900 174.68800 245.15000 1.000 106.40216 41 GLN D CA 1
ATOM 10533 C C . GLN C 3 14 ? 190.27800 173.31100 244.58500 1.000 106.40216 41 GLN D C 1
ATOM 10534 O O . GLN C 3 14 ? 191.44400 172.89200 244.57600 1.000 106.40216 41 GLN D O 1
ATOM 10540 N N . LYS C 3 15 ? 189.25100 172.59500 244.11500 1.000 108.70284 42 LYS D N 1
ATOM 10541 C CA . LYS C 3 15 ? 189.44700 171.28000 243.51100 1.000 108.70284 42 LYS D CA 1
ATOM 10542 C C . LYS C 3 15 ? 190.28800 171.37500 242.24400 1.000 108.70284 42 LYS D C 1
ATOM 10543 O O . LYS C 3 15 ? 191.22500 170.58700 242.05100 1.000 108.70284 42 LYS D O 1
ATOM 10549 N N . GLU C 3 16 ? 189.95200 172.33000 241.36300 1.000 111.72213 43 GLU D N 1
ATOM 10550 C CA . GLU C 3 16 ? 190.72100 172.52900 240.13500 1.000 111.72213 43 GLU D CA 1
ATOM 10551 C C . GLU C 3 16 ? 192.16600 172.90700 240.43400 1.000 111.72213 43 GLU D C 1
ATOM 10552 O O . GLU C 3 16 ? 193.09200 172.43100 239.76200 1.000 111.72213 43 GLU D O 1
ATOM 10558 N N . LEU C 3 17 ? 192.37300 173.76900 241.43500 1.000 106.47228 44 LEU D N 1
ATOM 10559 C CA . LEU C 3 17 ? 193.72100 174.19200 241.79500 1.000 106.47228 44 LEU D CA 1
ATOM 10560 C C . LEU C 3 17 ? 194.55200 173.03200 242.32100 1.000 106.47228 44 LEU D C 1
ATOM 10561 O O . LEU C 3 17 ? 195.72000 172.88700 241.94300 1.000 106.47228 44 LEU D O 1
ATOM 10566 N N . THR C 3 18 ? 193.97000 172.20000 243.19400 1.000 103.36448 45 THR D N 1
ATOM 10567 C CA . THR C 3 18 ? 194.69800 171.04800 243.71800 1.000 103.36448 45 THR D CA 1
ATOM 10568 C C . THR C 3 18 ? 195.02200 170.05700 242.60700 1.000 103.36448 45 THR D C 1
ATOM 10569 O O . THR C 3 18 ? 196.12500 169.48800 242.57500 1.000 103.36448 45 THR D O 1
ATOM 10573 N N . ASP C 3 19 ? 194.08600 169.87200 241.66900 1.000 107.64943 46 ASP D N 1
ATOM 10574 C CA . ASP C 3 19 ? 194.31800 168.99000 240.52700 1.000 107.64943 46 ASP D CA 1
ATOM 10575 C C . ASP C 3 19 ? 195.49100 169.47600 239.68400 1.000 107.64943 46 ASP D C 1
ATOM 10576 O O . ASP C 3 19 ? 196.35000 168.68300 239.28500 1.000 107.64943 46 ASP D O 1
ATOM 10581 N N . GLN C 3 20 ? 195.54000 170.78200 239.40200 1.000 103.12170 47 GLN D N 1
ATOM 10582 C CA . GLN C 3 20 ? 196.62900 171.32300 238.58900 1.000 103.12170 47 GLN D CA 1
ATOM 10583 C C . GLN C 3 20 ? 197.97000 171.25400 239.31700 1.000 103.12170 47 GLN D C 1
ATOM 10584 O O . GLN C 3 20 ? 199.00800 171.02700 238.67700 1.000 103.12170 47 GLN D O 1
ATOM 10590 N N . ILE C 3 21 ? 197.97000 171.50700 240.63600 1.000 100.35201 48 ILE D N 1
ATOM 10591 C CA . ILE C 3 21 ? 199.17700 171.34900 241.45400 1.000 100.35201 48 ILE D CA 1
ATOM 10592 C C . ILE C 3 21 ? 199.73400 169.93800 241.31900 1.000 100.35201 48 ILE D C 1
ATOM 10593 O O . ILE C 3 21 ? 200.92800 169.75000 241.06100 1.000 100.35201 48 ILE D O 1
ATOM 10598 N N . VAL C 3 22 ? 198.87800 168.92700 241.50600 1.000 101.33552 49 VAL D N 1
ATOM 10599 C CA . VAL C 3 22 ? 199.33400 167.54300 241.38100 1.000 101.33552 49 VAL D CA 1
ATOM 10600 C C . VAL C 3 22 ? 199.74500 167.23000 239.94100 1.000 101.33552 49 VAL D C 1
ATOM 10601 O O . VAL C 3 22 ? 200.69200 166.46900 239.70700 1.000 101.33552 49 VAL D O 1
ATOM 10605 N N . SER C 3 23 ? 199.12200 167.88000 238.96100 1.000 100.89782 50 SER D N 1
ATOM 10606 C CA . SER C 3 23 ? 199.41600 167.57400 237.56900 1.000 100.89782 50 SER D CA 1
ATOM 10607 C C . SER C 3 23 ? 200.64900 168.28100 237.03000 1.000 100.89782 50 SER D C 1
ATOM 10608 O O . SER C 3 23 ? 201.07400 167.97000 235.91500 1.000 100.89782 50 SER D O 1
ATOM 10611 N N . LEU C 3 24 ? 201.22900 169.22600 237.76700 1.000 103.24702 51 LEU D N 1
ATOM 10612 C CA . LEU C 3 24 ? 202.46200 169.82900 237.27000 1.000 103.24702 51 LEU D CA 1
ATOM 10613 C C . LEU C 3 24 ? 203.68600 169.00200 237.63900 1.000 103.24702 51 LEU D C 1
ATOM 10614 O O . LEU C 3 24 ? 204.61500 168.87000 236.83600 1.000 103.24702 51 LEU D O 1
ATOM 10619 N N . HIS C 3 25 ? 203.69900 168.42300 238.83800 1.000 104.12712 52 HIS D N 1
ATOM 10620 C CA . HIS C 3 25 ? 204.82500 167.64000 239.33400 1.000 104.12712 52 HIS D CA 1
ATOM 10621 C C . HIS C 3 25 ? 204.70700 166.15800 239.00900 1.000 104.12712 52 HIS D C 1
ATOM 10622 O O . HIS C 3 25 ? 205.16900 165.32900 239.80100 1.000 104.12712 52 HIS D O 1
ATOM 10629 N N . TYR C 3 26 ? 204.03200 165.82200 237.90500 1.000 99.90057 53 TYR D N 1
ATOM 10630 C CA . TYR C 3 26 ? 203.81600 164.45000 237.44500 1.000 99.90057 53 TYR D CA 1
ATOM 10631 C C . TYR C 3 26 ? 205.11700 163.65300 237.36000 1.000 99.90057 53 TYR D C 1
ATOM 10632 O O . TYR C 3 26 ? 205.27300 162.60900 238.01400 1.000 99.90057 53 TYR D O 1
ATOM 10641 N N . SER C 3 27 ? 206.05400 164.13800 236.53800 1.000 100.58180 54 SER D N 1
ATOM 10642 C CA . SER C 3 27 ? 207.28200 163.41000 236.24100 1.000 100.58180 54 SER D CA 1
ATOM 10643 C C . SER C 3 27 ? 208.14400 163.19700 237.47200 1.000 100.58180 54 SER D C 1
ATOM 10644 O O . SER C 3 27 ? 208.83800 162.18300 237.57300 1.000 100.58180 54 SER D O 1
ATOM 10647 N N . ASP C 3 28 ? 208.10300 164.13000 238.42100 1.000 108.33853 55 ASP D N 1
ATOM 10648 C CA . ASP C 3 28 ? 208.95800 164.02500 239.59700 1.000 108.33853 55 ASP D CA 1
ATOM 10649 C C . ASP C 3 28 ? 208.46400 162.93700 240.54800 1.000 108.33853 55 ASP D C 1
ATOM 10650 O O . ASP C 3 28 ? 209.27100 162.16900 241.09100 1.000 108.33853 55 ASP D O 1
ATOM 10655 N N . ILE C 3 29 ? 207.14400 162.85800 240.75800 1.000 104.52729 56 ILE D N 1
ATOM 10656 C CA . ILE C 3 29 ? 206.55500 161.76300 241.53200 1.000 104.52729 56 ILE D CA 1
ATOM 10657 C C . ILE C 3 29 ? 206.84600 160.42900 240.86100 1.000 104.52729 56 ILE D C 1
ATOM 10658 O O . ILE C 3 29 ? 207.19100 159.44100 241.52900 1.000 104.52729 56 ILE D O 1
ATOM 10663 N N . LEU C 3 30 ? 206.65100 160.37700 239.53300 1.000 100.45734 57 LEU D N 1
ATOM 10664 C CA . LEU C 3 30 ? 206.93900 159.16900 238.76000 1.000 100.45734 57 LEU D CA 1
ATOM 10665 C C . LEU C 3 30 ? 208.38000 158.71300 238.95100 1.000 100.45734 57 LEU D C 1
ATOM 10666 O O . LEU C 3 30 ? 208.64300 157.52000 239.12400 1.000 100.45734 57 LEU D O 1
ATOM 10671 N N . ARG C 3 31 ? 209.33000 159.65000 238.88500 1.000 102.71887 58 ARG D N 1
ATOM 10672 C CA . ARG C 3 31 ? 210.73200 159.30600 239.09800 1.000 102.71887 58 ARG D CA 1
ATOM 10673 C C . ARG C 3 31 ? 210.97300 158.82500 240.52100 1.000 102.71887 58 ARG D C 1
ATOM 10674 O O . ARG C 3 31 ? 211.75400 157.89400 240.74300 1.000 102.71887 58 ARG D O 1
ATOM 10682 N N . TYR C 3 32 ? 210.28100 159.41900 241.49500 1.000 106.33064 59 TYR D N 1
ATOM 10683 C CA . TYR C 3 32 ? 210.55700 159.05100 242.87900 1.000 106.33064 59 TYR D CA 1
ATOM 10684 C C . TYR C 3 32 ? 210.01500 157.67100 243.22700 1.000 106.33064 59 TYR D C 1
ATOM 10685 O O . TYR C 3 32 ? 210.62000 156.95700 244.03500 1.000 106.33064 59 TYR D O 1
ATOM 10694 N N . PHE C 3 33 ? 208.91000 157.25500 242.61700 1.000 105.64285 60 PHE D N 1
ATOM 10695 C CA . PHE C 3 33 ? 208.27600 156.03600 243.10500 1.000 105.64285 60 PHE D CA 1
ATOM 10696 C C . PHE C 3 33 ? 208.73800 154.76300 242.40600 1.000 105.64285 60 PHE D C 1
ATOM 10697 O O . PHE C 3 33 ? 208.77800 153.70800 243.04600 1.000 105.64285 60 PHE D O 1
ATOM 10705 N N . GLU C 3 34 ? 209.09400 154.81700 241.12600 1.000 113.60612 61 GLU D N 1
ATOM 10706 C CA . GLU C 3 34 ? 209.38700 153.60500 240.36100 1.000 113.60612 61 GLU D CA 1
ATOM 10707 C C . GLU C 3 34 ? 210.68300 153.73900 239.56300 1.000 113.60612 61 GLU D C 1
ATOM 10708 O O . GLU C 3 34 ? 210.74500 153.42100 238.37500 1.000 113.60612 61 GLU D O 1
ATOM 10714 N N . THR C 3 35 ? 211.75300 154.18000 240.22400 1.000 111.78994 62 THR D N 1
ATOM 10715 C CA . THR C 3 35 ? 213.08200 154.26000 239.62600 1.000 111.78994 62 THR D CA 1
ATOM 10716 C C . THR C 3 35 ? 214.08400 154.24200 240.77600 1.000 111.78994 62 THR D C 1
ATOM 10717 O O . THR C 3 35 ? 213.81000 154.77400 241.85300 1.000 111.78994 62 THR D O 1
ATOM 10721 N N . SER C 3 36 ? 215.24100 153.61500 240.54600 1.000 118.64192 63 SER D N 1
ATOM 10722 C CA . SER C 3 36 ? 216.18900 153.31900 241.61600 1.000 118.64192 63 SER D CA 1
ATOM 10723 C C . SER C 3 36 ? 217.22700 154.42100 241.81700 1.000 118.64192 63 SER D C 1
ATOM 10724 O O . SER C 3 36 ? 217.33300 154.98700 242.90900 1.000 118.64192 63 SER D O 1
ATOM 10727 N N . HIS C 3 37 ? 218.00400 154.72900 240.78300 1.000 119.49372 64 HIS D N 1
ATOM 10728 C CA . HIS C 3 37 ? 219.13200 155.64700 240.89900 1.000 119.49372 64 HIS D CA 1
ATOM 10729 C C . HIS C 3 37 ? 218.73400 157.02500 240.39100 1.000 119.49372 64 HIS D C 1
ATOM 10730 O O . HIS C 3 37 ? 218.41600 157.18800 239.20800 1.000 119.49372 64 HIS D O 1
ATOM 10737 N N . TYR C 3 38 ? 218.76700 158.01000 241.27900 1.000 115.32205 65 TYR D N 1
ATOM 10738 C CA . TYR C 3 38 ? 218.50100 159.39600 240.91900 1.000 115.32205 65 TYR D CA 1
ATOM 10739 C C . TYR C 3 38 ? 219.31600 160.28400 241.85100 1.000 115.32205 65 TYR D C 1
ATOM 10740 O O . TYR C 3 38 ? 220.23900 159.81500 242.52400 1.000 115.32205 65 TYR D O 1
ATOM 10749 N N . LYS C 3 39 ? 218.97900 161.56800 241.89000 1.000 119.88179 66 LYS D N 1
ATOM 10750 C CA . LYS C 3 39 ? 219.60000 162.51800 242.80000 1.000 119.88179 66 LYS D CA 1
ATOM 10751 C C . LYS C 3 39 ? 218.55200 163.00800 243.78700 1.000 119.88179 66 LYS D C 1
ATOM 10752 O O . LYS C 3 39 ? 217.49800 163.50600 243.38400 1.000 119.88179 66 LYS D O 1
ATOM 10758 N N . GLU C 3 40 ? 218.84500 162.87000 245.07500 1.000 123.62058 67 GLU D N 1
ATOM 10759 C CA . GLU C 3 40 ? 217.91100 163.22900 246.13300 1.000 123.62058 67 GLU D CA 1
ATOM 10760 C C . GLU C 3 40 ? 217.88500 164.72200 246.44500 1.000 123.62058 67 GLU D C 1
ATOM 10761 O O . GLU C 3 40 ? 217.34800 165.10700 247.48800 1.000 123.62058 67 GLU D O 1
ATOM 10767 N N . ASP C 3 41 ? 218.44600 165.57100 245.58600 1.000 123.80876 68 ASP D N 1
ATOM 10768 C CA . ASP C 3 41 ? 218.45000 167.00700 245.80400 1.000 123.80876 68 ASP D CA 1
ATOM 10769 C C . ASP C 3 41 ? 217.53300 167.75700 244.85400 1.000 123.80876 68 ASP D C 1
ATOM 10770 O O . ASP C 3 41 ? 217.25300 168.93500 245.09400 1.000 123.80876 68 ASP D O 1
ATOM 10775 N N . VAL C 3 42 ? 217.07300 167.12100 243.78100 1.000 115.01210 69 VAL D N 1
ATOM 10776 C CA . VAL C 3 42 ? 216.12200 167.72500 242.85900 1.000 115.01210 69 VAL D CA 1
ATOM 10777 C C . VAL C 3 42 ? 214.78900 166.99500 242.88400 1.000 115.01210 69 VAL D C 1
ATOM 10778 O O . VAL C 3 42 ? 213.82600 167.44200 242.24600 1.000 115.01210 69 VAL D O 1
ATOM 10782 N N . ILE C 3 43 ? 214.67900 165.92000 243.65800 1.000 110.52410 70 ILE D N 1
ATOM 10783 C CA . ILE C 3 43 ? 213.46200 165.12300 243.67400 1.000 110.52410 70 ILE D CA 1
ATOM 10784 C C . ILE C 3 43 ? 212.73200 165.17400 245.01400 1.000 110.52410 70 ILE D C 1
ATOM 10785 O O . ILE C 3 43 ? 211.51900 164.92600 245.04400 1.000 110.52410 70 ILE D O 1
ATOM 10790 N N . LEU C 3 44 ? 213.41500 165.48500 246.11700 1.000 111.48227 71 LEU D N 1
ATOM 10791 C CA . LEU C 3 44 ? 212.71500 165.69000 247.37600 1.000 111.48227 71 LEU D CA 1
ATOM 10792 C C . LEU C 3 44 ? 212.18400 167.11100 247.49500 1.000 111.48227 71 LEU D C 1
ATOM 10793 O O . LEU C 3 44 ? 211.16600 167.33900 248.16400 1.000 111.48227 71 LEU D O 1
ATOM 10798 N N . GLU C 3 45 ? 212.85300 168.06600 246.84300 1.000 113.39920 72 GLU D N 1
ATOM 10799 C CA . GLU C 3 45 ? 212.41300 169.45500 246.87500 1.000 113.39920 72 GLU D CA 1
ATOM 10800 C C . GLU C 3 45 ? 211.09200 169.63500 246.14600 1.000 113.39920 72 GLU D C 1
ATOM 10801 O O . GLU C 3 45 ? 210.25600 170.44400 246.56100 1.000 113.39920 72 GLU D O 1
ATOM 10807 N N . SER C 3 46 ? 210.88500 168.88500 245.06300 1.000 107.58196 73 SER D N 1
ATOM 10808 C CA . SER C 3 46 ? 209.61100 168.93900 244.35900 1.000 107.58196 73 SER D CA 1
ATOM 10809 C C . SER C 3 46 ? 208.48100 168.38000 245.21500 1.000 107.58196 73 SER D C 1
ATOM 10810 O O . SER C 3 46 ? 207.36500 168.91500 245.20000 1.000 107.58196 73 SER D O 1
ATOM 10813 N N . MET C 3 47 ? 208.75400 167.30600 245.96400 1.000 112.04488 74 MET D N 1
ATOM 10814 C CA . MET C 3 47 ? 207.76000 166.73900 246.87200 1.000 112.04488 74 MET D CA 1
ATOM 10815 C C . MET C 3 47 ? 207.38800 167.72900 247.96700 1.000 112.04488 74 MET D C 1
ATOM 10816 O O . MET C 3 47 ? 206.20200 167.90300 248.28300 1.000 112.04488 74 MET D O 1
ATOM 10821 N N . LYS C 3 48 ? 208.39700 168.37000 248.56900 1.000 106.01075 75 LYS D N 1
ATOM 10822 C CA . LYS C 3 48 ? 208.14300 169.37400 249.60000 1.000 106.01075 75 LYS D CA 1
ATOM 10823 C C . LYS C 3 48 ? 207.34400 170.55000 249.05400 1.000 106.01075 75 LYS D C 1
ATOM 10824 O O . LYS C 3 48 ? 206.41600 171.03500 249.71700 1.000 106.01075 75 LYS D O 1
ATOM 10830 N N . THR C 3 49 ? 207.70500 171.03100 247.85900 1.000 106.13959 76 THR D N 1
ATOM 10831 C CA . THR C 3 49 ? 206.98700 172.13700 247.23100 1.000 106.13959 76 THR D CA 1
ATOM 10832 C C . THR C 3 49 ? 205.52800 171.77700 246.97000 1.000 106.13959 76 THR D C 1
ATOM 10833 O O . THR C 3 49 ? 204.62800 172.57700 247.26300 1.000 106.13959 76 THR D O 1
ATOM 10837 N N . MET C 3 50 ? 205.27600 170.56800 246.45000 1.000 107.59458 77 MET D N 1
ATOM 10838 C CA . MET C 3 50 ? 203.90900 170.13400 246.16400 1.000 107.59458 77 MET D CA 1
ATOM 10839 C C . MET C 3 50 ? 203.07900 170.03400 247.43500 1.000 107.59458 77 MET D C 1
ATOM 10840 O O . MET C 3 50 ? 201.92500 170.47700 247.46600 1.000 107.59458 77 MET D O 1
ATOM 10845 N N . CYS C 3 51 ? 203.64900 169.42900 248.48700 1.000 106.72787 78 CYS D N 1
ATOM 10846 C CA . CYS C 3 51 ? 202.94200 169.29200 249.75900 1.000 106.72787 78 CYS D CA 1
ATOM 10847 C C . CYS C 3 51 ? 202.60500 170.65300 250.35900 1.000 106.72787 78 CYS D C 1
ATOM 10848 O O . CYS C 3 51 ? 201.47700 170.87200 250.82100 1.000 106.72787 78 CYS D O 1
ATOM 10851 N N . LEU C 3 52 ? 203.56900 171.58100 250.34500 1.000 101.82176 79 LEU D N 1
ATOM 10852 C CA . LEU C 3 52 ? 203.35000 172.90700 250.91600 1.000 101.82176 79 LEU D CA 1
ATOM 10853 C C . LEU C 3 52 ? 202.29100 173.68300 250.13800 1.000 101.82176 79 LEU D C 1
ATOM 10854 O O . LEU C 3 52 ? 201.39700 174.29600 250.73500 1.000 101.82176 79 LEU D O 1
ATOM 10859 N N . ASN C 3 53 ? 202.38600 173.68200 248.80300 1.000 102.72589 80 ASN D N 1
ATOM 10860 C CA . ASN C 3 53 ? 201.42600 174.41700 247.98500 1.000 102.72589 80 ASN D CA 1
ATOM 10861 C C . ASN C 3 53 ? 200.02600 173.82400 248.07700 1.000 102.72589 80 ASN D C 1
ATOM 10862 O O . ASN C 3 53 ? 199.03900 174.56900 248.02900 1.000 102.72589 80 ASN D O 1
ATOM 10867 N N . GLY C 3 54 ? 199.91400 172.50100 248.21600 1.000 101.50482 81 GLY D N 1
ATOM 10868 C CA . GLY C 3 54 ? 198.60900 171.90400 248.44200 1.000 101.50482 81 GLY D CA 1
ATOM 10869 C C . GLY C 3 54 ? 198.02600 172.30100 249.78300 1.000 101.50482 81 GLY D C 1
ATOM 10870 O O . GLY C 3 54 ? 196.83500 172.61700 249.88000 1.000 101.50482 81 GLY D O 1
ATOM 10871 N N . SER C 3 55 ? 198.85500 172.28200 250.83600 1.000 101.55973 82 SER D N 1
ATOM 10872 C CA . SER C 3 55 ? 198.40100 172.70000 252.15900 1.000 101.55973 82 SER D CA 1
ATOM 10873 C C . SER C 3 55 ? 198.00700 174.17100 252.18800 1.000 101.55973 82 SER D C 1
ATOM 10874 O O . SER C 3 55 ? 197.18300 174.57500 253.01300 1.000 101.55973 82 SER D O 1
ATOM 10877 N N . LEU C 3 56 ? 198.58600 174.98500 251.30600 1.000 101.35580 83 LEU D N 1
ATOM 10878 C CA . LEU C 3 56 ? 198.19900 176.38900 251.22900 1.000 101.35580 83 LEU D CA 1
ATOM 10879 C C . LEU C 3 56 ? 196.88800 176.57100 250.47300 1.000 101.35580 83 LEU D C 1
ATOM 10880 O O . LEU C 3 56 ? 196.02300 177.33500 250.91100 1.000 101.35580 83 LEU D O 1
ATOM 10885 N N . VAL C 3 57 ? 196.74600 175.91900 249.31200 1.000 98.83324 84 VAL D N 1
ATOM 10886 C CA . VAL C 3 57 ? 195.51700 176.01200 248.51800 1.000 98.83324 84 VAL D CA 1
ATOM 10887 C C . VAL C 3 57 ? 194.31200 175.46300 249.28100 1.000 98.83324 84 VAL D C 1
ATOM 10888 O O . VAL C 3 57 ? 193.18700 175.95400 249.10200 1.000 98.83324 84 VAL D O 1
ATOM 10892 N N . ALA C 3 58 ? 194.54100 174.48700 250.17800 1.000 101.84627 85 ALA D N 1
ATOM 10893 C CA . ALA C 3 58 ? 193.47500 173.87400 250.97800 1.000 101.84627 85 ALA D CA 1
ATOM 10894 C C . ALA C 3 58 ? 192.68300 174.90600 251.77700 1.000 101.84627 85 ALA D C 1
ATOM 10895 O O . ALA C 3 58 ? 191.44900 174.92400 251.72700 1.000 101.84627 85 ALA D O 1
ATOM 10897 N N . THR C 3 59 ? 193.37900 175.75800 252.53800 1.000 102.44899 86 THR D N 1
ATOM 10898 C CA . THR C 3 59 ? 192.69800 176.71400 253.40700 1.000 102.44899 86 THR D CA 1
ATOM 10899 C C . THR C 3 59 ? 191.98500 177.79400 252.59900 1.000 102.44899 86 THR D C 1
ATOM 10900 O O . THR C 3 59 ? 190.79600 178.05200 252.81200 1.000 102.44899 86 THR D O 1
ATOM 10904 N N . HIS C 3 60 ? 192.68700 178.42100 251.65200 1.000 103.50891 87 HIS D N 1
ATOM 10905 C CA . HIS C 3 60 ? 192.08400 179.47100 250.83600 1.000 103.50891 87 HIS D CA 1
ATOM 10906 C C . HIS C 3 60 ? 192.86200 179.68000 249.54200 1.000 103.50891 87 HIS D C 1
ATOM 10907 O O . HIS C 3 60 ? 194.09200 179.79500 249.57400 1.000 103.50891 87 HIS D O 1
ATOM 10914 N N . PRO C 3 61 ? 192.18300 179.72700 248.39000 1.000 103.95553 88 PRO D N 1
ATOM 10915 C CA . PRO C 3 61 ? 192.88400 179.87200 247.10000 1.000 103.95553 88 PRO D CA 1
ATOM 10916 C C . PRO C 3 61 ? 193.63500 181.18200 246.89600 1.000 103.95553 88 PRO D C 1
ATOM 10917 O O . PRO C 3 61 ? 194.31300 181.31600 245.87200 1.000 103.95553 88 PRO D O 1
ATOM 10921 N N . TYR C 3 62 ? 193.53500 182.15000 247.80300 1.000 107.98123 89 TYR D N 1
ATOM 10922 C CA . TYR C 3 62 ? 194.22100 183.42000 247.62400 1.000 107.98123 89 TYR D CA 1
ATOM 10923 C C . TYR C 3 62 ? 195.55500 183.47700 248.34300 1.000 107.98123 89 TYR D C 1
ATOM 10924 O O . TYR C 3 62 ? 196.36300 184.35800 248.03800 1.000 107.98123 89 TYR D O 1
ATOM 10933 N N . LEU C 3 63 ? 195.80200 182.57300 249.29200 1.000 105.32002 90 LEU D N 1
ATOM 10934 C CA . LEU C 3 63 ? 197.11000 182.47000 249.92700 1.000 105.32002 90 LEU D CA 1
ATOM 10935 C C . LEU C 3 63 ? 198.21500 182.03600 248.97100 1.000 105.32002 90 LEU D C 1
ATOM 10936 O O . LEU C 3 63 ? 199.39100 182.14600 249.33000 1.000 105.32002 90 LEU D O 1
ATOM 10941 N N . LEU C 3 64 ? 197.87800 181.54300 247.78100 1.000 108.34467 91 LEU D N 1
ATOM 10942 C CA . LEU C 3 64 ? 198.84600 181.17600 246.75900 1.000 108.34467 91 LEU D CA 1
ATOM 10943 C C . LEU C 3 64 ? 198.76300 182.09100 245.54700 1.000 108.34467 91 LEU D C 1
ATOM 10944 O O . LEU C 3 64 ? 199.77100 182.67200 245.13900 1.000 108.34467 91 LEU D O 1
ATOM 10949 N N . ILE C 3 65 ? 197.57400 182.24400 244.96800 1.000 108.16039 92 ILE D N 1
ATOM 10950 C CA . ILE C 3 65 ? 197.35600 183.14400 243.83700 1.000 108.16039 92 ILE D CA 1
ATOM 10951 C C . ILE C 3 65 ? 197.32400 184.56200 244.39700 1.000 108.16039 92 ILE D C 1
ATOM 10952 O O . ILE C 3 65 ? 196.32700 184.99300 244.97300 1.000 108.16039 92 ILE D O 1
ATOM 10957 N N . ASP C 3 66 ? 198.42400 185.29300 244.22800 1.000 116.11613 93 ASP D N 1
ATOM 10958 C CA . ASP C 3 66 ? 198.54900 186.60500 244.84600 1.000 116.11613 93 ASP D CA 1
ATOM 10959 C C . ASP C 3 66 ? 197.78700 187.68500 244.09400 1.000 116.11613 93 ASP D C 1
ATOM 10960 O O . ASP C 3 66 ? 197.25000 188.60200 244.72100 1.000 116.11613 93 ASP D O 1
ATOM 10965 N N . HIS C 3 67 ? 197.71800 187.59800 242.76900 1.000 114.56922 94 HIS D N 1
ATOM 10966 C CA . HIS C 3 67 ? 197.13100 188.64500 241.94000 1.000 114.56922 94 HIS D CA 1
ATOM 10967 C C . HIS C 3 67 ? 195.60300 188.64800 241.94100 1.000 114.56922 94 HIS D C 1
ATOM 10968 O O . HIS C 3 67 ? 195.00400 189.35000 241.12100 1.000 114.56922 94 HIS D O 1
ATOM 10975 N N . TYR C 3 68 ? 194.95700 187.89600 242.82800 1.000 116.44120 95 TYR D N 1
ATOM 10976 C CA . TYR C 3 68 ? 193.51200 187.93200 242.97500 1.000 116.44120 95 TYR D CA 1
ATOM 10977 C C . TYR C 3 68 ? 193.04800 188.57100 244.27200 1.000 116.44120 95 TYR D C 1
ATOM 10978 O O . TYR C 3 68 ? 191.83400 188.70400 244.46500 1.000 116.44120 95 TYR D O 1
ATOM 10987 N N . MET C 3 69 ? 193.96800 188.89100 245.18100 1.000 122.89732 96 MET D N 1
ATOM 10988 C CA . MET C 3 69 ? 193.61700 189.46600 246.47100 1.000 122.89732 96 MET D CA 1
ATOM 10989 C C . MET C 3 69 ? 192.91300 190.80900 246.28300 1.000 122.89732 96 MET D C 1
ATOM 10990 O O . MET C 3 69 ? 193.30000 191.59000 245.40500 1.000 122.89732 96 MET D O 1
ATOM 10995 N N . PRO C 3 70 ? 191.86600 191.09800 247.05600 1.000 127.49555 97 PRO D N 1
ATOM 10996 C CA . PRO C 3 70 ? 191.20400 192.40000 246.94400 1.000 127.49555 97 PRO D CA 1
ATOM 10997 C C . PRO C 3 70 ? 192.08400 193.52700 247.45800 1.000 127.49555 97 PRO D C 1
ATOM 10998 O O . PRO C 3 70 ? 192.99100 193.33200 248.26800 1.000 127.49555 97 PRO D O 1
ATOM 11002 N N . LYS C 3 71 ? 191.79200 194.73200 246.97200 1.000 133.04886 98 LYS D N 1
ATOM 11003 C CA . LYS C 3 71 ? 192.60900 195.89100 247.29700 1.000 133.04886 98 LYS D CA 1
ATOM 11004 C C . LYS C 3 71 ? 192.32700 196.45500 248.68000 1.000 133.04886 98 LYS D C 1
ATOM 11005 O O . LYS C 3 71 ? 193.13200 197.24600 249.18200 1.000 133.04886 98 LYS D O 1
ATOM 11011 N N . SER C 3 72 ? 191.22000 196.07500 249.30900 1.000 135.06010 99 SER D N 1
ATOM 11012 C CA . SER C 3 72 ? 190.90800 196.57600 250.63600 1.000 135.06010 99 SER D CA 1
ATOM 11013 C C . SER C 3 72 ? 190.10400 195.53400 251.39200 1.000 135.06010 99 SER D C 1
ATOM 11014 O O . SER C 3 72 ? 189.26900 194.83700 250.81100 1.000 135.06010 99 SER D O 1
ATOM 11017 N N . LEU C 3 73 ? 190.36700 195.43900 252.69400 1.000 134.38478 100 LEU D N 1
ATOM 11018 C CA . LEU C 3 73 ? 189.67800 194.52300 253.59100 1.000 134.38478 100 LEU D CA 1
ATOM 11019 C C . LEU C 3 73 ? 188.64300 195.23600 254.45300 1.000 134.38478 100 LEU D C 1
ATOM 11020 O O . LEU C 3 73 ? 188.32600 194.77500 255.55400 1.000 134.38478 100 LEU D O 1
ATOM 11025 N N . ILE C 3 74 ? 188.11700 196.36400 253.97900 1.000 137.22671 101 ILE D N 1
ATOM 11026 C CA . ILE C 3 74 ? 187.17800 197.16700 254.75200 1.000 137.22671 101 ILE D CA 1
ATOM 11027 C C . ILE C 3 74 ? 185.81900 197.30400 254.06600 1.000 137.22671 101 ILE D C 1
ATOM 11028 O O . ILE C 3 74 ? 184.82300 197.60300 254.75000 1.000 137.22671 101 ILE D O 1
ATOM 11033 N N . THR C 3 75 ? 185.72600 197.05200 252.75700 1.000 136.21411 102 THR D N 1
ATOM 11034 C CA . THR C 3 75 ? 184.48700 197.16200 251.99000 1.000 136.21411 102 THR D CA 1
ATOM 11035 C C . THR C 3 75 ? 183.43000 196.18100 252.53300 1.000 136.21411 102 THR D C 1
ATOM 11036 O O . THR C 3 75 ? 183.74700 195.20800 253.22100 1.000 136.21411 102 THR D O 1
ATOM 11040 N N . ARG C 3 76 ? 182.16000 196.43200 252.20300 1.000 138.54588 103 ARG D N 1
ATOM 11041 C CA . ARG C 3 76 ? 181.06300 195.74900 252.87800 1.000 138.54588 103 ARG D CA 1
ATOM 11042 C C . ARG C 3 76 ? 180.76100 194.36400 252.32300 1.000 138.54588 103 ARG D C 1
ATOM 11043 O O . ARG C 3 76 ? 180.17300 193.54800 253.04000 1.000 138.54588 103 ARG D O 1
ATOM 11051 N N . ASP C 3 77 ? 181.13600 194.07100 251.08300 1.000 138.55407 104 ASP D N 1
ATOM 11052 C CA . ASP C 3 77 ? 180.89200 192.74800 250.52400 1.000 138.55407 104 ASP D CA 1
ATOM 11053 C C . ASP C 3 77 ? 182.07500 191.80700 250.69400 1.000 138.55407 104 ASP D C 1
ATOM 11054 O O . ASP C 3 77 ? 182.01100 190.66600 250.22300 1.000 138.55407 104 ASP D O 1
ATOM 11059 N N . VAL C 3 78 ? 183.13600 192.25700 251.35800 1.000 128.68358 105 VAL D N 1
ATOM 11060 C CA . VAL C 3 78 ? 184.38200 191.50400 251.49500 1.000 128.68358 105 VAL D CA 1
ATOM 11061 C C . VAL C 3 78 ? 184.20300 190.23000 252.33000 1.000 128.68358 105 VAL D C 1
ATOM 11062 O O . VAL C 3 78 ? 184.72400 189.19500 251.88400 1.000 128.68358 105 VAL D O 1
ATOM 11066 N N . PRO C 3 79 ? 183.53200 190.21500 253.51800 1.000 124.26556 106 PRO D N 1
ATOM 11067 C CA . PRO C 3 79 ? 183.35100 188.92400 254.22500 1.000 124.26556 106 PRO D CA 1
ATOM 11068 C C . PRO C 3 79 ? 182.62400 187.86300 253.41300 1.000 124.26556 106 PRO D C 1
ATOM 11069 O O . PRO C 3 79 ? 183.04300 186.69700 253.40700 1.000 124.26556 106 PRO D O 1
ATOM 11073 N N . ALA C 3 80 ? 181.54800 188.24500 252.72300 1.000 125.43771 107 ALA D N 1
ATOM 11074 C CA . ALA C 3 80 ? 180.80200 187.28400 251.92100 1.000 125.43771 107 ALA D CA 1
ATOM 11075 C C . ALA C 3 80 ? 181.61000 186.84000 250.71000 1.000 125.43771 107 ALA D C 1
ATOM 11076 O O . ALA C 3 80 ? 181.56300 185.66400 250.32900 1.000 125.43771 107 ALA D O 1
ATOM 11078 N N . HIS C 3 81 ? 182.35100 187.76900 250.08900 1.000 124.62423 108 HIS D N 1
ATOM 11079 C CA . HIS C 3 81 ? 183.17200 187.42500 248.93100 1.000 124.62423 108 HIS D CA 1
ATOM 11080 C C . HIS C 3 81 ? 184.28600 186.45300 249.30600 1.000 124.62423 108 HIS D C 1
ATOM 11081 O O . HIS C 3 81 ? 184.64000 185.57300 248.51500 1.000 124.62423 108 HIS D O 1
ATOM 11088 N N . LEU C 3 82 ? 184.87800 186.62600 250.49200 1.000 119.02781 109 LEU D N 1
ATOM 11089 C CA . LEU C 3 82 ? 185.83700 185.64800 250.99700 1.000 119.02781 109 LEU D CA 1
ATOM 11090 C C . LEU C 3 82 ? 185.16200 184.30700 251.24600 1.000 119.02781 109 LEU D C 1
ATOM 11091 O O . LEU C 3 82 ? 185.56000 183.28600 250.67700 1.000 119.02781 109 LEU D O 1
ATOM 11096 N N . ALA C 3 83 ? 184.13900 184.29200 252.11400 1.000 118.18996 110 ALA D N 1
ATOM 11097 C CA . ALA C 3 83 ? 183.47400 183.05700 252.53100 1.000 118.18996 110 ALA D CA 1
ATOM 11098 C C . ALA C 3 83 ? 182.80500 182.29400 251.39000 1.000 118.18996 110 ALA D C 1
ATOM 11099 O O . ALA C 3 83 ? 182.45000 181.12700 251.57600 1.000 118.18996 110 ALA D O 1
ATOM 11101 N N . GLU C 3 84 ? 182.60400 182.92200 250.23000 1.000 120.85568 111 GLU D N 1
ATOM 11102 C CA . GLU C 3 84 ? 182.02900 182.20400 249.09900 1.000 120.85568 111 GLU D CA 1
ATOM 11103 C C . GLU C 3 84 ? 183.02300 181.20300 248.52200 1.000 120.85568 111 GLU D C 1
ATOM 11104 O O . GLU C 3 84 ? 182.65100 180.07100 248.19100 1.000 120.85568 111 GLU D O 1
ATOM 11110 N N . ASN C 3 85 ? 184.29600 181.59500 248.42100 1.000 115.65218 112 ASN D N 1
ATOM 11111 C CA . ASN C 3 85 ? 185.28700 180.77700 247.72500 1.000 115.65218 112 ASN D CA 1
ATOM 11112 C C . ASN C 3 85 ? 185.67100 179.54800 248.53900 1.000 115.65218 112 ASN D C 1
ATOM 11113 O O . ASN C 3 85 ? 185.46900 178.41500 248.09600 1.000 115.65218 112 ASN D O 1
ATOM 11118 N N . SER C 3 86 ? 186.25800 179.74800 249.71500 1.000 110.17155 113 SER D N 1
ATOM 11119 C CA . SER C 3 86 ? 186.69600 178.62700 250.53100 1.000 110.17155 113 SER D CA 1
ATOM 11120 C C . SER C 3 86 ? 185.51000 177.84400 251.09200 1.000 110.17155 113 SER D C 1
ATOM 11121 O O . SER C 3 86 ? 184.34800 178.23800 250.97900 1.000 110.17155 113 SER D O 1
ATOM 11124 N N . GLY C 3 87 ? 185.82400 176.72100 251.72500 1.000 108.85930 114 GLY D N 1
ATOM 11125 C CA . GLY C 3 87 ? 184.82400 175.97000 252.45000 1.000 108.85930 114 GLY D CA 1
ATOM 11126 C C . GLY C 3 87 ? 185.15300 175.96900 253.92300 1.000 108.85930 114 GLY D C 1
ATOM 11127 O O . GLY C 3 87 ? 184.25700 175.94500 254.77800 1.000 108.85930 114 GLY D O 1
ATOM 11128 N N . LYS C 3 88 ? 186.45500 176.00500 254.21800 1.000 106.70156 115 LYS D N 1
ATOM 11129 C CA . LYS C 3 88 ? 186.91300 176.12800 255.59700 1.000 106.70156 115 LYS D CA 1
ATOM 11130 C C . LYS C 3 88 ? 186.46400 177.45100 256.20500 1.000 106.70156 115 LYS D C 1
ATOM 11131 O O . LYS C 3 88 ? 186.04600 177.49900 257.36800 1.000 106.70156 115 LYS D O 1
ATOM 11137 N N . PHE C 3 89 ? 186.51200 178.52900 255.41600 1.000 108.85464 116 PHE D N 1
ATOM 11138 C CA . PHE C 3 89 ? 186.05100 179.83200 255.88500 1.000 108.85464 116 PHE D CA 1
ATOM 11139 C C . PHE C 3 89 ? 184.54700 179.84200 256.12400 1.000 108.85464 116 PHE D C 1
ATOM 11140 O O . PHE C 3 89 ? 184.07600 180.45200 257.09200 1.000 108.85464 116 PHE D O 1
ATOM 11148 N N . SER C 3 90 ? 183.78300 179.20800 255.22500 1.000 110.67711 117 SER D N 1
ATOM 11149 C CA . SER C 3 90 ? 182.33500 179.09700 255.39000 1.000 110.67711 117 SER D CA 1
ATOM 11150 C C . SER C 3 90 ? 181.98100 178.36700 256.67800 1.000 110.67711 117 SER D C 1
ATOM 11151 O O . SER C 3 90 ? 181.12300 178.82300 257.44500 1.000 110.67711 117 SER D O 1
ATOM 11154 N N . VAL C 3 91 ? 182.62600 177.22100 256.92000 1.000 107.89827 118 VAL D N 1
ATOM 11155 C CA . VAL C 3 91 ? 182.36800 176.45100 258.13500 1.000 107.89827 118 VAL D CA 1
ATOM 11156 C C . VAL C 3 91 ? 182.78400 177.24400 259.37100 1.000 107.89827 118 VAL D C 1
ATOM 11157 O O . VAL C 3 91 ? 182.10000 177.21300 260.40300 1.000 107.89827 118 VAL D O 1
ATOM 11161 N N . LEU C 3 92 ? 183.88000 178.00500 259.26900 1.000 109.86995 119 LEU D N 1
ATOM 11162 C CA . LEU C 3 92 ? 184.34300 178.81000 260.39800 1.000 109.86995 119 LEU D CA 1
ATOM 11163 C C . LEU C 3 92 ? 183.33800 179.90200 260.74700 1.000 109.86995 119 LEU D C 1
ATOM 11164 O O . LEU C 3 92 ? 183.01200 180.10700 261.92300 1.000 109.86995 119 LEU D O 1
ATOM 11169 N N . ARG C 3 93 ? 182.85100 180.63000 259.73800 1.000 113.15793 120 ARG D N 1
ATOM 11170 C CA . ARG C 3 93 ? 181.89900 181.70000 260.01500 1.000 113.15793 120 ARG D CA 1
ATOM 11171 C C . ARG C 3 93 ? 180.55700 181.14000 260.48000 1.000 113.15793 120 ARG D C 1
ATOM 11172 O O . ARG C 3 93 ? 179.88500 181.76700 261.30600 1.000 113.15793 120 ARG D O 1
ATOM 11180 N N . ASP C 3 94 ? 180.16600 179.95000 260.00800 1.000 116.88027 121 ASP D N 1
ATOM 11181 C CA . ASP C 3 94 ? 178.93900 179.34000 260.49900 1.000 116.88027 121 ASP D CA 1
ATOM 11182 C C . ASP C 3 94 ? 179.10900 178.73400 261.88300 1.000 116.88027 121 ASP D C 1
ATOM 11183 O O . ASP C 3 94 ? 178.11000 178.46600 262.55400 1.000 116.88027 121 ASP D O 1
ATOM 11188 N N . LEU C 3 95 ? 180.34400 178.49800 262.31300 1.000 113.32013 122 LEU D N 1
ATOM 11189 C CA . LEU C 3 95 ? 180.58700 178.13700 263.70200 1.000 113.32013 122 LEU D CA 1
ATOM 11190 C C . LEU C 3 95 ? 180.60400 179.37200 264.59400 1.000 113.32013 122 LEU D C 1
ATOM 11191 O O . LEU C 3 95 ? 180.20000 179.29900 265.75900 1.000 113.32013 122 LEU D O 1
ATOM 11196 N N . ILE C 3 96 ? 181.06200 180.50700 264.06000 1.000 116.90326 123 ILE D N 1
ATOM 11197 C CA . ILE C 3 96 ? 181.01600 181.75900 264.81300 1.000 116.90326 123 ILE D CA 1
ATOM 11198 C C . ILE C 3 96 ? 179.57100 182.21000 265.01300 1.000 116.90326 123 ILE D C 1
ATOM 11199 O O . ILE C 3 96 ? 179.18000 182.63500 266.11400 1.000 116.90326 123 ILE D O 1
ATOM 11204 N N . ASN C 3 97 ? 178.74300 182.08200 263.96400 1.000 120.63089 124 ASN D N 1
ATOM 11205 C CA . ASN C 3 97 ? 177.33100 182.47000 263.99100 1.000 120.63089 124 ASN D CA 1
ATOM 11206 C C . ASN C 3 97 ? 176.49000 181.73300 265.03300 1.000 120.63089 124 ASN D C 1
ATOM 11207 O O . ASN C 3 97 ? 175.34100 182.12600 265.25400 1.000 120.63089 124 ASN D O 1
ATOM 11212 N N . LEU C 3 98 ? 177.01100 180.68500 265.66400 1.000 124.97814 125 LEU D N 1
ATOM 11213 C CA . LEU C 3 98 ? 176.32400 179.99100 266.74100 1.000 124.97814 125 LEU D CA 1
ATOM 11214 C C . LEU C 3 98 ? 177.00000 180.16600 268.09000 1.000 124.97814 125 LEU D C 1
ATOM 11215 O O . LEU C 3 98 ? 176.55000 179.56500 269.06900 1.000 124.97814 125 LEU D O 1
ATOM 11220 N N . VAL C 3 99 ? 178.06500 180.95700 268.17700 1.000 126.35866 126 VAL D N 1
ATOM 11221 C CA . VAL C 3 99 ? 178.72900 181.18100 269.45300 1.000 126.35866 126 VAL D CA 1
ATOM 11222 C C . VAL C 3 99 ? 178.75200 182.65300 269.85400 1.000 126.35866 126 VAL D C 1
ATOM 11223 O O . VAL C 3 99 ? 178.82100 182.95000 271.05900 1.000 126.35866 126 VAL D O 1
ATOM 11227 N N . GLN C 3 100 ? 178.61200 183.60800 268.91500 1.000 129.71106 127 GLN D N 1
ATOM 11228 C CA . GLN C 3 100 ? 178.61100 185.02200 269.32500 1.000 129.71106 127 GLN D CA 1
ATOM 11229 C C . GLN C 3 100 ? 177.36600 185.44800 270.12700 1.000 129.71106 127 GLN D C 1
ATOM 11230 O O . GLN C 3 100 ? 177.30100 186.60600 270.55800 1.000 129.71106 127 GLN D O 1
ATOM 11236 N N . GLU C 3 101 ? 176.42500 184.54500 270.40700 1.000 138.04721 128 GLU D N 1
ATOM 11237 C CA . GLU C 3 101 ? 175.31300 184.80400 271.30800 1.000 138.04721 128 GLU D CA 1
ATOM 11238 C C . GLU C 3 101 ? 175.62600 184.42000 272.74800 1.000 138.04721 128 GLU D C 1
ATOM 11239 O O . GLU C 3 101 ? 174.69900 184.27600 273.55200 1.000 138.04721 128 GLU D O 1
ATOM 11245 N N . TYR C 3 102 ? 176.89600 184.24300 273.09500 1.000 140.69965 129 TYR D N 1
ATOM 11246 C CA . TYR C 3 102 ? 177.25600 183.78700 274.43000 1.000 140.69965 129 TYR D CA 1
ATOM 11247 C C . TYR C 3 102 ? 178.20600 184.80600 275.05400 1.000 140.69965 129 TYR D C 1
ATOM 11248 O O . TYR C 3 102 ? 178.48200 185.85300 274.47200 1.000 140.69965 129 TYR D O 1
ATOM 11257 N N . GLU C 3 103 ? 178.73100 184.48400 276.23200 1.000 145.98943 130 GLU D N 1
ATOM 11258 C CA . GLU C 3 103 ? 179.41500 185.48000 277.05100 1.000 145.98943 130 GLU D CA 1
ATOM 11259 C C . GLU C 3 103 ? 180.77300 184.93600 277.52900 1.000 145.98943 130 GLU D C 1
ATOM 11260 O O . GLU C 3 103 ? 181.10300 184.92600 278.71600 1.000 145.98943 130 GLU D O 1
ATOM 11266 N N . THR C 3 104 ? 181.57600 184.41700 276.59800 1.000 143.11132 131 THR D N 1
ATOM 11267 C CA . THR C 3 104 ? 182.93500 184.00100 276.93100 1.000 143.11132 131 THR D CA 1
ATOM 11268 C C . THR C 3 104 ? 183.78100 184.10000 275.66400 1.000 143.11132 131 THR D C 1
ATOM 11269 O O . THR C 3 104 ? 183.29900 183.84500 274.55700 1.000 143.11132 131 THR D O 1
ATOM 11273 N N . GLU C 3 105 ? 185.04900 184.47000 275.84200 1.000 139.79848 132 GLU D N 1
ATOM 11274 C CA . GLU C 3 105 ? 186.01100 184.68600 274.77700 1.000 139.79848 132 GLU D CA 1
ATOM 11275 C C . GLU C 3 105 ? 186.57000 183.36400 274.25700 1.000 139.79848 132 GLU D C 1
ATOM 11276 O O . GLU C 3 105 ? 186.57600 182.34700 274.95100 1.000 139.79848 132 GLU D O 1
ATOM 11282 N N . THR C 3 106 ? 187.05600 183.39300 273.01200 1.000 131.67014 133 THR D N 1
ATOM 11283 C CA . THR C 3 106 ? 187.62700 182.22000 272.35500 1.000 131.67014 133 THR D CA 1
ATOM 11284 C C . THR C 3 106 ? 189.01100 182.54500 271.80500 1.000 131.67014 133 THR D C 1
ATOM 11285 O O . THR C 3 106 ? 189.46000 183.69300 271.82300 1.000 131.67014 133 THR D O 1
ATOM 11289 N N . ALA C 3 107 ? 189.68000 181.51700 271.28300 1.000 124.20051 134 ALA D N 1
ATOM 11290 C CA . ALA C 3 107 ? 191.00600 181.65900 270.69700 1.000 124.20051 134 ALA D CA 1
ATOM 11291 C C . ALA C 3 107 ? 191.03600 180.99900 269.32700 1.000 124.20051 134 ALA D C 1
ATOM 11292 O O . ALA C 3 107 ? 190.24300 180.10500 269.03100 1.000 124.20051 134 ALA D O 1
ATOM 11294 N N . ILE C 3 108 ? 191.98000 181.44000 268.49600 1.000 117.13265 135 ILE D N 1
ATOM 11295 C CA . ILE C 3 108 ? 192.22300 180.88100 267.16700 1.000 117.13265 135 ILE D CA 1
ATOM 11296 C C . ILE C 3 108 ? 193.73300 180.91100 266.95300 1.000 117.13265 135 ILE D C 1
ATOM 11297 O O . ILE C 3 108 ? 194.39000 181.89300 267.30700 1.000 117.13265 135 ILE D O 1
ATOM 11302 N N . VAL C 3 109 ? 194.29100 179.84000 266.38200 1.000 118.07446 136 VAL D N 1
ATOM 11303 C CA . VAL C 3 109 ? 195.72600 179.71800 266.14300 1.000 118.07446 136 VAL D CA 1
ATOM 11304 C C . VAL C 3 109 ? 195.94000 179.51400 264.65100 1.000 118.07446 136 VAL D C 1
ATOM 11305 O O . VAL C 3 109 ? 195.32500 178.62800 264.05000 1.000 118.07446 136 VAL D O 1
ATOM 11309 N N . CYS C 3 110 ? 196.81200 180.32500 264.05400 1.000 125.08952 137 CYS D N 1
ATOM 11310 C CA . CYS C 3 110 ? 197.07300 180.21000 262.62500 1.000 125.08952 137 CYS D CA 1
ATOM 11311 C C . CYS C 3 110 ? 198.48300 180.69300 262.31900 1.000 125.08952 137 CYS D C 1
ATOM 11312 O O . CYS C 3 110 ? 199.16100 181.27300 263.16800 1.000 125.08952 137 CYS D O 1
ATOM 11315 N N . ARG C 3 111 ? 198.92500 180.44200 261.08500 1.000 127.13866 138 ARG D N 1
ATOM 11316 C CA . ARG C 3 111 ? 200.27200 180.82900 260.69600 1.000 127.13866 138 ARG D CA 1
ATOM 11317 C C . ARG C 3 111 ? 200.33000 182.32300 260.36900 1.000 127.13866 138 ARG D C 1
ATOM 11318 O O . ARG C 3 111 ? 199.33900 182.90100 259.91600 1.000 127.13866 138 ARG D O 1
ATOM 11326 N N . PRO C 3 112 ? 201.44800 182.98700 260.66900 1.000 123.10509 139 PRO D N 1
ATOM 11327 C CA . PRO C 3 112 ? 201.52800 184.43400 260.44900 1.000 123.10509 139 PRO D CA 1
ATOM 11328 C C . PRO C 3 112 ? 201.57100 184.78300 258.97200 1.000 123.10509 139 PRO D C 1
ATOM 11329 O O . PRO C 3 112 ? 201.86100 183.95000 258.11200 1.000 123.10509 139 PRO D O 1
ATOM 11333 N N . GLY C 3 113 ? 201.27800 186.04600 258.68700 1.000 118.41414 140 GLY D N 1
ATOM 11334 C CA . GLY C 3 113 ? 201.28100 186.51700 257.31900 1.000 118.41414 140 GLY D CA 1
ATOM 11335 C C . GLY C 3 113 ? 199.90000 186.87200 256.81900 1.000 118.41414 140 GLY D C 1
ATOM 11336 O O . GLY C 3 113 ? 199.07900 187.39500 257.57700 1.000 118.41414 140 GLY D O 1
ATOM 11337 N N . ARG C 3 114 ? 199.64800 186.61400 255.53300 1.000 116.05747 141 ARG D N 1
ATOM 11338 C CA . ARG C 3 114 ? 198.36300 186.91500 254.90900 1.000 116.05747 141 ARG D CA 1
ATOM 11339 C C . ARG C 3 114 ? 197.20300 186.13200 255.52500 1.000 116.05747 141 ARG D C 1
ATOM 11340 O O . ARG C 3 114 ? 196.04600 186.56000 255.39800 1.000 116.05747 141 ARG D O 1
ATOM 11348 N N . THR C 3 115 ? 197.49400 185.00300 256.18200 1.000 118.50551 142 THR D N 1
ATOM 11349 C CA . THR C 3 115 ? 196.46500 184.18800 256.82100 1.000 118.50551 142 THR D CA 1
ATOM 11350 C C . THR C 3 115 ? 195.71300 184.98600 257.87900 1.000 118.50551 142 THR D C 1
ATOM 11351 O O . THR C 3 115 ? 194.47700 184.99600 257.90000 1.000 118.50551 142 THR D O 1
ATOM 11355 N N . MET C 3 116 ? 196.45400 185.67200 258.75700 1.000 121.91483 143 MET D N 1
ATOM 11356 C CA . MET C 3 116 ? 195.83900 186.49500 259.79400 1.000 121.91483 143 MET D CA 1
ATOM 11357 C C . MET C 3 116 ? 195.03600 187.64200 259.19700 1.000 121.91483 143 MET D C 1
ATOM 11358 O O . MET C 3 116 ? 193.98400 188.00900 259.72900 1.000 121.91483 143 MET D O 1
ATOM 11363 N N . ASP C 3 117 ? 195.52100 188.22200 258.09500 1.000 121.61050 144 ASP D N 1
ATOM 11364 C CA . ASP C 3 117 ? 194.82500 189.34000 257.46200 1.000 121.61050 144 ASP D CA 1
ATOM 11365 C C . ASP C 3 117 ? 193.48500 188.90300 256.89000 1.000 121.61050 144 ASP D C 1
ATOM 11366 O O . ASP C 3 117 ? 192.46600 189.57400 257.09500 1.000 121.61050 144 ASP D O 1
ATOM 11371 N N . LEU C 3 118 ? 193.46800 187.77900 256.16900 1.000 115.31485 145 LEU D N 1
ATOM 11372 C CA . LEU C 3 118 ? 192.21200 187.25900 255.63400 1.000 115.31485 145 LEU D CA 1
ATOM 11373 C C . LEU C 3 118 ? 191.27900 186.81500 256.75400 1.000 115.31485 145 LEU D C 1
ATOM 11374 O O . LEU C 3 118 ? 190.05800 187.00000 256.66500 1.000 115.31485 145 LEU D O 1
ATOM 11379 N N . LEU C 3 119 ? 191.84300 186.23200 257.81600 1.000 118.68341 146 LEU D N 1
ATOM 11380 C CA . LEU C 3 119 ? 191.05300 185.79600 258.96000 1.000 118.68341 146 LEU D CA 1
ATOM 11381 C C . LEU C 3 119 ? 190.37800 186.97200 259.65200 1.000 118.68341 146 LEU D C 1
ATOM 11382 O O . LEU C 3 119 ? 189.20700 186.88800 260.04000 1.000 118.68341 146 LEU D O 1
ATOM 11387 N N . GLU C 3 120 ? 191.09500 188.08700 259.79100 1.000 121.84797 147 GLU D N 1
ATOM 11388 C CA . GLU C 3 120 ? 190.51500 189.27000 260.41200 1.000 121.84797 147 GLU D CA 1
ATOM 11389 C C . GLU C 3 120 ? 189.49000 189.91600 259.49100 1.000 121.84797 147 GLU D C 1
ATOM 11390 O O . GLU C 3 120 ? 188.43800 190.37700 259.95100 1.000 121.84797 147 GLU D O 1
ATOM 11396 N N . ALA C 3 121 ? 189.77900 189.95700 258.18400 1.000 116.18335 148 ALA D N 1
ATOM 11397 C CA . ALA C 3 121 ? 188.82500 190.48000 257.21200 1.000 116.18335 148 ALA D CA 1
ATOM 11398 C C . ALA C 3 121 ? 187.56300 189.63600 257.11400 1.000 116.18335 148 ALA D C 1
ATOM 11399 O O . ALA C 3 121 ? 186.54900 190.11700 256.60200 1.000 116.18335 148 ALA D O 1
ATOM 11401 N N . LEU C 3 122 ? 187.60500 188.38700 257.57100 1.000 117.64517 149 LEU D N 1
ATOM 11402 C CA . LEU C 3 122 ? 186.39000 187.58700 257.64700 1.000 117.64517 149 LEU D CA 1
ATOM 11403 C C . LEU C 3 122 ? 185.68200 187.76400 258.98400 1.000 117.64517 149 LEU D C 1
ATOM 11404 O O . LEU C 3 122 ? 184.45400 187.87700 259.02500 1.000 117.64517 149 LEU D O 1
ATOM 11409 N N . LEU C 3 123 ? 186.43600 187.81000 260.08100 1.000 121.85178 150 LEU D N 1
ATOM 11410 C CA . LEU C 3 123 ? 185.84200 187.94500 261.40500 1.000 121.85178 150 LEU D CA 1
ATOM 11411 C C . LEU C 3 123 ? 185.34500 189.34900 261.71700 1.000 121.85178 150 LEU D C 1
ATOM 11412 O O . LEU C 3 123 ? 184.74400 189.53500 262.78000 1.000 121.85178 150 LEU D O 1
ATOM 11417 N N . LEU C 3 124 ? 185.64800 190.34200 260.87200 1.000 125.41758 151 LEU D N 1
ATOM 11418 C CA . LEU C 3 124 ? 185.12200 191.69200 261.07400 1.000 125.41758 151 LEU D CA 1
ATOM 11419 C C . LEU C 3 124 ? 183.59800 191.70200 261.05900 1.000 125.41758 151 LEU D C 1
ATOM 11420 O O . LEU C 3 124 ? 182.95500 192.05400 262.05300 1.000 125.41758 151 LEU D O 1
ATOM 11425 N N . GLY C 3 125 ? 183.00300 191.31000 259.93800 1.000 130.94467 152 GLY D N 1
ATOM 11426 C CA . GLY C 3 125 ? 181.56700 191.40500 259.77800 1.000 130.94467 152 GLY D CA 1
ATOM 11427 C C . GLY C 3 125 ? 180.75700 190.29400 260.41700 1.000 130.94467 152 GLY D C 1
ATOM 11428 O O . GLY C 3 125 ? 179.87000 189.73700 259.76500 1.000 130.94467 152 GLY D O 1
ATOM 11429 N N . ASN C 3 126 ? 181.03700 189.94500 261.67700 1.000 132.46289 153 ASN D N 1
ATOM 11430 C CA . ASN C 3 126 ? 180.21200 188.95100 262.35100 1.000 132.46289 153 ASN D CA 1
ATOM 11431 C C . ASN C 3 126 ? 179.94600 189.30700 263.80900 1.000 132.46289 153 ASN D C 1
ATOM 11432 O O . ASN C 3 126 ? 179.69500 188.41300 264.62400 1.000 132.46289 153 ASN D O 1
ATOM 11437 N N . LYS C 3 127 ? 180.00500 190.60100 264.14200 1.000 136.27277 154 LYS D N 1
ATOM 11438 C CA . LYS C 3 127 ? 179.55300 191.16600 265.42000 1.000 136.27277 154 LYS D CA 1
ATOM 11439 C C . LYS C 3 127 ? 180.28600 190.57600 266.62800 1.000 136.27277 154 LYS D C 1
ATOM 11440 O O . LYS C 3 127 ? 179.67000 190.05600 267.55800 1.000 136.27277 154 LYS D O 1
ATOM 11446 N N . VAL C 3 128 ? 181.61400 190.73100 266.63100 1.000 135.90328 155 VAL D N 1
ATOM 11447 C CA . VAL C 3 128 ? 182.48600 190.29400 267.72500 1.000 135.90328 155 VAL D CA 1
ATOM 11448 C C . VAL C 3 128 ? 183.69600 191.21400 267.78200 1.000 135.90328 155 VAL D C 1
ATOM 11449 O O . VAL C 3 128 ? 184.07200 191.84300 266.79000 1.000 135.90328 155 VAL D O 1
ATOM 11453 N N . HIS C 3 129 ? 184.27400 191.32800 268.97500 1.000 135.85888 156 HIS D N 1
ATOM 11454 C CA . HIS C 3 129 ? 185.53900 192.02600 269.13200 1.000 135.85888 156 HIS D CA 1
ATOM 11455 C C . HIS C 3 129 ? 186.66100 191.20100 268.51200 1.000 135.85888 156 HIS D C 1
ATOM 11456 O O . HIS C 3 129 ? 186.53800 189.99200 268.30700 1.000 135.85888 156 HIS D O 1
ATOM 11463 N N . ILE C 3 130 ? 187.77800 191.86800 268.21800 1.000 126.42248 157 ILE D N 1
ATOM 11464 C CA . ILE C 3 130 ? 188.97400 191.22800 267.68100 1.000 126.42248 157 ILE D CA 1
ATOM 11465 C C . ILE C 3 130 ? 190.15500 191.85000 268.41600 1.000 126.42248 157 ILE D C 1
ATOM 11466 O O . ILE C 3 130 ? 190.11900 193.02400 268.79400 1.000 126.42248 157 ILE D O 1
ATOM 11471 N N . LYS C 3 131 ? 191.20600 191.05900 268.63400 1.000 128.56571 158 LYS D N 1
ATOM 11472 C CA . LYS C 3 131 ? 192.40300 191.55600 269.30800 1.000 128.56571 158 LYS D CA 1
ATOM 11473 C C . LYS C 3 131 ? 193.59200 190.74200 268.80800 1.000 128.56571 158 LYS D C 1
ATOM 11474 O O . LYS C 3 131 ? 193.82800 189.62800 269.28100 1.000 128.56571 158 LYS D O 1
ATOM 11480 N N . ARG C 3 132 ? 194.34000 191.31300 267.86800 1.000 128.07618 159 ARG D N 1
ATOM 11481 C CA . ARG C 3 132 ? 195.54200 190.67900 267.33700 1.000 128.07618 159 ARG D CA 1
ATOM 11482 C C . ARG C 3 132 ? 196.68700 190.85000 268.32200 1.000 128.07618 159 ARG D C 1
ATOM 11483 O O . ARG C 3 132 ? 197.18400 191.96200 268.52000 1.000 128.07618 159 ARG D O 1
ATOM 11491 N N . TYR C 3 133 ? 197.11400 189.75300 268.94000 1.000 134.19014 160 TYR D N 1
ATOM 11492 C CA . TYR C 3 133 ? 198.24400 189.78800 269.85900 1.000 134.19014 160 TYR D CA 1
ATOM 11493 C C . TYR C 3 133 ? 199.59200 189.89800 269.15400 1.000 134.19014 160 TYR D C 1
ATOM 11494 O O . TYR C 3 133 ? 200.61900 189.94600 269.83900 1.000 134.19014 160 TYR D O 1
ATOM 11503 N N . ASP C 3 134 ? 199.61200 189.91000 267.81900 1.000 136.73139 161 ASP D N 1
ATOM 11504 C CA . ASP C 3 134 ? 200.85800 190.02300 267.06700 1.000 136.73139 161 ASP D CA 1
ATOM 11505 C C . ASP C 3 134 ? 201.51200 191.38100 267.29200 1.000 136.73139 161 ASP D C 1
ATOM 11506 O O . ASP C 3 134 ? 202.65500 191.46900 267.75300 1.000 136.73139 161 ASP D O 1
ATOM 11511 N N . GLY C 3 135 ? 200.79500 192.45100 266.96900 1.000 136.99402 162 GLY D N 1
ATOM 11512 C CA . GLY C 3 135 ? 201.32000 193.79500 267.07400 1.000 136.99402 162 GLY D CA 1
ATOM 11513 C C . GLY C 3 135 ? 200.96500 194.65000 265.87800 1.000 136.99402 162 GLY D C 1
ATOM 11514 O O . GLY C 3 135 ? 200.72600 195.85100 266.02300 1.000 136.99402 162 GLY D O 1
ATOM 11515 N N . HIS C 3 136 ? 200.91700 194.05100 264.69300 1.000 137.87118 163 HIS D N 1
ATOM 11516 C CA . HIS C 3 136 ? 200.36900 194.76200 263.55300 1.000 137.87118 163 HIS D CA 1
ATOM 11517 C C . HIS C 3 136 ? 198.84200 194.73300 263.64800 1.000 137.87118 163 HIS D C 1
ATOM 11518 O O . HIS C 3 136 ? 198.26700 194.03700 264.48800 1.000 137.87118 163 HIS D O 1
ATOM 11525 N N . SER C 3 137 ? 198.17500 195.47000 262.76000 1.000 136.82891 164 SER D N 1
ATOM 11526 C CA . SER C 3 137 ? 196.71800 195.53800 262.74100 1.000 136.82891 164 SER D CA 1
ATOM 11527 C C . SER C 3 137 ? 196.25400 196.14000 261.42800 1.000 136.82891 164 SER D C 1
ATOM 11528 O O . SER C 3 137 ? 196.90600 197.03300 260.88700 1.000 136.82891 164 SER D O 1
ATOM 11531 N N . ILE C 3 138 ? 195.12700 195.63900 260.92100 1.000 139.66237 165 ILE D N 1
ATOM 11532 C CA . ILE C 3 138 ? 194.36700 196.32200 259.88000 1.000 139.66237 165 ILE D CA 1
ATOM 11533 C C . ILE C 3 138 ? 193.54900 197.37500 260.63200 1.000 139.66237 165 ILE D C 1
ATOM 11534 O O . ILE C 3 138 ? 193.57300 197.38700 261.86900 1.000 139.66237 165 ILE D O 1
ATOM 11539 N N . LYS C 3 139 ? 192.86000 198.26900 259.89900 1.000 152.44404 166 LYS D N 1
ATOM 11540 C CA . LYS C 3 139 ? 192.07400 199.41100 260.38200 1.000 152.44404 166 LYS D CA 1
ATOM 11541 C C . LYS C 3 139 ? 191.25600 199.10600 261.63200 1.000 152.44404 166 LYS D C 1
ATOM 11542 O O . LYS C 3 139 ? 190.43300 198.18600 261.64500 1.000 152.44404 166 LYS D O 1
ATOM 11548 N N . SER C 3 140 ? 191.50100 199.87800 262.69000 1.000 160.65984 167 SER D N 1
ATOM 11549 C CA . SER C 3 140 ? 190.96700 199.58300 264.01500 1.000 160.65984 167 SER D CA 1
ATOM 11550 C C . SER C 3 140 ? 189.69000 200.35200 264.33700 1.000 160.65984 167 SER D C 1
ATOM 11551 O O . SER C 3 140 ? 188.65000 199.73200 264.58700 1.000 160.65984 167 SER D O 1
ATOM 11554 N N . LYS C 3 141 ? 189.76000 201.68700 264.32800 1.000 164.83077 168 LYS D N 1
ATOM 11555 C CA . LYS C 3 141 ? 188.69200 202.60200 264.76800 1.000 164.83077 168 LYS D CA 1
ATOM 11556 C C . LYS C 3 141 ? 188.19300 202.28300 266.17900 1.000 164.83077 168 LYS D C 1
ATOM 11557 O O . LYS C 3 141 ? 187.19800 201.57800 266.35300 1.000 164.83077 168 LYS D O 1
ATOM 11563 N N . ASN C 3 145 ? 182.24600 200.05500 269.82200 1.000 159.93599 172 ASN D N 1
ATOM 11564 C CA . ASN C 3 145 ? 180.93700 199.58700 270.25900 1.000 159.93599 172 ASN D CA 1
ATOM 11565 C C . ASN C 3 145 ? 181.05500 198.68700 271.48000 1.000 159.93599 172 ASN D C 1
ATOM 11566 O O . ASN C 3 145 ? 182.03100 198.75400 272.22500 1.000 159.93599 172 ASN D O 1
ATOM 11571 N N . ASP C 3 146 ? 180.04600 197.84300 271.67700 1.000 154.99256 173 ASP D N 1
ATOM 11572 C CA . ASP C 3 146 ? 180.01900 196.89300 272.77700 1.000 154.99256 173 ASP D CA 1
ATOM 11573 C C . ASP C 3 146 ? 179.49200 195.57400 272.23300 1.000 154.99256 173 ASP D C 1
ATOM 11574 O O . ASP C 3 146 ? 178.58900 195.56100 271.39200 1.000 154.99256 173 ASP D O 1
ATOM 11579 N N . PHE C 3 147 ? 180.04400 194.47200 272.73500 1.000 145.76125 174 PHE D N 1
ATOM 11580 C CA . PHE C 3 147 ? 179.60700 193.13900 272.34800 1.000 145.76125 174 PHE D CA 1
ATOM 11581 C C . PHE C 3 147 ? 179.78700 192.21000 273.53700 1.000 145.76125 174 PHE D C 1
ATOM 11582 O O . PHE C 3 147 ? 180.18100 192.63000 274.62800 1.000 145.76125 174 PHE D O 1
ATOM 11590 N N . SER C 3 148 ? 179.49200 190.93000 273.31800 1.000 143.69524 175 SER D N 1
ATOM 11591 C CA . SER C 3 148 ? 179.50900 189.93500 274.38200 1.000 143.69524 175 SER D CA 1
ATOM 11592 C C . SER C 3 148 ? 180.76900 189.07500 274.36400 1.000 143.69524 175 SER D C 1
ATOM 11593 O O . SER C 3 148 ? 181.49300 189.01600 275.36100 1.000 143.69524 175 SER D O 1
ATOM 11596 N N . CYS C 3 149 ? 181.04600 188.40100 273.25000 1.000 142.08939 176 CYS D N 1
ATOM 11597 C CA . CYS C 3 149 ? 182.17800 187.49000 273.15700 1.000 142.08939 176 CYS D CA 1
ATOM 11598 C C . CYS C 3 149 ? 183.24800 188.07000 272.24200 1.000 142.08939 176 CYS D C 1
ATOM 11599 O O . CYS C 3 149 ? 182.95300 188.78300 271.27800 1.000 142.08939 176 CYS D O 1
ATOM 11602 N N . THR C 3 150 ? 184.50300 187.79300 272.58300 1.000 135.26239 177 THR D N 1
ATOM 11603 C CA . THR C 3 150 ? 185.64700 188.30800 271.84700 1.000 135.26239 177 THR D CA 1
ATOM 11604 C C . THR C 3 150 ? 186.54300 187.15800 271.41800 1.000 135.26239 177 THR D C 1
ATOM 11605 O O . THR C 3 150 ? 186.71600 186.18500 272.15500 1.000 135.26239 177 THR D O 1
ATOM 11609 N N . VAL C 3 151 ? 187.08100 187.25400 270.21400 1.000 131.98702 178 VAL D N 1
ATOM 11610 C CA . VAL C 3 151 ? 188.05600 186.28600 269.74300 1.000 131.98702 178 VAL D CA 1
ATOM 11611 C C . VAL C 3 151 ? 189.45100 186.75500 270.13700 1.000 131.98702 178 VAL D C 1
ATOM 11612 O O . VAL C 3 151 ? 189.66300 187.90600 270.52300 1.000 131.98702 178 VAL D O 1
ATOM 11616 N N . HIS C 3 152 ? 190.41100 185.83600 270.09400 1.000 130.29313 179 HIS D N 1
ATOM 11617 C CA . HIS C 3 152 ? 191.81800 186.18700 270.26000 1.000 130.29313 179 HIS D CA 1
ATOM 11618 C C . HIS C 3 152 ? 192.61800 185.39500 269.23700 1.000 130.29313 179 HIS D C 1
ATOM 11619 O O . HIS C 3 152 ? 192.66800 184.16300 269.30500 1.000 130.29313 179 HIS D O 1
ATOM 11626 N N . LEU C 3 153 ? 193.23700 186.09200 268.29100 1.000 123.02626 180 LEU D N 1
ATOM 11627 C CA . LEU C 3 153 ? 194.05600 185.42300 267.29700 1.000 123.02626 180 LEU D CA 1
ATOM 11628 C C . LEU C 3 153 ? 195.46000 185.19900 267.84700 1.000 123.02626 180 LEU D C 1
ATOM 11629 O O . LEU C 3 153 ? 195.92600 185.91600 268.73300 1.000 123.02626 180 LEU D O 1
ATOM 11634 N N . PHE C 3 154 ? 196.14400 184.19800 267.29900 1.000 127.15746 181 PHE D N 1
ATOM 11635 C CA . PHE C 3 154 ? 197.48500 183.85800 267.74900 1.000 127.15746 181 PHE D CA 1
ATOM 11636 C C . PHE C 3 154 ? 198.28100 183.26900 266.59600 1.000 127.15746 181 PHE D C 1
ATOM 11637 O O . PHE C 3 154 ? 197.72600 182.65000 265.68000 1.000 127.15746 181 PHE D O 1
ATOM 11645 N N . SER C 3 155 ? 199.59200 183.47600 266.65700 1.000 133.52544 182 SER D N 1
ATOM 11646 C CA . SER C 3 155 ? 200.52700 182.94000 265.68400 1.000 133.52544 182 SER D CA 1
ATOM 11647 C C . SER C 3 155 ? 201.11900 181.63100 266.18400 1.000 133.52544 182 SER D C 1
ATOM 11648 O O . SER C 3 155 ? 201.29800 181.42700 267.38700 1.000 133.52544 182 SER D O 1
ATOM 11651 N N . SER C 3 156 ? 201.42200 180.74200 265.24500 1.000 131.47051 183 SER D N 1
ATOM 11652 C CA . SER C 3 156 ? 201.94900 179.42700 265.57000 1.000 131.47051 183 SER D CA 1
ATOM 11653 C C . SER C 3 156 ? 203.46200 179.40900 265.73800 1.000 131.47051 183 SER D C 1
ATOM 11654 O O . SER C 3 156 ? 204.03500 178.33000 265.91600 1.000 131.47051 183 SER D O 1
ATOM 11657 N N . GLU C 3 157 ? 204.12300 180.56400 265.68800 1.000 136.37956 184 GLU D N 1
ATOM 11658 C CA . GLU C 3 157 ? 205.58300 180.64800 265.73400 1.000 136.37956 184 GLU D CA 1
ATOM 11659 C C . GLU C 3 157 ? 206.02800 181.71600 266.72200 1.000 136.37956 184 GLU D C 1
ATOM 11660 O O . GLU C 3 157 ? 206.88000 182.55500 266.42700 1.000 136.37956 184 GLU D O 1
ATOM 11666 N N . GLY C 3 158 ? 205.45300 181.70400 267.91100 1.000 141.12852 185 GLY D N 1
ATOM 11667 C CA . GLY C 3 158 ? 205.87500 182.63400 268.94400 1.000 141.12852 185 GLY D CA 1
ATOM 11668 C C . GLY C 3 158 ? 204.81900 183.69800 269.16900 1.000 141.12852 185 GLY D C 1
ATOM 11669 O O . GLY C 3 158 ? 204.21500 184.21700 268.22200 1.000 141.12852 185 GLY D O 1
ATOM 11670 N N . ILE C 3 159 ? 204.59600 184.03900 270.43700 1.000 147.62547 186 ILE D N 1
ATOM 11671 C CA . ILE C 3 159 ? 203.55800 184.99800 270.79200 1.000 147.62547 186 ILE D CA 1
ATOM 11672 C C . ILE C 3 159 ? 204.20400 186.22700 271.42200 1.000 147.62547 186 ILE D C 1
ATOM 11673 O O . ILE C 3 159 ? 203.67700 187.34000 271.29400 1.000 147.62547 186 ILE D O 1
ATOM 11678 N N . ASN C 3 160 ? 205.36100 186.02800 272.07100 1.000 150.35485 187 ASN D N 1
ATOM 11679 C CA . ASN C 3 160 ? 206.14100 187.07100 272.75300 1.000 150.35485 187 ASN D CA 1
ATOM 11680 C C . ASN C 3 160 ? 205.28500 187.74900 273.83200 1.000 150.35485 187 ASN D C 1
ATOM 11681 O O . ASN C 3 160 ? 204.87900 188.90700 273.71700 1.000 150.35485 187 ASN D O 1
ATOM 11686 N N . PHE C 3 161 ? 204.96700 186.94000 274.85400 1.000 150.90014 188 PHE D N 1
ATOM 11687 C CA . PHE C 3 161 ? 204.06900 187.34600 275.93700 1.000 150.90014 188 PHE D CA 1
ATOM 11688 C C . PHE C 3 161 ? 204.54300 188.59100 276.67700 1.000 150.90014 188 PHE D C 1
ATOM 11689 O O . PHE C 3 161 ? 203.71300 189.36400 277.16800 1.000 150.90014 188 PHE D O 1
ATOM 11697 N N . THR C 3 162 ? 205.86000 188.78400 276.80200 1.000 152.35989 189 THR D N 1
ATOM 11698 C CA . THR C 3 162 ? 206.37300 189.89800 277.59300 1.000 152.35989 189 THR D CA 1
ATOM 11699 C C . THR C 3 162 ? 206.10100 191.25300 276.94700 1.000 152.35989 189 THR D C 1
ATOM 11700 O O . THR C 3 162 ? 206.11800 192.27000 277.64600 1.000 152.35989 189 THR D O 1
ATOM 11704 N N . LYS C 3 163 ? 205.84800 191.29200 275.63700 1.000 150.40389 190 LYS D N 1
ATOM 11705 C CA . LYS C 3 163 ? 205.49300 192.52900 274.96000 1.000 150.40389 190 LYS D CA 1
ATOM 11706 C C . LYS C 3 163 ? 203.98800 192.69200 274.79200 1.000 150.40389 190 LYS D C 1
ATOM 11707 O O . LYS C 3 163 ? 203.51700 193.81600 274.58900 1.000 150.40389 190 LYS D O 1
ATOM 11713 N N . TYR C 3 164 ? 203.22200 191.60800 274.91000 1.000 148.21899 191 TYR D N 1
ATOM 11714 C CA . TYR C 3 164 ? 201.76300 191.67000 274.81900 1.000 148.21899 191 TYR D CA 1
ATOM 11715 C C . TYR C 3 164 ? 201.18900 190.64600 275.78100 1.000 148.21899 191 TYR D C 1
ATOM 11716 O O . TYR C 3 164 ? 200.98500 189.47900 275.42100 1.000 148.21899 191 TYR D O 1
ATOM 11725 N N . PRO C 3 165 ? 200.93600 191.04100 277.03600 1.000 149.02648 192 PRO D N 1
ATOM 11726 C CA . PRO C 3 165 ? 200.40700 190.09200 278.02800 1.000 149.02648 192 PRO D CA 1
ATOM 11727 C C . PRO C 3 165 ? 198.97600 189.65600 277.74800 1.000 149.02648 192 PRO D C 1
ATOM 11728 O O . PRO C 3 165 ? 198.33200 190.16200 276.82300 1.000 149.02648 192 PRO D O 1
ATOM 11732 N N . ILE C 3 166 ? 198.46100 188.73400 278.55200 1.000 151.20034 193 ILE D N 1
ATOM 11733 C CA . ILE C 3 166 ? 197.09800 188.24300 278.39000 1.000 151.20034 193 ILE D CA 1
ATOM 11734 C C . ILE C 3 166 ? 196.17600 189.12000 279.22600 1.000 151.20034 193 ILE D C 1
ATOM 11735 O O . ILE C 3 166 ? 196.42800 189.34900 280.41500 1.000 151.20034 193 ILE D O 1
ATOM 11740 N N . LYS C 3 167 ? 195.10400 189.60900 278.60600 1.000 155.09369 194 LYS D N 1
ATOM 11741 C CA . LYS C 3 167 ? 194.21400 190.58100 279.22200 1.000 155.09369 194 LYS D CA 1
ATOM 11742 C C . LYS C 3 167 ? 192.81300 190.04700 279.48400 1.000 155.09369 194 LYS D C 1
ATOM 11743 O O . LYS C 3 167 ? 191.95600 190.81700 279.93100 1.000 155.09369 194 LYS D O 1
ATOM 11749 N N . SER C 3 168 ? 192.55100 188.77000 279.17900 1.000 157.58431 195 SER D N 1
ATOM 11750 C CA . SER C 3 168 ? 191.19100 188.23200 279.23000 1.000 157.58431 195 SER D CA 1
ATOM 11751 C C . SER C 3 168 ? 190.63300 188.21800 280.64700 1.000 157.58431 195 SER D C 1
ATOM 11752 O O . SER C 3 168 ? 189.43800 188.47300 280.84700 1.000 157.58431 195 SER D O 1
ATOM 11755 N N . LYS C 3 169 ? 191.47700 187.88000 281.63000 1.000 157.75291 196 LYS D N 1
ATOM 11756 C CA . LYS C 3 169 ? 191.14600 187.75400 283.05900 1.000 157.75291 196 LYS D CA 1
ATOM 11757 C C . LYS C 3 169 ? 190.09200 186.67600 283.32700 1.000 157.75291 196 LYS D C 1
ATOM 11758 O O . LYS C 3 169 ? 189.46400 186.67100 284.39100 1.000 157.75291 196 LYS D O 1
ATOM 11764 N N . ALA C 3 170 ? 189.90200 185.75800 282.38100 1.000 151.25825 197 ALA D N 1
ATOM 11765 C CA . ALA C 3 170 ? 188.93300 184.67600 282.46600 1.000 151.25825 197 ALA D CA 1
ATOM 11766 C C . ALA C 3 170 ? 189.33200 183.63400 281.43500 1.000 151.25825 197 ALA D C 1
ATOM 11767 O O . ALA C 3 170 ? 189.82000 183.98900 280.35900 1.000 151.25825 197 ALA D O 1
ATOM 11769 N N . ARG C 3 171 ? 189.15400 182.36100 281.78300 1.000 140.93221 198 ARG D N 1
ATOM 11770 C CA . ARG C 3 171 ? 189.66800 181.27500 280.96100 1.000 140.93221 198 ARG D CA 1
ATOM 11771 C C . ARG C 3 171 ? 188.94600 181.18500 279.62200 1.000 140.93221 198 ARG D C 1
ATOM 11772 O O . ARG C 3 171 ? 187.76000 181.50100 279.50300 1.000 140.93221 198 ARG D O 1
ATOM 11780 N N . PHE C 3 172 ? 189.70500 180.79900 278.59700 1.000 136.16342 199 PHE D N 1
ATOM 11781 C CA . PHE C 3 172 ? 189.14500 180.51900 277.28500 1.000 136.16342 199 PHE D CA 1
ATOM 11782 C C . PHE C 3 172 ? 188.18700 179.33400 277.36200 1.000 136.16342 199 PHE D C 1
ATOM 11783 O O . PHE C 3 172 ? 188.21900 178.53400 278.29900 1.000 136.16342 199 PHE D O 1
ATOM 11791 N N . ASP C 3 173 ? 187.35300 179.18900 276.33900 1.000 137.90435 200 ASP D N 1
ATOM 11792 C CA . ASP C 3 173 ? 186.41900 178.07800 276.32700 1.000 137.90435 200 ASP D CA 1
ATOM 11793 C C . ASP C 3 173 ? 186.63500 177.06500 275.22000 1.000 137.90435 200 ASP D C 1
ATOM 11794 O O . ASP C 3 173 ? 186.09700 175.95700 275.33500 1.000 137.90435 200 ASP D O 1
ATOM 11799 N N . MET C 3 174 ? 187.45600 177.36600 274.21200 1.000 130.85712 201 MET D N 1
ATOM 11800 C CA . MET C 3 174 ? 187.76800 176.41700 273.14800 1.000 130.85712 201 MET D CA 1
ATOM 11801 C C . MET C 3 174 ? 189.01100 176.91100 272.41400 1.000 130.85712 201 MET D C 1
ATOM 11802 O O . MET C 3 174 ? 189.57900 177.95100 272.75200 1.000 130.85712 201 MET D O 1
ATOM 11807 N N . LEU C 3 175 ? 189.43800 176.14600 271.41100 1.000 121.82078 202 LEU D N 1
ATOM 11808 C CA . LEU C 3 175 ? 190.52600 176.55400 270.53000 1.000 121.82078 202 LEU D CA 1
ATOM 11809 C C . LEU C 3 175 ? 190.32200 175.96300 269.14400 1.000 121.82078 202 LEU D C 1
ATOM 11810 O O . LEU C 3 175 ? 189.84100 174.83500 269.01000 1.000 121.82078 202 LEU D O 1
ATOM 11815 N N . ILE C 3 176 ? 190.69300 176.72400 268.11700 1.000 115.19402 203 ILE D N 1
ATOM 11816 C CA . ILE C 3 176 ? 190.42300 176.36700 266.73100 1.000 115.19402 203 ILE D CA 1
ATOM 11817 C C . ILE C 3 176 ? 191.74200 176.35000 265.97300 1.000 115.19402 203 ILE D C 1
ATOM 11818 O O . ILE C 3 176 ? 192.33200 177.40600 265.71900 1.000 115.19402 203 ILE D O 1
ATOM 11823 N N . CYS C 3 177 ? 192.23600 175.15500 265.66600 1.000 118.43093 204 CYS D N 1
ATOM 11824 C CA . CYS C 3 177 ? 193.40500 175.00300 264.80900 1.000 118.43093 204 CYS D CA 1
ATOM 11825 C C . CYS C 3 177 ? 192.93700 175.07700 263.36300 1.000 118.43093 204 CYS D C 1
ATOM 11826 O O . CYS C 3 177 ? 192.25700 174.16600 262.87200 1.000 118.43093 204 CYS D O 1
ATOM 11829 N N . LEU C 3 178 ? 193.28600 176.16300 262.68100 1.000 118.06688 205 LEU D N 1
ATOM 11830 C CA . LEU C 3 178 ? 192.82400 176.35700 261.31600 1.000 118.06688 205 LEU D CA 1
ATOM 11831 C C . LEU C 3 178 ? 193.75600 175.70800 260.30300 1.000 118.06688 205 LEU D C 1
ATOM 11832 O O . LEU C 3 178 ? 193.29200 175.16600 259.29500 1.000 118.06688 205 LEU D O 1
ATOM 11837 N N . ASP C 3 179 ? 195.06000 175.74000 260.55300 1.000 131.39907 206 ASP D N 1
ATOM 11838 C CA . ASP C 3 179 ? 196.04500 175.17000 259.64600 1.000 131.39907 206 ASP D CA 1
ATOM 11839 C C . ASP C 3 179 ? 196.86700 174.11000 260.36400 1.000 131.39907 206 ASP D C 1
ATOM 11840 O O . ASP C 3 179 ? 197.16800 174.24200 261.55400 1.000 131.39907 206 ASP D O 1
ATOM 11845 N N . THR C 3 180 ? 197.23800 173.06200 259.62400 1.000 132.18517 207 THR D N 1
ATOM 11846 C CA . THR C 3 180 ? 197.95600 171.90800 260.15700 1.000 132.18517 207 THR D CA 1
ATOM 11847 C C . THR C 3 180 ? 199.38900 172.20600 260.58100 1.000 132.18517 207 THR D C 1
ATOM 11848 O O . THR C 3 180 ? 200.04600 171.31000 261.12000 1.000 132.18517 207 THR D O 1
ATOM 11852 N N . THR C 3 181 ? 199.89800 173.41700 260.34000 1.000 134.54655 208 THR D N 1
ATOM 11853 C CA . THR C 3 181 ? 201.26700 173.74400 260.71700 1.000 134.54655 208 THR D CA 1
ATOM 11854 C C . THR C 3 181 ? 201.44800 173.85100 262.22200 1.000 134.54655 208 THR D C 1
ATOM 11855 O O . THR C 3 181 ? 202.58500 173.77800 262.69800 1.000 134.54655 208 THR D O 1
ATOM 11859 N N . VAL C 3 182 ? 200.36300 174.05800 262.97100 1.000 133.06581 209 VAL D N 1
ATOM 11860 C CA . VAL C 3 182 ? 200.46200 174.20700 264.41400 1.000 133.06581 209 VAL D CA 1
ATOM 11861 C C . VAL C 3 182 ? 200.86900 172.87800 265.04400 1.000 133.06581 209 VAL D C 1
ATOM 11862 O O . VAL C 3 182 ? 200.61300 171.79300 264.50300 1.000 133.06581 209 VAL D O 1
ATOM 11866 N N . ASP C 3 183 ? 201.60000 172.96600 266.15000 1.000 140.25559 210 ASP D N 1
ATOM 11867 C CA . ASP C 3 183 ? 202.03400 171.79600 266.90300 1.000 140.25559 210 ASP D CA 1
ATOM 11868 C C . ASP C 3 183 ? 201.65600 172.05300 268.35400 1.000 140.25559 210 ASP D C 1
ATOM 11869 O O . ASP C 3 183 ? 202.26200 172.90300 269.01300 1.000 140.25559 210 ASP D O 1
ATOM 11874 N N . THR C 3 184 ? 200.66200 171.32300 268.85300 1.000 141.42910 211 THR D N 1
ATOM 11875 C CA . THR C 3 184 ? 200.17200 171.53700 270.20900 1.000 141.42910 211 THR D CA 1
ATOM 11876 C C . THR C 3 184 ? 201.08700 170.98200 271.29300 1.000 141.42910 211 THR D C 1
ATOM 11877 O O . THR C 3 184 ? 200.72600 171.05600 272.47100 1.000 141.42910 211 THR D O 1
ATOM 11881 N N . SER C 3 185 ? 202.24500 170.43300 270.94300 1.000 142.91423 212 SER D N 1
ATOM 11882 C CA . SER C 3 185 ? 203.23200 170.02300 271.93000 1.000 142.91423 212 SER D CA 1
ATOM 11883 C C . SER C 3 185 ? 204.24600 171.12200 272.21400 1.000 142.91423 212 SER D C 1
ATOM 11884 O O . SER C 3 185 ? 205.27900 170.85500 272.83400 1.000 142.91423 212 SER D O 1
ATOM 11887 N N . GLN C 3 186 ? 203.96800 172.34700 271.77300 1.000 144.72431 213 GLN D N 1
ATOM 11888 C CA . GLN C 3 186 ? 204.83600 173.48800 272.01000 1.000 144.72431 213 GLN D CA 1
ATOM 11889 C C . GLN C 3 186 ? 204.70300 173.94800 273.46400 1.000 144.72431 213 GLN D C 1
ATOM 11890 O O . GLN C 3 186 ? 204.01000 173.33900 274.28000 1.000 144.72431 213 GLN D O 1
ATOM 11896 N N . LYS C 3 187 ? 205.36700 175.04900 273.80000 1.000 143.79922 214 LYS D N 1
ATOM 11897 C CA . LYS C 3 187 ? 205.24300 175.60600 275.14000 1.000 143.79922 214 LYS D CA 1
ATOM 11898 C C . LYS C 3 187 ? 204.21800 176.72800 275.23100 1.000 143.79922 214 LYS D C 1
ATOM 11899 O O . LYS C 3 187 ? 203.49200 176.81300 276.22800 1.000 143.79922 214 LYS D O 1
ATOM 11905 N N . ASP C 3 188 ? 204.14800 177.59400 274.21600 1.000 145.02956 215 ASP D N 1
ATOM 11906 C CA . ASP C 3 188 ? 203.16900 178.67800 274.21800 1.000 145.02956 215 ASP D CA 1
ATOM 11907 C C . ASP C 3 188 ? 201.73400 178.16100 274.14900 1.000 145.02956 215 ASP D C 1
ATOM 11908 O O . ASP C 3 188 ? 200.85300 178.68700 274.83800 1.000 145.02956 215 ASP D O 1
ATOM 11913 N N . ILE C 3 189 ? 201.47700 177.14200 273.32100 1.000 138.95176 216 ILE D N 1
ATOM 11914 C CA . ILE C 3 189 ? 200.14100 176.54900 273.24900 1.000 138.95176 216 ILE D CA 1
ATOM 11915 C C . ILE C 3 189 ? 199.78300 175.87900 274.57400 1.000 138.95176 216 ILE D C 1
ATOM 11916 O O . ILE C 3 189 ? 198.65200 176.00900 275.06700 1.000 138.95176 216 ILE D O 1
ATOM 11921 N N . GLN C 3 190 ? 200.74100 175.15500 275.16900 1.000 139.60977 217 GLN D N 1
ATOM 11922 C CA . GLN C 3 190 ? 200.52900 174.52500 276.47000 1.000 139.60977 217 GLN D CA 1
ATOM 11923 C C . GLN C 3 190 ? 200.25500 175.55200 277.56000 1.000 139.60977 217 GLN D C 1
ATOM 11924 O O . GLN C 3 190 ? 199.53800 175.25900 278.51900 1.000 139.60977 217 GLN D O 1
ATOM 11930 N N . TYR C 3 191 ? 200.82400 176.75200 277.43700 1.000 140.34022 218 TYR D N 1
ATOM 11931 C CA . TYR C 3 191 ? 200.48800 177.81300 278.37800 1.000 140.34022 218 TYR D CA 1
ATOM 11932 C C . TYR C 3 191 ? 199.10100 178.37600 278.09400 1.000 140.34022 218 TYR D C 1
ATOM 11933 O O . TYR C 3 191 ? 198.38100 178.75600 279.02600 1.000 140.34022 218 TYR D O 1
ATOM 11942 N N . LEU C 3 192 ? 198.74100 178.48500 276.81000 1.000 135.12581 219 LEU D N 1
ATOM 11943 C CA . LEU C 3 192 ? 197.42200 178.97100 276.40400 1.000 135.12581 219 LEU D CA 1
ATOM 11944 C C . LEU C 3 192 ? 196.29800 178.11800 276.97900 1.000 135.12581 219 LEU D C 1
ATOM 11945 O O . LEU C 3 192 ? 195.39500 178.63900 277.64400 1.000 135.12581 219 LEU D O 1
ATOM 11950 N N . LEU C 3 193 ? 196.30500 176.81500 276.66600 1.000 135.27898 220 LEU D N 1
ATOM 11951 C CA . LEU C 3 193 ? 195.26400 175.90400 277.15000 1.000 135.27898 220 LEU D CA 1
ATOM 11952 C C . LEU C 3 193 ? 195.20700 175.86500 278.67200 1.000 135.27898 220 LEU D C 1
ATOM 11953 O O . LEU C 3 193 ? 194.13100 175.96800 279.27000 1.000 135.27898 220 LEU D O 1
ATOM 11958 N N . GLN C 3 194 ? 196.36200 175.74000 279.31600 1.000 141.61941 221 GLN D N 1
ATOM 11959 C CA . GLN C 3 194 ? 196.42900 175.62500 280.76600 1.000 141.61941 221 GLN D CA 1
ATOM 11960 C C . GLN C 3 194 ? 196.38800 176.99400 281.43500 1.000 141.61941 221 GLN D C 1
ATOM 11961 O O . GLN C 3 194 ? 197.27400 177.32400 282.23000 1.000 141.61941 221 GLN D O 1
ATOM 11967 N N . TYR C 3 195 ? 195.37400 177.80200 281.12900 1.000 145.65471 222 TYR D N 1
ATOM 11968 C CA . TYR C 3 195 ? 195.29400 179.13100 281.72300 1.000 145.65471 222 TYR D CA 1
ATOM 11969 C C . TYR C 3 195 ? 194.68500 179.06600 283.11900 1.000 145.65471 222 TYR D C 1
ATOM 11970 O O . TYR C 3 195 ? 195.33400 179.42300 284.10800 1.000 145.65471 222 TYR D O 1
ATOM 11979 N N . LYS C 3 196 ? 193.43600 178.62000 283.22000 1.000 143.24653 223 LYS D N 1
ATOM 11980 C CA . LYS C 3 196 ? 192.75200 178.50500 284.50100 1.000 143.24653 223 LYS D CA 1
ATOM 11981 C C . LYS C 3 196 ? 192.15200 177.11400 284.60600 1.000 143.24653 223 LYS D C 1
ATOM 11982 O O . LYS C 3 196 ? 191.48000 176.65100 283.68000 1.000 143.24653 223 LYS D O 1
ATOM 11988 N N . ARG C 3 197 ? 192.40100 176.45500 285.73100 1.000 146.20564 224 ARG D N 1
ATOM 11989 C CA . ARG C 3 197 ? 191.91600 175.10400 285.95500 1.000 146.20564 224 ARG D CA 1
ATOM 11990 C C . ARG C 3 197 ? 191.01500 175.03900 287.18100 1.000 146.20564 224 ARG D C 1
ATOM 11991 O O . ARG C 3 197 ? 190.90000 173.99600 287.82300 1.000 146.20564 224 ARG D O 1
ATOM 11999 N N . ARG C 3 204 ? 195.23500 170.48800 281.11100 1.000 141.89047 231 ARG D N 1
ATOM 12000 C CA . ARG C 3 204 ? 195.03600 170.97100 279.75000 1.000 141.89047 231 ARG D CA 1
ATOM 12001 C C . ARG C 3 204 ? 193.54800 170.96100 279.34600 1.000 141.89047 231 ARG D C 1
ATOM 12002 O O . ARG C 3 204 ? 193.15600 170.51300 278.26500 1.000 141.89047 231 ARG D O 1
ATOM 12010 N N . TYR C 3 205 ? 192.74900 171.57400 280.22700 1.000 138.61519 232 TYR D N 1
ATOM 12011 C CA . TYR C 3 205 ? 191.29200 171.44100 280.20100 1.000 138.61519 232 TYR D CA 1
ATOM 12012 C C . TYR C 3 205 ? 190.65100 172.00900 278.93700 1.000 138.61519 232 TYR D C 1
ATOM 12013 O O . TYR C 3 205 ? 189.54700 171.58900 278.57300 1.000 138.61519 232 TYR D O 1
ATOM 12022 N N . ALA C 3 206 ? 191.29500 172.98500 278.29800 1.000 132.50412 233 ALA D N 1
ATOM 12023 C CA . ALA C 3 206 ? 190.73500 173.64000 277.11900 1.000 132.50412 233 ALA D CA 1
ATOM 12024 C C . ALA C 3 206 ? 190.56200 172.65400 275.96700 1.000 132.50412 233 ALA D C 1
ATOM 12025 O O . ALA C 3 206 ? 191.47700 171.87100 275.68800 1.000 132.50412 233 ALA D O 1
ATOM 12027 N N . PRO C 3 207 ? 189.41700 172.65200 275.28700 1.000 123.40497 234 PRO D N 1
ATOM 12028 C CA . PRO C 3 207 ? 189.21700 171.71500 274.17800 1.000 123.40497 234 PRO D CA 1
ATOM 12029 C C . PRO C 3 207 ? 189.61700 172.28600 272.82700 1.000 123.40497 234 PRO D C 1
ATOM 12030 O O . PRO C 3 207 ? 189.34600 173.44100 272.49100 1.000 123.40497 234 PRO D O 1
ATOM 12034 N N . ILE C 3 208 ? 190.27200 171.44400 272.04100 1.000 116.57072 235 ILE D N 1
ATOM 12035 C CA . ILE C 3 208 ? 190.75900 171.79700 270.71600 1.000 116.57072 235 ILE D CA 1
ATOM 12036 C C . ILE C 3 208 ? 189.80100 171.24700 269.67300 1.000 116.57072 235 ILE D C 1
ATOM 12037 O O . ILE C 3 208 ? 189.20400 170.18400 269.86200 1.000 116.57072 235 ILE D O 1
ATOM 12042 N N . VAL C 3 209 ? 189.69600 171.94200 268.53800 1.000 111.42232 236 VAL D N 1
ATOM 12043 C CA . VAL C 3 209 ? 189.01900 171.43300 267.34700 1.000 111.42232 236 VAL D CA 1
ATOM 12044 C C . VAL C 3 209 ? 189.83800 171.87500 266.14300 1.000 111.42232 236 VAL D C 1
ATOM 12045 O O . VAL C 3 209 ? 190.35800 172.99500 266.09900 1.000 111.42232 236 VAL D O 1
ATOM 12049 N N . ARG C 3 210 ? 190.04600 170.95300 265.21600 1.000 109.14569 237 ARG D N 1
ATOM 12050 C CA . ARG C 3 210 ? 190.91000 171.16300 264.06200 1.000 109.14569 237 ARG D CA 1
ATOM 12051 C C . ARG C 3 210 ? 190.06400 171.21000 262.80000 1.000 109.14569 237 ARG D C 1
ATOM 12052 O O . ARG C 3 210 ? 189.49900 170.19100 262.39700 1.000 109.14569 237 ARG D O 1
ATOM 12060 N N . LEU C 3 211 ? 189.96400 172.37800 262.17900 1.000 105.33786 238 LEU D N 1
ATOM 12061 C CA . LEU C 3 211 ? 189.26800 172.44100 260.89700 1.000 105.33786 238 LEU D CA 1
ATOM 12062 C C . LEU C 3 211 ? 190.14500 171.82600 259.82000 1.000 105.33786 238 LEU D C 1
ATOM 12063 O O . LEU C 3 211 ? 191.16400 172.40200 259.43100 1.000 105.33786 238 LEU D O 1
ATOM 12068 N N . VAL C 3 212 ? 189.75000 170.65500 259.33700 1.000 103.76862 239 VAL D N 1
ATOM 12069 C CA . VAL C 3 212 ? 190.54300 169.86900 258.40300 1.000 103.76862 239 VAL D CA 1
ATOM 12070 C C . VAL C 3 212 ? 189.62400 169.40500 257.28300 1.000 103.76862 239 VAL D C 1
ATOM 12071 O O . VAL C 3 212 ? 188.54200 168.87000 257.54300 1.000 103.76862 239 VAL D O 1
ATOM 12075 N N . ALA C 3 213 ? 190.00900 169.70200 256.04300 1.000 107.35228 240 ALA D N 1
ATOM 12076 C CA . ALA C 3 213 ? 189.25600 169.24000 254.88800 1.000 107.35228 240 ALA D CA 1
ATOM 12077 C C . ALA C 3 213 ? 189.21400 167.72000 254.81200 1.000 107.35228 240 ALA D C 1
ATOM 12078 O O . ALA C 3 213 ? 190.02500 167.01300 255.41100 1.000 107.35228 240 ALA D O 1
ATOM 12080 N N . ILE C 3 214 ? 188.27200 167.21700 254.03400 1.000 111.76147 241 ILE D N 1
ATOM 12081 C CA . ILE C 3 214 ? 188.06900 165.78200 253.91100 1.000 111.76147 241 ILE D CA 1
ATOM 12082 C C . ILE C 3 214 ? 188.78800 165.31800 252.65400 1.000 111.76147 241 ILE D C 1
ATOM 12083 O O . ILE C 3 214 ? 188.84100 166.04400 251.65000 1.000 111.76147 241 ILE D O 1
ATOM 12088 N N . ASN C 3 215 ? 189.43600 164.15000 252.75000 1.000 110.49376 242 ASN D N 1
ATOM 12089 C CA . ASN C 3 215 ? 190.18500 163.49900 251.67000 1.000 110.49376 242 ASN D CA 1
ATOM 12090 C C . ASN C 3 215 ? 191.29500 164.37600 251.09100 1.000 110.49376 242 ASN D C 1
ATOM 12091 O O . ASN C 3 215 ? 191.70600 164.18000 249.94600 1.000 110.49376 242 ASN D O 1
ATOM 12096 N N . SER C 3 216 ? 191.78200 165.35400 251.84600 1.000 110.15016 243 SER D N 1
ATOM 12097 C CA . SER C 3 216 ? 192.77000 166.30500 251.36800 1.000 110.15016 243 SER D CA 1
ATOM 12098 C C . SER C 3 216 ? 194.10200 166.07000 252.05800 1.000 110.15016 243 SER D C 1
ATOM 12099 O O . SER C 3 216 ? 194.26000 165.13900 252.84600 1.000 110.15016 243 SER D O 1
ATOM 12102 N N . ILE C 3 217 ? 195.05500 166.95200 251.74700 1.000 111.45099 244 ILE D N 1
ATOM 12103 C CA . ILE C 3 217 ? 196.42300 166.84100 252.25100 1.000 111.45099 244 ILE D CA 1
ATOM 12104 C C . ILE C 3 217 ? 196.45400 166.99700 253.76500 1.000 111.45099 244 ILE D C 1
ATOM 12105 O O . ILE C 3 217 ? 197.23600 166.33200 254.45800 1.000 111.45099 244 ILE D O 1
ATOM 12110 N N . ASP C 3 218 ? 195.57800 167.85100 254.30400 1.000 113.10065 245 ASP D N 1
ATOM 12111 C CA . ASP C 3 218 ? 195.51300 168.04700 255.74700 1.000 113.10065 245 ASP D CA 1
ATOM 12112 C C . ASP C 3 218 ? 195.04300 166.78600 256.45600 1.000 113.10065 245 ASP D C 1
ATOM 12113 O O . ASP C 3 218 ? 195.55200 166.44900 257.53400 1.000 113.10065 245 ASP D O 1
ATOM 12118 N N . HIS C 3 219 ? 194.08400 166.07800 255.85100 1.000 109.83135 246 HIS D N 1
ATOM 12119 C CA . HIS C 3 219 ? 193.64700 164.77900 256.35300 1.000 109.83135 246 HIS D CA 1
ATOM 12120 C C . HIS C 3 219 ? 194.80700 163.79100 256.39700 1.000 109.83135 246 HIS D C 1
ATOM 12121 O O . HIS C 3 219 ? 194.99800 163.09300 257.39800 1.000 109.83135 246 HIS D O 1
ATOM 12128 N N . CYS C 3 220 ? 195.58000 163.71200 255.30500 1.000 108.74562 247 CYS D N 1
ATOM 12129 C CA . CYS C 3 220 ? 196.69900 162.77500 255.23800 1.000 108.74562 247 CYS D CA 1
ATOM 12130 C C . CYS C 3 220 ? 197.77000 163.08700 256.27400 1.000 108.74562 247 CYS D C 1
ATOM 12131 O O . CYS C 3 220 ? 198.27100 162.17300 256.93900 1.000 108.74562 247 CYS D O 1
ATOM 12134 N N . ARG C 3 221 ? 198.13600 164.36600 256.42400 1.000 110.71943 248 ARG D N 1
ATOM 12135 C CA . ARG C 3 221 ? 199.15900 164.72300 257.40500 1.000 110.71943 248 ARG D CA 1
ATOM 12136 C C . ARG C 3 221 ? 198.68700 164.45200 258.82100 1.000 110.71943 248 ARG D C 1
ATOM 12137 O O . ARG C 3 221 ? 199.43300 163.88900 259.63200 1.000 110.71943 248 ARG D O 1
ATOM 12145 N N . LEU C 3 222 ? 197.44700 164.83700 259.12700 1.000 113.67589 249 LEU D N 1
ATOM 12146 C CA . LEU C 3 222 ? 196.90800 164.64600 260.46300 1.000 113.67589 249 LEU D CA 1
ATOM 12147 C C . LEU C 3 222 ? 196.74100 163.16500 260.79200 1.000 113.67589 249 LEU D C 1
ATOM 12148 O O . LEU C 3 222 ? 196.88500 162.77300 261.95400 1.000 113.67589 249 LEU D O 1
ATOM 12153 N N . PHE C 3 223 ? 196.42500 162.33800 259.79000 1.000 112.89084 250 PHE D N 1
ATOM 12154 C CA . PHE C 3 223 ? 196.32200 160.89800 260.00500 1.000 112.89084 250 PHE D CA 1
ATOM 12155 C C . PHE C 3 223 ? 197.69300 160.28100 260.24400 1.000 112.89084 250 PHE D C 1
ATOM 12156 O O . PHE C 3 223 ? 197.92900 159.64000 261.27400 1.000 112.89084 250 PHE D O 1
ATOM 12164 N N . PHE C 3 224 ? 198.61800 160.46300 259.29700 1.000 111.41531 251 PHE D N 1
ATOM 12165 C CA . PHE C 3 224 ? 199.93000 159.83400 259.38000 1.000 111.41531 251 PHE D CA 1
ATOM 12166 C C . PHE C 3 224 ? 200.87500 160.53000 260.35000 1.000 111.41531 251 PHE D C 1
ATOM 12167 O O . PHE C 3 224 ? 202.04700 160.15400 260.41300 1.000 111.41531 251 PHE D O 1
ATOM 12175 N N . GLY C 3 225 ? 200.41400 161.52900 261.09400 1.000 117.47273 252 GLY D N 1
ATOM 12176 C CA . GLY C 3 225 ? 201.23400 162.08600 262.14200 1.000 117.47273 252 GLY D CA 1
ATOM 12177 C C . GLY C 3 225 ? 201.29300 161.26600 263.41000 1.000 117.47273 252 GLY D C 1
ATOM 12178 O O . GLY C 3 225 ? 202.00900 161.64000 264.34200 1.000 117.47273 252 GLY D O 1
ATOM 12179 N N . LYS C 3 226 ? 200.56300 160.15200 263.47800 1.000 122.48718 253 LYS D N 1
ATOM 12180 C CA . LYS C 3 226 ? 200.55600 159.29100 264.65600 1.000 122.48718 253 LYS D CA 1
ATOM 12181 C C . LYS C 3 226 ? 201.47000 158.08200 264.48600 1.000 122.48718 253 LYS D C 1
ATOM 12182 O O . LYS C 3 226 ? 202.32500 157.83600 265.34200 1.000 122.48718 253 LYS D O 1
ATOM 12188 N N . LYS C 3 227 ? 201.25700 157.29100 263.42700 1.000 123.48697 254 LYS D N 1
ATOM 12189 C CA . LYS C 3 227 ? 202.06900 156.10000 263.18100 1.000 123.48697 254 LYS D CA 1
ATOM 12190 C C . LYS C 3 227 ? 203.53200 156.46300 262.96800 1.000 123.48697 254 LYS D C 1
ATOM 12191 O O . LYS C 3 227 ? 204.40700 156.06300 263.74300 1.000 123.48697 254 LYS D O 1
ATOM 12197 N N . PHE C 3 228 ? 203.81300 157.23000 261.92200 1.000 125.46571 255 PHE D N 1
ATOM 12198 C CA . PHE C 3 228 ? 205.17800 157.60400 261.58100 1.000 125.46571 255 PHE D CA 1
ATOM 12199 C C . PHE C 3 228 ? 205.60000 158.78600 262.45000 1.000 125.46571 255 PHE D C 1
ATOM 12200 O O . PHE C 3 228 ? 204.90300 159.17400 263.39100 1.000 125.46571 255 PHE D O 1
ATOM 12208 N N . ASP C 3 229 ? 206.74800 159.39100 262.15200 1.000 137.62048 256 ASP D N 1
ATOM 12209 C CA . ASP C 3 229 ? 207.33400 160.35500 263.08500 1.000 137.62048 256 ASP D CA 1
ATOM 12210 C C . ASP C 3 229 ? 207.97700 161.49000 262.29100 1.000 137.62048 256 ASP D C 1
ATOM 12211 O O . ASP C 3 229 ? 209.13000 161.35800 261.87200 1.000 137.62048 256 ASP D O 1
ATOM 12216 N N . LYS C 3 230 ? 207.20600 162.56900 262.10100 1.000 140.12192 257 LYS D N 1
ATOM 12217 C CA . LYS C 3 230 ? 207.66000 163.95400 261.88400 1.000 140.12192 257 LYS D CA 1
ATOM 12218 C C . LYS C 3 230 ? 208.77000 164.07300 260.83500 1.000 140.12192 257 LYS D C 1
ATOM 12219 O O . LYS C 3 230 ? 209.93600 164.32400 261.14800 1.000 140.12192 257 LYS D O 1
ATOM 12225 N N . ASN C 3 231 ? 208.36300 163.81500 259.58900 1.000 138.36946 258 ASN D N 1
ATOM 12226 C CA . ASN C 3 231 ? 209.20800 163.92500 258.39600 1.000 138.36946 258 ASN D CA 1
ATOM 12227 C C . ASN C 3 231 ? 210.37400 162.93600 258.44500 1.000 138.36946 258 ASN D C 1
ATOM 12228 O O . ASN C 3 231 ? 211.54800 163.30300 258.50000 1.000 138.36946 258 ASN D O 1
ATOM 12233 N N . SER C 3 232 ? 210.01000 161.66000 258.45400 1.000 131.10473 259 SER D N 1
ATOM 12234 C CA . SER C 3 232 ? 210.92300 160.58700 258.10500 1.000 131.10473 259 SER D CA 1
ATOM 12235 C C . SER C 3 232 ? 210.78500 160.32000 256.60700 1.000 131.10473 259 SER D C 1
ATOM 12236 O O . SER C 3 232 ? 210.17400 161.09800 255.87200 1.000 131.10473 259 SER D O 1
ATOM 12239 N N . ARG C 3 233 ? 211.35400 159.21600 256.12900 1.000 129.16531 260 ARG D N 1
ATOM 12240 C CA . ARG C 3 233 ? 211.17300 158.86000 254.72700 1.000 129.16531 260 ARG D CA 1
ATOM 12241 C C . ARG C 3 233 ? 209.80500 158.24200 254.47900 1.000 129.16531 260 ARG D C 1
ATOM 12242 O O . ARG C 3 233 ? 209.17100 158.51500 253.45000 1.000 129.16531 260 ARG D O 1
ATOM 12250 N N . GLU C 3 234 ? 209.32500 157.43500 255.42700 1.000 126.45308 261 GLU D N 1
ATOM 12251 C CA . GLU C 3 234 ? 208.05400 156.74100 255.25200 1.000 126.45308 261 GLU D CA 1
ATOM 12252 C C . GLU C 3 234 ? 206.88100 157.70200 255.35900 1.000 126.45308 261 GLU D C 1
ATOM 12253 O O . GLU C 3 234 ? 205.87100 157.52300 254.67000 1.000 126.45308 261 GLU D O 1
ATOM 12259 N N . TYR C 3 235 ? 206.98800 158.69800 256.24600 1.000 121.06733 262 TYR D N 1
ATOM 12260 C CA . TYR C 3 235 ? 205.97500 159.74500 256.37100 1.000 121.06733 262 TYR D CA 1
ATOM 12261 C C . TYR C 3 235 ? 205.75800 160.45800 255.04000 1.000 121.06733 262 TYR D C 1
ATOM 12262 O O . TYR C 3 235 ? 204.62200 160.57400 254.56500 1.000 121.06733 262 TYR D O 1
ATOM 12271 N N . LEU C 3 236 ? 206.84900 160.93600 254.43200 1.000 117.27407 263 LEU D N 1
ATOM 12272 C CA . LEU C 3 236 ? 206.77200 161.63000 253.15100 1.000 117.27407 263 LEU D CA 1
ATOM 12273 C C . LEU C 3 236 ? 206.25100 160.70800 252.05900 1.000 117.27407 263 LEU D C 1
ATOM 12274 O O . LEU C 3 236 ? 205.43100 161.13000 251.23000 1.000 117.27407 263 LEU D O 1
ATOM 12279 N N . GLU C 3 237 ? 206.75200 159.46300 252.02900 1.000 117.90467 264 GLU D N 1
ATOM 12280 C CA . GLU C 3 237 ? 206.29600 158.45500 251.07300 1.000 117.90467 264 GLU D CA 1
ATOM 12281 C C . GLU C 3 237 ? 204.78500 158.27200 251.12600 1.000 117.90467 264 GLU D C 1
ATOM 12282 O O . GLU C 3 237 ? 204.09800 158.38600 250.10700 1.000 117.90467 264 GLU D O 1
ATOM 12288 N N . ASN C 3 238 ? 204.25100 158.01100 252.32300 1.000 115.68980 265 ASN D N 1
ATOM 12289 C CA . ASN C 3 238 ? 202.83400 157.69700 252.45900 1.000 115.68980 265 ASN D CA 1
ATOM 12290 C C . ASN C 3 238 ? 201.95300 158.91800 252.22500 1.000 115.68980 265 ASN D C 1
ATOM 12291 O O . ASN C 3 238 ? 200.86500 158.78400 251.65800 1.000 115.68980 265 ASN D O 1
ATOM 12296 N N . VAL C 3 239 ? 202.38500 160.10800 252.67100 1.000 110.20363 266 VAL D N 1
ATOM 12297 C CA . VAL C 3 239 ? 201.60000 161.32500 252.44000 1.000 110.20363 266 VAL D CA 1
ATOM 12298 C C . VAL C 3 239 ? 201.50400 161.62200 250.94700 1.000 110.20363 266 VAL D C 1
ATOM 12299 O O . VAL C 3 239 ? 200.40700 161.85100 250.40900 1.000 110.20363 266 VAL D O 1
ATOM 12303 N N . THR C 3 240 ? 202.65700 161.63500 250.26100 1.000 111.07575 267 THR D N 1
ATOM 12304 C CA . THR C 3 240 ? 202.68600 161.86500 248.82200 1.000 111.07575 267 THR D CA 1
ATOM 12305 C C . THR C 3 240 ? 201.92100 160.78400 248.07200 1.000 111.07575 267 THR D C 1
ATOM 12306 O O . THR C 3 240 ? 201.33500 161.05500 247.01900 1.000 111.07575 267 THR D O 1
ATOM 12310 N N . ALA C 3 241 ? 201.93700 159.55600 248.59300 1.000 110.19564 268 ALA D N 1
ATOM 12311 C CA . ALA C 3 241 ? 201.18100 158.46600 247.99500 1.000 110.19564 268 ALA D CA 1
ATOM 12312 C C . ALA C 3 241 ? 199.68500 158.71600 248.10700 1.000 110.19564 268 ALA D C 1
ATOM 12313 O O . ALA C 3 241 ? 198.96300 158.62800 247.11100 1.000 110.19564 268 ALA D O 1
ATOM 12315 N N . ALA C 3 242 ? 199.20900 158.98700 249.33000 1.000 109.85790 269 ALA D N 1
ATOM 12316 C CA . ALA C 3 242 ? 197.78700 159.19300 249.60200 1.000 109.85790 269 ALA D CA 1
ATOM 12317 C C . ALA C 3 242 ? 197.20800 160.32700 248.76900 1.000 109.85790 269 ALA D C 1
ATOM 12318 O O . ALA C 3 242 ? 196.08200 160.20500 248.26400 1.000 109.85790 269 ALA D O 1
ATOM 12320 N N . MET C 3 243 ? 197.90600 161.47600 248.74500 1.000 112.74019 270 MET D N 1
ATOM 12321 C CA . MET C 3 243 ? 197.48000 162.74600 248.14900 1.000 112.74019 270 MET D CA 1
ATOM 12322 C C . MET C 3 243 ? 196.79100 162.63300 246.79200 1.000 112.74019 270 MET D C 1
ATOM 12323 O O . MET C 3 243 ? 195.72800 163.21500 246.58500 1.000 112.74019 270 MET D O 1
ATOM 12328 N N . VAL C 3 244 ? 197.33000 161.80300 245.89800 1.000 110.13681 271 VAL D N 1
ATOM 12329 C CA . VAL C 3 244 ? 196.80700 161.71900 244.53600 1.000 110.13681 271 VAL D CA 1
ATOM 12330 C C . VAL C 3 244 ? 195.55500 160.84800 244.47300 1.000 110.13681 271 VAL D C 1
ATOM 12331 O O . VAL C 3 244 ? 194.53500 161.22900 243.87200 1.000 110.13681 271 VAL D O 1
ATOM 12335 N N . ILE C 3 245 ? 195.62900 159.63700 245.03400 1.000 110.77639 272 ILE D N 1
ATOM 12336 C CA . ILE C 3 245 ? 194.49900 158.71700 245.03400 1.000 110.77639 272 ILE D CA 1
ATOM 12337 C C . ILE C 3 245 ? 193.32800 159.25800 245.86700 1.000 110.77639 272 ILE D C 1
ATOM 12338 O O . ILE C 3 245 ? 192.17100 158.88600 245.63900 1.000 110.77639 272 ILE D O 1
ATOM 12343 N N . LEU C 3 246 ? 193.56300 160.27400 246.69100 1.000 108.57021 273 LEU D N 1
ATOM 12344 C CA . LEU C 3 246 ? 192.43600 160.96700 247.28400 1.000 108.57021 273 LEU D CA 1
ATOM 12345 C C . LEU C 3 246 ? 192.08800 162.25500 246.56200 1.000 108.57021 273 LEU D C 1
ATOM 12346 O O . LEU C 3 246 ? 190.98100 162.76400 246.75700 1.000 108.57021 273 LEU D O 1
ATOM 12351 N N . ARG C 3 247 ? 193.01700 162.81600 245.78000 1.000 108.29839 274 ARG D N 1
ATOM 12352 C CA . ARG C 3 247 ? 192.69200 163.93400 244.90100 1.000 108.29839 274 ARG D CA 1
ATOM 12353 C C . ARG C 3 247 ? 191.61800 163.52100 243.90700 1.000 108.29839 274 ARG D C 1
ATOM 12354 O O . ARG C 3 247 ? 190.74300 164.31900 243.55000 1.000 108.29839 274 ARG D O 1
ATOM 12362 N N . ASP C 3 248 ? 191.67300 162.25800 243.46500 1.000 117.94133 275 ASP D N 1
ATOM 12363 C CA . ASP C 3 248 ? 190.73400 161.74000 242.46800 1.000 117.94133 275 ASP D CA 1
ATOM 12364 C C . ASP C 3 248 ? 189.27500 161.77600 242.96300 1.000 117.94133 275 ASP D C 1
ATOM 12365 O O . ASP C 3 248 ? 188.35500 161.87700 242.14700 1.000 117.94133 275 ASP D O 1
ATOM 12370 N N . ARG C 3 249 ? 189.04100 161.83400 244.27500 1.000 114.22453 276 ARG D N 1
ATOM 12371 C CA . ARG C 3 249 ? 187.70500 162.00500 244.85200 1.000 114.22453 276 ARG D CA 1
ATOM 12372 C C . ARG C 3 249 ? 187.74100 163.05500 245.96600 1.000 114.22453 276 ARG D C 1
ATOM 12373 O O . ARG C 3 249 ? 187.18100 162.88300 247.05100 1.000 114.22453 276 ARG D O 1
ATOM 12381 N N . LEU C 3 250 ? 188.38500 164.18300 245.67700 1.000 115.17281 277 LEU D N 1
ATOM 12382 C CA . LEU C 3 250 ? 188.68600 165.18700 246.69200 1.000 115.17281 277 LEU D CA 1
ATOM 12383 C C . LEU C 3 250 ? 187.44500 165.90800 247.19700 1.000 115.17281 277 LEU D C 1
ATOM 12384 O O . LEU C 3 250 ? 186.57500 166.30000 246.41600 1.000 115.17281 277 LEU D O 1
ATOM 12389 N N . GLY C 3 251 ? 187.39100 166.10200 248.51600 1.000 118.19033 278 GLY D N 1
ATOM 12390 C CA . GLY C 3 251 ? 186.45400 166.98800 249.18200 1.000 118.19033 278 GLY D CA 1
ATOM 12391 C C . GLY C 3 251 ? 184.97800 166.73200 248.96300 1.000 118.19033 278 GLY D C 1
ATOM 12392 O O . GLY C 3 251 ? 184.27900 167.58800 248.41600 1.000 118.19033 278 GLY D O 1
ATOM 12393 N N . THR C 3 252 ? 184.48100 165.57700 249.38900 1.000 124.07966 279 THR D N 1
ATOM 12394 C CA . THR C 3 252 ? 183.05300 165.31100 249.36700 1.000 124.07966 279 THR D CA 1
ATOM 12395 C C . THR C 3 252 ? 182.63700 164.69900 250.69500 1.000 124.07966 279 THR D C 1
ATOM 12396 O O . THR C 3 252 ? 183.43100 164.04300 251.37700 1.000 124.07966 279 THR D O 1
ATOM 12400 N N . LEU C 3 253 ? 181.42000 164.94000 251.06100 1.000 128.40820 280 LEU D N 1
ATOM 12401 C CA . LEU C 3 253 ? 181.06400 164.47400 252.38600 1.000 128.40820 280 LEU D CA 1
ATOM 12402 C C . LEU C 3 253 ? 180.36100 163.12500 252.32100 1.000 128.40820 280 LEU D C 1
ATOM 12403 O O . LEU C 3 253 ? 179.77300 162.77500 251.29400 1.000 128.40820 280 LEU D O 1
ATOM 12408 N N . PRO C 3 254 ? 180.44100 162.33500 253.39300 1.000 135.16246 281 PRO D N 1
ATOM 12409 C CA . PRO C 3 254 ? 179.66700 161.08300 253.48200 1.000 135.16246 281 PRO D CA 1
ATOM 12410 C C . PRO C 3 254 ? 178.16800 161.35000 253.46200 1.000 135.16246 281 PRO D C 1
ATOM 12411 O O . PRO C 3 254 ? 177.74100 162.50100 253.64100 1.000 135.16246 281 PRO D O 1
ATOM 12415 N N . PRO C 3 255 ? 177.32200 160.32300 253.26700 1.000 138.01336 282 PRO D N 1
ATOM 12416 C CA . PRO C 3 255 ? 175.87600 160.60600 253.19500 1.000 138.01336 282 PRO D CA 1
ATOM 12417 C C . PRO C 3 255 ? 175.27200 161.01300 254.52700 1.000 138.01336 282 PRO D C 1
ATOM 12418 O O . PRO C 3 255 ? 174.37600 161.86500 254.55400 1.000 138.01336 282 PRO D O 1
ATOM 12422 N N . ASP C 3 256 ? 175.73400 160.43800 255.63400 1.000 141.08152 283 ASP D N 1
ATOM 12423 C CA . ASP C 3 256 ? 175.13900 160.69700 256.94000 1.000 141.08152 283 ASP D CA 1
ATOM 12424 C C . ASP C 3 256 ? 175.61400 162.00100 257.58300 1.000 141.08152 283 ASP D C 1
ATOM 12425 O O . ASP C 3 256 ? 175.33700 162.22400 258.76500 1.000 141.08152 283 ASP D O 1
ATOM 12430 N N . LEU C 3 257 ? 176.31400 162.86100 256.84500 1.000 137.90588 284 LEU D N 1
ATOM 12431 C CA . LEU C 3 257 ? 176.81300 164.12400 257.36900 1.000 137.90588 284 LEU D CA 1
ATOM 12432 C C . LEU C 3 257 ? 176.15900 165.33400 256.72700 1.000 137.90588 284 LEU D C 1
ATOM 12433 O O . LEU C 3 257 ? 176.12200 166.39600 257.35100 1.000 137.90588 284 LEU D O 1
ATOM 12438 N N . ARG C 3 258 ? 175.69200 165.19800 255.48300 1.000 136.92421 285 ARG D N 1
ATOM 12439 C CA . ARG C 3 258 ? 175.05400 166.30700 254.77200 1.000 136.92421 285 ARG D CA 1
ATOM 12440 C C . ARG C 3 258 ? 173.82600 166.91200 255.46900 1.000 136.92421 285 ARG D C 1
ATOM 12441 O O . ARG C 3 258 ? 173.63400 168.13400 255.32300 1.000 136.92421 285 ARG D O 1
ATOM 12449 N N . PRO C 3 259 ? 172.92800 166.15000 256.14300 1.000 137.11036 286 PRO D N 1
ATOM 12450 C CA . PRO C 3 259 ? 171.89600 166.82000 256.96700 1.000 137.11036 286 PRO D CA 1
ATOM 12451 C C . PRO C 3 259 ? 172.46400 167.76900 258.00700 1.000 137.11036 286 PRO D C 1
ATOM 12452 O O . PRO C 3 259 ? 171.99500 168.91000 258.11500 1.000 137.11036 286 PRO D O 1
ATOM 12456 N N . ILE C 3 260 ? 173.43000 167.30000 258.80900 1.000 133.53818 287 ILE D N 1
ATOM 12457 C CA . ILE C 3 260 ? 174.04500 168.10700 259.86100 1.000 133.53818 287 ILE D CA 1
ATOM 12458 C C . ILE C 3 260 ? 174.70500 169.35900 259.29400 1.000 133.53818 287 ILE D C 1
ATOM 12459 O O . ILE C 3 260 ? 174.77900 170.39300 259.96800 1.000 133.53818 287 ILE D O 1
ATOM 12464 N N . TYR C 3 261 ? 175.15200 169.31000 258.04300 1.000 130.46304 288 TYR D N 1
ATOM 12465 C CA . TYR C 3 261 ? 175.81000 170.45500 257.43700 1.000 130.46304 288 TYR D CA 1
ATOM 12466 C C . TYR C 3 261 ? 174.85900 171.31800 256.62600 1.000 130.46304 288 TYR D C 1
ATOM 12467 O O . TYR C 3 261 ? 175.25500 172.40200 256.18600 1.000 130.46304 288 TYR D O 1
ATOM 12476 N N . SER C 3 262 ? 173.62400 170.86900 256.41400 1.000 135.97557 289 SER D N 1
ATOM 12477 C CA . SER C 3 262 ? 172.63600 171.72100 255.76900 1.000 135.97557 289 SER D CA 1
ATOM 12478 C C . SER C 3 262 ? 171.87900 172.58100 256.76900 1.000 135.97557 289 SER D C 1
ATOM 12479 O O . SER C 3 262 ? 171.44600 173.68600 256.42300 1.000 135.97557 289 SER D O 1
ATOM 12482 N N . GLN C 3 263 ? 171.71900 172.10300 258.00300 1.000 137.53288 290 GLN D N 1
ATOM 12483 C CA . GLN C 3 263 ? 171.06900 172.85000 259.07300 1.000 137.53288 290 GLN D CA 1
ATOM 12484 C C . GLN C 3 263 ? 171.98700 173.86000 259.75300 1.000 137.53288 290 GLN D C 1
ATOM 12485 O O . GLN C 3 263 ? 171.63100 174.33300 260.83600 1.000 137.53288 290 GLN D O 1
ATOM 12491 N N . LYS C 3 264 ? 173.13900 174.17800 259.14800 1.000 134.76471 291 LYS D N 1
ATOM 12492 C CA . LYS C 3 264 ? 174.11000 175.15700 259.65700 1.000 134.76471 291 LYS D CA 1
ATOM 12493 C C . LYS C 3 264 ? 174.60800 174.80600 261.05800 1.000 134.76471 291 LYS D C 1
ATOM 12494 O O . LYS C 3 264 ? 174.65100 175.66200 261.94200 1.000 134.76471 291 LYS D O 1
ATOM 12500 N N . LEU C 3 265 ? 174.93800 173.52400 261.26100 1.000 133.77604 292 LEU D N 1
ATOM 12501 C CA . LEU C 3 265 ? 175.66100 173.02500 262.43900 1.000 133.77604 292 LEU D CA 1
ATOM 12502 C C . LEU C 3 265 ? 174.90700 173.22500 263.75000 1.000 133.77604 292 LEU D C 1
ATOM 12503 O O . LEU C 3 265 ? 175.53700 173.37200 264.79800 1.000 133.77604 292 LEU D O 1
ATOM 12508 N N . HIS C 3 266 ? 173.56700 173.24600 263.70700 1.000 139.94805 293 HIS D N 1
ATOM 12509 C CA . HIS C 3 266 ? 172.77500 173.35500 264.93500 1.000 139.94805 293 HIS D CA 1
ATOM 12510 C C . HIS C 3 266 ? 173.02000 172.20000 265.89800 1.000 139.94805 293 HIS D C 1
ATOM 12511 O O . HIS C 3 266 ? 172.95600 172.40100 267.11500 1.000 139.94805 293 HIS D O 1
ATOM 12518 N N . TYR C 3 267 ? 173.32700 171.00300 265.37100 1.000 139.54479 294 TYR D N 1
ATOM 12519 C CA . TYR C 3 267 ? 173.57900 169.79400 266.16500 1.000 139.54479 294 TYR D CA 1
ATOM 12520 C C . TYR C 3 267 ? 174.62800 170.00500 267.26200 1.000 139.54479 294 TYR D C 1
ATOM 12521 O O . TYR C 3 267 ? 174.58600 169.34500 268.30500 1.000 139.54479 294 TYR D O 1
ATOM 12530 N N . LEU C 3 268 ? 175.54300 170.95300 267.06700 1.000 138.96208 295 LEU D N 1
ATOM 12531 C CA . LEU C 3 268 ? 176.64400 171.16300 267.98800 1.000 138.96208 295 LEU D CA 1
ATOM 12532 C C . LEU C 3 268 ? 176.28900 172.02800 269.19100 1.000 138.96208 295 LEU D C 1
ATOM 12533 O O . LEU C 3 268 ? 177.09300 172.03600 270.13500 1.000 138.96208 295 LEU D O 1
ATOM 12538 N N . VAL C 3 269 ? 175.14100 172.74900 269.16800 1.000 140.20284 296 VAL D N 1
ATOM 12539 C CA . VAL C 3 269 ? 174.83100 173.76800 270.19100 1.000 140.20284 296 VAL D CA 1
ATOM 12540 C C . VAL C 3 269 ? 174.88400 173.19200 271.60300 1.000 140.20284 296 VAL D C 1
ATOM 12541 O O . VAL C 3 269 ? 175.32900 173.87000 272.54000 1.000 140.20284 296 VAL D O 1
ATOM 12545 N N . GLU C 3 270 ? 174.42300 171.94100 271.76700 1.000 145.34086 297 GLU D N 1
ATOM 12546 C CA . GLU C 3 270 ? 174.44100 171.25100 273.05400 1.000 145.34086 297 GLU D CA 1
ATOM 12547 C C . GLU C 3 270 ? 175.85800 171.19800 273.60500 1.000 145.34086 297 GLU D C 1
ATOM 12548 O O . GLU C 3 270 ? 176.10700 171.60100 274.74900 1.000 145.34086 297 GLU D O 1
ATOM 12554 N N . TRP C 3 271 ? 176.80500 170.72200 272.78100 1.000 139.33343 298 TRP D N 1
ATOM 12555 C CA . TRP C 3 271 ? 178.20900 170.69300 273.18000 1.000 139.33343 298 TRP D CA 1
ATOM 12556 C C . TRP C 3 271 ? 178.73100 172.09400 273.46700 1.000 139.33343 298 TRP D C 1
ATOM 12557 O O . TRP C 3 271 ? 179.61300 172.26400 274.31800 1.000 139.33343 298 TRP D O 1
ATOM 12568 N N . LEU C 3 272 ? 178.20600 173.10400 272.75700 1.000 140.83044 299 LEU D N 1
ATOM 12569 C CA . LEU C 3 272 ? 178.61500 174.48300 272.99600 1.000 140.83044 299 LEU D CA 1
ATOM 12570 C C . LEU C 3 272 ? 178.22400 174.94700 274.39200 1.000 140.83044 299 LEU D C 1
ATOM 12571 O O . LEU C 3 272 ? 178.86900 175.84000 274.95200 1.000 140.83044 299 LEU D O 1
ATOM 12576 N N . GLU C 3 273 ? 177.17400 174.35600 274.97000 1.000 148.77106 300 GLU D N 1
ATOM 12577 C CA . GLU C 3 273 ? 176.80100 174.70000 276.33600 1.000 148.77106 300 GLU D CA 1
ATOM 12578 C C . GLU C 3 273 ? 177.77700 174.09400 277.33300 1.000 148.77106 300 GLU D C 1
ATOM 12579 O O . GLU C 3 273 ? 178.33300 174.79800 278.18200 1.000 148.77106 300 GLU D O 1
ATOM 12585 N N . ASN C 3 274 ? 177.99900 172.78900 277.23800 1.000 148.54356 301 ASN D N 1
ATOM 12586 C CA . ASN C 3 274 ? 178.84500 172.06300 278.18300 1.000 148.54356 301 ASN D CA 1
ATOM 12587 C C . ASN C 3 274 ? 179.91500 171.30300 277.41600 1.000 148.54356 301 ASN D C 1
ATOM 12588 O O . ASN C 3 274 ? 179.57900 170.38300 276.64100 1.000 148.54356 301 ASN D O 1
ATOM 12593 N N . PRO C 3 275 ? 181.19700 171.64300 277.58100 1.000 148.39104 302 PRO D N 1
ATOM 12594 C CA . PRO C 3 275 ? 182.26800 170.80800 277.01400 1.000 148.39104 302 PRO D CA 1
ATOM 12595 C C . PRO C 3 275 ? 182.42300 169.43400 277.66300 1.000 148.39104 302 PRO D C 1
ATOM 12596 O O . PRO C 3 275 ? 183.29800 168.67200 277.23700 1.000 148.39104 302 PRO D O 1
ATOM 12600 N N . THR C 3 276 ? 181.62100 169.08400 278.67200 1.000 149.19850 303 THR D N 1
ATOM 12601 C CA . THR C 3 276 ? 181.71400 167.78100 279.31400 1.000 149.19850 303 THR D CA 1
ATOM 12602 C C . THR C 3 276 ? 180.91600 166.70900 278.58400 1.000 149.19850 303 THR D C 1
ATOM 12603 O O . THR C 3 276 ? 181.20000 165.51900 278.75800 1.000 149.19850 303 THR D O 1
ATOM 12607 N N . VAL C 3 277 ? 179.93000 167.10000 277.78400 1.000 144.45429 304 VAL D N 1
ATOM 12608 C CA . VAL C 3 277 ? 179.11200 166.16500 277.01500 1.000 144.45429 304 VAL D CA 1
ATOM 12609 C C . VAL C 3 277 ? 179.98300 165.68300 275.85600 1.000 144.45429 304 VAL D C 1
ATOM 12610 O O . VAL C 3 277 ? 180.89900 166.41200 275.44000 1.000 144.45429 304 VAL D O 1
ATOM 12614 N N . PRO C 3 278 ? 179.83600 164.43500 275.39600 1.000 137.58296 305 PRO D N 1
ATOM 12615 C CA . PRO C 3 278 ? 180.68700 163.94400 274.30300 1.000 137.58296 305 PRO D CA 1
ATOM 12616 C C . PRO C 3 278 ? 180.47700 164.69000 272.99200 1.000 137.58296 305 PRO D C 1
ATOM 12617 O O . PRO C 3 278 ? 179.42100 165.27200 272.73700 1.000 137.58296 305 PRO D O 1
ATOM 12621 N N . TRP C 3 279 ? 181.51700 164.66700 272.17000 1.000 126.88029 306 TRP D N 1
ATOM 12622 C CA . TRP C 3 279 ? 181.49200 165.32800 270.87400 1.000 126.88029 306 TRP D CA 1
ATOM 12623 C C . TRP C 3 279 ? 180.53800 164.59100 269.93900 1.000 126.88029 306 TRP D C 1
ATOM 12624 O O . TRP C 3 279 ? 180.63300 163.36700 269.81000 1.000 126.88029 306 TRP D O 1
ATOM 12635 N N . PRO C 3 280 ? 179.59300 165.29000 269.29900 1.000 126.87682 307 PRO D N 1
ATOM 12636 C CA . PRO C 3 280 ? 178.55500 164.61600 268.50300 1.000 126.87682 307 PRO D CA 1
ATOM 12637 C C . PRO C 3 280 ? 179.04900 163.91500 267.25000 1.000 126.87682 307 PRO D C 1
ATOM 12638 O O . PRO C 3 280 ? 178.68500 162.75800 267.01900 1.000 126.87682 307 PRO D O 1
ATOM 12642 N N . LEU C 3 281 ? 179.83200 164.62000 266.42300 1.000 129.45953 308 LEU D N 1
ATOM 12643 C CA . LEU C 3 281 ? 180.24500 164.13700 265.10800 1.000 129.45953 308 LEU D CA 1
ATOM 12644 C C . LEU C 3 281 ? 181.09800 162.86700 265.23800 1.000 129.45953 308 LEU D C 1
ATOM 12645 O O . LEU C 3 281 ? 181.65600 162.60200 266.30500 1.000 129.45953 308 LEU D O 1
ATOM 12650 N N . PRO C 3 282 ? 181.20700 162.03800 264.15100 1.000 129.21329 309 PRO D N 1
ATOM 12651 C CA . PRO C 3 282 ? 181.98200 160.78800 264.26000 1.000 129.21329 309 PRO D CA 1
ATOM 12652 C C . PRO C 3 282 ? 183.46800 160.95200 264.53400 1.000 129.21329 309 PRO D C 1
ATOM 12653 O O . PRO C 3 282 ? 184.00300 162.06400 264.56300 1.000 129.21329 309 PRO D O 1
ATOM 12657 N N . ASP C 3 283 ? 184.14500 159.82400 264.71800 1.000 127.84192 310 ASP D N 1
ATOM 12658 C CA . ASP C 3 283 ? 185.58000 159.79200 264.96500 1.000 127.84192 310 ASP D CA 1
ATOM 12659 C C . ASP C 3 283 ? 186.31700 160.02500 263.63900 1.000 127.84192 310 ASP D C 1
ATOM 12660 O O . ASP C 3 283 ? 185.71600 160.35000 262.61200 1.000 127.84192 310 ASP D O 1
ATOM 12665 N N . ILE C 3 284 ? 187.63900 159.85900 263.64100 1.000 125.15415 311 ILE D N 1
ATOM 12666 C CA . ILE C 3 284 ? 188.42200 160.09000 262.43600 1.000 125.15415 311 ILE D CA 1
ATOM 12667 C C . ILE C 3 284 ? 188.19500 158.97800 261.41400 1.000 125.15415 311 ILE D C 1
ATOM 12668 O O . ILE C 3 284 ? 187.68900 157.89100 261.72000 1.000 125.15415 311 ILE D O 1
ATOM 12673 N N . TYR C 3 285 ? 188.53000 159.28200 260.16700 1.000 122.66924 312 TYR D N 1
ATOM 12674 C CA . TYR C 3 285 ? 188.34500 158.30100 259.11100 1.000 122.66924 312 TYR D CA 1
ATOM 12675 C C . TYR C 3 285 ? 189.66800 157.61900 258.82600 1.000 122.66924 312 TYR D C 1
ATOM 12676 O O . TYR C 3 285 ? 190.67500 158.31100 258.62900 1.000 122.66924 312 TYR D O 1
ATOM 12685 N N . PRO C 3 286 ? 189.73300 156.29600 258.79500 1.000 117.61552 313 PRO D N 1
ATOM 12686 C CA . PRO C 3 286 ? 191.00200 155.63100 258.50200 1.000 117.61552 313 PRO D CA 1
ATOM 12687 C C . PRO C 3 286 ? 191.32500 155.65400 257.01600 1.000 117.61552 313 PRO D C 1
ATOM 12688 O O . PRO C 3 286 ? 190.45200 155.78300 256.15700 1.000 117.61552 313 PRO D O 1
ATOM 12692 N N . LEU C 3 287 ? 192.61700 155.53400 256.73100 1.000 115.53064 314 LEU D N 1
ATOM 12693 C CA . LEU C 3 287 ? 193.13600 155.51900 255.37400 1.000 115.53064 314 LEU D CA 1
ATOM 12694 C C . LEU C 3 287 ? 194.08900 154.34400 255.22800 1.000 115.53064 314 LEU D C 1
ATOM 12695 O O . LEU C 3 287 ? 194.81500 153.99500 256.16200 1.000 115.53064 314 LEU D O 1
ATOM 12700 N N . LYS C 3 288 ? 194.08900 153.74100 254.04900 1.000 118.04292 315 LYS D N 1
ATOM 12701 C CA . LYS C 3 288 ? 194.97000 152.61900 253.77300 1.000 118.04292 315 LYS D CA 1
ATOM 12702 C C . LYS C 3 288 ? 196.29200 153.10700 253.19400 1.000 118.04292 315 LYS D C 1
ATOM 12703 O O . LYS C 3 288 ? 196.39100 154.20700 252.65300 1.000 118.04292 315 LYS D O 1
ATOM 12709 N N . GLN C 3 289 ? 197.32600 152.28900 253.34900 1.000 117.00670 316 GLN D N 1
ATOM 12710 C CA . GLN C 3 289 ? 198.60200 152.60300 252.73200 1.000 117.00670 316 GLN D CA 1
ATOM 12711 C C . GLN C 3 289 ? 198.59900 152.10500 251.29600 1.000 117.00670 316 GLN D C 1
ATOM 12712 O O . GLN C 3 289 ? 197.97700 151.09100 250.97300 1.000 117.00670 316 GLN D O 1
ATOM 12718 N N . TYR C 3 290 ? 199.29900 152.82400 250.43000 1.000 116.70554 317 TYR D N 1
ATOM 12719 C CA . TYR C 3 290 ? 199.29600 152.49400 249.01700 1.000 116.70554 317 TYR D CA 1
ATOM 12720 C C . TYR C 3 290 ? 200.68400 152.08400 248.55100 1.000 116.70554 317 TYR D C 1
ATOM 12721 O O . TYR C 3 290 ? 201.68800 152.30800 249.23100 1.000 116.70554 317 TYR D O 1
ATOM 12730 N N . THR C 3 291 ? 200.72400 151.48200 247.36700 1.000 117.98773 318 THR D N 1
ATOM 12731 C CA . THR C 3 291 ? 201.93200 150.92400 246.77800 1.000 117.98773 318 THR D CA 1
ATOM 12732 C C . THR C 3 291 ? 202.26800 151.66400 245.48900 1.000 117.98773 318 THR D C 1
ATOM 12733 O O . THR C 3 291 ? 201.56900 152.59200 245.07900 1.000 117.98773 318 THR D O 1
ATOM 12737 N N . SER C 3 292 ? 203.37700 151.24400 244.87600 1.000 117.49490 319 SER D N 1
ATOM 12738 C CA . SER C 3 292 ? 203.89600 151.89800 243.67800 1.000 117.49490 319 SER D CA 1
ATOM 12739 C C . SER C 3 292 ? 202.93500 151.80900 242.49800 1.000 117.49490 319 SER D C 1
ATOM 12740 O O . SER C 3 292 ? 202.76600 152.78400 241.75900 1.000 117.49490 319 SER D O 1
ATOM 12743 N N . MET C 3 293 ? 202.31500 150.64400 242.29000 1.000 122.73257 320 MET D N 1
ATOM 12744 C CA . MET C 3 293 ? 201.43500 150.46700 241.13700 1.000 122.73257 320 MET D CA 1
ATOM 12745 C C . MET C 3 293 ? 200.14900 151.27000 241.26000 1.000 122.73257 320 MET D C 1
ATOM 12746 O O . MET C 3 293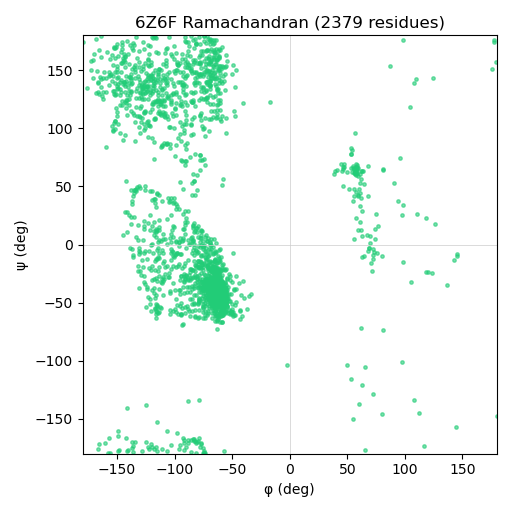 ? 199.55000 151.63100 240.24000 1.000 122.73257 320 MET D O 1
ATOM 12751 N N . ASP C 3 294 ? 199.70700 151.55000 242.48800 1.000 117.52881 321 ASP D N 1
ATOM 12752 C CA . ASP C 3 294 ? 198.49900 152.34300 242.68600 1.000 117.52881 321 ASP D CA 1
ATOM 12753 C C . ASP C 3 294 ? 198.70500 153.78500 242.24500 1.000 117.52881 321 ASP D C 1
ATOM 12754 O O . ASP C 3 294 ? 197.80300 154.39100 241.65600 1.000 117.52881 321 ASP D O 1
ATOM 12759 N N . VAL C 3 295 ? 199.87600 154.35200 242.55200 1.000 113.19768 322 VAL D N 1
ATOM 12760 C CA . VAL C 3 295 ? 200.21900 155.70100 242.10700 1.000 113.19768 322 VAL D CA 1
ATOM 12761 C C . VAL C 3 295 ? 200.24800 155.76800 240.58700 1.000 113.19768 322 VAL D C 1
ATOM 12762 O O . VAL C 3 295 ? 199.72300 156.71300 239.98300 1.000 113.19768 322 VAL D O 1
ATOM 12766 N N . GLU C 3 296 ? 200.84400 154.75300 239.95300 1.000 115.97999 323 GLU D N 1
ATOM 12767 C CA . GLU C 3 296 ? 200.87800 154.65100 238.49700 1.000 115.97999 323 GLU D CA 1
ATOM 12768 C C . GLU C 3 296 ? 199.46900 154.62500 237.92400 1.000 115.97999 323 GLU D C 1
ATOM 12769 O O . GLU C 3 296 ? 199.15900 155.34600 236.96400 1.000 115.97999 323 GLU D O 1
ATOM 12775 N N . ARG C 3 297 ? 198.61700 153.76600 238.49400 1.000 113.80543 324 ARG D N 1
ATOM 12776 C CA . ARG C 3 297 ? 197.22900 153.64300 238.06500 1.000 113.80543 324 ARG D CA 1
ATOM 12777 C C . ARG C 3 297 ? 196.48900 154.96900 238.19900 1.000 113.80543 324 ARG D C 1
ATOM 12778 O O . ARG C 3 297 ? 195.73600 155.35200 237.29900 1.000 113.80543 324 ARG D O 1
ATOM 12786 N N . SER C 3 298 ? 196.68100 155.67300 239.32100 1.000 112.51345 325 SER D N 1
ATOM 12787 C CA . SER C 3 298 ? 195.96700 156.92900 239.54100 1.000 112.51345 325 SER D CA 1
ATOM 12788 C C . SER C 3 298 ? 196.42400 158.01800 238.58200 1.000 112.51345 325 SER D C 1
ATOM 12789 O O . SER C 3 298 ? 195.60300 158.80500 238.10100 1.000 112.51345 325 SER D O 1
ATOM 12792 N N . LEU C 3 299 ? 197.72900 158.09700 238.30700 1.000 107.65984 326 LEU D N 1
ATOM 12793 C CA . LEU C 3 299 ? 198.21100 159.10300 237.36300 1.000 107.65984 326 LEU D CA 1
ATOM 12794 C C . LEU C 3 299 ? 197.79300 158.77200 235.93900 1.000 107.65984 326 LEU D C 1
ATOM 12795 O O . LEU C 3 299 ? 197.70800 159.67200 235.09900 1.000 107.65984 326 LEU D O 1
ATOM 12800 N N . LEU C 3 300 ? 197.54600 157.49300 235.64400 1.000 108.71141 327 LEU D N 1
ATOM 12801 C CA . LEU C 3 300 ? 197.17000 157.11400 234.28800 1.000 108.71141 327 LEU D CA 1
ATOM 12802 C C . LEU C 3 300 ? 195.76200 157.56700 233.91200 1.000 108.71141 327 LEU D C 1
ATOM 12803 O O . LEU C 3 300 ? 195.44600 157.62100 232.72200 1.000 108.71141 327 LEU D O 1
ATOM 12808 N N . THR C 3 301 ? 194.90100 157.86300 234.88100 1.000 114.15390 328 THR D N 1
ATOM 12809 C CA . THR C 3 301 ? 193.52300 158.25000 234.60700 1.000 114.15390 328 THR D CA 1
ATOM 12810 C C . THR C 3 301 ? 193.33400 159.74100 234.85400 1.000 114.15390 328 THR D C 1
ATOM 12811 O O . THR C 3 301 ? 193.90900 160.30100 235.79100 1.000 114.15390 328 THR D O 1
ATOM 12815 N N . GLU C 3 302 ? 192.51700 160.37800 234.02100 1.000 120.21298 329 GLU D N 1
ATOM 12816 C CA . GLU C 3 302 ? 192.19000 161.78400 234.20000 1.000 120.21298 329 GLU D CA 1
ATOM 12817 C C . GLU C 3 302 ? 190.88700 161.93100 234.97800 1.000 120.21298 329 GLU D C 1
ATOM 12818 O O . GLU C 3 302 ? 190.03900 161.03600 234.99400 1.000 120.21298 329 GLU D O 1
ATOM 12824 N N . VAL C 3 303 ? 190.73200 163.08400 235.62700 1.000 121.27977 330 VAL D N 1
ATOM 12825 C CA . VAL C 3 303 ? 189.62500 163.31400 236.54300 1.000 121.27977 330 VAL D CA 1
ATOM 12826 C C . VAL C 3 303 ? 188.80200 164.50700 236.06100 1.000 121.27977 330 VAL D C 1
ATOM 12827 O O . VAL C 3 303 ? 189.26500 165.34500 235.28300 1.000 121.27977 330 VAL D O 1
ATOM 12831 N N . HIS C 3 304 ? 187.54200 164.54200 236.49700 1.000 128.83285 331 HIS D N 1
ATOM 12832 C CA . HIS C 3 304 ? 186.62400 165.63200 236.20400 1.000 128.83285 331 HIS D CA 1
ATOM 12833 C C . HIS C 3 304 ? 185.76500 165.90700 237.42900 1.000 128.83285 331 HIS D C 1
ATOM 12834 O O . HIS C 3 304 ? 185.40900 164.99000 238.17300 1.000 128.83285 331 HIS D O 1
ATOM 12841 N N . PHE C 3 305 ? 185.43200 167.17900 237.63300 1.000 126.91108 332 PHE D N 1
ATOM 12842 C CA . PHE C 3 305 ? 184.63900 167.59900 238.77600 1.000 126.91108 332 PHE D CA 1
ATOM 12843 C C . PHE C 3 305 ? 183.42000 168.37600 238.30900 1.000 126.91108 332 PHE D C 1
ATOM 12844 O O . PHE C 3 305 ? 183.40700 168.95900 237.22300 1.000 126.91108 332 PHE D O 1
ATOM 12852 N N . LYS C 3 306 ? 182.39500 168.38500 239.15900 1.000 137.23098 333 LYS D N 1
ATOM 12853 C CA . LYS C 3 306 ? 181.17300 169.13300 238.90000 1.000 137.23098 333 LYS D CA 1
ATOM 12854 C C . LYS C 3 306 ? 180.54900 169.53800 240.22800 1.000 137.23098 333 LYS D C 1
ATOM 12855 O O . LYS C 3 306 ? 180.97100 169.08900 241.29700 1.000 137.23098 333 LYS D O 1
ATOM 12861 N N . LYS C 3 307 ? 179.54000 170.40900 240.13000 1.000 141.98579 334 LYS D N 1
ATOM 12862 C CA . LYS C 3 307 ? 178.77400 170.96800 241.25400 1.000 141.98579 334 LYS D CA 1
ATOM 12863 C C . LYS C 3 307 ? 179.65500 171.67500 242.28300 1.000 141.98579 334 LYS D C 1
ATOM 12864 O O . LYS C 3 307 ? 179.39300 172.81900 242.65500 1.000 141.98579 334 LYS D O 1
ATOM 12870 N N . ASN C 3 308 ? 156.23400 236.10900 196.63500 1.000 148.76088 404 ASN D N 1
ATOM 12871 C CA . ASN C 3 308 ? 155.28300 235.36900 195.81200 1.000 148.76088 404 ASN D CA 1
ATOM 12872 C C . ASN C 3 308 ? 155.92500 234.16000 195.12200 1.000 148.76088 404 ASN D C 1
ATOM 12873 O O . ASN C 3 308 ? 156.55300 234.29600 194.06900 1.000 148.76088 404 ASN D O 1
ATOM 12878 N N . SER C 3 309 ? 155.77400 232.98800 195.76400 1.000 148.20527 405 SER D N 1
ATOM 12879 C CA . SER C 3 309 ? 156.30700 231.71800 195.26100 1.000 148.20527 405 SER D CA 1
ATOM 12880 C C . SER C 3 309 ? 155.85400 231.38600 193.84400 1.000 148.20527 405 SER D C 1
ATOM 12881 O O . SER C 3 309 ? 156.53800 230.62400 193.14400 1.000 148.20527 405 SER D O 1
ATOM 12884 N N . SER C 3 310 ? 154.65800 231.86400 193.46200 1.000 144.32362 406 SER D N 1
ATOM 12885 C CA . SER C 3 310 ? 154.09900 231.68000 192.12400 1.000 144.32362 406 SER D CA 1
ATOM 12886 C C . SER C 3 310 ? 155.08900 232.03200 191.01300 1.000 144.32362 406 SER D C 1
ATOM 12887 O O . SER C 3 310 ? 155.14900 231.33800 189.98900 1.000 144.32362 406 SER D O 1
ATOM 12890 N N . ASN C 3 311 ? 155.88700 233.09200 191.21900 1.000 145.70987 407 ASN D N 1
ATOM 12891 C CA . ASN C 3 311 ? 156.93500 233.48100 190.27300 1.000 145.70987 407 ASN D CA 1
ATOM 12892 C C . ASN C 3 311 ? 157.94700 232.35700 190.08500 1.000 145.70987 407 ASN D C 1
ATOM 12893 O O . ASN C 3 311 ? 158.28900 231.98700 188.94900 1.000 145.70987 407 ASN D O 1
ATOM 12898 N N . VAL C 3 312 ? 158.44300 231.82200 191.20800 1.000 139.54652 408 VAL D N 1
ATOM 12899 C CA . VAL C 3 312 ? 159.45300 230.76900 191.20300 1.000 139.54652 408 VAL D CA 1
ATOM 12900 C C . VAL C 3 312 ? 158.90700 229.51400 190.53400 1.000 139.54652 408 VAL D C 1
ATOM 12901 O O . VAL C 3 312 ? 159.61100 228.84800 189.75900 1.000 139.54652 408 VAL D O 1
ATOM 12905 N N . ASN C 3 313 ? 157.62600 229.21000 190.77900 1.000 138.45917 409 ASN D N 1
ATOM 12906 C CA . ASN C 3 313 ? 157.00000 228.04600 190.15500 1.000 138.45917 409 ASN D CA 1
ATOM 12907 C C . ASN C 3 313 ? 156.91600 228.20400 188.64000 1.000 138.45917 409 ASN D C 1
ATOM 12908 O O . ASN C 3 313 ? 157.24200 227.26000 187.90100 1.000 138.45917 409 ASN D O 1
ATOM 12913 N N . TYR C 3 314 ? 156.41700 229.36700 188.17300 1.000 136.29902 410 TYR D N 1
ATOM 12914 C CA . TYR C 3 314 ? 156.38300 229.69600 186.74200 1.000 136.29902 410 TYR D CA 1
ATOM 12915 C C . TYR C 3 314 ? 157.74100 229.47600 186.09400 1.000 136.29902 410 TYR D C 1
ATOM 12916 O O . TYR C 3 314 ? 157.86000 228.78000 185.07100 1.000 136.29902 410 TYR D O 1
ATOM 12925 N N . HIS C 3 315 ? 158.78100 230.04600 186.70900 1.000 137.97992 411 HIS D N 1
ATOM 12926 C CA . HIS C 3 315 ? 160.09800 230.03500 186.08900 1.000 137.97992 411 HIS D CA 1
ATOM 12927 C C . HIS C 3 315 ? 160.69700 228.63400 186.05800 1.000 137.97992 411 HIS D C 1
ATOM 12928 O O . HIS C 3 315 ? 161.29000 228.23700 185.04600 1.000 137.97992 411 HIS D O 1
ATOM 12935 N N . LEU C 3 316 ? 160.59000 227.89300 187.16900 1.000 126.29709 412 LEU D N 1
ATOM 12936 C CA . LEU C 3 316 ? 161.13100 226.53700 187.22200 1.000 126.29709 412 LEU D CA 1
ATOM 12937 C C . LEU C 3 316 ? 160.43500 225.62100 186.22500 1.000 126.29709 412 LEU D C 1
ATOM 12938 O O . LEU C 3 316 ? 161.09300 224.78300 185.58400 1.000 126.29709 412 LEU D O 1
ATOM 12943 N N . SER C 3 317 ? 159.11000 225.77800 186.07300 1.000 127.17584 413 SER D N 1
ATOM 12944 C CA . SER C 3 317 ? 158.36600 225.00500 185.08100 1.000 127.17584 413 SER D CA 1
ATOM 12945 C C . SER C 3 317 ? 158.88600 225.27300 183.67400 1.000 127.17584 413 SER D C 1
ATOM 12946 O O . SER C 3 317 ? 159.19500 224.32800 182.93100 1.000 127.17584 413 SER D O 1
ATOM 12949 N N . SER C 3 318 ? 158.98400 226.56200 183.30000 1.000 122.17634 414 SER D N 1
ATOM 12950 C CA . SER C 3 318 ? 159.46000 226.94100 181.96500 1.000 122.17634 414 SER D CA 1
ATOM 12951 C C . SER C 3 318 ? 160.86400 226.40900 181.69600 1.000 122.17634 414 SER D C 1
ATOM 12952 O O . SER C 3 318 ? 161.14100 225.89300 180.60200 1.000 122.17634 414 SER D O 1
ATOM 12955 N N . GLY C 3 319 ? 161.75300 226.52300 182.68900 1.000 120.77878 415 GLY D N 1
ATOM 12956 C CA . GLY C 3 319 ? 163.12600 226.06800 182.52000 1.000 120.77878 415 GLY D CA 1
ATOM 12957 C C . GLY C 3 319 ? 163.23500 224.57300 182.28100 1.000 120.77878 415 GLY D C 1
ATOM 12958 O O . GLY C 3 319 ? 163.96700 224.12700 181.38600 1.000 120.77878 415 GLY D O 1
ATOM 12959 N N . ILE C 3 320 ? 162.51300 223.77300 183.08000 1.000 120.37164 416 ILE D N 1
ATOM 12960 C CA . ILE C 3 320 ? 162.62700 222.32200 182.92300 1.000 120.37164 416 ILE D CA 1
ATOM 12961 C C . ILE C 3 320 ? 161.97200 221.86000 181.61800 1.000 120.37164 416 ILE D C 1
ATOM 12962 O O . ILE C 3 320 ? 162.47600 220.92700 180.96500 1.000 120.37164 416 ILE D O 1
ATOM 12967 N N . ILE C 3 321 ? 160.89300 222.53100 181.17900 1.000 125.34128 417 ILE D N 1
ATOM 12968 C CA . ILE C 3 321 ? 160.30700 222.22400 179.86700 1.000 125.34128 417 ILE D CA 1
ATOM 12969 C C . ILE C 3 321 ? 161.31100 222.49200 178.74500 1.000 125.34128 417 ILE D C 1
ATOM 12970 O O . ILE C 3 321 ? 161.47900 221.66800 177.83000 1.000 125.34128 417 ILE D O 1
ATOM 12975 N N . THR C 3 322 ? 162.00000 223.64200 178.81000 1.000 126.56526 418 THR D N 1
ATOM 12976 C CA . THR C 3 322 ? 162.98900 223.98800 177.78700 1.000 126.56526 418 THR D CA 1
ATOM 12977 C C . THR C 3 322 ? 164.14000 222.98200 177.74600 1.000 126.56526 418 THR D C 1
ATOM 12978 O O . THR C 3 322 ? 164.58100 222.57100 176.65900 1.000 126.56526 418 THR D O 1
ATOM 12982 N N . HIS C 3 323 ? 164.60700 222.54000 178.92000 1.000 129.16117 419 HIS D N 1
ATOM 12983 C CA . HIS C 3 323 ? 165.71200 221.58100 178.95700 1.000 129.16117 419 HIS D CA 1
ATOM 12984 C C . HIS C 3 323 ? 165.29900 220.22100 178.38900 1.000 129.16117 419 HIS D C 1
ATOM 12985 O O . HIS C 3 323 ? 166.08700 219.56600 177.68500 1.000 129.16117 419 HIS D O 1
ATOM 12992 N N . LYS C 3 324 ? 164.07300 219.77700 178.69100 1.000 129.72793 420 LYS D N 1
ATOM 12993 C CA . LYS C 3 324 ? 163.57100 218.53000 178.11300 1.000 129.72793 420 LYS D CA 1
ATOM 12994 C C . LYS C 3 324 ? 163.47300 218.63200 176.59000 1.000 129.72793 420 LYS D C 1
ATOM 12995 O O . LYS C 3 324 ? 163.77100 217.66400 175.86700 1.000 129.72793 420 LYS D O 1
ATOM 13001 N N . LEU C 3 325 ? 163.04400 219.79900 176.09400 1.000 128.18575 421 LEU D N 1
ATOM 13002 C CA . LEU C 3 325 ? 162.98400 220.03000 174.65200 1.000 128.18575 421 LEU D CA 1
ATOM 13003 C C . LEU C 3 325 ? 164.36700 219.93300 174.01300 1.000 128.18575 421 LEU D C 1
ATOM 13004 O O . LEU C 3 325 ? 164.50900 219.37300 172.91600 1.000 128.18575 421 LEU D O 1
ATOM 13009 N N . ILE C 3 326 ? 165.39100 220.49500 174.67500 1.000 133.44046 422 ILE D N 1
ATOM 13010 C CA . ILE C 3 326 ? 166.75200 220.43100 174.13200 1.000 133.44046 422 ILE D CA 1
ATOM 13011 C C . ILE C 3 326 ? 167.23600 218.98100 174.08600 1.000 133.44046 422 ILE D C 1
ATOM 13012 O O . ILE C 3 326 ? 167.95100 218.58700 173.15100 1.000 133.44046 422 ILE D O 1
ATOM 13017 N N . GLN C 3 327 ? 166.84100 218.16300 175.07800 1.000 131.16089 423 GLN D N 1
ATOM 13018 C CA . GLN C 3 327 ? 167.22900 216.75100 175.08100 1.000 131.16089 423 GLN D CA 1
ATOM 13019 C C . GLN C 3 327 ? 166.62500 216.01300 173.88800 1.000 131.16089 423 GLN D C 1
ATOM 13020 O O . GLN C 3 327 ? 167.31800 215.24800 173.19400 1.000 131.16089 423 GLN D O 1
ATOM 13026 N N . SER C 3 328 ? 165.32200 216.22600 173.65000 1.000 134.09145 424 SER D N 1
ATOM 13027 C CA . SER C 3 328 ? 164.65300 215.58500 172.51500 1.000 134.09145 424 SER D CA 1
ATOM 13028 C C . SER C 3 328 ? 165.25800 216.02600 171.18500 1.000 134.09145 424 SER D C 1
ATOM 13029 O O . SER C 3 328 ? 165.40400 215.21100 170.25800 1.000 134.09145 424 SER D O 1
ATOM 13032 N N . MET C 3 329 ? 165.60300 217.31500 171.07200 1.000 136.47008 425 MET D N 1
ATOM 13033 C CA . MET C 3 329 ? 166.22000 217.82400 169.84900 1.000 136.47008 425 MET D CA 1
ATOM 13034 C C . MET C 3 329 ? 167.57700 217.17700 169.60300 1.000 136.47008 425 MET D C 1
ATOM 13035 O O . MET C 3 329 ? 167.90800 216.83700 168.45800 1.000 136.47008 425 MET D O 1
ATOM 13040 N N . GLY C 3 330 ? 168.38700 217.04100 170.66300 1.000 141.77571 426 GLY D N 1
ATOM 13041 C CA . GLY C 3 330 ? 169.67000 216.35900 170.53900 1.000 141.77571 426 GLY D CA 1
ATOM 13042 C C . GLY C 3 330 ? 169.53100 214.93300 170.03200 1.000 141.77571 426 GLY D C 1
ATOM 13043 O O . GLY C 3 330 ? 170.26900 214.50200 169.13100 1.000 141.77571 426 GLY D O 1
ATOM 13044 N N . GLU C 3 331 ? 168.58000 214.18200 170.60800 1.000 142.61840 427 GLU D N 1
ATOM 13045 C CA . GLU C 3 331 ? 168.40700 212.78400 170.20600 1.000 142.61840 427 GLU D CA 1
ATOM 13046 C C . GLU C 3 331 ? 167.94500 212.66200 168.75500 1.000 142.61840 427 GLU D C 1
ATOM 13047 O O . GLU C 3 331 ? 168.45600 211.81200 168.00600 1.000 142.61840 427 GLU D O 1
ATOM 13053 N N . VAL C 3 332 ? 166.98200 213.49800 168.34100 1.000 143.97728 428 VAL D N 1
ATOM 13054 C CA . VAL C 3 332 ? 166.50300 213.41200 166.96000 1.000 143.97728 428 VAL D CA 1
ATOM 13055 C C . VAL C 3 332 ? 167.59600 213.83400 165.97300 1.000 143.97728 428 VAL D C 1
ATOM 13056 O O . VAL C 3 332 ? 167.68200 213.27100 164.86800 1.000 143.97728 428 VAL D O 1
ATOM 13060 N N . TYR C 3 333 ? 168.45700 214.79400 166.35800 1.000 149.08179 429 TYR D N 1
ATOM 13061 C CA . TYR C 3 333 ? 169.59700 215.16900 165.52000 1.000 149.08179 429 TYR D CA 1
ATOM 13062 C C . TYR C 3 333 ? 170.53100 213.98500 165.30900 1.000 149.08179 429 TYR D C 1
ATOM 13063 O O . TYR C 3 333 ? 170.96700 213.72200 164.17800 1.000 149.08179 429 TYR D O 1
ATOM 13072 N N . MET C 3 334 ? 170.90800 213.31500 166.41000 1.000 151.25650 430 MET D N 1
ATOM 13073 C CA . MET C 3 334 ? 171.80100 212.15700 166.32600 1.000 151.25650 430 MET D CA 1
ATOM 13074 C C . MET C 3 334 ? 171.22700 211.07100 165.41700 1.000 151.25650 430 MET D C 1
ATOM 13075 O O . MET C 3 334 ? 171.94700 210.50600 164.57400 1.000 151.25650 430 MET D O 1
ATOM 13080 N N . ASP C 3 335 ? 169.92700 210.78800 165.56600 1.000 152.57332 431 ASP D N 1
ATOM 13081 C CA . ASP C 3 335 ? 169.29900 209.71300 164.80100 1.000 152.57332 431 ASP D CA 1
ATOM 13082 C C . ASP C 3 335 ? 169.26800 210.05000 163.31000 1.000 152.57332 431 ASP D C 1
ATOM 13083 O O . ASP C 3 335 ? 169.58900 209.19400 162.47100 1.000 152.57332 431 ASP D O 1
ATOM 13088 N N . ILE C 3 336 ? 168.87200 211.28400 162.95900 1.000 151.30690 432 ILE D N 1
ATOM 13089 C CA . ILE C 3 336 ? 168.79500 211.63700 161.53900 1.000 151.30690 432 ILE D CA 1
ATOM 13090 C C . ILE C 3 336 ? 170.19100 211.67400 160.91400 1.000 151.30690 432 ILE D C 1
ATOM 13091 O O . ILE C 3 336 ? 170.35700 211.30300 159.74000 1.000 151.30690 432 ILE D O 1
ATOM 13096 N N . CYS C 3 337 ? 171.21600 212.07300 161.68600 1.000 156.49012 433 CYS D N 1
ATOM 13097 C CA . CYS C 3 337 ? 172.58800 212.04200 161.18400 1.000 156.49012 433 CYS D CA 1
ATOM 13098 C C . CYS C 3 337 ? 173.02700 210.62100 160.84100 1.000 156.49012 433 CYS D C 1
ATOM 13099 O O . CYS C 3 337 ? 173.51500 210.37200 159.72900 1.000 156.49012 433 CYS D O 1
ATOM 13102 N N . VAL C 3 338 ? 172.83800 209.68300 161.78800 1.000 157.16927 434 VAL D N 1
ATOM 13103 C CA . VAL C 3 338 ? 173.21700 208.27600 161.59000 1.000 157.16927 434 VAL D CA 1
ATOM 13104 C C . VAL C 3 338 ? 172.50100 207.68400 160.38000 1.000 157.16927 434 VAL D C 1
ATOM 13105 O O . VAL C 3 338 ? 173.10800 206.96700 159.56000 1.000 157.16927 434 VAL D O 1
ATOM 13109 N N . GLN C 3 339 ? 171.20400 207.99300 160.24600 1.000 156.18756 435 GLN D N 1
ATOM 13110 C CA . GLN C 3 339 ? 170.42300 207.51700 159.10900 1.000 156.18756 435 GLN D CA 1
ATOM 13111 C C . GLN C 3 339 ? 170.98200 208.05900 157.80100 1.000 156.18756 435 GLN D C 1
ATOM 13112 O O . GLN C 3 339 ? 171.00200 207.34300 156.78900 1.000 156.18756 435 GLN D O 1
ATOM 13118 N N . LYS C 3 340 ? 171.41900 209.32700 157.80100 1.000 160.07258 436 LYS D N 1
ATOM 13119 C CA . LYS C 3 340 ? 172.01600 209.90600 156.59900 1.000 160.07258 436 LYS D CA 1
ATOM 13120 C C . LYS C 3 340 ? 173.27500 209.16000 156.18200 1.000 160.07258 436 LYS D C 1
ATOM 13121 O O . LYS C 3 340 ? 173.43400 208.83400 154.99800 1.000 160.07258 436 LYS D O 1
ATOM 13127 N N . GLN C 3 341 ? 174.18000 208.89800 157.14400 1.000 158.21859 437 GLN D N 1
ATOM 13128 C CA . GLN C 3 341 ? 175.42300 208.17100 156.83900 1.000 158.21859 437 GLN D CA 1
ATOM 13129 C C . GLN C 3 341 ? 175.13100 206.80400 156.23200 1.000 158.21859 437 GLN D C 1
ATOM 13130 O O . GLN C 3 341 ? 175.74500 206.41700 155.22500 1.000 158.21859 437 GLN D O 1
ATOM 13136 N N . GLU C 3 342 ? 174.22500 206.04800 156.86800 1.000 159.75335 438 GLU D N 1
ATOM 13137 C CA . GLU C 3 342 ? 173.87500 204.71600 156.37700 1.000 159.75335 438 GLU D CA 1
ATOM 13138 C C . GLU C 3 342 ? 173.30800 204.78500 154.96300 1.000 159.75335 438 GLU D C 1
ATOM 13139 O O . GLU C 3 342 ? 173.72700 204.02600 154.07900 1.000 159.75335 438 GLU D O 1
ATOM 13145 N N . LEU C 3 343 ? 172.34800 205.69100 154.73600 1.000 159.77493 439 LEU D N 1
ATOM 13146 C CA . LEU C 3 343 ? 171.69300 205.75600 153.43600 1.000 159.77493 439 LEU D CA 1
ATOM 13147 C C . LEU C 3 343 ? 172.63900 206.24900 152.34300 1.000 159.77493 439 LEU D C 1
ATOM 13148 O O . LEU C 3 343 ? 172.49400 205.85100 151.18200 1.000 159.77493 439 LEU D O 1
ATOM 13153 N N . ASP C 3 344 ? 173.64100 207.07100 152.68200 1.000 162.22736 440 ASP D N 1
ATOM 13154 C CA . ASP C 3 344 ? 174.52700 207.51000 151.60800 1.000 162.22736 440 ASP D CA 1
ATOM 13155 C C . ASP C 3 344 ? 175.60300 206.47900 151.30200 1.000 162.22736 440 ASP D C 1
ATOM 13156 O O . ASP C 3 344 ? 176.01300 206.34700 150.14400 1.000 162.22736 440 ASP D O 1
ATOM 13161 N N . ASP C 3 345 ? 176.07300 205.74600 152.30800 1.000 161.66728 441 ASP D N 1
ATOM 13162 C CA . ASP C 3 345 ? 177.16500 204.81100 152.09100 1.000 161.66728 441 ASP D CA 1
ATOM 13163 C C . ASP C 3 345 ? 176.69400 203.38400 151.83700 1.000 161.66728 441 ASP D C 1
ATOM 13164 O O . ASP C 3 345 ? 177.53000 202.49600 151.65400 1.000 161.66728 441 ASP D O 1
ATOM 13169 N N . TYR C 3 346 ? 175.38500 203.13500 151.79300 1.000 168.07752 442 TYR D N 1
ATOM 13170 C CA . TYR C 3 346 ? 174.91300 201.77000 151.59000 1.000 168.07752 442 TYR D CA 1
ATOM 13171 C C . TYR C 3 346 ? 174.52600 201.45700 150.14800 1.000 168.07752 442 TYR D C 1
ATOM 13172 O O . TYR C 3 346 ? 174.90000 200.39400 149.64200 1.000 168.07752 442 TYR D O 1
ATOM 13181 N N . SER C 3 347 ? 173.76000 202.34100 149.50200 1.000 167.49034 443 SER D N 1
ATOM 13182 C CA . SER C 3 347 ? 173.00100 201.98200 148.30200 1.000 167.49034 443 SER D CA 1
ATOM 13183 C C . SER C 3 347 ? 173.89600 201.61500 147.12000 1.000 167.49034 443 SER D C 1
ATOM 13184 O O . SER C 3 347 ? 173.83400 200.49000 146.60900 1.000 167.49034 443 SER D O 1
ATOM 13187 N N . CYS C 3 348 ? 174.71800 202.56600 146.65800 1.000 169.99071 444 CYS D N 1
ATOM 13188 C CA . CYS C 3 348 ? 175.34100 202.48000 145.33800 1.000 169.99071 444 CYS D CA 1
ATOM 13189 C C . CYS C 3 348 ? 176.34800 201.34300 145.19800 1.000 169.99071 444 CYS D C 1
ATOM 13190 O O . CYS C 3 348 ? 176.64400 200.93900 144.06900 1.000 169.99071 444 CYS D O 1
ATOM 13193 N N . LEU C 3 349 ? 176.87300 200.81100 146.29700 1.000 168.04295 445 LEU D N 1
ATOM 13194 C CA . LEU C 3 349 ? 177.99000 199.87300 146.23500 1.000 168.04295 445 LEU D CA 1
ATOM 13195 C C . LEU C 3 349 ? 177.69400 198.62500 147.05200 1.000 168.04295 445 LEU D C 1
ATOM 13196 O O . LEU C 3 349 ? 178.52500 198.15700 147.83000 1.000 168.04295 445 LEU D O 1
ATOM 13201 N N . ASP C 3 350 ? 176.51500 198.04100 146.84800 1.000 171.47045 446 ASP D N 1
ATOM 13202 C CA . ASP C 3 350 ? 176.15000 196.78700 147.49700 1.000 171.47045 446 ASP D CA 1
ATOM 13203 C C . ASP C 3 350 ? 175.13600 196.03800 146.64600 1.000 171.47045 446 ASP D C 1
ATOM 13204 O O . ASP C 3 350 ? 174.17800 196.64400 146.15400 1.000 171.47045 446 ASP D O 1
ATOM 13209 N N . ASP C 3 351 ? 175.39200 194.74200 146.43400 1.000 183.46533 447 ASP D N 1
ATOM 13210 C CA . ASP C 3 351 ? 174.53800 193.70000 145.86600 1.000 183.46533 447 ASP D CA 1
ATOM 13211 C C . ASP C 3 351 ? 174.40200 193.81400 144.33500 1.000 183.46533 447 ASP D C 1
ATOM 13212 O O . ASP C 3 351 ? 173.88500 192.89200 143.71400 1.000 183.46533 447 ASP D O 1
ATOM 13217 N N . LEU C 3 352 ? 174.90500 194.87000 143.69900 1.000 191.38439 448 LEU D N 1
ATOM 13218 C CA . LEU C 3 352 ? 174.84000 194.98500 142.24400 1.000 191.38439 448 LEU D CA 1
ATOM 13219 C C . LEU C 3 352 ? 176.22300 194.97500 141.60700 1.000 191.38439 448 LEU D C 1
ATOM 13220 O O . LEU C 3 352 ? 176.51200 194.10800 140.76600 1.000 191.38439 448 LEU D O 1
ATOM 13225 N N . GLN C 3 353 ? 177.08900 195.92000 141.99300 1.000 192.46126 449 GLN D N 1
ATOM 13226 C CA . GLN C 3 353 ? 178.43700 195.99900 141.43900 1.000 192.46126 449 GLN D CA 1
ATOM 13227 C C . GLN C 3 353 ? 179.26700 194.77900 141.79900 1.000 192.46126 449 GLN D C 1
ATOM 13228 O O . GLN C 3 353 ? 180.16300 194.40400 141.03600 1.000 192.46126 449 GLN D O 1
ATOM 13234 N N . ASN C 3 354 ? 178.98800 194.16500 142.95500 1.000 195.43332 450 ASN D N 1
ATOM 13235 C CA . ASN C 3 354 ? 179.67800 192.95100 143.38600 1.000 195.43332 450 ASN D CA 1
ATOM 13236 C C . ASN C 3 354 ? 179.50900 191.82800 142.36600 1.000 195.43332 450 ASN D C 1
ATOM 13237 O O . ASN C 3 354 ? 180.49800 191.31500 141.81800 1.000 195.43332 450 ASN D O 1
ATOM 13242 N N . ASP C 3 355 ? 178.25500 191.42600 142.11500 1.000 204.74517 451 ASP D N 1
ATOM 13243 C CA . ASP C 3 355 ? 177.98300 190.35800 141.15700 1.000 204.74517 451 ASP D CA 1
ATOM 13244 C C . ASP C 3 355 ? 178.42100 190.75500 139.75200 1.000 204.74517 451 ASP D C 1
ATOM 13245 O O . ASP C 3 355 ? 178.91300 189.90700 138.99700 1.000 204.74517 451 ASP D O 1
ATOM 13250 N N . HIS C 3 356 ? 178.23400 192.03600 139.39000 1.000 206.96409 452 HIS D N 1
ATOM 13251 C CA . HIS C 3 356 ? 178.64100 192.53900 138.07800 1.000 206.96409 452 HIS D CA 1
ATOM 13252 C C . HIS C 3 356 ? 180.13300 192.31900 137.84100 1.000 206.96409 452 HIS D C 1
ATOM 13253 O O . HIS C 3 356 ? 180.53300 191.70700 136.83600 1.000 206.96409 452 HIS D O 1
ATOM 13260 N N . LEU C 3 357 ? 180.96600 192.82100 138.76400 1.000 205.68653 453 LEU D N 1
ATOM 13261 C CA . LEU C 3 357 ? 182.41400 192.68800 138.65300 1.000 205.68653 453 LEU D CA 1
ATOM 13262 C C . LEU C 3 357 ? 182.84000 191.22800 138.66500 1.000 205.68653 453 LEU D C 1
ATOM 13263 O O . LEU C 3 357 ? 183.72000 190.83900 137.88700 1.000 205.68653 453 LEU D O 1
ATOM 13268 N N . LYS C 3 358 ? 182.25900 190.42400 139.57100 1.000 216.90412 454 LYS D N 1
ATOM 13269 C CA . LYS C 3 358 ? 182.60700 189.00700 139.68000 1.000 216.90412 454 LYS D CA 1
ATOM 13270 C C . LYS C 3 358 ? 182.36700 188.27600 138.36100 1.000 216.90412 454 LYS D C 1
ATOM 13271 O O . LYS C 3 358 ? 183.28500 187.63700 137.82200 1.000 216.90412 454 LYS D O 1
ATOM 13277 N N . PHE C 3 359 ? 181.12500 188.35300 137.84600 1.000 221.71757 455 PHE D N 1
ATOM 13278 C CA . PHE C 3 359 ? 180.75800 187.70600 136.58300 1.000 221.71757 455 PHE D CA 1
ATOM 13279 C C . PHE C 3 359 ? 181.65900 188.16300 135.44500 1.000 221.71757 455 PHE D C 1
ATOM 13280 O O . PHE C 3 359 ? 182.19900 187.33500 134.69800 1.000 221.71757 455 PHE D O 1
ATOM 13288 N N . PHE C 3 360 ? 181.83900 189.48400 135.30400 1.000 228.78219 456 PHE D N 1
ATOM 13289 C CA . PHE C 3 360 ? 182.54200 190.00600 134.13700 1.000 228.78219 456 PHE D CA 1
ATOM 13290 C C . PHE C 3 360 ? 184.02700 189.66700 134.17800 1.000 228.78219 456 PHE D C 1
ATOM 13291 O O . PHE C 3 360 ? 184.59500 189.26800 133.15400 1.000 228.78219 456 PHE D O 1
ATOM 13299 N N . SER C 3 361 ? 184.66700 189.82400 135.34500 1.000 235.39880 457 SER D N 1
ATOM 13300 C CA . SER C 3 361 ? 186.07400 189.46600 135.49800 1.000 235.39880 457 SER D CA 1
ATOM 13301 C C . SER C 3 361 ? 186.30600 187.98400 135.22400 1.000 235.39880 457 SER D C 1
ATOM 13302 O O . SER C 3 361 ? 187.22700 187.62100 134.47700 1.000 235.39880 457 SER D O 1
ATOM 13305 N N . ASN C 3 362 ? 185.48300 187.11200 135.83200 1.000 241.09601 458 ASN D N 1
ATOM 13306 C CA . ASN C 3 362 ? 185.68000 185.67400 135.67000 1.000 241.09601 458 ASN D CA 1
ATOM 13307 C C . ASN C 3 362 ? 185.45900 185.23700 134.22600 1.000 241.09601 458 ASN D C 1
ATOM 13308 O O . ASN C 3 362 ? 186.24100 184.44500 133.68400 1.000 241.09601 458 ASN D O 1
ATOM 13313 N N . GLU C 3 363 ? 184.43300 185.78600 133.56700 1.000 253.62230 459 GLU D N 1
ATOM 13314 C CA . GLU C 3 363 ? 184.16500 185.39100 132.19000 1.000 253.62230 459 GLU D CA 1
ATOM 13315 C C . GLU C 3 363 ? 185.19600 185.97100 131.22900 1.000 253.62230 459 GLU D C 1
ATOM 13316 O O . GLU C 3 363 ? 185.49900 185.34800 130.20300 1.000 253.62230 459 GLU D O 1
ATOM 13322 N N . ASP C 3 364 ? 185.75900 187.14100 131.55000 1.000 258.70094 460 ASP D N 1
ATOM 13323 C CA . ASP C 3 364 ? 186.86100 187.67600 130.75700 1.000 258.70094 460 ASP D CA 1
ATOM 13324 C C . ASP C 3 364 ? 188.09500 186.79000 130.87100 1.000 258.70094 460 ASP D C 1
ATOM 13325 O O . ASP C 3 364 ? 188.80600 186.57500 129.87600 1.000 258.70094 460 ASP D O 1
ATOM 13330 N N . GLU C 3 365 ? 188.36700 186.28100 132.08200 1.000 265.22296 461 GLU D N 1
ATOM 13331 C CA . GLU C 3 365 ? 189.46000 185.32700 132.26300 1.000 265.22296 461 GLU D CA 1
ATOM 13332 C C . GLU C 3 365 ? 189.23100 184.05600 131.45300 1.000 265.22296 461 GLU D C 1
ATOM 13333 O O . GLU C 3 365 ? 190.17300 183.53400 130.83400 1.000 265.22296 461 GLU D O 1
ATOM 13339 N N . LYS C 3 366 ? 187.99200 183.53800 131.47400 1.000 272.35104 462 LYS D N 1
ATOM 13340 C CA . LYS C 3 366 ? 187.59800 182.42000 130.61100 1.000 272.35104 462 LYS D CA 1
ATOM 13341 C C . LYS C 3 366 ? 187.91100 182.70800 129.14800 1.000 272.35104 462 LYS D C 1
ATOM 13342 O O . LYS C 3 366 ? 188.47800 181.85900 128.44900 1.000 272.35104 462 LYS D O 1
ATOM 13348 N N . ILE C 3 367 ? 187.51800 183.90000 128.67700 1.000 280.78202 463 ILE D N 1
ATOM 13349 C CA . ILE C 3 367 ? 187.70200 184.29600 127.27900 1.000 280.78202 463 ILE D CA 1
ATOM 13350 C C . ILE C 3 367 ? 189.18300 184.27200 126.89900 1.000 280.78202 463 ILE D C 1
ATOM 13351 O O . ILE C 3 367 ? 189.56200 183.68600 125.87200 1.000 280.78202 463 ILE D O 1
ATOM 13356 N N . ILE C 3 368 ? 190.03900 184.90200 127.72200 1.000 285.89176 464 ILE D N 1
ATOM 13357 C CA . ILE C 3 368 ? 191.44900 185.03000 127.34400 1.000 285.89176 464 ILE D CA 1
ATOM 13358 C C . ILE C 3 368 ? 192.13700 183.66200 127.36100 1.000 285.89176 464 ILE D C 1
ATOM 13359 O O . ILE C 3 368 ? 192.86100 183.32200 126.41100 1.000 285.89176 464 ILE D O 1
ATOM 13364 N N . LYS C 3 369 ? 191.91800 182.85700 128.42800 1.000 289.81918 465 LYS D N 1
ATOM 13365 C CA . LYS C 3 369 ? 192.53700 181.52700 128.48700 1.000 289.81918 465 LYS D CA 1
ATOM 13366 C C . LYS C 3 369 ? 192.06000 180.64300 127.33300 1.000 289.81918 465 LYS D C 1
ATOM 13367 O O . LYS C 3 369 ? 192.87300 179.95200 126.70100 1.000 289.81918 465 LYS D O 1
ATOM 13373 N N . GLU C 3 370 ? 190.74900 180.66700 127.04600 1.000 300.71494 466 GLU D N 1
ATOM 13374 C CA . GLU C 3 370 ? 190.16100 179.89000 125.96200 1.000 300.71494 466 GLU D CA 1
ATOM 13375 C C . GLU C 3 370 ? 190.81100 180.22500 124.62900 1.000 300.71494 466 GLU D C 1
ATOM 13376 O O . GLU C 3 370 ? 191.23500 179.32800 123.88600 1.000 300.71494 466 GLU D O 1
ATOM 13382 N N . TYR C 3 371 ? 190.91100 181.52500 124.32300 1.000 303.00655 467 TYR D N 1
ATOM 13383 C CA . TYR C 3 371 ? 191.42800 181.94200 123.02500 1.000 303.00655 467 TYR D CA 1
ATOM 13384 C C . TYR C 3 371 ? 192.91400 181.62700 122.87500 1.000 303.00655 467 TYR D C 1
ATOM 13385 O O . TYR C 3 371 ? 193.34300 181.20100 121.79100 1.000 303.00655 467 TYR D O 1
ATOM 13394 N N . GLU C 3 372 ? 193.71700 181.82000 123.94000 1.000 306.94775 468 GLU D N 1
ATOM 13395 C CA . GLU C 3 372 ? 195.14800 181.52600 123.81000 1.000 306.94775 468 GLU D CA 1
ATOM 13396 C C . GLU C 3 372 ? 195.39900 180.02900 123.61100 1.000 306.94775 468 GLU D C 1
ATOM 13397 O O . GLU C 3 372 ? 196.20000 179.65500 122.73500 1.000 306.94775 468 GLU D O 1
ATOM 13403 N N . THR C 3 373 ? 194.72100 179.16600 124.39800 1.000 313.68877 469 THR D N 1
ATOM 13404 C CA . THR C 3 373 ? 194.83600 177.71600 124.20900 1.000 313.68877 469 THR D CA 1
ATOM 13405 C C . THR C 3 373 ? 194.40900 177.29600 122.80900 1.000 313.68877 469 THR D C 1
ATOM 13406 O O . THR C 3 373 ? 195.07900 176.46200 122.18100 1.000 313.68877 469 THR D O 1
ATOM 13410 N N . VAL C 3 374 ? 193.26300 177.82200 122.33700 1.000 318.82345 470 VAL D N 1
ATOM 13411 C CA . VAL C 3 374 ? 192.75400 177.50700 121.00000 1.000 318.82345 470 VAL D CA 1
ATOM 13412 C C . VAL C 3 374 ? 193.80100 177.84100 119.94500 1.000 318.82345 470 VAL D C 1
ATOM 13413 O O . VAL C 3 374 ? 194.08700 177.01800 119.06500 1.000 318.82345 470 VAL D O 1
ATOM 13417 N N . LEU C 3 375 ? 194.39300 179.04500 120.03300 1.000 319.01991 471 LEU D N 1
ATOM 13418 C CA . LEU C 3 375 ? 195.38000 179.49500 119.05300 1.000 319.01991 471 LEU D CA 1
ATOM 13419 C C . LEU C 3 375 ? 196.57800 178.55000 118.99800 1.000 319.01991 471 LEU D C 1
ATOM 13420 O O . LEU C 3 375 ? 196.91500 178.02100 117.92400 1.000 319.01991 471 LEU D O 1
ATOM 13425 N N . ARG C 3 376 ? 197.23300 178.33400 120.15400 1.000 321.15591 472 ARG D N 1
ATOM 13426 C CA . ARG C 3 376 ? 198.46800 177.54200 120.16700 1.000 321.15591 472 ARG D CA 1
ATOM 13427 C C . ARG C 3 376 ? 198.20800 176.09400 119.74800 1.000 321.15591 472 ARG D C 1
ATOM 13428 O O . ARG C 3 376 ? 198.93300 175.54300 118.90700 1.000 321.15591 472 ARG D O 1
ATOM 13436 N N . THR C 3 377 ? 197.17600 175.46000 120.32700 1.000 327.58720 473 THR D N 1
ATOM 13437 C CA . THR C 3 377 ? 196.90500 174.05600 120.03800 1.000 327.58720 473 THR D CA 1
ATOM 13438 C C . THR C 3 377 ? 196.44100 173.84600 118.60100 1.000 327.58720 473 THR D C 1
ATOM 13439 O O . THR C 3 377 ? 196.80400 172.84000 117.97900 1.000 327.58720 473 THR D O 1
ATOM 13443 N N . ASN C 3 378 ? 195.66300 174.78800 118.04500 1.000 332.61637 474 ASN D N 1
ATOM 13444 C CA . ASN C 3 378 ? 195.22500 174.67200 116.65700 1.000 332.61637 474 ASN D CA 1
ATOM 13445 C C . ASN C 3 378 ? 196.40400 174.77500 115.70000 1.000 332.61637 474 ASN D C 1
ATOM 13446 O O . ASN C 3 378 ? 196.51800 173.97400 114.75800 1.000 332.61637 474 ASN D O 1
ATOM 13451 N N . ASN C 3 379 ? 197.27400 175.77600 115.91600 1.000 336.14341 475 ASN D N 1
ATOM 13452 C CA . ASN C 3 379 ? 198.48300 175.92900 115.10600 1.000 336.14341 475 ASN D CA 1
ATOM 13453 C C . ASN C 3 379 ? 199.34900 174.67300 115.16300 1.000 336.14341 475 ASN D C 1
ATOM 13454 O O . ASN C 3 379 ? 199.80900 174.16900 114.12400 1.000 336.14341 475 ASN D O 1
ATOM 13459 N N . GLU C 3 380 ? 199.57200 174.15400 116.37700 1.000 339.38994 476 GLU D N 1
ATOM 13460 C CA . GLU C 3 380 ? 200.44400 172.99800 116.54500 1.000 339.38994 476 GLU D CA 1
ATOM 13461 C C . GLU C 3 380 ? 199.85300 171.75000 115.89800 1.000 339.38994 476 GLU D C 1
ATOM 13462 O O . GLU C 3 380 ? 200.58200 170.99200 115.24800 1.000 339.38994 476 GLU D O 1
ATOM 13468 N N . ASN C 3 381 ? 198.53500 171.54100 116.03500 1.000 341.79729 477 ASN D N 1
ATOM 13469 C CA . ASN C 3 381 ? 197.88400 170.38800 115.41300 1.000 341.79729 477 ASN D CA 1
ATOM 13470 C C . ASN C 3 381 ? 197.93900 170.47200 113.89300 1.000 341.79729 477 ASN D C 1
ATOM 13471 O O . ASN C 3 381 ? 198.07800 169.44200 113.21600 1.000 341.79729 477 ASN D O 1
ATOM 13476 N N . LEU C 3 382 ? 197.82500 171.68700 113.34200 1.000 341.42973 478 LEU D N 1
ATOM 13477 C CA . LEU C 3 382 ? 197.96600 171.85500 111.89800 1.000 341.42973 478 LEU D CA 1
ATOM 13478 C C . LEU C 3 382 ? 199.37200 171.48500 111.43200 1.000 341.42973 478 LEU D C 1
ATOM 13479 O O . LEU C 3 382 ? 199.52800 170.79300 110.41500 1.000 341.42973 478 LEU D O 1
ATOM 13484 N N . ASN C 3 383 ? 200.40600 171.93700 112.16400 1.000 342.06700 479 ASN D N 1
ATOM 13485 C CA . ASN C 3 383 ? 201.78100 171.55300 111.82300 1.000 342.06700 479 ASN D CA 1
ATOM 13486 C C . ASN C 3 383 ? 201.99200 170.04200 111.91400 1.000 342.06700 479 ASN D C 1
ATOM 13487 O O . ASN C 3 383 ? 202.71900 169.46400 111.08800 1.000 342.06700 479 ASN D O 1
ATOM 13492 N N . ARG C 3 384 ? 201.38500 169.39600 112.92300 1.000 343.99156 480 ARG D N 1
ATOM 13493 C CA . ARG C 3 384 ? 201.44600 167.93600 113.03400 1.000 343.99156 480 ARG D CA 1
ATOM 13494 C C . ARG C 3 384 ? 200.82800 167.26900 111.81400 1.000 343.99156 480 ARG D C 1
ATOM 13495 O O . ARG C 3 384 ? 201.37200 166.28700 111.29700 1.000 343.99156 480 ARG D O 1
ATOM 13503 N N . SER C 3 385 ? 199.65900 167.76000 111.37800 1.000 345.19003 481 SER D N 1
ATOM 13504 C CA . SER C 3 385 ? 199.00800 167.21000 110.18900 1.000 345.19003 481 SER D CA 1
ATOM 13505 C C . SER C 3 385 ? 199.89300 167.34600 108.95200 1.000 345.19003 481 SER D C 1
ATOM 13506 O O . SER C 3 385 ? 199.98500 166.41100 108.14300 1.000 345.19003 481 SER D O 1
ATOM 13509 N N . HIS C 3 386 ? 200.57200 168.49400 108.80700 1.000 345.21238 482 HIS D N 1
ATOM 13510 C CA . HIS C 3 386 ? 201.43300 168.70900 107.64100 1.000 345.21238 482 HIS D CA 1
ATOM 13511 C C . HIS C 3 386 ? 202.62000 167.74800 107.63100 1.000 345.21238 482 HIS D C 1
ATOM 13512 O O . HIS C 3 386 ? 202.85100 167.05100 106.62900 1.000 345.21238 482 HIS D O 1
ATOM 13519 N N . GLU C 3 387 ? 203.39100 167.71000 108.73600 1.000 345.85903 483 GLU D N 1
ATOM 13520 C CA . GLU C 3 387 ? 204.53700 166.79700 108.81600 1.000 345.85903 483 GLU D CA 1
ATOM 13521 C C . GLU C 3 387 ? 204.10000 165.34000 108.69400 1.000 345.85903 483 GLU D C 1
ATOM 13522 O O . GLU C 3 387 ? 204.83500 164.51900 108.12500 1.000 345.85903 483 GLU D O 1
ATOM 13528 N N . LEU C 3 388 ? 202.89600 165.02100 109.19200 1.000 349.23655 484 LEU D N 1
ATOM 13529 C CA . LEU C 3 388 ? 202.32900 163.68600 109.06200 1.000 349.23655 484 LEU D CA 1
ATOM 13530 C C . LEU C 3 388 ? 202.11700 163.32400 107.60100 1.000 349.23655 484 LEU D C 1
ATOM 13531 O O . LEU C 3 388 ? 202.46100 162.21700 107.17700 1.000 349.23655 484 LEU D O 1
ATOM 13536 N N . GLU C 3 389 ? 201.52800 164.24400 106.82300 1.000 350.28208 485 GLU D N 1
ATOM 13537 C CA . GLU C 3 389 ? 201.32300 163.99200 105.39700 1.000 350.28208 485 GLU D CA 1
ATOM 13538 C C . GLU C 3 389 ? 202.64900 163.79300 104.66900 1.000 350.28208 485 GLU D C 1
ATOM 13539 O O . GLU C 3 389 ? 202.75000 162.92200 103.79000 1.000 350.28208 485 GLU D O 1
ATOM 13545 N N . VAL C 3 390 ? 203.67500 164.58000 105.03500 1.000 351.17135 486 VAL D N 1
ATOM 13546 C CA . VAL C 3 390 ? 205.00100 164.42200 104.42100 1.000 351.17135 486 VAL D CA 1
ATOM 13547 C C . VAL C 3 390 ? 205.56500 163.02800 104.69600 1.000 351.17135 486 VAL D C 1
ATOM 13548 O O . VAL C 3 390 ? 206.06200 162.35100 103.78200 1.000 351.17135 486 VAL D O 1
ATOM 13552 N N . GLU C 3 391 ? 205.49400 162.57200 105.95400 1.000 353.15876 487 GLU D N 1
ATOM 13553 C CA . GLU C 3 391 ? 206.02000 161.23500 106.23100 1.000 353.15876 487 GLU D CA 1
ATOM 13554 C C . GLU C 3 391 ? 205.13800 160.13700 105.63600 1.000 353.15876 487 GLU D C 1
ATOM 13555 O O . GLU C 3 391 ? 205.63600 159.03100 105.40100 1.000 353.15876 487 GLU D O 1
ATOM 13561 N N . ASN C 3 392 ? 203.85500 160.41400 105.36000 1.000 354.68753 488 ASN D N 1
ATOM 13562 C CA . ASN C 3 392 ? 203.07900 159.45900 104.56600 1.000 354.68753 488 ASN D CA 1
ATOM 13563 C C . ASN C 3 392 ? 203.60700 159.37000 103.13700 1.000 354.68753 488 ASN D C 1
ATOM 13564 O O . ASN C 3 392 ? 203.62000 158.27800 102.55800 1.000 354.68753 488 ASN D O 1
ATOM 13569 N N . ASN C 3 393 ? 204.00800 160.50600 102.53800 1.000 354.63513 489 ASN D N 1
ATOM 13570 C CA . ASN C 3 393 ? 204.65600 160.44000 101.21900 1.000 354.63513 489 ASN D CA 1
ATOM 13571 C C . ASN C 3 393 ? 205.95000 159.62900 101.27200 1.000 354.63513 489 ASN D C 1
ATOM 13572 O O . ASN C 3 393 ? 206.26000 158.87500 100.33400 1.000 354.63513 489 ASN D O 1
ATOM 13577 N N . LEU C 3 394 ? 206.73100 159.80100 102.34700 1.000 354.45977 490 LEU D N 1
ATOM 13578 C CA . LEU C 3 394 ? 207.92700 158.97400 102.53400 1.000 354.45977 490 LEU D CA 1
ATOM 13579 C C . LEU C 3 394 ? 207.57300 157.49200 102.63300 1.000 354.45977 490 LEU D C 1
ATOM 13580 O O . LEU C 3 394 ? 208.27200 156.64600 102.06100 1.000 354.45977 490 LEU D O 1
ATOM 13585 N N . LYS C 3 395 ? 206.50400 157.16200 103.37400 1.000 353.89071 491 LYS D N 1
ATOM 13586 C CA . LYS C 3 395 ? 206.04700 155.77600 103.48200 1.000 353.89071 491 LYS D CA 1
ATOM 13587 C C . LYS C 3 395 ? 205.63400 155.22200 102.12100 1.000 353.89071 491 LYS D C 1
ATOM 13588 O O . LYS C 3 395 ? 205.87000 154.04100 101.83000 1.000 353.89071 491 LYS D O 1
ATOM 13594 N N . PHE C 3 396 ? 204.99900 156.05900 101.28800 1.000 353.33176 492 PHE D N 1
ATOM 13595 C CA . PHE C 3 396 ? 204.63400 155.65200 99.92900 1.000 353.33176 492 PHE D CA 1
ATOM 13596 C C . PHE C 3 396 ? 205.87500 155.31500 99.11300 1.000 353.33176 492 PHE D C 1
ATOM 13597 O O . PHE C 3 396 ? 205.90900 154.29800 98.40700 1.000 353.33176 492 PHE D O 1
ATOM 13605 N N . SER C 3 397 ? 206.89200 156.18600 99.17400 1.000 353.45645 493 SER D N 1
ATOM 13606 C CA . SER C 3 397 ? 208.15500 155.91800 98.48200 1.000 353.45645 493 SER D CA 1
ATOM 13607 C C . SER C 3 397 ? 208.79600 154.61900 98.97200 1.000 353.45645 493 SER D C 1
ATOM 13608 O O . SER C 3 397 ? 209.31900 153.83100 98.16700 1.000 353.45645 493 SER D O 1
ATOM 13611 N N . GLN C 3 398 ? 208.75500 154.38100 100.29000 1.000 352.21302 494 GLN D N 1
ATOM 13612 C CA . GLN C 3 398 ? 209.34900 153.16900 100.85000 1.000 352.21302 494 GLN D CA 1
ATOM 13613 C C . GLN C 3 398 ? 208.61800 151.91200 100.38800 1.000 352.21302 494 GLN D C 1
ATOM 13614 O O . GLN C 3 398 ? 209.26300 150.92100 100.02500 1.000 352.21302 494 GLN D O 1
ATOM 13620 N N . ILE C 3 399 ? 207.27900 151.93000 100.38300 1.000 350.87020 495 ILE D N 1
ATOM 13621 C CA . ILE C 3 399 ? 206.55200 150.72800 99.97100 1.000 350.87020 495 ILE D CA 1
ATOM 13622 C C . ILE C 3 399 ? 206.69100 150.50900 98.46000 1.000 350.87020 495 ILE D C 1
ATOM 13623 O O . ILE C 3 399 ? 206.72100 149.36100 98.00200 1.000 350.87020 495 ILE D O 1
ATOM 13628 N N . GLU C 3 400 ? 206.85400 151.58400 97.66800 1.000 351.17601 496 GLU D N 1
ATOM 13629 C CA . GLU C 3 400 ? 207.12600 151.40200 96.23800 1.000 351.17601 496 GLU D CA 1
ATOM 13630 C C . GLU C 3 400 ? 208.49600 150.76700 96.00000 1.000 351.17601 496 GLU D C 1
ATOM 13631 O O . GLU C 3 400 ? 208.63300 149.88000 95.14200 1.000 351.17601 496 GLU D O 1
ATOM 13637 N N . THR C 3 401 ? 209.52500 151.22300 96.72900 1.000 350.04775 497 THR D N 1
ATOM 13638 C CA . THR C 3 401 ? 210.82900 150.56300 96.64800 1.000 350.04775 497 THR D CA 1
ATOM 13639 C C . THR C 3 401 ? 210.75200 149.11500 97.12800 1.000 350.04775 497 THR D C 1
ATOM 13640 O O . THR C 3 401 ? 211.47400 148.25200 96.61800 1.000 350.04775 497 THR D O 1
ATOM 13644 N N . LEU C 3 402 ? 209.87500 148.83300 98.09700 1.000 347.20692 498 LEU D N 1
ATOM 13645 C CA . LEU C 3 402 ? 209.70300 147.46700 98.58100 1.000 347.20692 498 LEU D CA 1
ATOM 13646 C C . LEU C 3 402 ? 209.05500 146.58500 97.51700 1.000 347.20692 498 LEU D C 1
ATOM 13647 O O . LEU C 3 402 ? 209.38700 145.39800 97.39700 1.000 347.20692 498 LEU D O 1
ATOM 13652 N N . GLU C 3 403 ? 208.10100 147.14500 96.76200 1.000 345.89424 499 GLU D N 1
ATOM 13653 C CA . GLU C 3 403 ? 207.53900 146.44500 95.60700 1.000 345.89424 499 GLU D CA 1
ATOM 13654 C C . GLU C 3 403 ? 208.60900 146.15800 94.56200 1.000 345.89424 499 GLU D C 1
ATOM 13655 O O . GLU C 3 403 ? 208.63700 145.06600 93.98100 1.000 345.89424 499 GLU D O 1
ATOM 13661 N N . LYS C 3 404 ? 209.46400 147.14800 94.27500 1.000 344.66652 500 LYS D N 1
ATOM 13662 C CA . LYS C 3 404 ? 210.59000 146.92800 93.36200 1.000 344.66652 500 LYS D CA 1
ATOM 13663 C C . LYS C 3 404 ? 211.49400 145.80500 93.86900 1.000 344.66652 500 LYS D C 1
ATOM 13664 O O . LYS C 3 404 ? 211.97100 144.97100 93.08300 1.000 344.66652 500 LYS D O 1
ATOM 13670 N N . ASP C 3 405 ? 211.71100 145.75700 95.18700 1.000 343.70143 501 ASP D N 1
ATOM 13671 C CA . ASP C 3 405 ? 212.56400 144.73500 95.78400 1.000 343.70143 501 ASP D CA 1
ATOM 13672 C C . ASP C 3 405 ? 211.95400 143.34200 95.65100 1.000 343.70143 501 ASP D C 1
ATOM 13673 O O . ASP C 3 405 ? 212.65200 142.39100 95.29300 1.000 343.70143 501 ASP D O 1
ATOM 13678 N N . ILE C 3 406 ? 210.65400 143.19700 95.93900 1.000 340.73698 502 ILE D N 1
ATOM 13679 C CA . ILE C 3 406 ? 210.04200 141.87100 95.80600 1.000 340.73698 502 ILE D CA 1
ATOM 13680 C C . ILE C 3 406 ? 209.97000 141.46000 94.32900 1.000 340.73698 502 ILE D C 1
ATOM 13681 O O . ILE C 3 406 ? 210.08800 140.27000 94.00700 1.000 340.73698 502 ILE D O 1
ATOM 13686 N N . GLU C 3 407 ? 209.86000 142.43000 93.40700 1.000 340.84500 503 GLU D N 1
ATOM 13687 C CA . GLU C 3 407 ? 209.85400 142.09400 91.98200 1.000 340.84500 503 GLU D CA 1
ATOM 13688 C C . GLU C 3 407 ? 211.21400 141.57400 91.52000 1.000 340.84500 503 GLU D C 1
ATOM 13689 O O . GLU C 3 407 ? 211.28900 140.54600 90.83200 1.000 340.84500 503 GLU D O 1
ATOM 13695 N N . THR C 3 408 ? 212.30700 142.27200 91.87400 1.000 338.74059 504 THR D N 1
ATOM 13696 C CA . THR C 3 408 ? 213.62500 141.73400 91.52300 1.000 338.74059 504 THR D CA 1
ATOM 13697 C C . THR C 3 408 ? 213.94400 140.44900 92.28700 1.000 338.74059 504 THR D C 1
ATOM 13698 O O . THR C 3 408 ? 214.74200 139.64000 91.80200 1.000 338.74059 504 THR D O 1
ATOM 13702 N N . LEU C 3 409 ? 213.31700 140.22400 93.44900 1.000 334.81815 505 LEU D N 1
ATOM 13703 C CA . LEU C 3 409 ? 213.47700 138.94800 94.14300 1.000 334.81815 505 LEU D CA 1
ATOM 13704 C C . LEU C 3 409 ? 212.83500 137.81000 93.35900 1.000 334.81815 505 LEU D C 1
ATOM 13705 O O . LEU C 3 409 ? 213.43000 136.73400 93.22400 1.000 334.81815 505 LEU D O 1
ATOM 13710 N N . LYS C 3 410 ? 211.59700 138.01500 92.88400 1.000 331.76613 506 LYS D N 1
ATOM 13711 C CA . LYS C 3 410 ? 210.95700 137.04500 91.99100 1.000 331.76613 506 LYS D CA 1
ATOM 13712 C C . LYS C 3 410 ? 211.79000 136.81800 90.73400 1.000 331.76613 506 LYS D C 1
ATOM 13713 O O . LYS C 3 410 ? 211.87600 135.68700 90.23300 1.000 331.76613 506 LYS D O 1
ATOM 13719 N N . GLY C 3 411 ? 212.41000 137.88600 90.21700 1.000 329.38341 507 GLY D N 1
ATOM 13720 C CA . GLY C 3 411 ? 213.32900 137.74600 89.09400 1.000 329.38341 507 GLY D CA 1
ATOM 13721 C C . GLY C 3 411 ? 214.51400 136.85800 89.43300 1.000 329.38341 507 GLY D C 1
ATOM 13722 O O . GLY C 3 411 ? 214.95800 136.05200 88.61100 1.000 329.38341 507 GLY D O 1
ATOM 13723 N N . SER C 3 412 ? 215.04700 137.00800 90.64900 1.000 326.15471 508 SER D N 1
ATOM 13724 C CA . SER C 3 412 ? 216.12300 136.13900 91.11700 1.000 326.15471 508 SER D CA 1
ATOM 13725 C C . SER C 3 412 ? 215.65600 134.69200 91.25500 1.000 326.15471 508 SER D C 1
ATOM 13726 O O . SER C 3 412 ? 216.44800 133.77100 91.03000 1.000 326.15471 508 SER D O 1
ATOM 13729 N N . LEU C 3 413 ? 214.38900 134.47500 91.63400 1.000 324.29129 509 LEU D N 1
ATOM 13730 C CA . LEU C 3 413 ? 213.85000 133.11200 91.66300 1.000 324.29129 509 LEU D CA 1
ATOM 13731 C C . LEU C 3 413 ? 213.80500 132.51200 90.26100 1.000 324.29129 509 LEU D C 1
ATOM 13732 O O . LEU C 3 413 ? 214.12600 131.33000 90.07500 1.000 324.29129 509 LEU D O 1
ATOM 13737 N N . MET C 3 414 ? 213.38100 133.30600 89.26800 1.000 321.68124 510 MET D N 1
ATOM 13738 C CA . MET C 3 414 ? 213.45800 132.85100 87.87600 1.000 321.68124 510 MET D CA 1
ATOM 13739 C C . MET C 3 414 ? 214.89900 132.55900 87.46600 1.000 321.68124 510 MET D C 1
ATOM 13740 O O . MET C 3 414 ? 215.15300 131.60500 86.72000 1.000 321.68124 510 MET D O 1
ATOM 13745 N N . ALA C 3 415 ? 215.85000 133.37200 87.94900 1.000 317.74202 511 ALA D N 1
ATOM 13746 C CA . ALA C 3 415 ? 217.26800 133.14800 87.66300 1.000 317.74202 511 ALA D CA 1
ATOM 13747 C C . ALA C 3 415 ? 217.74600 131.81500 88.23100 1.000 317.74202 511 ALA D C 1
ATOM 13748 O O . ALA C 3 415 ? 218.55100 131.11900 87.59800 1.000 317.74202 511 ALA D O 1
ATOM 13750 N N . GLN C 3 416 ? 217.31700 131.48100 89.45700 1.000 313.57730 512 GLN D N 1
ATOM 13751 C CA . GLN C 3 416 ? 217.54000 130.13300 89.98800 1.000 313.57730 512 GLN D CA 1
ATOM 13752 C C . GLN C 3 416 ? 216.89600 129.08600 89.08700 1.000 313.57730 512 GLN D C 1
ATOM 13753 O O . GLN C 3 416 ? 217.43900 127.99100 88.90300 1.000 313.57730 512 GLN D O 1
ATOM 13759 N N . GLY C 3 417 ? 215.71800 129.40100 88.54000 1.000 311.27436 513 GLY D N 1
ATOM 13760 C CA . GLY C 3 417 ? 215.04700 128.51500 87.60400 1.000 311.27436 513 GLY D CA 1
ATOM 13761 C C . GLY C 3 417 ? 215.76200 128.33600 86.27600 1.000 311.27436 513 GLY D C 1
ATOM 13762 O O . GLY C 3 417 ? 215.46500 127.37700 85.55500 1.000 311.27436 513 GLY D O 1
ATOM 13763 N N . GLU C 3 418 ? 216.68700 129.23500 85.92800 1.000 308.73056 514 GLU D N 1
ATOM 13764 C CA . GLU C 3 418 ? 217.44000 129.06300 84.68600 1.000 308.73056 514 GLU D CA 1
ATOM 13765 C C . GLU C 3 418 ? 218.56300 128.04100 84.84600 1.000 308.73056 514 GLU D C 1
ATOM 13766 O O . GLU C 3 418 ? 218.56900 126.99900 84.18300 1.000 308.73056 514 GLU D O 1
ATOM 13772 N N . THR C 3 419 ? 219.52300 128.32800 85.72400 1.000 297.82055 515 THR D N 1
ATOM 13773 C CA . THR C 3 419 ? 220.65600 127.44100 85.96500 1.000 297.82055 515 THR D CA 1
ATOM 13774 C C . THR C 3 419 ? 220.35200 126.53500 87.15100 1.000 297.82055 515 THR D C 1
ATOM 13775 O O . THR C 3 419 ? 220.06200 127.02100 88.24800 1.000 297.82055 515 THR D O 1
ATOM 13779 N N . LEU C 3 420 ? 220.42600 125.22100 86.93500 1.000 288.30934 516 LEU D N 1
ATOM 13780 C CA . LEU C 3 420 ? 220.08400 124.27300 87.98800 1.000 288.30934 516 LEU D CA 1
ATOM 13781 C C . LEU C 3 420 ? 221.02100 123.06800 87.98600 1.000 288.30934 516 LEU D C 1
ATOM 13782 O O . LEU C 3 420 ? 220.64500 121.98300 88.44300 1.000 288.30934 516 LEU D O 1
ATOM 13787 N N . SER C 3 421 ? 222.26000 123.24600 87.52800 1.000 280.58443 517 SER D N 1
ATOM 13788 C CA . SER C 3 421 ? 223.17500 122.11500 87.39100 1.000 280.58443 517 SER D CA 1
ATOM 13789 C C . SER C 3 421 ? 224.61400 122.57300 87.59200 1.000 280.58443 517 SER D C 1
ATOM 13790 O O . SER C 3 421 ? 225.13200 123.34800 86.78200 1.000 280.58443 517 SER D O 1
ATOM 13793 N N . LYS C 3 422 ? 225.24000 122.08400 88.67100 1.000 273.07302 518 LYS D N 1
ATOM 13794 C CA . LYS C 3 422 ? 226.69800 122.05300 88.85100 1.000 273.07302 518 LYS D CA 1
ATOM 13795 C C . LYS C 3 422 ? 227.34400 123.44300 88.85800 1.000 273.07302 518 LYS D C 1
ATOM 13796 O O . LYS C 3 422 ? 228.27300 123.71900 88.09600 1.000 273.07302 518 LYS D O 1
ATOM 13802 N N . LEU C 3 423 ? 226.87100 124.29300 89.76700 1.000 271.04055 519 LEU D N 1
ATOM 13803 C CA . LEU C 3 423 ? 227.44500 125.62000 90.00800 1.000 271.04055 519 LEU D CA 1
ATOM 13804 C C . LEU C 3 423 ? 226.89400 126.14700 91.32900 1.000 271.04055 519 LEU D C 1
ATOM 13805 O O . LEU C 3 423 ? 226.22000 125.42500 92.07400 1.000 271.04055 519 LEU D O 1
ATOM 13810 N N . LYS C 3 424 ? 227.17700 127.42200 91.61200 1.000 272.90211 520 LYS D N 1
ATOM 13811 C CA . LYS C 3 424 ? 226.67700 128.12800 92.78700 1.000 272.90211 520 LYS D CA 1
ATOM 13812 C C . LYS C 3 424 ? 225.32800 128.79000 92.54900 1.000 272.90211 520 LYS D C 1
ATOM 13813 O O . LYS C 3 424 ? 225.07200 129.84800 93.13400 1.000 272.90211 520 LYS D O 1
ATOM 13819 N N . ASP C 3 425 ? 224.51800 128.22000 91.64800 1.000 283.67048 521 ASP D N 1
ATOM 13820 C CA . ASP C 3 425 ? 223.31500 128.83100 91.07500 1.000 283.67048 521 ASP D CA 1
ATOM 13821 C C . ASP C 3 425 ? 222.36500 129.45100 92.10600 1.000 283.67048 521 ASP D C 1
ATOM 13822 O O . ASP C 3 425 ? 222.10300 130.65800 92.08000 1.000 283.67048 521 ASP D O 1
ATOM 13827 N N . ALA C 3 426 ? 221.84900 128.64200 93.02800 1.000 289.41124 522 ALA D N 1
ATOM 13828 C CA . ALA C 3 426 ? 220.66900 129.00600 93.80300 1.000 289.41124 522 ALA D CA 1
ATOM 13829 C C . ALA C 3 426 ? 220.98300 129.54900 95.19400 1.000 289.41124 522 ALA D C 1
ATOM 13830 O O . ALA C 3 426 ? 220.59700 130.67900 95.50100 1.000 289.41124 522 ALA D O 1
ATOM 13832 N N . PHE C 3 427 ? 221.67800 128.75700 96.02400 1.000 285.96579 523 PHE D N 1
ATOM 13833 C CA . PHE C 3 427 ? 221.67900 128.94600 97.48100 1.000 285.96579 523 PHE D CA 1
ATOM 13834 C C . PHE C 3 427 ? 222.30100 130.27200 97.91700 1.000 285.96579 523 PHE D C 1
ATOM 13835 O O . PHE C 3 427 ? 221.72100 130.99300 98.74700 1.000 285.96579 523 PHE D O 1
ATOM 13843 N N . VAL C 3 428 ? 223.47900 130.61100 97.37100 1.000 290.33549 524 VAL D N 1
ATOM 13844 C CA . VAL C 3 428 ? 224.22700 131.80500 97.78300 1.000 290.33549 524 VAL D CA 1
ATOM 13845 C C . VAL C 3 428 ? 223.45200 133.08700 97.46100 1.000 290.33549 524 VAL D C 1
ATOM 13846 O O . VAL C 3 428 ? 223.67700 134.13300 98.08100 1.000 290.33549 524 VAL D O 1
ATOM 13850 N N . LYS C 3 429 ? 222.47600 133.00400 96.55800 1.000 294.83682 525 LYS D N 1
ATOM 13851 C CA . LYS C 3 429 ? 221.58400 134.10500 96.24500 1.000 294.83682 525 LYS D CA 1
ATOM 13852 C C . LYS C 3 429 ? 220.28000 134.02800 97.02300 1.000 294.83682 525 LYS D C 1
ATOM 13853 O O . LYS C 3 429 ? 219.82100 135.05400 97.53600 1.000 294.83682 525 LYS D O 1
ATOM 13859 N N . THR C 3 430 ? 219.68100 132.83300 97.14000 1.000 302.32840 526 THR D N 1
ATOM 13860 C CA . THR C 3 430 ? 218.37800 132.71800 97.79200 1.000 302.32840 526 THR D CA 1
ATOM 13861 C C . THR C 3 430 ? 218.46000 133.00000 99.28700 1.000 302.32840 526 THR D C 1
ATOM 13862 O O . THR C 3 430 ? 217.43000 133.32200 99.88800 1.000 302.32840 526 THR D O 1
ATOM 13866 N N . ASP C 3 431 ? 219.65200 132.88200 99.89100 1.000 304.17303 527 ASP D N 1
ATOM 13867 C CA . ASP C 3 431 ? 219.84400 133.33100 101.27100 1.000 304.17303 527 ASP D CA 1
ATOM 13868 C C . ASP C 3 431 ? 219.52700 134.81900 101.40100 1.000 304.17303 527 ASP D C 1
ATOM 13869 O O . ASP C 3 431 ? 218.69400 135.22900 102.22600 1.000 304.17303 527 ASP D O 1
ATOM 13874 N N . ASN C 3 432 ? 220.21200 135.64600 100.59800 1.000 309.92653 528 ASN D N 1
ATOM 13875 C CA . ASN C 3 432 ? 219.92200 137.07500 100.55200 1.000 309.92653 528 ASN D CA 1
ATOM 13876 C C . ASN C 3 432 ? 218.49500 137.35600 100.09900 1.000 309.92653 528 ASN D C 1
ATOM 13877 O O . ASN C 3 432 ? 217.90200 138.34300 100.54200 1.000 309.92653 528 ASN D O 1
ATOM 13882 N N . VAL C 3 433 ? 217.93200 136.50200 99.23300 1.000 314.72400 529 VAL D N 1
ATOM 13883 C CA . VAL C 3 433 ? 216.54400 136.66900 98.78600 1.000 314.72400 529 VAL D CA 1
ATOM 13884 C C . VAL C 3 433 ? 215.58900 136.55500 99.97000 1.000 314.72400 529 VAL D C 1
ATOM 13885 O O . VAL C 3 433 ? 214.69300 137.39100 100.15200 1.000 314.72400 529 VAL D O 1
ATOM 13889 N N . GLN C 3 434 ? 215.76800 135.51300 100.78700 1.000 311.24116 530 GLN D N 1
ATOM 13890 C CA . GLN C 3 434 ? 214.90900 135.33300 101.95100 1.000 311.24116 530 GLN D CA 1
ATOM 13891 C C . GLN C 3 434 ? 215.11100 136.44400 102.97300 1.000 311.24116 530 GLN D C 1
ATOM 13892 O O . GLN C 3 434 ? 214.13000 136.92400 103.55700 1.000 311.24116 530 GLN D O 1
ATOM 13898 N N . ASP C 3 435 ? 216.37000 136.85900 103.19800 1.000 321.52998 531 ASP D N 1
ATOM 13899 C CA . ASP C 3 435 ? 216.63800 138.00200 104.07600 1.000 321.52998 531 ASP D CA 1
ATOM 13900 C C . ASP C 3 435 ? 215.90300 139.25700 103.60900 1.000 321.52998 531 ASP D C 1
ATOM 13901 O O . ASP C 3 435 ? 215.25700 139.94800 104.41200 1.000 321.52998 531 ASP D O 1
ATOM 13906 N N . GLU C 3 436 ? 215.95300 139.53500 102.30300 1.000 328.98636 532 GLU D N 1
ATOM 13907 C CA . GLU C 3 436 ? 215.32600 140.74200 101.77900 1.000 328.98636 532 GLU D CA 1
ATOM 13908 C C . GLU C 3 436 ? 213.80600 140.66500 101.83500 1.000 328.98636 532 GLU D C 1
ATOM 13909 O O . GLU C 3 436 ? 213.16700 141.66400 102.15900 1.000 328.98636 532 GLU D O 1
ATOM 13915 N N . ILE C 3 437 ? 213.20400 139.50500 101.52100 1.000 331.88197 533 ILE D N 1
ATOM 13916 C CA . ILE C 3 437 ? 211.73800 139.42400 101.55400 1.000 331.88197 533 ILE D CA 1
ATOM 13917 C C . ILE C 3 437 ? 211.22700 139.52800 102.99300 1.000 331.88197 533 ILE D C 1
ATOM 13918 O O . ILE C 3 437 ? 210.17500 140.14000 103.24100 1.000 331.88197 533 ILE D O 1
ATOM 13923 N N . GLU C 3 438 ? 211.97100 138.96900 103.96400 1.000 333.90999 534 GLU D N 1
ATOM 13924 C CA . GLU C 3 438 ? 211.60800 139.15300 105.36900 1.000 333.90999 534 GLU D CA 1
ATOM 13925 C C . GLU C 3 438 ? 211.68100 140.62500 105.75400 1.000 333.90999 534 GLU D C 1
ATOM 13926 O O . GLU C 3 438 ? 210.76500 141.14900 106.40300 1.000 333.90999 534 GLU D O 1
ATOM 13932 N N . LYS C 3 439 ? 212.76300 141.30700 105.34800 1.000 335.33222 535 LYS D N 1
ATOM 13933 C CA . LYS C 3 439 ? 212.90800 142.73200 105.64400 1.000 335.33222 535 LYS D CA 1
ATOM 13934 C C . LYS C 3 439 ? 211.80800 143.55600 104.97600 1.000 335.33222 535 LYS D C 1
ATOM 13935 O O . LYS C 3 439 ? 211.33200 144.54200 105.55200 1.000 335.33222 535 LYS D O 1
ATOM 13941 N N . GLU C 3 440 ? 211.38300 143.14900 103.77000 1.000 339.16863 536 GLU D N 1
ATOM 13942 C CA . GLU C 3 440 ? 210.28000 143.81300 103.07500 1.000 339.16863 536 GLU D CA 1
ATOM 13943 C C . GLU C 3 440 ? 208.99100 143.70900 103.87200 1.000 339.16863 536 GLU D C 1
ATOM 13944 O O . GLU C 3 440 ? 208.29500 144.71600 104.06600 1.000 339.16863 536 GLU D O 1
ATOM 13950 N N . GLU C 3 441 ? 208.62800 142.47900 104.27500 1.000 338.36187 537 GLU D N 1
ATOM 13951 C CA . GLU C 3 441 ? 207.43500 142.26900 105.09800 1.000 338.36187 537 GLU D CA 1
ATOM 13952 C C . GLU C 3 441 ? 207.47700 143.11100 106.36900 1.000 338.36187 537 GLU D C 1
ATOM 13953 O O . GLU C 3 441 ? 206.50000 143.80400 106.68400 1.000 338.36187 537 GLU D O 1
ATOM 13959 N N . ARG C 3 442 ? 208.61800 143.08700 107.08200 1.000 338.35433 538 ARG D N 1
ATOM 13960 C CA . ARG C 3 442 ? 208.78100 143.83100 108.33600 1.000 338.35433 538 ARG D CA 1
ATOM 13961 C C . ARG C 3 442 ? 208.57000 145.32800 108.13400 1.000 338.35433 538 ARG D C 1
ATOM 13962 O O . ARG C 3 442 ? 207.76400 145.95100 108.84200 1.000 338.35433 538 ARG D O 1
ATOM 13970 N N . VAL C 3 443 ? 209.32700 145.92100 107.19600 1.000 342.58974 539 VAL D N 1
ATOM 13971 C CA . VAL C 3 443 ? 209.27200 147.36300 106.94700 1.000 342.58974 539 VAL D CA 1
ATOM 13972 C C . VAL C 3 443 ? 207.86900 147.77500 106.52000 1.000 342.58974 539 VAL D C 1
ATOM 13973 O O . VAL C 3 443 ? 207.33200 148.77900 107.01100 1.000 342.58974 539 VAL D O 1
ATOM 13977 N N . SER C 3 444 ? 207.26200 147.00200 105.60300 1.000 343.35288 540 SER D N 1
ATOM 13978 C CA . SER C 3 444 ? 205.91300 147.28000 105.11300 1.000 343.35288 540 SER D CA 1
ATOM 13979 C C . SER C 3 444 ? 204.90300 147.34600 106.25400 1.000 343.35288 540 SER D C 1
ATOM 13980 O O . SER C 3 444 ? 204.22400 148.37100 106.42700 1.000 343.35288 540 SER D O 1
ATOM 13983 N N . VAL C 3 445 ? 204.78400 146.25300 107.03700 1.000 344.43747 541 VAL D N 1
ATOM 13984 C CA . VAL C 3 445 ? 203.75600 146.20700 108.08300 1.000 344.43747 541 VAL D CA 1
ATOM 13985 C C . VAL C 3 445 ? 204.02600 147.27100 109.14700 1.000 344.43747 541 VAL D C 1
ATOM 13986 O O . VAL C 3 445 ? 203.10300 147.98600 109.55800 1.000 344.43747 541 VAL D O 1
ATOM 13990 N N . SER C 3 446 ? 205.29300 147.41200 109.58200 1.000 346.74310 542 SER D N 1
ATOM 13991 C CA . SER C 3 446 ? 205.63900 148.35400 110.64400 1.000 346.74310 542 SER D CA 1
ATOM 13992 C C . SER C 3 446 ? 205.32100 149.78400 110.23500 1.000 346.74310 542 SER D C 1
ATOM 13993 O O . SER C 3 446 ? 204.61400 150.49800 110.95700 1.000 346.74310 542 SER D O 1
ATOM 13996 N N . ARG C 3 447 ? 205.81600 150.20600 109.06300 1.000 349.20009 543 ARG D N 1
ATOM 13997 C CA . ARG C 3 447 ? 205.61000 151.57600 108.61100 1.000 349.20009 543 ARG D CA 1
ATOM 13998 C C . ARG C 3 447 ? 204.13800 151.86700 108.35800 1.000 349.20009 543 ARG D C 1
ATOM 13999 O O . ARG C 3 447 ? 203.65300 152.94400 108.72400 1.000 349.20009 543 ARG D O 1
ATOM 14007 N N . ASP C 3 448 ? 203.40600 150.90900 107.76700 1.000 350.34062 544 ASP D N 1
ATOM 14008 C CA . ASP C 3 448 ? 201.99300 151.13600 107.47300 1.000 350.34062 544 ASP D CA 1
ATOM 14009 C C . ASP C 3 448 ? 201.17500 151.29800 108.75100 1.000 350.34062 544 ASP D C 1
ATOM 14010 O O . ASP C 3 448 ? 200.39200 152.25200 108.87500 1.000 350.34062 544 ASP D O 1
ATOM 14015 N N . THR C 3 449 ? 201.35200 150.38100 109.71800 1.000 350.76618 545 THR D N 1
ATOM 14016 C CA . THR C 3 449 ? 200.62500 150.49600 110.98300 1.000 350.76618 545 THR D CA 1
ATOM 14017 C C . THR C 3 449 ? 201.00100 151.75900 111.75000 1.000 350.76618 545 THR D C 1
ATOM 14018 O O . THR C 3 449 ? 200.11900 152.40100 112.32800 1.000 350.76618 545 THR D O 1
ATOM 14022 N N . GLU C 3 450 ? 202.29000 152.13800 111.76100 1.000 351.27321 546 GLU D N 1
ATOM 14023 C CA . GLU C 3 450 ? 202.69800 153.36100 112.45900 1.000 351.27321 546 GLU D CA 1
ATOM 14024 C C . GLU C 3 450 ? 202.05700 154.59900 111.84100 1.000 351.27321 546 GLU D C 1
ATOM 14025 O O . GLU C 3 450 ? 201.58800 155.48700 112.57100 1.000 351.27321 546 GLU D O 1
ATOM 14031 N N . LYS C 3 451 ? 202.06400 154.69000 110.50000 1.000 352.43961 547 LYS D N 1
ATOM 14032 C CA . LYS C 3 451 ? 201.41300 155.81400 109.82800 1.000 352.43961 547 LYS D CA 1
ATOM 14033 C C . LYS C 3 451 ? 199.92700 155.86700 110.15700 1.000 352.43961 547 LYS D C 1
ATOM 14034 O O . LYS C 3 451 ? 199.39100 156.95000 110.40800 1.000 352.43961 547 LYS D O 1
ATOM 14040 N N . LYS C 3 452 ? 199.24800 154.70900 110.17600 1.000 352.31743 548 LYS D N 1
ATOM 14041 C CA . LYS C 3 452 ? 197.82100 154.71300 110.50900 1.000 352.31743 548 LYS D CA 1
ATOM 14042 C C . LYS C 3 452 ? 197.57700 155.14900 111.95400 1.000 352.31743 548 LYS D C 1
ATOM 14043 O O . LYS C 3 452 ? 196.63000 155.90400 112.21700 1.000 352.31743 548 LYS D O 1
ATOM 14049 N N . TYR C 3 453 ? 198.40800 154.67300 112.89700 1.000 352.11844 549 TYR D N 1
ATOM 14050 C CA . TYR C 3 453 ? 198.27400 155.07200 114.30100 1.000 352.11844 549 TYR D CA 1
ATOM 14051 C C . TYR C 3 453 ? 198.43200 156.57700 114.46500 1.000 352.11844 549 TYR D C 1
ATOM 14052 O O . TYR C 3 453 ? 197.60400 157.22400 115.11900 1.000 352.11844 549 TYR D O 1
ATOM 14061 N N . MET C 3 454 ? 199.50400 157.14800 113.89500 1.000 351.64435 550 MET D N 1
ATOM 14062 C CA . MET C 3 454 ? 199.71000 158.58900 114.02900 1.000 351.64435 550 MET D CA 1
ATOM 14063 C C . MET C 3 454 ? 198.62500 159.38600 113.30700 1.000 351.64435 550 MET D C 1
ATOM 14064 O O . MET C 3 454 ? 198.25700 160.46900 113.78200 1.000 351.64435 550 MET D O 1
ATOM 14069 N N . GLU C 3 455 ? 198.10900 158.87600 112.17400 1.000 350.93919 551 GLU D N 1
ATOM 14070 C CA . GLU C 3 455 ? 196.97400 159.51400 111.50400 1.000 350.93919 551 GLU D CA 1
ATOM 14071 C C . GLU C 3 455 ? 195.77100 159.60200 112.43100 1.000 350.93919 551 GLU D C 1
ATOM 14072 O O . GLU C 3 455 ? 195.19200 160.68000 112.59700 1.000 350.93919 551 GLU D O 1
ATOM 14078 N N . GLN C 3 456 ? 195.39800 158.47900 113.05900 1.000 350.88145 552 GLN D N 1
ATOM 14079 C CA . GLN C 3 456 ? 194.23100 158.48100 113.94300 1.000 350.88145 552 GLN D CA 1
ATOM 14080 C C . GLN C 3 456 ? 194.45900 159.34600 115.18100 1.000 350.88145 552 GLN D C 1
ATOM 14081 O O . GLN C 3 456 ? 193.52200 159.99500 115.65800 1.000 350.88145 552 GLN D O 1
ATOM 14087 N N . GLU C 3 457 ? 195.69300 159.38000 115.70400 1.000 349.41167 553 GLU D N 1
ATOM 14088 C CA . GLU C 3 457 ? 195.98400 160.21600 116.87100 1.000 349.41167 553 GLU D CA 1
ATOM 14089 C C . GLU C 3 457 ? 195.85200 161.69900 116.53800 1.000 349.41167 553 GLU D C 1
ATOM 14090 O O . GLU C 3 457 ? 195.26500 162.47000 117.31300 1.000 349.41167 553 GLU D O 1
ATOM 14096 N N . ILE C 3 458 ? 196.40200 162.12000 115.39300 1.000 348.49056 554 ILE D N 1
ATOM 14097 C CA . ILE C 3 458 ? 196.26600 163.51400 114.97400 1.000 348.49056 554 ILE D CA 1
ATOM 14098 C C . ILE C 3 458 ? 194.80500 163.83400 114.64700 1.000 348.49056 554 ILE D C 1
ATOM 14099 O O . ILE C 3 458 ? 194.34500 164.96000 114.88000 1.000 348.49056 554 ILE D O 1
ATOM 14104 N N . LYS C 3 459 ? 194.04600 162.85100 114.14400 1.000 348.08334 555 LYS D N 1
ATOM 14105 C CA . LYS C 3 459 ? 192.61000 163.04400 113.93900 1.000 348.08334 555 LYS D CA 1
ATOM 14106 C C . LYS C 3 459 ? 191.88300 163.28900 115.25900 1.000 348.08334 555 LYS D C 1
ATOM 14107 O O . LYS C 3 459 ? 191.03500 164.18100 115.34400 1.000 348.08334 555 LYS D O 1
ATOM 14113 N N . ARG C 3 460 ? 192.18800 162.49200 116.29300 1.000 347.90790 556 ARG D N 1
ATOM 14114 C CA . ARG C 3 460 ? 191.56700 162.70600 117.60400 1.000 347.90790 556 ARG D CA 1
ATOM 14115 C C . ARG C 3 460 ? 191.93800 164.07000 118.17400 1.000 347.90790 556 ARG D C 1
ATOM 14116 O O . ARG C 3 460 ? 191.09300 164.75400 118.76900 1.000 347.90790 556 ARG D O 1
ATOM 14124 N N . ALA C 3 461 ? 193.20000 164.47700 118.00200 1.000 346.32171 557 ALA D N 1
ATOM 14125 C CA . ALA C 3 461 ? 193.63100 165.78700 118.48400 1.000 346.32171 557 ALA D CA 1
ATOM 14126 C C . ALA C 3 461 ? 192.92700 166.91800 117.73600 1.000 346.32171 557 ALA D C 1
ATOM 14127 O O . ALA C 3 461 ? 192.56600 167.93900 118.34100 1.000 346.32171 557 ALA D O 1
ATOM 14129 N N . VAL C 3 462 ? 192.72500 166.75900 116.42200 1.000 344.13954 558 VAL D N 1
ATOM 14130 C CA . VAL C 3 462 ? 192.06100 167.82200 115.67600 1.000 344.13954 558 VAL D CA 1
ATOM 14131 C C . VAL C 3 462 ? 190.56600 167.85500 115.99500 1.000 344.13954 558 VAL D C 1
ATOM 14132 O O . VAL C 3 462 ? 189.96400 168.93600 116.00300 1.000 344.13954 558 VAL D O 1
ATOM 14136 N N . ASP C 3 463 ? 189.95100 166.70400 116.32100 1.000 345.71849 559 ASP D N 1
ATOM 14137 C CA . ASP C 3 463 ? 188.57900 166.73800 116.83500 1.000 345.71849 559 ASP D CA 1
ATOM 14138 C C . ASP C 3 463 ? 188.51000 167.43400 118.18900 1.000 345.71849 559 ASP D C 1
ATOM 14139 O O . ASP C 3 463 ? 187.54200 168.14800 118.46600 1.000 345.71849 559 ASP D O 1
ATOM 14144 N N . ALA C 3 464 ? 189.51400 167.21200 119.04700 1.000 342.71328 560 ALA D N 1
ATOM 14145 C CA . ALA C 3 464 ? 189.55300 167.86400 120.35600 1.000 342.71328 560 ALA D CA 1
ATOM 14146 C C . ALA C 3 464 ? 189.64400 169.38300 120.23200 1.000 342.71328 560 ALA D C 1
ATOM 14147 O O . ALA C 3 464 ? 188.88200 170.11700 120.88100 1.000 342.71328 560 ALA D O 1
ATOM 14149 N N . ILE C 3 465 ? 190.58500 169.87600 119.41600 1.000 338.42266 561 ILE D N 1
ATOM 14150 C CA . ILE C 3 465 ? 190.68800 171.32700 119.25000 1.000 338.42266 561 ILE D CA 1
ATOM 14151 C C . ILE C 3 465 ? 189.44500 171.86300 118.53200 1.000 338.42266 561 ILE D C 1
ATOM 14152 O O . ILE C 3 465 ? 188.97800 172.96100 118.84800 1.000 338.42266 561 ILE D O 1
ATOM 14157 N N . ARG C 3 466 ? 188.84100 171.07400 117.63000 1.000 339.01414 562 ARG D N 1
ATOM 14158 C CA . ARG C 3 466 ? 187.62300 171.50600 116.94600 1.000 339.01414 562 ARG D CA 1
ATOM 14159 C C . ARG C 3 466 ? 186.45600 171.67900 117.91500 1.000 339.01414 562 ARG D C 1
ATOM 14160 O O . ARG C 3 466 ? 185.74300 172.68600 117.85800 1.000 339.01414 562 ARG D O 1
ATOM 14168 N N . GLU C 3 467 ? 186.24600 170.70800 118.81400 1.000 338.13573 563 GLU D N 1
ATOM 14169 C CA . GLU C 3 467 ? 185.15000 170.84200 119.77400 1.000 338.13573 563 GLU D CA 1
ATOM 14170 C C . GLU C 3 467 ? 185.44400 171.94400 120.78500 1.000 338.13573 563 GLU D C 1
ATOM 14171 O O . GLU C 3 467 ? 184.51400 172.58500 121.29100 1.000 338.13573 563 GLU D O 1
ATOM 14177 N N . ASN C 3 468 ? 186.72600 172.20300 121.06700 1.000 332.62756 564 ASN D N 1
ATOM 14178 C CA . ASN C 3 468 ? 187.05100 173.32300 121.94400 1.000 332.62756 564 ASN D CA 1
ATOM 14179 C C . ASN C 3 468 ? 186.76300 174.65500 121.24600 1.000 332.62756 564 ASN D C 1
ATOM 14180 O O . ASN C 3 468 ? 186.32900 175.61400 121.89100 1.000 332.62756 564 ASN D O 1
ATOM 14185 N N . GLU C 3 469 ? 186.98700 174.72800 119.92600 1.000 327.13164 565 GLU D N 1
ATOM 14186 C CA . GLU C 3 469 ? 186.56700 175.90400 119.15800 1.000 327.13164 565 GLU D CA 1
ATOM 14187 C C . GLU C 3 469 ? 185.04700 176.04600 119.14500 1.000 327.13164 565 GLU D C 1
ATOM 14188 O O . GLU C 3 469 ? 184.52500 177.16800 119.15200 1.000 327.13164 565 GLU D O 1
ATOM 14194 N N . GLU C 3 470 ? 184.32100 174.92600 119.06600 1.000 323.69896 566 GLU D N 1
ATOM 14195 C CA . GLU C 3 470 ? 182.86300 174.99900 119.17800 1.000 323.69896 566 GLU D CA 1
ATOM 14196 C C . GLU C 3 470 ? 182.46200 175.54800 120.54300 1.000 323.69896 566 GLU D C 1
ATOM 14197 O O . GLU C 3 470 ? 181.50300 176.32100 120.65300 1.000 323.69896 566 GLU D O 1
ATOM 14203 N N . GLU C 3 471 ? 183.20700 175.17600 121.58700 1.000 317.66108 567 GLU D N 1
ATOM 14204 C CA . GLU C 3 471 ? 182.98200 175.73900 122.91500 1.000 317.66108 567 GLU D CA 1
ATOM 14205 C C . GLU C 3 471 ? 183.31600 177.23200 122.95600 1.000 317.66108 567 GLU D C 1
ATOM 14206 O O . GLU C 3 471 ? 182.67700 177.98400 123.70500 1.000 317.66108 567 GLU D O 1
ATOM 14212 N N . THR C 3 472 ? 184.31100 177.67400 122.16800 1.000 313.44926 568 THR D N 1
ATOM 14213 C CA . THR C 3 472 ? 184.55700 179.11300 122.02800 1.000 313.44926 568 THR D CA 1
ATOM 14214 C C . THR C 3 472 ? 183.35800 179.79900 121.39800 1.000 313.44926 568 THR D C 1
ATOM 14215 O O . THR C 3 472 ? 183.02100 180.92500 121.76300 1.000 313.44926 568 THR D O 1
ATOM 14219 N N . HIS C 3 473 ? 182.71600 179.13500 120.43300 1.000 312.56313 569 HIS D N 1
ATOM 14220 C CA . HIS C 3 473 ? 181.51700 179.70200 119.81400 1.000 312.56313 569 HIS D CA 1
ATOM 14221 C C . HIS C 3 473 ? 180.36600 179.78500 120.81400 1.000 312.56313 569 HIS D C 1
ATOM 14222 O O . HIS C 3 473 ? 179.60000 180.76100 120.80300 1.000 312.56313 569 HIS D O 1
ATOM 14229 N N . LYS C 3 474 ? 180.21200 178.75600 121.66000 1.000 306.16331 570 LYS D N 1
ATOM 14230 C CA . LYS C 3 474 ? 179.22600 178.82200 122.74500 1.000 306.16331 570 LYS D CA 1
ATOM 14231 C C . LYS C 3 474 ? 179.51700 179.99900 123.67100 1.000 306.16331 570 LYS D C 1
ATOM 14232 O O . LYS C 3 474 ? 178.59900 180.72500 124.07500 1.000 306.16331 570 LYS D O 1
ATOM 14238 N N . LEU C 3 475 ? 180.79300 180.21300 124.00600 1.000 296.61751 571 LEU D N 1
ATOM 14239 C CA . LEU C 3 475 ? 181.14600 181.36800 124.82200 1.000 296.61751 571 LEU D CA 1
ATOM 14240 C C . LEU C 3 475 ? 180.98700 182.67400 124.03600 1.000 296.61751 571 LEU D C 1
ATOM 14241 O O . LEU C 3 475 ? 180.82700 183.73000 124.64100 1.000 296.61751 571 LEU D O 1
ATOM 14246 N N . ASN C 3 476 ? 180.98000 182.62600 122.70000 1.000 295.91109 572 ASN D N 1
ATOM 14247 C CA . ASN C 3 476 ? 180.65700 183.82500 121.92400 1.000 295.91109 572 ASN D CA 1
ATOM 14248 C C . ASN C 3 476 ? 179.17700 184.17800 122.03800 1.000 295.91109 572 ASN D C 1
ATOM 14249 O O . ASN C 3 476 ? 178.83000 185.36100 122.12700 1.000 295.91109 572 ASN D O 1
ATOM 14254 N N . GLU C 3 477 ? 178.29000 183.17400 122.00900 1.000 293.54150 573 GLU D N 1
ATOM 14255 C CA . GLU C 3 477 ? 176.88700 183.44000 122.35600 1.000 293.54150 573 GLU D CA 1
ATOM 14256 C C . GLU C 3 477 ? 176.76500 183.97900 123.78000 1.000 293.54150 573 GLU D C 1
ATOM 14257 O O . GLU C 3 477 ? 176.02000 184.94200 124.03400 1.000 293.54150 573 GLU D O 1
ATOM 14263 N N . LYS C 3 478 ? 177.48400 183.35800 124.72300 1.000 283.92715 574 LYS D N 1
ATOM 14264 C CA . LYS C 3 478 ? 177.51300 183.85100 126.09700 1.000 283.92715 574 LYS D CA 1
ATOM 14265 C C . LYS C 3 478 ? 178.09100 185.26100 126.18900 1.000 283.92715 574 LYS D C 1
ATOM 14266 O O . LYS C 3 478 ? 177.71400 186.02000 127.07900 1.000 283.92715 574 LYS D O 1
ATOM 14272 N N . GLN C 3 479 ? 178.96900 185.64700 125.25900 1.000 277.12535 575 GLN D N 1
ATOM 14273 C CA . GLN C 3 479 ? 179.55200 186.98300 125.29200 1.000 277.12535 575 GLN D CA 1
ATOM 14274 C C . GLN C 3 479 ? 178.62000 188.01500 124.66600 1.000 277.12535 575 GLN D C 1
ATOM 14275 O O . GLN C 3 479 ? 178.66500 189.18600 125.05400 1.000 277.12535 575 GLN D O 1
ATOM 14281 N N . ASN C 3 480 ? 177.77100 187.60900 123.71300 1.000 275.02884 576 ASN D N 1
ATOM 14282 C CA . ASN C 3 480 ? 176.65000 188.46400 123.31700 1.000 275.02884 576 ASN D CA 1
ATOM 14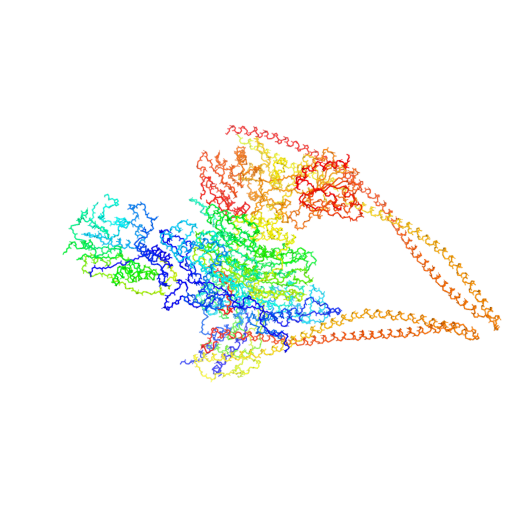283 C C . ASN C 3 480 ? 175.73200 188.71400 124.50800 1.000 275.02884 576 ASN D C 1
ATOM 14284 O O . ASN C 3 480 ? 175.30000 189.85300 124.75600 1.000 275.02884 576 ASN D O 1
ATOM 14289 N N . GLY C 3 481 ? 175.40900 187.64100 125.24300 1.000 262.58169 577 GLY D N 1
ATOM 14290 C CA . GLY C 3 481 ? 174.71500 187.79800 126.51400 1.000 262.58169 577 GLY D CA 1
ATOM 14291 C C . GLY C 3 481 ? 175.46000 188.68000 127.50400 1.000 262.58169 577 GLY D C 1
ATOM 14292 O O . GLY C 3 481 ? 174.83700 189.40500 128.28200 1.000 262.58169 577 GLY D O 1
ATOM 14293 N N . LEU C 3 482 ? 176.79600 188.63600 127.48000 1.000 255.77065 578 LEU D N 1
ATOM 14294 C CA . LEU C 3 482 ? 177.60400 189.48700 128.35000 1.000 255.77065 578 LEU D CA 1
ATOM 14295 C C . LEU C 3 482 ? 177.46700 190.95500 127.97900 1.000 255.77065 578 LEU D C 1
ATOM 14296 O O . LEU C 3 482 ? 177.42300 191.81300 128.86300 1.000 255.77065 578 LEU D O 1
ATOM 14301 N N . GLU C 3 483 ? 177.44800 191.26700 126.68000 1.000 251.37744 579 GLU D N 1
ATOM 14302 C CA . GLU C 3 483 ? 177.23200 192.65300 126.26400 1.000 251.37744 579 GLU D CA 1
ATOM 14303 C C . GLU C 3 483 ? 175.83600 193.13400 126.64400 1.000 251.37744 579 GLU D C 1
ATOM 14304 O O . GLU C 3 483 ? 175.66500 194.30000 127.03400 1.000 251.37744 579 GLU D O 1
ATOM 14310 N N . SER C 3 484 ? 174.83000 192.25400 126.51800 1.000 247.93547 580 SER D N 1
ATOM 14311 C CA . SER C 3 484 ? 173.48300 192.56800 127.00700 1.000 247.93547 580 SER D CA 1
ATOM 14312 C C . SER C 3 484 ? 173.50500 192.89000 128.50000 1.000 247.93547 580 SER D C 1
ATOM 14313 O O . SER C 3 484 ? 172.94700 193.90800 128.94000 1.000 247.93547 580 SER D O 1
ATOM 14316 N N . GLU C 3 485 ? 174.12800 192.00700 129.29300 1.000 239.31714 581 GLU D N 1
ATOM 14317 C CA . GLU C 3 485 ? 174.30000 192.23400 130.72600 1.000 239.31714 581 GLU D CA 1
ATOM 14318 C C . GLU C 3 485 ? 175.08900 193.50600 131.00900 1.000 239.31714 581 GLU D C 1
ATOM 14319 O O . GLU C 3 485 ? 174.86900 194.14600 132.03600 1.000 239.31714 581 GLU D O 1
ATOM 14325 N N . LEU C 3 486 ? 176.00100 193.88600 130.11200 1.000 233.20188 582 LEU D N 1
ATOM 14326 C CA . LEU C 3 486 ? 176.79300 195.09500 130.30800 1.000 233.20188 582 LEU D CA 1
ATOM 14327 C C . LEU C 3 486 ? 175.91900 196.33300 130.18400 1.000 233.20188 582 LEU D C 1
ATOM 14328 O O . LEU C 3 486 ? 175.99500 197.23700 131.03100 1.000 233.20188 582 LEU D O 1
ATOM 14333 N N . LYS C 3 487 ? 175.12500 196.40800 129.10300 1.000 232.14813 583 LYS D N 1
ATOM 14334 C CA . LYS C 3 487 ? 174.12400 197.47200 128.96200 1.000 232.14813 583 LYS D CA 1
ATOM 14335 C C . LYS C 3 487 ? 173.19700 197.53100 130.17400 1.000 232.14813 583 LYS D C 1
ATOM 14336 O O . LYS C 3 487 ? 172.94100 198.61200 130.72300 1.000 232.14813 583 LYS D O 1
ATOM 14342 N N . LEU C 3 488 ? 172.70300 196.36200 130.61300 1.000 224.19867 584 LEU D N 1
ATOM 14343 C CA . LEU C 3 488 ? 171.74100 196.31200 131.71400 1.000 224.19867 584 LEU D CA 1
ATOM 14344 C C . LEU C 3 488 ? 172.37500 196.78200 133.02300 1.000 224.19867 584 LEU D C 1
ATOM 14345 O O . LEU C 3 488 ? 171.78400 197.58900 133.75100 1.000 224.19867 584 LEU D O 1
ATOM 14350 N N . LYS C 3 489 ? 173.58500 196.29100 133.32400 1.000 218.11583 585 LYS D N 1
ATOM 14351 C CA . LYS C 3 489 ? 174.29700 196.66400 134.54300 1.000 218.11583 585 LYS D CA 1
ATOM 14352 C C . LYS C 3 489 ? 174.62400 198.14800 134.55500 1.000 218.11583 585 LYS D C 1
ATOM 14353 O O . LYS C 3 489 ? 174.54400 198.79800 135.60500 1.000 218.11583 585 LYS D O 1
ATOM 14359 N N . PHE C 3 490 ? 175.00800 198.69800 133.39700 1.000 216.80981 586 PHE D N 1
ATOM 14360 C CA . PHE C 3 490 ? 175.29800 200.12500 133.32400 1.000 216.80981 586 PHE D CA 1
ATOM 14361 C C . PHE C 3 490 ? 174.04100 200.95300 133.55800 1.000 216.80981 586 PHE D C 1
ATOM 14362 O O . PHE C 3 490 ? 174.09900 201.98200 134.24000 1.000 216.80981 586 PHE D O 1
ATOM 14370 N N . GLU C 3 491 ? 172.89600 200.50700 133.01600 1.000 212.29887 587 GLU D N 1
ATOM 14371 C CA . GLU C 3 491 ? 171.63000 201.19500 133.27800 1.000 212.29887 587 GLU D CA 1
ATOM 14372 C C . GLU C 3 491 ? 171.27200 201.16700 134.76100 1.000 212.29887 587 GLU D C 1
ATOM 14373 O O . GLU C 3 491 ? 170.82800 202.18200 135.31700 1.000 212.29887 587 GLU D O 1
ATOM 14379 N N . LYS C 3 492 ? 171.45600 200.01100 135.41500 1.000 206.09628 588 LYS D N 1
ATOM 14380 C CA . LYS C 3 492 ? 171.15600 199.91300 136.84500 1.000 206.09628 588 LYS D CA 1
ATOM 14381 C C . LYS C 3 492 ? 172.09000 200.79500 137.66800 1.000 206.09628 588 LYS D C 1
ATOM 14382 O O . LYS C 3 492 ? 171.66800 201.38300 138.67300 1.000 206.09628 588 LYS D O 1
ATOM 14388 N N . SER C 3 493 ? 173.36100 200.88800 137.26100 1.000 201.09113 589 SER D N 1
ATOM 14389 C CA . SER C 3 493 ? 174.30300 201.76800 137.94700 1.000 201.09113 589 SER D CA 1
ATOM 14390 C C . SER C 3 493 ? 173.90000 203.23200 137.80000 1.000 201.09113 589 SER D C 1
ATOM 14391 O O . SER C 3 493 ? 174.01200 204.00700 138.76200 1.000 201.09113 589 SER D O 1
ATOM 14394 N N . GLU C 3 494 ? 173.45200 203.62900 136.59900 1.000 199.95770 590 GLU D N 1
ATOM 14395 C CA . GLU C 3 494 ? 172.93100 204.98300 136.39500 1.000 199.95770 590 GLU D CA 1
ATOM 14396 C C . GLU C 3 494 ? 171.74500 205.26400 137.31100 1.000 199.95770 590 GLU D C 1
ATOM 14397 O O . GLU C 3 494 ? 171.68400 206.32300 137.95200 1.000 199.95770 590 GLU D O 1
ATOM 14403 N N . ILE C 3 495 ? 170.79700 204.31600 137.37500 1.000 196.64277 591 ILE D N 1
ATOM 14404 C CA . ILE C 3 495 ? 169.60400 204.45600 138.21600 1.000 196.64277 591 ILE D CA 1
ATOM 14405 C C . ILE C 3 495 ? 169.99600 204.63000 139.68200 1.000 196.64277 591 ILE D C 1
ATOM 14406 O O . ILE C 3 495 ? 169.48500 205.52100 140.38100 1.000 196.64277 591 ILE D O 1
ATOM 14411 N N . SER C 3 496 ? 170.91600 203.78200 140.15900 1.000 194.52734 592 SER D N 1
ATOM 14412 C CA . SER C 3 496 ? 171.34500 203.83100 141.55300 1.000 194.52734 592 SER D CA 1
ATOM 14413 C C . SER C 3 496 ? 172.05200 205.14300 141.87800 1.000 194.52734 592 SER D C 1
ATOM 14414 O O . SER C 3 496 ? 171.85800 205.70100 142.96700 1.000 194.52734 592 SER D O 1
ATOM 14417 N N . THR C 3 497 ? 172.87900 205.64800 140.95000 1.000 194.32617 593 THR D N 1
ATOM 14418 C CA . THR C 3 497 ? 173.55400 206.92600 141.17700 1.000 194.32617 593 THR D CA 1
ATOM 14419 C C . THR C 3 497 ? 172.55900 208.07900 141.26000 1.000 194.32617 593 THR D C 1
ATOM 14420 O O . THR C 3 497 ? 172.70800 208.96700 142.11000 1.000 194.32617 593 THR D O 1
ATOM 14424 N N . LYS C 3 498 ? 171.55600 208.09700 140.36700 1.000 192.38656 594 LYS D N 1
ATOM 14425 C CA . LYS C 3 498 ? 170.52900 209.14400 140.41200 1.000 192.38656 594 LYS D CA 1
ATOM 14426 C C . LYS C 3 498 ? 169.75600 209.10600 141.72600 1.000 192.38656 594 LYS D C 1
ATOM 14427 O O . LYS C 3 498 ? 169.49500 210.15600 142.33900 1.000 192.38656 594 LYS D O 1
ATOM 14433 N N . GLU C 3 499 ? 169.36500 207.89700 142.15500 1.000 189.46030 595 GLU D N 1
ATOM 14434 C CA . GLU C 3 499 ? 168.63100 207.73000 143.40800 1.000 189.46030 595 GLU D CA 1
ATOM 14435 C C . GLU C 3 499 ? 169.45600 208.22300 144.59000 1.000 189.46030 595 GLU D C 1
ATOM 14436 O O . GLU C 3 499 ? 168.94900 208.95900 145.45000 1.000 189.46030 595 GLU D O 1
ATOM 14442 N N . LEU C 3 500 ? 170.73600 207.82500 144.63500 1.000 186.54053 596 LEU D N 1
ATOM 14443 C CA . LEU C 3 500 ? 171.64100 208.27500 145.68800 1.000 186.54053 596 LEU D CA 1
ATOM 14444 C C . LEU C 3 500 ? 171.78600 209.79000 145.68900 1.000 186.54053 596 LEU D C 1
ATOM 14445 O O . LEU C 3 500 ? 171.82700 210.40300 146.76000 1.000 186.54053 596 LEU D O 1
ATOM 14450 N N . ASN C 3 501 ? 171.84300 210.40300 144.49800 1.000 188.17297 597 ASN D N 1
ATOM 14451 C CA . ASN C 3 501 ? 171.96200 211.85700 144.37900 1.000 188.17297 597 ASN D CA 1
ATOM 14452 C C . ASN C 3 501 ? 170.76400 212.56800 145.00100 1.000 188.17297 597 ASN D C 1
ATOM 14453 O O . ASN C 3 501 ? 170.93100 213.52300 145.78100 1.000 188.17297 597 ASN D O 1
ATOM 14458 N N . GLU C 3 502 ? 169.54600 212.14100 144.62700 1.000 186.15104 598 GLU D N 1
ATOM 14459 C CA . GLU C 3 502 ? 168.33600 212.74000 145.19900 1.000 186.15104 598 GLU D CA 1
ATOM 14460 C C . GLU C 3 502 ? 168.30700 212.58300 146.71700 1.000 186.15104 598 GLU D C 1
ATOM 14461 O O . GLU C 3 502 ? 167.98400 213.54000 147.44600 1.000 186.15104 598 GLU D O 1
ATOM 14467 N N . LYS C 3 503 ? 168.64500 211.37900 147.20500 1.000 181.27434 599 LYS D N 1
ATOM 14468 C CA . LYS C 3 503 ? 168.59000 211.12400 148.64100 1.000 181.27434 599 LYS D CA 1
ATOM 14469 C C . LYS C 3 503 ? 169.60700 211.96400 149.40500 1.000 181.27434 599 LYS D C 1
ATOM 14470 O O . LYS C 3 503 ? 169.27600 212.51400 150.46200 1.000 181.27434 599 LYS D O 1
ATOM 14476 N N . ILE C 3 504 ? 170.83700 212.10000 148.88500 1.000 178.31267 600 ILE D N 1
ATOM 14477 C CA . ILE C 3 504 ? 171.83200 212.86200 149.63700 1.000 178.31267 600 ILE D CA 1
ATOM 14478 C C . ILE C 3 504 ? 171.47900 214.34200 149.63300 1.000 178.31267 600 ILE D C 1
ATOM 14479 O O . ILE C 3 504 ? 171.67900 215.02300 150.64400 1.000 178.31267 600 ILE D O 1
ATOM 14484 N N . GLY C 3 505 ? 170.92900 214.85300 148.51900 1.000 174.43940 601 GLY D N 1
ATOM 14485 C CA . GLY C 3 505 ? 170.45200 216.23300 148.50200 1.000 174.43940 601 GLY D CA 1
ATOM 14486 C C . GLY C 3 505 ? 169.40100 216.52400 149.56200 1.000 174.43940 601 GLY D C 1
ATOM 14487 O O . GLY C 3 505 ? 169.56100 217.45100 150.37500 1.000 174.43940 601 GLY D O 1
ATOM 14488 N N . PHE C 3 506 ? 168.32700 215.71600 149.58200 1.000 171.77654 602 PHE D N 1
ATOM 14489 C CA . PHE C 3 506 ? 167.25000 215.92400 150.55500 1.000 171.77654 602 PHE D CA 1
ATOM 14490 C C . PHE C 3 506 ? 167.74100 215.77900 151.99700 1.000 171.77654 602 PHE D C 1
ATOM 14491 O O . PHE C 3 506 ? 167.40200 216.60100 152.86700 1.000 171.77654 602 PHE D O 1
ATOM 14499 N N . LEU C 3 507 ? 168.55100 214.74800 152.26000 1.000 169.04966 603 LEU D N 1
ATOM 14500 C CA . LEU C 3 507 ? 169.05900 214.50300 153.60800 1.000 169.04966 603 LEU D CA 1
ATOM 14501 C C . LEU C 3 507 ? 169.97700 215.62200 154.09200 1.000 169.04966 603 LEU D C 1
ATOM 14502 O O . LEU C 3 507 ? 169.90700 216.00700 155.26700 1.000 169.04966 603 LEU D O 1
ATOM 14507 N N . LYS C 3 508 ? 170.86900 216.13200 153.22700 1.000 170.13161 604 LYS D N 1
ATOM 14508 C CA . LYS C 3 508 ? 171.73500 217.23700 153.64300 1.000 170.13161 604 LYS D CA 1
ATOM 14509 C C . LYS C 3 508 ? 170.91900 218.48500 153.95000 1.000 170.13161 604 LYS D C 1
ATOM 14510 O O . LYS C 3 508 ? 171.25500 219.22500 154.88500 1.000 170.13161 604 LYS D O 1
ATOM 14516 N N . LYS C 3 509 ? 169.86300 218.74700 153.15900 1.000 168.49763 605 LYS D N 1
ATOM 14517 C CA . LYS C 3 509 ? 168.95800 219.86300 153.46100 1.000 168.49763 605 LYS D CA 1
ATOM 14518 C C . LYS C 3 509 ? 168.36100 219.72800 154.86400 1.000 168.49763 605 LYS D C 1
ATOM 14519 O O . LYS C 3 509 ? 168.36300 220.69200 155.65400 1.000 168.49763 605 LYS D O 1
ATOM 14525 N N . GLU C 3 510 ? 167.82800 218.53600 155.17600 1.000 165.28622 606 GLU D N 1
ATOM 14526 C CA . GLU C 3 510 ? 167.23500 218.29900 156.49400 1.000 165.28622 606 GLU D CA 1
ATOM 14527 C C . GLU C 3 510 ? 168.26900 218.45600 157.60700 1.000 165.28622 606 GLU D C 1
ATOM 14528 O O . GLU C 3 510 ? 167.95700 218.98000 158.68500 1.000 165.28622 606 GLU D O 1
ATOM 14534 N N . LEU C 3 511 ? 169.50500 218.00600 157.35900 1.000 161.20476 607 LEU D N 1
ATOM 14535 C CA . LEU C 3 511 ? 170.56200 218.11800 158.36300 1.000 161.20476 607 LEU D CA 1
ATOM 14536 C C . LEU C 3 511 ? 170.92100 219.57500 158.64600 1.000 161.20476 607 LEU D C 1
ATOM 14537 O O . LEU C 3 511 ? 171.15300 219.93900 159.80600 1.000 161.20476 607 LEU D O 1
ATOM 14542 N N . LYS C 3 512 ? 170.97200 220.42000 157.60400 1.000 163.51809 608 LYS D N 1
ATOM 14543 C CA . LYS C 3 512 ? 171.23500 221.84900 157.81800 1.000 163.51809 608 LYS D CA 1
ATOM 14544 C C . LYS C 3 512 ? 170.12800 222.50100 158.64100 1.000 163.51809 608 LYS D C 1
ATOM 14545 O O . LYS C 3 512 ? 170.41000 223.32600 159.53000 1.000 163.51809 608 LYS D O 1
ATOM 14551 N N . LEU C 3 513 ? 168.86400 222.18400 158.31200 1.000 157.99878 609 LEU D N 1
ATOM 14552 C CA . LEU C 3 513 ? 167.73600 222.68100 159.10300 1.000 157.99878 609 LEU D CA 1
ATOM 14553 C C . LEU C 3 513 ? 167.86600 222.27200 160.56800 1.000 157.99878 609 LEU D C 1
ATOM 14554 O O . LEU C 3 513 ? 167.63200 223.08600 161.47700 1.000 157.99878 609 LEU D O 1
ATOM 14559 N N . GLU C 3 514 ? 168.24500 221.01100 160.80600 1.000 154.59249 610 GLU D N 1
ATOM 14560 C CA . GLU C 3 514 ? 168.40700 220.51000 162.16700 1.000 154.59249 610 GLU D CA 1
ATOM 14561 C C . GLU C 3 514 ? 169.52900 221.24000 162.90200 1.000 154.59249 610 GLU D C 1
ATOM 14562 O O . GLU C 3 514 ? 169.41200 221.51500 164.10500 1.000 154.59249 610 GLU D O 1
ATOM 14568 N N . ASN C 3 515 ? 170.62700 221.54900 162.19500 1.000 156.97052 611 ASN D N 1
ATOM 14569 C CA . ASN C 3 515 ? 171.73400 222.29800 162.79600 1.000 156.97052 611 ASN D CA 1
ATOM 14570 C C . ASN C 3 515 ? 171.28700 223.68400 163.24500 1.000 156.97052 611 ASN D C 1
ATOM 14571 O O . ASN C 3 515 ? 171.63000 224.13300 164.35100 1.000 156.97052 611 ASN D O 1
ATOM 14576 N N . ASP C 3 516 ? 170.55500 224.39100 162.37100 1.000 155.11796 612 ASP D N 1
ATOM 14577 C CA . ASP C 3 516 ? 170.05000 225.72200 162.71500 1.000 155.11796 612 ASP D CA 1
ATOM 14578 C C . ASP C 3 516 ? 169.12600 225.67300 163.93000 1.000 155.11796 612 ASP D C 1
ATOM 14579 O O . ASP C 3 516 ? 169.21300 226.53300 164.82500 1.000 155.11796 612 ASP D O 1
ATOM 14584 N N . LEU C 3 517 ? 168.23600 224.67100 163.97100 1.000 151.71882 613 LEU D N 1
ATOM 14585 C CA . LEU C 3 517 ? 167.32000 224.52900 165.10200 1.000 151.71882 613 LEU D CA 1
ATOM 14586 C C . LEU C 3 517 ? 168.07500 224.26100 166.39800 1.000 151.71882 613 LEU D C 1
ATOM 14587 O O . LEU C 3 517 ? 167.73100 224.82100 167.45000 1.000 151.71882 613 LEU D O 1
ATOM 14592 N N . ASN C 3 518 ? 169.08400 223.37800 166.33900 1.000 148.54700 614 ASN D N 1
ATOM 14593 C CA . ASN C 3 518 ? 169.91800 223.08600 167.50200 1.000 148.54700 614 ASN D CA 1
ATOM 14594 C C . ASN C 3 518 ? 170.59900 224.33900 168.03100 1.000 148.54700 614 ASN D C 1
ATOM 14595 O O . ASN C 3 518 ? 170.62300 224.56800 169.24900 1.000 148.54700 614 ASN D O 1
ATOM 14600 N N . GLU C 3 519 ? 171.15000 225.15900 167.12500 1.000 151.86876 615 GLU D N 1
ATOM 14601 C CA . GLU C 3 519 ? 171.82800 226.39200 167.52500 1.000 151.86876 615 GLU D CA 1
ATOM 14602 C C . GLU C 3 519 ? 170.87300 227.34100 168.24200 1.000 151.86876 615 GLU D C 1
ATOM 14603 O O . GLU C 3 519 ? 171.20400 227.88700 169.31000 1.000 151.86876 615 GLU D O 1
ATOM 14609 N N . GLU C 3 520 ? 169.69000 227.56200 167.64800 1.000 150.15571 616 GLU D N 1
ATOM 14610 C CA . GLU C 3 520 ? 168.70400 228.46000 168.25100 1.000 150.15571 616 GLU D CA 1
ATOM 14611 C C . GLU C 3 520 ? 168.26000 227.96800 169.62700 1.000 150.15571 616 GLU D C 1
ATOM 14612 O O . GLU C 3 520 ? 168.09800 228.76900 170.55900 1.000 150.15571 616 GLU D O 1
ATOM 14618 N N . LEU C 3 521 ? 168.07600 226.65100 169.78000 1.000 143.03629 617 LEU D N 1
ATOM 14619 C CA . LEU C 3 521 ? 167.58700 226.13300 171.05500 1.000 143.03629 617 LEU D CA 1
ATOM 14620 C C . LEU C 3 521 ? 168.66000 226.21900 172.14300 1.000 143.03629 617 LEU D C 1
ATOM 14621 O O . LEU C 3 521 ? 168.33900 226.46800 173.31300 1.000 143.03629 617 LEU D O 1
ATOM 14626 N N . VAL C 3 522 ? 169.93500 226.01800 171.78200 1.000 141.85698 618 VAL D N 1
ATOM 14627 C CA . VAL C 3 522 ? 171.01100 226.18900 172.76300 1.000 141.85698 618 VAL D CA 1
ATOM 14628 C C . VAL C 3 522 ? 171.10300 227.64700 173.21100 1.000 141.85698 618 VAL D C 1
ATOM 14629 O O . VAL C 3 522 ? 171.28700 227.93200 174.40900 1.000 141.85698 618 VAL D O 1
ATOM 14633 N N . GLY C 3 523 ? 170.97000 228.58900 172.26100 1.000 141.66500 619 GLY D N 1
ATOM 14634 C CA . GLY C 3 523 ? 170.91700 230.00300 172.62600 1.000 141.66500 619 GLY D CA 1
ATOM 14635 C C . GLY C 3 523 ? 169.77500 230.32500 173.57700 1.000 141.66500 619 GLY D C 1
ATOM 14636 O O . GLY C 3 523 ? 169.94900 231.07500 174.55300 1.000 141.66500 619 GLY D O 1
ATOM 14637 N N . GLN C 3 524 ? 168.59800 229.74700 173.31200 1.000 141.08838 620 GLN D N 1
ATOM 14638 C CA . GLN C 3 524 ? 167.44100 229.95700 174.17700 1.000 141.08838 620 GLN D CA 1
ATOM 14639 C C . GLN C 3 524 ? 167.67700 229.40700 175.58000 1.000 141.08838 620 GLN D C 1
ATOM 14640 O O . GLN C 3 524 ? 167.27900 230.03500 176.57000 1.000 141.08838 620 GLN D O 1
ATOM 14646 N N . LEU C 3 525 ? 168.31000 228.23000 175.68600 1.000 140.23697 621 LEU D N 1
ATOM 14647 C CA . LEU C 3 525 ? 168.58800 227.66400 177.00800 1.000 140.23697 621 LEU D CA 1
ATOM 14648 C C . LEU C 3 525 ? 169.58600 228.51700 177.78500 1.000 140.23697 621 LEU D C 1
ATOM 14649 O O . LEU C 3 525 ? 169.47400 228.63600 179.01200 1.000 140.23697 621 LEU D O 1
ATOM 14654 N N . SER C 3 526 ? 170.58400 229.08600 177.09600 1.000 142.33466 622 SER D N 1
ATOM 14655 C CA . SER C 3 526 ? 171.53100 229.97800 177.77100 1.000 142.33466 622 SER D CA 1
ATOM 14656 C C . SER C 3 526 ? 170.82400 231.20400 178.34500 1.000 142.33466 622 SER D C 1
ATOM 14657 O O . SER C 3 526 ? 171.06700 231.59000 179.50000 1.000 142.33466 622 SER D O 1
ATOM 14660 N N . LYS C 3 527 ? 169.95000 231.83200 177.54100 1.000 142.21588 623 LYS D N 1
ATOM 14661 C CA . LYS C 3 527 ? 169.19100 232.98800 178.02900 1.000 142.21588 623 LYS D CA 1
ATOM 14662 C C . LYS C 3 527 ? 168.29000 232.59900 179.19900 1.000 142.21588 623 LYS D C 1
ATOM 14663 O O . LYS C 3 527 ? 168.11900 233.37700 180.14900 1.000 142.21588 623 LYS D O 1
ATOM 14669 N N . THR C 3 528 ? 167.69700 231.40200 179.13300 1.000 139.98725 624 THR D N 1
ATOM 14670 C CA . THR C 3 528 ? 166.87400 230.89900 180.22900 1.000 139.98725 624 THR D CA 1
ATOM 14671 C C . THR C 3 528 ? 167.70600 230.71900 181.49800 1.000 139.98725 624 THR D C 1
ATOM 14672 O O . THR C 3 528 ? 167.22200 230.98400 182.60500 1.000 139.98725 624 THR D O 1
ATOM 14676 N N . MET C 3 529 ? 168.97300 230.32600 181.34900 1.000 142.10864 625 MET D N 1
ATOM 14677 C CA . MET C 3 529 ? 169.86000 230.21400 182.50300 1.000 142.10864 625 MET D CA 1
ATOM 14678 C C . MET C 3 529 ? 170.15000 231.57000 183.13700 1.000 142.10864 625 MET D C 1
ATOM 14679 O O . MET C 3 529 ? 170.19100 231.68300 184.37600 1.000 142.10864 625 MET D O 1
ATOM 14684 N N . ASP C 3 530 ? 170.41600 232.59000 182.30400 1.000 146.87707 626 ASP D N 1
ATOM 14685 C CA . ASP C 3 530 ? 170.57800 233.95200 182.83100 1.000 146.87707 626 ASP D CA 1
ATOM 14686 C C . ASP C 3 530 ? 169.33600 234.39600 183.59600 1.000 146.87707 626 ASP D C 1
ATOM 14687 O O . ASP C 3 530 ? 169.44500 235.01000 184.67100 1.000 146.87707 626 ASP D O 1
ATOM 14692 N N . ASN C 3 531 ? 168.15300 234.11200 183.03400 1.000 142.60448 627 ASN D N 1
ATOM 14693 C CA . ASN C 3 531 ? 166.89100 234.41700 183.70400 1.000 142.60448 627 ASN D CA 1
ATOM 14694 C C . ASN C 3 531 ? 166.79600 233.71600 185.05600 1.000 142.60448 627 ASN D C 1
ATOM 14695 O O . ASN C 3 531 ? 166.34800 234.31600 186.04100 1.000 142.60448 627 ASN D O 1
ATOM 14700 N N . LEU C 3 532 ? 167.17200 232.43100 185.10400 1.000 141.43095 628 LEU D N 1
ATOM 14701 C CA . LEU C 3 532 ? 167.05900 231.65100 186.33500 1.000 141.43095 628 LEU D CA 1
ATOM 14702 C C . LEU C 3 532 ? 167.95200 232.21000 187.42900 1.000 141.43095 628 LEU D C 1
ATOM 14703 O O . LEU C 3 532 ? 167.55400 232.24900 188.59600 1.000 141.43095 628 LEU D O 1
ATOM 14708 N N . GLU C 3 533 ? 169.16800 232.63300 187.07500 1.000 144.29303 629 GLU D N 1
ATOM 14709 C CA . GLU C 3 533 ? 170.04800 233.21700 188.08700 1.000 144.29303 629 GLU D CA 1
ATOM 14710 C C . GLU C 3 533 ? 169.51100 234.56100 188.57000 1.000 144.29303 629 GLU D C 1
ATOM 14711 O O . GLU C 3 533 ? 169.43700 234.82100 189.78300 1.000 144.29303 629 GLU D O 1
ATOM 14717 N N . ASN C 3 534 ? 169.12400 235.43500 187.63100 1.000 144.75638 630 ASN D N 1
ATOM 14718 C CA . ASN C 3 534 ? 168.61700 236.74600 188.02000 1.000 144.75638 630 ASN D CA 1
ATOM 14719 C C . ASN C 3 534 ? 167.21600 236.67900 188.63800 1.000 144.75638 630 ASN D C 1
ATOM 14720 O O . ASN C 3 534 ? 166.69400 237.71000 189.06700 1.000 144.75638 630 ASN D O 1
ATOM 14725 N N . LEU C 3 535 ? 166.59300 235.50400 188.69500 1.000 144.23010 631 LEU D N 1
ATOM 14726 C CA . LEU C 3 535 ? 165.37100 235.32000 189.46800 1.000 144.23010 631 LEU D CA 1
ATOM 14727 C C . LEU C 3 535 ? 165.62200 234.62900 190.80300 1.000 144.23010 631 LEU D C 1
ATOM 14728 O O . LEU C 3 535 ? 164.92000 234.91300 191.77700 1.000 144.23010 631 LEU D O 1
ATOM 14733 N N . THR C 3 536 ? 166.59900 233.72500 190.88400 1.000 142.34508 632 THR D N 1
ATOM 14734 C CA . THR C 3 536 ? 166.92500 233.12200 192.16700 1.000 142.34508 632 THR D CA 1
ATOM 14735 C C . THR C 3 536 ? 167.73900 234.04200 193.06500 1.000 142.34508 632 THR D C 1
ATOM 14736 O O . THR C 3 536 ? 167.94000 233.70500 194.23500 1.000 142.34508 632 THR D O 1
ATOM 14740 N N . ILE C 3 537 ? 168.22400 235.17300 192.56200 1.000 146.87248 633 ILE D N 1
ATOM 14741 C CA . ILE C 3 537 ? 168.85000 236.14800 193.46400 1.000 146.87248 633 ILE D CA 1
ATOM 14742 C C . ILE C 3 537 ? 167.80000 236.91600 194.28700 1.000 146.87248 633 ILE D C 1
ATOM 14743 O O . ILE C 3 537 ? 167.95900 236.95900 195.52500 1.000 146.87248 633 ILE D O 1
ATOM 14748 N N . PRO C 3 538 ? 166.75000 237.55900 193.71300 1.000 148.38352 634 PRO D N 1
ATOM 14749 C CA . PRO C 3 538 ? 165.79700 238.28200 194.58300 1.000 148.38352 634 PRO D CA 1
ATOM 14750 C C . PRO C 3 538 ? 165.03400 237.39100 195.54800 1.000 148.38352 634 PRO D C 1
ATOM 14751 O O . PRO C 3 538 ? 164.65200 237.86200 196.62200 1.000 148.38352 634 PRO D O 1
ATOM 14755 N N . ARG C 3 539 ? 164.79500 236.12400 195.20600 1.000 146.07073 635 ARG D N 1
ATOM 14756 C CA . ARG C 3 539 ? 164.16500 235.22000 196.15900 1.000 146.07073 635 ARG D CA 1
ATOM 14757 C C . ARG C 3 539 ? 165.14200 234.78600 197.24700 1.000 146.07073 635 ARG D C 1
ATOM 14758 O O . ARG C 3 539 ? 164.71400 234.34300 198.31800 1.000 146.07073 635 ARG D O 1
ATOM 14766 N N . VAL C 3 540 ? 166.44300 234.97300 197.03400 1.000 147.55844 636 VAL D N 1
ATOM 14767 C CA . VAL C 3 540 ? 167.37000 234.78500 198.14000 1.000 147.55844 636 VAL D CA 1
ATOM 14768 C C . VAL C 3 540 ? 167.35200 236.02100 199.03000 1.000 147.55844 636 VAL D C 1
ATOM 14769 O O . VAL C 3 540 ? 167.40000 235.90600 200.26300 1.000 147.55844 636 VAL D O 1
ATOM 14773 N N . ARG C 3 541 ? 167.18500 237.20900 198.44100 1.000 155.12386 637 ARG D N 1
ATOM 14774 C CA . ARG C 3 541 ? 167.18800 238.42200 199.26000 1.000 155.12386 637 ARG D CA 1
ATOM 14775 C C . ARG C 3 541 ? 165.89500 238.61000 200.05500 1.000 155.12386 637 ARG D C 1
ATOM 14776 O O . ARG C 3 541 ? 165.94500 239.00400 201.22500 1.000 155.12386 637 ARG D O 1
ATOM 14784 N N . THR C 3 542 ? 164.73300 238.34500 199.44700 1.000 155.20598 638 THR D N 1
ATOM 14785 C CA . THR C 3 542 ? 163.46600 238.73300 200.06700 1.000 155.20598 638 THR D CA 1
ATOM 14786 C C . THR C 3 542 ? 163.08200 237.83700 201.24300 1.000 155.20598 638 THR D C 1
ATOM 14787 O O . THR C 3 542 ? 162.34200 238.27800 202.12900 1.000 155.20598 638 THR D O 1
ATOM 14791 N N . GLN C 3 543 ? 163.56300 236.59700 201.28200 1.000 153.95338 639 GLN D N 1
ATOM 14792 C CA . GLN C 3 543 ? 163.18600 235.67300 202.34800 1.000 153.95338 639 GLN D CA 1
ATOM 14793 C C . GLN C 3 543 ? 164.37400 234.81800 202.77000 1.000 153.95338 639 GLN D C 1
ATOM 14794 O O . GLN C 3 543 ? 165.21300 235.25200 203.55900 1.000 153.95338 639 GLN D O 1
ATOM 14800 N N . LYS D 4 1 ? 132.52100 154.60100 200.11200 1.000 138.16224 10 LYS C N 1
ATOM 14801 C CA . LYS D 4 1 ? 133.32600 153.79600 199.20300 1.000 138.16224 10 LYS C CA 1
ATOM 14802 C C . LYS D 4 1 ? 134.22000 152.82200 199.95800 1.000 138.16224 10 LYS C C 1
ATOM 14803 O O . LYS D 4 1 ? 134.94100 153.21500 200.87200 1.000 138.16224 10 LYS C O 1
ATOM 14809 N N . VAL D 4 2 ? 134.16300 151.54400 199.57600 1.000 135.55064 11 VAL C N 1
ATOM 14810 C CA . VAL D 4 2 ? 135.03300 150.50600 200.11700 1.000 135.55064 11 VAL C CA 1
ATOM 14811 C C . VAL D 4 2 ? 135.63700 149.78100 198.92300 1.000 135.55064 11 VAL C C 1
ATOM 14812 O O . VAL D 4 2 ? 135.01300 149.67500 197.86300 1.000 135.55064 11 VAL C O 1
ATOM 14816 N N . TYR D 4 3 ? 136.85700 149.27800 199.09100 1.000 140.05274 12 TYR C N 1
ATOM 14817 C CA . TYR D 4 3 ? 137.57800 148.63800 198.00400 1.000 140.05274 12 TYR C CA 1
ATOM 14818 C C . TYR D 4 3 ? 138.28700 147.40000 198.53400 1.000 140.05274 12 TYR C C 1
ATOM 14819 O O . TYR D 4 3 ? 138.33500 147.15600 199.74100 1.000 140.05274 12 TYR C O 1
ATOM 14828 N N . TYR D 4 4 ? 138.84800 146.61100 197.61800 1.000 135.50974 13 TYR C N 1
ATOM 14829 C CA . TYR D 4 4 ? 139.46400 145.33700 197.97300 1.000 135.50974 13 TYR C CA 1
ATOM 14830 C C . TYR D 4 4 ? 140.60600 145.03900 197.01600 1.000 135.50974 13 TYR C C 1
ATOM 14831 O O . TYR D 4 4 ? 140.45400 145.19300 195.80300 1.000 135.50974 13 TYR C O 1
ATOM 14840 N N . LEU D 4 5 ? 141.74000 144.60900 197.56100 1.000 128.45758 14 LEU C N 1
ATOM 14841 C CA . LEU D 4 5 ? 142.88700 144.19600 196.76200 1.000 128.45758 14 LEU C CA 1
ATOM 14842 C C . LEU D 4 5 ? 143.17200 142.72200 197.01100 1.000 128.45758 14 LEU C C 1
ATOM 14843 O O . LEU D 4 5 ? 143.35600 142.32300 198.17300 1.000 128.45758 14 LEU C O 1
ATOM 14848 N N . PRO D 4 6 ? 143.20000 141.87900 195.98200 1.000 130.03270 15 PRO C N 1
ATOM 14849 C CA . PRO D 4 6 ? 143.52000 140.46200 196.19500 1.000 130.03270 15 PRO C CA 1
ATOM 14850 C C . PRO D 4 6 ? 144.99600 140.26700 196.52200 1.000 130.03270 15 PRO C C 1
ATOM 14851 O O . PRO D 4 6 ? 145.87700 140.71300 195.78600 1.000 130.03270 15 PRO C O 1
ATOM 14855 N N . VAL D 4 7 ? 145.25300 139.59400 197.64300 1.000 127.27744 16 VAL C N 1
ATOM 14856 C CA . VAL D 4 7 ? 146.59900 139.29900 198.12000 1.000 127.27744 16 VAL C CA 1
ATOM 14857 C C . VAL D 4 7 ? 146.68100 137.80500 198.41000 1.000 127.27744 16 VAL C C 1
ATOM 14858 O O . VAL D 4 7 ? 145.74300 137.22300 198.96200 1.000 127.27744 16 VAL C O 1
ATOM 14862 N N . THR D 4 8 ? 147.78500 137.17600 198.01600 1.000 124.15788 17 THR C N 1
ATOM 14863 C CA . THR D 4 8 ? 147.96600 135.73900 198.17400 1.000 124.15788 17 THR C CA 1
ATOM 14864 C C . THR D 4 8 ? 149.17000 135.46600 199.06800 1.000 124.15788 17 THR C C 1
ATOM 14865 O O . THR D 4 8 ? 149.85400 136.37900 199.52600 1.000 124.15788 17 THR C O 1
ATOM 14869 N N . LEU D 4 9 ? 149.40800 134.18900 199.33300 1.000 122.38053 18 LEU C N 1
ATOM 14870 C CA . LEU D 4 9 ? 150.50300 133.77000 200.19000 1.000 122.38053 18 LEU C CA 1
ATOM 14871 C C . LEU D 4 9 ? 151.79000 133.60400 199.39100 1.000 122.38053 18 LEU C C 1
ATOM 14872 O O . LEU D 4 9 ? 151.80500 133.64400 198.15900 1.000 122.38053 18 LEU C O 1
ATOM 14877 N N . THR D 4 10 ? 152.88200 133.40800 200.11800 1.000 124.37515 19 THR C N 1
ATOM 14878 C CA . THR D 4 10 ? 154.17500 133.06800 199.55100 1.000 124.37515 19 THR C CA 1
ATOM 14879 C C . THR D 4 10 ? 154.54000 131.66200 200.00700 1.000 124.37515 19 THR C C 1
ATOM 14880 O O . THR D 4 10 ? 153.90400 131.11500 200.91200 1.000 124.37515 19 THR C O 1
ATOM 14884 N N . GLN D 4 11 ? 155.54300 131.07600 199.33000 1.000 122.86843 20 GLN C N 1
ATOM 14885 C CA . GLN D 4 11 ? 155.95700 129.69000 199.56800 1.000 122.86843 20 GLN C CA 1
ATOM 14886 C C . GLN D 4 11 ? 156.30900 129.42900 201.02800 1.000 122.86843 20 GLN C C 1
ATOM 14887 O O . GLN D 4 11 ? 155.98500 128.36300 201.57100 1.000 122.86843 20 GLN C O 1
ATOM 14893 N N . PHE D 4 12 ? 156.98800 130.38600 201.66400 1.000 122.70685 21 PHE C N 1
ATOM 14894 C CA . PHE D 4 12 ? 157.34500 130.27500 203.07500 1.000 122.70685 21 PHE C CA 1
ATOM 14895 C C . PHE D 4 12 ? 156.09300 130.17200 203.94800 1.000 122.70685 21 PHE C C 1
ATOM 14896 O O . PHE D 4 12 ? 155.99100 129.28400 204.80800 1.000 122.70685 21 PHE C O 1
ATOM 14904 N N . GLN D 4 13 ? 155.14200 131.09000 203.75400 1.000 122.09535 22 GLN C N 1
ATOM 14905 C CA . GLN D 4 13 ? 153.90800 131.05400 204.52900 1.000 122.09535 22 GLN C CA 1
ATOM 14906 C C . GLN D 4 13 ? 153.08000 129.81800 204.21600 1.000 122.09535 22 GLN C C 1
ATOM 14907 O O . GLN D 4 13 ? 152.39600 129.30400 205.11000 1.000 122.09535 22 GLN C O 1
ATOM 14913 N N . LYS D 4 14 ? 153.12300 129.34000 202.96400 1.000 122.52847 23 LYS C N 1
ATOM 14914 C CA . LYS D 4 14 ? 152.45500 128.08800 202.61600 1.000 122.52847 23 LYS C CA 1
ATOM 14915 C C . LYS D 4 14 ? 153.01000 126.92700 203.42900 1.000 122.52847 23 LYS C C 1
ATOM 14916 O O . LYS D 4 14 ? 152.24400 126.16900 204.03100 1.000 122.52847 23 LYS C O 1
ATOM 14922 N N . ASP D 4 15 ? 154.34300 126.80200 203.48600 1.000 128.36380 24 ASP C N 1
ATOM 14923 C CA . ASP D 4 15 ? 154.96800 125.71800 204.24500 1.000 128.36380 24 ASP C CA 1
ATOM 14924 C C . ASP D 4 15 ? 154.66300 125.82200 205.73500 1.000 128.36380 24 ASP C C 1
ATOM 14925 O O . ASP D 4 15 ? 154.39800 124.80500 206.39500 1.000 128.36380 24 ASP C O 1
ATOM 14930 N N . LEU D 4 16 ? 154.70100 127.04200 206.28100 1.000 122.89174 25 LEU C N 1
ATOM 14931 C CA . LEU D 4 16 ? 154.40600 127.23200 207.70000 1.000 122.89174 25 LEU C CA 1
ATOM 14932 C C . LEU D 4 16 ? 152.95800 126.86900 208.02200 1.000 122.89174 25 LEU C C 1
ATOM 14933 O O . LEU D 4 16 ? 152.67400 126.25900 209.06500 1.000 122.89174 25 LEU C O 1
ATOM 14938 N N . SER D 4 17 ? 152.03000 127.22500 207.12800 1.000 123.51070 26 SER C N 1
ATOM 14939 C CA . SER D 4 17 ? 150.63900 126.84200 207.32600 1.000 123.51070 26 SER C CA 1
ATOM 14940 C C . SER D 4 17 ? 150.45000 125.33500 207.21900 1.000 123.51070 26 SER C C 1
ATOM 14941 O O . SER D 4 17 ? 149.61500 124.78100 207.93800 1.000 123.51070 26 SER C O 1
ATOM 14944 N N . GLU D 4 18 ? 151.21500 124.65700 206.35000 1.000 128.23452 27 GLU C N 1
ATOM 14945 C CA . GLU D 4 18 ? 151.15600 123.19300 206.30000 1.000 128.23452 27 GLU C CA 1
ATOM 14946 C C . GLU D 4 18 ? 151.62600 122.57600 207.60800 1.000 128.23452 27 GLU C C 1
ATOM 14947 O O . GLU D 4 18 ? 151.06600 121.56700 208.05800 1.000 128.23452 27 GLU C O 1
ATOM 14953 N N . ILE D 4 19 ? 152.68100 123.14500 208.20200 1.000 124.92808 28 ILE C N 1
ATOM 14954 C CA . ILE D 4 19 ? 153.16300 122.68500 209.50600 1.000 124.92808 28 ILE C CA 1
ATOM 14955 C C . ILE D 4 19 ? 152.06100 122.82400 210.55600 1.000 124.92808 28 ILE C C 1
ATOM 14956 O O . ILE D 4 19 ? 151.81300 121.90800 211.35800 1.000 124.92808 28 ILE C O 1
ATOM 14961 N N . LEU D 4 20 ? 151.38700 123.97800 210.56500 1.000 126.71217 29 LEU C N 1
ATOM 14962 C CA . LEU D 4 20 ? 150.30900 124.20100 211.53100 1.000 126.71217 29 LEU C CA 1
ATOM 14963 C C . LEU D 4 20 ? 149.13700 123.24200 211.32400 1.000 126.71217 29 LEU C C 1
ATOM 14964 O O . LEU D 4 20 ? 148.54300 122.76600 212.30000 1.000 126.71217 29 LEU C O 1
ATOM 14969 N N . ILE D 4 21 ? 148.76500 122.98800 210.06100 1.000 127.18343 30 ILE C N 1
ATOM 14970 C CA . ILE D 4 21 ? 147.72100 122.00900 209.74600 1.000 127.18343 30 ILE C CA 1
ATOM 14971 C C . ILE D 4 21 ? 148.11000 120.63400 210.26900 1.000 127.18343 30 ILE C C 1
ATOM 14972 O O . ILE D 4 21 ? 147.27300 119.91000 210.82600 1.000 127.18343 30 ILE C O 1
ATOM 14977 N N . SER D 4 22 ? 149.37400 120.24100 210.05700 1.000 131.71149 31 SER C N 1
ATOM 14978 C CA . SER D 4 22 ? 149.90000 118.99500 210.61300 1.000 131.71149 31 SER C CA 1
ATOM 14979 C C . SER D 4 22 ? 149.72000 118.94300 212.12300 1.000 131.71149 31 SER C C 1
ATOM 14980 O O . SER D 4 22 ? 149.38600 117.89500 212.68200 1.000 131.71149 31 SER C O 1
ATOM 14983 N N . LEU D 4 23 ? 149.93200 120.06900 212.79500 1.000 131.93692 32 LEU C N 1
ATOM 14984 C CA . LEU D 4 23 ? 149.79500 120.08000 214.24600 1.000 131.93692 32 LEU C CA 1
ATOM 14985 C C . LEU D 4 23 ? 148.33800 120.14000 214.71100 1.000 131.93692 32 LEU C C 1
ATOM 14986 O O . LEU D 4 23 ? 148.05400 119.78400 215.86000 1.000 131.93692 32 LEU C O 1
ATOM 14991 N N . HIS D 4 24 ? 147.40600 120.55800 213.85200 1.000 131.93169 33 HIS C N 1
ATOM 14992 C CA . HIS D 4 24 ? 146.04600 120.85200 214.29600 1.000 131.93169 33 HIS C CA 1
ATOM 14993 C C . HIS D 4 24 ? 144.94200 120.02700 213.64500 1.000 131.93169 33 HIS C C 1
ATOM 14994 O O . HIS D 4 24 ? 143.77100 120.24300 213.97100 1.000 131.93169 33 HIS C O 1
ATOM 15001 N N . ALA D 4 25 ? 145.26200 119.10600 212.73700 1.000 134.34319 34 ALA C N 1
ATOM 15002 C CA . ALA D 4 25 ? 144.22000 118.51100 211.90300 1.000 134.34319 34 ALA C CA 1
ATOM 15003 C C . ALA D 4 25 ? 143.35100 117.48600 212.62700 1.000 134.34319 34 ALA C C 1
ATOM 15004 O O . ALA D 4 25 ? 142.14900 117.39800 212.34400 1.000 134.34319 34 ALA C O 1
ATOM 15006 N N . LYS D 4 26 ? 143.93000 116.69400 213.53600 1.000 138.54595 35 LYS C N 1
ATOM 15007 C CA . LYS D 4 26 ? 143.23600 115.50800 214.04300 1.000 138.54595 35 LYS C CA 1
ATOM 15008 C C . LYS D 4 26 ? 142.05000 115.87000 214.93100 1.000 138.54595 35 LYS C C 1
ATOM 15009 O O . LYS D 4 26 ? 140.93900 115.35800 214.73200 1.000 138.54595 35 LYS C O 1
ATOM 15015 N N . SER D 4 27 ? 142.28100 116.70700 215.94700 1.000 137.36753 36 SER C N 1
ATOM 15016 C CA . SER D 4 27 ? 141.20300 117.13400 216.83500 1.000 137.36753 36 SER C CA 1
ATOM 15017 C C . SER D 4 27 ? 140.13700 117.92000 216.08400 1.000 137.36753 36 SER C C 1
ATOM 15018 O O . SER D 4 27 ? 138.95200 117.83900 216.42700 1.000 137.36753 36 SER C O 1
ATOM 15021 N N . PHE D 4 28 ? 140.54400 118.69100 215.07200 1.000 133.88947 37 PHE C N 1
ATOM 15022 C CA . PHE D 4 28 ? 139.59200 119.42300 214.24100 1.000 133.88947 37 PHE C CA 1
ATOM 15023 C C . PHE D 4 28 ? 138.68200 118.46400 213.48200 1.000 133.88947 37 PHE C C 1
ATOM 15024 O O . PHE D 4 28 ? 137.46500 118.68600 213.39700 1.000 133.88947 37 PHE C O 1
ATOM 15032 N N . LYS D 4 29 ? 139.26800 117.40900 212.90000 1.000 136.05287 38 LYS C N 1
ATOM 15033 C CA . LYS D 4 29 ? 138.48100 116.37700 212.22900 1.000 136.05287 38 LYS C CA 1
ATOM 15034 C C . LYS D 4 29 ? 137.52700 115.69700 213.20200 1.000 136.05287 38 LYS C C 1
ATOM 15035 O O . LYS D 4 29 ? 136.36700 115.43000 212.86200 1.000 136.05287 38 LYS C O 1
ATOM 15041 N N . ALA D 4 30 ? 138.01200 115.39600 214.41300 1.000 138.40549 39 ALA C N 1
ATOM 15042 C CA . ALA D 4 30 ? 137.16900 114.79800 215.44700 1.000 138.40549 39 ALA C CA 1
ATOM 15043 C C . ALA D 4 30 ? 136.00800 115.71200 215.82400 1.000 138.40549 39 ALA C C 1
ATOM 15044 O O . ALA D 4 30 ? 134.90400 115.24000 216.12200 1.000 138.40549 39 ALA C O 1
ATOM 15046 N N . SER D 4 31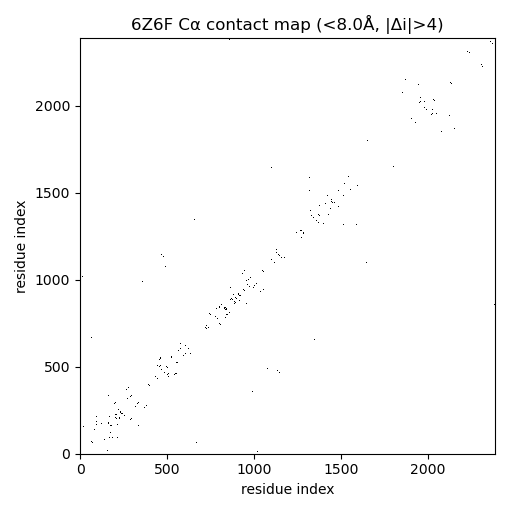 ? 136.24800 117.02500 215.83200 1.000 137.78260 40 SER C N 1
ATOM 15047 C CA . SER D 4 31 ? 135.20300 117.98100 216.18000 1.000 137.78260 40 SER C CA 1
ATOM 15048 C C . SER D 4 31 ? 134.14200 118.06000 215.09100 1.000 137.78260 40 SER C C 1
ATOM 15049 O O . SER D 4 31 ? 132.94000 118.02700 215.38100 1.000 137.78260 40 SER C O 1
ATOM 15052 N N . ILE D 4 32 ? 134.56700 118.17900 213.83200 1.000 138.61972 41 ILE C N 1
ATOM 15053 C CA . ILE D 4 32 ? 133.61500 118.41600 212.74600 1.000 138.61972 41 ILE C CA 1
ATOM 15054 C C . ILE D 4 32 ? 132.85700 117.13600 212.40300 1.000 138.61972 41 ILE C C 1
ATOM 15055 O O . ILE D 4 32 ? 131.62400 117.13300 212.31800 1.000 138.61972 41 ILE C O 1
ATOM 15060 N N . ILE D 4 33 ? 133.57300 116.02900 212.22600 1.000 139.30275 42 ILE C N 1
ATOM 15061 C CA . ILE D 4 33 ? 132.94000 114.77100 211.85100 1.000 139.30275 42 ILE C CA 1
ATOM 15062 C C . ILE D 4 33 ? 132.34800 114.10600 213.08900 1.000 139.30275 42 ILE C C 1
ATOM 15063 O O . ILE D 4 33 ? 131.14100 113.88200 213.16400 1.000 139.30275 42 ILE C O 1
ATOM 15068 N N . PRO D 4 57 ? 145.99300 120.76700 233.11700 1.000 159.32177 66 PRO C N 1
ATOM 15069 C CA . PRO D 4 57 ? 145.46000 121.88300 232.33500 1.000 159.32177 66 PRO C CA 1
ATOM 15070 C C . PRO D 4 57 ? 145.91900 121.84100 230.88400 1.000 159.32177 66 PRO C C 1
ATOM 15071 O O . PRO D 4 57 ? 146.51900 122.81400 230.42100 1.000 159.32177 66 PRO C O 1
ATOM 15075 N N . THR D 4 58 ? 145.65100 120.72400 230.19800 1.000 156.92216 67 THR C N 1
ATOM 15076 C CA . THR D 4 58 ? 146.20400 120.48600 228.86900 1.000 156.92216 67 THR C CA 1
ATOM 15077 C C . THR D 4 58 ? 145.73000 121.50000 227.83400 1.000 156.92216 67 THR C C 1
ATOM 15078 O O . THR D 4 58 ? 146.49200 122.40900 227.49900 1.000 156.92216 67 THR C O 1
ATOM 15082 N N . LEU D 4 59 ? 144.45700 121.39500 227.42300 1.000 151.75802 68 LEU C N 1
ATOM 15083 C CA . LEU D 4 59 ? 143.71400 122.26200 226.50100 1.000 151.75802 68 LEU C CA 1
ATOM 15084 C C . LEU D 4 59 ? 142.31000 121.70900 226.29700 1.000 151.75802 68 LEU C C 1
ATOM 15085 O O . LEU D 4 59 ? 141.97200 120.64200 226.81800 1.000 151.75802 68 LEU C O 1
ATOM 15090 N N . SER D 4 60 ? 141.49100 122.43400 225.53900 1.000 146.68082 69 SER C N 1
ATOM 15091 C CA . SER D 4 60 ? 140.22900 121.93400 225.01000 1.000 146.68082 69 SER C CA 1
ATOM 15092 C C . SER D 4 60 ? 140.11000 122.38400 223.56300 1.000 146.68082 69 SER C C 1
ATOM 15093 O O . SER D 4 60 ? 140.89700 123.20500 223.08900 1.000 146.68082 69 SER C O 1
ATOM 15096 N N . GLN D 4 61 ? 139.11900 121.82200 222.85600 1.000 144.66026 70 GLN C N 1
ATOM 15097 C CA . GLN D 4 61 ? 138.89400 122.14000 221.44300 1.000 144.66026 70 GLN C CA 1
ATOM 15098 C C . GLN D 4 61 ? 138.56100 123.61000 221.20400 1.000 144.66026 70 GLN C C 1
ATOM 15099 O O . GLN D 4 61 ? 138.80500 124.11400 220.10000 1.000 144.66026 70 GLN C O 1
ATOM 15105 N N . ARG D 4 62 ? 138.02400 124.30200 222.21300 1.000 147.63564 71 ARG C N 1
ATOM 15106 C CA . ARG D 4 62 ? 137.68800 125.71500 222.07900 1.000 147.63564 71 ARG C CA 1
ATOM 15107 C C . ARG D 4 62 ? 138.95100 126.55200 221.93400 1.000 147.63564 71 ARG C C 1
ATOM 15108 O O . ARG D 4 62 ? 139.13000 127.27400 220.94100 1.000 147.63564 71 ARG C O 1
ATOM 15116 N N . GLN D 4 63 ? 139.83200 126.47600 222.94000 1.000 144.75259 72 GLN C N 1
ATOM 15117 C CA . GLN D 4 63 ? 141.12300 127.15000 222.87900 1.000 144.75259 72 GLN C CA 1
ATOM 15118 C C . GLN D 4 63 ? 141.95800 126.65500 221.70700 1.000 144.75259 72 GLN C C 1
ATOM 15119 O O . GLN D 4 63 ? 142.73000 127.42800 221.13400 1.000 144.75259 72 GLN C O 1
ATOM 15125 N N . LEU D 4 64 ? 141.79200 125.38200 221.33300 1.000 142.55259 73 LEU C N 1
ATOM 15126 C CA . LEU D 4 64 ? 142.49100 124.81100 220.18500 1.000 142.55259 73 LEU C CA 1
ATOM 15127 C C . LEU D 4 64 ? 142.12100 125.53700 218.90100 1.000 142.55259 73 LEU C C 1
ATOM 15128 O O . LEU D 4 64 ? 143.00100 125.99100 218.16000 1.000 142.55259 73 LEU C O 1
ATOM 15133 N N . THR D 4 65 ? 140.81800 125.63000 218.61400 1.000 137.96402 74 THR C N 1
ATOM 15134 C CA . THR D 4 65 ? 140.35400 126.32300 217.41600 1.000 137.96402 74 THR C CA 1
ATOM 15135 C C . THR D 4 65 ? 140.72000 127.80300 217.45400 1.000 137.96402 74 THR C C 1
ATOM 15136 O O . THR D 4 65 ? 141.00600 128.40500 216.40700 1.000 137.96402 74 THR C O 1
ATOM 15140 N N . TYR D 4 66 ? 140.68700 128.40800 218.65000 1.000 140.25573 75 TYR C N 1
ATOM 15141 C CA . TYR D 4 66 ? 141.07400 129.81100 218.80200 1.000 140.25573 75 TYR C CA 1
ATOM 15142 C C . TYR D 4 66 ? 142.52900 130.04000 218.39200 1.000 140.25573 75 TYR C C 1
ATOM 15143 O O . TYR D 4 66 ? 142.82000 130.93500 217.58300 1.000 140.25573 75 TYR C O 1
ATOM 15152 N N . ILE D 4 67 ? 143.45400 129.25600 218.96800 1.000 134.63567 76 ILE C N 1
ATOM 15153 C CA . ILE D 4 67 ? 144.87500 129.35300 218.62300 1.000 134.63567 76 ILE C CA 1
ATOM 15154 C C . ILE D 4 67 ? 145.09100 129.03800 217.14600 1.000 134.63567 76 ILE C C 1
ATOM 15155 O O . ILE D 4 67 ? 145.92700 129.66800 216.48500 1.000 134.63567 76 ILE C O 1
ATOM 15160 N N . PHE D 4 68 ? 144.32500 128.07600 216.60900 1.000 131.64225 77 PHE C N 1
ATOM 15161 C CA . PHE D 4 68 ? 144.37000 127.72600 215.18900 1.000 131.64225 77 PHE C CA 1
ATOM 15162 C C . PHE D 4 68 ? 144.11200 128.94500 214.31000 1.000 131.64225 77 PHE C C 1
ATOM 15163 O O . PHE D 4 68 ? 144.93700 129.29300 213.45100 1.000 131.64225 77 PHE C O 1
ATOM 15171 N N . ASP D 4 69 ? 142.96200 129.60100 214.51700 1.000 132.12791 78 ASP C N 1
ATOM 15172 C CA . ASP D 4 69 ? 142.60100 130.76500 213.70800 1.000 132.12791 78 ASP C CA 1
ATOM 15173 C C . ASP D 4 69 ? 143.59400 131.90700 213.89900 1.000 132.12791 78 ASP C C 1
ATOM 15174 O O . ASP D 4 69 ? 144.01600 132.53500 212.91700 1.000 132.12791 78 ASP C O 1
ATOM 15179 N N . SER D 4 70 ? 143.96900 132.18900 215.15500 1.000 128.90270 79 SER C N 1
ATOM 15180 C CA . SER D 4 70 ? 144.86400 133.30800 215.44800 1.000 128.90270 79 SER C CA 1
ATOM 15181 C C . SER D 4 70 ? 146.23000 133.11400 214.80600 1.000 128.90270 79 SER C C 1
ATOM 15182 O O . SER D 4 70 ? 146.80100 134.05500 214.24000 1.000 128.90270 79 SER C O 1
ATOM 15185 N N . ASN D 4 71 ? 146.74900 131.88800 214.84500 1.000 126.42059 80 ASN C N 1
ATOM 15186 C CA . ASN D 4 71 ? 148.05900 131.61600 214.27600 1.000 126.42059 80 ASN C CA 1
ATOM 15187 C C . ASN D 4 71 ? 148.01500 131.60900 212.75300 1.000 126.42059 80 ASN C C 1
ATOM 15188 O O . ASN D 4 71 ? 148.99400 132.00500 212.11100 1.000 126.42059 80 ASN C O 1
ATOM 15193 N N . ILE D 4 72 ? 146.91100 131.12800 212.15900 1.000 124.59450 81 ILE C N 1
ATOM 15194 C CA . ILE D 4 72 ? 146.74300 131.20800 210.70200 1.000 124.59450 81 ILE C CA 1
ATOM 15195 C C . ILE D 4 72 ? 146.77900 132.66700 210.24600 1.000 124.59450 81 ILE C C 1
ATOM 15196 O O . ILE D 4 72 ? 147.46500 133.01400 209.27200 1.000 124.59450 81 ILE C O 1
ATOM 15201 N N . ARG D 4 73 ? 146.06400 133.54600 210.96500 1.000 124.76256 82 ARG C N 1
ATOM 15202 C CA . ARG D 4 73 ? 146.06700 134.96800 210.61800 1.000 124.76256 82 ARG C CA 1
ATOM 15203 C C . ARG D 4 73 ? 147.45100 135.58200 210.79900 1.000 124.76256 82 ARG C C 1
ATOM 15204 O O . ARG D 4 73 ? 147.89200 136.38800 209.96700 1.000 124.76256 82 ARG C O 1
ATOM 15212 N N . ALA D 4 74 ? 148.12400 135.24700 211.90900 1.000 123.44610 83 ALA C N 1
ATOM 15213 C CA . ALA D 4 74 ? 149.47200 135.74700 212.16700 1.000 123.44610 83 ALA C CA 1
ATOM 15214 C C . ALA D 4 74 ? 150.44600 135.32900 211.07100 1.000 123.44610 83 ALA C C 1
ATOM 15215 O O . ALA D 4 74 ? 151.31600 136.11200 210.68000 1.000 123.44610 83 ALA C O 1
ATOM 15217 N N . ILE D 4 75 ? 150.35100 134.07900 210.60500 1.000 123.98301 84 ILE C N 1
ATOM 15218 C CA . ILE D 4 75 ? 151.19700 133.62600 209.50300 1.000 123.98301 84 ILE C CA 1
ATOM 15219 C C . ILE D 4 75 ? 150.87000 134.39200 208.22900 1.000 123.98301 84 ILE C C 1
ATOM 15220 O O . ILE D 4 75 ? 151.77200 134.76200 207.46400 1.000 123.98301 84 ILE C O 1
ATOM 15225 N N . ALA D 4 76 ? 149.57900 134.67100 207.99600 1.000 121.97519 85 ALA C N 1
ATOM 15226 C CA . ALA D 4 76 ? 149.19000 135.49500 206.85100 1.000 121.97519 85 ALA C CA 1
ATOM 15227 C C . ALA D 4 76 ? 149.75000 136.91100 206.93700 1.000 121.97519 85 ALA C C 1
ATOM 15228 O O . ALA D 4 76 ? 149.98600 137.54500 205.90300 1.000 121.97519 85 ALA C O 1
ATOM 15230 N N . ASN D 4 77 ? 149.97400 137.42200 208.14500 1.000 124.64357 86 ASN C N 1
ATOM 15231 C CA . ASN D 4 77 ? 150.53700 138.75900 208.33500 1.000 124.64357 86 ASN C CA 1
ATOM 15232 C C . ASN D 4 77 ? 151.98500 138.62100 208.79900 1.000 124.64357 86 ASN C C 1
ATOM 15233 O O . ASN D 4 77 ? 152.25700 138.70600 209.99700 1.000 124.64357 86 ASN C O 1
ATOM 15238 N N . HIS D 4 78 ? 152.92300 138.50200 207.83400 1.000 121.18762 87 HIS C N 1
ATOM 15239 C CA . HIS D 4 78 ? 154.37200 138.54300 208.06100 1.000 121.18762 87 HIS C CA 1
ATOM 15240 C C . HIS D 4 78 ? 154.86700 137.56100 209.11500 1.000 121.18762 87 HIS C C 1
ATOM 15241 O O . HIS D 4 78 ? 155.02500 137.96000 210.27400 1.000 121.18762 87 HIS C O 1
ATOM 15248 N N . PRO D 4 79 ? 155.10100 136.26900 208.76100 1.000 121.70676 88 PRO C N 1
ATOM 15249 C CA . PRO D 4 79 ? 155.30200 135.18500 209.74800 1.000 121.70676 88 PRO C CA 1
ATOM 15250 C C . PRO D 4 79 ? 156.29500 135.37400 210.89200 1.000 121.70676 88 PRO C C 1
ATOM 15251 O O . PRO D 4 79 ? 156.33600 134.53700 211.79900 1.000 121.70676 88 PRO C O 1
ATOM 15255 N N . SER D 4 80 ? 157.07100 136.46400 210.88600 1.000 122.92332 89 SER C N 1
ATOM 15256 C CA . SER D 4 80 ? 157.85100 136.87400 212.05200 1.000 122.92332 89 SER C CA 1
ATOM 15257 C C . SER D 4 80 ? 156.99000 137.14100 213.28500 1.000 122.92332 89 SER C C 1
ATOM 15258 O O . SER D 4 80 ? 157.52800 137.21400 214.39000 1.000 122.92332 89 SER C O 1
ATOM 15261 N N . LEU D 4 81 ? 155.68000 137.33100 213.11900 1.000 125.66770 90 LEU C N 1
ATOM 15262 C CA . LEU D 4 81 ? 154.74000 137.47600 214.21700 1.000 125.66770 90 LEU C CA 1
ATOM 15263 C C . LEU D 4 81 ? 154.31700 136.14400 214.81100 1.000 125.66770 90 LEU C C 1
ATOM 15264 O O . LEU D 4 81 ? 153.56200 136.14300 215.78900 1.000 125.66770 90 LEU C O 1
ATOM 15269 N N . LEU D 4 82 ? 154.73200 135.02300 214.21300 1.000 125.00576 91 LEU C N 1
ATOM 15270 C CA . LEU D 4 82 ? 154.37000 133.71200 214.74300 1.000 125.00576 91 LEU C CA 1
ATOM 15271 C C . LEU D 4 82 ? 154.95100 133.47100 216.13000 1.000 125.00576 91 LEU C C 1
ATOM 15272 O O . LEU D 4 82 ? 154.35200 132.74400 216.93000 1.000 125.00576 91 LEU C O 1
ATOM 15277 N N . VAL D 4 83 ? 156.12800 134.03300 216.41500 1.000 134.07167 92 VAL C N 1
ATOM 15278 C CA . VAL D 4 83 ? 156.73100 133.91000 217.73700 1.000 134.07167 92 VAL C CA 1
ATOM 15279 C C . VAL D 4 83 ? 155.85200 134.63900 218.75500 1.000 134.07167 92 VAL C C 1
ATOM 15280 O O . VAL D 4 83 ? 155.17300 135.62400 218.43400 1.000 134.07167 92 VAL C O 1
ATOM 15284 N N . ASP D 4 84 ? 155.82100 134.12600 219.98500 1.000 141.24132 93 ASP C N 1
ATOM 15285 C CA . ASP D 4 84 ? 155.05400 134.75000 221.06100 1.000 141.24132 93 ASP C CA 1
ATOM 15286 C C . ASP D 4 84 ? 155.99000 135.68300 221.83000 1.000 141.24132 93 ASP C C 1
ATOM 15287 O O . ASP D 4 84 ? 156.38700 135.43600 222.96900 1.000 141.24132 93 ASP C O 1
ATOM 15292 N N . HIS D 4 85 ? 156.33200 136.78300 221.17000 1.000 146.86963 94 HIS C N 1
ATOM 15293 C CA . HIS D 4 85 ? 157.25100 137.76500 221.72400 1.000 146.86963 94 HIS C CA 1
ATOM 15294 C C . HIS D 4 85 ? 157.01100 139.09600 221.02700 1.000 146.86963 94 HIS C C 1
ATOM 15295 O O . HIS D 4 85 ? 156.14500 139.21900 220.15700 1.000 146.86963 94 HIS C O 1
ATOM 15302 N N . TYR D 4 86 ? 157.79100 140.09500 221.41900 1.000 148.87518 95 TYR C N 1
ATOM 15303 C CA . TYR D 4 86 ? 157.83700 141.37600 220.73700 1.000 148.87518 95 TYR C CA 1
ATOM 15304 C C . TYR D 4 86 ? 159.20900 141.57100 220.11400 1.000 148.87518 95 TYR C C 1
ATOM 15305 O O . TYR D 4 86 ? 160.20900 141.04600 220.61500 1.000 148.87518 95 TYR C O 1
ATOM 15314 N N . MET D 4 87 ? 159.22600 142.25500 218.97100 1.000 154.86074 96 MET C N 1
ATOM 15315 C CA . MET D 4 87 ? 160.47600 142.65900 218.34600 1.000 154.86074 96 MET C CA 1
ATOM 15316 C C . MET D 4 87 ? 161.26000 143.53100 219.32700 1.000 154.86074 96 MET C C 1
ATOM 15317 O O . MET D 4 87 ? 160.66300 144.36400 220.01800 1.000 154.86074 96 MET C O 1
ATOM 15322 N N . PRO D 4 88 ? 162.59400 143.36700 219.43000 1.000 153.97870 97 PRO C N 1
ATOM 15323 C CA . PRO D 4 88 ? 163.35500 144.09200 220.46600 1.000 153.97870 97 PRO C CA 1
ATOM 15324 C C . PRO D 4 88 ? 163.43400 145.61400 220.36000 1.000 153.97870 97 PRO C C 1
ATOM 15325 O O . PRO D 4 88 ? 164.18600 146.22000 221.13200 1.000 153.97870 97 PRO C O 1
ATOM 15329 N N . ARG D 4 89 ? 162.74000 146.23000 219.39200 1.000 148.70992 98 ARG C N 1
ATOM 15330 C CA . ARG D 4 89 ? 162.59200 147.67500 219.17600 1.000 148.70992 98 ARG C CA 1
ATOM 15331 C C . ARG D 4 89 ? 163.92300 148.32200 218.75900 1.000 148.70992 98 ARG C C 1
ATOM 15332 O O . ARG D 4 89 ? 164.00900 149.54200 218.57000 1.000 148.70992 98 ARG C O 1
ATOM 15340 N N . GLN D 4 90 ? 164.94600 147.52500 218.49400 1.000 149.31957 99 GLN C N 1
ATOM 15341 C CA . GLN D 4 90 ? 166.21600 148.03200 218.00000 1.000 149.31957 99 GLN C CA 1
ATOM 15342 C C . GLN D 4 90 ? 166.53600 147.51800 216.60900 1.000 149.31957 99 GLN C C 1
ATOM 15343 O O . GLN D 4 90 ? 166.97300 148.29200 215.75300 1.000 149.31957 99 GLN C O 1
ATOM 15349 N N . LEU D 4 91 ? 166.30500 146.22700 216.35700 1.000 144.50833 100 LEU C N 1
ATOM 15350 C CA . LEU D 4 91 ? 166.51800 145.64500 215.03700 1.000 144.50833 100 LEU C CA 1
ATOM 15351 C C . LEU D 4 91 ? 165.53300 146.18200 213.99900 1.000 144.50833 100 LEU C C 1
ATOM 15352 O O . LEU D 4 91 ? 165.80900 146.07900 212.79700 1.000 144.50833 100 LEU C O 1
ATOM 15357 N N . LEU D 4 92 ? 164.40200 146.75400 214.44300 1.000 143.77134 101 LEU C N 1
ATOM 15358 C CA . LEU D 4 92 ? 163.38700 147.29300 213.53600 1.000 143.77134 101 LEU C CA 1
ATOM 15359 C C . LEU D 4 92 ? 163.94900 148.39000 212.64200 1.000 143.77134 101 LEU C C 1
ATOM 15360 O O . LEU D 4 92 ? 163.66700 148.42600 211.43900 1.000 143.77134 101 LEU C O 1
ATOM 15365 N N . ARG D 4 93 ? 164.74500 149.29600 213.21100 1.000 140.97775 102 ARG C N 1
ATOM 15366 C CA . ARG D 4 93 ? 165.39400 150.34700 212.44000 1.000 140.97775 102 ARG C CA 1
ATOM 15367 C C . ARG D 4 93 ? 166.78600 149.94000 211.98600 1.000 140.97775 102 ARG C C 1
ATOM 15368 O O . ARG D 4 93 ? 167.64300 150.80200 211.75600 1.000 140.97775 102 ARG C O 1
ATOM 15376 N N . MET D 4 94 ? 167.02800 148.63800 211.84900 1.000 135.86094 103 MET C N 1
ATOM 15377 C CA . MET D 4 94 ? 168.34900 148.13500 211.50500 1.000 135.86094 103 MET C CA 1
ATOM 15378 C C . MET D 4 94 ? 168.25300 147.01700 210.46800 1.000 135.86094 103 MET C C 1
ATOM 15379 O O . MET D 4 94 ? 169.14300 146.16900 210.39500 1.000 135.86094 103 MET C O 1
ATOM 15384 N N . GLU D 4 95 ? 167.18300 146.96400 209.67800 1.000 130.57559 104 GLU C N 1
ATOM 15385 C CA . GLU D 4 95 ? 167.09900 145.96500 208.62300 1.000 130.57559 104 GLU C CA 1
ATOM 15386 C C . GLU D 4 95 ? 166.53300 146.62100 207.37200 1.000 130.57559 104 GLU C C 1
ATOM 15387 O O . GLU D 4 95 ? 165.65000 147.48300 207.47500 1.000 130.57559 104 GLU C O 1
ATOM 15393 N N . PRO D 4 96 ? 167.04000 146.26100 206.19200 1.000 122.42234 105 PRO C N 1
ATOM 15394 C CA . PRO D 4 96 ? 166.57700 146.89700 204.95400 1.000 122.42234 105 PRO C CA 1
ATOM 15395 C C . PRO D 4 96 ? 165.14100 146.52500 204.62500 1.000 122.42234 105 PRO C C 1
ATOM 15396 O O . PRO D 4 96 ? 164.54400 145.61900 205.20800 1.000 122.42234 105 PRO C O 1
ATOM 15400 N N . THR D 4 97 ? 164.58700 147.25300 203.65500 1.000 123.03250 106 THR C N 1
ATOM 15401 C CA . THR D 4 97 ? 163.21800 146.99200 203.23400 1.000 123.03250 106 THR C CA 1
ATOM 15402 C C . THR D 4 97 ? 163.10200 145.68200 202.47100 1.000 123.03250 106 THR C C 1
ATOM 15403 O O . THR D 4 97 ? 162.05200 145.03500 202.52800 1.000 123.03250 106 THR C O 1
ATOM 15407 N N . GLU D 4 98 ? 164.15900 145.28300 201.75600 1.000 122.68894 107 GLU C N 1
ATOM 15408 C CA . GLU D 4 98 ? 164.13400 144.04100 200.98600 1.000 122.68894 107 GLU C CA 1
ATOM 15409 C C . GLU D 4 98 ? 163.98000 142.82600 201.89200 1.000 122.68894 107 GLU C C 1
ATOM 15410 O O . GLU D 4 98 ? 163.07500 142.00500 201.69700 1.000 122.68894 107 GLU C O 1
ATOM 15416 N N . SER D 4 99 ? 164.86600 142.69200 202.88300 1.000 122.19458 108 SER C N 1
ATOM 15417 C CA . SER D 4 99 ? 164.79500 141.57100 203.81500 1.000 122.19458 108 SER C CA 1
ATOM 15418 C C . SER D 4 99 ? 163.53600 141.62800 204.67100 1.000 122.19458 108 SER C C 1
ATOM 15419 O O . SER D 4 99 ? 163.06300 140.59000 205.14500 1.000 122.19458 108 SER C O 1
ATOM 15422 N N . SER D 4 100 ? 162.99400 142.82600 204.89100 1.000 118.31455 109 SER C N 1
ATOM 15423 C CA . SER D 4 100 ? 161.77500 142.95600 205.67500 1.000 118.31455 109 SER C CA 1
ATOM 15424 C C . SER D 4 100 ? 160.57100 142.44300 204.89600 1.000 118.31455 109 SER C C 1
ATOM 15425 O O . SER D 4 100 ? 159.79800 141.62200 205.40100 1.000 118.31455 109 SER C O 1
ATOM 15428 N N . ILE D 4 101 ? 160.39600 142.90800 203.65400 1.000 117.71607 110 ILE C N 1
ATOM 15429 C CA . ILE D 4 101 ? 159.21900 142.53400 202.88000 1.000 117.71607 110 ILE C CA 1
ATOM 15430 C C . ILE D 4 101 ? 159.39900 141.23300 202.11500 1.000 117.71607 110 ILE C C 1
ATOM 15431 O O . ILE D 4 101 ? 158.46600 140.80300 201.42200 1.000 117.71607 110 ILE C O 1
ATOM 15436 N N . ALA D 4 102 ? 160.55900 140.57800 202.22500 1.000 119.48581 111 ALA C N 1
ATOM 15437 C CA . ALA D 4 102 ? 160.71700 139.27100 201.59600 1.000 119.48581 111 ALA C CA 1
ATOM 15438 C C . ALA D 4 102 ? 159.85300 138.19200 202.24100 1.000 119.48581 111 ALA C C 1
ATOM 15439 O O . ALA D 4 102 ? 159.61600 137.15400 201.61600 1.000 119.48581 111 ALA C O 1
ATOM 15441 N N . GLY D 4 103 ? 159.37600 138.41200 203.46300 1.000 120.56062 112 GLY C N 1
ATOM 15442 C CA . GLY D 4 103 ? 158.59000 137.41800 204.16400 1.000 120.56062 112 GLY C CA 1
ATOM 15443 C C . GLY D 4 103 ? 157.16900 137.30700 203.65700 1.000 120.56062 112 GLY C C 1
ATOM 15444 O O . GLY D 4 103 ? 156.76900 136.25400 203.16200 1.000 120.56062 112 GLY C O 1
ATOM 15445 N N . SER D 4 104 ? 156.39400 138.37500 203.78300 1.000 118.60438 113 SER C N 1
ATOM 15446 C CA . SER D 4 104 ? 154.99300 138.37800 203.39500 1.000 118.60438 113 SER C CA 1
ATOM 15447 C C . SER D 4 104 ? 154.80000 138.99800 202.01900 1.000 118.60438 113 SER C C 1
ATOM 15448 O O . SER D 4 104 ? 155.68600 139.65800 201.47600 1.000 118.60438 113 SER C O 1
ATOM 15451 N N . HIS D 4 105 ? 153.61800 138.76800 201.45700 1.000 118.32710 114 HIS C N 1
ATOM 15452 C CA . HIS D 4 105 ? 153.20200 139.39900 200.21300 1.000 118.32710 114 HIS C CA 1
ATOM 15453 C C . HIS D 4 105 ? 152.36500 140.64500 200.45200 1.000 118.32710 114 HIS C C 1
ATOM 15454 O O . HIS D 4 105 ? 152.38300 141.56400 199.62100 1.000 118.32710 114 HIS C O 1
ATOM 15461 N N . LYS D 4 106 ? 151.60900 140.65800 201.55700 1.000 116.64122 115 LYS C N 1
ATOM 15462 C CA . LYS D 4 106 ? 150.87800 141.84200 201.99700 1.000 116.64122 115 LYS C CA 1
ATOM 15463 C C . LYS D 4 106 ? 151.79300 143.05000 202.14000 1.000 116.64122 115 LYS C C 1
ATOM 15464 O O . LYS D 4 106 ? 151.42900 144.16300 201.74500 1.000 116.64122 115 LYS C O 1
ATOM 15470 N N . PHE D 4 107 ? 152.98600 142.84600 202.70500 1.000 115.41712 116 PHE C N 1
ATOM 15471 C CA . PHE D 4 107 ? 153.93200 143.94600 202.86400 1.000 115.41712 116 PHE C CA 1
ATOM 15472 C C . PHE D 4 107 ? 154.44400 144.43300 201.51900 1.000 115.41712 116 PHE C C 1
ATOM 15473 O O . PHE D 4 107 ? 154.66600 145.63300 201.34200 1.000 115.41712 116 PHE C O 1
ATOM 15481 N N . GLN D 4 108 ? 154.65600 143.51400 200.57300 1.000 115.65603 117 GLN C N 1
ATOM 15482 C CA . GLN D 4 108 ? 155.06900 143.89800 199.22600 1.000 115.65603 117 GLN C CA 1
ATOM 15483 C C . GLN D 4 108 ? 154.01200 144.76000 198.55000 1.000 115.65603 117 GLN C C 1
ATOM 15484 O O . GLN D 4 108 ? 154.33200 145.78700 197.93500 1.000 115.65603 117 GLN C O 1
ATOM 15490 N N . VAL D 4 109 ? 152.74400 144.34700 198.65200 1.000 114.22591 118 VAL C N 1
ATOM 15491 C CA . VAL D 4 109 ? 151.65200 145.10100 198.04000 1.000 114.22591 118 VAL C CA 1
ATOM 15492 C C . VAL D 4 109 ? 151.51600 146.47400 198.69200 1.000 114.22591 118 VAL C C 1
ATOM 15493 O O . VAL D 4 109 ? 151.37100 147.49400 198.00400 1.000 114.22591 118 VAL C O 1
ATOM 15497 N N . LEU D 4 110 ? 151.60500 146.52400 200.02500 1.000 112.79438 119 LEU C N 1
ATOM 15498 C CA . LEU D 4 110 ? 151.47000 147.79000 200.74000 1.000 112.79438 119 LEU C CA 1
ATOM 15499 C C . LEU D 4 110 ? 152.64100 148.72300 200.44900 1.000 112.79438 119 LEU C C 1
ATOM 15500 O O . LEU D 4 110 ? 152.45700 149.94100 200.34400 1.000 112.79438 119 LEU C O 1
ATOM 15505 N N . ASN D 4 111 ? 153.84700 148.17000 200.29500 1.000 114.47477 120 ASN C N 1
ATOM 15506 C CA . ASN D 4 111 ? 155.00700 148.98600 199.96000 1.000 114.47477 120 ASN C CA 1
ATOM 15507 C C . ASN D 4 111 ? 154.88900 149.54700 198.55200 1.000 114.47477 120 ASN C C 1
ATOM 15508 O O . ASN D 4 111 ? 155.25800 150.70400 198.31300 1.000 114.47477 120 ASN C O 1
ATOM 15513 N N . GLN D 4 112 ? 154.41800 148.72500 197.60600 1.000 117.41587 121 GLN C N 1
ATOM 15514 C CA . GLN D 4 112 ? 154.11400 149.20900 196.26300 1.000 117.41587 121 GLN C CA 1
ATOM 15515 C C . GLN D 4 112 ? 153.10300 150.34900 196.30100 1.000 117.41587 121 GLN C C 1
ATOM 15516 O O . GLN D 4 112 ? 153.26200 151.35300 195.59500 1.000 117.41587 121 GLN C O 1
ATOM 15522 N N . LEU D 4 113 ? 152.06400 150.20700 197.13200 1.000 114.13135 122 LEU C N 1
ATOM 15523 C CA . LEU D 4 113 ? 151.02200 151.22600 197.24400 1.000 114.13135 122 LEU C CA 1
ATOM 15524 C C . LEU D 4 113 ? 151.57900 152.53400 197.79500 1.000 114.13135 122 LEU C C 1
ATOM 15525 O O . LEU D 4 113 ? 151.27200 153.61800 197.28600 1.000 114.13135 122 LEU C O 1
ATOM 15530 N N . ILE D 4 114 ? 152.38100 152.44200 198.85800 1.000 112.87084 123 ILE C N 1
ATOM 15531 C CA . ILE D 4 114 ? 152.96500 153.62400 199.48800 1.000 112.87084 123 ILE C CA 1
ATOM 15532 C C . ILE D 4 114 ? 153.92300 154.32200 198.52800 1.000 112.87084 123 ILE C C 1
ATOM 15533 O O . ILE D 4 114 ? 153.94300 155.55800 198.43300 1.000 112.87084 123 ILE C O 1
ATOM 15538 N N . ASN D 4 115 ? 154.71800 153.54300 197.78600 1.000 115.26680 124 ASN C N 1
ATOM 15539 C CA . ASN D 4 115 ? 155.64100 154.12700 196.81800 1.000 115.26680 124 ASN C CA 1
ATOM 15540 C C . ASN D 4 115 ? 154.89100 154.81000 195.68200 1.000 115.26680 124 ASN C C 1
ATOM 15541 O O . ASN D 4 115 ? 155.34200 155.83900 195.16800 1.000 115.26680 124 ASN C O 1
ATOM 15546 N N . SER D 4 116 ? 153.76100 154.23600 195.25600 1.000 118.55213 125 SER C N 1
ATOM 15547 C CA . SER D 4 116 ? 152.94400 154.88600 194.23800 1.000 118.55213 125 SER C CA 1
ATOM 15548 C C . SER D 4 116 ? 152.32900 156.17700 194.76500 1.000 118.55213 125 SER C C 1
ATOM 15549 O O . SER D 4 116 ? 152.21400 157.16000 194.02700 1.000 118.55213 125 SER C O 1
ATOM 15552 N N . ILE D 4 117 ? 151.93100 156.19600 196.03800 1.000 118.70212 126 ILE C N 1
ATOM 15553 C CA . ILE D 4 117 ? 151.30900 157.39600 196.59100 1.000 118.70212 126 ILE C CA 1
ATOM 15554 C C . ILE D 4 117 ? 152.32700 158.48600 196.90700 1.000 118.70212 126 ILE C C 1
ATOM 15555 O O . ILE D 4 117 ? 151.95100 159.65800 197.00800 1.000 118.70212 126 ILE C O 1
ATOM 15560 N N . CYS D 4 118 ? 153.60700 158.14300 197.05900 1.000 123.42610 127 CYS C N 1
ATOM 15561 C CA . CYS D 4 118 ? 154.59900 159.14900 197.41600 1.000 123.42610 127 CYS C CA 1
ATOM 15562 C C . CYS D 4 118 ? 155.25200 159.78000 196.19600 1.000 123.42610 127 CYS C C 1
ATOM 15563 O O . CYS D 4 118 ? 155.65300 160.94700 196.24800 1.000 123.42610 127 CYS C O 1
ATOM 15566 N N . PHE D 4 119 ? 155.31700 159.05700 195.08000 1.000 125.82323 128 PHE C N 1
ATOM 15567 C CA . PHE D 4 119 ? 155.95700 159.55100 193.86800 1.000 125.82323 128 PHE C CA 1
ATOM 15568 C C . PHE D 4 119 ? 154.95000 159.92400 192.79000 1.000 125.82323 128 PHE C C 1
ATOM 15569 O O . PHE D 4 119 ? 155.29500 159.93200 191.60400 1.000 125.82323 128 PHE C O 1
ATOM 15577 N N . ARG D 4 120 ? 153.70500 160.19900 193.17600 1.000 135.69890 129 ARG C N 1
ATOM 15578 C CA . ARG D 4 120 ? 152.67100 160.62400 192.24600 1.000 135.69890 129 ARG C CA 1
ATOM 15579 C C . ARG D 4 120 ? 153.01700 161.97200 191.61000 1.000 135.69890 129 ARG C C 1
ATOM 15580 O O . ARG D 4 120 ? 153.91100 162.69800 192.05300 1.000 135.69890 129 ARG C O 1
ATOM 15588 N N . ASP D 4 121 ? 152.26600 162.32000 190.57100 1.000 145.81567 130 ASP C N 1
ATOM 15589 C CA . ASP D 4 121 ? 152.44100 163.60500 189.91100 1.000 145.81567 130 ASP C CA 1
ATOM 15590 C C . ASP D 4 121 ? 151.67000 164.64700 190.71600 1.000 145.81567 130 ASP C C 1
ATOM 15591 O O . ASP D 4 121 ? 150.44800 164.54500 190.86500 1.000 145.81567 130 ASP C O 1
ATOM 15596 N N . ARG D 4 122 ? 152.38200 165.64400 191.22800 1.000 146.81378 131 ARG C N 1
ATOM 15597 C CA . ARG D 4 122 ? 151.76100 166.69000 192.02800 1.000 146.81378 131 ARG C CA 1
ATOM 15598 C C . ARG D 4 122 ? 151.47700 167.92000 191.17800 1.000 146.81378 131 ARG C C 1
ATOM 15599 O O . ARG D 4 122 ? 151.23300 167.81100 189.97700 1.000 146.81378 131 ARG C O 1
ATOM 15607 N N . PRO D 4 126 ? 150.80000 171.18400 191.48900 1.000 155.00291 135 PRO C N 1
ATOM 15608 C CA . PRO D 4 126 ? 150.81800 172.42100 192.27700 1.000 155.00291 135 PRO C CA 1
ATOM 15609 C C . PRO D 4 126 ? 151.37700 172.22800 193.68500 1.000 155.00291 135 PRO C C 1
ATOM 15610 O O . PRO D 4 126 ? 152.59200 172.12100 193.85100 1.000 155.00291 135 PRO C O 1
ATOM 15614 N N . ASN D 4 127 ? 150.49700 172.18800 194.68700 1.000 156.90231 136 ASN C N 1
ATOM 15615 C CA . ASN D 4 127 ? 150.92200 172.03100 196.07700 1.000 156.90231 136 ASN C CA 1
ATOM 15616 C C . ASN D 4 127 ? 149.77400 171.36700 196.83400 1.000 156.90231 136 ASN C C 1
ATOM 15617 O O . ASN D 4 127 ? 148.77500 172.02100 197.14400 1.000 156.90231 136 ASN C O 1
ATOM 15622 N N . GLU D 4 128 ? 149.92300 170.07800 197.12800 1.000 152.82692 137 GLU C N 1
ATOM 15623 C CA . GLU D 4 128 ? 148.90000 169.32100 197.83200 1.000 152.82692 137 GLU C CA 1
ATOM 15624 C C . GLU D 4 128 ? 149.53300 168.61900 199.02400 1.000 152.82692 137 GLU C C 1
ATOM 15625 O O . GLU D 4 128 ? 150.60500 168.02000 198.90800 1.000 152.82692 137 GLU C O 1
ATOM 15631 N N . VAL D 4 129 ? 148.85600 168.69500 200.16900 1.000 143.48083 138 VAL C N 1
ATOM 15632 C CA . VAL D 4 129 ? 149.36500 168.15800 201.42500 1.000 143.48083 138 VAL C CA 1
ATOM 15633 C C . VAL D 4 129 ? 148.41900 167.05400 201.89000 1.000 143.48083 138 VAL C C 1
ATOM 15634 O O . VAL D 4 129 ? 148.06900 166.99600 203.07500 1.000 143.48083 138 VAL C O 1
ATOM 15638 N N . ILE D 4 130 ? 147.87200 166.29900 200.92300 1.000 136.63515 139 ILE C N 1
ATOM 15639 C CA . ILE D 4 130 ? 146.92800 165.20000 201.16200 1.000 136.63515 139 ILE C CA 1
ATOM 15640 C C . ILE D 4 130 ? 147.40500 164.26800 202.27200 1.000 136.63515 139 ILE C C 1
ATOM 15641 O O . ILE D 4 130 ? 148.59400 163.95200 202.38700 1.000 136.63515 139 ILE C O 1
ATOM 15646 N N . LYS D 4 131 ? 146.48500 163.91300 203.15700 1.000 132.83745 140 LYS C N 1
ATOM 15647 C CA . LYS D 4 131 ? 146.79400 163.10700 204.32400 1.000 132.83745 140 LYS C CA 1
ATOM 15648 C C . LYS D 4 131 ? 146.09700 161.75900 204.23100 1.000 132.83745 140 LYS C C 1
ATOM 15649 O O . LYS D 4 131 ? 145.01500 161.64000 203.65000 1.000 132.83745 140 LYS C O 1
ATOM 15655 N N . CYS D 4 132 ? 146.73100 160.73800 204.80300 1.000 129.89746 141 CYS C N 1
ATOM 15656 C CA . CYS D 4 132 ? 146.19400 159.38600 204.78500 1.000 129.89746 141 CYS C CA 1
ATOM 15657 C C . CYS D 4 132 ? 146.26900 158.79100 206.18300 1.000 129.89746 141 CYS C C 1
ATOM 15658 O O . CYS D 4 132 ? 147.02500 159.25400 207.03800 1.000 129.89746 141 CYS C O 1
ATOM 15661 N N . ALA D 4 133 ? 145.46700 157.75700 206.41000 1.000 129.49675 142 ALA C N 1
ATOM 15662 C CA . ALA D 4 133 ? 145.47600 157.03600 207.67300 1.000 129.49675 142 ALA C CA 1
ATOM 15663 C C . ALA D 4 133 ? 145.70600 155.55800 207.40700 1.000 129.49675 142 ALA C C 1
ATOM 15664 O O . ALA D 4 133 ? 145.30200 155.03600 206.36800 1.000 129.49675 142 ALA C O 1
ATOM 15666 N N . ILE D 4 134 ? 146.37400 154.89200 208.34300 1.000 125.35881 143 ILE C N 1
ATOM 15667 C CA . ILE D 4 134 ? 146.68000 153.47100 208.23400 1.000 125.35881 143 ILE C CA 1
ATOM 15668 C C . ILE D 4 134 ? 146.22000 152.80300 209.52100 1.000 125.35881 143 ILE C C 1
ATOM 15669 O O . ILE D 4 134 ? 146.63300 153.20900 210.61600 1.000 125.35881 143 ILE C O 1
ATOM 15674 N N . ILE D 4 135 ? 145.37500 151.78200 209.39300 1.000 125.97009 144 ILE C N 1
ATOM 15675 C CA . ILE D 4 135 ? 144.75000 151.13600 210.54200 1.000 125.97009 144 ILE C CA 1
ATOM 15676 C C . ILE D 4 135 ? 145.23300 149.69700 210.61800 1.000 125.97009 144 ILE C C 1
ATOM 15677 O O . ILE D 4 135 ? 145.06600 148.93200 209.66200 1.000 125.97009 144 ILE C O 1
ATOM 15682 N N . ALA D 4 136 ? 145.81100 149.32700 211.75600 1.000 128.10901 145 ALA C N 1
ATOM 15683 C CA . ALA D 4 136 ? 146.22000 147.96100 212.03900 1.000 128.10901 145 ALA C CA 1
ATOM 15684 C C . ALA D 4 136 ? 145.20800 147.31000 212.97900 1.000 128.10901 145 ALA C C 1
ATOM 15685 O O . ALA D 4 136 ? 144.14600 147.86700 213.26300 1.000 128.10901 145 ALA C O 1
ATOM 15687 N N . HIS D 4 137 ? 145.52400 146.10800 213.46200 1.000 132.00374 146 HIS C N 1
ATOM 15688 C CA . HIS D 4 137 ? 144.66300 145.42400 214.42100 1.000 132.00374 146 HIS C CA 1
ATOM 15689 C C . HIS D 4 137 ? 145.24600 145.35200 215.82400 1.000 132.00374 146 HIS C C 1
ATOM 15690 O O . HIS D 4 137 ? 144.48600 145.36200 216.79400 1.000 132.00374 146 HIS C O 1
ATOM 15697 N N . SER D 4 138 ? 146.56600 145.30900 215.96800 1.000 131.19397 147 SER C N 1
ATOM 15698 C CA . SER D 4 138 ? 147.19000 145.25800 217.28200 1.000 131.19397 147 SER C CA 1
ATOM 15699 C C . SER D 4 138 ? 148.44800 146.11600 217.24200 1.000 131.19397 147 SER C C 1
ATOM 15700 O O . SER D 4 138 ? 148.66400 146.89600 216.31100 1.000 131.19397 147 SER C O 1
ATOM 15703 N N . ILE D 4 139 ? 149.28400 145.97200 218.26300 1.000 131.99447 148 ILE C N 1
ATOM 15704 C CA . ILE D 4 139 ? 150.49300 146.77600 218.36300 1.000 131.99447 148 ILE C CA 1
ATOM 15705 C C . ILE D 4 139 ? 151.66500 146.14400 217.60100 1.000 131.99447 148 ILE C C 1
ATOM 15706 O O . ILE D 4 139 ? 152.52500 146.87100 217.08600 1.000 131.99447 148 ILE C O 1
ATOM 15711 N N . LYS D 4 140 ? 151.68000 144.81000 217.47100 1.000 133.24189 149 LYS C N 1
ATOM 15712 C CA . LYS D 4 140 ? 152.73400 144.10300 216.73900 1.000 133.24189 149 LYS C CA 1
ATOM 15713 C C . LYS D 4 140 ? 152.80700 144.54000 215.27800 1.000 133.24189 149 LYS C C 1
ATOM 15714 O O . LYS D 4 140 ? 153.87600 144.93500 214.78400 1.000 133.24189 149 LYS C O 1
ATOM 15720 N N . GLU D 4 141 ? 151.68000 144.41900 214.56400 1.000 132.30391 150 GLU C N 1
ATOM 15721 C CA . GLU D 4 141 ? 151.60700 144.84100 213.16800 1.000 132.30391 150 GLU C CA 1
ATOM 15722 C C . GLU D 4 141 ? 151.93600 146.31500 213.01600 1.000 132.30391 150 GLU C C 1
ATOM 15723 O O . GLU D 4 141 ? 152.60400 146.70400 212.05500 1.000 132.30391 150 GLU C O 1
ATOM 15729 N N . LEU D 4 142 ? 151.49600 147.14100 213.97100 1.000 132.07639 151 LEU C N 1
ATOM 15730 C CA . LEU D 4 142 ? 151.75900 148.57600 213.92500 1.000 132.07639 151 LEU C CA 1
ATOM 15731 C C . LEU D 4 142 ? 153.25000 148.86700 214.03100 1.000 132.07639 151 LEU C C 1
ATOM 15732 O O . LEU D 4 142 ? 153.77100 149.74900 213.33500 1.000 132.07639 151 LEU C O 1
ATOM 15737 N N . ASP D 4 143 ? 153.94700 148.13500 214.90400 1.000 134.69260 152 ASP C N 1
ATOM 15738 C CA . ASP D 4 143 ? 155.39200 148.28700 215.03100 1.000 134.69260 152 ASP C CA 1
ATOM 15739 C C . ASP D 4 143 ? 156.09700 147.86700 213.75000 1.000 134.69260 152 ASP C C 1
ATOM 15740 O O . ASP D 4 143 ? 157.05500 148.52400 213.32100 1.000 134.69260 152 ASP C O 1
ATOM 15745 N N . LEU D 4 144 ? 155.65900 146.75000 213.15400 1.000 128.94756 153 LEU C N 1
ATOM 15746 C CA . LEU D 4 144 ? 156.21800 146.30100 211.87800 1.000 128.94756 153 LEU C CA 1
ATOM 15747 C C . LEU D 4 144 ? 156.04600 147.35800 210.79200 1.000 128.94756 153 LEU C C 1
ATOM 15748 O O . LEU D 4 144 ? 156.97600 147.62400 210.01600 1.000 128.94756 153 LEU C O 1
ATOM 15753 N N . LEU D 4 145 ? 154.84600 147.94800 210.71100 1.000 126.04769 154 LEU C N 1
ATOM 15754 C CA . LEU D 4 145 ? 154.57800 149.00300 209.73600 1.000 126.04769 154 LEU C CA 1
ATOM 15755 C C . LEU D 4 145 ? 155.49400 150.19600 209.95200 1.000 126.04769 154 LEU C C 1
ATOM 15756 O O . LEU D 4 145 ? 156.14300 150.65900 209.01000 1.000 126.04769 154 LEU C O 1
ATOM 15761 N N . GLU D 4 146 ? 155.53700 150.71800 211.18700 1.000 132.16735 155 GLU C N 1
ATOM 15762 C CA . GLU D 4 146 ? 156.36700 151.88300 211.49300 1.000 132.16735 155 GLU C CA 1
ATOM 15763 C C . GLU D 4 146 ? 157.84800 151.60400 211.25500 1.000 132.16735 155 GLU C C 1
ATOM 15764 O O . GLU D 4 146 ? 158.60800 152.51600 210.90800 1.000 132.16735 155 GLU C O 1
ATOM 15770 N N . GLY D 4 147 ? 158.26500 150.34300 211.36600 1.000 126.68716 156 GLY C N 1
ATOM 15771 C CA . GLY D 4 147 ? 159.61700 150.00200 210.97500 1.000 126.68716 156 GLY C CA 1
ATOM 15772 C C . GLY D 4 147 ? 159.78900 150.01100 209.47100 1.000 126.68716 156 GLY C C 1
ATOM 15773 O O . GLY D 4 147 ? 160.86900 150.33300 208.96900 1.000 126.68716 156 GLY C O 1
ATOM 15774 N N . LEU D 4 148 ? 158.73700 149.65300 208.73100 1.000 121.76438 157 LEU C N 1
ATOM 15775 C CA . LEU D 4 148 ? 158.84000 149.64500 207.27500 1.000 121.76438 157 LEU C CA 1
ATOM 15776 C C . LEU D 4 148 ? 158.83500 151.05100 206.68400 1.000 121.76438 157 LEU C C 1
ATOM 15777 O O . LEU D 4 148 ? 159.47200 151.28500 205.65100 1.000 121.76438 157 LEU C O 1
ATOM 15782 N N . ILE D 4 149 ? 158.14700 152.00100 207.31600 1.000 121.72546 158 ILE C N 1
ATOM 15783 C CA . ILE D 4 149 ? 157.88300 153.28300 206.66700 1.000 121.72546 158 ILE C CA 1
ATOM 15784 C C . ILE D 4 149 ? 158.59500 154.37800 207.46800 1.000 121.72546 158 ILE C C 1
ATOM 15785 O O . ILE D 4 149 ? 158.17300 155.54000 207.52200 1.000 121.72546 158 ILE C O 1
ATOM 15790 N N . LEU D 4 150 ? 159.73100 154.02200 208.05900 1.000 120.83737 159 LEU C N 1
ATOM 15791 C CA . LEU D 4 150 ? 160.42800 154.96900 208.91900 1.000 120.83737 159 LEU C CA 1
ATOM 15792 C C . LEU D 4 150 ? 161.14900 156.03800 208.10800 1.000 120.83737 159 LEU C C 1
ATOM 15793 O O . LEU D 4 150 ? 160.93800 157.23500 208.32200 1.000 120.83737 159 LEU C O 1
ATOM 15798 N N . GLY D 4 151 ? 161.99800 155.63100 207.17400 1.000 115.00829 160 GLY C N 1
ATOM 15799 C CA . GLY D 4 151 ? 162.85300 156.59400 206.51400 1.000 115.00829 160 GLY C CA 1
ATOM 15800 C C . GLY D 4 151 ? 162.25500 157.32200 205.33100 1.000 115.00829 160 GLY C C 1
ATOM 15801 O O . GLY D 4 151 ? 162.88800 158.25900 204.84300 1.000 115.00829 160 GLY C O 1
ATOM 15802 N N . LYS D 4 152 ? 161.05800 156.94800 204.87700 1.000 115.55634 161 LYS C N 1
ATOM 15803 C CA . LYS D 4 152 ? 160.48000 157.49100 203.65100 1.000 115.55634 161 LYS C CA 1
ATOM 15804 C C . LYS D 4 152 ? 160.17000 158.98700 203.77100 1.000 115.55634 161 LYS C C 1
ATOM 15805 O O . LYS D 4 152 ? 160.26400 159.59600 204.83800 1.000 115.55634 161 LYS C O 1
ATOM 15811 N N . LYS D 4 153 ? 159.76800 159.57500 202.64400 1.000 117.82192 162 LYS C N 1
ATOM 15812 C CA . LYS D 4 153 ? 159.53800 161.01800 202.56200 1.000 117.82192 162 LYS C CA 1
ATOM 15813 C C . LYS D 4 153 ? 158.09000 161.34200 202.92400 1.000 117.82192 162 LYS C C 1
ATOM 15814 O O . LYS D 4 153 ? 157.26300 161.71200 202.09100 1.000 117.82192 162 LYS C O 1
ATOM 15820 N N . PHE D 4 154 ? 157.79700 161.20000 204.21200 1.000 122.56463 163 PHE C N 1
ATOM 15821 C CA . PHE D 4 154 ? 156.48200 161.49800 204.74700 1.000 122.56463 163 PHE C CA 1
ATOM 15822 C C . PHE D 4 154 ? 156.64300 162.27700 206.04100 1.000 122.56463 163 PHE C C 1
ATOM 15823 O O . PHE D 4 154 ? 157.73400 162.37200 206.60500 1.000 122.56463 163 PHE C O 1
ATOM 15831 N N . ARG D 4 155 ? 155.53800 162.83600 206.51000 1.000 131.10504 164 ARG C N 1
ATOM 15832 C CA . ARG D 4 155 ? 155.44600 163.40000 207.84900 1.000 131.10504 164 ARG C CA 1
ATOM 15833 C C . ARG D 4 155 ? 154.45000 162.53700 208.60500 1.000 131.10504 164 ARG C C 1
ATOM 15834 O O . ARG D 4 155 ? 153.26000 162.52000 208.27500 1.000 131.10504 164 ARG C O 1
ATOM 15842 N N . THR D 4 156 ? 154.93100 161.81400 209.60900 1.000 128.45091 165 THR C N 1
ATOM 15843 C CA . THR D 4 156 ? 154.13400 160.78800 210.25700 1.000 128.45091 165 THR C CA 1
ATOM 15844 C C . THR D 4 156 ? 153.89900 161.12400 211.72000 1.000 128.45091 165 THR C C 1
ATOM 15845 O O . THR D 4 156 ? 154.72000 161.77900 212.36600 1.000 128.45091 165 THR C O 1
ATOM 15849 N N . LYS D 4 157 ? 152.76300 160.65800 212.23400 1.000 129.25346 166 LYS C N 1
ATOM 15850 C CA . LYS D 4 157 ? 152.42200 160.80500 213.64200 1.000 129.25346 166 LYS C CA 1
ATOM 15851 C C . LYS D 4 157 ? 151.74300 159.53000 214.10600 1.000 129.25346 166 LYS C C 1
ATOM 15852 O O . LYS D 4 157 ? 150.74000 159.11300 213.52200 1.000 129.25346 166 LYS C O 1
ATOM 15858 N N . ARG D 4 158 ? 152.29100 158.91500 215.14700 1.000 130.95652 167 ARG C N 1
ATOM 15859 C CA . ARG D 4 158 ? 151.76300 157.66800 215.69100 1.000 130.95652 167 ARG C CA 1
ATOM 15860 C C . ARG D 4 158 ? 150.77000 158.00200 216.79500 1.000 130.95652 167 ARG C C 1
ATOM 15861 O O . ARG D 4 158 ? 151.16000 158.36100 217.90700 1.000 130.95652 167 ARG C O 1
ATOM 15869 N N . LEU D 4 159 ? 149.47800 157.87700 216.49600 1.000 129.12012 168 LEU C N 1
ATOM 15870 C CA . LEU D 4 159 ? 148.42100 158.15200 217.46500 1.000 129.12012 168 LEU C CA 1
ATOM 15871 C C . LEU D 4 159 ? 148.24100 157.04800 218.51100 1.000 129.12012 168 LEU C C 1
ATOM 15872 O O . LEU D 4 159 ? 147.23800 157.06500 219.22900 1.000 129.12012 168 LEU C O 1
ATOM 15877 N N . SER D 4 160 ? 149.16600 156.09900 218.61100 1.000 131.99135 169 SER C N 1
ATOM 15878 C CA . SER D 4 160 ? 149.16500 155.06900 219.63700 1.000 131.99135 169 SER C CA 1
ATOM 15879 C C . SER D 4 160 ? 150.45900 155.18100 220.43300 1.000 131.99135 169 SER C C 1
ATOM 15880 O O . SER D 4 160 ? 151.49200 155.58000 219.89100 1.000 131.99135 169 SER C O 1
ATOM 15883 N N . GLY D 4 161 ? 150.37600 154.89000 221.73200 1.000 137.53847 170 GLY C N 1
ATOM 15884 C CA . GLY D 4 161 ? 151.48900 155.10200 222.64900 1.000 137.53847 170 GLY C CA 1
ATOM 15885 C C . GLY D 4 161 ? 152.74300 154.31100 222.29900 1.000 137.53847 170 GLY C C 1
ATOM 15886 O O . GLY D 4 161 ? 152.73400 153.37400 221.50000 1.000 137.53847 170 GLY C O 1
ATOM 15887 N N . THR D 4 162 ? 153.84100 154.69400 222.96900 1.000 141.58207 171 THR C N 1
ATOM 15888 C CA . THR D 4 162 ? 155.18400 154.09100 222.86200 1.000 141.58207 171 THR C CA 1
ATOM 15889 C C . THR D 4 162 ? 155.67400 154.09000 221.41200 1.000 141.58207 171 THR C C 1
ATOM 15890 O O . THR D 4 162 ? 155.85100 153.04400 220.78600 1.000 141.58207 171 THR C O 1
ATOM 15894 N N . SER D 4 163 ? 155.87500 155.29600 220.88300 1.000 139.15543 172 SER C N 1
ATOM 15895 C CA . SER D 4 163 ? 156.35200 155.46300 219.51800 1.000 139.15543 172 SER C CA 1
ATOM 15896 C C . SER D 4 163 ? 157.78200 154.95400 219.33500 1.000 139.15543 172 SER C C 1
ATOM 15897 O O . SER D 4 163 ? 158.49200 154.61300 220.28400 1.000 139.15543 172 SER C O 1
ATOM 15900 N N . LEU D 4 164 ? 158.20400 154.93700 218.07300 1.000 137.62203 173 LEU C N 1
ATOM 15901 C CA . LEU D 4 164 ? 159.52100 154.46600 217.66200 1.000 137.62203 173 LEU C CA 1
ATOM 15902 C C . LEU D 4 164 ? 160.19500 155.60300 216.90600 1.000 137.62203 173 LEU C C 1
ATOM 15903 O O . LEU D 4 164 ? 159.83500 155.88000 215.75600 1.000 137.62203 173 LEU C O 1
ATOM 15908 N N . TYR D 4 165 ? 161.17000 156.24400 217.55900 1.000 140.61060 174 TYR C N 1
ATOM 15909 C CA . TYR D 4 165 ? 161.89300 157.41900 217.06100 1.000 140.61060 174 TYR C CA 1
ATOM 15910 C C . TYR D 4 165 ? 160.92800 158.55500 216.69500 1.000 140.61060 174 TYR C C 1
ATOM 15911 O O . TYR D 4 165 ? 160.69700 158.87200 215.52900 1.000 140.61060 174 TYR C O 1
ATOM 15920 N N . ASN D 4 166 ? 160.27900 159.07400 217.73200 1.000 146.32485 175 ASN C N 1
ATOM 15921 C CA . ASN D 4 166 ? 159.30800 160.14800 217.56000 1.000 146.32485 175 ASN C CA 1
ATOM 15922 C C . ASN D 4 166 ? 160.00600 161.41600 217.08000 1.000 146.32485 175 ASN C C 1
ATOM 15923 O O . ASN D 4 166 ? 160.82900 161.99000 217.80000 1.000 146.32485 175 ASN C O 1
ATOM 15928 N N . GLU D 4 167 ? 159.68300 161.84900 215.86500 1.000 146.64575 176 GLU C N 1
ATOM 15929 C CA . GLU D 4 167 ? 160.02700 163.18000 215.39000 1.000 146.64575 176 GLU C CA 1
ATOM 15930 C C . GLU D 4 167 ? 158.83300 164.10600 215.58700 1.000 146.64575 176 GLU C C 1
ATOM 15931 O O . GLU D 4 167 ? 157.68300 163.66600 215.62300 1.000 146.64575 176 GLU C O 1
ATOM 15937 N N . LYS D 4 168 ? 159.11700 165.40000 215.70300 1.000 142.63003 177 LYS C N 1
ATOM 15938 C CA . LYS D 4 168 ? 158.17500 166.36000 216.27700 1.000 142.63003 177 LYS C CA 1
ATOM 15939 C C . LYS D 4 168 ? 157.46900 167.21800 215.23700 1.000 142.63003 177 LYS C C 1
ATOM 15940 O O . LYS D 4 168 ? 157.34100 168.42800 215.44200 1.000 142.63003 177 LYS C O 1
ATOM 15946 N N . HIS D 4 169 ? 157.06500 166.65000 214.09600 1.000 140.48040 178 HIS C N 1
ATOM 15947 C CA . HIS D 4 169 ? 156.26700 167.37500 213.10800 1.000 140.48040 178 HIS C CA 1
ATOM 15948 C C . HIS D 4 169 ? 154.95500 167.87300 213.70200 1.000 140.48040 178 HIS C C 1
ATOM 15949 O O . HIS D 4 169 ? 154.05900 167.07600 213.99500 1.000 140.48040 178 HIS C O 1
ATOM 15956 N N . LYS D 4 170 ? 154.82900 169.18600 213.87000 1.000 141.49320 179 LYS C N 1
ATOM 15957 C CA . LYS D 4 170 ? 153.64900 169.77900 214.48600 1.000 141.49320 179 LYS C CA 1
ATOM 15958 C C . LYS D 4 170 ? 152.60200 170.07200 213.42100 1.000 141.49320 179 LYS C C 1
ATOM 15959 O O . LYS D 4 170 ? 152.85900 170.83400 212.48200 1.000 141.49320 179 LYS C O 1
ATOM 15965 N N . PHE D 4 171 ? 151.43500 169.45600 213.56300 1.000 139.90206 180 PHE C N 1
ATOM 15966 C CA . PHE D 4 171 ? 150.33800 169.70400 212.64500 1.000 139.90206 180 PHE C CA 1
ATOM 15967 C C . PHE D 4 171 ? 149.80000 171.11900 212.84400 1.000 139.90206 180 PHE C C 1
ATOM 15968 O O . PHE D 4 171 ? 149.71100 171.58500 213.98500 1.000 139.90206 180 PHE C O 1
ATOM 15976 N N . PRO D 4 172 ? 149.51200 171.84700 211.76200 1.000 146.41037 181 PRO C N 1
ATOM 15977 C CA . PRO D 4 172 ? 148.89600 173.18000 211.88800 1.000 146.41037 181 PRO C CA 1
ATOM 15978 C C . PRO D 4 172 ? 147.54400 173.11100 212.58400 1.000 146.41037 181 PRO C C 1
ATOM 15979 O O . PRO D 4 172 ? 146.60200 172.49500 212.07900 1.000 146.41037 181 PRO C O 1
ATOM 15983 N N . ASN D 4 173 ? 147.47400 173.73900 213.76200 1.000 152.69993 182 ASN C N 1
ATOM 15984 C CA . ASN D 4 173 ? 146.31600 173.74400 214.67000 1.000 152.69993 182 ASN C CA 1
ATOM 15985 C C . ASN D 4 173 ? 145.89000 172.33100 215.07500 1.000 152.69993 182 ASN C C 1
ATOM 15986 O O . ASN D 4 173 ? 145.06200 171.70100 214.41700 1.000 152.69993 182 ASN C O 1
ATOM 15991 N N . TYR D 4 202 ? 168.94100 194.09800 215.20300 1.000 148.07364 211 TYR C N 1
ATOM 15992 C CA . TYR D 4 202 ? 169.36100 192.82100 215.76400 1.000 148.07364 211 TYR C CA 1
ATOM 15993 C C . TYR D 4 202 ? 170.19300 193.04400 217.01100 1.000 148.07364 211 TYR C C 1
ATOM 15994 O O . TYR D 4 202 ? 171.23100 192.39400 217.17400 1.000 148.07364 211 TYR C O 1
ATOM 16003 N N . THR D 4 203 ? 169.69600 193.92500 217.88900 1.000 150.08785 212 THR C N 1
ATOM 16004 C CA . THR D 4 203 ? 170.36500 194.34000 219.13100 1.000 150.08785 212 THR C CA 1
ATOM 16005 C C . THR D 4 203 ? 171.79900 194.79200 218.85700 1.000 150.08785 212 THR C C 1
ATOM 16006 O O . THR D 4 203 ? 172.75300 194.34900 219.50100 1.000 150.08785 212 THR C O 1
ATOM 16010 N N . GLY D 4 204 ? 171.93600 195.65200 217.84200 1.000 144.64375 213 GLY C N 1
ATOM 16011 C CA . GLY D 4 204 ? 173.25000 196.12700 217.43600 1.000 144.64375 213 GLY C CA 1
ATOM 16012 C C . GLY D 4 204 ? 173.94300 196.94900 218.50600 1.000 144.64375 213 GLY C C 1
ATOM 16013 O O . GLY D 4 204 ? 175.07000 196.65000 218.90500 1.000 144.64375 213 GLY C O 1
ATOM 16014 N N . TYR D 4 205 ? 173.27100 197.98100 218.99600 1.000 139.47258 214 TYR C N 1
ATOM 16015 C CA . TYR D 4 205 ? 173.85800 198.93700 219.92200 1.000 139.47258 214 TYR C CA 1
ATOM 16016 C C . TYR D 4 205 ? 173.13600 198.86500 221.26400 1.000 139.47258 214 TYR C C 1
ATOM 16017 O O . TYR D 4 205 ? 172.27600 198.01100 221.49100 1.000 139.47258 214 TYR C O 1
ATOM 16026 N N . SER D 4 206 ? 173.50300 199.77200 222.16000 1.000 146.24781 215 SER C N 1
ATOM 16027 C CA . SER D 4 206 ? 172.88900 199.84900 223.47400 1.000 146.24781 215 SER C CA 1
ATOM 16028 C C . SER D 4 206 ? 171.72800 200.82800 223.42000 1.000 146.24781 215 SER C C 1
ATOM 16029 O O . SER D 4 206 ? 171.81600 201.86100 222.74700 1.000 146.24781 215 SER C O 1
ATOM 16032 N N . LYS D 4 207 ? 170.61200 200.45100 224.05500 1.000 145.95101 216 LYS C N 1
ATOM 16033 C CA . LYS D 4 207 ? 169.41900 201.26000 224.32400 1.000 145.95101 216 LYS C CA 1
ATOM 16034 C C . LYS D 4 207 ? 168.59200 201.51200 223.05700 1.000 145.95101 216 LYS C C 1
ATOM 16035 O O . LYS D 4 207 ? 167.49400 202.07400 223.14400 1.000 145.95101 216 LYS C O 1
ATOM 16041 N N . ASP D 4 208 ? 169.04700 201.06400 221.89000 1.000 146.29628 217 ASP C N 1
ATOM 16042 C CA . ASP D 4 208 ? 168.28700 201.22800 220.66500 1.000 146.29628 217 ASP C CA 1
ATOM 16043 C C . ASP D 4 208 ? 167.37800 200.00100 220.50500 1.000 146.29628 217 ASP C C 1
ATOM 16044 O O . ASP D 4 208 ? 167.45000 199.04700 221.28300 1.000 146.29628 217 ASP C O 1
ATOM 16049 N N . ASP D 4 209 ? 166.51300 200.01200 219.48800 1.000 146.44863 218 ASP C N 1
ATOM 16050 C CA . ASP D 4 209 ? 165.57800 198.91700 219.23800 1.000 146.44863 218 ASP C CA 1
ATOM 16051 C C . ASP D 4 209 ? 165.25300 198.90700 217.74600 1.000 146.44863 218 ASP C C 1
ATOM 16052 O O . ASP D 4 209 ? 164.40600 199.67800 217.28700 1.000 146.44863 218 ASP C O 1
ATOM 16057 N N . TYR D 4 210 ? 165.92600 198.04200 216.99100 1.000 138.35555 219 TYR C N 1
ATOM 16058 C CA . TYR D 4 210 ? 165.58200 197.86300 215.58900 1.000 138.35555 219 TYR C CA 1
ATOM 16059 C C . TYR D 4 210 ? 165.03900 196.47100 215.29400 1.000 138.35555 219 TYR C C 1
ATOM 16060 O O . TYR D 4 210 ? 163.87600 196.35800 214.89400 1.000 138.35555 219 TYR C O 1
ATOM 16069 N N . ASP D 4 211 ? 165.82800 195.42600 215.56700 1.000 146.92402 220 ASP C N 1
ATOM 16070 C CA . ASP D 4 211 ? 165.44700 194.00400 215.54200 1.000 146.92402 220 ASP C CA 1
ATOM 16071 C C . ASP D 4 211 ? 164.65900 193.59400 214.29400 1.000 146.92402 220 ASP C C 1
ATOM 16072 O O . ASP D 4 211 ? 163.49100 193.21000 214.36000 1.000 146.92402 220 ASP C O 1
ATOM 16077 N N . TYR D 4 212 ? 165.32100 193.68400 213.14100 1.000 143.96010 221 TYR C N 1
ATOM 16078 C CA . TYR D 4 212 ? 164.77400 193.16100 211.89300 1.000 143.96010 221 TYR C CA 1
ATOM 16079 C C . TYR D 4 212 ? 165.04500 191.64900 211.73600 1.000 143.96010 221 TYR C C 1
ATOM 16080 O O . TYR D 4 212 ? 164.76800 191.07800 210.67600 1.000 143.96010 221 TYR C O 1
ATOM 16089 N N . SER D 4 213 ? 165.52400 190.98900 212.80100 1.000 151.63002 222 SER C N 1
ATOM 16090 C CA . SER D 4 213 ? 165.95200 189.59200 212.72300 1.000 151.63002 222 SER C CA 1
ATOM 16091 C C . SER D 4 213 ? 164.80900 188.65800 212.34000 1.000 151.63002 222 SER C C 1
ATOM 16092 O O . SER D 4 213 ? 164.99800 187.77300 211.49400 1.000 151.63002 222 SER C O 1
ATOM 16095 N N . VAL D 4 214 ? 163.62100 188.87800 212.92900 1.000 154.49024 223 VAL C N 1
ATOM 16096 C CA . VAL D 4 214 ? 162.47200 187.97000 212.80800 1.000 154.49024 223 VAL C CA 1
ATOM 16097 C C . VAL D 4 214 ? 162.10800 187.73200 211.34200 1.000 154.49024 223 VAL C C 1
ATOM 16098 O O . VAL D 4 214 ? 162.14200 186.58800 210.86500 1.000 154.49024 223 VAL C O 1
ATOM 16102 N N . LYS D 4 215 ? 161.77900 188.81400 210.60900 1.000 153.79944 224 LYS C N 1
ATOM 16103 C CA . LYS D 4 215 ? 161.44700 188.74400 209.18600 1.000 153.79944 224 LYS C CA 1
ATOM 16104 C C . LYS D 4 215 ? 162.56400 188.09600 208.38200 1.000 153.79944 224 LYS C C 1
ATOM 16105 O O . LYS D 4 215 ? 162.28800 187.42300 207.37800 1.000 153.79944 224 LYS C O 1
ATOM 16111 N N . ARG D 4 216 ? 163.81800 188.31500 208.81400 1.000 156.96620 225 ARG C N 1
ATOM 16112 C CA . ARG D 4 216 ? 165.00000 187.67200 208.24700 1.000 156.96620 225 ARG C CA 1
ATOM 16113 C C . ARG D 4 216 ? 164.80400 186.16600 208.16400 1.000 156.96620 225 ARG C C 1
ATOM 16114 O O . ARG D 4 216 ? 164.90000 185.56900 207.08200 1.000 156.96620 225 ARG C O 1
ATOM 16122 N N . ASN D 4 217 ? 164.48300 185.54500 209.31100 1.000 158.28095 226 ASN C N 1
ATOM 16123 C CA . ASN D 4 217 ? 164.27400 184.10300 209.36000 1.000 158.28095 226 ASN C CA 1
ATOM 16124 C C . ASN D 4 217 ? 163.10100 183.66200 208.49700 1.000 158.28095 226 ASN C C 1
ATOM 16125 O O . ASN D 4 217 ? 163.09600 182.52000 208.02100 1.000 158.28095 226 ASN C O 1
ATOM 16130 N N . LEU D 4 218 ? 162.13600 184.55700 208.23100 1.000 159.69417 227 LEU C N 1
ATOM 16131 C CA . LEU D 4 218 ? 161.02100 184.19800 207.36200 1.000 159.69417 227 LEU C CA 1
ATOM 16132 C C . LEU D 4 218 ? 161.42500 184.02800 205.89900 1.000 159.69417 227 LEU C C 1
ATOM 16133 O O . LEU D 4 218 ? 160.57000 183.65900 205.08800 1.000 159.69417 227 LEU C O 1
ATOM 16138 N N . LYS D 4 219 ? 162.68200 184.28500 205.53600 1.000 164.42263 228 LYS C N 1
ATOM 16139 C CA . LYS D 4 219 ? 163.19000 183.94700 204.21800 1.000 164.42263 228 LYS C CA 1
ATOM 16140 C C . LYS D 4 219 ? 164.25400 182.86400 204.27500 1.000 164.42263 228 LYS C C 1
ATOM 16141 O O . LYS D 4 219 ? 164.83100 182.52000 203.23800 1.000 164.42263 228 LYS C O 1
ATOM 16147 N N . LYS D 4 220 ? 164.53200 182.32300 205.46100 1.000 166.69269 229 LYS C N 1
ATOM 16148 C CA . LYS D 4 220 ? 165.58500 181.33400 205.65500 1.000 166.69269 229 LYS C CA 1
ATOM 16149 C C . LYS D 4 220 ? 165.05400 179.95100 205.98300 1.000 166.69269 229 LYS C C 1
ATOM 16150 O O . LYS D 4 220 ? 165.67800 178.96000 205.60200 1.000 166.69269 229 LYS C O 1
ATOM 16156 N N . ARG D 4 221 ? 163.93200 179.86500 206.69400 1.000 170.62304 230 ARG C N 1
ATOM 16157 C CA . ARG D 4 221 ? 163.39900 178.58200 207.12900 1.000 170.62304 230 ARG C CA 1
ATOM 16158 C C . ARG D 4 221 ? 162.82600 177.83600 205.93200 1.000 170.62304 230 ARG C C 1
ATOM 16159 O O . ARG D 4 221 ? 161.92900 178.34100 205.24800 1.000 170.62304 230 ARG C O 1
ATOM 16167 N N . LYS D 4 222 ? 163.33700 176.63600 205.68100 1.000 169.31621 231 LYS C N 1
ATOM 16168 C CA . LYS D 4 222 ? 162.78200 175.78300 204.64400 1.000 169.31621 231 LYS C CA 1
ATOM 16169 C C . LYS D 4 222 ? 161.57100 175.03900 205.18900 1.000 169.31621 231 LYS C C 1
ATOM 16170 O O . LYS D 4 222 ? 161.58400 174.54500 206.32000 1.000 169.31621 231 LYS C O 1
ATOM 16176 N N . ILE D 4 223 ? 160.52100 174.96300 204.37800 1.000 164.73989 232 ILE C N 1
ATOM 16177 C CA . ILE D 4 223 ? 159.25000 174.37400 204.77900 1.000 164.73989 232 ILE C CA 1
ATOM 16178 C C . ILE D 4 223 ? 159.07600 173.04200 204.06500 1.000 164.73989 232 ILE C C 1
ATOM 16179 O O . ILE D 4 223 ? 159.47000 172.88800 202.90300 1.000 164.73989 232 ILE C O 1
ATOM 16184 N N . ASN D 4 224 ? 158.50100 172.07400 204.77100 1.000 153.76150 233 ASN C N 1
ATOM 16185 C CA . ASN D 4 224 ? 158.28300 170.75600 204.20300 1.000 153.76150 233 ASN C CA 1
ATOM 16186 C C . ASN D 4 224 ? 157.07100 170.75500 203.28000 1.000 153.76150 233 ASN C C 1
ATOM 16187 O O . ASN D 4 224 ? 156.16000 171.57800 203.39900 1.000 153.76150 233 ASN C O 1
ATOM 16192 N N . THR D 4 225 ? 157.07200 169.81000 202.34500 1.000 148.40764 234 THR C N 1
ATOM 16193 C CA . THR D 4 225 ? 155.96100 169.61200 201.42400 1.000 148.40764 234 THR C CA 1
ATOM 16194 C C . THR D 4 225 ? 155.66700 168.12100 201.30100 1.000 148.40764 234 THR C C 1
ATOM 16195 O O . THR D 4 225 ? 155.43200 167.59500 200.20800 1.000 148.40764 234 THR C O 1
ATOM 16199 N N . ASP D 4 226 ? 155.69900 167.41600 202.42600 1.000 140.49868 235 ASP C N 1
ATOM 16200 C CA . ASP D 4 226 ? 155.51400 165.97500 202.45000 1.000 140.49868 235 ASP C CA 1
ATOM 16201 C C . ASP D 4 226 ? 154.09900 165.64600 202.89200 1.000 140.49868 235 ASP C C 1
ATOM 16202 O O . ASP D 4 226 ? 153.54600 166.30900 203.77500 1.000 140.49868 235 ASP C O 1
ATOM 16207 N N . ASP D 4 227 ? 153.50700 164.65300 202.23500 1.000 136.77440 236 ASP C N 1
ATOM 16208 C CA . ASP D 4 227 ? 152.15200 164.22700 202.54900 1.000 136.77440 236 ASP C CA 1
ATOM 16209 C C . ASP D 4 227 ? 152.07200 163.67400 203.96500 1.000 136.77440 236 ASP C C 1
ATOM 16210 O O . ASP D 4 227 ? 152.99900 163.02100 204.44600 1.000 136.77440 236 ASP C O 1
ATOM 16215 N N . TRP D 4 228 ? 150.96200 163.94800 204.63500 1.000 132.26031 237 TRP C N 1
ATOM 16216 C CA . TRP D 4 228 ? 150.78100 163.47000 205.99500 1.000 132.26031 237 TRP C CA 1
ATOM 16217 C C . TRP D 4 228 ? 150.27500 162.03300 205.99500 1.000 132.26031 237 TRP C C 1
ATOM 16218 O O . TRP D 4 228 ? 149.52700 161.61200 205.10600 1.000 132.26031 237 TRP C O 1
ATOM 16229 N N . LEU D 4 229 ? 150.66700 161.28800 207.02500 1.000 128.12614 238 LEU C N 1
ATOM 16230 C CA . LEU D 4 229 ? 150.31700 159.87600 207.13000 1.000 128.12614 238 LEU C CA 1
ATOM 16231 C C . LEU D 4 229 ? 150.24300 159.50800 208.60100 1.000 128.12614 238 LEU C C 1
ATOM 16232 O O . LEU D 4 229 ? 151.25100 159.57900 209.30400 1.000 128.12614 238 LEU C O 1
ATOM 16237 N N . PHE D 4 230 ? 149.06800 159.09800 209.05800 1.000 128.95305 239 PHE C N 1
ATOM 16238 C CA . PHE D 4 230 ? 148.84000 158.78200 210.45800 1.000 128.95305 239 PHE C CA 1
ATOM 16239 C C . PHE D 4 230 ? 148.65200 157.28100 210.63700 1.000 128.95305 239 PHE C C 1
ATOM 16240 O O . PHE D 4 230 ? 148.25900 156.56700 209.71400 1.000 128.95305 239 PHE C O 1
ATOM 16248 N N . LEU D 4 231 ? 148.94000 156.81200 211.84800 1.000 126.04710 240 LEU C N 1
ATOM 16249 C CA . LEU D 4 231 ? 148.88400 155.40100 212.19600 1.000 126.04710 240 LEU C CA 1
ATOM 16250 C C . LEU D 4 231 ? 147.95600 155.21100 213.38400 1.000 126.04710 240 LEU C C 1
ATOM 16251 O O . LEU D 4 231 ? 147.96400 156.02300 214.31200 1.000 126.04710 240 LEU C O 1
ATOM 16256 N N . ALA D 4 232 ? 147.19000 154.12100 213.37700 1.000 127.51200 241 ALA C N 1
ATOM 16257 C CA . ALA D 4 232 ? 146.28000 153.85000 214.48200 1.000 127.51200 241 ALA C CA 1
ATOM 16258 C C . ALA D 4 232 ? 145.92800 152.37100 214.50800 1.000 127.51200 241 ALA C C 1
ATOM 16259 O O . ALA D 4 232 ? 146.14900 151.63400 213.54300 1.000 127.51200 241 ALA C O 1
ATOM 16261 N N . THR D 4 233 ? 145.35900 151.95200 215.63500 1.000 133.29806 242 THR C N 1
ATOM 16262 C CA . THR D 4 233 ? 144.90200 150.59000 215.84400 1.000 133.29806 242 THR C CA 1
ATOM 16263 C C . THR D 4 233 ? 143.40500 150.62400 216.12300 1.000 133.29806 242 THR C C 1
ATOM 16264 O O . THR D 4 233 ? 142.91200 151.56200 216.75200 1.000 133.29806 242 THR C O 1
ATOM 16268 N N . THR D 4 234 ? 142.68800 149.59100 215.65300 1.000 132.24735 243 THR C N 1
ATOM 16269 C CA . THR D 4 234 ? 141.22900 149.55600 215.75400 1.000 132.24735 243 THR C CA 1
ATOM 16270 C C . THR D 4 234 ? 140.74400 149.50900 217.20000 1.000 132.24735 243 THR C C 1
ATOM 16271 O O . THR D 4 234 ? 139.66100 150.02800 217.50100 1.000 132.24735 243 THR C O 1
ATOM 16275 N N . LYS D 4 235 ? 141.51600 148.87800 218.09300 1.000 135.67903 244 LYS C N 1
ATOM 16276 C CA . LYS D 4 235 ? 141.16700 148.80600 219.51000 1.000 135.67903 244 LYS C CA 1
ATOM 16277 C C . LYS D 4 235 ? 141.09500 150.19700 220.12500 1.000 135.67903 244 LYS C C 1
ATOM 16278 O O . LYS D 4 235 ? 140.04900 150.61300 220.63900 1.000 135.67903 244 LYS C O 1
ATOM 16284 N N . HIS D 4 236 ? 142.21700 150.92200 220.09900 1.000 138.20354 245 HIS C N 1
ATOM 16285 C CA . HIS D 4 236 ? 142.26300 152.28800 220.61000 1.000 138.20354 245 HIS C CA 1
ATOM 16286 C C . HIS D 4 236 ? 141.38400 153.23200 219.79100 1.000 138.20354 245 HIS C C 1
ATOM 16287 O O . HIS D 4 236 ? 140.98200 154.28400 220.29700 1.000 138.20354 245 HIS C O 1
ATOM 16294 N N . LEU D 4 237 ? 141.03900 152.86300 218.55500 1.000 136.06454 246 LEU C N 1
ATOM 16295 C CA . LEU D 4 237 ? 140.13100 153.67900 217.76100 1.000 136.06454 246 LEU C CA 1
ATOM 16296 C C . LEU D 4 237 ? 138.69600 153.51300 218.23100 1.000 136.06454 246 LEU C C 1
ATOM 16297 O O . LEU D 4 237 ? 137.90200 154.45100 218.12900 1.000 136.06454 246 LEU C O 1
ATOM 16302 N N . LYS D 4 238 ? 138.34000 152.33200 218.72700 1.000 137.00389 247 LYS C N 1
ATOM 16303 C CA . LYS D 4 238 ? 136.98400 152.10900 219.20800 1.000 137.00389 247 LYS C CA 1
ATOM 16304 C C . LYS D 4 238 ? 136.79500 152.47600 220.67100 1.000 137.00389 247 LYS C C 1
ATOM 16305 O O . LYS D 4 238 ? 135.67700 152.83000 221.06300 1.000 137.00389 247 LYS C O 1
ATOM 16311 N N . HIS D 4 239 ? 137.84400 152.34200 221.49200 1.000 143.06503 248 HIS C N 1
ATOM 16312 C CA . HIS D 4 239 ? 137.76200 152.73100 222.90000 1.000 143.06503 248 HIS C CA 1
ATOM 16313 C C . HIS D 4 239 ? 137.45500 154.21500 223.05700 1.000 143.06503 248 HIS C C 1
ATOM 16314 O O . HIS D 4 239 ? 136.62800 154.60200 223.89000 1.000 143.06503 248 HIS C O 1
ATOM 16321 N N . ASP D 4 240 ? 138.11500 155.05600 222.27100 1.000 145.17735 249 ASP C N 1
ATOM 16322 C CA . ASP D 4 240 ? 137.90300 156.49500 222.25600 1.000 145.17735 249 ASP C CA 1
ATOM 16323 C C . ASP D 4 240 ? 137.15100 156.87200 220.98400 1.000 145.17735 249 ASP C C 1
ATOM 16324 O O . ASP D 4 240 ? 136.74600 156.01800 220.19600 1.000 145.17735 249 ASP C O 1
ATOM 16329 N N . GLN D 4 241 ? 136.92000 158.17300 220.81100 1.000 147.23683 250 GLN C N 1
ATOM 16330 C CA . GLN D 4 241 ? 136.28600 158.71300 219.61400 1.000 147.23683 250 GLN C CA 1
ATOM 16331 C C . GLN D 4 241 ? 137.00000 160.00800 219.25800 1.000 147.23683 250 GLN C C 1
ATOM 16332 O O . GLN D 4 241 ? 137.99200 160.38200 219.89300 1.000 147.23683 250 GLN C O 1
ATOM 16338 N N . TYR D 4 242 ? 136.50400 160.68000 218.21200 1.000 146.11771 251 TYR C N 1
ATOM 16339 C CA . TYR D 4 242 ? 136.95600 161.98600 217.72400 1.000 146.11771 251 TYR C CA 1
ATOM 16340 C C . TYR D 4 242 ? 138.42700 162.02100 217.30400 1.000 146.11771 251 TYR C C 1
ATOM 16341 O O . TYR D 4 242 ? 138.97800 163.11100 217.10700 1.000 146.11771 251 TYR C O 1
ATOM 16350 N N . LEU D 4 243 ? 139.08200 160.86400 217.17500 1.000 141.67218 252 LEU C N 1
ATOM 16351 C CA . LEU D 4 243 ? 140.50000 160.82600 216.84500 1.000 141.67218 252 LEU C CA 1
ATOM 16352 C C . LEU D 4 243 ? 140.76000 161.24000 215.40600 1.000 141.67218 252 LEU C C 1
ATOM 16353 O O . LEU D 4 243 ? 141.84200 161.74900 215.09400 1.000 141.67218 252 LEU C O 1
ATOM 16358 N N . LEU D 4 244 ? 139.78100 161.05900 214.52400 1.000 144.37614 253 LEU C N 1
ATOM 16359 C CA . LEU D 4 244 ? 139.96000 161.36500 213.11400 1.000 144.37614 253 LEU C CA 1
ATOM 16360 C C . LEU D 4 244 ? 139.26900 162.64300 212.67500 1.000 144.37614 253 LEU C C 1
ATOM 16361 O O . LEU D 4 244 ? 139.67000 163.21500 211.66000 1.000 144.37614 253 LEU C O 1
ATOM 16366 N N . ALA D 4 245 ? 138.21900 163.07700 213.37800 1.000 143.28875 254 ALA C N 1
ATOM 16367 C CA . ALA D 4 245 ? 137.53400 164.32100 213.03400 1.000 143.28875 254 ALA C CA 1
ATOM 16368 C C . ALA D 4 245 ? 138.41900 165.55500 213.18100 1.000 143.28875 254 ALA C C 1
ATOM 16369 O O . ALA D 4 245 ? 138.11600 166.59200 212.58400 1.000 143.28875 254 ALA C O 1
ATOM 16371 N N . ASN D 4 246 ? 139.49800 165.47100 213.96100 1.000 141.24180 255 ASN C N 1
ATOM 16372 C CA . ASN D 4 246 ? 140.39500 166.61000 214.12100 1.000 141.24180 255 ASN C CA 1
ATOM 16373 C C . ASN D 4 246 ? 141.23200 166.83100 212.86700 1.000 141.24180 255 ASN C C 1
ATOM 16374 O O . ASN D 4 246 ? 141.15100 167.88600 212.22900 1.000 141.24180 255 ASN C O 1
ATOM 16379 N N . TYR D 4 247 ? 142.04100 165.84300 212.49400 1.000 137.91238 256 TYR C N 1
ATOM 16380 C CA . TYR D 4 247 ? 142.86000 165.92100 211.29000 1.000 137.91238 256 TYR C CA 1
ATOM 16381 C C . TYR D 4 247 ? 142.00900 165.47100 210.11200 1.000 137.91238 256 TYR C C 1
ATOM 16382 O O . TYR D 4 247 ? 141.71100 164.28000 209.98400 1.000 137.91238 256 TYR C O 1
ATOM 16391 N N . ASP D 4 248 ? 141.61100 166.41400 209.26000 1.000 139.59155 257 ASP C N 1
ATOM 16392 C CA . ASP D 4 248 ? 140.84000 166.07200 208.07100 1.000 139.59155 257 ASP C CA 1
ATOM 16393 C C . ASP D 4 248 ? 141.65400 165.20200 207.11700 1.000 139.59155 257 ASP C C 1
ATOM 16394 O O . ASP D 4 248 ? 142.60900 165.66300 206.48900 1.000 139.59155 257 ASP C O 1
ATOM 16399 N N . ILE D 4 249 ? 141.28300 163.93100 207.01300 1.000 135.11827 258 ILE C N 1
ATOM 16400 C CA . ILE D 4 249 ? 141.99200 162.98400 206.17100 1.000 135.11827 258 ILE C CA 1
ATOM 16401 C C . ILE D 4 249 ? 141.15400 162.68300 204.93500 1.000 135.11827 258 ILE C C 1
ATOM 16402 O O . ILE D 4 249 ? 139.98200 163.04300 204.84300 1.000 135.11827 258 ILE C O 1
ATOM 16407 N N . ASP D 4 250 ? 141.77400 162.01100 203.97700 1.000 136.82410 259 ASP C N 1
ATOM 16408 C CA . ASP D 4 250 ? 141.15300 161.72400 202.69400 1.000 136.82410 259 ASP C CA 1
ATOM 16409 C C . ASP D 4 250 ? 140.99500 160.24000 202.42200 1.000 136.82410 259 ASP C C 1
ATOM 16410 O O . ASP D 4 250 ? 139.95400 159.82700 201.91200 1.000 136.82410 259 ASP C O 1
ATOM 16415 N N . MET D 4 251 ? 141.99400 159.42400 202.73900 1.000 135.57038 260 MET C N 1
ATOM 16416 C CA . MET D 4 251 ? 141.91800 157.99700 202.46600 1.000 135.57038 260 MET C CA 1
ATOM 16417 C C . MET D 4 251 ? 142.44800 157.20000 203.64500 1.000 135.57038 260 MET C C 1
ATOM 16418 O O . MET D 4 251 ? 143.45700 157.56100 204.25900 1.000 135.57038 260 MET C O 1
ATOM 16423 N N . ILE D 4 252 ? 141.74900 156.11400 203.95200 1.000 130.72729 261 ILE C N 1
ATOM 16424 C CA . ILE D 4 252 ? 142.11300 155.20400 205.02600 1.000 130.72729 261 ILE C CA 1
ATOM 16425 C C . ILE D 4 252 ? 142.48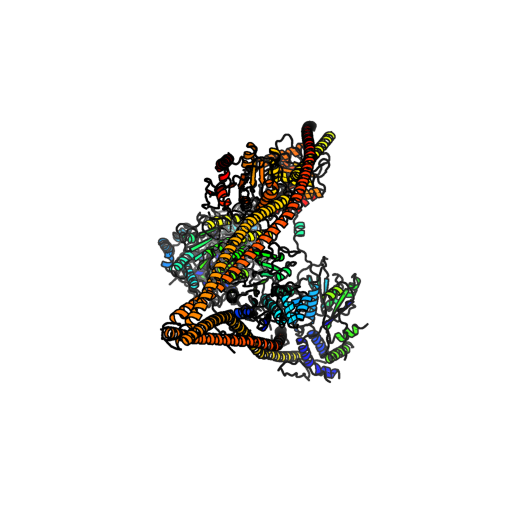100 153.86800 204.40500 1.000 130.72729 261 ILE C C 1
ATOM 16426 O O . ILE D 4 252 ? 141.71700 153.31800 203.60400 1.000 130.72729 261 ILE C O 1
ATOM 16431 N N . ILE D 4 253 ? 143.64600 153.34900 204.77000 1.000 127.72062 262 ILE C N 1
ATOM 16432 C CA . ILE D 4 253 ? 144.10500 152.03900 204.33900 1.000 127.72062 262 ILE C CA 1
ATOM 16433 C C . ILE D 4 253 ? 144.04700 151.12700 205.55300 1.000 127.72062 262 ILE C C 1
ATOM 16434 O O . ILE D 4 253 ? 144.78300 151.31900 206.53200 1.000 127.72062 262 ILE C O 1
ATOM 16439 N N . SER D 4 254 ? 143.15100 150.15600 205.50500 1.000 130.77819 263 SER C N 1
ATOM 16440 C CA . SER D 4 254 ? 142.89900 149.26200 206.62300 1.000 130.77819 263 SER C CA 1
ATOM 16441 C C . SER D 4 254 ? 143.72900 148.00600 206.41000 1.000 130.77819 263 SER C C 1
ATOM 16442 O O . SER D 4 254 ? 143.40400 147.18300 205.55000 1.000 130.77819 263 SER C O 1
ATOM 16445 N N . PHE D 4 255 ? 144.81000 147.86900 207.18100 1.000 129.56070 264 PHE C N 1
ATOM 16446 C CA . PHE D 4 255 ? 145.60500 146.64700 207.14500 1.000 129.56070 264 PHE C CA 1
ATOM 16447 C C . PHE D 4 255 ? 144.83200 145.44400 207.67400 1.000 129.56070 264 PHE C C 1
ATOM 16448 O O . PHE D 4 255 ? 145.20500 144.30400 207.38500 1.000 129.56070 264 PHE C O 1
ATOM 16456 N N . ASP D 4 256 ? 143.76700 145.68000 208.44500 1.000 137.41005 265 ASP C N 1
ATOM 16457 C CA . ASP D 4 256 ? 142.77600 144.73100 208.93300 1.000 137.41005 265 ASP C CA 1
ATOM 16458 C C . ASP D 4 256 ? 141.61700 144.70600 207.94600 1.000 137.41005 265 ASP C C 1
ATOM 16459 O O . ASP D 4 256 ? 141.14900 145.76800 207.53000 1.000 137.41005 265 ASP C O 1
ATOM 16464 N N . PRO D 4 257 ? 141.11900 143.53600 207.55600 1.000 138.85032 266 PRO C N 1
ATOM 16465 C CA . PRO D 4 257 ? 140.01300 143.47400 206.59100 1.000 138.85032 266 PRO C CA 1
ATOM 16466 C C . PRO D 4 257 ? 138.61900 143.41800 207.19900 1.000 138.85032 266 PRO C C 1
ATOM 16467 O O . PRO D 4 257 ? 137.65300 143.29400 206.44300 1.000 138.85032 266 PRO C O 1
ATOM 16471 N N . MET D 4 258 ? 138.47900 143.54400 208.51500 1.000 144.12692 267 MET C N 1
ATOM 16472 C CA . MET D 4 258 ? 137.20100 143.40500 209.21100 1.000 144.12692 267 MET C CA 1
ATOM 16473 C C . MET D 4 258 ? 136.92000 144.63800 210.05600 1.000 144.12692 267 MET C C 1
ATOM 16474 O O . MET D 4 258 ? 136.63900 144.55100 211.25200 1.000 144.12692 267 MET C O 1
ATOM 16479 N N . LEU D 4 259 ? 137.03000 145.81800 209.44300 1.000 148.14420 268 LEU C N 1
ATOM 16480 C CA . LEU D 4 259 ? 137.00100 147.07000 210.19000 1.000 148.14420 268 LEU C CA 1
ATOM 16481 C C . LEU D 4 259 ? 135.61300 147.44800 210.70700 1.000 148.14420 268 LEU C C 1
ATOM 16482 O O . LEU D 4 259 ? 135.53100 148.35400 211.54600 1.000 148.14420 268 LEU C O 1
ATOM 16487 N N . GLU D 4 260 ? 134.54700 146.76500 210.26000 1.000 155.42410 269 GLU C N 1
ATOM 16488 C CA . GLU D 4 260 ? 133.15200 147.04000 210.64100 1.000 155.42410 269 GLU C CA 1
ATOM 16489 C C . GLU D 4 260 ? 132.76300 148.48100 210.29300 1.000 155.42410 269 GLU C C 1
ATOM 16490 O O . GLU D 4 260 ? 132.52200 149.29500 211.17600 1.000 155.42410 269 GLU C O 1
ATOM 16496 N N . VAL D 4 261 ? 132.67600 148.74900 208.98000 1.000 149.63431 270 VAL C N 1
ATOM 16497 C CA . VAL D 4 261 ? 132.61000 150.06700 208.32500 1.000 149.63431 270 VAL C CA 1
ATOM 16498 C C . VAL D 4 261 ? 131.72900 151.12000 209.01600 1.000 149.63431 270 VAL C C 1
ATOM 16499 O O . VAL D 4 261 ? 132.03900 152.31700 208.97200 1.000 149.63431 270 VAL C O 1
ATOM 16503 N N . GLU D 4 262 ? 130.65900 150.70300 209.69500 1.000 150.59452 271 GLU C N 1
ATOM 16504 C CA . GLU D 4 262 ? 129.80600 151.63400 210.43300 1.000 150.59452 271 GLU C CA 1
ATOM 16505 C C . GLU D 4 262 ? 130.32300 151.73000 211.87200 1.000 150.59452 271 GLU C C 1
ATOM 16506 O O . GLU D 4 262 ? 130.00900 150.90200 212.73000 1.000 150.59452 271 GLU C O 1
ATOM 16512 N N . LEU D 4 263 ? 131.13200 152.75100 212.13200 1.000 147.90547 272 LEU C N 1
ATOM 16513 C CA . LEU D 4 263 ? 131.70400 153.05000 213.43400 1.000 147.90547 272 LEU C CA 1
ATOM 16514 C C . LEU D 4 263 ? 131.42300 154.49700 213.80300 1.000 147.90547 272 LEU C C 1
ATOM 16515 O O . LEU D 4 263 ? 131.27400 155.34000 212.91200 1.000 147.90547 272 LEU C O 1
ATOM 16520 N N . PRO D 4 264 ? 131.32500 154.81200 215.10800 1.000 148.41688 273 PRO C N 1
ATOM 16521 C CA . PRO D 4 264 ? 131.11900 156.22000 215.50800 1.000 148.41688 273 PRO C CA 1
ATOM 16522 C C . PRO D 4 264 ? 132.25700 157.13200 215.08700 1.000 148.41688 273 PRO C C 1
ATOM 16523 O O . PRO D 4 264 ? 132.01800 158.16800 214.44400 1.000 148.41688 273 PRO C O 1
ATOM 16527 N N . ALA D 4 265 ? 133.49900 156.75200 215.41600 1.000 147.17223 274 ALA C N 1
ATOM 16528 C CA . ALA D 4 265 ? 134.70200 157.49700 215.04800 1.000 147.17223 274 ALA C CA 1
ATOM 16529 C C . ALA D 4 265 ? 134.90800 157.62400 213.53800 1.000 147.17223 274 ALA C C 1
ATOM 16530 O O . ALA D 4 265 ? 135.76300 158.40900 213.11500 1.000 147.17223 274 ALA C O 1
ATOM 16532 N N . LEU D 4 266 ? 134.16500 156.87900 212.72300 1.000 147.91975 275 LEU C N 1
ATOM 16533 C CA . LEU D 4 266 ? 134.18100 157.02900 211.27800 1.000 147.91975 275 LEU C CA 1
ATOM 16534 C C . LEU D 4 266 ? 132.93200 157.70400 210.74200 1.000 147.91975 275 LEU C C 1
ATOM 16535 O O . LEU D 4 266 ? 132.99700 158.35100 209.69200 1.000 147.91975 275 LEU C O 1
ATOM 16540 N N . GLN D 4 267 ? 131.79700 157.56200 211.43600 1.000 148.84301 276 GLN C N 1
ATOM 16541 C CA . GLN D 4 267 ? 130.60100 158.31100 211.06200 1.000 148.84301 276 GLN C CA 1
ATOM 16542 C C . GLN D 4 267 ? 130.81300 159.80900 211.22500 1.000 148.84301 276 GLN C C 1
ATOM 16543 O O . GLN D 4 267 ? 130.36200 160.59300 210.37800 1.000 148.84301 276 GLN C O 1
ATOM 16549 N N . VAL D 4 268 ? 131.45600 160.22600 212.32800 1.000 148.77294 277 VAL C N 1
ATOM 16550 C CA . VAL D 4 268 ? 131.76500 161.64500 212.52900 1.000 148.77294 277 VAL C CA 1
ATOM 16551 C C . VAL D 4 268 ? 132.65000 162.16600 211.39400 1.000 148.77294 277 VAL C C 1
ATOM 16552 O O . VAL D 4 268 ? 132.47800 163.29700 210.91800 1.000 148.77294 277 VAL C O 1
ATOM 16556 N N . LEU D 4 269 ? 133.56700 161.32700 210.90600 1.000 144.70875 278 LEU C N 1
ATOM 16557 C CA . LEU D 4 269 ? 134.45100 161.73000 209.82200 1.000 144.70875 278 LEU C CA 1
ATOM 16558 C C . LEU D 4 269 ? 133.69400 161.84800 208.50800 1.000 144.70875 278 LEU C C 1
ATOM 16559 O O . LEU D 4 269 ? 133.90500 162.80500 207.75500 1.000 144.70875 278 LEU C O 1
ATOM 16564 N N . ARG D 4 270 ? 132.83500 160.86700 208.19800 1.000 144.20389 279 ARG C N 1
ATOM 16565 C CA . ARG D 4 270 ? 132.02500 160.93300 206.97800 1.000 144.20389 279 ARG C CA 1
ATOM 16566 C C . ARG D 4 270 ? 131.05900 162.11500 207.00700 1.000 144.20389 279 ARG C C 1
ATOM 16567 O O . ARG D 4 270 ? 130.73500 162.68400 205.95700 1.000 144.20389 279 ARG C O 1
ATOM 16575 N N . ASN D 4 271 ? 130.63400 162.53200 208.20100 1.000 150.58924 280 ASN C N 1
ATOM 16576 C CA . ASN D 4 271 ? 129.75000 163.68400 208.33100 1.000 150.58924 280 ASN C CA 1
ATOM 16577 C C . ASN D 4 271 ? 130.50800 164.99100 208.12600 1.000 150.58924 280 ASN C C 1
ATOM 16578 O O . ASN D 4 271 ? 130.09600 165.82800 207.31600 1.000 150.58924 280 ASN C O 1
ATOM 16583 N N . ASN D 4 272 ? 131.59700 165.19100 208.87700 1.000 151.08782 281 ASN C N 1
ATOM 16584 C CA . ASN D 4 272 ? 132.32000 166.46200 208.85300 1.000 151.08782 281 ASN C CA 1
ATOM 16585 C C . ASN D 4 272 ? 132.98900 166.73300 207.50600 1.000 151.08782 281 ASN C C 1
ATOM 16586 O O . ASN D 4 272 ? 133.08000 167.89400 207.08800 1.000 151.08782 281 ASN C O 1
ATOM 16591 N N . ALA D 4 273 ? 133.43500 165.69000 206.80600 1.000 152.27064 282 ALA C N 1
ATOM 16592 C CA . ALA D 4 273 ? 134.15500 165.85700 205.55000 1.000 152.27064 282 ALA C CA 1
ATOM 16593 C C . ALA D 4 273 ? 133.23300 166.37800 204.44700 1.000 152.27064 282 ALA C C 1
ATOM 16594 O O . ALA D 4 273 ? 132.00400 166.37900 204.56300 1.000 152.27064 282 ALA C O 1
ATOM 16596 N N . ASN D 4 274 ? 133.85300 166.82300 203.35700 1.000 153.17193 283 ASN C N 1
ATOM 16597 C CA . ASN D 4 274 ? 133.11900 167.36100 202.21800 1.000 153.17193 283 ASN C CA 1
ATOM 16598 C C . ASN D 4 274 ? 132.87000 166.29400 201.15300 1.000 153.17193 283 ASN C C 1
ATOM 16599 O O . ASN D 4 274 ? 131.71800 165.99300 200.82500 1.000 153.17193 283 ASN C O 1
ATOM 16604 N N . LYS D 4 275 ? 133.93600 165.71200 200.61400 1.000 153.63918 284 LYS C N 1
ATOM 16605 C CA . LYS D 4 275 ? 133.81900 164.68400 199.59300 1.000 153.63918 284 LYS C CA 1
ATOM 16606 C C . LYS D 4 275 ? 133.69500 163.30600 200.23600 1.000 153.63918 284 LYS C C 1
ATOM 16607 O O . LYS D 4 275 ? 133.80800 163.14500 201.45200 1.000 153.63918 284 LYS C O 1
ATOM 16613 N N . ASP D 4 276 ? 133.45900 162.30100 199.39700 1.000 148.22570 285 ASP C N 1
ATOM 16614 C CA . ASP D 4 276 ? 133.36700 160.93000 199.87500 1.000 148.22570 285 ASP C CA 1
ATOM 16615 C C . ASP D 4 276 ? 134.76100 160.34000 200.03300 1.000 148.22570 285 ASP C C 1
ATOM 16616 O O . ASP D 4 276 ? 135.64500 160.56100 199.20200 1.000 148.22570 285 ASP C O 1
ATOM 16621 N N . ILE D 4 277 ? 134.95000 159.59000 201.10800 1.000 142.97585 286 ILE C N 1
ATOM 16622 C CA . ILE D 4 277 ? 136.25500 159.05800 201.49100 1.000 142.97585 286 ILE C CA 1
ATOM 16623 C C . ILE D 4 277 ? 136.31600 157.59100 201.08200 1.000 142.97585 286 ILE C C 1
ATOM 16624 O O . ILE D 4 277 ? 135.38800 156.83500 201.40200 1.000 142.97585 286 ILE C O 1
ATOM 16629 N N . PRO D 4 278 ? 137.35500 157.15700 200.37300 1.000 137.78985 287 PRO C N 1
ATOM 16630 C CA . PRO D 4 278 ? 137.48500 155.74400 200.01700 1.000 137.78985 287 PRO C CA 1
ATOM 16631 C C . PRO D 4 278 ? 138.23800 154.94200 201.06600 1.000 137.78985 287 PRO C C 1
ATOM 16632 O O . PRO D 4 278 ? 139.16100 155.42200 201.72600 1.000 137.78985 287 PRO C O 1
ATOM 16636 N N . ILE D 4 279 ? 137.81400 153.69100 201.21900 1.000 133.56727 288 ILE C N 1
ATOM 16637 C CA . ILE D 4 279 ? 138.43400 152.74800 202.13900 1.000 133.56727 288 ILE C CA 1
ATOM 16638 C C . ILE D 4 279 ? 139.01600 151.61300 201.31000 1.000 133.56727 288 ILE C C 1
ATOM 16639 O O . ILE D 4 279 ? 138.39200 151.15900 200.34600 1.000 133.56727 288 ILE C O 1
ATOM 16644 N N . ILE D 4 280 ? 140.20800 151.15200 201.68300 1.000 128.20956 289 ILE C N 1
ATOM 16645 C CA . ILE D 4 280 ? 140.91500 150.10600 200.95100 1.000 128.20956 289 ILE C CA 1
ATOM 16646 C C . ILE D 4 280 ? 141.27800 149.01200 201.94300 1.000 128.20956 289 ILE C C 1
ATOM 16647 O O . ILE D 4 280 ? 142.10100 149.22900 202.84100 1.000 128.20956 289 ILE C O 1
ATOM 16652 N N . LYS D 4 281 ? 140.67000 147.84200 201.78600 1.000 128.84481 290 LYS C N 1
ATOM 16653 C CA . LYS D 4 281 ? 140.95100 146.68500 202.62200 1.000 128.84481 290 LYS C CA 1
ATOM 16654 C C . LYS D 4 281 ? 141.78200 145.68600 201.83400 1.000 128.84481 290 LYS C C 1
ATOM 16655 O O . LYS D 4 281 ? 141.40300 145.30000 200.72400 1.000 128.84481 290 LYS C O 1
ATOM 16661 N N . LEU D 4 282 ? 142.90700 145.26800 202.40400 1.000 123.18696 291 LEU C N 1
ATOM 16662 C CA . LEU D 4 282 ? 143.74800 144.26300 201.76900 1.000 123.18696 291 LEU C CA 1
ATOM 16663 C C . LEU D 4 282 ? 143.13200 142.89400 202.01000 1.000 123.18696 291 LEU C C 1
ATOM 16664 O O . LEU D 4 282 ? 142.89900 142.50800 203.16000 1.000 123.18696 291 LEU C O 1
ATOM 16669 N N . LEU D 4 283 ? 142.87300 142.15600 200.93700 1.000 127.17134 292 LEU C N 1
ATOM 16670 C CA . LEU D 4 283 ? 142.11700 140.91400 201.02000 1.000 127.17134 292 LEU C CA 1
ATOM 16671 C C . LEU D 4 283 ? 143.01500 139.72200 200.73700 1.000 127.17134 292 LEU C C 1
ATOM 16672 O O . LEU D 4 283 ? 143.63800 139.64500 199.67300 1.000 127.17134 292 LEU C O 1
ATOM 16677 N N . VAL D 4 284 ? 143.05600 138.78600 201.68400 1.000 129.63004 293 VAL C N 1
ATOM 16678 C CA . VAL D 4 284 ? 143.70500 137.50300 201.45500 1.000 129.63004 293 VAL C CA 1
ATOM 16679 C C . VAL D 4 284 ? 142.80900 136.67100 200.54800 1.000 129.63004 293 VAL C C 1
ATOM 16680 O O . VAL D 4 284 ? 141.59300 136.60200 200.76600 1.000 129.63004 293 VAL C O 1
ATOM 16684 N N . GLN D 4 285 ? 143.40100 136.10000 199.48700 1.000 131.57988 294 GLN C N 1
ATOM 16685 C CA . GLN D 4 285 ? 142.63500 135.45900 198.41400 1.000 131.57988 294 GLN C CA 1
ATOM 16686 C C . GLN D 4 285 ? 141.77400 134.30300 198.91700 1.000 131.57988 294 GLN C C 1
ATOM 16687 O O . GLN D 4 285 ? 140.62700 134.14600 198.48600 1.000 131.57988 294 GLN C O 1
ATOM 16693 N N . ASN D 4 286 ? 142.30700 133.49000 199.82600 1.000 127.90411 295 ASN C N 1
ATOM 16694 C CA . ASN D 4 286 ? 141.55400 132.41400 200.47100 1.000 127.90411 295 ASN C CA 1
ATOM 16695 C C . ASN D 4 286 ? 142.07500 132.31900 201.89400 1.000 127.90411 295 ASN C C 1
ATOM 16696 O O . ASN D 4 286 ? 143.27200 132.09300 202.09000 1.000 127.90411 295 ASN C O 1
ATOM 16701 N N . SER D 4 287 ? 141.18500 132.44600 202.87000 1.000 128.61922 296 SER C N 1
ATOM 16702 C CA . SER D 4 287 ? 141.58200 132.59900 204.26200 1.000 128.61922 296 SER C CA 1
ATOM 16703 C C . SER D 4 287 ? 140.32800 132.45700 205.13000 1.000 128.61922 296 SER C C 1
ATOM 16704 O O . SER D 4 287 ? 139.21400 132.54400 204.61000 1.000 128.61922 296 SER C O 1
ATOM 16707 N N . PRO D 4 288 ? 140.47600 132.23800 206.44900 1.000 130.80613 297 PRO C N 1
ATOM 16708 C CA . PRO D 4 288 ? 139.28500 132.15700 207.31200 1.000 130.80613 297 PRO C CA 1
ATOM 16709 C C . PRO D 4 288 ? 138.57800 133.48300 207.55400 1.000 130.80613 297 PRO C C 1
ATOM 16710 O O . PRO D 4 288 ? 137.62000 133.51600 208.33200 1.000 130.80613 297 PRO C O 1
ATOM 16714 N N . ASP D 4 289 ? 139.02900 134.58100 206.94700 1.000 135.60781 298 ASP C N 1
ATOM 16715 C CA . ASP D 4 289 ? 138.33000 135.85600 206.98900 1.000 135.60781 298 ASP C CA 1
ATOM 16716 C C . ASP D 4 289 ? 137.68800 136.22600 205.66400 1.000 135.60781 298 ASP C C 1
ATOM 16717 O O . ASP D 4 289 ? 136.72600 136.99900 205.66200 1.000 135.60781 298 ASP C O 1
ATOM 16722 N N . HIS D 4 290 ? 138.21500 135.71600 204.54500 1.000 131.44927 299 HIS C N 1
ATOM 16723 C CA . HIS D 4 290 ? 137.64500 136.01000 203.23400 1.000 131.44927 299 HIS C CA 1
ATOM 16724 C C . HIS D 4 290 ? 136.22300 135.48200 203.10700 1.000 131.44927 299 HIS C C 1
ATOM 16725 O O . HIS D 4 290 ? 135.41600 136.07300 202.38800 1.000 131.44927 299 HIS C O 1
ATOM 16732 N N . TYR D 4 291 ? 135.90600 134.37200 203.78000 1.000 132.21971 300 TYR C N 1
ATOM 16733 C CA . TYR D 4 291 ? 134.55800 133.80800 203.73200 1.000 132.21971 300 TYR C CA 1
ATOM 16734 C C . TYR D 4 291 ? 133.53200 134.77700 204.31700 1.000 132.21971 300 TYR C C 1
ATOM 16735 O O . TYR D 4 291 ? 132.50200 135.07300 203.69200 1.000 132.21971 300 TYR C O 1
ATOM 16744 N N . LEU D 4 292 ? 133.80800 135.28000 205.52300 1.000 134.41212 301 LEU C N 1
ATOM 16745 C CA . LEU D 4 292 ? 132.94300 136.27000 206.15900 1.000 134.41212 301 LEU C CA 1
ATOM 16746 C C . LEU D 4 292 ? 132.91300 137.55900 205.34800 1.000 134.41212 301 LEU C C 1
ATOM 16747 O O . LEU D 4 292 ? 131.85400 138.18700 205.19300 1.000 134.41212 301 LEU C O 1
ATOM 16752 N N . LEU D 4 293 ? 134.08400 137.99600 204.87700 1.000 138.54399 302 LEU C N 1
ATOM 16753 C CA . LEU D 4 293 ? 134.17700 139.19900 204.06000 1.000 138.54399 302 LEU C CA 1
ATOM 16754 C C . LEU D 4 293 ? 133.35600 139.07900 202.78500 1.000 138.54399 302 LEU C C 1
ATOM 16755 O O . LEU D 4 293 ? 132.79500 140.07100 202.32600 1.000 138.54399 302 LEU C O 1
ATOM 16760 N N . ASP D 4 294 ? 133.21300 137.86500 202.24600 1.000 146.41738 303 ASP C N 1
ATOM 16761 C CA . ASP D 4 294 ? 132.37400 137.64800 201.07300 1.000 146.41738 303 ASP C CA 1
ATOM 16762 C C . ASP D 4 294 ? 130.91000 137.67300 201.47000 1.000 146.41738 303 ASP C C 1
ATOM 16763 O O . ASP D 4 294 ? 130.07200 138.19800 200.72500 1.000 146.41738 303 ASP C O 1
ATOM 16768 N N . SER D 4 295 ? 130.58600 137.09600 202.63500 1.000 144.49398 304 SER C N 1
ATOM 16769 C CA . SER D 4 295 ? 129.24200 137.22500 203.20000 1.000 144.49398 304 SER C CA 1
ATOM 16770 C C . SER D 4 295 ? 128.83600 138.68300 203.43700 1.000 144.49398 304 SER C C 1
ATOM 16771 O O . SER D 4 295 ? 127.63900 138.97900 203.51800 1.000 144.49398 304 SER C O 1
ATOM 16774 N N . GLU D 4 296 ? 129.80700 139.59100 203.55400 1.000 146.84694 305 GLU C N 1
ATOM 16775 C CA . GLU D 4 296 ? 129.52400 141.02100 203.63200 1.000 146.84694 305 GLU C CA 1
ATOM 16776 C C . GLU D 4 296 ? 129.59200 141.73400 202.27500 1.000 146.84694 305 GLU C C 1
ATOM 16777 O O . GLU D 4 296 ? 128.91300 142.75400 202.09900 1.000 146.84694 305 GLU C O 1
ATOM 16783 N N . ILE D 4 297 ? 130.38300 141.22300 201.31500 1.000 143.83581 306 ILE C N 1
ATOM 16784 C CA . ILE D 4 297 ? 130.57600 141.88800 200.01700 1.000 143.83581 306 ILE C CA 1
ATOM 16785 C C . ILE D 4 297 ? 129.27200 141.95500 199.23000 1.000 143.83581 306 ILE C C 1
ATOM 16786 O O . ILE D 4 297 ? 128.96200 142.98100 198.60800 1.000 143.83581 306 ILE C O 1
ATOM 16791 N N . LYS D 4 298 ? 128.49100 140.86700 199.25700 1.000 149.94780 307 LYS C N 1
ATOM 16792 C CA . LYS D 4 298 ? 127.17900 140.79800 198.61400 1.000 149.94780 307 LYS C CA 1
ATOM 16793 C C . LYS D 4 298 ? 126.25300 141.91600 199.08500 1.000 149.94780 307 LYS C C 1
ATOM 16794 O O . LYS D 4 298 ? 126.40500 142.44800 200.18900 1.000 149.94780 307 LYS C O 1
ATOM 16800 N N . ASN D 4 299 ? 125.30800 142.27300 198.21100 1.000 154.49760 308 ASN C N 1
ATOM 16801 C CA . ASN D 4 299 ? 124.36700 143.39600 198.35400 1.000 154.49760 308 ASN C CA 1
ATOM 16802 C C . ASN D 4 299 ? 125.12200 144.72100 198.43100 1.000 154.49760 308 ASN C C 1
ATOM 16803 O O . ASN D 4 299 ? 125.58200 145.12900 199.49600 1.000 154.49760 308 ASN C O 1
ATOM 16808 N N . SER D 4 316 ? 128.63300 131.16400 221.31800 1.000 151.10067 325 SER C N 1
ATOM 16809 C CA . SER D 4 316 ? 127.31200 131.24800 220.70400 1.000 151.10067 325 SER C CA 1
ATOM 16810 C C . SER D 4 316 ? 127.36400 130.89100 219.21900 1.000 151.10067 325 SER C C 1
ATOM 16811 O O . SER D 4 316 ? 127.45600 129.71800 218.86400 1.000 151.10067 325 SER C O 1
ATOM 16814 N N . GLN D 4 317 ? 127.30400 131.90300 218.35200 1.000 151.95877 326 GLN C N 1
ATOM 16815 C CA . GLN D 4 317 ? 127.36800 131.67900 216.91400 1.000 151.95877 326 GLN C CA 1
ATOM 16816 C C . GLN D 4 317 ? 128.73400 131.97600 216.31700 1.000 151.95877 326 GLN C C 1
ATOM 16817 O O . GLN D 4 317 ? 129.01300 131.52500 215.19500 1.000 151.95877 326 GLN C O 1
ATOM 16823 N N . GLU D 4 318 ? 129.56600 132.74400 217.03100 1.000 149.25318 327 GLU C N 1
ATOM 16824 C CA . GLU D 4 318 ? 130.94100 132.98700 216.60000 1.000 149.25318 327 GLU C CA 1
ATOM 16825 C C . GLU D 4 318 ? 131.72400 131.68500 216.46200 1.000 149.25318 327 GLU C C 1
ATOM 16826 O O . GLU D 4 318 ? 132.55400 131.55800 215.55800 1.000 149.25318 327 GLU C O 1
ATOM 16832 N N . TYR D 4 319 ? 131.45400 130.70100 217.33200 1.000 143.55224 328 TYR C N 1
ATOM 16833 C CA . TYR D 4 319 ? 132.11800 129.40300 217.24700 1.000 143.55224 328 TYR C CA 1
ATOM 16834 C C . TYR D 4 319 ? 131.76200 128.68300 215.95200 1.000 143.55224 328 TYR C C 1
ATOM 16835 O O . TYR D 4 319 ? 132.63900 128.12400 215.28200 1.000 143.55224 328 TYR C O 1
ATOM 16844 N N . GLU D 4 320 ? 130.48000 128.69900 215.57800 1.000 146.42097 329 GLU C N 1
ATOM 16845 C CA . GLU D 4 320 ? 130.05300 128.02100 214.35800 1.000 146.42097 329 GLU C CA 1
ATOM 16846 C C . GLU D 4 320 ? 130.58500 128.73100 213.12100 1.000 146.42097 329 GLU C C 1
ATOM 16847 O O . GLU D 4 320 ? 130.96200 128.07600 212.14000 1.000 146.42097 329 GLU C O 1
ATOM 16853 N N . GLU D 4 321 ? 130.61900 130.06900 213.14500 1.000 145.36935 330 GLU C N 1
ATOM 16854 C CA . GLU D 4 321 ? 131.21300 130.81000 212.03400 1.000 145.36935 330 GLU C CA 1
ATOM 16855 C C . GLU D 4 321 ? 132.70900 130.52800 211.91500 1.000 145.36935 330 GLU C C 1
ATOM 16856 O O . GLU D 4 321 ? 133.23100 130.38800 210.80000 1.000 145.36935 330 GLU C O 1
ATOM 16862 N N . ILE D 4 322 ? 133.40800 130.46300 213.05900 1.000 139.43859 331 ILE C N 1
ATOM 16863 C CA . ILE D 4 322 ? 134.82700 130.10400 213.10200 1.000 139.43859 331 ILE C CA 1
ATOM 16864 C C . ILE D 4 322 ? 135.04600 128.73500 212.46300 1.000 139.43859 331 ILE C C 1
ATOM 16865 O O . ILE D 4 322 ? 135.92800 128.56400 211.60800 1.000 139.43859 331 ILE C O 1
ATOM 16870 N N . LYS D 4 323 ? 134.24300 127.74500 212.88000 1.000 136.36456 332 LYS C N 1
ATOM 16871 C CA . LYS D 4 323 ? 134.36600 126.38300 212.36600 1.000 136.36456 332 LYS C CA 1
ATOM 16872 C C . LYS D 4 323 ? 134.11200 126.31700 210.86500 1.000 136.36456 332 LYS C C 1
ATOM 16873 O O . LYS D 4 323 ? 134.83800 125.62500 210.14300 1.000 136.36456 332 LYS C O 1
ATOM 16879 N N . SER D 4 324 ? 133.07400 127.01200 210.38400 1.000 130.38717 333 SER C N 1
ATOM 16880 C CA . SER D 4 324 ? 132.77500 127.00400 208.95500 1.000 130.38717 333 SER C CA 1
ATOM 16881 C C . SER D 4 324 ? 133.89200 127.65400 208.15100 1.000 130.38717 333 SER C C 1
ATOM 16882 O O . SER D 4 324 ? 134.26000 127.15700 207.07700 1.000 130.38717 333 SER C O 1
ATOM 16885 N N . SER D 4 325 ? 134.43900 128.76800 208.65700 1.000 131.52430 334 SER C N 1
ATOM 16886 C CA . SER D 4 325 ? 135.54600 129.44100 207.98200 1.000 131.52430 334 SER C CA 1
ATOM 16887 C C . SER D 4 325 ? 136.77800 128.54700 207.90800 1.000 131.52430 334 SER C C 1
ATOM 16888 O O . SER D 4 325 ? 137.42900 128.46100 206.86000 1.000 131.52430 334 SER C O 1
ATOM 16891 N N . LEU D 4 326 ? 137.10200 127.86200 209.00900 1.000 126.91305 335 LEU C N 1
ATOM 16892 C CA . LEU D 4 326 ? 138.29600 127.02000 209.03100 1.000 126.91305 335 LEU C CA 1
ATOM 16893 C C . LEU D 4 326 ? 138.12100 125.77700 208.16900 1.000 126.91305 335 LEU C C 1
ATOM 16894 O O . LEU D 4 326 ? 139.07900 125.32300 207.53300 1.000 126.91305 335 LEU C O 1
ATOM 16899 N N . LEU D 4 327 ? 136.91500 125.19900 208.15900 1.000 122.69609 336 LEU C N 1
ATOM 16900 C CA . LEU D 4 327 ? 136.62400 124.08100 207.26700 1.000 122.69609 336 LEU C CA 1
ATOM 16901 C C . LEU D 4 327 ? 136.75900 124.49900 205.80900 1.000 122.69609 336 LEU C C 1
ATOM 16902 O O . LEU D 4 327 ? 137.30500 123.74600 204.98900 1.000 122.69609 336 LEU C O 1
ATOM 16907 N N . TYR D 4 328 ? 136.26500 125.69500 205.46600 1.000 124.37763 337 TYR C N 1
ATOM 16908 C CA . TYR D 4 328 ? 136.42700 126.19200 204.10500 1.000 124.37763 337 TYR C CA 1
ATOM 16909 C C . TYR D 4 328 ? 137.89400 126.43400 203.77700 1.000 124.37763 337 TYR C C 1
ATOM 16910 O O . TYR D 4 328 ? 138.32400 126.20800 202.64100 1.000 124.37763 337 TYR C O 1
ATOM 16919 N N . PHE D 4 329 ? 138.66800 126.91600 204.75500 1.000 122.77983 338 PHE C N 1
ATOM 16920 C CA . PHE D 4 329 ? 140.09400 127.13700 204.53400 1.000 122.77983 338 PHE C CA 1
ATOM 16921 C C . PHE D 4 329 ? 140.81800 125.82500 204.26900 1.000 122.77983 338 PHE C C 1
ATOM 16922 O O . PHE D 4 329 ? 141.68200 125.75500 203.38900 1.000 122.77983 338 PHE C O 1
ATOM 16930 N N . LEU D 4 330 ? 140.49200 124.78200 205.03800 1.000 122.48308 339 LEU C N 1
ATOM 16931 C CA . LEU D 4 330 ? 141.09100 123.47200 204.80600 1.000 122.48308 339 LEU C CA 1
ATOM 16932 C C . LEU D 4 330 ? 140.70400 122.92000 203.44000 1.000 122.48308 339 LEU C C 1
ATOM 16933 O O . LEU D 4 330 ? 141.53500 122.31600 202.75300 1.000 122.48308 339 LEU C O 1
ATOM 16938 N N . GLN D 4 331 ? 139.44100 123.09800 203.04200 1.000 121.45867 340 GLN C N 1
ATOM 16939 C CA . GLN D 4 331 ? 138.99900 122.60500 201.74000 1.000 121.45867 340 GLN C CA 1
ATOM 16940 C C . GLN D 4 331 ? 139.66100 123.36300 200.59600 1.000 121.45867 340 GLN C C 1
ATOM 16941 O O . GLN D 4 331 ? 139.98000 122.77300 199.56000 1.000 121.45867 340 GLN C O 1
ATOM 16947 N N . ALA D 4 332 ? 139.87500 124.66500 200.76200 1.000 123.20065 341 ALA C N 1
ATOM 16948 C CA . ALA D 4 332 ? 140.37800 125.51100 199.69200 1.000 123.20065 341 ALA C CA 1
ATOM 16949 C C . ALA D 4 332 ? 141.85500 125.84300 199.82900 1.000 123.20065 341 ALA C C 1
ATOM 16950 O O . ALA D 4 332 ? 142.30500 126.81500 199.21600 1.000 123.20065 341 ALA C O 1
ATOM 16952 N N . ARG D 4 333 ? 142.57300 125.14900 200.71900 1.000 123.31250 342 ARG C N 1
ATOM 16953 C CA . ARG D 4 333 ? 144.02600 125.28600 200.82900 1.000 123.31250 342 ARG C CA 1
ATOM 16954 C C . ARG D 4 333 ? 144.73300 125.13700 199.48700 1.000 123.31250 342 ARG C C 1
ATOM 16955 O O . ARG D 4 333 ? 145.63100 125.91900 199.15700 1.000 123.31250 342 ARG C O 1
ATOM 16963 N N . ASN D 4 334 ? 144.30400 124.16800 198.68000 1.000 128.22132 343 ASN C N 1
ATOM 16964 C CA . ASN D 4 334 ? 144.91700 123.88400 197.39100 1.000 128.22132 343 ASN C CA 1
ATOM 16965 C C . ASN D 4 334 ? 144.13600 124.50700 196.23900 1.000 128.22132 343 ASN C C 1
ATOM 16966 O O . ASN D 4 334 ? 143.99800 123.88800 195.17900 1.000 128.22132 343 ASN C O 1
ATOM 16971 N N . ALA D 4 335 ? 143.55400 125.68100 196.46400 1.000 138.10532 344 ALA C N 1
ATOM 16972 C CA . ALA D 4 335 ? 142.80000 126.40300 195.44700 1.000 138.10532 344 ALA C CA 1
ATOM 16973 C C . ALA D 4 335 ? 143.69400 126.73500 194.25900 1.000 138.10532 344 ALA C C 1
ATOM 16974 O O . ALA D 4 335 ? 144.74900 127.35900 194.44600 1.000 138.10532 344 ALA C O 1
ATOM 16976 N N . PRO D 4 336 ? 143.33300 126.33000 193.04400 1.000 142.97940 345 PRO C N 1
ATOM 16977 C CA . PRO D 4 336 ? 144.25900 126.47100 191.91400 1.000 142.97940 345 PRO C CA 1
ATOM 16978 C C . PRO D 4 336 ? 144.46300 127.90000 191.43300 1.000 142.97940 345 PRO C C 1
ATOM 16979 O O . PRO D 4 336 ? 145.60500 128.31700 191.22300 1.000 142.97940 345 PRO C O 1
ATOM 16983 N N . VAL D 4 337 ? 143.39100 128.66700 191.27100 1.000 148.35198 346 VAL C N 1
ATOM 16984 C CA . VAL D 4 337 ? 143.44100 129.91300 190.52000 1.000 148.35198 346 VAL C CA 1
ATOM 16985 C C . VAL D 4 337 ? 143.47000 131.09800 191.47300 1.000 148.35198 346 VAL C C 1
ATOM 16986 O O . VAL D 4 337 ? 142.65400 131.19100 192.39900 1.000 148.35198 346 VAL C O 1
ATOM 16990 N N . ASN D 4 338 ? 144.43800 131.98900 191.26500 1.000 147.40508 347 ASN C N 1
ATOM 16991 C CA . ASN D 4 338 ? 144.46300 133.29700 191.89600 1.000 147.40508 347 ASN C CA 1
ATOM 16992 C C . ASN D 4 338 ? 144.81200 134.31800 190.82400 1.000 147.40508 347 ASN C C 1
ATOM 16993 O O . ASN D 4 338 ? 145.44800 133.99900 189.81800 1.000 147.40508 347 ASN C O 1
ATOM 16998 N N . ASN D 4 339 ? 144.38900 135.55500 191.04700 1.000 154.47377 348 ASN C N 1
ATOM 16999 C CA . ASN D 4 339 ? 144.56000 136.58900 190.04300 1.000 154.47377 348 ASN C CA 1
ATOM 17000 C C . ASN D 4 339 ? 145.87500 137.34200 190.22800 1.000 154.47377 348 ASN C C 1
ATOM 17001 O O . ASN D 4 339 ? 146.63200 137.12000 191.17400 1.000 154.47377 348 ASN C O 1
ATOM 17006 N N . CYS D 4 340 ? 146.14700 138.23800 189.28600 1.000 158.73215 349 CYS C N 1
ATOM 17007 C CA . CYS D 4 340 ? 147.37600 139.02500 189.19200 1.000 158.73215 349 CYS C CA 1
ATOM 17008 C C . CYS D 4 340 ? 147.00600 140.36200 188.55400 1.000 158.73215 349 CYS C C 1
ATOM 17009 O O . CYS D 4 340 ? 145.83500 140.75700 188.56800 1.000 158.73215 349 CYS C O 1
ATOM 17012 N N . GLU D 4 341 ? 148.01400 141.05800 188.01600 1.000 157.83926 350 GLU C N 1
ATOM 17013 C CA . GLU D 4 341 ? 147.91900 142.24100 187.13900 1.000 157.83926 350 GLU C CA 1
ATOM 17014 C C . GLU D 4 341 ? 147.08600 143.37700 187.76000 1.000 157.83926 350 GLU C C 1
ATOM 17015 O O . GLU D 4 341 ? 146.03000 143.79000 187.28100 1.000 157.83926 350 GLU C O 1
ATOM 17021 N N . ILE D 4 342 ? 147.63500 143.91400 188.84400 1.000 150.07670 351 ILE C N 1
ATOM 17022 C CA . ILE D 4 342 ? 147.06300 145.07300 189.52200 1.000 150.07670 351 ILE C CA 1
ATOM 17023 C C . ILE D 4 342 ? 147.88700 146.29600 189.14500 1.000 150.07670 351 ILE C C 1
ATOM 17024 O O . ILE D 4 342 ? 149.09800 146.33600 189.38800 1.000 150.07670 351 ILE C O 1
ATOM 17029 N N . ASP D 4 343 ? 147.23700 147.29300 188.55100 1.000 146.88867 352 ASP C N 1
ATOM 17030 C CA . ASP D 4 343 ? 147.88700 148.55900 188.25100 1.000 146.88867 352 ASP C CA 1
ATOM 17031 C C . ASP D 4 343 ? 147.64600 149.51600 189.41000 1.000 146.88867 352 ASP C C 1
ATOM 17032 O O . ASP D 4 343 ? 146.58700 149.50500 190.03900 1.000 146.88867 352 ASP C O 1
ATOM 17037 N N . TYR D 4 344 ? 148.64500 150.35300 189.68500 1.000 138.73235 353 TYR C N 1
ATOM 17038 C CA . TYR D 4 344 ? 148.64800 151.15900 190.89800 1.000 138.73235 353 TYR C CA 1
ATOM 17039 C C . TYR D 4 344 ? 148.48100 152.64900 190.66400 1.000 138.73235 353 TYR C C 1
ATOM 17040 O O . TYR D 4 344 ? 147.89000 153.32100 191.51000 1.000 138.73235 353 TYR C O 1
ATOM 17049 N N . ILE D 4 345 ? 148.98100 153.18500 189.55100 1.000 142.17102 354 ILE C N 1
ATOM 17050 C CA . ILE D 4 345 ? 148.94100 154.63000 189.34500 1.000 142.17102 354 ILE C CA 1
ATOM 17051 C C . ILE D 4 345 ? 147.52400 155.08700 189.01600 1.000 142.17102 354 ILE C C 1
ATOM 17052 O O . ILE D 4 345 ? 147.01500 156.05100 189.60500 1.000 142.17102 354 ILE C O 1
ATOM 17057 N N . LYS D 4 346 ? 146.88400 154.42800 188.04300 1.000 146.59101 355 LYS C N 1
ATOM 17058 C CA . LYS D 4 346 ? 145.47500 154.68900 187.75600 1.000 146.59101 355 LYS C CA 1
ATOM 17059 C C . LYS D 4 346 ? 144.59400 154.43000 188.97200 1.000 146.59101 355 LYS C C 1
ATOM 17060 O O . LYS D 4 346 ? 143.61500 155.15200 189.19200 1.000 146.59101 355 LYS C O 1
ATOM 17066 N N . LEU D 4 347 ? 144.94300 153.42200 189.77900 1.000 146.65747 356 LEU C N 1
ATOM 17067 C CA . LEU D 4 347 ? 144.15300 153.09400 190.96100 1.000 146.65747 356 LEU C CA 1
ATOM 17068 C C . LEU D 4 347 ? 144.25200 154.18400 192.01700 1.000 146.65747 356 LEU C C 1
ATOM 17069 O O . LEU D 4 347 ? 143.23900 154.56100 192.61500 1.000 146.65747 356 LEU C O 1
ATOM 17074 N N . VAL D 4 348 ? 145.46300 154.69000 192.27300 1.000 145.93017 357 VAL C N 1
ATOM 17075 C CA . VAL D 4 348 ? 145.61300 155.74700 193.26700 1.000 145.93017 357 VAL C CA 1
ATOM 17076 C C . VAL D 4 348 ? 144.98900 157.04600 192.76200 1.000 145.93017 357 VAL C C 1
ATOM 17077 O O . VAL D 4 348 ? 144.45100 157.82300 193.55900 1.000 145.93017 357 VAL C O 1
ATOM 17081 N N . LYS D 4 349 ? 145.02400 157.29200 191.44400 1.000 148.22935 358 LYS C N 1
ATOM 17082 C CA . LYS D 4 349 ? 144.32700 158.44500 190.87600 1.000 148.22935 358 LYS C CA 1
ATOM 17083 C C . LYS D 4 349 ? 142.82200 158.35100 191.10900 1.000 148.22935 358 LYS C C 1
ATOM 17084 O O . LYS D 4 349 ? 142.19500 159.31500 191.56900 1.000 148.22935 358 LYS C O 1
ATOM 17090 N N . CYS D 4 350 ? 142.22700 157.19900 190.75900 1.000 157.39520 359 CYS C N 1
ATOM 17091 C CA . CYS D 4 350 ? 140.79900 156.96300 190.96900 1.000 157.39520 359 CYS C CA 1
ATOM 17092 C C . CYS D 4 350 ? 140.42000 157.09100 192.43900 1.000 157.39520 359 CYS C C 1
ATOM 17093 O O . CYS D 4 350 ? 139.37500 157.66200 192.77200 1.000 157.39520 359 CYS C O 1
ATOM 17096 N N . CYS D 4 351 ? 141.25100 156.54100 193.32700 1.000 153.67839 360 CYS C N 1
ATOM 17097 C CA . CYS D 4 351 ? 140.97800 156.58300 194.75800 1.000 153.67839 360 CYS C CA 1
ATOM 17098 C C . CYS D 4 351 ? 141.03500 158.00900 195.29100 1.000 153.67839 360 CYS C C 1
ATOM 17099 O O . CYS D 4 351 ? 140.18300 158.41500 196.08800 1.000 153.67839 360 CYS C O 1
ATOM 17102 N N . LEU D 4 352 ? 142.02600 158.78800 194.85000 1.000 152.43583 361 LEU C N 1
ATOM 17103 C CA . LEU D 4 352 ? 142.17400 160.15000 195.34400 1.000 152.43583 361 LEU C CA 1
ATOM 17104 C C . LEU D 4 352 ? 141.10400 161.07800 194.78900 1.000 152.43583 361 LEU C C 1
ATOM 17105 O O . LEU D 4 352 ? 140.69500 162.02300 195.47300 1.000 152.43583 361 LEU C O 1
ATOM 17110 N N . GLU D 4 353 ? 140.63400 160.83300 193.56300 1.000 156.60583 362 GLU C N 1
ATOM 17111 C CA . GLU D 4 353 ? 139.63400 161.71900 192.97800 1.000 156.60583 362 GLU C CA 1
ATOM 17112 C C . GLU D 4 353 ? 138.21500 161.37200 193.40700 1.000 156.60583 362 GLU C C 1
ATOM 17113 O O . GLU D 4 353 ? 137.33600 162.23800 193.34500 1.000 156.60583 362 GLU C O 1
ATOM 17119 N N . GLY D 4 354 ? 137.97000 160.13800 193.83700 1.000 158.72078 363 GLY C N 1
ATOM 17120 C CA . GLY D 4 354 ? 136.67000 159.78000 194.36600 1.000 158.72078 363 GLY C CA 1
ATOM 17121 C C . GLY D 4 354 ? 135.69800 159.25800 193.32900 1.000 158.72078 363 GLY C C 1
ATOM 17122 O O . GLY D 4 354 ? 134.57700 159.75900 193.21100 1.000 158.72078 363 GLY C O 1
ATOM 17123 N N . LYS D 4 355 ? 136.11900 158.25000 192.57100 1.000 158.59952 364 LYS C N 1
ATOM 17124 C CA . LYS D 4 355 ? 135.28100 157.60700 191.57200 1.000 158.59952 364 LYS C CA 1
ATOM 17125 C C . LYS D 4 355 ? 135.27500 156.10500 191.81600 1.000 158.59952 364 LYS C C 1
ATOM 17126 O O . LYS D 4 355 ? 136.04600 155.57800 192.62200 1.000 158.59952 364 LYS C O 1
ATOM 17132 N N . ASP D 4 356 ? 134.36700 155.41900 191.12700 1.000 161.24028 365 ASP C N 1
ATOM 17133 C CA . ASP D 4 356 ? 134.35500 153.96200 191.13100 1.000 161.24028 365 ASP C CA 1
ATOM 17134 C C . ASP D 4 356 ? 135.57700 153.47100 190.36100 1.000 161.24028 365 ASP C C 1
ATOM 17135 O O . ASP D 4 356 ? 135.74300 153.79000 189.17900 1.000 161.24028 365 ASP C O 1
ATOM 17140 N N . CYS D 4 357 ? 136.43000 152.70300 191.02800 1.000 160.49075 366 CYS C N 1
ATOM 17141 C CA . CYS D 4 357 ? 137.61200 152.13700 190.39400 1.000 160.49075 366 CYS C CA 1
ATOM 17142 C C . CYS D 4 357 ? 137.27700 150.77100 189.81000 1.000 160.49075 366 CYS C C 1
ATOM 17143 O O . CYS D 4 357 ? 136.60000 149.95700 190.44500 1.000 160.49075 366 CYS C O 1
ATOM 17146 N N . ASN D 4 358 ? 137.75000 150.53000 188.58600 1.000 161.23078 367 ASN C N 1
ATOM 17147 C CA . ASN D 4 358 ? 137.43400 149.31000 187.85800 1.000 161.23078 367 ASN C CA 1
ATOM 17148 C C . ASN D 4 358 ? 138.60600 148.35500 187.70200 1.000 161.23078 367 ASN C C 1
ATOM 17149 O O . ASN D 4 358 ? 138.38300 147.19400 187.34700 1.000 161.23078 367 ASN C O 1
ATOM 17154 N N . ASN D 4 359 ? 139.84000 148.81800 187.92300 1.000 159.20662 368 ASN C N 1
ATOM 17155 C CA . ASN D 4 359 ? 141.00100 147.93700 187.85000 1.000 159.20662 368 ASN C CA 1
ATOM 17156 C C . ASN D 4 359 ? 140.99200 146.86500 188.93300 1.000 159.20662 368 ASN C C 1
ATOM 17157 O O . ASN D 4 359 ? 141.63700 145.82500 188.76400 1.000 159.20662 368 ASN C O 1
ATOM 17162 N N . ILE D 4 360 ? 140.29300 147.10800 190.04400 1.000 155.31055 369 ILE C N 1
ATOM 17163 C CA . ILE D 4 360 ? 140.16900 146.13000 191.11800 1.000 155.31055 369 ILE C CA 1
ATOM 17164 C C . ILE D 4 360 ? 139.35000 144.93900 190.63000 1.000 155.31055 369 ILE C C 1
ATOM 17165 O O . ILE D 4 360 ? 138.39300 145.09500 189.86000 1.000 155.31055 369 ILE C O 1
ATOM 17170 N N . LEU D 4 361 ? 139.72000 143.73400 191.07900 1.000 157.03774 370 LEU C N 1
ATOM 17171 C CA . LEU D 4 361 ? 139.19000 142.50000 190.51500 1.000 157.03774 370 LEU C CA 1
ATOM 17172 C C . LEU D 4 361 ? 138.00000 141.98200 191.32200 1.000 157.03774 370 LEU C C 1
ATOM 17173 O O . LEU D 4 361 ? 138.01100 142.03900 192.55700 1.000 157.03774 370 LEU C O 1
ATOM 17178 N N . PRO D 4 362 ? 136.97100 141.47000 190.62700 1.000 157.95573 371 PRO C N 1
ATOM 17179 C CA . PRO D 4 362 ? 135.69400 141.16400 191.28800 1.000 157.95573 371 PRO C CA 1
ATOM 17180 C C . PRO D 4 362 ? 135.51100 139.76300 191.85800 1.000 157.95573 371 PRO C C 1
ATOM 17181 O O . PRO D 4 362 ? 134.35100 139.37500 192.03300 1.000 157.95573 371 PRO C O 1
ATOM 17185 N N . VAL D 4 363 ? 136.59800 139.01100 192.10300 1.000 154.61288 372 VAL C N 1
ATOM 17186 C CA . VAL D 4 363 ? 136.63100 137.56200 192.36300 1.000 154.61288 372 VAL C CA 1
ATOM 17187 C C . VAL D 4 363 ? 135.54800 137.03500 193.31000 1.000 154.61288 372 VAL C C 1
ATOM 17188 O O . VAL D 4 363 ? 134.83600 136.08200 192.96800 1.000 154.61288 372 VAL C O 1
ATOM 17192 N N . LEU D 4 364 ? 135.48700 137.58400 194.52400 1.000 155.57224 373 LEU C N 1
ATOM 17193 C CA . LEU D 4 364 ? 134.39400 137.50700 195.49200 1.000 155.57224 373 LEU C CA 1
ATOM 17194 C C . LEU D 4 364 ? 134.16900 136.15100 196.16000 1.000 155.57224 373 LEU C C 1
ATOM 17195 O O . LEU D 4 364 ? 133.61200 136.14000 197.26000 1.000 155.57224 373 LEU C O 1
ATOM 17200 N N . ASP D 4 365 ? 134.72000 135.05300 195.62700 1.000 148.26008 374 ASP C N 1
ATOM 17201 C CA . ASP D 4 365 ? 134.63100 133.71600 196.22700 1.000 148.26008 374 ASP C CA 1
ATOM 17202 C C . ASP D 4 365 ? 135.37200 132.71900 195.34900 1.000 148.26008 374 ASP C C 1
ATOM 17203 O O . ASP D 4 365 ? 135.84600 133.04200 194.25600 1.000 148.26008 374 ASP C O 1
ATOM 17208 N N . LEU D 4 366 ? 135.45200 131.49000 195.85600 1.000 145.24925 375 LEU C N 1
ATOM 17209 C CA . LEU D 4 366 ? 135.88900 130.31900 195.11200 1.000 145.24925 375 LEU C CA 1
ATOM 17210 C C . LEU D 4 366 ? 134.99400 129.15400 195.50500 1.000 145.24925 375 LEU C C 1
ATOM 17211 O O . LEU D 4 366 ? 134.63500 129.01000 196.67700 1.000 145.24925 375 LEU C O 1
ATOM 17216 N N . ILE D 4 367 ? 134.61600 128.34300 194.51000 1.000 147.88192 376 ILE C N 1
ATOM 17217 C CA . ILE D 4 367 ? 133.62000 127.28600 194.70500 1.000 147.88192 376 ILE C CA 1
ATOM 17218 C C . ILE D 4 367 ? 134.19200 126.18800 195.61100 1.000 147.88192 376 ILE C C 1
ATOM 17219 O O . ILE D 4 367 ? 135.40900 126.06300 195.78900 1.000 147.88192 376 ILE C O 1
ATOM 17224 N N . THR D 4 368 ? 133.29500 125.41600 196.23100 1.000 139.28607 377 THR C N 1
ATOM 17225 C CA . THR D 4 368 ? 133.63900 124.27600 197.07800 1.000 139.28607 377 THR C CA 1
ATOM 17226 C C . THR D 4 368 ? 134.47400 123.22200 196.35400 1.000 139.28607 377 THR C C 1
ATOM 17227 O O . THR D 4 368 ? 135.70200 123.22800 196.42700 1.000 139.28607 377 THR C O 1
ATOM 17231 N N . SER D 4 379 ? 137.19400 113.10100 203.48400 1.000 137.32231 388 SER C N 1
ATOM 17232 C CA . SER D 4 379 ? 138.49600 112.45100 203.41300 1.000 137.32231 388 SER C CA 1
ATOM 17233 C C . SER D 4 379 ? 139.23000 112.86300 202.14700 1.000 137.32231 388 SER C C 1
ATOM 17234 O O . SER D 4 379 ? 138.72600 112.68100 201.04100 1.000 137.32231 388 SER C O 1
ATOM 17237 N N . GLY D 4 380 ? 140.42700 113.41600 202.31200 1.000 131.55676 389 GLY C N 1
ATOM 17238 C CA . GLY D 4 380 ? 141.21300 113.83200 201.17000 1.000 131.55676 389 GLY C CA 1
ATOM 17239 C C . GLY D 4 380 ? 141.99600 115.10700 201.39700 1.000 131.55676 389 GLY C C 1
ATOM 17240 O O . GLY D 4 380 ? 142.88600 115.43700 200.60700 1.000 131.55676 389 GLY C O 1
ATOM 17241 N N . PHE D 4 381 ? 141.68500 115.83600 202.46900 1.000 128.88082 390 PHE C N 1
ATOM 17242 C CA . PHE D 4 381 ? 142.41300 117.05400 202.78600 1.000 128.88082 390 PHE C CA 1
ATOM 17243 C C . PHE D 4 381 ? 142.99400 117.09400 204.18900 1.000 128.88082 390 PHE C C 1
ATOM 17244 O O . PHE D 4 381 ? 143.71900 118.04500 204.49700 1.000 128.88082 390 PHE C O 1
ATOM 17252 N N . TRP D 4 382 ? 142.71100 116.11000 205.05000 1.000 130.45992 391 TRP C N 1
ATOM 17253 C CA . TRP D 4 382 ? 143.31500 116.05600 206.38200 1.000 130.45992 391 TRP C CA 1
ATOM 17254 C C . TRP D 4 382 ? 144.81900 115.76900 206.36800 1.000 130.45992 391 TRP C C 1
ATOM 17255 O O . TRP D 4 382 ? 145.43100 115.77700 207.44200 1.000 130.45992 391 TRP C O 1
ATOM 17266 N N . GLN D 4 383 ? 145.42800 115.51600 205.20500 1.000 134.04839 392 GLN C N 1
ATOM 17267 C CA . GLN D 4 383 ? 146.83100 115.14600 205.11900 1.000 134.04839 392 GLN C CA 1
ATOM 17268 C C . GLN D 4 383 ? 147.64500 116.35200 204.68400 1.000 134.04839 392 GLN C C 1
ATOM 17269 O O . GLN D 4 383 ? 147.46100 116.83300 203.55600 1.000 134.04839 392 GLN C O 1
ATOM 17275 N N . PRO D 4 384 ? 148.50800 116.89600 205.54000 1.000 132.95505 393 PRO C N 1
ATOM 17276 C CA . PRO D 4 384 ? 149.37200 118.00400 205.12000 1.000 132.95505 393 PRO C CA 1
ATOM 17277 C C . PRO D 4 384 ? 150.37300 117.56200 204.06600 1.000 132.95505 393 PRO C C 1
ATOM 17278 O O . PRO D 4 384 ? 150.88200 116.44000 204.09600 1.000 132.95505 393 PRO C O 1
ATOM 17282 N N . GLN D 4 385 ? 150.64500 118.45700 203.12200 1.000 135.14535 394 GLN C N 1
ATOM 17283 C CA . GLN D 4 385 ? 151.61900 118.21500 202.06700 1.000 135.14535 394 GLN C CA 1
ATOM 17284 C C . GLN D 4 385 ? 152.40600 119.49400 201.85300 1.000 135.14535 394 GLN C C 1
ATOM 17285 O O . GLN D 4 385 ? 151.81800 120.54200 201.57700 1.000 135.14535 394 GLN C O 1
ATOM 17291 N N . LEU D 4 386 ? 153.72400 119.40500 201.94200 1.000 130.28343 395 LEU C N 1
ATOM 17292 C CA . LEU D 4 386 ? 154.57100 120.56800 201.74400 1.000 130.28343 395 LEU C CA 1
ATOM 17293 C C . LEU D 4 386 ? 154.90300 120.69500 200.26000 1.000 130.28343 395 LEU C C 1
ATOM 17294 O O . LEU D 4 386 ? 154.34500 119.99300 199.41300 1.000 130.28343 395 LEU C O 1
ATOM 17299 N N . THR D 4 387 ? 155.81800 121.59500 199.92400 1.000 130.68285 396 THR C N 1
ATOM 17300 C CA . THR D 4 387 ? 156.23100 121.75000 198.54000 1.000 130.68285 396 THR C CA 1
ATOM 17301 C C . THR D 4 387 ? 157.27500 120.69800 198.20200 1.000 130.68285 396 THR C C 1
ATOM 17302 O O . THR D 4 387 ? 158.24200 120.50900 198.94500 1.000 130.68285 396 THR C O 1
ATOM 17306 N N . LYS D 4 388 ? 157.07000 120.01100 197.08300 1.000 138.97761 397 LYS C N 1
ATOM 17307 C CA . LYS D 4 388 ? 157.99500 118.97100 196.65900 1.000 138.97761 397 LYS C CA 1
ATOM 17308 C C . LYS D 4 388 ? 159.28200 119.60000 196.14500 1.000 138.97761 397 LYS C C 1
ATOM 17309 O O . LYS D 4 388 ? 159.25500 120.46300 195.26200 1.000 138.97761 397 LYS C O 1
ATOM 17315 N N . LEU D 4 389 ? 160.40700 119.16600 196.69700 1.000 139.15973 398 LEU C N 1
ATOM 17316 C CA . LEU D 4 389 ? 161.71600 119.60400 196.24700 1.000 139.15973 398 LEU C CA 1
ATOM 17317 C C . LEU D 4 389 ? 162.39700 118.47000 195.49400 1.000 139.15973 398 LEU C C 1
ATOM 17318 O O . LEU D 4 389 ? 162.07600 117.29500 195.69400 1.000 139.15973 398 LEU C O 1
ATOM 17323 N N . GLN D 4 390 ? 163.29700 118.84000 194.58400 1.000 140.02371 399 GLN C N 1
ATOM 17324 C CA . GLN D 4 390 ? 164.12000 117.86300 193.88200 1.000 140.02371 399 GLN C CA 1
ATOM 17325 C C . GLN D 4 390 ? 164.98400 117.12300 194.89100 1.000 140.02371 399 GLN C C 1
ATOM 17326 O O . GLN D 4 390 ? 165.76200 117.75600 195.60500 1.000 140.02371 399 GLN C O 1
ATOM 17332 N N . TYR D 4 391 ? 164.87900 115.79200 194.89900 1.000 139.81331 400 TYR C N 1
ATOM 17333 C CA . TYR D 4 391 ? 165.59000 114.86100 195.79700 1.000 139.81331 400 TYR C CA 1
ATOM 17334 C C . TYR D 4 391 ? 165.57300 115.32300 197.26300 1.000 139.81331 400 TYR C C 1
ATOM 17335 O O . TYR D 4 391 ? 166.60200 115.60500 197.87600 1.000 139.81331 400 TYR C O 1
ATOM 17344 N N . SER D 4 392 ? 164.36400 115.38700 197.82600 1.000 145.44113 401 SER C N 1
ATOM 17345 C CA . SER D 4 392 ? 164.17900 115.74300 199.22900 1.000 145.44113 401 SER C CA 1
ATOM 17346 C C . SER D 4 392 ? 163.62600 114.59900 200.06900 1.000 145.44113 401 SER C C 1
ATOM 17347 O O . SER D 4 392 ? 164.28400 114.18500 201.02800 1.000 145.44113 401 SER C O 1
ATOM 17350 N N . SER D 4 393 ? 162.44800 114.07300 199.71000 1.000 150.00123 402 SER C N 1
ATOM 17351 C CA . SER D 4 393 ? 161.85400 112.83900 200.24800 1.000 150.00123 402 SER C CA 1
ATOM 17352 C C . SER D 4 393 ? 161.72200 112.85700 201.77800 1.000 150.00123 402 SER C C 1
ATOM 17353 O O . SER D 4 393 ? 162.38200 112.10900 202.49800 1.000 150.00123 402 SER C O 1
ATOM 17356 N N . THR D 4 394 ? 160.84800 113.73600 202.26200 1.000 150.77714 403 THR C N 1
ATOM 17357 C CA . THR D 4 394 ? 160.56600 113.85100 203.69100 1.000 150.77714 403 THR C CA 1
ATOM 17358 C C . THR D 4 394 ? 159.11700 113.45700 203.97900 1.000 150.77714 403 THR C C 1
ATOM 17359 O O . THR D 4 394 ? 158.37000 113.06100 203.08300 1.000 150.77714 403 THR C O 1
ATOM 17363 N N . GLU D 4 395 ? 158.72100 113.57600 205.24900 1.000 149.54566 404 GLU C N 1
ATOM 17364 C CA . GLU D 4 395 ? 157.40200 113.13700 205.69200 1.000 149.54566 404 GLU C CA 1
ATOM 17365 C C . GLU D 4 395 ? 156.96900 113.95900 206.90200 1.000 149.54566 404 GLU C C 1
ATOM 17366 O O . GLU D 4 395 ? 157.76300 114.69200 207.49600 1.000 149.54566 404 GLU C O 1
ATOM 17372 N N . LEU D 4 396 ? 155.68900 113.81900 207.27000 1.000 143.03644 405 LEU C N 1
ATOM 17373 C CA . LEU D 4 396 ? 155.08000 114.55100 208.37600 1.000 143.03644 405 LEU C CA 1
ATOM 17374 C C . LEU D 4 396 ? 154.34100 113.58800 209.30000 1.000 143.03644 405 LEU C C 1
ATOM 17375 O O . LEU D 4 396 ? 153.53600 112.76700 208.82800 1.000 143.03644 405 LEU C O 1
ATOM 17380 N N . PRO D 4 397 ? 154.56800 113.66700 210.61500 1.000 146.25574 406 PRO C N 1
ATOM 17381 C CA . PRO D 4 397 ? 153.99100 112.68100 211.54500 1.000 146.25574 406 PRO C CA 1
ATOM 17382 C C . PRO D 4 397 ? 152.52700 112.88800 211.92100 1.000 146.25574 406 PRO C C 1
ATOM 17383 O O . PRO D 4 397 ? 151.97000 111.99700 212.58000 1.000 146.25574 406 PRO C O 1
ATOM 17387 N N . LEU D 4 398 ? 151.94300 114.06400 211.64500 1.000 144.08158 407 LEU C N 1
ATOM 17388 C CA . LEU D 4 398 ? 150.51600 114.40100 211.76000 1.000 144.08158 407 LEU C CA 1
ATOM 17389 C C . LEU D 4 398 ? 149.99800 114.55700 213.19300 1.000 144.08158 407 LEU C C 1
ATOM 17390 O O . LEU D 4 398 ? 148.91800 115.12900 213.38000 1.000 144.08158 407 LEU C O 1
ATOM 17395 N N . TRP D 4 399 ? 150.81200 114.19900 214.19200 1.000 146.61322 408 TRP C N 1
ATOM 17396 C CA . TRP D 4 399 ? 150.54800 114.36800 215.63200 1.000 146.61322 408 TRP C CA 1
ATOM 17397 C C . TRP D 4 399 ? 149.13500 113.91100 216.02600 1.000 146.61322 408 TRP C C 1
ATOM 17398 O O . TRP D 4 399 ? 148.25400 114.69900 216.36400 1.000 146.61322 408 TRP C O 1
ATOM 17409 N N . ASP D 4 400 ? 148.91800 112.60500 215.89600 1.000 153.77510 409 ASP C N 1
ATOM 17410 C CA . ASP D 4 400 ? 147.63400 112.01500 216.27100 1.000 153.77510 409 ASP C CA 1
ATOM 17411 C C . ASP D 4 400 ? 147.66700 111.68400 217.76200 1.000 153.77510 409 ASP C C 1
ATOM 17412 O O . ASP D 4 400 ? 147.79300 110.53100 218.17900 1.000 153.77510 409 ASP C O 1
ATOM 17417 N N . GLY D 4 401 ? 147.54900 112.72700 218.57900 1.000 156.69642 410 GLY C N 1
ATOM 17418 C CA . GLY D 4 401 ? 147.54800 112.56700 220.01300 1.000 156.69642 410 GLY C CA 1
ATOM 17419 C C . GLY D 4 401 ? 147.07800 113.80900 220.74200 1.000 156.69642 410 GLY C C 1
ATOM 17420 O O . GLY D 4 401 ? 146.66500 114.79800 220.12900 1.000 156.69642 410 GLY C O 1
ATOM 17421 N N . PRO D 4 402 ? 147.13000 113.77900 222.08600 1.000 159.61065 411 PRO C N 1
ATOM 17422 C CA . PRO D 4 402 ? 146.78600 114.97100 222.87200 1.000 159.61065 411 PRO C CA 1
ATOM 17423 C C . PRO D 4 402 ? 147.91900 115.98300 222.88600 1.000 159.61065 411 PRO C C 1
ATOM 17424 O O . PRO D 4 402 ? 148.94000 115.78200 222.22000 1.000 159.61065 411 PRO C O 1
ATOM 17428 N N . LEU D 4 403 ? 147.77700 117.05800 223.65600 1.000 159.99477 412 LEU C N 1
ATOM 17429 C CA . LEU D 4 403 ? 148.75900 118.13400 223.61100 1.000 159.99477 412 LEU C CA 1
ATOM 17430 C C . LEU D 4 403 ? 148.71900 118.92000 224.91800 1.000 159.99477 412 LEU C C 1
ATOM 17431 O O . LEU D 4 403 ? 147.93700 118.62600 225.82500 1.000 159.99477 412 LEU C O 1
ATOM 17436 N N . ASP D 4 404 ? 149.57700 119.93700 224.98700 1.000 159.59428 413 ASP C N 1
ATOM 17437 C CA . ASP D 4 404 ? 149.67200 120.88500 226.08800 1.000 159.59428 413 ASP C CA 1
ATOM 17438 C C . ASP D 4 404 ? 150.48000 122.05300 225.53800 1.000 159.59428 413 ASP C C 1
ATOM 17439 O O . ASP D 4 404 ? 151.13500 121.91600 224.50100 1.000 159.59428 413 ASP C O 1
ATOM 17444 N N . ILE D 4 405 ? 150.38300 123.20900 226.21600 1.000 152.61914 414 ILE C N 1
ATOM 17445 C CA . ILE D 4 405 ? 150.90700 124.47800 225.68900 1.000 152.61914 414 ILE C CA 1
ATOM 17446 C C . ILE D 4 405 ? 152.41700 124.40000 225.42800 1.000 152.61914 414 ILE C C 1
ATOM 17447 O O . ILE D 4 405 ? 152.88400 124.71300 224.32600 1.000 152.61914 414 ILE C O 1
ATOM 17452 N N . LYS D 4 406 ? 153.19800 123.99000 226.43200 1.000 152.84816 415 LYS C N 1
ATOM 17453 C CA . LYS D 4 406 ? 154.64600 123.89000 226.26000 1.000 152.84816 415 LYS C CA 1
ATOM 17454 C C . LYS D 4 406 ? 155.00900 122.79700 225.26100 1.000 152.84816 415 LYS C C 1
ATOM 17455 O O . LYS D 4 406 ? 155.96100 122.94900 224.48000 1.000 152.84816 415 LYS C O 1
ATOM 17461 N N . THR D 4 407 ? 154.25200 121.69400 225.26800 1.000 152.66991 416 THR C N 1
ATOM 17462 C CA . THR D 4 407 ? 154.43900 120.65300 224.26200 1.000 152.66991 416 THR C CA 1
ATOM 17463 C C . THR D 4 407 ? 154.12000 121.16500 222.86300 1.000 152.66991 416 THR C C 1
ATOM 17464 O O . THR D 4 407 ? 154.80200 120.79500 221.90100 1.000 152.66991 416 THR C O 1
ATOM 17468 N N . TYR D 4 408 ? 153.06500 121.98200 222.73200 1.000 144.56581 417 TYR C N 1
ATOM 17469 C CA . TYR D 4 408 ? 152.75000 122.66600 221.47700 1.000 144.56581 417 TYR C CA 1
ATOM 17470 C C . TYR D 4 408 ? 153.93900 123.46900 220.95800 1.000 144.56581 417 TYR C C 1
ATOM 17471 O O . TYR D 4 408 ? 154.33200 123.32400 219.78900 1.000 144.56581 417 TYR C O 1
ATOM 17480 N N . GLN D 4 409 ? 154.50000 124.34000 221.81600 1.000 151.49739 418 GLN C N 1
ATOM 17481 C CA . GLN D 4 409 ? 155.64200 125.16900 221.41600 1.000 151.49739 418 GLN C CA 1
ATOM 17482 C C . GLN D 4 409 ? 156.83300 124.31800 220.98200 1.000 151.49739 418 GLN C C 1
ATOM 17483 O O . GLN D 4 409 ? 157.41600 124.55400 219.91400 1.000 151.49739 418 GLN C O 1
ATOM 17489 N N . THR D 4 410 ? 157.21000 123.32900 221.80700 1.000 151.63647 419 THR C N 1
ATOM 17490 C CA . THR D 4 410 ? 158.37800 122.49700 221.51100 1.000 151.63647 419 THR C CA 1
ATOM 17491 C C . THR D 4 410 ? 158.18200 121.68500 220.23400 1.000 151.63647 419 THR C C 1
ATOM 17492 O O . THR D 4 410 ? 159.11900 121.53500 219.43800 1.000 151.63647 419 THR C O 1
ATOM 17496 N N . GLU D 4 411 ? 156.97700 121.13500 220.04200 1.000 146.63693 420 GLU C N 1
ATOM 17497 C CA . GLU D 4 411 ? 156.66800 120.33400 218.86300 1.000 146.63693 420 GLU C CA 1
ATOM 17498 C C . GLU D 4 411 ? 156.79600 121.16500 217.59300 1.000 146.63693 420 GLU C C 1
ATOM 17499 O O . GLU D 4 411 ? 157.43600 120.73300 216.62000 1.000 146.63693 420 GLU C O 1
ATOM 17505 N N . LEU D 4 412 ? 156.15700 122.34900 217.58000 1.000 144.59049 421 LEU C N 1
ATOM 17506 C CA . LEU D 4 412 ? 156.25800 123.25000 216.43200 1.000 144.59049 421 LEU C CA 1
ATOM 17507 C C . LEU D 4 412 ? 157.70900 123.63800 216.17500 1.000 144.59049 421 LEU C C 1
ATOM 17508 O O . LEU D 4 412 ? 158.13800 123.73000 215.01400 1.000 144.59049 421 LEU C O 1
ATOM 17513 N N . MET D 4 413 ? 158.46800 123.87400 217.25400 1.000 149.27463 422 MET C N 1
ATOM 17514 C CA . MET D 4 413 ? 159.87400 124.25400 217.15000 1.000 149.27463 422 MET C CA 1
ATOM 17515 C C . MET D 4 413 ? 160.67600 123.16200 216.44300 1.000 149.27463 422 MET C C 1
ATOM 17516 O O . MET D 4 413 ? 161.40700 123.44600 215.48700 1.000 149.27463 422 MET C O 1
ATOM 17521 N N . HIS D 4 414 ? 160.55600 121.90300 216.89300 1.000 147.28461 423 HIS C N 1
ATOM 17522 C CA . HIS D 4 414 ? 161.39200 120.86100 216.29200 1.000 147.28461 423 HIS C CA 1
ATOM 17523 C C . HIS D 4 414 ? 160.92200 120.49000 214.89400 1.000 147.28461 423 HIS C C 1
ATOM 17524 O O . HIS D 4 414 ? 161.74300 120.07400 214.06600 1.000 147.28461 423 HIS C O 1
ATOM 17531 N N . ARG D 4 415 ? 159.63400 120.67800 214.59000 1.000 136.82906 424 ARG C N 1
ATOM 17532 C CA . ARG D 4 415 ? 159.17300 120.46500 213.22000 1.000 136.82906 424 ARG C CA 1
ATOM 17533 C C . ARG D 4 415 ? 159.76200 121.50700 212.27300 1.000 136.82906 424 ARG C C 1
ATOM 17534 O O . ARG D 4 415 ? 160.24100 121.16900 211.17800 1.000 136.82906 424 ARG C O 1
ATOM 17542 N N . ALA D 4 416 ? 159.71800 122.78400 212.67200 1.000 135.38433 425 ALA C N 1
ATOM 17543 C CA . ALA D 4 416 ? 160.37400 123.83300 211.89500 1.000 135.38433 425 ALA C CA 1
ATOM 17544 C C . ALA D 4 416 ? 161.87500 123.58400 211.76200 1.000 135.38433 425 ALA C C 1
ATOM 17545 O O . ALA D 4 416 ? 162.46200 123.85600 210.71000 1.000 135.38433 425 ALA C O 1
ATOM 17547 N N . VAL D 4 417 ? 162.50500 123.05400 212.81600 1.000 134.84639 426 VAL C N 1
ATOM 17548 C CA . VAL D 4 417 ? 163.94800 122.81900 212.80200 1.000 134.84639 426 VAL C CA 1
ATOM 17549 C C . VAL D 4 417 ? 164.32000 121.71600 211.81200 1.000 134.84639 426 VAL C C 1
ATOM 17550 O O . VAL D 4 417 ? 165.28800 121.85700 211.04800 1.000 134.84639 426 VAL C O 1
ATOM 17554 N N . ILE D 4 418 ? 163.56400 120.61100 211.79700 1.000 131.63973 427 ILE C N 1
ATOM 17555 C CA . ILE D 4 418 ? 163.89300 119.52600 210.87300 1.000 131.63973 427 ILE C CA 1
ATOM 17556 C C . ILE D 4 418 ? 163.61800 119.95300 209.42800 1.000 131.63973 427 ILE C C 1
ATOM 17557 O O . ILE D 4 418 ? 164.37800 119.60100 208.51000 1.000 131.63973 427 ILE C O 1
ATOM 17562 N N . ARG D 4 419 ? 162.55500 120.74300 209.20300 1.000 127.33899 428 ARG C N 1
ATOM 17563 C CA . ARG D 4 419 ? 162.31900 121.28900 207.86500 1.000 127.33899 428 ARG C CA 1
ATOM 17564 C C . ARG D 4 419 ? 163.44500 122.23700 207.44800 1.000 127.33899 428 ARG C C 1
ATOM 17565 O O . ARG D 4 419 ? 163.85100 122.25600 206.27700 1.000 127.33899 428 ARG C O 1
ATOM 17573 N N . LEU D 4 420 ? 163.97900 123.00800 208.40400 1.000 130.12777 429 LEU C N 1
ATOM 17574 C CA . LEU D 4 420 ? 165.10700 123.89600 208.12800 1.000 130.12777 429 LEU C CA 1
ATOM 17575 C C . LEU D 4 420 ? 166.35100 123.11400 207.72300 1.000 130.12777 429 LEU C C 1
ATOM 17576 O O . LEU D 4 420 ? 167.06200 123.50800 206.78800 1.000 130.12777 429 LEU C O 1
ATOM 17581 N N . ARG D 4 421 ? 166.64900 122.02900 208.44500 1.000 134.84424 430 ARG C N 1
ATOM 17582 C CA . ARG D 4 421 ? 167.78200 121.17600 208.08600 1.000 134.84424 430 ARG C CA 1
ATOM 17583 C C . ARG D 4 421 ? 167.61600 120.59200 206.68800 1.000 134.84424 430 ARG C C 1
ATOM 17584 O O . ARG D 4 421 ? 168.58000 120.54400 205.91000 1.000 134.84424 430 ARG C O 1
ATOM 17592 N N . ASP D 4 422 ? 166.40000 120.13200 206.36300 1.000 133.37747 431 ASP C N 1
ATOM 17593 C CA . ASP D 4 422 ? 166.14800 119.56000 205.04300 1.000 133.37747 431 ASP C CA 1
ATOM 17594 C C . ASP D 4 422 ? 166.33600 120.59400 203.93700 1.000 133.37747 431 ASP C C 1
ATOM 17595 O O . ASP D 4 422 ? 166.93500 120.29000 202.90100 1.000 133.37747 431 ASP C O 1
ATOM 17600 N N . ILE D 4 423 ? 165.82700 121.81600 204.12900 1.000 130.72621 432 ILE C N 1
ATOM 17601 C CA . ILE D 4 423 ? 165.94900 122.81600 203.06600 1.000 130.72621 432 ILE C CA 1
ATOM 17602 C C . ILE D 4 423 ? 167.39900 123.29900 202.94600 1.000 130.72621 432 ILE C C 1
ATOM 17603 O O . ILE D 4 423 ? 167.86300 123.61600 201.83900 1.000 130.72621 432 ILE C O 1
ATOM 17608 N N . GLN D 4 424 ? 168.14000 123.33500 204.06400 1.000 128.14034 433 GLN C N 1
ATOM 17609 C CA . GLN D 4 424 ? 169.56900 123.64400 204.02800 1.000 128.14034 433 GLN C CA 1
ATOM 17610 C C . GLN D 4 424 ? 170.33300 122.62200 203.19400 1.000 128.14034 433 GLN C C 1
ATOM 17611 O O . GLN D 4 424 ? 171.12100 122.98700 202.30900 1.000 128.14034 433 GLN C O 1
ATOM 17617 N N . ASP D 4 425 ? 170.14100 121.33300 203.50600 1.000 132.71290 434 ASP C N 1
ATOM 17618 C CA . ASP D 4 425 ? 170.76500 120.25400 202.74200 1.000 132.71290 434 ASP C CA 1
ATOM 17619 C C . ASP D 4 425 ? 170.34800 120.29600 201.27600 1.000 132.71290 434 ASP C C 1
ATOM 17620 O O . ASP D 4 425 ? 171.15000 119.98400 200.38700 1.000 132.71290 434 ASP C O 1
ATOM 17625 N N . GLU D 4 426 ? 169.08800 120.65900 201.01700 1.000 131.66226 435 GLU C N 1
ATOM 17626 C CA . GLU D 4 426 ? 168.58300 120.78600 199.65400 1.000 131.66226 435 GLU C CA 1
ATOM 17627 C C . GLU D 4 426 ? 169.36000 121.84700 198.88400 1.000 131.66226 435 GLU C C 1
ATOM 17628 O O . GLU D 4 426 ? 169.71400 121.64500 197.71700 1.000 131.66226 435 GLU C O 1
ATOM 17634 N N . TYR D 4 427 ? 169.58800 123.00500 199.51300 1.000 125.76072 436 TYR C N 1
ATOM 17635 C CA . TYR D 4 427 ? 170.38800 124.05200 198.88000 1.000 125.76072 436 TYR C CA 1
ATOM 17636 C C . TYR D 4 427 ? 171.81500 123.56600 198.64400 1.000 125.76072 436 TYR C C 1
ATOM 17637 O O . TYR D 4 427 ? 172.36300 123.72900 197.54900 1.000 125.76072 436 TYR C O 1
ATOM 17646 N N . ALA D 4 428 ? 172.42700 122.94700 199.65600 1.000 126.05059 437 ALA C N 1
ATOM 17647 C CA . ALA D 4 428 ? 173.84600 122.59800 199.52000 1.000 126.05059 437 ALA C CA 1
ATOM 17648 C C . ALA D 4 428 ? 174.11600 121.41600 198.56400 1.000 126.05059 437 ALA C C 1
ATOM 17649 O O . ALA D 4 428 ? 175.26200 120.97100 198.50100 1.000 126.05059 437 ALA C O 1
ATOM 17651 N N . LYS D 4 429 ? 173.15100 120.89600 197.81100 1.000 127.16451 438 LYS C N 1
ATOM 17652 C CA . LYS D 4 429 ? 173.39400 119.79800 196.89400 1.000 127.16451 438 LYS C CA 1
ATOM 17653 C C . LYS D 4 429 ? 173.14900 120.16300 195.44000 1.000 127.16451 438 LYS C C 1
ATOM 17654 O O . LYS D 4 429 ? 173.68800 119.49200 194.55600 1.000 127.16451 438 LYS C O 1
ATOM 17660 N N . GLY D 4 430 ? 172.35200 121.19300 195.16600 1.000 119.64572 439 GLY C N 1
ATOM 17661 C CA . GLY D 4 430 ? 172.23500 121.72200 193.82500 1.000 119.64572 439 GLY C CA 1
ATOM 17662 C C . GLY D 4 430 ? 173.41500 122.54700 193.36800 1.000 119.64572 439 GLY C C 1
ATOM 17663 O O . GLY D 4 430 ? 173.40100 123.04200 192.23800 1.000 119.64572 439 GLY C O 1
ATOM 17664 N N . THR D 4 431 ? 174.41900 122.73200 194.22900 1.000 115.74112 440 THR C N 1
ATOM 17665 C CA . THR D 4 431 ? 175.61900 123.47300 193.86200 1.000 115.74112 440 THR C CA 1
ATOM 17666 C C . THR D 4 431 ? 176.40800 122.72600 192.79000 1.000 115.74112 440 THR C C 1
ATOM 17667 O O . THR D 4 431 ? 176.95800 123.34800 191.86900 1.000 115.74112 440 THR C O 1
ATOM 17671 N N . VAL D 4 432 ? 176.41500 121.38700 192.87200 1.000 115.12698 441 VAL C N 1
ATOM 17672 C CA . VAL D 4 432 ? 177.25000 120.57300 191.97800 1.000 115.12698 441 VAL C CA 1
ATOM 17673 C C . VAL D 4 432 ? 176.89100 120.71400 190.49500 1.000 115.12698 441 VAL C C 1
ATOM 17674 O O . VAL D 4 432 ? 177.81400 120.91000 189.68800 1.000 115.12698 441 VAL C O 1
ATOM 17678 N N . PRO D 4 433 ? 175.61900 120.53600 190.05000 1.000 112.02760 442 PRO C N 1
ATOM 17679 C CA . PRO D 4 433 ? 175.34600 120.68100 188.60300 1.000 112.02760 442 PRO C CA 1
ATOM 17680 C C . PRO D 4 433 ? 175.65200 122.06200 188.04400 1.000 112.02760 442 PRO C C 1
ATOM 17681 O O . PRO D 4 433 ? 175.99800 122.17600 186.85700 1.000 112.02760 442 PRO C O 1
ATOM 17685 N N . LEU D 4 434 ? 175.49300 123.10700 188.86500 1.000 109.46032 443 LEU C N 1
ATOM 17686 C CA . LEU D 4 434 ? 175.83400 124.46600 188.45200 1.000 109.46032 443 LEU C CA 1
ATOM 17687 C C . LEU D 4 434 ? 177.29900 124.57700 188.06200 1.000 109.46032 443 LEU C C 1
ATOM 17688 O O . LEU D 4 434 ? 177.62900 125.23200 187.06700 1.000 109.46032 443 LEU C O 1
ATOM 17693 N N . TYR D 4 435 ? 178.18200 123.95800 188.85400 1.000 111.56722 444 TYR C N 1
ATOM 17694 C CA . TYR D 4 435 ? 179.61900 123.95100 188.58800 1.000 111.56722 444 TYR C CA 1
ATOM 17695 C C . TYR D 4 435 ? 179.92200 123.38200 187.20700 1.000 111.56722 444 TYR C C 1
ATOM 17696 O O . TYR D 4 435 ? 180.65100 123.99400 186.41300 1.000 111.56722 444 TYR C O 1
ATOM 17705 N N . GLU D 4 436 ? 179.35700 122.21000 186.90700 1.000 111.36028 445 GLU C N 1
ATOM 17706 C CA . GLU D 4 436 ? 179.61000 121.54500 185.63500 1.000 111.36028 445 GLU C CA 1
ATOM 17707 C C . GLU D 4 436 ? 179.03500 122.33900 184.47100 1.000 111.36028 445 GLU C C 1
ATOM 17708 O O . GLU D 4 436 ? 179.64800 122.40100 183.39600 1.000 111.36028 445 GLU C O 1
ATOM 17714 N N . LYS D 4 437 ? 177.85100 122.93300 184.66100 1.000 106.52115 446 LYS C N 1
ATOM 17715 C CA . LYS D 4 437 ? 177.25100 123.75000 183.61000 1.000 106.52115 446 LYS C CA 1
ATOM 17716 C C . LYS D 4 437 ? 178.10700 124.97300 183.30000 1.000 106.52115 446 LYS C C 1
ATOM 17717 O O . LYS D 4 437 ? 178.30700 125.31200 182.12600 1.000 106.52115 446 LYS C O 1
ATOM 17723 N N . ARG D 4 438 ? 178.61300 125.64600 184.34400 1.000 105.29714 447 ARG C N 1
ATOM 17724 C CA . ARG D 4 438 ? 179.51700 126.78000 184.15400 1.000 105.29714 447 ARG C CA 1
ATOM 17725 C C . ARG D 4 438 ? 180.78300 126.36700 183.41500 1.000 105.29714 447 ARG C C 1
ATOM 17726 O O . ARG D 4 438 ? 181.25200 127.08800 182.52200 1.000 105.29714 447 ARG C O 1
ATOM 17734 N N . LEU D 4 439 ? 181.36000 125.22200 183.80100 1.000 107.62212 448 LEU C N 1
ATOM 17735 C CA . LEU D 4 439 ? 182.59000 124.73900 183.17900 1.000 107.62212 448 LEU C CA 1
ATOM 17736 C C . LEU D 4 439 ? 182.38300 124.45200 181.69500 1.000 107.62212 448 LEU C C 1
ATOM 17737 O O . LEU D 4 439 ? 183.20600 124.84300 180.85300 1.000 107.62212 448 LEU C O 1
ATOM 17742 N N . ASN D 4 440 ? 181.29000 123.75200 181.36500 1.000 109.48420 449 ASN C N 1
ATOM 17743 C CA . ASN D 4 440 ? 180.98700 123.43400 179.97300 1.000 109.48420 449 ASN C CA 1
ATOM 17744 C C . ASN D 4 440 ? 180.73200 124.69600 179.16400 1.000 109.48420 449 ASN C C 1
ATOM 17745 O O . ASN D 4 440 ? 181.13700 124.78300 177.99800 1.000 109.48420 449 ASN C O 1
ATOM 17750 N N . GLU D 4 441 ? 180.06300 125.68400 179.76900 1.000 112.30189 450 GLU C N 1
ATOM 17751 C CA . GLU D 4 441 ? 179.81400 126.95300 179.09300 1.000 112.30189 450 GLU C CA 1
ATOM 17752 C C . GLU D 4 441 ? 181.11700 127.67600 178.77200 1.000 112.30189 450 GLU C C 1
ATOM 17753 O O . GLU D 4 441 ? 181.29300 128.19300 177.65800 1.000 112.30189 450 GLU C O 1
ATOM 17759 N N . THR D 4 442 ? 182.03500 127.72700 179.74800 1.000 110.43442 451 THR C N 1
ATOM 17760 C CA . THR D 4 442 ? 183.33200 128.37600 179.55300 1.000 110.43442 451 THR C CA 1
ATOM 17761 C C . THR D 4 442 ? 184.12500 127.70500 178.43500 1.000 110.43442 451 THR C C 1
ATOM 17762 O O . THR D 4 442 ? 184.66300 128.38300 177.54200 1.000 110.43442 451 THR C O 1
ATOM 17766 N N . GLN D 4 443 ? 184.19200 126.36800 178.46500 1.000 109.48121 452 GLN C N 1
ATOM 17767 C CA . GLN D 4 443 ? 184.93700 125.62600 177.45100 1.000 109.48121 452 GLN C CA 1
ATOM 17768 C C . GLN D 4 443 ? 184.33700 125.82000 176.06400 1.000 109.48121 452 GLN C C 1
ATOM 17769 O O . GLN D 4 443 ? 185.07300 125.97900 175.08000 1.000 109.48121 452 GLN C O 1
ATOM 17775 N N . ARG D 4 444 ? 183.00300 125.82100 175.97100 1.000 114.33187 453 ARG C N 1
ATOM 17776 C CA . ARG D 4 444 ? 182.34600 126.00000 174.68200 1.000 114.33187 453 ARG C CA 1
ATOM 17777 C C . ARG D 4 444 ? 182.59400 127.39500 174.11500 1.000 114.33187 453 ARG C C 1
ATOM 17778 O O . ARG D 4 444 ? 182.81200 127.54700 172.90300 1.000 114.33187 453 ARG C O 1
ATOM 17786 N N . GLN D 4 445 ? 182.56300 128.42200 174.97600 1.000 113.27092 454 GLN C N 1
ATOM 17787 C CA . GLN D 4 445 ? 182.85100 129.78400 174.52800 1.000 113.27092 454 GLN C CA 1
ATOM 17788 C C . GLN D 4 445 ? 184.27900 129.91000 174.00800 1.000 113.27092 454 GLN C C 1
ATOM 17789 O O . GLN D 4 445 ? 184.51500 130.53800 172.96300 1.000 113.27092 454 GLN C O 1
ATOM 17795 N N . ASN D 4 446 ? 185.24200 129.33100 174.73700 1.000 110.89350 455 ASN C N 1
ATOM 17796 C CA . ASN D 4 446 ? 186.63600 129.37600 174.30100 1.000 110.89350 455 ASN C CA 1
ATOM 17797 C C . ASN D 4 446 ? 186.83400 128.65400 172.97200 1.000 110.89350 455 ASN C C 1
ATOM 17798 O O . ASN D 4 446 ? 187.60600 129.11600 172.11800 1.000 110.89350 455 ASN C O 1
ATOM 17803 N N . GLN D 4 447 ? 186.14200 127.52500 172.78200 1.000 113.64409 456 GLN C N 1
ATOM 17804 C CA . GLN D 4 447 ? 186.23300 126.79100 171.52100 1.000 113.64409 456 GLN C CA 1
ATOM 17805 C C . GLN D 4 447 ? 185.70100 127.61900 170.35600 1.000 113.64409 456 GLN C C 1
ATOM 17806 O O . GLN D 4 447 ? 186.32200 127.66900 169.28200 1.000 113.64409 456 GLN C O 1
ATOM 17812 N N . LEU D 4 448 ? 184.52900 128.24400 170.54900 1.000 118.12599 457 LEU C N 1
ATOM 17813 C CA . LEU D 4 448 ? 183.95000 129.15000 169.55400 1.000 118.12599 457 LEU C CA 1
ATOM 17814 C C . LEU D 4 448 ? 184.92300 130.25300 169.16000 1.000 118.12599 457 LEU C C 1
ATOM 17815 O O . LEU D 4 448 ? 185.11500 130.54600 167.97000 1.000 118.12599 457 LEU C O 1
ATOM 17820 N N . ASP D 4 449 ? 185.55900 130.86100 170.16200 1.000 121.01136 458 ASP C N 1
ATOM 17821 C CA . ASP D 4 449 ? 186.41500 132.01400 169.90900 1.000 121.01136 458 ASP C CA 1
ATOM 17822 C C . ASP D 4 449 ? 187.68500 131.61700 169.15900 1.000 121.01136 458 ASP C C 1
ATOM 17823 O O . ASP D 4 449 ? 188.12800 132.33400 168.24300 1.000 121.01136 458 ASP C O 1
ATOM 17828 N N . GLU D 4 450 ? 188.28700 130.48600 169.55100 1.000 118.78553 459 GLU C N 1
ATOM 17829 C CA . GLU D 4 450 ? 189.43700 129.94700 168.82900 1.000 118.78553 459 GLU C CA 1
ATOM 17830 C C . GLU D 4 450 ? 189.08200 129.64600 167.37500 1.000 118.78553 459 GLU C C 1
ATOM 17831 O O . GLU D 4 450 ? 189.89500 129.88400 166.46700 1.000 118.78553 459 GLU C O 1
ATOM 17837 N N . ILE D 4 451 ? 187.87200 129.11800 167.14300 1.000 118.74280 460 ILE C N 1
ATOM 17838 C CA . ILE D 4 451 ? 187.42100 128.81500 165.78500 1.000 118.74280 460 ILE C CA 1
ATOM 17839 C C . ILE D 4 451 ? 187.33500 130.09200 164.94900 1.000 118.74280 460 ILE C C 1
ATOM 17840 O O . ILE D 4 451 ? 187.77200 130.11400 163.78700 1.000 118.74280 460 ILE C O 1
ATOM 17845 N N . LYS D 4 452 ? 186.79100 131.17200 165.53400 1.000 118.54601 461 LYS C N 1
ATOM 17846 C CA . LYS D 4 452 ? 186.72000 132.46200 164.83400 1.000 118.54601 461 LYS C CA 1
ATOM 17847 C C . LYS D 4 452 ? 188.10800 132.97200 164.44700 1.000 118.54601 461 LYS C C 1
ATOM 17848 O O . LYS D 4 452 ? 188.30700 133.47700 163.32500 1.000 118.54601 461 LYS C O 1
ATOM 17854 N N . ASN D 4 453 ? 189.06400 132.87400 165.38200 1.000 122.98122 462 ASN C N 1
ATOM 17855 C CA . ASN D 4 453 ? 190.44600 133.27900 165.11400 1.000 122.98122 462 ASN C CA 1
ATOM 17856 C C . ASN D 4 453 ? 191.03100 132.51000 163.93300 1.000 122.98122 462 ASN C C 1
ATOM 17857 O O . ASN D 4 453 ? 191.67100 133.09900 163.04700 1.000 122.98122 462 ASN C O 1
ATOM 17862 N N . SER D 4 454 ? 190.84400 131.18300 163.93300 1.000 121.62996 463 SER C N 1
ATOM 17863 C CA . SER D 4 454 ? 191.35600 130.33800 162.85400 1.000 121.62996 463 SER C CA 1
ATOM 17864 C C . SER D 4 454 ? 190.75300 130.72200 161.50600 1.000 121.62996 463 SER C C 1
ATOM 17865 O O . SER D 4 454 ? 191.45300 130.70200 160.48200 1.000 121.62996 463 SER C O 1
ATOM 17868 N N . VAL D 4 455 ? 189.45000 131.04500 161.49300 1.000 124.10716 464 VAL C N 1
ATOM 17869 C CA . VAL D 4 455 ? 188.77300 131.47500 160.26400 1.000 124.10716 464 VAL C CA 1
ATOM 17870 C C . VAL D 4 455 ? 189.43600 132.72600 159.70000 1.000 124.10716 464 VAL C C 1
ATOM 17871 O O . VAL D 4 455 ? 189.74600 132.80400 158.49700 1.000 124.10716 464 VAL C O 1
ATOM 17875 N N . GLY D 4 456 ? 189.64600 133.72400 160.57100 1.000 125.99356 465 GLY C N 1
ATOM 17876 C CA . GLY D 4 456 ? 190.28800 134.96600 160.14600 1.000 125.99356 465 GLY C CA 1
ATOM 17877 C C . GLY D 4 456 ? 191.67800 134.74900 159.57200 1.000 125.99356 465 GLY C C 1
ATOM 17878 O O . GLY D 4 456 ? 192.02600 135.30700 158.52100 1.000 125.99356 465 GLY C O 1
ATOM 17879 N N . LEU D 4 457 ? 192.49000 133.93500 160.26500 1.000 124.11628 466 LEU C N 1
ATOM 17880 C CA . LEU D 4 457 ? 193.85800 133.66000 159.81800 1.000 124.11628 466 LEU C CA 1
ATOM 17881 C C . LEU D 4 457 ? 193.88000 132.98100 158.45200 1.000 124.11628 466 LEU C C 1
ATOM 17882 O O . LEU D 4 457 ? 194.68900 133.34400 157.58300 1.000 124.11628 466 LEU C O 1
ATOM 17887 N N . THR D 4 458 ? 193.01500 131.97700 158.25800 1.000 127.30854 467 THR C N 1
ATOM 17888 C CA . THR D 4 458 ? 192.97900 131.25100 156.99100 1.000 127.30854 467 THR C CA 1
ATOM 17889 C C . THR D 4 458 ? 192.56900 132.16400 155.83900 1.000 127.30854 467 THR C C 1
ATOM 17890 O O . THR D 4 458 ? 193.15900 132.10100 154.74600 1.000 127.30854 467 THR C O 1
ATOM 17894 N N . PHE D 4 459 ? 191.56700 133.02900 156.06900 1.000 134.18624 468 PHE C N 1
ATOM 17895 C CA . PHE D 4 459 ? 191.15200 133.96600 155.02400 1.000 134.18624 468 PHE C CA 1
ATOM 17896 C C . PHE D 4 459 ? 192.27400 134.93300 154.66700 1.000 134.18624 468 PHE C C 1
ATOM 17897 O O . PHE D 4 459 ? 192.46600 135.25900 153.48700 1.000 134.18624 468 PHE C O 1
ATOM 17905 N N . LYS D 4 460 ? 192.99700 135.42600 155.68300 1.000 135.03107 469 LYS C N 1
ATOM 17906 C CA . LYS D 4 460 ? 194.12800 136.32500 155.45300 1.000 135.03107 469 LYS C CA 1
ATOM 17907 C C . LYS D 4 460 ? 195.19700 135.65900 154.59000 1.000 135.03107 469 LYS C C 1
ATOM 17908 O O . LYS D 4 460 ? 195.72500 136.27100 153.65100 1.000 135.03107 469 LYS C O 1
ATOM 17914 N N . LYS D 4 461 ? 195.52700 134.40100 154.90100 1.000 136.39254 470 LYS C N 1
ATOM 17915 C CA . LYS D 4 461 ? 196.56700 133.69300 154.15500 1.000 136.39254 470 LYS C CA 1
ATOM 17916 C C . LYS D 4 461 ? 196.15000 133.45900 152.70000 1.000 136.39254 470 LYS C C 1
ATOM 17917 O O . LYS D 4 461 ? 196.97600 133.58700 151.78200 1.000 136.39254 470 LYS C O 1
ATOM 17923 N N . LYS D 4 462 ? 194.86900 133.13700 152.47000 1.000 142.42838 471 LYS C N 1
ATOM 17924 C CA . LYS D 4 462 ? 194.38100 132.96800 151.09700 1.000 142.42838 471 LYS C CA 1
ATOM 17925 C C . LYS D 4 462 ? 194.44100 134.28700 150.32400 1.000 142.42838 471 LYS C C 1
ATOM 17926 O O . LYS D 4 462 ? 194.84700 134.31900 149.14600 1.000 142.42838 471 LYS C O 1
ATOM 17932 N N . GLN D 4 463 ? 194.01600 135.37900 150.97600 1.000 145.11808 472 GLN C N 1
ATOM 17933 C CA . GLN D 4 463 ? 194.11300 136.71800 150.39700 1.000 145.11808 472 GLN C CA 1
ATOM 17934 C C . GLN D 4 463 ? 195.55200 137.05200 150.01400 1.000 145.11808 472 GLN C C 1
ATOM 17935 O O . GLN D 4 463 ? 195.79800 137.70900 148.99600 1.000 145.11808 472 GLN C O 1
ATOM 17941 N N . GLU D 4 464 ? 196.51300 136.59200 150.81700 1.000 147.40936 473 GLU C N 1
ATOM 17942 C CA . GLU D 4 464 ? 197.92100 136.80800 150.50000 1.000 147.40936 473 GLU C CA 1
ATOM 17943 C C . GLU D 4 464 ? 198.34900 136.00800 149.27300 1.000 147.40936 473 GLU C C 1
ATOM 17944 O O . GLU D 4 464 ? 199.05500 136.52700 148.40400 1.000 147.40936 473 GLU C O 1
ATOM 17950 N N . VAL D 4 465 ? 197.95600 134.73100 149.19600 1.000 149.22486 474 VAL C N 1
ATOM 17951 C CA . VAL D 4 465 ? 198.40000 133.88700 148.08000 1.000 149.22486 474 VAL C CA 1
ATOM 17952 C C . VAL D 4 465 ? 197.75500 134.28200 146.73900 1.000 149.22486 474 VAL C C 1
ATOM 17953 O O . VAL D 4 465 ? 198.21400 133.82300 145.67500 1.000 149.22486 474 VAL C O 1
ATOM 17957 N N . GLU D 4 466 ? 196.67500 135.08300 146.77200 1.000 153.26495 475 GLU C N 1
ATOM 17958 C CA . GLU D 4 466 ? 196.02500 135.55700 145.53900 1.000 153.26495 475 GLU C CA 1
ATOM 17959 C C . GLU D 4 466 ? 196.99300 136.30900 144.61400 1.000 153.26495 475 GLU C C 1
ATOM 17960 O O . GLU D 4 466 ? 197.01900 136.07400 143.39800 1.000 153.26495 475 GLU C O 1
ATOM 17966 N N . LYS D 4 467 ? 197.69100 137.31800 145.13800 1.000 157.25692 476 LYS C N 1
ATOM 17967 C CA . LYS D 4 467 ? 198.58300 138.08900 144.27200 1.000 157.25692 476 LYS C CA 1
ATOM 17968 C C . LYS D 4 467 ? 199.71400 137.22800 143.70600 1.000 157.25692 476 LYS C C 1
ATOM 17969 O O . LYS D 4 467 ? 200.14300 137.44000 142.56300 1.000 157.25692 476 LYS C O 1
ATOM 17975 N N . SER D 4 468 ? 200.18700 136.24200 144.47600 1.000 157.82099 477 SER C N 1
ATOM 17976 C CA . SER D 4 468 ? 201.19500 135.31700 143.97000 1.000 157.82099 477 SER C CA 1
ATOM 17977 C C . SER D 4 468 ? 200.68300 134.45200 142.82100 1.000 157.82099 477 SER C C 1
ATOM 17978 O O . SER D 4 468 ? 201.42400 134.21000 141.85800 1.000 157.82099 477 SER C O 1
ATOM 17981 N N . ILE D 4 469 ? 199.43500 133.95800 142.90400 1.000 160.71150 478 ILE C N 1
ATOM 17982 C CA . ILE D 4 469 ? 198.89200 133.20200 141.76300 1.000 160.71150 478 ILE C CA 1
ATOM 17983 C C . ILE D 4 469 ? 198.74900 134.10800 140.53700 1.000 160.71150 478 ILE C C 1
ATOM 17984 O O . ILE D 4 469 ? 198.96300 133.66100 139.39800 1.000 160.71150 478 ILE C O 1
ATOM 17989 N N . ASN D 4 470 ? 198.42800 135.39500 140.74600 1.000 165.14171 479 ASN C N 1
ATOM 17990 C CA . ASN D 4 470 ? 198.31800 136.32800 139.61800 1.000 165.14171 479 ASN C CA 1
ATOM 17991 C C . ASN D 4 470 ? 199.67300 136.52100 138.92500 1.000 165.14171 479 ASN C C 1
ATOM 17992 O O . ASN D 4 470 ? 199.77000 136.46900 137.68500 1.000 165.14171 479 ASN C O 1
ATOM 17997 N N . ASP D 4 471 ? 200.72500 136.78300 139.71200 1.000 165.63784 480 ASP C N 1
ATOM 17998 C CA . ASP D 4 471 ? 202.07000 136.91300 139.14400 1.000 165.63784 480 ASP C CA 1
ATOM 17999 C C . ASP D 4 471 ? 202.52600 135.62700 138.45600 1.000 165.63784 480 ASP C C 1
ATOM 18000 O O . ASP D 4 471 ? 203.19900 135.68200 137.41900 1.000 165.63784 480 ASP C O 1
ATOM 18005 N N . SER D 4 472 ? 202.16000 134.46400 139.01200 1.000 166.80277 481 SER C N 1
ATOM 18006 C CA . SER D 4 472 ? 202.49300 133.18800 138.38000 1.000 166.80277 481 SER C CA 1
ATOM 18007 C C . SER D 4 472 ? 201.81300 133.04300 137.02700 1.000 166.80277 481 SER C C 1
ATOM 18008 O O . SER D 4 472 ? 202.39800 132.48600 136.08700 1.000 166.80277 481 SER C O 1
ATOM 18011 N N . GLU D 4 473 ? 200.55600 133.49300 136.93400 1.000 170.77643 482 GLU C N 1
ATOM 18012 C CA . GLU D 4 473 ? 199.86200 133.54700 135.65000 1.000 170.77643 482 GLU C CA 1
ATOM 18013 C C . GLU D 4 473 ? 200.62700 134.40600 134.65200 1.000 170.77643 482 GLU C C 1
ATOM 18014 O O . GLU D 4 473 ? 200.74200 134.04100 133.47300 1.000 170.77643 482 GLU C O 1
ATOM 18020 N N . LYS D 4 474 ? 201.13500 135.56000 135.10900 1.000 170.51655 483 LYS C N 1
ATOM 18021 C CA . LYS D 4 474 ? 201.93800 136.43000 134.24200 1.000 170.51655 483 LYS C CA 1
ATOM 18022 C C . LYS D 4 474 ? 203.18300 135.71000 133.71700 1.000 170.51655 483 LYS C C 1
ATOM 18023 O O . LYS D 4 474 ? 203.51900 135.82100 132.52700 1.000 170.51655 483 LYS C O 1
ATOM 18029 N N . ARG D 4 475 ? 203.88900 134.98700 134.60000 1.000 174.11693 484 ARG C N 1
ATOM 18030 C CA . ARG D 4 475 ? 205.08800 134.25400 134.17700 1.000 174.11693 484 ARG C CA 1
ATOM 18031 C C . ARG D 4 475 ? 204.74200 133.15800 133.17700 1.000 174.11693 484 ARG C C 1
ATOM 18032 O O . ARG D 4 475 ? 205.50700 132.90600 132.23700 1.000 174.11693 484 ARG C O 1
ATOM 18040 N N . LEU D 4 476 ? 203.62100 132.46100 133.40200 1.000 172.55098 485 LEU C N 1
ATOM 18041 C CA . LEU D 4 476 ? 203.15800 131.43900 132.46400 1.000 172.55098 485 LEU C CA 1
ATOM 18042 C C . LEU D 4 476 ? 202.88800 132.03900 131.08600 1.000 172.55098 485 LEU C C 1
ATOM 18043 O O . LEU D 4 476 ? 203.24600 131.43900 130.06100 1.000 172.55098 485 LEU C O 1
ATOM 18048 N N . LYS D 4 477 ? 202.24200 133.21200 131.04700 1.000 174.28723 486 LYS C N 1
ATOM 18049 C CA . LYS D 4 477 ? 202.00100 133.90100 129.77800 1.000 174.28723 486 LYS C CA 1
ATOM 18050 C C . LYS D 4 477 ? 203.31200 134.24200 129.07500 1.000 174.28723 486 LYS C C 1
ATOM 18051 O O . LYS D 4 477 ? 203.44200 134.04300 127.85900 1.000 174.28723 486 LYS C O 1
ATOM 18057 N N . HIS D 4 478 ? 204.28000 134.77800 129.83300 1.000 179.39715 487 HIS C N 1
ATOM 18058 C CA . HIS D 4 478 ? 205.59200 135.13200 129.28200 1.000 179.39715 487 HIS C CA 1
ATOM 18059 C C . HIS D 4 478 ? 206.27900 133.90900 128.67800 1.000 179.39715 487 HIS C C 1
ATOM 18060 O O . HIS D 4 478 ? 206.82500 133.96900 127.56400 1.000 179.39715 487 HIS C O 1
ATOM 18067 N N . ALA D 4 479 ? 206.26200 132.79300 129.41400 1.000 181.01832 488 ALA C N 1
ATOM 18068 C CA . ALA D 4 479 ? 206.87700 131.55600 128.94500 1.000 181.01832 488 ALA C CA 1
ATOM 18069 C C . ALA D 4 479 ? 206.18700 131.04100 127.68700 1.000 181.01832 488 ALA C C 1
ATOM 18070 O O . ALA D 4 479 ? 206.84100 130.49100 126.79500 1.000 181.01832 488 ALA C O 1
ATOM 18072 N N . MET D 4 480 ? 204.86200 131.21000 127.60100 1.000 185.14568 489 MET C N 1
ATOM 18073 C CA . MET D 4 480 ? 204.13200 130.75800 126.41800 1.000 185.14568 489 MET C CA 1
ATOM 18074 C C . MET D 4 480 ? 204.47700 131.59800 125.18800 1.000 185.14568 489 MET C C 1
ATOM 18075 O O . MET D 4 480 ? 204.57100 131.06000 124.07300 1.000 185.14568 489 MET C O 1
ATOM 18080 N N . THR D 4 481 ? 204.64500 132.91800 125.36400 1.000 187.37571 490 THR C N 1
ATOM 18081 C CA . THR D 4 481 ? 205.08900 133.75900 124.24600 1.000 187.37571 490 THR C CA 1
ATOM 18082 C C . THR D 4 481 ? 206.48200 133.35700 123.77500 1.000 187.37571 490 THR C C 1
ATOM 18083 O O . THR D 4 481 ? 206.74700 133.30800 122.56100 1.000 187.37571 490 THR C O 1
ATOM 18087 N N . GLU D 4 482 ? 207.38700 133.09500 124.72700 1.000 189.74737 491 GLU C N 1
ATOM 18088 C CA . GLU D 4 482 ? 208.72600 132.61400 124.38600 1.000 189.74737 491 GLU C CA 1
ATOM 18089 C C . GLU D 4 482 ? 208.65900 131.28800 123.63300 1.000 189.74737 491 GLU C C 1
ATOM 18090 O O . GLU D 4 482 ? 209.42200 131.07100 122.68100 1.000 189.74737 491 GLU C O 1
ATOM 18096 N N . SER D 4 483 ? 207.76500 130.38900 124.06700 1.000 194.66012 492 SER C N 1
ATOM 18097 C CA . SER D 4 483 ? 207.54100 129.11500 123.38500 1.000 194.66012 492 SER C CA 1
ATOM 18098 C C . SER D 4 483 ? 207.13900 129.31500 121.93500 1.000 194.66012 492 SER C C 1
ATOM 18099 O O . SER D 4 483 ? 207.70600 128.68200 121.03600 1.000 194.66012 492 SER C O 1
ATOM 18102 N N . THR D 4 484 ? 206.13800 130.17400 121.70400 1.000 197.93742 493 THR C N 1
ATOM 18103 C CA . THR D 4 484 ? 205.65500 130.44400 120.35000 1.000 197.93742 493 THR C CA 1
ATOM 18104 C C . THR D 4 484 ? 206.76400 130.99100 119.46000 1.000 197.93742 493 THR C C 1
ATOM 18105 O O . THR D 4 484 ? 206.94500 130.52700 118.32500 1.000 197.93742 493 THR C O 1
ATOM 18109 N N . LYS D 4 485 ? 207.51500 131.97800 119.97100 1.000 200.15797 494 LYS C N 1
ATOM 18110 C CA . LYS D 4 485 ? 208.61900 132.56600 119.21100 1.000 200.15797 494 LYS C CA 1
ATOM 18111 C C . LYS D 4 485 ? 209.68200 131.52700 118.86500 1.000 200.15797 494 LYS C C 1
ATOM 18112 O O . LYS D 4 485 ? 210.18600 131.48900 117.72800 1.000 200.15797 494 LYS C O 1
ATOM 18118 N N . LEU D 4 486 ? 210.02500 130.67000 119.83500 1.000 203.76373 495 LEU C N 1
ATOM 18119 C CA . LEU D 4 486 ? 211.03600 129.64700 119.59900 1.000 203.76373 495 LEU C CA 1
ATOM 18120 C C . LEU D 4 486 ? 210.57000 128.61800 118.57800 1.000 203.76373 495 LEU C C 1
ATOM 18121 O O . LEU D 4 486 ? 211.35400 128.21400 117.71800 1.000 203.76373 495 LEU C O 1
ATOM 18126 N N . GLN D 4 487 ? 209.29300 128.20900 118.63300 1.000 206.62157 496 GLN C N 1
ATOM 18127 C CA . GLN D 4 487 ? 208.78400 127.26500 117.63700 1.000 206.62157 496 GLN C CA 1
ATOM 18128 C C . GLN D 4 487 ? 208.73700 127.87700 116.24300 1.000 206.62157 496 GLN C C 1
ATOM 18129 O O . GLN D 4 487 ? 208.94800 127.16300 115.25400 1.000 206.62157 496 GLN C O 1
ATOM 18135 N N . ASN D 4 488 ? 208.45900 129.18300 116.14200 1.000 211.99905 497 ASN C N 1
ATOM 18136 C CA . ASN D 4 488 ? 208.49900 129.84100 114.83600 1.000 211.99905 497 ASN C CA 1
ATOM 18137 C C . ASN D 4 488 ? 209.91200 129.84100 114.26100 1.000 211.99905 497 ASN C C 1
ATOM 18138 O O . ASN D 4 488 ? 210.10600 129.55500 113.06900 1.000 211.99905 497 ASN C O 1
ATOM 18143 N N . LYS D 4 489 ? 210.90800 130.19700 115.08700 1.000 213.75982 498 LYS C N 1
ATOM 18144 C CA . LYS D 4 489 ? 212.30300 130.12100 114.64100 1.000 213.75982 498 LYS C CA 1
ATOM 18145 C C . LYS D 4 489 ? 212.70700 128.69400 114.26900 1.000 213.75982 498 LYS C C 1
ATOM 18146 O O . LYS D 4 489 ? 213.47900 128.49100 113.31900 1.000 213.75982 498 LYS C O 1
ATOM 18152 N N . ILE D 4 490 ? 212.20100 127.70200 115.01800 1.000 218.09925 499 ILE C N 1
ATOM 18153 C CA . ILE D 4 490 ? 212.44000 126.28800 114.71700 1.000 218.09925 499 ILE C CA 1
ATOM 18154 C C . ILE D 4 490 ? 211.92900 125.94500 113.32500 1.000 218.09925 499 ILE C C 1
ATOM 18155 O O . ILE D 4 490 ? 212.64400 125.33800 112.51700 1.000 218.09925 499 ILE C O 1
ATOM 18160 N N . ASN D 4 491 ? 210.67600 126.32100 113.04000 1.000 223.97088 500 ASN C N 1
ATOM 18161 C CA . ASN D 4 491 ? 210.06300 126.03500 111.74400 1.000 223.97088 500 ASN C CA 1
ATOM 18162 C C . ASN D 4 491 ? 210.81700 126.71500 110.60700 1.000 223.97088 500 ASN C C 1
ATOM 18163 O O . ASN D 4 491 ? 211.03200 126.10700 109.54900 1.000 223.97088 500 ASN C O 1
ATOM 18168 N N . HIS D 4 492 ? 211.21900 127.97700 110.81300 1.000 228.98398 501 HIS C N 1
ATOM 18169 C CA . HIS D 4 492 ? 211.96400 128.72000 109.79400 1.000 228.98398 501 HIS C CA 1
ATOM 18170 C C . HIS D 4 492 ? 213.29500 128.04500 109.47300 1.000 228.98398 501 HIS C C 1
ATOM 18171 O O . HIS D 4 492 ? 213.60700 127.77900 108.30300 1.000 228.98398 501 HIS C O 1
ATOM 18178 N N . LEU D 4 493 ? 214.10100 127.77500 110.50600 1.000 233.46062 502 LEU C N 1
ATOM 18179 C CA . LEU D 4 493 ? 215.41000 127.16800 110.28400 1.000 233.46062 502 LEU C CA 1
ATOM 18180 C C . LEU D 4 493 ? 215.29500 125.73100 109.78000 1.000 233.46062 502 LEU C C 1
ATOM 18181 O O . LEU D 4 493 ? 216.17000 125.26500 109.04200 1.000 233.46062 502 LEU C O 1
ATOM 18186 N N . LEU D 4 494 ? 214.20700 125.03500 110.12400 1.000 235.84912 503 LEU C N 1
ATOM 18187 C CA . LEU D 4 494 ? 213.98500 123.69000 109.60600 1.000 235.84912 503 LEU C CA 1
ATOM 18188 C C . LEU D 4 494 ? 213.65100 123.72300 108.12100 1.000 235.84912 503 LEU C C 1
ATOM 18189 O O . LEU D 4 494 ? 214.11500 122.86800 107.35400 1.000 235.84912 503 LEU C O 1
ATOM 18194 N N . LYS D 4 495 ? 212.84000 124.70200 107.70100 1.000 240.83847 504 LYS C N 1
ATOM 18195 C CA . LYS D 4 495 ? 212.59200 124.90200 106.27700 1.000 240.83847 504 LYS C CA 1
ATOM 18196 C C . LYS D 4 495 ? 213.87400 125.26800 105.53800 1.000 240.83847 504 LYS C C 1
ATOM 18197 O O . LYS D 4 495 ? 214.09000 124.82400 104.40500 1.000 240.83847 504 LYS C O 1
ATOM 18203 N N . ASN D 4 496 ? 214.75000 126.04900 106.18200 1.000 251.34647 505 ASN C N 1
ATOM 18204 C CA . ASN D 4 496 ? 216.03100 126.39900 105.56500 1.000 251.34647 505 ASN C CA 1
ATOM 18205 C C . ASN D 4 496 ? 216.92900 125.17300 105.41500 1.000 251.34647 505 ASN C C 1
ATOM 18206 O O . ASN D 4 496 ? 217.65000 125.03900 104.41400 1.000 251.34647 505 ASN C O 1
ATOM 18211 N N . ARG D 4 497 ? 216.90100 124.27700 106.40900 1.000 248.50082 506 ARG C N 1
ATOM 18212 C CA . ARG D 4 497 ? 217.59300 122.99600 106.28900 1.000 248.50082 506 ARG C CA 1
ATOM 18213 C C . ARG D 4 497 ? 217.03700 122.17800 105.13100 1.000 248.50082 506 ARG C C 1
ATOM 18214 O O . ARG D 4 497 ? 217.80200 121.55300 104.38500 1.000 248.50082 506 ARG C O 1
ATOM 18222 N N . GLN D 4 498 ? 215.70300 122.16100 104.99000 1.000 251.10429 507 GLN C N 1
ATOM 18223 C CA . GLN D 4 498 ? 215.04600 121.46200 103.88500 1.000 251.10429 507 GLN C CA 1
ATOM 18224 C C . GLN D 4 498 ? 215.49600 122.00700 102.53100 1.000 251.10429 507 GLN C C 1
ATOM 18225 O O . GLN D 4 498 ? 215.63200 121.24800 101.56300 1.000 251.10429 507 GLN C O 1
ATOM 18231 N N . GLU D 4 499 ? 215.69200 123.32700 102.43900 1.000 259.02134 508 GLU C N 1
ATOM 18232 C CA . GLU D 4 499 ? 216.29900 123.92000 101.24600 1.000 259.02134 508 GLU C CA 1
ATOM 18233 C C . GLU D 4 499 ? 217.70300 123.37600 101.01700 1.000 259.02134 508 GLU C C 1
ATOM 18234 O O . GLU D 4 499 ? 218.00100 122.79600 99.96600 1.000 259.02134 508 GLU C O 1
ATOM 18240 N N . LEU D 4 500 ? 218.58500 123.56200 102.00300 1.000 256.72288 509 LEU C N 1
ATOM 18241 C CA . LEU D 4 500 ? 220.00800 123.29200 101.82000 1.000 256.72288 509 LEU C CA 1
ATOM 18242 C C . LEU D 4 500 ? 220.35400 121.80800 101.74100 1.000 256.72288 509 LEU C C 1
ATOM 18243 O O . LEU D 4 500 ? 221.51000 121.49100 101.44600 1.000 256.72288 509 LEU C O 1
ATOM 18248 N N . GLU D 4 501 ? 219.41900 120.89000 102.00600 1.000 258.51718 510 GLU C N 1
ATOM 18249 C CA . GLU D 4 501 ? 219.82100 119.48500 101.98400 1.000 258.51718 510 GLU C CA 1
ATOM 18250 C C . GLU D 4 501 ? 219.81300 118.89000 100.57300 1.000 258.51718 510 GLU C C 1
ATOM 18251 O O . GLU D 4 501 ? 220.79400 118.24800 100.17800 1.000 258.51718 510 GLU C O 1
ATOM 18257 N N . ASN D 4 502 ? 218.71600 119.03600 99.81700 1.000 261.20037 511 ASN C N 1
ATOM 18258 C CA . ASN D 4 502 ? 218.67500 118.54700 98.43800 1.000 261.20037 511 ASN C CA 1
ATOM 18259 C C . ASN D 4 502 ? 219.70500 119.25800 97.56600 1.000 261.20037 511 ASN C C 1
ATOM 18260 O O . ASN D 4 502 ? 219.69000 120.49000 97.47600 1.000 261.20037 511 ASN C O 1
ATOM 18265 N N . PHE D 4 503 ? 220.61600 118.47100 96.97700 1.000 265.66877 512 PHE C N 1
ATOM 18266 C CA . PHE D 4 503 ? 221.80600 118.91900 96.22800 1.000 265.66877 512 PHE C CA 1
ATOM 18267 C C . PHE D 4 503 ? 222.62600 119.89500 97.08600 1.000 265.66877 512 PHE C C 1
ATOM 18268 O O . PHE D 4 503 ? 222.81000 121.07000 96.77500 1.000 265.66877 512 PHE C O 1
ATOM 18276 N N . ASN D 4 504 ? 223.15800 119.30000 98.16400 1.000 263.70566 513 ASN C N 1
ATOM 18277 C CA . ASN D 4 504 ? 223.60000 119.95800 99.39700 1.000 263.70566 513 ASN C CA 1
ATOM 18278 C C . ASN D 4 504 ? 224.40200 121.25300 99.25400 1.000 263.70566 513 ASN C C 1
ATOM 18279 O O . ASN D 4 504 ? 223.89700 122.32400 99.61400 1.000 263.70566 513 ASN C O 1
ATOM 18284 N N . LYS D 4 505 ? 225.60500 121.18100 98.66000 1.000 260.15439 514 LYS C N 1
ATOM 18285 C CA . LYS D 4 505 ? 226.60400 122.26700 98.65800 1.000 260.15439 514 LYS C CA 1
ATOM 18286 C C . LYS D 4 505 ? 226.76300 122.86800 100.06000 1.000 260.15439 514 LYS C C 1
ATOM 18287 O O . LYS D 4 505 ? 226.69400 124.08300 100.26000 1.000 260.15439 514 LYS C O 1
ATOM 18293 N N . LEU D 4 506 ? 226.95700 121.96900 101.03800 1.000 255.21277 515 LEU C N 1
ATOM 18294 C CA . LEU D 4 506 ? 226.77700 122.10400 102.48400 1.000 255.21277 515 LEU C CA 1
ATOM 18295 C C . LEU D 4 506 ? 227.39600 123.35400 103.10600 1.000 255.21277 515 LEU C C 1
ATOM 18296 O O . LEU D 4 506 ? 228.62500 123.48000 103.17300 1.000 255.21277 515 LEU C O 1
ATOM 18301 N N . PRO D 4 507 ? 226.56600 124.30300 103.56600 1.000 253.76412 516 PRO C N 1
ATOM 18302 C CA . PRO D 4 507 ? 227.06800 125.40000 104.40500 1.000 253.76412 516 PRO C CA 1
ATOM 18303 C C . PRO D 4 507 ? 226.98600 125.08900 105.89500 1.000 253.76412 516 PRO C C 1
ATOM 18304 O O . PRO D 4 507 ? 226.58500 123.98800 106.28300 1.000 253.76412 516 PRO C O 1
ATOM 18308 N N . SER D 4 508 ? 227.36300 126.05400 106.73900 1.000 252.27496 517 SER C N 1
ATOM 18309 C CA . SER D 4 508 ? 227.24700 125.93500 108.19100 1.000 252.27496 517 SER C CA 1
ATOM 18310 C C . SER D 4 508 ? 225.86300 126.29600 108.72200 1.000 252.27496 517 SER C C 1
ATOM 18311 O O . SER D 4 508 ? 225.67400 126.31700 109.95300 1.000 252.27496 517 SER C O 1
ATOM 18314 N N . ASN D 4 509 ? 224.91300 126.59700 107.82700 1.000 252.57452 518 ASN C N 1
ATOM 18315 C CA . ASN D 4 509 ? 223.57200 126.99600 108.24300 1.000 252.57452 518 ASN C CA 1
ATOM 18316 C C . ASN D 4 509 ? 222.86300 125.87200 108.98400 1.000 252.57452 518 ASN C C 1
ATOM 18317 O O . ASN D 4 509 ? 222.12200 126.12900 109.93900 1.000 252.57452 518 ASN C O 1
ATOM 18322 N N . THR D 4 510 ? 223.06100 124.62300 108.54600 1.000 249.35189 519 THR C N 1
ATOM 18323 C CA . THR D 4 510 ? 222.44900 123.49100 109.23800 1.000 249.35189 519 THR C CA 1
ATOM 18324 C C . THR D 4 510 ? 223.02000 123.32700 110.64900 1.000 249.35189 519 THR C C 1
ATOM 18325 O O . THR D 4 510 ? 222.27700 122.99200 111.57800 1.000 249.35189 519 THR C O 1
ATOM 18329 N N . ILE D 4 511 ? 224.31500 123.61500 110.83800 1.000 247.37063 520 ILE C N 1
ATOM 18330 C CA . ILE D 4 511 ? 224.93200 123.55100 112.16200 1.000 247.37063 520 ILE C CA 1
ATOM 18331 C C . ILE D 4 511 ? 224.32600 124.60700 113.07800 1.000 247.37063 520 ILE C C 1
ATOM 18332 O O . ILE D 4 511 ? 223.92300 124.31000 114.21500 1.000 247.37063 520 ILE C O 1
ATOM 18337 N N . SER D 4 512 ? 224.28300 125.86000 112.60000 1.000 243.31982 521 SER C N 1
ATOM 18338 C CA . SER D 4 512 ? 223.70400 126.95000 113.38700 1.000 243.31982 521 SER C CA 1
ATOM 18339 C C . SER D 4 512 ? 222.23300 126.68800 113.70600 1.000 243.31982 521 SER C C 1
ATOM 18340 O O . SER D 4 512 ? 221.77600 126.94200 114.83000 1.000 243.31982 521 SER C O 1
ATOM 18343 N N . SER D 4 513 ? 221.49000 126.14500 112.73500 1.000 243.08240 522 SER C N 1
ATOM 18344 C CA . SER D 4 513 ? 220.07500 125.85400 112.92700 1.000 243.08240 522 SER C CA 1
ATOM 18345 C C . SER D 4 513 ? 219.86600 124.75900 113.96600 1.000 243.08240 522 SER C C 1
ATOM 18346 O O . SER D 4 513 ? 218.96100 124.86600 114.80100 1.000 243.08240 522 SER C O 1
ATOM 18349 N N . GLU D 4 514 ? 220.69800 123.70800 113.93100 1.000 240.19753 523 GLU C N 1
ATOM 18350 C CA . GLU D 4 514 ? 220.62700 122.65200 114.94000 1.000 240.19753 523 GLU C CA 1
ATOM 18351 C C . GLU D 4 514 ? 220.92900 123.19500 116.33000 1.000 240.19753 523 GLU C C 1
ATOM 18352 O O . GLU D 4 514 ? 220.26900 122.80900 117.30500 1.000 240.19753 523 GLU C O 1
ATOM 18358 N N . ASN D 4 515 ? 221.94500 124.06900 116.43400 1.000 235.10678 524 ASN C N 1
ATOM 18359 C CA . ASN D 4 515 ? 222.25800 124.74300 117.69700 1.000 235.10678 524 ASN C CA 1
ATOM 18360 C C . ASN D 4 515 ? 221.04200 125.50500 118.22200 1.000 235.10678 524 ASN C C 1
ATOM 18361 O O . ASN D 4 515 ? 220.71800 125.43200 119.41700 1.000 235.10678 524 ASN C O 1
ATOM 18366 N N . HIS D 4 516 ? 220.34700 126.21900 117.32900 1.000 235.58272 525 HIS C N 1
ATOM 18367 C CA . HIS D 4 516 ? 219.16400 126.97800 117.73000 1.000 235.58272 525 HIS C CA 1
ATOM 18368 C C . HIS D 4 516 ? 218.03800 126.04800 118.18300 1.000 235.58272 525 HIS C C 1
ATOM 18369 O O . HIS D 4 516 ? 217.29700 126.37900 119.11800 1.000 235.58272 525 HIS C O 1
ATOM 18376 N N . LEU D 4 517 ? 217.88700 124.89000 117.52100 1.000 230.42820 526 LEU C N 1
ATOM 18377 C CA . LEU D 4 517 ? 216.88500 123.91200 117.95500 1.000 230.42820 526 LEU C CA 1
ATOM 18378 C C . LEU D 4 517 ? 217.21100 123.36900 119.34200 1.000 230.42820 526 LEU C C 1
ATOM 18379 O O . LEU D 4 517 ? 216.30200 123.09300 120.13700 1.000 230.42820 526 LEU C O 1
ATOM 18384 N N . GLU D 4 518 ? 218.50300 123.19000 119.64100 1.000 229.65303 527 GLU C N 1
ATOM 18385 C CA . GLU D 4 518 ? 218.89700 122.75500 120.98200 1.000 229.65303 527 GLU C CA 1
ATOM 18386 C C . GLU D 4 518 ? 218.55700 123.81000 122.03100 1.000 229.65303 527 GLU C C 1
ATOM 18387 O O . GLU D 4 518 ? 218.10700 123.46700 123.13600 1.000 229.65303 527 GLU C O 1
ATOM 18393 N N . GLU D 4 519 ? 218.80500 125.09200 121.71400 1.000 224.61259 528 GLU C N 1
ATOM 18394 C CA . GLU D 4 519 ? 218.36800 126.18200 122.59500 1.000 224.61259 528 GLU C CA 1
ATOM 18395 C C . GLU D 4 519 ? 216.85900 126.14700 122.81900 1.000 224.61259 528 GLU C C 1
ATOM 18396 O O . GLU D 4 519 ? 216.38300 126.35300 123.94700 1.000 224.61259 528 GLU C O 1
ATOM 18402 N N . GLY D 4 520 ? 216.10000 125.91900 121.74000 1.000 215.53256 529 GLY C N 1
ATOM 18403 C CA . GLY D 4 520 ? 214.65100 125.82500 121.84800 1.000 215.53256 529 GLY C CA 1
ATOM 18404 C C . GLY D 4 520 ? 214.20200 124.69000 122.75100 1.000 215.53256 529 GLY C C 1
ATOM 18405 O O . GLY D 4 520 ? 213.28300 124.85600 123.55500 1.000 215.53256 529 GLY C O 1
ATOM 18406 N N . SER D 4 521 ? 214.85000 123.52600 122.62800 1.000 211.91895 530 SER C N 1
ATOM 18407 C CA . SER D 4 521 ? 214.52000 122.37900 123.47500 1.000 211.91895 530 SER C CA 1
ATOM 18408 C C . SER D 4 521 ? 214.83000 122.65600 124.94400 1.000 211.91895 530 SER C C 1
ATOM 18409 O O . SER D 4 521 ? 214.05300 122.27100 125.83300 1.000 211.91895 530 SER C O 1
ATOM 18412 N N . ALA D 4 522 ? 215.98800 123.27900 125.21100 1.000 206.37095 531 ALA C N 1
ATOM 18413 C CA . ALA D 4 522 ? 216.35600 123.67200 126.57300 1.000 206.37095 531 ALA C CA 1
ATOM 18414 C C . ALA D 4 522 ? 215.30600 124.58900 127.19300 1.000 206.37095 531 ALA C C 1
ATOM 18415 O O . ALA D 4 522 ? 214.80100 124.33200 128.29900 1.000 206.37095 531 ALA C O 1
ATOM 18417 N N . LEU D 4 523 ? 214.95600 125.66700 126.48600 1.000 201.08690 532 LEU C N 1
ATOM 18418 C CA . LEU D 4 523 ? 213.97700 126.59600 127.03600 1.000 201.08690 532 LEU C CA 1
ATOM 18419 C C . LEU D 4 523 ? 212.57200 126.00100 127.06400 1.000 201.08690 532 LEU C C 1
ATOM 18420 O O . LEU D 4 523 ? 211.74200 126.44000 127.87000 1.000 201.08690 532 LEU C O 1
ATOM 18425 N N . ALA D 4 524 ? 212.31700 124.96400 126.25900 1.000 197.78233 533 ALA C N 1
ATOM 18426 C CA . ALA D 4 524 ? 211.05900 124.23200 126.35300 1.000 197.78233 533 ALA C CA 1
ATOM 18427 C C . ALA D 4 524 ? 210.97400 123.44900 127.65600 1.000 197.78233 533 ALA C C 1
ATOM 18428 O O . ALA D 4 524 ? 209.92300 123.42500 128.31200 1.000 197.78233 533 ALA C O 1
ATOM 18430 N N . ASP D 4 525 ? 212.05900 122.75600 128.01600 1.000 195.63598 534 ASP C N 1
ATOM 18431 C CA . ASP D 4 525 ? 212.14200 122.11800 129.33100 1.000 195.63598 534 ASP C CA 1
ATOM 18432 C C . ASP D 4 525 ? 211.94200 123.12600 130.46800 1.000 195.63598 534 ASP C C 1
ATOM 18433 O O . ASP D 4 525 ? 211.22900 122.83900 131.44500 1.000 195.63598 534 ASP C O 1
ATOM 18438 N N . LYS D 4 526 ? 212.55600 124.31400 130.34800 1.000 192.26225 535 LYS C N 1
ATOM 18439 C CA . LYS D 4 526 ? 212.40000 125.35200 131.37600 1.000 192.26225 535 LYS C CA 1
ATOM 18440 C C . LYS D 4 526 ? 210.94800 125.81600 131.52600 1.000 192.26225 535 LYS C C 1
ATOM 18441 O O . LYS D 4 526 ? 210.42800 125.92300 132.64900 1.000 192.26225 535 LYS C O 1
ATOM 18447 N N . LEU D 4 527 ? 210.28800 126.12400 130.40100 1.000 189.95604 536 LEU C N 1
ATOM 18448 C CA . LEU D 4 527 ? 208.88500 126.53800 130.44100 1.000 189.95604 536 LEU C CA 1
ATOM 18449 C C . LEU D 4 527 ? 207.99400 125.43100 130.98900 1.000 189.95604 536 LEU C C 1
ATOM 18450 O O . LEU D 4 527 ? 206.97200 125.72300 131.61900 1.000 189.95604 536 LEU C O 1
ATOM 18455 N N . LYS D 4 528 ? 208.33600 124.16600 130.70600 1.000 184.48119 537 LYS C N 1
ATOM 18456 C CA . LYS D 4 528 ? 207.55400 123.04600 131.22200 1.000 184.48119 537 LYS C CA 1
ATOM 18457 C C . LYS D 4 528 ? 207.62500 123.01000 132.74200 1.000 184.48119 537 LYS C C 1
ATOM 18458 O O . LYS D 4 528 ? 206.60900 122.78300 133.42000 1.000 184.48119 537 LYS C O 1
ATOM 18464 N N . GLU D 4 529 ? 208.83700 123.18800 133.28800 1.000 183.70816 538 GLU C N 1
ATOM 18465 C CA . GLU D 4 529 ? 209.00400 123.33600 134.73500 1.000 183.70816 538 GLU C CA 1
ATOM 18466 C C . GLU D 4 529 ? 208.13200 124.46900 135.27500 1.000 183.70816 538 GLU C C 1
ATOM 18467 O O . GLU D 4 529 ? 207.46600 124.32400 136.31100 1.000 183.70816 538 GLU C O 1
ATOM 18473 N N . TYR D 4 530 ? 208.13000 125.60800 134.57000 1.000 176.66407 539 TYR C N 1
ATOM 18474 C CA . TYR D 4 530 ? 207.42400 126.78900 135.06600 1.000 176.66407 539 TYR C CA 1
ATOM 18475 C C . TYR D 4 530 ? 205.90400 126.59400 135.05900 1.000 176.66407 539 TYR C C 1
ATOM 18476 O O . TYR D 4 530 ? 205.22300 126.98600 136.01900 1.000 176.66407 539 TYR C O 1
ATOM 18485 N N . ILE D 4 531 ? 205.35300 125.99800 133.99200 1.000 175.66385 540 ILE C N 1
ATOM 18486 C CA . ILE D 4 531 ? 203.90700 125.75700 133.93800 1.000 175.66385 540 ILE C CA 1
ATOM 18487 C C . ILE D 4 531 ? 203.50700 124.71500 134.98600 1.000 175.66385 540 ILE C C 1
ATOM 18488 O O . ILE D 4 531 ? 202.41600 124.80600 135.57700 1.000 175.66385 540 ILE C O 1
ATOM 18493 N N . ASP D 4 532 ? 204.38000 123.72800 135.24700 1.000 175.13304 541 ASP C N 1
ATOM 18494 C CA . ASP D 4 532 ? 204.11800 122.77300 136.32100 1.000 175.13304 541 ASP C CA 1
ATOM 18495 C C . ASP D 4 532 ? 204.03400 123.47400 137.67400 1.000 175.13304 541 ASP C C 1
ATOM 18496 O O . ASP D 4 532 ? 203.12600 123.19200 138.47000 1.000 175.13304 541 ASP C O 1
ATOM 18501 N N . LYS D 4 533 ? 204.96400 124.40200 137.93900 1.000 171.53598 542 LYS C N 1
ATOM 18502 C CA . LYS D 4 533 ? 204.94400 125.14300 139.20100 1.000 171.53598 542 LYS C CA 1
ATOM 18503 C C . LYS D 4 533 ? 203.69400 126.01500 139.31800 1.000 171.53598 542 LYS C C 1
ATOM 18504 O O . LYS D 4 533 ? 203.12800 126.16300 140.41500 1.000 171.53598 542 LYS C O 1
ATOM 18510 N N . ASN D 4 534 ? 203.24700 126.58600 138.19300 1.000 168.70509 543 ASN C N 1
ATOM 18511 C CA . ASN D 4 534 ? 202.00700 127.36500 138.17000 1.000 168.70509 543 ASN C CA 1
ATOM 18512 C C . ASN D 4 534 ? 200.80800 126.50100 138.55400 1.000 168.70509 543 ASN C C 1
ATOM 18513 O O . ASN D 4 534 ? 199.94900 126.92500 139.34200 1.000 168.70509 543 ASN C O 1
ATOM 18518 N N . ALA D 4 535 ? 200.70800 125.30600 137.95300 1.000 163.96167 544 ALA C N 1
ATOM 18519 C CA . ALA D 4 535 ? 199.60700 124.39100 138.26000 1.000 163.96167 544 ALA C CA 1
ATOM 18520 C C . ALA D 4 535 ? 199.60800 123.98300 139.73200 1.000 163.96167 544 ALA C C 1
ATOM 18521 O O . ALA D 4 535 ? 198.53800 123.87000 140.35200 1.000 163.96167 544 ALA C O 1
ATOM 18523 N N . THR D 4 536 ? 200.80200 123.74100 140.29700 1.000 164.07433 545 THR C N 1
ATOM 18524 C CA . THR D 4 536 ? 200.90700 123.40400 141.71900 1.000 164.07433 545 THR C CA 1
ATOM 18525 C C . THR D 4 536 ? 200.38200 124.53900 142.59000 1.000 164.07433 545 THR C C 1
ATOM 18526 O O . THR D 4 536 ? 199.64100 124.30100 143.55500 1.000 164.07433 545 THR C O 1
ATOM 18530 N N . LEU D 4 537 ? 200.79100 125.77900 142.27600 1.000 158.46363 546 LEU C N 1
ATOM 18531 C CA . LEU D 4 537 ? 200.32100 126.94700 143.02400 1.000 158.46363 546 LEU C CA 1
ATOM 18532 C C . LEU D 4 537 ? 198.80000 127.07900 142.93900 1.000 158.46363 546 LEU C C 1
ATOM 18533 O O . LEU D 4 537 ? 198.14000 127.42200 143.93300 1.000 158.46363 546 LEU C O 1
ATOM 18538 N N . PHE D 4 538 ? 198.23700 126.82100 141.75000 1.000 160.27267 547 PHE C N 1
ATOM 18539 C CA . PHE D 4 538 ? 196.78800 126.88900 141.55400 1.000 160.27267 547 PHE C CA 1
ATOM 18540 C C . PHE D 4 538 ? 196.06200 125.88400 142.44100 1.000 160.27267 547 PHE C C 1
ATOM 18541 O O . PHE D 4 538 ? 195.05100 126.21800 143.08400 1.000 160.27267 547 PHE C O 1
ATOM 18549 N N . ASN D 4 539 ? 196.57100 124.64800 142.48900 1.000 157.56715 548 ASN C N 1
ATOM 18550 C CA . ASN D 4 539 ? 195.93900 123.61900 143.31100 1.000 157.56715 548 ASN C CA 1
ATOM 18551 C C . ASN D 4 539 ? 196.04100 123.94700 144.79900 1.000 157.56715 548 ASN C C 1
ATOM 18552 O O . ASN D 4 539 ? 195.10100 123.67600 145.56200 1.000 157.56715 548 ASN C O 1
ATOM 18557 N N . LYS D 4 540 ? 197.17700 124.52500 145.22500 1.000 155.17785 549 LYS C N 1
ATOM 18558 C CA . LYS D 4 540 ? 197.32100 124.96000 146.61700 1.000 155.17785 549 LYS C CA 1
ATOM 18559 C C . LYS D 4 540 ? 196.30100 126.03100 146.98200 1.000 155.17785 549 LYS C C 1
ATOM 18560 O O . LYS D 4 540 ? 195.70800 125.98500 148.07400 1.000 155.17785 549 LYS C O 1
ATOM 18566 N N . LEU D 4 541 ? 196.12500 127.02500 146.09500 1.000 152.90699 550 LEU C N 1
ATOM 18567 C CA . LEU D 4 541 ? 195.10500 128.05700 146.29000 1.000 152.90699 550 LEU C CA 1
ATOM 18568 C C . LEU D 4 541 ? 193.71800 127.44900 146.46500 1.000 152.90699 550 LEU C C 1
ATOM 18569 O O . LEU D 4 541 ? 192.97600 127.82400 147.38500 1.000 152.90699 550 LEU C O 1
ATOM 18574 N N . LYS D 4 542 ? 193.34800 126.52800 145.56500 1.000 151.64089 551 LYS C N 1
ATOM 18575 C CA . LYS D 4 542 ? 192.01100 125.93500 145.61200 1.000 151.64089 551 LYS C CA 1
ATOM 18576 C C . LYS D 4 542 ? 191.79300 125.13800 146.89500 1.000 151.64089 551 LYS C C 1
ATOM 18577 O O . LYS D 4 542 ? 190.70700 125.18900 147.48900 1.000 151.64089 551 LYS C O 1
ATOM 18583 N N . GLU D 4 543 ? 192.81600 124.39000 147.32800 1.000 148.16591 552 GLU C N 1
ATOM 18584 C CA . GLU D 4 543 ? 192.70600 123.61100 148.55900 1.000 148.16591 552 GLU C CA 1
ATOM 18585 C C . GLU D 4 543 ? 192.52500 124.51500 149.77500 1.000 148.16591 552 GLU C C 1
ATOM 18586 O O . GLU D 4 543 ? 191.71100 124.21900 150.66700 1.000 148.16591 552 GLU C O 1
ATOM 18592 N N . LEU D 4 544 ? 193.28800 125.61500 149.83500 1.000 142.35198 553 LEU C N 1
ATOM 18593 C CA . LEU D 4 544 ? 193.14200 126.55100 150.94700 1.000 142.35198 553 LEU C CA 1
ATOM 18594 C C . LEU D 4 544 ? 191.76800 127.21300 150.94400 1.000 142.35198 553 LEU C C 1
ATOM 18595 O O . LEU D 4 544 ? 191.18200 127.45700 152.01300 1.000 142.35198 553 LEU C O 1
ATOM 18600 N N . GLN D 4 545 ? 191.24700 127.51700 149.74800 1.000 144.54876 554 GLN C N 1
ATOM 18601 C CA . GLN D 4 545 ? 189.89000 128.04400 149.61900 1.000 144.54876 554 GLN C CA 1
ATOM 18602 C C . GLN D 4 545 ? 188.86500 127.05800 150.17400 1.000 144.54876 554 GLN C C 1
ATOM 18603 O O . GLN D 4 545 ? 187.90500 127.46200 150.84200 1.000 144.54876 554 GLN C O 1
ATOM 18609 N N . GLN D 4 546 ? 189.04900 125.76500 149.88400 1.000 142.21588 555 GLN C N 1
ATOM 18610 C CA . GLN D 4 546 ? 188.14800 124.73100 150.39500 1.000 142.21588 555 GLN C CA 1
ATOM 18611 C C . GLN D 4 546 ? 188.15800 124.69000 151.92200 1.000 142.21588 555 GLN C C 1
ATOM 18612 O O . GLN D 4 546 ? 187.09700 124.58600 152.56000 1.000 142.21588 555 GLN C O 1
ATOM 18618 N N . ALA D 4 547 ? 189.36100 124.71700 152.51600 1.000 140.24835 556 ALA C N 1
ATOM 18619 C CA . ALA D 4 547 ? 189.48300 124.73200 153.97800 1.000 140.24835 556 ALA C CA 1
ATOM 18620 C C . ALA D 4 547 ? 188.76000 125.93000 154.59000 1.000 140.24835 556 ALA C C 1
ATOM 18621 O O . ALA D 4 547 ? 188.04200 125.79500 155.60100 1.000 140.24835 556 ALA C O 1
ATOM 18623 N N . ASN D 4 548 ? 188.92400 127.11000 153.97500 1.000 139.41466 557 ASN C N 1
ATOM 18624 C CA . ASN D 4 548 ? 188.25300 128.30000 154.48900 1.000 139.41466 557 ASN C CA 1
ATOM 18625 C C . ASN D 4 548 ? 186.74300 128.22000 154.29500 1.000 139.41466 557 ASN C C 1
ATOM 18626 O O . ASN D 4 548 ? 185.98400 128.79000 155.08500 1.000 139.41466 557 ASN C O 1
ATOM 18631 N N . ALA D 4 549 ? 186.28900 127.50000 153.27000 1.000 138.70475 558 ALA C N 1
ATOM 18632 C CA . ALA D 4 549 ? 184.85900 127.31100 153.06800 1.000 138.70475 558 ALA C CA 1
ATOM 18633 C C . ALA D 4 549 ? 184.25100 126.31200 154.04200 1.000 138.70475 558 ALA C C 1
ATOM 18634 O O . ALA D 4 549 ? 183.03600 126.34000 154.25600 1.000 138.70475 558 ALA C O 1
ATOM 18636 N N . GLU D 4 550 ? 185.06200 125.42500 154.61900 1.000 139.17230 559 GLU C N 1
ATOM 18637 C CA . GLU D 4 550 ? 184.53500 124.47300 155.59900 1.000 139.17230 559 GLU C CA 1
ATOM 18638 C C . GLU D 4 550 ? 184.47500 125.07100 157.00900 1.000 139.17230 559 GLU C C 1
ATOM 18639 O O . GLU D 4 550 ? 183.56100 124.74000 157.79500 1.000 139.17230 559 GLU C O 1
ATOM 18645 N N . LYS D 4 551 ? 185.46600 125.91300 157.34400 1.000 137.50344 560 LYS C N 1
ATOM 18646 C CA . LYS D 4 551 ? 185.57500 126.47800 158.69500 1.000 137.50344 560 LYS C CA 1
ATOM 18647 C C . LYS D 4 551 ? 184.32100 127.25000 159.12500 1.000 137.50344 560 LYS C C 1
ATOM 18648 O O . LYS D 4 551 ? 183.91100 127.18200 160.29600 1.000 137.50344 560 LYS C O 1
ATOM 18654 N N . SER D 4 552 ? 183.71100 127.99700 158.19900 1.000 137.96419 561 SER C N 1
ATOM 18655 C CA . SER D 4 552 ? 182.54000 128.80800 158.53100 1.000 137.96419 561 SER C CA 1
ATOM 18656 C C . SER D 4 552 ? 181.34700 127.93500 158.91100 1.000 137.96419 561 SER C C 1
ATOM 18657 O O . SER D 4 552 ? 180.60000 128.26500 159.84600 1.000 137.96419 561 SER C O 1
ATOM 18660 N N . LYS D 4 553 ? 181.14000 126.84200 158.16400 1.000 135.43730 562 LYS C N 1
ATOM 18661 C CA . LYS D 4 553 ? 180.10000 125.87000 158.48900 1.000 135.43730 562 LYS C CA 1
ATOM 18662 C C . LYS D 4 553 ? 180.31500 125.28500 159.87800 1.000 135.43730 562 LYS C C 1
ATOM 18663 O O . LYS D 4 553 ? 179.34800 125.09300 160.63600 1.000 135.43730 562 LYS C O 1
ATOM 18669 N N . LEU D 4 554 ? 181.57900 124.98100 160.21200 1.000 133.91361 563 LEU C N 1
ATOM 18670 C CA . LEU D 4 554 ? 181.90500 124.49100 161.55600 1.000 133.91361 563 LEU C CA 1
ATOM 18671 C C . LEU D 4 554 ? 181.47500 125.49100 162.63300 1.000 133.91361 563 LEU C C 1
ATOM 18672 O O . LEU D 4 554 ? 180.86300 125.10800 163.64800 1.000 133.91361 563 LEU C O 1
ATOM 18677 N N . ASN D 4 555 ? 181.79900 126.77700 162.42300 1.000 129.52306 564 ASN C N 1
ATOM 18678 C CA . ASN D 4 555 ? 181.44000 127.81700 163.39200 1.000 129.52306 564 ASN C CA 1
ATOM 18679 C C . ASN D 4 555 ? 179.92700 127.92600 163.56200 1.000 129.52306 564 ASN C C 1
ATOM 18680 O O . ASN D 4 555 ? 179.43200 128.06800 164.69100 1.000 129.52306 564 ASN C O 1
ATOM 18685 N N . ASP D 4 556 ? 179.18600 127.89200 162.44600 1.000 127.36498 565 ASP C N 1
ATOM 18686 C CA . ASP D 4 556 ? 177.72900 128.02400 162.50500 1.000 127.36498 565 ASP C CA 1
ATOM 18687 C C . ASP D 4 556 ? 177.09400 126.86900 163.27600 1.000 127.36498 565 ASP C C 1
ATOM 18688 O O . ASP D 4 556 ? 176.16300 127.08200 164.07600 1.000 127.36498 565 ASP C O 1
ATOM 18693 N N . GLU D 4 557 ? 177.57800 125.64100 163.03400 1.000 127.47609 566 GLU C N 1
ATOM 18694 C CA . GLU D 4 557 ? 177.08600 124.47000 163.76400 1.000 127.47609 566 GLU C CA 1
ATOM 18695 C C . GLU D 4 557 ? 177.31100 124.62200 165.26600 1.000 127.47609 566 GLU C C 1
ATOM 18696 O O . GLU D 4 557 ? 176.40900 124.33600 166.07900 1.000 127.47609 566 GLU C O 1
ATOM 18702 N N . LEU D 4 558 ? 178.52300 125.05400 165.64800 1.000 125.22857 567 LEU C N 1
ATOM 18703 C CA . LEU D 4 558 ? 178.83600 125.22400 167.06700 1.000 125.22857 567 LEU C CA 1
ATOM 18704 C C . LEU D 4 558 ? 177.94900 126.28400 167.70900 1.000 125.22857 567 LEU C C 1
ATOM 18705 O O . LEU D 4 558 ? 177.52300 126.12800 168.86200 1.000 125.22857 567 LEU C O 1
ATOM 18710 N N . ARG D 4 559 ? 177.65900 127.36300 166.97000 1.000 125.53697 568 ARG C N 1
ATOM 18711 C CA . ARG D 4 559 ? 176.78100 128.42200 167.47000 1.000 125.53697 568 ARG C CA 1
ATOM 18712 C C . ARG D 4 559 ? 175.37700 127.89300 167.76300 1.000 125.53697 568 ARG C C 1
ATOM 18713 O O . ARG D 4 559 ? 174.78600 128.21000 168.81300 1.000 125.53697 568 ARG C O 1
ATOM 18721 N N . SER D 4 560 ? 174.82000 127.11600 166.82100 1.000 126.52438 569 SER C N 1
ATOM 18722 C CA . SER D 4 560 ? 173.49000 126.52800 167.00300 1.000 126.52438 569 SER C CA 1
ATOM 18723 C C . SER D 4 560 ? 173.42100 125.65600 168.25700 1.000 126.52438 569 SER C C 1
ATOM 18724 O O . SER D 4 560 ? 172.48500 125.78400 169.07300 1.000 126.52438 569 SER C O 1
ATOM 18727 N N . LYS D 4 561 ? 174.40400 124.75100 168.41300 1.000 127.42742 570 LYS C N 1
ATOM 18728 C CA . LYS D 4 561 ? 174.44200 123.87700 169.58900 1.000 127.42742 570 LYS C CA 1
ATOM 18729 C C . LYS D 4 561 ? 174.54000 124.68600 170.88100 1.000 127.42742 570 LYS C C 1
ATOM 18730 O O . LYS D 4 561 ? 173.88000 124.35800 171.88700 1.000 127.42742 570 LYS C O 1
ATOM 18736 N N . TYR D 4 562 ? 175.35700 125.75200 170.85600 1.000 124.32064 571 TYR C N 1
ATOM 18737 C CA . TYR D 4 562 ? 175.52200 126.63400 172.00800 1.000 124.32064 571 TYR C CA 1
ATOM 18738 C C . TYR D 4 562 ? 174.18800 127.22300 172.45200 1.000 124.32064 571 TYR C C 1
ATOM 18739 O O . TYR D 4 562 ? 173.90300 127.28000 173.65300 1.000 124.32064 571 TYR C O 1
ATOM 18748 N N . GLN D 4 563 ? 173.39800 127.73800 171.49800 1.000 125.62321 572 GLN C N 1
ATOM 18749 C CA . GLN D 4 563 ? 172.12500 128.36800 171.85900 1.000 125.62321 572 GLN C CA 1
ATOM 18750 C C . GLN D 4 563 ? 171.17300 127.35100 172.48400 1.000 125.62321 572 GLN C C 1
ATOM 18751 O O . GLN D 4 563 ? 170.49500 127.64500 173.50000 1.000 125.62321 572 GLN C O 1
ATOM 18757 N N . ILE D 4 564 ? 171.10200 126.16000 171.85500 1.000 126.90267 573 ILE C N 1
ATOM 18758 C CA . ILE D 4 564 ? 170.27700 125.05000 172.33900 1.000 126.90267 573 ILE C CA 1
ATOM 18759 C C . ILE D 4 564 ? 170.58100 124.74100 173.80400 1.000 126.90267 573 ILE C C 1
ATOM 18760 O O . ILE D 4 564 ? 169.67000 124.56500 174.62200 1.000 126.90267 573 ILE C O 1
ATOM 18765 N N . GLU D 4 565 ? 171.86500 124.73700 174.17000 1.000 132.99629 574 GLU C N 1
ATOM 18766 C CA . GLU D 4 565 ? 172.21300 124.48000 175.56800 1.000 132.99629 574 GLU C CA 1
ATOM 18767 C C . GLU D 4 565 ? 171.97000 125.69400 176.46800 1.000 132.99629 574 GLU C C 1
ATOM 18768 O O . GLU D 4 565 ? 171.68000 125.52700 177.67100 1.000 132.99629 574 GLU C O 1
ATOM 18774 N N . SER D 4 566 ? 172.13400 126.90500 175.90900 1.000 130.80109 575 SER C N 1
ATOM 18775 C CA . SER D 4 566 ? 172.03700 128.14700 176.67700 1.000 130.80109 575 SER C CA 1
ATOM 18776 C C . SER D 4 566 ? 170.67300 128.31500 177.32500 1.000 130.80109 575 SER C C 1
ATOM 18777 O O . SER D 4 566 ? 170.57300 128.88000 178.42900 1.000 130.80109 575 SER C O 1
ATOM 18780 N N . SER D 4 567 ? 169.61700 127.89100 176.61500 1.000 127.06803 576 SER C N 1
ATOM 18781 C CA . SER D 4 567 ? 168.24900 127.92600 177.15900 1.000 127.06803 576 SER C CA 1
ATOM 18782 C C . SER D 4 567 ? 168.14700 127.26200 178.54400 1.000 127.06803 576 SER C C 1
ATOM 18783 O O . SER D 4 567 ? 167.76300 127.89700 179.54400 1.000 127.06803 576 SER C O 1
ATOM 18786 N N . LYS D 4 568 ? 168.50800 125.97600 178.61200 1.000 124.19931 577 LYS C N 1
ATOM 18787 C CA . LYS D 4 568 ? 168.41300 125.21900 179.85600 1.000 124.19931 577 LYS C CA 1
ATOM 18788 C C . LYS D 4 568 ? 169.39200 125.72500 180.90700 1.000 124.19931 577 LYS C C 1
ATOM 18789 O O . LYS D 4 568 ? 169.09600 125.63600 182.11100 1.000 124.19931 577 LYS C O 1
ATOM 18795 N N . ALA D 4 569 ? 170.57000 126.20600 180.47500 1.000 120.61429 578 ALA C N 1
ATOM 18796 C CA . ALA D 4 569 ? 171.53200 126.79100 181.41300 1.000 120.61429 578 ALA C CA 1
ATOM 18797 C C . ALA D 4 569 ? 170.92200 127.96700 182.17100 1.000 120.61429 578 ALA C C 1
ATOM 18798 O O . ALA D 4 569 ? 171.01900 128.04500 183.40900 1.000 120.61429 578 ALA C O 1
ATOM 18800 N N . ALA D 4 570 ? 170.29100 128.89200 181.43100 1.000 122.29036 579 ALA C N 1
ATOM 18801 C CA . ALA D 4 570 ? 169.62500 130.03900 182.04900 1.000 122.29036 579 ALA C CA 1
ATOM 18802 C C . ALA D 4 570 ? 168.51400 129.59600 182.99500 1.000 122.29036 579 ALA C C 1
ATOM 18803 O O . ALA D 4 570 ? 168.33800 130.18900 184.07400 1.000 122.29036 579 ALA C O 1
ATOM 18805 N N . GLU D 4 571 ? 167.73400 128.58500 182.57700 1.000 124.89668 580 GLU C N 1
ATOM 18806 C CA . GLU D 4 571 ? 166.65700 128.04900 183.41700 1.000 124.89668 580 GLU C CA 1
ATOM 18807 C C . GLU D 4 571 ? 167.17800 127.57600 184.77400 1.000 124.89668 580 GLU C C 1
ATOM 18808 O O . GLU D 4 571 ? 166.62200 127.93400 185.82600 1.000 124.89668 580 GLU C O 1
ATOM 18814 N N . SER D 4 572 ? 168.22900 126.74300 184.76100 1.000 117.61622 581 SER C N 1
ATOM 18815 C CA . SER D 4 572 ? 168.75300 126.18900 186.01000 1.000 117.61622 581 SER C CA 1
ATOM 18816 C C . SER D 4 572 ? 169.33800 127.27600 186.90300 1.000 117.61622 581 SER C C 1
ATOM 18817 O O . SER D 4 572 ? 169.20700 127.20500 188.13800 1.000 117.61622 581 SER C O 1
ATOM 18820 N N . ALA D 4 573 ? 170.00400 128.27000 186.29400 1.000 120.67123 582 ALA C N 1
ATOM 18821 C CA . ALA D 4 573 ? 170.53100 129.40500 187.05300 1.000 120.67123 582 ALA C CA 1
ATOM 18822 C C . ALA D 4 573 ? 169.42300 130.13800 187.80700 1.000 120.67123 582 ALA C C 1
ATOM 18823 O O . ALA D 4 573 ? 169.55200 130.41500 189.01200 1.000 120.67123 582 ALA C O 1
ATOM 18825 N N . GLN D 4 574 ? 168.32900 130.46200 187.10000 1.000 124.49176 583 GLN C N 1
ATOM 18826 C CA . GLN D 4 574 ? 167.20500 131.17200 187.71600 1.000 124.49176 583 GLN C CA 1
ATOM 18827 C C . GLN D 4 574 ? 166.58500 130.36500 188.85700 1.000 124.49176 583 GLN C C 1
ATOM 18828 O O . GLN D 4 574 ? 166.25300 130.92400 189.91900 1.000 124.49176 583 GLN C O 1
ATOM 18834 N N . THR D 4 575 ? 166.42200 129.04900 188.64700 1.000 120.98659 584 THR C N 1
ATOM 18835 C CA . THR D 4 575 ? 165.81400 128.18800 189.66300 1.000 120.98659 584 THR C CA 1
ATOM 18836 C C . THR D 4 575 ? 166.65100 128.16900 190.94000 1.000 120.98659 584 THR C C 1
ATOM 18837 O O . THR D 4 575 ? 166.11500 128.32600 192.05200 1.000 120.98659 584 THR C O 1
ATOM 18841 N N . LEU D 4 576 ? 167.97600 128.00600 190.79900 1.000 121.02370 585 LEU C N 1
ATOM 18842 C CA . LEU D 4 576 ? 168.81400 127.97500 191.99600 1.000 121.02370 585 LEU C CA 1
ATOM 18843 C C . LEU D 4 576 ? 168.85300 129.33300 192.69100 1.000 121.02370 585 LEU C C 1
ATOM 18844 O O . LEU D 4 576 ? 168.94200 129.38000 193.92400 1.000 121.02370 585 LEU C O 1
ATOM 18849 N N . LYS D 4 577 ? 168.74800 130.43400 191.93000 1.000 124.49223 586 LYS C N 1
ATOM 18850 C CA . LYS D 4 577 ? 168.64800 131.76400 192.54000 1.000 124.49223 586 LYS C CA 1
ATOM 18851 C C . LYS D 4 577 ? 167.42400 131.86800 193.45300 1.000 124.49223 586 LYS C C 1
ATOM 18852 O O . LYS D 4 577 ? 167.52000 132.34700 194.59900 1.000 124.49223 586 LYS C O 1
ATOM 18858 N N . ILE D 4 578 ? 166.26200 131.43200 192.94600 1.000 125.09250 587 ILE C N 1
ATOM 18859 C CA . ILE D 4 578 ? 165.02300 131.47900 193.73100 1.000 125.09250 587 ILE C CA 1
ATOM 18860 C C . ILE D 4 578 ? 165.14800 130.61200 194.98400 1.000 125.09250 587 ILE C C 1
ATOM 18861 O O . ILE D 4 578 ? 164.66800 130.97700 196.07400 1.000 125.09250 587 ILE C O 1
ATOM 18866 N N . LEU D 4 579 ? 165.82700 129.46600 194.85400 1.000 123.72264 588 LEU C N 1
ATOM 18867 C CA . LEU D 4 579 ? 166.01200 128.58300 196.00200 1.000 123.72264 588 LEU C CA 1
ATOM 18868 C C . LEU D 4 579 ? 166.90100 129.22100 197.06900 1.000 123.72264 588 LEU C C 1
ATOM 18869 O O . LEU D 4 579 ? 166.64300 129.05100 198.27200 1.000 123.72264 588 LEU C O 1
ATOM 18874 N N . GLN D 4 580 ? 167.97000 129.92200 196.64900 1.000 130.27629 589 GLN C N 1
ATOM 18875 C CA . GLN D 4 580 ? 168.78900 130.68600 197.59800 1.000 130.27629 589 GLN C CA 1
ATOM 18876 C C . GLN D 4 580 ? 167.95400 131.70000 198.36200 1.000 130.27629 589 GLN C C 1
ATOM 18877 O O . GLN D 4 580 ? 168.15400 131.89000 199.57300 1.000 130.27629 589 GLN C O 1
ATOM 18883 N N . GLU D 4 581 ? 167.05600 132.39500 197.64900 1.000 130.77272 590 GLU C N 1
ATOM 18884 C CA . GLU D 4 581 ? 166.17000 133.37200 198.28600 1.000 130.77272 590 GLU C CA 1
ATOM 18885 C C . GLU D 4 581 ? 165.33700 132.72200 199.39200 1.000 130.77272 590 GLU C C 1
ATOM 18886 O O . GLU D 4 581 ? 165.27400 133.23900 200.51800 1.000 130.77272 590 GLU C O 1
ATOM 18892 N N . SER D 4 582 ? 164.66100 131.60900 199.06900 1.000 128.14442 591 SER C N 1
ATOM 18893 C CA . SER D 4 582 ? 163.79800 130.94400 200.05100 1.000 128.14442 591 SER C CA 1
ATOM 18894 C C . SER D 4 582 ? 164.58800 130.44500 201.26000 1.000 128.14442 591 SER C C 1
ATOM 18895 O O . SER D 4 582 ? 164.10800 130.51900 202.40700 1.000 128.14442 591 SER C O 1
ATOM 18898 N N . MET D 4 583 ? 165.80300 129.93600 201.01800 1.000 133.09982 592 MET C N 1
ATOM 18899 C CA . MET D 4 583 ? 166.64300 129.44300 202.10800 1.000 133.09982 592 MET C CA 1
ATOM 18900 C C . MET D 4 583 ? 167.04100 130.57800 203.04400 1.000 133.09982 592 MET C C 1
ATOM 18901 O O . MET D 4 583 ? 166.98800 130.43000 204.27500 1.000 133.09982 592 MET C O 1
ATOM 18906 N N . LYS D 4 584 ? 167.47400 131.70900 202.46700 1.000 134.43078 593 LYS C N 1
ATOM 18907 C CA . LYS D 4 584 ? 167.81900 132.89000 203.25800 1.000 134.43078 593 LYS C CA 1
ATOM 18908 C C . LYS D 4 584 ? 166.63200 133.37000 204.08900 1.000 134.43078 593 LYS C C 1
ATOM 18909 O O . LYS D 4 584 ? 166.80500 133.78900 205.24300 1.000 134.43078 593 LYS C O 1
ATOM 18915 N N . SER D 4 585 ? 165.42800 133.33300 203.50000 1.000 133.60473 594 SER C N 1
ATOM 18916 C CA . SER D 4 585 ? 164.20100 133.70300 204.20600 1.000 133.60473 594 SER C CA 1
ATOM 18917 C C . SER D 4 585 ? 164.01000 132.87200 205.47000 1.000 133.60473 594 SER C C 1
ATOM 18918 O O . SER D 4 585 ? 163.81500 133.42200 206.56500 1.000 133.60473 594 SER C O 1
ATOM 18921 N N . LEU D 4 586 ? 164.01200 131.53700 205.32000 1.000 132.75815 595 LEU C N 1
ATOM 18922 C CA . LEU D 4 586 ? 163.79000 130.65500 206.47200 1.000 132.75815 595 LEU C CA 1
ATOM 18923 C C . LEU D 4 586 ? 164.88000 130.82500 207.52600 1.000 132.75815 595 LEU C C 1
ATOM 18924 O O . LEU D 4 586 ? 164.60000 130.77900 208.73600 1.000 132.75815 595 LEU C O 1
ATOM 18929 N N . GLU D 4 587 ? 166.12700 131.01400 207.07900 1.000 138.21327 596 GLU C N 1
ATOM 18930 C CA . GLU D 4 587 ? 167.23900 131.20500 208.00500 1.000 138.21327 596 GLU C CA 1
ATOM 18931 C C . GLU D 4 587 ? 167.03900 132.46400 208.83900 1.000 138.21327 596 GLU C C 1
ATOM 18932 O O . GLU D 4 587 ? 167.19600 132.43700 210.06500 1.000 138.21327 596 GLU C O 1
ATOM 18938 N N . ASN D 4 588 ? 166.70900 133.58400 208.18400 1.000 136.17244 597 ASN C N 1
ATOM 18939 C CA . ASN D 4 588 ? 166.52600 134.83900 208.90900 1.000 136.17244 597 ASN C CA 1
ATOM 18940 C C . ASN D 4 588 ? 165.30700 134.78600 209.82400 1.000 136.17244 597 ASN C C 1
ATOM 18941 O O . ASN D 4 588 ? 165.29000 135.46200 210.85900 1.000 136.17244 597 ASN C O 1
ATOM 18946 N N . GLU D 4 589 ? 164.27600 134.02200 209.44900 1.000 133.30846 598 GLU C N 1
ATOM 18947 C CA . GLU D 4 589 ? 163.13500 133.83800 210.34300 1.000 133.30846 598 GLU C CA 1
ATOM 18948 C C . GLU D 4 589 ? 163.56300 133.13100 211.62300 1.000 133.30846 598 GLU C C 1
ATOM 18949 O O . GLU D 4 589 ? 163.38300 133.65800 212.72600 1.000 133.30846 598 GLU C O 1
ATOM 18955 N N . VAL D 4 590 ? 164.11500 131.92000 211.49700 1.000 137.92759 599 VAL C N 1
ATOM 18956 C CA . VAL D 4 590 ? 164.48600 131.15600 212.68900 1.000 137.92759 599 VAL C CA 1
ATOM 18957 C C . VAL D 4 590 ? 165.69100 131.73400 213.42700 1.000 137.92759 599 VAL C C 1
ATOM 18958 O O . VAL D 4 590 ? 165.96000 131.33600 214.56400 1.000 137.92759 599 VAL C O 1
ATOM 18962 N N . ASN D 4 591 ? 166.38900 132.70600 212.83600 1.000 144.47248 600 ASN C N 1
ATOM 18963 C CA . ASN D 4 591 ? 167.60100 133.25500 213.43500 1.000 144.47248 600 ASN C CA 1
ATOM 18964 C C . ASN D 4 591 ? 167.23300 134.25300 214.52500 1.000 144.47248 600 ASN C C 1
ATOM 18965 O O . ASN D 4 591 ? 167.75600 134.18400 215.64300 1.000 144.47248 600 ASN C O 1
ATOM 18970 N N . GLY D 4 592 ? 166.35500 135.19700 214.20600 1.000 145.58218 601 GLY C N 1
ATOM 18971 C CA . GLY D 4 592 ? 165.97000 136.25000 215.11400 1.000 145.58218 601 GLY C CA 1
ATOM 18972 C C . GLY D 4 592 ? 164.96300 135.74100 216.12100 1.000 145.58218 601 GLY C C 1
ATOM 18973 O O . GLY D 4 592 ? 165.21400 134.74900 216.81200 1.000 145.58218 601 GLY C O 1
ATOM 18974 N N . PRO D 4 593 ? 163.87500 136.51100 216.33800 1.000 145.52494 602 PRO C N 1
ATOM 18975 C CA . PRO D 4 593 ? 162.74100 136.01200 217.13000 1.000 145.52494 602 PRO C CA 1
ATOM 18976 C C . PRO D 4 593 ? 162.28700 134.62800 216.69000 1.000 145.52494 602 PRO C C 1
ATOM 18977 O O . PRO D 4 593 ? 161.83500 134.42700 215.55900 1.000 145.52494 602 PRO C O 1
ATOM 18981 N N . LEU D 4 594 ? 162.44600 133.66700 217.59100 1.000 149.96792 603 LEU C N 1
ATOM 18982 C CA . LEU D 4 594 ? 162.42000 132.25600 217.25300 1.000 149.96792 603 LEU C CA 1
ATOM 18983 C C . LEU D 4 594 ? 161.57100 131.49800 218.25900 1.000 149.96792 603 LEU C C 1
ATOM 18984 O O . LEU D 4 594 ? 161.40600 131.93600 219.40100 1.000 149.96792 603 LEU C O 1
ATOM 18989 N N . THR D 4 595 ? 161.00500 130.37600 217.79700 1.000 154.40589 604 THR C N 1
ATOM 18990 C CA . THR D 4 595 ? 160.06900 129.53100 218.53900 1.000 154.40589 604 THR C CA 1
ATOM 18991 C C . THR D 4 595 ? 160.64000 129.08700 219.88800 1.000 154.40589 604 THR C C 1
ATOM 18992 O O . THR D 4 595 ? 161.86100 129.04900 220.06800 1.000 154.40589 604 THR C O 1
ATOM 18996 N N . LYS D 4 596 ? 159.77300 128.71000 220.82700 1.000 163.71800 605 LYS C N 1
ATOM 18997 C CA . LYS D 4 596 ? 160.12900 128.66200 222.24100 1.000 163.71800 605 LYS C CA 1
ATOM 18998 C C . LYS D 4 596 ? 161.01700 127.46100 222.57400 1.000 163.71800 605 LYS C C 1
ATOM 18999 O O . LYS D 4 596 ? 160.52400 126.43400 223.05700 1.000 163.71800 605 LYS C O 1
ATOM 19005 N N . PHE D 4 597 ? 162.28900 127.54800 222.16600 1.000 172.96975 606 PHE C N 1
ATOM 19006 C CA . PHE D 4 597 ? 163.49700 126.94300 222.74500 1.000 172.96975 606 PHE C CA 1
ATOM 19007 C C . PHE D 4 597 ? 164.69200 127.33500 221.89200 1.000 172.96975 606 PHE C C 1
ATOM 19008 O O . PHE D 4 597 ? 164.55900 127.63200 220.70200 1.000 172.96975 606 PHE C O 1
ATOM 19016 N N . SER D 4 598 ? 165.87000 127.28300 222.51000 1.000 179.21470 607 SER C N 1
ATOM 19017 C CA . SER D 4 598 ? 167.14100 127.63100 221.87900 1.000 179.21470 607 SER C CA 1
ATOM 19018 C C . SER D 4 598 ? 167.91700 126.39100 221.45600 1.000 179.21470 607 SER C C 1
ATOM 19019 O O . SER D 4 598 ? 169.14300 126.35100 221.60500 1.000 179.21470 607 SER C O 1
ATOM 19022 N N . THR D 4 599 ? 167.19600 125.35300 221.01000 1.000 178.07014 608 THR C N 1
ATOM 19023 C CA . THR D 4 599 ? 167.80300 124.07800 220.62000 1.000 178.07014 608 THR C CA 1
ATOM 19024 C C . THR D 4 599 ? 168.84600 124.24500 219.51900 1.000 178.07014 608 THR C C 1
ATOM 19025 O O . THR D 4 599 ? 169.96500 123.73100 219.62900 1.000 178.07014 608 THR C O 1
ATOM 19029 N N . GLU D 4 600 ? 168.50300 124.95600 218.45100 1.000 175.07446 609 GLU C N 1
ATOM 19030 C CA . GLU D 4 600 ? 169.45700 125.18300 217.37300 1.000 175.07446 609 GLU C CA 1
ATOM 19031 C C . GLU D 4 600 ? 169.68000 126.65100 217.05700 1.000 175.07446 609 GLU C C 1
ATOM 19032 O O . GLU D 4 600 ? 170.81900 127.04000 216.77500 1.000 175.07446 609 GLU C O 1
ATOM 19038 N N . SER D 4 601 ? 168.62000 127.46400 217.10200 1.000 172.86941 610 SER C N 1
ATOM 19039 C CA . SER D 4 601 ? 168.63500 128.91000 216.82800 1.000 172.86941 610 SER C CA 1
ATOM 19040 C C . SER D 4 601 ? 169.22700 129.26900 215.46300 1.000 172.86941 610 SER C C 1
ATOM 19041 O O . SER D 4 601 ? 169.15200 128.48500 214.51700 1.000 172.86941 610 SER C O 1
ATOM 19044 N N . GLN D 4 610 ? 177.52700 145.32800 214.13900 1.000 134.15259 619 GLN C N 1
ATOM 19045 C CA . GLN D 4 610 ? 178.43000 144.18700 214.10500 1.000 134.15259 619 GLN C CA 1
ATOM 19046 C C . GLN D 4 610 ? 179.04400 143.99200 212.71800 1.000 134.15259 619 GLN C C 1
ATOM 19047 O O . GLN D 4 610 ? 178.40400 144.24400 211.69600 1.000 134.15259 619 GLN C O 1
ATOM 19053 N N . ASN D 4 611 ? 180.31100 143.59600 212.68300 1.000 130.47053 620 ASN C N 1
ATOM 19054 C CA . ASN D 4 611 ? 180.96700 143.27900 211.42600 1.000 130.47053 620 ASN C CA 1
ATOM 19055 C C . ASN D 4 611 ? 180.83800 141.78900 211.11900 1.000 130.47053 620 ASN C C 1
ATOM 19056 O O . ASN D 4 611 ? 181.00100 140.95400 212.01300 1.000 130.47053 620 ASN C O 1
ATOM 19061 N N . ASP D 4 612 ? 180.53900 141.44500 209.85900 1.000 130.81735 621 ASP C N 1
ATOM 19062 C CA . ASP D 4 612 ? 180.28800 142.38100 208.76200 1.000 130.81735 621 ASP C CA 1
ATOM 19063 C C . ASP D 4 612 ? 178.86100 142.91300 208.79900 1.000 130.81735 621 ASP C C 1
ATOM 19064 O O . ASP D 4 612 ? 177.94600 142.23100 209.25100 1.000 130.81735 621 ASP C O 1
ATOM 19069 N N . PHE D 4 613 ? 178.69400 144.15000 208.34700 1.000 129.96735 622 PHE C N 1
ATOM 19070 C CA . PHE D 4 613 ? 177.40500 144.80800 208.46200 1.000 129.96735 622 PHE C CA 1
ATOM 19071 C C . PHE D 4 613 ? 176.41200 144.23400 207.46200 1.000 129.96735 622 PHE C C 1
ATOM 19072 O O . PHE D 4 613 ? 176.34400 144.68400 206.31500 1.000 129.96735 622 PHE C O 1
ATOM 19080 N N . GLN D 4 614 ? 175.63700 143.24400 207.88500 1.000 125.66853 623 GLN C N 1
ATOM 19081 C CA . GLN D 4 614 ? 174.51500 142.79900 207.08000 1.000 125.66853 623 GLN C CA 1
ATOM 19082 C C . GLN D 4 614 ? 173.22900 143.49500 207.49100 1.000 125.66853 623 GLN C C 1
ATOM 19083 O O . GLN D 4 614 ? 172.30300 143.61200 206.68000 1.000 125.66853 623 GLN C O 1
ATOM 19089 N N . SER D 4 615 ? 173.19000 144.03500 208.70300 1.000 124.94014 624 SER C N 1
ATOM 19090 C CA . SER D 4 615 ? 172.01400 144.73100 209.20900 1.000 124.94014 624 SER C CA 1
ATOM 19091 C C . SER D 4 615 ? 172.05900 146.24000 208.95300 1.000 124.94014 624 SER C C 1
ATOM 19092 O O . SER D 4 615 ? 171.81700 147.00400 209.87800 1.000 124.94014 624 SER C O 1
ATOM 19095 N N . LEU D 4 616 ? 172.39000 146.63800 207.71600 1.000 122.99687 625 LEU C N 1
ATOM 19096 C CA . LEU D 4 616 ? 172.28000 147.99700 207.13300 1.000 122.99687 625 LEU C CA 1
ATOM 19097 C C . LEU D 4 616 ? 172.70700 149.10800 208.10700 1.000 122.99687 625 LEU C C 1
ATOM 19098 O O . LEU D 4 616 ? 171.90500 149.88900 208.61700 1.000 122.99687 625 LEU C O 1
ATOM 19103 N N . LYS D 4 617 ? 173.98100 149.08100 208.47200 1.000 128.48049 626 LYS C N 1
ATOM 19104 C CA . LYS D 4 617 ? 174.49100 150.17200 209.28900 1.000 128.48049 626 LYS C CA 1
ATOM 19105 C C . LYS D 4 617 ? 175.86500 150.63400 208.83000 1.000 128.48049 626 LYS C C 1
ATOM 19106 O O . LYS D 4 617 ? 176.69600 151.02100 209.65800 1.000 128.48049 626 LYS C O 1
ATOM 19112 N N . ALA D 4 618 ? 176.12800 150.59800 207.52700 1.000 124.17613 627 ALA C N 1
ATOM 19113 C CA . ALA D 4 618 ? 177.29500 151.29500 207.00200 1.000 124.17613 627 ALA C CA 1
ATOM 19114 C C . ALA D 4 618 ? 176.98900 152.77500 207.13600 1.000 124.17613 627 ALA C C 1
ATOM 19115 O O . ALA D 4 618 ? 176.30400 153.36000 206.29600 1.000 124.17613 627 ALA C O 1
ATOM 19117 N N . ARG D 4 619 ? 177.49500 153.38500 208.20400 1.000 129.48301 628 ARG C N 1
ATOM 19118 C CA . ARG D 4 619 ? 176.96000 154.65800 208.67500 1.000 129.48301 628 ARG C CA 1
ATOM 19119 C C . ARG D 4 619 ? 177.62900 155.79800 207.92800 1.000 129.48301 628 ARG C C 1
ATOM 19120 O O . ARG D 4 619 ? 178.69600 156.28200 208.30300 1.000 129.48301 628 ARG C O 1
ATOM 19128 N N . ASN D 4 620 ? 176.98400 156.23000 206.85300 1.000 118.52399 629 ASN C N 1
ATOM 19129 C CA . ASN D 4 620 ? 177.27300 157.50500 206.20900 1.000 118.52399 629 ASN C CA 1
ATOM 19130 C C . ASN D 4 620 ? 175.92400 158.18500 206.02900 1.000 118.52399 629 ASN C C 1
ATOM 19131 O O . ASN D 4 620 ? 175.17600 157.82700 205.11400 1.000 118.52399 629 ASN C O 1
ATOM 19136 N N . LYS D 4 621 ? 175.63200 159.14100 206.91700 1.000 119.19560 630 LYS C N 1
ATOM 19137 C CA . LYS D 4 621 ? 174.37100 159.88500 206.95400 1.000 119.19560 630 LYS C CA 1
ATOM 19138 C C . LYS D 4 621 ? 173.16800 158.95100 207.09500 1.000 119.19560 630 LYS C C 1
ATOM 19139 O O . LYS D 4 621 ? 172.33100 158.83300 206.20200 1.000 119.19560 630 LYS C O 1
ATOM 19145 N N . PHE D 4 622 ? 173.14100 158.22100 208.21000 1.000 126.73063 631 PHE C N 1
ATOM 19146 C CA . PHE D 4 622 ? 171.95100 157.47700 208.61200 1.000 126.73063 631 PHE C CA 1
ATOM 19147 C C . PHE D 4 622 ? 171.21200 158.18100 209.74600 1.000 126.73063 631 PHE C C 1
ATOM 19148 O O . PHE D 4 622 ? 170.04600 158.56400 209.59400 1.000 126.73063 631 PHE C O 1
ATOM 19156 N N . LEU D 4 623 ? 171.88500 158.36800 210.88600 1.000 129.51637 632 LEU C N 1
ATOM 19157 C CA . LEU D 4 623 ? 171.26200 159.02800 212.02900 1.000 129.51637 632 LEU C CA 1
ATOM 19158 C C . LEU D 4 623 ? 170.98800 160.49700 211.74200 1.000 129.51637 632 LEU C C 1
ATOM 19159 O O . LEU D 4 623 ? 169.95500 161.03300 212.15200 1.000 129.51637 632 LEU C O 1
ATOM 19164 N N . LYS D 4 624 ? 171.90200 161.16800 211.05200 1.000 125.78410 633 LYS C N 1
ATOM 19165 C CA . LYS D 4 624 ? 171.65800 162.55000 210.67600 1.000 125.78410 633 LYS C CA 1
ATOM 19166 C C . LYS D 4 624 ? 170.72700 162.68500 209.47900 1.000 125.78410 633 LYS C C 1
ATOM 19167 O O . LYS D 4 624 ? 170.23200 163.78800 209.23100 1.000 125.78410 633 LYS C O 1
ATOM 19173 N N . ASN D 4 625 ? 170.47300 161.61000 208.73500 1.000 119.15092 634 ASN C N 1
ATOM 19174 C CA . ASN D 4 625 ? 169.40100 161.62000 207.74700 1.000 119.15092 634 ASN C CA 1
ATOM 19175 C C . ASN D 4 625 ? 168.08000 161.15900 208.33700 1.000 119.15092 634 ASN C C 1
ATOM 19176 O O . ASN D 4 625 ? 167.07000 161.13200 207.63000 1.000 119.15092 634 ASN C O 1
ATOM 19181 N N . TYR D 4 626 ? 168.07800 160.76800 209.60200 1.000 131.74817 635 TYR C N 1
ATOM 19182 C CA . TYR D 4 626 ? 166.88900 160.96300 210.41300 1.000 131.74817 635 TYR C CA 1
ATOM 19183 C C . TYR D 4 626 ? 166.85000 162.43400 210.81300 1.000 131.74817 635 TYR C C 1
ATOM 19184 O O . TYR D 4 626 ? 167.89000 163.09300 210.89500 1.000 131.74817 635 TYR C O 1
ATOM 19193 N N . ILE D 4 627 ? 165.63700 162.95200 211.02800 1.000 139.81861 636 ILE C N 1
ATOM 19194 C CA . ILE D 4 627 ? 165.42000 164.40000 211.10800 1.000 139.81861 636 ILE C CA 1
ATOM 19195 C C . ILE D 4 627 ? 166.10300 165.03200 212.32400 1.000 139.81861 636 ILE C C 1
ATOM 19196 O O . ILE D 4 627 ? 166.62700 166.15000 212.22000 1.000 139.81861 636 ILE C O 1
ATOM 19201 N N . THR D 4 628 ? 166.21700 164.28100 213.42700 1.000 138.31343 637 THR C N 1
ATOM 19202 C CA . THR D 4 628 ? 166.87400 164.62200 214.71400 1.000 138.31343 637 THR C CA 1
ATOM 19203 C C . THR D 4 628 ? 166.66400 166.07600 215.15600 1.000 138.31343 637 THR C C 1
ATOM 19204 O O . THR D 4 628 ? 167.60000 166.85400 215.33200 1.000 138.31343 637 THR C O 1
ATOM 19208 N N . LEU D 4 629 ? 165.39900 166.42600 215.35500 1.000 139.78040 638 LEU C N 1
ATOM 19209 C CA . LEU D 4 629 ? 165.06400 167.70200 215.97200 1.000 139.78040 638 LEU C CA 1
ATOM 19210 C C . LEU D 4 629 ? 163.82500 167.55100 216.84100 1.000 139.78040 638 LEU C C 1
ATOM 19211 O O . LEU D 4 629 ? 163.62100 166.51100 217.46500 1.000 139.78040 638 LEU C O 1
#

Secondary structure (DSSP, 8-state):
----S--------SSSS-EEEE--TTSS--------GGGGGS--SS-TTHHHHHHHHHHTTTSS--SS-S--S---SSEEE----PPPHHHHHTTS-SHHHHHHHHHTT--HHHHHHHHHHSSS----TT-SHHHHHHHHHHHHHHHHHHTTSSS-EEE---S--SS--SSS--SS-SS-SHHHHHHHHHHH-TTT---EEEEE-SSS--HHHHHHTTT-SSEEEEEEEE--TTTSTT--STTSTT----GGGTT-EEEEEESSS---HHHHHHHIIIIIHHHHHHH--S-EEEEE--TTBTT-SSS---B-HHHHHHHHHHHHHHSSS-EEEEE---S-HHHHHHHHHHHHHHHHTPPP---S-S-----HHHHHHHHHHHHHHHHH-STTTTTSS------SS-TTS----HHHHHHHHHHHHHHHH--EE----SS-S-STTEEE-SSGGG-S-EEEEEE---EEEEEE-SSSSSEEEEEEEEE--SSHHHHHHHTTT-EEEEEE----SS-SS-HHHHHHHHHHHHHHHHHTGGG-SS---EEEEEESS--HHHHHHHHSS--TTTEEEEEEEEESSPPPPP--SS-SHHHHHHHHS-EEEE-SS-SS-----GGG--EEE-SS-SHHHHHHHHHHHHHHHHHHH--/--S------S-----S--------SSSS-EEEE--GGGG-------SS-TTSS--SS-THHHHHHHHHHHHTTS---TTSS--S---SSEEEE------HHHHHTTS-HHHHHHHHHHTT--HHHHHHHHHHSSS----SS-SHHHHHHHHHHHHHHHHHHHTSSS-EEE---S--SS-BTTB-BTTBSS-HHHHHHHHHHHH-TTT-S-EEEEE-SSS--HHHHHHTSS-SSEEEEEEEE-GGGSSSS--GGGSTT----TT-TT-EEEEEESSS---HHHHHHHIIIIIHHHHHHH--SEEEEEE--TTBTT-SSS---B-HHHHHHHHHHHHHHSSS--EEEE----SHHHHHHHHHHHHHHHHTPPP---S-S-----HHHHHHHHHHHHHHHHH-STTSSSSS--SS-TTS---SSSSSSEEEHHHHHHHHHHHHHHHHH--EEE---SSSS-GGGEEE-TTGGG-SSEEEEEE----EE--B-TTT-BB-TTS-EE--GGGHHHHHHHHTT-EEEEEE--S--SSSSS--HHHHHHHHHHHIIIIIGGG-TT---EEEEEESGGGHHHHHHHTTS--TTTB--EEEE-TTSPP-----SS-SHHHHHHHHTEEEEE-TT----TT--EEE-S---HHHHHHTHHHHHHHHHHHH-/-EEEEEE---HHHHHHHHHHHHHHHHHHHHHH-----HHHHHHHHHHHHHHHHS-GGGSSSS---SSGGGGS-HHHHHTS-SHHHHHHHHHHHHHSS-------EEEEEESSHHHHHHHHHHTSSSS-EEEE-SSS-SS-----------SSS-----HHHHHTTT-----PPEEEEEEHHHHHHS--TTTSS--SEEEESSS---S--HHHHHHHHH-SSPPPEEEEEESSSTTHHHHHHHH----HHHHHHHHHHHHHHTTT---------SHHHHHHHHHT----SS----------SSS------TT------TT-S---HHHHHHHHHHHHHHHHHHHHHHHTTTHHHHHHHHHHHHHHHHHHHHHHHHHHHHHHHHHHHHHHHHHHHHHHHHHHHHHHHHHHHHHHHHHHHHHHHTT----THHHHHHHHHHHHHHHHHHHHHHHHHHHHHHHHHHHHHHHHHHHHHHHHHHHHHHHHHHHHHHHHHHHHHHHHHHHHHHHHHHHSS-SS--S----S--SS---SSSSTTS---/--EEEEEE---HHHHHHHHHHHHHSHHHHHHHHS-SS--TTTSHHHHHHHHHHHHHHHH-TTTT-GGGS-S-S-STTHHHHHHHH-SHHHHHHHHHTTTTTSS---EEEE-SSHHHHHHHHHHGGGS-B--BSSS--S------S-B--EEESS---TTTS-----S----EEE-STT--TTSSHHHHHHTS----SPEEEEEESSSHHHHHHHHHHHS-SS-HHHHHHHHHHHHHHHTT-S---TTTHHHHHTTTGGGHHHHH-TTSPP-S--PPP-----HHHHHHHHHS-------HHHHHHHHHHHHHHHHHHHHHHHHHHHHHHHHHHHHHHSTTSSSHHHHHHHHHHHHHHHHHHHHHHHHHHHHHHHHHHHHHHHHHHHHHHHHHHHHHHHHHHHHHHHHHH--SSSS-SHHHHHHHHHHHHHHHHHHHHHHHHHHHHHHHHHHHHHHHHHHHHHHHHHHHHHHHHHHHHHHHHHHHHHHHHHHHHHHHHHHHHHHHHHHHHHHHHHHHHHHHHHHHHHHTHHHHH-

Nearest PDB structures (foldseek):
  6z6o-assembly1_D  TM=9.891E-01  e=1.592E-69  Saccharomyces cerevisiae S288C
  6z6p-assembly1_M  TM=9.517E-01  e=6.021E-65  Saccharomyces cerevisiae S288C
  3hgq-assembly1_A  TM=9.707E-01  e=3.121E-41  Saccharomyces cerevisiae
  3hgq-assembly2_D  TM=9.773E-01  e=9.189E-41  Saccharomyces cerevisiae
  3hgt-assembly1_B  TM=9.777E-01  e=1.084E-39  Saccharomyces cerevisiae

Sequence (2387 aa):
RQVIVPVCMPKIHYSPLKTGLCYDVRMRYHAKIFTSYFEYIDPHPEDPRRIYRIYKILAENGLINDPTLSGVDDLGDLMLKIPVRAATSEEILEVHTKEHLEFIESTEKMSREELLKETEKGDSVYFNNDSYASARLPCGGAIEACKAVVEGRVKNSLAVVRPPGHHAEPQAAGGFCLFSNVAVAAKNILKNYPESVRRIMILDWDIHHGNGTQKSFYQDDQVLYVSLHRFEMGKYYPGTIQGQYDQTGEGKGEGFNCNITWPVGGVGDAEYMWAFEQVVMPMGREFKPDLVIISSGFDAADGDTIGQCHVTPSCYGHMTHMLKSLARGNLCVVLEGGYNLDAIARSALSVAKVLIGEPPDELPDPLSDPKPEVIEMIDKVIRLQSKYWNCFRRRHANSGPINDSIISKNFPLQKAIRQQQQHYLSDEFNFVTLPLVSMDLPDNTVLCTPNISESNTIIIVVHDTSDIWAKRNVISGTIDLSSSVIIDNSLDFIKWGLDRKYGIIDVNIPLTLFEPDNYSGMITSQEVLIYLWDNYIKYFPSVAKIAFIGIGDSYSGIVHLLGHRDTRAVTKTVINFLGDKQLKPLVPLVDETLSEWYFKNSLIFSNNSHQCWKKPRKKFGRVLRCDTDGLNNIIEERFEEATDFILDSFEENSLSTTSKSKRQVIVPVCMPKIHYSPLKTGLCYDVRMRYHAKIFTSYFEYIDPHPEDPRRIYRIYKILAENGLINDPTLSGVDDLGDLMLKIPVRAATSEEILEVHTKEHLEFIESTEKMSREELLKETEKGDSVYFNNDSYASARLPCGGAIEACKAVVEGRVKNSLAVVRPPGHHAEPQAAGGFCLFSNVAVAAKNILKNYPESVRRIMILDWDIHHGNGTQKSFYQDDQVLYVSLHRFEMGKYYPGTIQGQYDQTGEGKGEGFNCNITWPVGGVGDAEYMWAFEQVVMPMGREFKPDLVIISSGFDAADGDTIGQCHVTPSCYGHMTHMLKSLARGNLCVVLEGGYNLDAIARSALSVAKVLIGEPPDELPDPLSDPKPEVIEMIDKVIRLQSKYWNCFRRRHANSGCNFNEPINDSIISKNFPLQKAIRQQQQHYLSDEFNFVTLPLVSMDLPDNTVLCTPNISESNTIIIVVHDTSDIWAKRNVISGTIDLSSSVIIDNSLDFIKWGLDRKYGIIDVNIPLTLFEPDNYSGMITSQEVLIYLWDNYIKYFPSVAKIAFIGIGDSYSGIVHLLGHRDTRAVTKTVINFLGDKQLKPLVPLVDETLSEWYFKNSLIFSNNSHQCKKFGRVLRCDTDLNNIIEERFEEATDFILDSFESGDYWLPTTMSLYQKELTDQIVSLHYSDILRYFETSHYKEDVILESMKTMCLNGSLVATHPYLLIDHYMPKSLITRDVPAHLAENSGKFSVLRDLINLVQEYETETAIVCRPGRTMDLLEALLLGNKVHIKRYDGHSIKSKNDFSCTVHLFSSEGINFTKYPIKSKARFDMLICLDTTVDTSQKDIQYLLQYKRRYAPIVRLVAINSIDHCRLFFGKKFDKNSREYLENVTAAMVILRDRLGTLPPDLRPIYSQKLHYLVEWLENPTVPWPLPDIYPLKQYTSMDVERSLLTEVHFKKNSSNVNYHLSSGIITHKLIQSMGEVYMDICVQKQELDDYSCLDDLQNDHLKFFSNEDEKIIKEYETVLRTNNENLNRSHELEVENNLKFSQIETLEKDIETLKGSLMAQGETLSKLKDAFVKTDNVQDEIEKEERVSVSRDTEKKYMEQEIKRAVDAIRENEEETHKLNEKQNGLESELKLKFEKSEISTKELNEKIGFLKKELKLENDLNEELVGQLSKTMDNLENLTIPRVRTQKVYYLPVTLTQFQKDLSEILISLHAKSFKASIIPTLSQRQLTYIFDSNIRAIANHPSLLVDHYMPRQLLRMEPTESSIAGSHKFQVLNQLINSICFRDRPNEVIKCAIIAHSIKELDLLEGLILGKKFRTKRLSGTSLYNEKHKFPNYTGYSKDDYDYSVKRNLKKRKINTDDWLFLATTKHLKHDQYLLANYDIDMIISFDPMLEVELPALQVLRNNANKDIPIIKLLVQNSPDHYLLDSEIKNSQEYEEIKSSLLYFLQARNAPVNNCEIDYIKLVKCCLEGKDCNNILPVLDLITSGFWQPQLTKLQYSSTELPLWDGPLDIKTYQTELMHRAVIRLRDIQDEYAKGTVPLYEKRLNETQRQNQLDEIKNSVGLTFKKKQEVEKSINDSEKRLKHAMTESTKLQNKINHLLKNRQELENFNKLPSNTISSENHLEEGSALADKLKEYIDKNATLFNKLKELQQANAEKSKLNDELRSKYQIESSKAAESAQTLKILQESMKSLENEVNGPLTKFSTESQNDFQSLKARNKFLKNYITL

GO terms:
  GO:0003682 chromatin binding (F, IDA)
  GO:0070823 HDA1 complex (C, IDA)
  GO:0004407 histone deacetylase activity (F, IDA)
  GO:0000122 negative regulation of transcription by RNA polymerase II (P, IGI)
  GO:0045944 positive regulation of transcription by RNA polymerase II (P, IMP)
  GO:0000122 negative regulation of transcription by RNA polymerase II (P, IMP)
  GO:0070823 HDA1 complex (C, IPI)
  GO:0042802 identical protein binding (F, IPI)
  GO:0005515 protein binding (F, IPI)
  GO:0000122 negative regulation of transcription by RNA polymerase II (P, IDA)